Protein 7VZM (pdb70)

Sequence (119 aa):
MSTQYTYQQIAEDFRLWSEYVDTAGEMSKDEFNSLSTEDKVRLQVEAFGEEKSPKFSTKVTTKPDFDGFQFYIEAGRDFDGDAYTEAYGVAVPTNIAARIQAQAAELNAGEWLLVEHEAMSTQYTYQQIAEDFRLWSEYVDTAGEMSKDEFNSLSTEDKVRLQVEAFGEEKSPKFSTKVTTKPDFDGFQFYIEAGRDFDGDAYTEAYGVAVPTNIAARIQAQAAELNAGEWLLVEHEAMSTQYTYQQIAEDFRLWSEYVDTAGEMSKDEFNSLSTEDKVRLQVEAFGEEKSPKFSTKVTTKPDFDGFQFYIEAGRDFDGDAYTEAYGVAVPTNIAARIQAQAAELNAGEWLLVEHEAMSTQYTYQQIAEDFRLWSEYVDTAGEMSKDEFNSLSTEDKVRLQVEAFGEEKSPKFSTKVTTKPDFDGFQFYIEAGRDFDGDAYTEAYGVAVPTNIAARIQAQAAELNAGEWLLVEHEAMSTQYTYQQIAEDFRLWSEYVDTAGEMSKDEFNSLSTEDKVRLQVEAFGEEKSPKFSTKVTTKPDFDGFQFYIEAGRDFDGDAYTEAYGVAVPTNIAARIQAQAAELNAGEWLLVEHEAMSTQYTYQQIAEDFRLWSEYVDTAGEMSKDEFNSLSTEDKVRLQVEAFGEEKSPKFSTKVTTKPDFDGFQFYIEAGRDFDGDAYTEAYGVAVPTNIAARIQAQAAELNAGEWLLVEHEAMSTQYTYQQIAEDFRLWSEYVDTAGEMSKDEFNSLSTEDKVRLQVEAFGEEKSPKFSTKVTTKPDFDGFQFYIEAGRDFDGDAYTEAYGVAVPTNIAARIQAQAAELNAGEWLLVEHEAMSTQYTYQQIAEDFRLWSEYVDTAGEMSKDEFNSLSTEDKVRLQVEAFGEEKSPKFSTKVTTKPDFDGFQFYIEAGRDFDGDAYTEAYGVAVPTNIAARIQAQAAELNAGEWLLVEHEAMSTQYTYQQIAEDFRLWSEYVDTAGEMSKDEFNSLSTEDKVRLQVEAFGEEKSPKFSTKVTTKPDFDGFQFYIEAGRDFDGDAYTEAYGVAVPTNIAARIQAQAAELNAGEWLLVEHEAMSTQYTYQQIAEDFRLWSEYVDTAGEMSKDEFNSLSTEDKVRLQVEAFGEEKSPKFSTKVTTKPDFDGFQFYIEAGRDFDGDAYTEAYGVAVPTNIAARIQAQAAELNAGEWLLVEHEAMSTQYTYQQIAEDFRLWSEYVDTAGEMSKDEFNSLSTEDKVRLQVEAFGEEKSPKFSTKVTTKPDFDGFQFYIEAGRDFDGDAYTEAYGVAVPTNIAARIQAQAAELNAGEWLLVEHEAMSTQYTYQQIAEDFRLWSEYVDTAGEMSKDEFNSLSTEDKVRLQVEAFGEEKSPKFSTKVTTKPDFDGFQFYIEAGRDFDGDAYTEAYGVAVPTNIAARIQAQAAELNAGEWLLVEHEAMSTQYTYQQIAEDFRLWSEYVDTAGEMSKDEFNSLSTEDKVRLQVEAFGEEKSPKFSTKVTTKPDFDGFQFYIEAGRDFDGDAYTEAYGVAVPTNIAARIQAQAAELNAGEWLLVEHEAMSTQYTYQQIAEDFRLWSEYVDTAGEMSKDEFNSLSTEDKVRLQVEAFGEEKSPKFSTKVTTKPDFDGFQFYIEAGRDFDGDAYTEAYGVAVPTNIAARIQAQAAELNAGEWLLVEHEAMSTQYTYQQIAEDFRLWSEYVDTAGEMSKDEFNSLSTEDKVRLQVEAFGEEKSPKFSTKVTTKPDFDGFQFYIEAGRDFDGDAYTEAYGVAVPTNIAARIQAQAAELNAGEWLLVEHEAMSTQYTYQQIAEDFRLWSEYVDTAGEMSKDEFNSLSTEDKVRLQVEAFGEEKSPKFSTKVTTKPDFDGFQFYIEAGRDFDGDAYTEAYGVAVPTNIAARIQAQAAELNAGEWLLVEHEAMSTQYTYQQIAEDFRLWSEYVDTAGEMSKDEFNSLSTEDKVRLQVEAFGEEKSPKFSTKVTTKPDFDGFQFYIEAGRDFDGDAYTEAYGVAVPTNIAARIQAQAAELNAGEWLLVEHEAMSTQYTYQQIAEDFRLWSEYVDTAGEMSKDEFNSLSTEDKVRLQVEAFGEEKSPKFSTKVTTKPDFDGFQFYIEAGRDFDGDAYTEAYGVAVPTNIAARIQAQAAELNAGEWLLVEHEAMSTQYTYQQIAEDFRLWSEYVDTAGEMSKDEFNSLSTEDKVRLQVEAFGEEKSPKFSTKVTTKPDFDGFQFYIEAGRDFDGDAYTEAYGVAVPTNIAARIQAQAAELNAGEWLLVEHEAMSTQYTYQQIAEDFRLWSEYVDTAGEMSKDEFNSLSTEDKVRLQVEAFGEEKSPKFSTKVTTKPDFDGFQFYIEAGRDFDGDAYTEAYGVAVPTNIAARIQAQAAELNAGEWLLVEHEA

Solvent-accessible surface area: 9188 Å² total; per-residue (Å²): 153,37,80,63,31,80,84,100,85,9,21,108,56,104,176,26,16,18,84,71,75,52,145,96,37,158,60,56,157,85,75,8,131,99,84,69,91,141,53,25,64,169,97,19,28,127,81,122,34,114,103,178,80,133,126,38,23,12,43,70,29,112,156,47,118,202,55,43,224,105,67,46,14,92,20,65,112,106,16,75,22,99,38,16,46,144,58,62,64,61,99,29,78,115,126,55,16,58,148,14,84,49,65,10,78,153,34,100,84,60,62,59,12,29,6,79,97,169,147

Foldseek 3Di:
DPVDDDLLVCLVDPVSVDVVVDVPDDDDCVVVVVDDSVVVSCVVCVVVDPDPDDDFDKDKAADDDPDDDFDWDAALDAQDQVVVCVVVVDHDDPVNSVVVRVCSVVPDHRIIMGGDDDD

Nearest PDB structures (foldseek):
  7vzm-assembly1_A  TM=6.011E-01  e=1.792E-18  Pseudomonas citronellolis
  7jzx-assembly1_J  TM=8.297E-01  e=8.614E-07  Pseudomonas aeruginosa
  6m3n-assembly1_A  TM=7.927E-01  e=5.442E-07  Pseudomonas aeruginosa
  7vzm-assembly1_A  TM=6.215E-01  e=8.589E-19  Pseudomonas citronellolis
  7jzx-assembly1_J  TM=8.581E-01  e=1.991E-07  Pseudomonas aeruginosa

Radius of gyration: 16.22 Å; Cα contacts (8 Å, |Δi|>4): 112; chains: 1; bounding box: 40×38×36 Å

Secondary structure (DSSP, 8-state):
-B-S--HHHHHH-HHHHHHHH-SS----HHHHHHS-HHHHHHHHHHHH----S---BEEEE----S-SS--EE-TT----HHHHHHHHSS---HHHHHHHHHHHHHPPTT-EEEE----

Structure (mmCIF, N/CA/C/O backbone):
data_7VZM
#
_entry.id   7VZM
#
loop_
_atom_site.group_PDB
_atom_site.id
_atom_site.type_symbol
_atom_site.label_atom_id
_atom_site.label_alt_id
_atom_site.label_comp_id
_atom_site.label_asym_id
_atom_site.label_entity_id
_atom_site.label_seq_id
_atom_site.pdbx_PDB_ins_code
_atom_site.Cartn_x
_atom_site.Cartn_y
_atom_site.Cartn_z
_atom_site.occupancy
_atom_site.B_iso_or_equiv
_atom_site.auth_seq_id
_atom_site.auth_comp_id
_atom_site.auth_asym_id
_atom_site.auth_atom_id
_atom_site.pdbx_PDB_model_num
ATOM 1 N N . MET A 1 2 ? 28.845 -17.037 -21.806 1.00 0.00 1 MET A N 1
ATOM 2 C CA . MET A 1 2 ? 28.196 -17.720 -20.652 1.00 0.00 1 MET A CA 1
ATOM 3 C C . MET A 1 2 ? 26.900 -16.995 -20.302 1.00 0.00 1 MET A C 1
ATOM 4 O O . MET A 1 2 ? 26.620 -15.919 -20.832 1.00 0.00 1 MET A O 1
ATOM 18 N N . SER A 1 3 ? 26.114 -17.588 -19.409 1.00 0.00 2 SER A N 1
ATOM 19 C CA . SER A 1 3 ? 24.851 -16.986 -18.998 1.00 0.00 2 SER A CA 1
ATOM 20 C C . SER A 1 3 ? 24.646 -17.144 -17.495 1.00 0.00 2 SER A C 1
ATOM 21 O O . SER A 1 3 ? 24.905 -18.207 -16.932 1.00 0.00 2 SER A O 1
ATOM 29 N N . THR A 1 4 ? 24.183 -16.078 -16.852 1.00 0.00 3 THR A N 1
ATOM 30 C CA . THR A 1 4 ? 23.948 -16.107 -15.412 1.00 0.00 3 THR A CA 1
ATOM 31 C C . THR A 1 4 ? 22.450 -16.116 -15.091 1.00 0.00 3 THR A C 1
ATOM 32 O O . THR A 1 4 ? 22.064 -16.118 -13.922 1.00 0.00 3 THR A O 1
ATOM 43 N N . GLN A 1 5 ? 21.611 -16.110 -16.125 1.00 0.00 4 GLN A N 1
ATOM 44 C CA . GLN A 1 5 ? 20.167 -16.106 -15.922 1.00 0.00 4 GLN A CA 1
ATOM 45 C C . GLN A 1 5 ? 19.582 -17.506 -16.090 1.00 0.00 4 GLN A C 1
ATOM 46 O O . GLN A 1 5 ? 20.100 -18.319 -16.857 1.00 0.00 4 GLN A O 1
ATOM 60 N N . TYR A 1 6 ? 18.493 -17.772 -15.375 1.00 0.00 5 TYR A N 1
ATOM 61 C CA . TYR A 1 6 ? 17.826 -19.068 -15.454 1.00 0.00 5 TYR A CA 1
ATOM 62 C C . TYR A 1 6 ? 17.123 -19.213 -16.799 1.00 0.00 5 TYR A C 1
ATOM 63 O O . TYR A 1 6 ? 17.211 -18.329 -17.651 1.00 0.00 5 TYR A O 1
ATOM 81 N N . THR A 1 7 ? 16.429 -20.330 -16.987 1.00 0.00 6 THR A N 1
ATOM 82 C CA . THR A 1 7 ? 15.723 -20.565 -18.240 1.00 0.00 6 THR A CA 1
ATOM 83 C C . THR A 1 7 ? 14.598 -19.549 -18.400 1.00 0.00 6 THR A C 1
ATOM 84 O O . THR A 1 7 ? 14.188 -18.904 -17.435 1.00 0.00 6 THR A O 1
ATOM 95 N N . TYR A 1 8 ? 14.119 -19.394 -19.628 1.00 0.00 7 TYR A N 1
ATOM 96 C CA . TYR A 1 8 ? 13.059 -18.434 -19.908 1.00 0.00 7 TYR A CA 1
ATOM 97 C C . TYR A 1 8 ? 11.766 -18.799 -19.184 1.00 0.00 7 TYR A C 1
ATOM 98 O O . TYR A 1 8 ? 11.065 -17.924 -18.677 1.00 0.00 7 TYR A O 1
ATOM 116 N N . GLN A 1 9 ? 11.448 -20.088 -19.146 1.00 0.00 8 GLN A N 1
ATOM 117 C CA . GLN A 1 9 ? 10.224 -20.536 -18.487 1.00 0.00 8 GLN A CA 1
ATOM 118 C C . GLN A 1 9 ? 10.250 -20.209 -16.995 1.00 0.00 8 GLN A C 1
ATOM 119 O O . GLN A 1 9 ? 9.249 -19.763 -16.434 1.00 0.00 8 GLN A O 1
ATOM 133 N N . GLN A 1 10 ? 11.394 -20.436 -16.357 1.00 0.00 9 GLN A N 1
ATOM 134 C CA . GLN A 1 10 ? 11.525 -20.162 -14.928 1.00 0.00 9 GLN A CA 1
ATOM 135 C C . GLN A 1 10 ? 11.376 -18.670 -14.645 1.00 0.00 9 GLN A C 1
ATOM 136 O O . GLN A 1 10 ? 10.744 -18.275 -13.665 1.00 0.00 9 GLN A O 1
ATOM 150 N N . ILE A 1 11 ? 11.961 -17.847 -15.508 1.00 0.00 10 ILE A N 1
ATOM 151 C CA . ILE A 1 11 ? 11.887 -16.399 -15.342 1.00 0.00 10 ILE A CA 1
ATOM 152 C C . ILE A 1 11 ? 10.438 -15.926 -15.423 1.00 0.00 10 ILE A C 1
ATOM 153 O O . ILE A 1 11 ? 9.997 -15.095 -14.629 1.00 0.00 10 ILE A O 1
ATOM 169 N N . ALA A 1 12 ? 9.710 -16.457 -16.398 1.00 0.00 11 ALA A N 1
ATOM 170 C CA . ALA A 1 12 ? 8.313 -16.088 -16.598 1.00 0.00 11 ALA A CA 1
ATOM 171 C C . ALA A 1 12 ? 7.466 -16.434 -15.377 1.00 0.00 11 ALA A C 1
ATOM 172 O O . ALA A 1 12 ? 6.553 -15.691 -15.015 1.00 0.00 11 ALA A O 1
ATOM 179 N N . GLU A 1 13 ? 7.756 -17.574 -14.756 1.00 0.00 12 GLU A N 1
ATOM 180 C CA . GLU A 1 13 ? 6.991 -18.011 -13.592 1.00 0.00 12 GLU A CA 1
ATOM 181 C C . GLU A 1 13 ? 7.239 -17.102 -12.390 1.00 0.00 12 GLU A C 1
ATOM 182 O O . GLU A 1 13 ? 6.329 -16.855 -11.597 1.00 0.00 12 GLU A O 1
ATOM 194 N N . ASP A 1 14 ? 8.463 -16.604 -12.254 1.00 0.00 13 ASP A N 1
ATOM 195 C CA . ASP A 1 14 ? 8.788 -15.724 -11.135 1.00 0.00 13 ASP A CA 1
ATOM 196 C C . ASP A 1 14 ? 8.785 -14.266 -11.587 1.00 0.00 13 ASP A C 1
ATOM 197 O O . ASP A 1 14 ? 9.628 -13.850 -12.381 1.00 0.00 13 ASP A O 1
ATOM 206 N N . PHE A 1 15 ? 7.820 -13.504 -11.087 1.00 0.00 14 PHE A N 1
ATOM 207 C CA . PHE A 1 15 ? 7.693 -12.096 -11.452 1.00 0.00 14 PHE A CA 1
ATOM 208 C C . PHE A 1 15 ? 8.916 -11.286 -11.017 1.00 0.00 14 PHE A C 1
ATOM 209 O O . PHE A 1 15 ? 9.356 -10.385 -11.731 1.00 0.00 14 PHE A O 1
ATOM 226 N N . ARG A 1 16 ? 9.449 -11.594 -9.838 1.00 0.00 15 ARG A N 1
ATOM 227 C CA . ARG A 1 16 ? 10.606 -10.861 -9.323 1.00 0.00 15 ARG A CA 1
ATOM 228 C C . ARG A 1 16 ? 11.803 -10.979 -10.266 1.00 0.00 15 ARG A C 1
ATOM 229 O O . ARG A 1 16 ? 12.447 -9.980 -10.588 1.00 0.00 15 ARG A O 1
ATOM 250 N N . LEU A 1 17 ? 12.095 -12.196 -10.707 1.00 0.00 16 LEU A N 1
ATOM 251 C CA . LEU A 1 17 ? 13.216 -12.422 -11.615 1.00 0.00 16 LEU A CA 1
ATOM 252 C C . LEU A 1 17 ? 12.985 -11.731 -12.954 1.00 0.00 16 LEU A C 1
ATOM 253 O O . LEU A 1 17 ? 13.916 -11.203 -13.555 1.00 0.00 16 LEU A O 1
ATOM 269 N N . TRP A 1 18 ? 11.744 -11.755 -13.426 1.00 0.00 17 TRP A N 1
ATOM 270 C CA . TRP A 1 18 ? 11.414 -11.142 -14.708 1.00 0.00 17 TRP A CA 1
ATOM 271 C C . TRP A 1 18 ? 11.726 -9.646 -14.707 1.00 0.00 17 TRP A C 1
ATOM 272 O O . TRP A 1 18 ? 12.361 -9.137 -15.629 1.00 0.00 17 TRP A O 1
ATOM 293 N N . SER A 1 19 ? 11.263 -8.945 -13.678 1.00 0.00 18 SER A N 1
ATOM 294 C CA . SER A 1 19 ? 11.486 -7.507 -13.583 1.00 0.00 18 SER A CA 1
ATOM 295 C C . SER A 1 19 ? 12.962 -7.181 -13.409 1.00 0.00 18 SER A C 1
ATOM 296 O O . SER A 1 19 ? 13.496 -6.288 -14.067 1.00 0.00 18 SER A O 1
ATOM 304 N N . GLU A 1 20 ? 13.609 -7.893 -12.497 1.00 0.00 19 GLU A N 1
ATOM 305 C CA . GLU A 1 20 ? 15.017 -7.658 -12.213 1.00 0.00 19 GLU A CA 1
ATOM 306 C C . GLU A 1 20 ? 15.907 -7.960 -13.419 1.00 0.00 19 GLU A C 1
ATOM 307 O O . GLU A 1 20 ? 16.828 -7.202 -13.721 1.00 0.00 19 GLU A O 1
ATOM 319 N N . TYR A 1 21 ? 15.643 -9.074 -14.092 1.00 0.00 20 TYR A N 1
ATOM 320 C CA . TYR A 1 21 ? 16.450 -9.457 -15.247 1.00 0.00 20 TYR A CA 1
ATOM 321 C C . TYR A 1 21 ? 16.185 -8.543 -16.436 1.00 0.00 20 TYR A C 1
ATOM 322 O O . TYR A 1 21 ? 17.114 -8.114 -17.119 1.00 0.00 20 TYR A O 1
ATOM 340 N N . VAL A 1 22 ? 14.913 -8.254 -16.684 1.00 0.00 21 VAL A N 1
ATOM 341 C CA . VAL A 1 22 ? 14.545 -7.396 -17.801 1.00 0.00 21 VAL A CA 1
ATOM 342 C C . VAL A 1 22 ? 15.073 -5.980 -17.601 1.00 0.00 21 VAL A C 1
ATOM 343 O O . VAL A 1 22 ? 15.649 -5.387 -18.512 1.00 0.00 21 VAL A O 1
ATOM 356 N N . ASP A 1 23 ? 14.870 -5.444 -16.403 1.00 0.00 22 ASP A N 1
ATOM 357 C CA . ASP A 1 23 ? 15.327 -4.095 -16.093 1.00 0.00 22 ASP A CA 1
ATOM 358 C C . ASP A 1 23 ? 16.218 -4.101 -14.855 1.00 0.00 22 ASP A C 1
ATOM 359 O O . ASP A 1 23 ? 15.938 -4.801 -13.882 1.00 0.00 22 ASP A O 1
ATOM 368 N N . THR A 1 24 ? 17.289 -3.316 -14.896 1.00 0.00 23 THR A N 1
ATOM 369 C CA . THR A 1 24 ? 18.206 -3.240 -13.767 1.00 0.00 23 THR A CA 1
ATOM 370 C C . THR A 1 24 ? 17.591 -2.429 -12.629 1.00 0.00 23 THR A C 1
ATOM 371 O O . THR A 1 24 ? 17.767 -2.756 -11.455 1.00 0.00 23 THR A O 1
ATOM 382 N N . ALA A 1 25 ? 16.865 -1.371 -12.984 1.00 0.00 24 ALA A N 1
ATOM 383 C CA . ALA A 1 25 ? 16.227 -0.525 -11.984 1.00 0.00 24 ALA A CA 1
ATOM 384 C C . ALA A 1 25 ? 14.729 -0.395 -12.256 1.00 0.00 24 ALA A C 1
ATOM 385 O O . ALA A 1 25 ? 13.951 -0.079 -11.355 1.00 0.00 24 ALA A O 1
ATOM 392 N N . GLY A 1 26 ? 14.331 -0.632 -13.502 1.00 0.00 25 GLY A N 1
ATOM 393 C CA . GLY A 1 26 ? 12.924 -0.531 -13.877 1.00 0.00 25 GLY A CA 1
ATOM 394 C C . GLY A 1 26 ? 12.106 -1.657 -13.256 1.00 0.00 25 GLY A C 1
ATOM 395 O O . GLY A 1 26 ? 12.603 -2.767 -13.061 1.00 0.00 25 GLY A O 1
ATOM 399 N N . GLU A 1 27 ? 10.845 -1.364 -12.950 1.00 0.00 26 GLU A N 1
ATOM 400 C CA . GLU A 1 27 ? 9.960 -2.358 -12.351 1.00 0.00 26 GLU A CA 1
ATOM 401 C C . GLU A 1 27 ? 8.852 -2.752 -13.325 1.00 0.00 26 GLU A C 1
ATOM 402 O O . GLU A 1 27 ? 8.477 -1.975 -14.202 1.00 0.00 26 GLU A O 1
ATOM 414 N N . MET A 1 28 ? 8.328 -3.963 -13.158 1.00 0.00 27 MET A N 1
ATOM 415 C CA . MET A 1 28 ? 7.256 -4.449 -14.020 1.00 0.00 27 MET A CA 1
ATOM 416 C C . MET A 1 28 ? 6.034 -4.811 -13.177 1.00 0.00 27 MET A C 1
ATOM 417 O O . MET A 1 28 ? 6.128 -5.626 -12.259 1.00 0.00 27 MET A O 1
ATOM 431 N N . SER A 1 29 ? 4.893 -4.200 -13.484 1.00 0.00 28 SER A N 1
ATOM 432 C CA . SER A 1 29 ? 3.672 -4.474 -12.730 1.00 0.00 28 SER A CA 1
ATOM 433 C C . SER A 1 29 ? 3.151 -5.875 -13.044 1.00 0.00 28 SER A C 1
ATOM 434 O O . SER A 1 29 ? 3.326 -6.380 -14.153 1.00 0.00 28 SER A O 1
ATOM 442 N N . LYS A 1 30 ? 2.522 -6.502 -12.054 1.00 0.00 29 LYS A N 1
ATOM 443 C CA . LYS A 1 30 ? 1.990 -7.852 -12.225 1.00 0.00 29 LYS A CA 1
ATOM 444 C C . LYS A 1 30 ? 0.817 -7.887 -13.208 1.00 0.00 29 LYS A C 1
ATOM 445 O O . LYS A 1 30 ? 0.584 -8.906 -13.860 1.00 0.00 29 LYS A O 1
ATOM 464 N N . ASP A 1 31 ? 0.074 -6.788 -13.305 1.00 0.00 30 ASP A N 1
ATOM 465 C CA . ASP A 1 31 ? -1.074 -6.743 -14.211 1.00 0.00 30 ASP A CA 1
ATOM 466 C C . ASP A 1 31 ? -0.629 -6.734 -15.673 1.00 0.00 30 ASP A C 1
ATOM 467 O O . ASP A 1 31 ? -1.368 -7.170 -16.556 1.00 0.00 30 ASP A O 1
ATOM 476 N N . GLU A 1 32 ? 0.577 -6.242 -15.920 1.00 0.00 31 GLU A N 1
ATOM 477 C CA . GLU A 1 32 ? 1.111 -6.186 -17.274 1.00 0.00 31 GLU A CA 1
ATOM 478 C C . GLU A 1 32 ? 1.310 -7.593 -17.824 1.00 0.00 31 GLU A C 1
ATOM 479 O O . GLU A 1 32 ? 1.081 -7.850 -19.005 1.00 0.00 31 GLU A O 1
ATOM 491 N N . PHE A 1 33 ? 1.746 -8.497 -16.954 1.00 0.00 32 PHE A N 1
ATOM 492 C CA . PHE A 1 33 ? 1.986 -9.877 -17.351 1.00 0.00 32 PHE A CA 1
ATOM 493 C C . PHE A 1 33 ? 0.702 -10.534 -17.851 1.00 0.00 32 PHE A C 1
ATOM 494 O O . PHE A 1 33 ? 0.712 -11.259 -18.845 1.00 0.00 32 PHE A O 1
ATOM 511 N N . ASN A 1 34 ? -0.400 -10.281 -17.153 1.00 0.00 33 ASN A N 1
ATOM 512 C CA . ASN A 1 34 ? -1.684 -10.861 -17.537 1.00 0.00 33 ASN A CA 1
ATOM 513 C C . ASN A 1 34 ? -2.113 -10.369 -18.917 1.00 0.00 33 ASN A C 1
ATOM 514 O O . ASN A 1 34 ? -2.653 -11.133 -19.719 1.00 0.00 33 ASN A O 1
ATOM 525 N N . SER A 1 35 ? -1.879 -9.089 -19.182 1.00 0.00 34 SER A N 1
ATOM 526 C CA . SER A 1 35 ? -2.253 -8.499 -20.462 1.00 0.00 34 SER A CA 1
ATOM 527 C C . SER A 1 35 ? -1.495 -9.149 -21.617 1.00 0.00 34 SER A C 1
ATOM 528 O O . SER A 1 35 ? -2.058 -9.380 -22.686 1.00 0.00 34 SER A O 1
ATOM 536 N N . LEU A 1 36 ? -0.212 -9.428 -21.401 1.00 0.00 35 LEU A N 1
ATOM 537 C CA . LEU A 1 36 ? 0.610 -10.035 -22.443 1.00 0.00 35 LEU A CA 1
ATOM 538 C C . LEU A 1 36 ? 0.421 -11.549 -22.487 1.00 0.00 35 LEU A C 1
ATOM 539 O O . LEU A 1 36 ? 0.337 -12.208 -21.451 1.00 0.00 35 LEU A O 1
ATOM 555 N N . SER A 1 37 ? 0.368 -12.090 -23.702 1.00 0.00 36 SER A N 1
ATOM 556 C CA . SER A 1 37 ? 0.205 -13.528 -23.892 1.00 0.00 36 SER A CA 1
ATOM 557 C C . SER A 1 37 ? 1.473 -14.263 -23.474 1.00 0.00 36 SER A C 1
ATOM 558 O O . SER A 1 37 ? 2.575 -13.743 -23.627 1.00 0.00 36 SER A O 1
ATOM 566 N N . THR A 1 38 ? 1.315 -15.473 -22.947 1.00 0.00 37 THR A N 1
ATOM 567 C CA . THR A 1 38 ? 2.467 -16.256 -22.510 1.00 0.00 37 THR A CA 1
ATOM 568 C C . THR A 1 38 ? 3.420 -16.499 -23.676 1.00 0.00 37 THR A C 1
ATOM 569 O O . THR A 1 38 ? 4.634 -16.350 -23.537 1.00 0.00 37 THR A O 1
ATOM 580 N N . GLU A 1 39 ? 2.865 -16.864 -24.826 1.00 0.00 38 GLU A N 1
ATOM 581 C CA . GLU A 1 39 ? 3.682 -17.113 -26.008 1.00 0.00 38 GLU A CA 1
ATOM 582 C C . GLU A 1 39 ? 4.426 -15.843 -26.411 1.00 0.00 38 GLU A C 1
ATOM 583 O O . GLU A 1 39 ? 5.597 -15.889 -26.789 1.00 0.00 38 GLU A O 1
ATOM 595 N N . ASP A 1 40 ? 3.734 -14.713 -26.326 1.00 0.00 39 ASP A N 1
ATOM 596 C CA . ASP A 1 40 ? 4.325 -13.426 -26.678 1.00 0.00 39 ASP A CA 1
ATOM 597 C C . ASP A 1 40 ? 5.529 -13.124 -25.787 1.00 0.00 39 ASP A C 1
ATOM 598 O O . ASP A 1 40 ? 6.539 -12.595 -26.250 1.00 0.00 39 ASP A O 1
ATOM 607 N N . LYS A 1 41 ? 5.413 -13.463 -24.507 1.00 0.00 40 LYS A N 1
ATOM 608 C CA . LYS A 1 41 ? 6.496 -13.216 -23.559 1.00 0.00 40 LYS A CA 1
ATOM 609 C C . LYS A 1 41 ? 7.759 -13.957 -23.984 1.00 0.00 40 LYS A C 1
ATOM 610 O O . LYS A 1 41 ? 8.865 -13.423 -23.898 1.00 0.00 40 LYS A O 1
ATOM 629 N N . VAL A 1 42 ? 7.584 -15.188 -24.449 1.00 0.00 41 VAL A N 1
ATOM 630 C CA . VAL A 1 42 ? 8.711 -15.997 -24.895 1.00 0.00 41 VAL A CA 1
ATOM 631 C C . VAL A 1 42 ? 9.384 -15.366 -26.110 1.00 0.00 41 VAL A C 1
ATOM 632 O O . VAL A 1 42 ? 10.609 -15.354 -26.217 1.00 0.00 41 VAL A O 1
ATOM 645 N N . ARG A 1 43 ? 8.570 -14.859 -27.031 1.00 0.00 42 ARG A N 1
ATOM 646 C CA . ARG A 1 43 ? 9.086 -14.244 -28.252 1.00 0.00 42 ARG A CA 1
ATOM 647 C C . ARG A 1 43 ? 10.002 -13.063 -27.937 1.00 0.00 42 ARG A C 1
ATOM 648 O O . ARG A 1 43 ? 11.060 -12.910 -28.546 1.00 0.00 42 ARG A O 1
ATOM 669 N N . LEU A 1 44 ? 9.592 -12.222 -26.996 1.00 0.00 43 LEU A N 1
ATOM 670 C CA . LEU A 1 44 ? 10.398 -11.061 -26.635 1.00 0.00 43 LEU A CA 1
ATOM 671 C C . LEU A 1 44 ? 11.724 -11.487 -26.007 1.00 0.00 43 LEU A C 1
ATOM 672 O O . LEU A 1 44 ? 12.779 -10.949 -26.343 1.00 0.00 43 LEU A O 1
ATOM 688 N N . GLN A 1 45 ? 11.663 -12.445 -25.087 1.00 0.00 44 GLN A N 1
ATOM 689 C CA . GLN A 1 45 ? 12.866 -12.920 -24.409 1.00 0.00 44 GLN A CA 1
ATOM 690 C C . GLN A 1 45 ? 13.836 -13.612 -25.367 1.00 0.00 44 GLN A C 1
ATOM 691 O O . GLN A 1 45 ? 15.047 -13.413 -25.280 1.00 0.00 44 GLN A O 1
ATOM 705 N N . VAL A 1 46 ? 13.305 -14.437 -26.265 1.00 0.00 45 VAL A N 1
ATOM 706 C CA . VAL A 1 46 ? 14.156 -15.158 -27.208 1.00 0.00 45 VAL A CA 1
ATOM 707 C C . VAL A 1 46 ? 14.719 -14.224 -28.273 1.00 0.00 45 VAL A C 1
ATOM 708 O O . VAL A 1 46 ? 15.819 -14.438 -28.773 1.00 0.00 45 VAL A O 1
ATOM 721 N N . GLU A 1 47 ? 13.962 -13.195 -28.624 1.00 0.00 46 GLU A N 1
ATOM 722 C CA . GLU A 1 47 ? 14.411 -12.250 -29.640 1.00 0.00 46 GLU A CA 1
ATOM 723 C C . GLU A 1 47 ? 15.693 -11.545 -29.199 1.00 0.00 46 GLU A C 1
ATOM 724 O O . GLU A 1 47 ? 16.616 -11.359 -29.992 1.00 0.00 46 GLU A O 1
ATOM 736 N N . ALA A 1 48 ? 15.735 -11.145 -27.933 1.00 0.00 47 ALA A N 1
ATOM 737 C CA . ALA A 1 48 ? 16.897 -10.447 -27.391 1.00 0.00 47 ALA A CA 1
ATOM 738 C C . ALA A 1 48 ? 18.156 -11.316 -27.433 1.00 0.00 47 ALA A C 1
ATOM 739 O O . ALA A 1 48 ? 19.247 -10.821 -27.722 1.00 0.00 47 ALA A O 1
ATOM 746 N N . PHE A 1 49 ? 18.010 -12.601 -27.124 1.00 0.00 48 PHE A N 1
ATOM 747 C CA . PHE A 1 49 ? 19.159 -13.506 -27.110 1.00 0.00 48 PHE A CA 1
ATOM 748 C C . PHE A 1 49 ? 19.222 -14.376 -28.367 1.00 0.00 48 PHE A C 1
ATOM 749 O O . PHE A 1 49 ? 20.043 -15.290 -28.450 1.00 0.00 48 PHE A O 1
ATOM 766 N N . GLY A 1 50 ? 18.363 -14.098 -29.340 1.00 0.00 49 GLY A N 1
ATOM 767 C CA . GLY A 1 50 ? 18.351 -14.879 -30.573 1.00 0.00 49 GLY A CA 1
ATOM 768 C C . GLY A 1 50 ? 17.795 -16.279 -30.327 1.00 0.00 49 GLY A C 1
ATOM 769 O O . GLY A 1 50 ? 17.085 -16.512 -29.350 1.00 0.00 49 GLY A O 1
ATOM 773 N N . GLU A 1 51 ? 18.122 -17.209 -31.218 1.00 0.00 50 GLU A N 1
ATOM 774 C CA . GLU A 1 51 ? 17.643 -18.581 -31.081 1.00 0.00 50 GLU A CA 1
ATOM 775 C C . GLU A 1 51 ? 18.799 -19.528 -30.771 1.00 0.00 50 GLU A C 1
ATOM 776 O O . GLU A 1 51 ? 19.880 -19.416 -31.352 1.00 0.00 50 GLU A O 1
ATOM 788 N N . GLU A 1 52 ? 18.562 -20.464 -29.857 1.00 0.00 51 GLU A N 1
ATOM 789 C CA . GLU A 1 52 ? 19.589 -21.429 -29.482 1.00 0.00 51 GLU A CA 1
ATOM 790 C C . GLU A 1 52 ? 19.037 -22.849 -29.559 1.00 0.00 51 GLU A C 1
ATOM 791 O O . GLU A 1 52 ? 17.876 -23.090 -29.226 1.00 0.00 51 GLU A O 1
ATOM 803 N N . LYS A 1 53 ? 19.872 -23.785 -29.998 1.00 0.00 52 LYS A N 1
ATOM 804 C CA . LYS A 1 53 ? 19.447 -25.176 -30.112 1.00 0.00 52 LYS A CA 1
ATOM 805 C C . LYS A 1 53 ? 20.224 -26.065 -29.145 1.00 0.00 52 LYS A C 1
ATOM 806 O O . LYS A 1 53 ? 19.673 -27.009 -28.580 1.00 0.00 52 LYS A O 1
ATOM 825 N N . SER A 1 54 ? 21.506 -25.762 -28.960 1.00 0.00 53 SER A N 1
ATOM 826 C CA . SER A 1 54 ? 22.341 -26.551 -28.059 1.00 0.00 53 SER A CA 1
ATOM 827 C C . SER A 1 54 ? 22.174 -26.079 -26.611 1.00 0.00 53 SER A C 1
ATOM 828 O O . SER A 1 54 ? 21.855 -24.915 -26.368 1.00 0.00 53 SER A O 1
ATOM 836 N N . PRO A 1 55 ? 22.384 -26.949 -25.649 1.00 0.00 54 PRO A N 1
ATOM 837 C CA . PRO A 1 55 ? 22.254 -26.596 -24.202 1.00 0.00 54 PRO A CA 1
ATOM 838 C C . PRO A 1 55 ? 23.418 -25.738 -23.711 1.00 0.00 54 PRO A C 1
ATOM 839 O O . PRO A 1 55 ? 24.536 -25.847 -24.215 1.00 0.00 54 PRO A O 1
ATOM 850 N N . LYS A 1 56 ? 23.152 -24.891 -22.721 1.00 0.00 55 LYS A N 1
ATOM 851 C CA . LYS A 1 56 ? 24.191 -24.028 -22.170 1.00 0.00 55 LYS A CA 1
ATOM 852 C C . LYS A 1 56 ? 24.217 -24.108 -20.647 1.00 0.00 55 LYS A C 1
ATOM 853 O O . LYS A 1 56 ? 23.189 -24.335 -20.008 1.00 0.00 55 LYS A O 1
ATOM 872 N N . PHE A 1 57 ? 25.400 -23.913 -20.073 1.00 0.00 56 PHE A N 1
ATOM 873 C CA . PHE A 1 57 ? 25.560 -23.955 -18.625 1.00 0.00 56 PHE A CA 1
ATOM 874 C C . PHE A 1 57 ? 25.313 -22.569 -18.036 1.00 0.00 56 PHE A C 1
ATOM 875 O O . PHE A 1 57 ? 25.972 -21.601 -18.413 1.00 0.00 56 PHE A O 1
ATOM 892 N N . SER A 1 58 ? 24.352 -22.472 -17.121 1.00 0.00 57 SER A N 1
ATOM 893 C CA . SER A 1 58 ? 24.028 -21.187 -16.511 1.00 0.00 57 SER A CA 1
ATOM 894 C C . SER A 1 58 ? 23.839 -21.316 -15.003 1.00 0.00 57 SER A C 1
ATOM 895 O O . SER A 1 58 ? 23.300 -22.310 -14.515 1.00 0.00 57 SER A O 1
ATOM 903 N N . THR A 1 59 ? 24.281 -20.295 -14.275 1.00 0.00 58 THR A N 1
ATOM 904 C CA . THR A 1 59 ? 24.155 -20.281 -12.820 1.00 0.00 58 THR A CA 1
ATOM 905 C C . THR A 1 59 ? 23.546 -18.959 -12.360 1.00 0.00 58 THR A C 1
ATOM 906 O O . THR A 1 59 ? 23.537 -17.980 -13.104 1.00 0.00 58 THR A O 1
ATOM 917 N N . LYS A 1 60 ? 23.033 -18.939 -11.135 1.00 0.00 59 LYS A N 1
ATOM 918 C CA . LYS A 1 60 ? 22.420 -17.729 -10.596 1.00 0.00 59 LYS A CA 1
ATOM 919 C C . LYS A 1 60 ? 22.850 -17.517 -9.148 1.00 0.00 59 LYS A C 1
ATOM 920 O O . LYS A 1 60 ? 23.015 -18.476 -8.393 1.00 0.00 59 LYS A O 1
ATOM 939 N N . VAL A 1 61 ? 23.037 -16.258 -8.767 1.00 0.00 60 VAL A N 1
ATOM 940 C CA . VAL A 1 61 ? 23.456 -15.935 -7.408 1.00 0.00 60 VAL A CA 1
ATOM 941 C C . VAL A 1 61 ? 22.253 -15.869 -6.474 1.00 0.00 60 VAL A C 1
ATOM 942 O O . VAL A 1 61 ? 21.288 -15.150 -6.733 1.00 0.00 60 VAL A O 1
ATOM 955 N N . THR A 1 62 ? 22.320 -16.629 -5.384 1.00 0.00 61 THR A N 1
ATOM 956 C CA . THR A 1 62 ? 21.234 -16.659 -4.412 1.00 0.00 61 THR A CA 1
ATOM 957 C C . THR A 1 62 ? 21.744 -16.453 -3.007 1.00 0.00 61 THR A C 1
ATOM 958 O O . THR A 1 62 ? 22.924 -16.652 -2.714 1.00 0.00 61 THR A O 1
ATOM 969 N N . THR A 1 63 ? 20.824 -16.091 -2.135 1.00 0.00 62 THR A N 1
ATOM 970 C CA . THR A 1 63 ? 21.147 -15.898 -0.744 1.00 0.00 62 THR A CA 1
ATOM 971 C C . THR A 1 63 ? 20.991 -17.230 -0.037 1.00 0.00 62 THR A C 1
ATOM 972 O O . THR A 1 63 ? 20.240 -18.094 -0.493 1.00 0.00 62 THR A O 1
ATOM 983 N N . LYS A 1 64 ? 21.719 -17.400 1.046 1.00 0.00 63 LYS A N 1
ATOM 984 C CA . LYS A 1 64 ? 21.679 -18.651 1.797 1.00 0.00 63 LYS A CA 1
ATOM 985 C C . LYS A 1 64 ? 20.225 -19.104 2.003 1.00 0.00 63 LYS A C 1
ATOM 986 O O . LYS A 1 64 ? 19.497 -18.504 2.794 1.00 0.00 63 LYS A O 1
ATOM 1005 N N . PRO A 1 65 ? 19.783 -20.137 1.310 1.00 0.00 64 PRO A N 1
ATOM 1006 C CA . PRO A 1 65 ? 18.385 -20.648 1.434 1.00 0.00 64 PRO A CA 1
ATOM 1007 C C . PRO A 1 65 ? 18.159 -21.414 2.734 1.00 0.00 64 PRO A C 1
ATOM 1008 O O . PRO A 1 65 ? 19.109 -21.841 3.389 1.00 0.00 64 PRO A O 1
ATOM 1019 N N . ASP A 1 66 ? 16.892 -21.584 3.100 1.00 0.00 65 ASP A N 1
ATOM 1020 C CA . ASP A 1 66 ? 16.548 -22.301 4.323 1.00 0.00 65 ASP A CA 1
ATOM 1021 C C . ASP A 1 66 ? 16.626 -23.807 4.094 1.00 0.00 65 ASP A C 1
ATOM 1022 O O . ASP A 1 66 ? 16.975 -24.259 3.004 1.00 0.00 65 ASP A O 1
ATOM 1031 N N . PHE A 1 67 ? 16.310 -24.582 5.128 1.00 0.00 66 PHE A N 1
ATOM 1032 C CA . PHE A 1 67 ? 16.364 -26.034 5.013 1.00 0.00 66 PHE A CA 1
ATOM 1033 C C . PHE A 1 67 ? 15.574 -26.497 3.795 1.00 0.00 66 PHE A C 1
ATOM 1034 O O . PHE A 1 67 ? 14.427 -26.097 3.594 1.00 0.00 66 PHE A O 1
ATOM 1051 N N . ASP A 1 68 ? 16.203 -27.338 2.979 1.00 0.00 67 ASP A N 1
ATOM 1052 C CA . ASP A 1 68 ? 15.562 -27.845 1.773 1.00 0.00 67 ASP A CA 1
ATOM 1053 C C . ASP A 1 68 ? 16.146 -29.197 1.376 1.00 0.00 67 ASP A C 1
ATOM 1054 O O . ASP A 1 68 ? 16.983 -29.754 2.087 1.00 0.00 67 ASP A O 1
ATOM 1063 N N . GLY A 1 69 ? 15.700 -29.720 0.239 1.00 0.00 68 GLY A N 1
ATOM 1064 C CA . GLY A 1 69 ? 16.187 -31.008 -0.240 1.00 0.00 68 GLY A CA 1
ATOM 1065 C C . GLY A 1 69 ? 16.150 -31.076 -1.763 1.00 0.00 68 GLY A C 1
ATOM 1066 O O . GLY A 1 69 ? 15.538 -30.233 -2.418 1.00 0.00 68 GLY A O 1
ATOM 1070 N N . PHE A 1 70 ? 16.812 -32.087 -2.317 1.00 0.00 69 PHE A N 1
ATOM 1071 C CA . PHE A 1 70 ? 16.856 -32.267 -3.765 1.00 0.00 69 PHE A CA 1
ATOM 1072 C C . PHE A 1 70 ? 17.467 -31.046 -4.447 1.00 0.00 69 PHE A C 1
ATOM 1073 O O . PHE A 1 70 ? 17.201 -30.780 -5.618 1.00 0.00 69 PHE A O 1
ATOM 1090 N N . GLN A 1 71 ? 18.292 -30.311 -3.708 1.00 0.00 70 GLN A N 1
ATOM 1091 C CA . GLN A 1 71 ? 18.942 -29.126 -4.256 1.00 0.00 70 GLN A CA 1
ATOM 1092 C C . GLN A 1 71 ? 20.420 -29.107 -3.876 1.00 0.00 70 GLN A C 1
ATOM 1093 O O . GLN A 1 71 ? 20.808 -29.642 -2.837 1.00 0.00 70 GLN A O 1
ATOM 1107 N N . PHE A 1 72 ? 21.241 -28.500 -4.728 1.00 0.00 71 PHE A N 1
ATOM 1108 C CA . PHE A 1 72 ? 22.676 -28.432 -4.469 1.00 0.00 71 PHE A CA 1
ATOM 1109 C C . PHE A 1 72 ? 23.174 -26.991 -4.519 1.00 0.00 71 PHE A C 1
ATOM 1110 O O . PHE A 1 72 ? 22.900 -26.258 -5.470 1.00 0.00 71 PHE A O 1
ATOM 1127 N N . TYR A 1 73 ? 23.912 -26.593 -3.486 1.00 0.00 72 TYR A N 1
ATOM 1128 C CA . TYR A 1 73 ? 24.454 -25.240 -3.413 1.00 0.00 72 TYR A CA 1
ATOM 1129 C C . TYR A 1 73 ? 25.958 -25.289 -3.163 1.00 0.00 72 TYR A C 1
ATOM 1130 O O . TYR A 1 73 ? 26.455 -26.207 -2.510 1.00 0.00 72 TYR A O 1
ATOM 1148 N N . ILE A 1 74 ? 26.680 -24.301 -3.682 1.00 0.00 73 ILE A N 1
ATOM 1149 C CA . ILE A 1 74 ? 28.127 -24.251 -3.500 1.00 0.00 73 ILE A CA 1
ATOM 1150 C C . ILE A 1 74 ? 28.518 -23.073 -2.612 1.00 0.00 73 ILE A C 1
ATOM 1151 O O . ILE A 1 74 ? 28.190 -21.925 -2.906 1.00 0.00 73 ILE A O 1
ATOM 1167 N N . GLU A 1 75 ? 29.220 -23.371 -1.522 1.00 0.00 74 GLU A N 1
ATOM 1168 C CA . GLU A 1 75 ? 29.653 -22.334 -0.593 1.00 0.00 74 GLU A CA 1
ATOM 1169 C C . GLU A 1 75 ? 30.671 -21.408 -1.249 1.00 0.00 74 GLU A C 1
ATOM 1170 O O . GLU A 1 75 ? 31.611 -21.865 -1.899 1.00 0.00 74 GLU A O 1
ATOM 1182 N N . ALA A 1 76 ? 30.477 -20.106 -1.072 1.00 0.00 75 ALA A N 1
ATOM 1183 C CA . ALA A 1 76 ? 31.385 -19.120 -1.647 1.00 0.00 75 ALA A CA 1
ATOM 1184 C C . ALA A 1 76 ? 32.768 -19.225 -1.011 1.00 0.00 75 ALA A C 1
ATOM 1185 O O . ALA A 1 76 ? 32.894 -19.504 0.181 1.00 0.00 75 ALA A O 1
ATOM 1192 N N . GLY A 1 77 ? 33.801 -18.997 -1.814 1.00 0.00 76 GLY A N 1
ATOM 1193 C CA . GLY A 1 77 ? 35.173 -19.066 -1.318 1.00 0.00 76 GLY A CA 1
ATOM 1194 C C . GLY A 1 77 ? 35.690 -20.505 -1.280 1.00 0.00 76 GLY A C 1
ATOM 1195 O O . GLY A 1 77 ? 36.813 -20.752 -0.840 1.00 0.00 76 GLY A O 1
ATOM 1199 N N . ARG A 1 78 ? 34.875 -21.453 -1.741 1.00 0.00 77 ARG A N 1
ATOM 1200 C CA . ARG A 1 78 ? 35.282 -22.853 -1.747 1.00 0.00 77 ARG A CA 1
ATOM 1201 C C . ARG A 1 78 ? 35.550 -23.325 -3.172 1.00 0.00 77 ARG A C 1
ATOM 1202 O O . ARG A 1 78 ? 34.706 -23.172 -4.055 1.00 0.00 77 ARG A O 1
ATOM 1223 N N . ASP A 1 79 ? 36.728 -23.899 -3.390 1.00 0.00 78 ASP A N 1
ATOM 1224 C CA . ASP A 1 79 ? 37.092 -24.389 -4.714 1.00 0.00 78 ASP A CA 1
ATOM 1225 C C . ASP A 1 79 ? 36.141 -25.498 -5.151 1.00 0.00 78 ASP A C 1
ATOM 1226 O O . ASP A 1 79 ? 35.735 -26.333 -4.343 1.00 0.00 78 ASP A O 1
ATOM 1235 N N . PHE A 1 80 ? 35.791 -25.501 -6.432 1.00 0.00 79 PHE A N 1
ATOM 1236 C CA . PHE A 1 80 ? 34.887 -26.515 -6.963 1.00 0.00 79 PHE A CA 1
ATOM 1237 C C . PHE A 1 80 ? 35.488 -27.158 -8.209 1.00 0.00 79 PHE A C 1
ATOM 1238 O O . PHE A 1 80 ? 35.670 -26.498 -9.232 1.00 0.00 79 PHE A O 1
ATOM 1255 N N . ASP A 1 81 ? 35.792 -28.450 -8.120 1.00 0.00 80 ASP A N 1
ATOM 1256 C CA . ASP A 1 81 ? 36.372 -29.162 -9.255 1.00 0.00 80 ASP A CA 1
ATOM 1257 C C . ASP A 1 81 ? 35.287 -29.822 -10.101 1.00 0.00 80 ASP A C 1
ATOM 1258 O O . ASP A 1 81 ? 34.127 -29.898 -9.695 1.00 0.00 80 ASP A O 1
ATOM 1267 N N . GLY A 1 82 ? 35.677 -30.305 -11.275 1.00 0.00 81 GLY A N 1
ATOM 1268 C CA . GLY A 1 82 ? 34.738 -30.969 -12.172 1.00 0.00 81 GLY A CA 1
ATOM 1269 C C . GLY A 1 82 ? 34.316 -32.327 -11.618 1.00 0.00 81 GLY A C 1
ATOM 1270 O O . GLY A 1 82 ? 33.231 -32.823 -11.923 1.00 0.00 81 GLY A O 1
ATOM 1274 N N . ASP A 1 83 ? 35.188 -32.927 -10.814 1.00 0.00 82 ASP A N 1
ATOM 1275 C CA . ASP A 1 83 ? 34.907 -34.236 -10.233 1.00 0.00 82 ASP A CA 1
ATOM 1276 C C . ASP A 1 83 ? 33.663 -34.183 -9.349 1.00 0.00 82 ASP A C 1
ATOM 1277 O O . ASP A 1 83 ? 32.811 -35.070 -9.412 1.00 0.00 82 ASP A O 1
ATOM 1286 N N . ALA A 1 84 ? 33.565 -33.147 -8.524 1.00 0.00 83 ALA A N 1
ATOM 1287 C CA . ALA A 1 84 ? 32.417 -33.007 -7.635 1.00 0.00 83 ALA A CA 1
ATOM 1288 C C . ALA A 1 84 ? 31.127 -32.889 -8.438 1.00 0.00 83 ALA A C 1
ATOM 1289 O O . ALA A 1 84 ? 30.106 -33.479 -8.083 1.00 0.00 83 ALA A O 1
ATOM 1296 N N . TYR A 1 85 ? 31.182 -32.127 -9.525 1.00 0.00 84 TYR A N 1
ATOM 1297 C CA . TYR A 1 85 ? 30.012 -31.941 -10.376 1.00 0.00 84 TYR A CA 1
ATOM 1298 C C . TYR A 1 85 ? 29.539 -33.272 -10.949 1.00 0.00 84 TYR A C 1
ATOM 1299 O O . TYR A 1 85 ? 28.348 -33.581 -10.926 1.00 0.00 84 TYR A O 1
ATOM 1317 N N . THR A 1 86 ? 30.478 -34.046 -11.485 1.00 0.00 85 THR A N 1
ATOM 1318 C CA . THR A 1 86 ? 30.141 -35.330 -12.085 1.00 0.00 85 THR A CA 1
ATOM 1319 C C . THR A 1 86 ? 29.581 -36.293 -11.046 1.00 0.00 85 THR A C 1
ATOM 1320 O O . THR A 1 86 ? 28.696 -37.084 -11.347 1.00 0.00 85 THR A O 1
ATOM 1331 N N . GLU A 1 87 ? 30.097 -36.228 -9.828 1.00 0.00 86 GLU A N 1
ATOM 1332 C CA . GLU A 1 87 ? 29.611 -37.110 -8.774 1.00 0.00 86 GLU A CA 1
ATOM 1333 C C . GLU A 1 87 ? 28.197 -36.715 -8.343 1.00 0.00 86 GLU A C 1
ATOM 1334 O O . GLU A 1 87 ? 27.342 -37.571 -8.115 1.00 0.00 86 GLU A O 1
ATOM 1346 N N . ALA A 1 88 ? 27.977 -35.411 -8.205 1.00 0.00 87 ALA A N 1
ATOM 1347 C CA . ALA A 1 88 ? 26.682 -34.886 -7.767 1.00 0.00 87 ALA A CA 1
ATOM 1348 C C . ALA A 1 88 ? 25.547 -35.167 -8.755 1.00 0.00 87 ALA A C 1
ATOM 1349 O O . ALA A 1 88 ? 24.431 -35.483 -8.342 1.00 0.00 87 ALA A O 1
ATOM 1356 N N . TYR A 1 89 ? 25.811 -35.014 -10.051 1.00 0.00 88 TYR A N 1
ATOM 1357 C CA . TYR A 1 89 ? 24.763 -35.221 -11.055 1.00 0.00 88 TYR A CA 1
ATOM 1358 C C . TYR A 1 89 ? 24.952 -36.521 -11.833 1.00 0.00 88 TYR A C 1
ATOM 1359 O O . TYR A 1 89 ? 24.029 -36.989 -12.500 1.00 0.00 88 TYR A O 1
ATOM 1377 N N . GLY A 1 90 ? 26.137 -37.105 -11.745 1.00 0.00 89 GLY A N 1
ATOM 1378 C CA . GLY A 1 90 ? 26.413 -38.354 -12.447 1.00 0.00 89 GLY A CA 1
ATOM 1379 C C . GLY A 1 90 ? 26.592 -38.131 -13.949 1.00 0.00 89 GLY A C 1
ATOM 1380 O O . GLY A 1 90 ? 26.459 -39.067 -14.737 1.00 0.00 89 GLY A O 1
ATOM 1384 N N . VAL A 1 91 ? 26.896 -36.896 -14.343 1.00 0.00 90 VAL A N 1
ATOM 1385 C CA . VAL A 1 91 ? 27.088 -36.589 -15.759 1.00 0.00 90 VAL A CA 1
ATOM 1386 C C . VAL A 1 91 ? 28.405 -35.852 -15.986 1.00 0.00 90 VAL A C 1
ATOM 1387 O O . VAL A 1 91 ? 28.915 -35.177 -15.093 1.00 0.00 90 VAL A O 1
ATOM 1400 N N . ALA A 1 92 ? 28.950 -35.991 -17.192 1.00 0.00 91 ALA A N 1
ATOM 1401 C CA . ALA A 1 92 ? 30.209 -35.339 -17.539 1.00 0.00 91 ALA A CA 1
ATOM 1402 C C . ALA A 1 92 ? 29.999 -33.856 -17.835 1.00 0.00 91 ALA A C 1
ATOM 1403 O O . ALA A 1 92 ? 28.924 -33.446 -18.274 1.00 0.00 91 ALA A O 1
ATOM 1410 N N . VAL A 1 93 ? 31.037 -33.058 -17.599 1.00 0.00 92 VAL A N 1
ATOM 1411 C CA . VAL A 1 93 ? 30.963 -31.623 -17.852 1.00 0.00 92 VAL A CA 1
ATOM 1412 C C . VAL A 1 93 ? 32.184 -31.177 -18.672 1.00 0.00 92 VAL A C 1
ATOM 1413 O O . VAL A 1 93 ? 33.277 -31.706 -18.471 1.00 0.00 92 VAL A O 1
ATOM 1426 N N . PRO A 1 94 ? 32.046 -30.225 -19.575 1.00 0.00 93 PRO A N 1
ATOM 1427 C CA . PRO A 1 94 ? 33.204 -29.743 -20.395 1.00 0.00 93 PRO A CA 1
ATOM 1428 C C . PRO A 1 94 ? 34.350 -29.233 -19.522 1.00 0.00 93 PRO A C 1
ATOM 1429 O O . PRO A 1 94 ? 34.127 -28.578 -18.504 1.00 0.00 93 PRO A O 1
ATOM 1440 N N . THR A 1 95 ? 35.575 -29.551 -19.925 1.00 0.00 94 THR A N 1
ATOM 1441 C CA . THR A 1 95 ? 36.754 -29.135 -19.174 1.00 0.00 94 THR A CA 1
ATOM 1442 C C . THR A 1 95 ? 36.892 -27.613 -19.134 1.00 0.00 94 THR A C 1
ATOM 1443 O O . THR A 1 95 ? 37.185 -27.039 -18.086 1.00 0.00 94 THR A O 1
ATOM 1454 N N . ASN A 1 96 ? 36.701 -26.965 -20.280 1.00 0.00 95 ASN A N 1
ATOM 1455 C CA . ASN A 1 96 ? 36.834 -25.511 -20.350 1.00 0.00 95 ASN A CA 1
ATOM 1456 C C . ASN A 1 96 ? 35.820 -24.815 -19.447 1.00 0.00 95 ASN A C 1
ATOM 1457 O O . ASN A 1 96 ? 36.154 -23.853 -18.756 1.00 0.00 95 ASN A O 1
ATOM 1468 N N . ILE A 1 97 ? 34.585 -25.305 -19.448 1.00 0.00 96 ILE A N 1
ATOM 1469 C CA . ILE A 1 97 ? 33.544 -24.714 -18.613 1.00 0.00 96 ILE A CA 1
ATOM 1470 C C . ILE A 1 97 ? 33.827 -24.955 -17.135 1.00 0.00 96 ILE A C 1
ATOM 1471 O O . ILE A 1 97 ? 33.642 -24.063 -16.308 1.00 0.00 96 ILE A O 1
ATOM 1487 N N . ALA A 1 98 ? 34.278 -26.162 -16.806 1.00 0.00 97 ALA A N 1
ATOM 1488 C CA . ALA A 1 98 ? 34.580 -26.491 -15.418 1.00 0.00 97 ALA A CA 1
ATOM 1489 C C . ALA A 1 98 ? 35.677 -25.578 -14.884 1.00 0.00 97 ALA A C 1
ATOM 1490 O O . ALA A 1 98 ? 35.606 -25.101 -13.753 1.00 0.00 97 ALA A O 1
ATOM 1497 N N . ALA A 1 99 ? 36.689 -25.331 -15.711 1.00 0.00 98 ALA A N 1
ATOM 1498 C CA . ALA A 1 99 ? 37.791 -24.462 -15.313 1.00 0.00 98 ALA A CA 1
ATOM 1499 C C . ALA A 1 99 ? 37.277 -23.052 -15.040 1.00 0.00 98 ALA A C 1
ATOM 1500 O O . ALA A 1 99 ? 37.697 -22.399 -14.086 1.00 0.00 98 ALA A O 1
ATOM 1507 N N . ARG A 1 100 ? 36.359 -22.595 -15.888 1.00 0.00 99 ARG A N 1
ATOM 1508 C CA . ARG A 1 100 ? 35.782 -21.265 -15.736 1.00 0.00 99 ARG A CA 1
ATOM 1509 C C . ARG A 1 100 ? 35.053 -21.152 -14.402 1.00 0.00 99 ARG A C 1
ATOM 1510 O O . ARG A 1 100 ? 35.166 -20.143 -13.704 1.00 0.00 99 ARG A O 1
ATOM 1531 N N . ILE A 1 101 ? 34.302 -22.192 -14.057 1.00 0.00 100 ILE A N 1
ATOM 1532 C CA . ILE A 1 101 ? 33.552 -22.199 -12.807 1.00 0.00 100 ILE A CA 1
ATOM 1533 C C . ILE A 1 101 ? 34.494 -22.078 -11.613 1.00 0.00 100 ILE A C 1
ATOM 1534 O O . ILE A 1 101 ? 34.240 -21.307 -10.687 1.00 0.00 100 ILE A O 1
ATOM 1550 N N . GLN A 1 102 ? 35.583 -22.841 -11.638 1.00 0.00 101 GLN A N 1
ATOM 1551 C CA . GLN A 1 102 ? 36.550 -22.801 -10.548 1.00 0.00 101 GLN A CA 1
ATOM 1552 C C . GLN A 1 102 ? 37.149 -21.405 -10.420 1.00 0.00 101 GLN A C 1
ATOM 1553 O O . GLN A 1 102 ? 37.315 -20.889 -9.314 1.00 0.00 101 GLN A O 1
ATOM 1567 N N . ALA A 1 103 ? 37.465 -20.793 -11.558 1.00 0.00 102 ALA A N 1
ATOM 1568 C CA . ALA A 1 103 ? 38.035 -19.452 -11.560 1.00 0.00 102 ALA A CA 1
ATOM 1569 C C . ALA A 1 103 ? 37.054 -18.464 -10.938 1.00 0.00 102 ALA A C 1
ATOM 1570 O O . ALA A 1 103 ? 37.446 -17.567 -10.192 1.00 0.00 102 ALA A O 1
ATOM 1577 N N . GLN A 1 104 ? 35.776 -18.642 -11.252 1.00 0.00 103 GLN A N 1
ATOM 1578 C CA . GLN A 1 104 ? 34.734 -17.770 -10.723 1.00 0.00 103 GLN A CA 1
ATOM 1579 C C . GLN A 1 104 ? 34.679 -17.859 -9.201 1.00 0.00 103 GLN A C 1
ATOM 1580 O O . GLN A 1 104 ? 34.478 -16.857 -8.519 1.00 0.00 103 GLN A O 1
ATOM 1594 N N . ALA A 1 105 ? 34.848 -19.070 -8.680 1.00 0.00 104 ALA A N 1
ATOM 1595 C CA . ALA A 1 105 ? 34.803 -19.285 -7.238 1.00 0.00 104 ALA A CA 1
ATOM 1596 C C . ALA A 1 105 ? 35.882 -18.469 -6.531 1.00 0.00 104 ALA A C 1
ATOM 1597 O O . ALA A 1 105 ? 35.646 -17.906 -5.462 1.00 0.00 104 ALA A O 1
ATOM 1604 N N . ALA A 1 106 ? 37.066 -18.413 -7.131 1.00 0.00 105 ALA A N 1
ATOM 1605 C CA . ALA A 1 106 ? 38.176 -17.667 -6.547 1.00 0.00 105 ALA A CA 1
ATOM 1606 C C . ALA A 1 106 ? 37.846 -16.179 -6.430 1.00 0.00 105 ALA A C 1
ATOM 1607 O O . ALA A 1 106 ? 38.186 -15.537 -5.436 1.00 0.00 105 ALA A O 1
ATOM 1614 N N . GLU A 1 107 ? 37.193 -15.634 -7.453 1.00 0.00 106 GLU A N 1
ATOM 1615 C CA . GLU A 1 107 ? 36.836 -14.216 -7.453 1.00 0.00 106 GLU A CA 1
ATOM 1616 C C . GLU A 1 107 ? 35.413 -13.990 -6.940 1.00 0.00 106 GLU A C 1
ATOM 1617 O O . GLU A 1 107 ? 34.945 -12.853 -6.882 1.00 0.00 106 GLU A O 1
ATOM 1629 N N . LEU A 1 108 ? 34.722 -15.068 -6.581 1.00 0.00 107 LEU A N 1
ATOM 1630 C CA . LEU A 1 108 ? 33.354 -14.954 -6.092 1.00 0.00 107 LEU A CA 1
ATOM 1631 C C . LEU A 1 108 ? 33.320 -14.205 -4.763 1.00 0.00 107 LEU A C 1
ATOM 1632 O O . LEU A 1 108 ? 34.146 -14.445 -3.882 1.00 0.00 107 LEU A O 1
ATOM 1648 N N . ASN A 1 109 ? 32.358 -13.298 -4.627 1.00 0.00 108 ASN A N 1
ATOM 1649 C CA . ASN A 1 109 ? 32.221 -12.517 -3.403 1.00 0.00 108 ASN A CA 1
ATOM 1650 C C . ASN A 1 109 ? 31.506 -13.332 -2.329 1.00 0.00 108 ASN A C 1
ATOM 1651 O O . ASN A 1 109 ? 30.510 -14.000 -2.602 1.00 0.00 108 ASN A O 1
ATOM 1662 N N . ALA A 1 110 ? 32.025 -13.275 -1.107 1.00 0.00 109 ALA A N 1
ATOM 1663 C CA . ALA A 1 110 ? 31.432 -14.017 -0.001 1.00 0.00 109 ALA A CA 1
ATOM 1664 C C . ALA A 1 110 ? 29.979 -13.602 0.206 1.00 0.00 109 ALA A C 1
ATOM 1665 O O . ALA A 1 110 ? 29.616 -12.446 -0.013 1.00 0.00 109 ALA A O 1
ATOM 1672 N N . GLY A 1 111 ? 29.153 -14.556 0.626 1.00 0.00 110 GLY A N 1
ATOM 1673 C CA . GLY A 1 111 ? 27.738 -14.283 0.854 1.00 0.00 110 GLY A CA 1
ATOM 1674 C C . GLY A 1 111 ? 26.897 -14.598 -0.384 1.00 0.00 110 GLY A C 1
ATOM 1675 O O . GLY A 1 111 ? 25.668 -14.564 -0.327 1.00 0.00 110 GLY A O 1
ATOM 1679 N N . GLU A 1 112 ? 27.557 -14.909 -1.500 1.00 0.00 111 GLU A N 1
ATOM 1680 C CA . GLU A 1 112 ? 26.841 -15.230 -2.730 1.00 0.00 111 GLU A CA 1
ATOM 1681 C C . GLU A 1 112 ? 27.015 -16.706 -3.081 1.00 0.00 111 GLU A C 1
ATOM 1682 O O . GLU A 1 112 ? 28.138 -17.201 -3.175 1.00 0.00 111 GLU A O 1
ATOM 1694 N N . TRP A 1 113 ? 25.898 -17.401 -3.275 1.00 0.00 112 TRP A N 1
ATOM 1695 C CA . TRP A 1 113 ? 25.935 -18.822 -3.614 1.00 0.00 112 TRP A CA 1
ATOM 1696 C C . TRP A 1 113 ? 25.447 -19.049 -5.042 1.00 0.00 112 TRP A C 1
ATOM 1697 O O . TRP A 1 113 ? 24.525 -18.381 -5.506 1.00 0.00 112 TRP A O 1
ATOM 1718 N N . LEU A 1 114 ? 26.070 -19.998 -5.733 1.00 0.00 113 LEU A N 1
ATOM 1719 C CA . LEU A 1 114 ? 25.684 -20.304 -7.107 1.00 0.00 113 LEU A CA 1
ATOM 1720 C C . LEU A 1 114 ? 24.911 -21.618 -7.163 1.00 0.00 113 LEU A C 1
ATOM 1721 O O . LEU A 1 114 ? 25.259 -22.584 -6.485 1.00 0.00 113 LEU A O 1
ATOM 1737 N N . LEU A 1 115 ? 23.861 -21.644 -7.977 1.00 0.00 114 LEU A N 1
ATOM 1738 C CA . LEU A 1 115 ? 23.043 -22.843 -8.118 1.00 0.00 114 LEU A CA 1
ATOM 1739 C C . LEU A 1 115 ? 23.262 -23.474 -9.488 1.00 0.00 114 LEU A C 1
ATOM 1740 O O . LEU A 1 115 ? 23.158 -22.802 -10.515 1.00 0.00 114 LEU A O 1
ATOM 1756 N N . VAL A 1 116 ? 23.571 -24.765 -9.498 1.00 0.00 115 VAL A N 1
ATOM 1757 C CA . VAL A 1 116 ? 23.808 -25.472 -10.750 1.00 0.00 115 VAL A CA 1
ATOM 1758 C C . VAL A 1 116 ? 22.684 -26.463 -11.034 1.00 0.00 115 VAL A C 1
ATOM 1759 O O . VAL A 1 116 ? 22.359 -27.305 -10.198 1.00 0.00 115 VAL A O 1
ATOM 1772 N N . GLU A 1 117 ? 22.093 -26.350 -12.219 1.00 0.00 116 GLU A N 1
ATOM 1773 C CA . GLU A 1 117 ? 21.005 -27.238 -12.609 1.00 0.00 116 GLU A CA 1
ATOM 1774 C C . GLU A 1 117 ? 20.975 -27.407 -14.126 1.00 0.00 116 GLU A C 1
ATOM 1775 O O . GLU A 1 117 ? 21.531 -26.592 -14.860 1.00 0.00 116 GLU A O 1
ATOM 1787 N N . HIS A 1 118 ? 20.324 -28.471 -14.586 1.00 0.00 117 HIS A N 1
ATOM 1788 C CA . HIS A 1 118 ? 20.233 -28.733 -16.018 1.00 0.00 117 HIS A CA 1
ATOM 1789 C C . HIS A 1 118 ? 18.993 -29.566 -16.331 1.00 0.00 117 HIS A C 1
ATOM 1790 O O . HIS A 1 118 ? 18.397 -30.169 -15.439 1.00 0.00 117 HIS A O 1
ATOM 1804 N N . GLU A 1 119 ? 18.611 -29.593 -17.604 1.00 0.00 118 GLU A N 1
ATOM 1805 C CA . GLU A 1 119 ? 17.439 -30.355 -18.023 1.00 0.00 118 GLU A CA 1
ATOM 1806 C C . GLU A 1 119 ? 17.858 -31.577 -18.834 1.00 0.00 118 GLU A C 1
ATOM 1807 O O . GLU A 1 119 ? 18.620 -31.465 -19.795 1.00 0.00 118 GLU A O 1
ATOM 1819 N N . ALA A 1 120 ? 17.354 -32.742 -18.442 1.00 0.00 119 ALA A N 1
ATOM 1820 C CA . ALA A 1 120 ? 17.681 -33.980 -19.141 1.00 0.00 119 ALA A CA 1
ATOM 1821 C C . ALA A 1 120 ? 16.423 -34.616 -19.722 1.00 0.00 119 ALA A C 1
ATOM 1822 O O . ALA A 1 120 ? 15.582 -35.038 -18.945 1.00 0.00 119 ALA A O 1
ATOM 1830 N N . MET A 1 2 ? 14.251 -31.318 -14.100 1.00 0.00 1 MET A N 2
ATOM 1831 C CA . MET A 1 2 ? 13.730 -30.018 -14.613 1.00 0.00 1 MET A CA 2
ATOM 1832 C C . MET A 1 2 ? 13.593 -29.021 -13.461 1.00 0.00 1 MET A C 2
ATOM 1833 O O . MET A 1 2 ? 13.557 -27.812 -13.684 1.00 0.00 1 MET A O 2
ATOM 1847 N N . SER A 1 3 ? 13.516 -29.530 -12.234 1.00 0.00 2 SER A N 2
ATOM 1848 C CA . SER A 1 3 ? 13.384 -28.664 -11.069 1.00 0.00 2 SER A CA 2
ATOM 1849 C C . SER A 1 3 ? 14.590 -27.738 -10.945 1.00 0.00 2 SER A C 2
ATOM 1850 O O . SER A 1 3 ? 14.445 -26.549 -10.661 1.00 0.00 2 SER A O 2
ATOM 1858 N N . THR A 1 4 ? 15.780 -28.292 -11.158 1.00 0.00 3 THR A N 2
ATOM 1859 C CA . THR A 1 4 ? 17.004 -27.504 -11.063 1.00 0.00 3 THR A CA 2
ATOM 1860 C C . THR A 1 4 ? 16.993 -26.372 -12.087 1.00 0.00 3 THR A C 2
ATOM 1861 O O . THR A 1 4 ? 17.318 -25.229 -11.765 1.00 0.00 3 THR A O 2
ATOM 1872 N N . GLN A 1 5 ? 16.616 -26.697 -13.318 1.00 0.00 4 GLN A N 2
ATOM 1873 C CA . GLN A 1 5 ? 16.563 -25.697 -14.379 1.00 0.00 4 GLN A CA 2
ATOM 1874 C C . GLN A 1 5 ? 15.284 -24.875 -14.274 1.00 0.00 4 GLN A C 2
ATOM 1875 O O . GLN A 1 5 ? 14.189 -25.426 -14.164 1.00 0.00 4 GLN A O 2
ATOM 1889 N N . TYR A 1 6 ? 15.427 -23.554 -14.307 1.00 0.00 5 TYR A N 2
ATOM 1890 C CA . TYR A 1 6 ? 14.268 -22.674 -14.213 1.00 0.00 5 TYR A CA 2
ATOM 1891 C C . TYR A 1 6 ? 13.592 -22.538 -15.574 1.00 0.00 5 TYR A C 2
ATOM 1892 O O . TYR A 1 6 ? 14.258 -22.374 -16.596 1.00 0.00 5 TYR A O 2
ATOM 1910 N N . THR A 1 7 ? 12.266 -22.610 -15.577 1.00 0.00 6 THR A N 2
ATOM 1911 C CA . THR A 1 7 ? 11.506 -22.496 -16.817 1.00 0.00 6 THR A CA 2
ATOM 1912 C C . THR A 1 7 ? 11.305 -21.033 -17.196 1.00 0.00 6 THR A C 2
ATOM 1913 O O . THR A 1 7 ? 11.482 -20.136 -16.372 1.00 0.00 6 THR A O 2
ATOM 1924 N N . TYR A 1 8 ? 10.925 -20.801 -18.449 1.00 0.00 7 TYR A N 2
ATOM 1925 C CA . TYR A 1 8 ? 10.691 -19.447 -18.933 1.00 0.00 7 TYR A CA 2
ATOM 1926 C C . TYR A 1 8 ? 9.481 -18.840 -18.228 1.00 0.00 7 TYR A C 2
ATOM 1927 O O . TYR A 1 8 ? 9.445 -17.642 -17.951 1.00 0.00 7 TYR A O 2
ATOM 1945 N N . GLN A 1 9 ? 8.488 -19.680 -17.951 1.00 0.00 8 GLN A N 2
ATOM 1946 C CA . GLN A 1 9 ? 7.272 -19.224 -17.288 1.00 0.00 8 GLN A CA 2
ATOM 1947 C C . GLN A 1 9 ? 7.581 -18.658 -15.904 1.00 0.00 8 GLN A C 2
ATOM 1948 O O . GLN A 1 9 ? 7.007 -17.648 -15.496 1.00 0.00 8 GLN A O 2
ATOM 1962 N N . GLN A 1 10 ? 8.485 -19.312 -15.182 1.00 0.00 9 GLN A N 2
ATOM 1963 C CA . GLN A 1 10 ? 8.849 -18.857 -13.845 1.00 0.00 9 GLN A CA 2
ATOM 1964 C C . GLN A 1 10 ? 9.479 -17.469 -13.903 1.00 0.00 9 GLN A C 2
ATOM 1965 O O . GLN A 1 10 ? 9.201 -16.615 -13.061 1.00 0.00 9 GLN A O 2
ATOM 1979 N N . ILE A 1 11 ? 10.322 -17.247 -14.905 1.00 0.00 10 ILE A N 2
ATOM 1980 C CA . ILE A 1 11 ? 10.981 -15.956 -15.066 1.00 0.00 10 ILE A CA 2
ATOM 1981 C C . ILE A 1 11 ? 9.949 -14.857 -15.303 1.00 0.00 10 ILE A C 2
ATOM 1982 O O . ILE A 1 11 ? 10.031 -13.776 -14.722 1.00 0.00 10 ILE A O 2
ATOM 1998 N N . ALA A 1 12 ? 8.982 -15.144 -16.167 1.00 0.00 11 ALA A N 2
ATOM 1999 C CA . ALA A 1 12 ? 7.935 -14.180 -16.487 1.00 0.00 11 ALA A CA 2
ATOM 2000 C C . ALA A 1 12 ? 7.124 -13.816 -15.247 1.00 0.00 11 ALA A C 2
ATOM 2001 O O . ALA A 1 12 ? 6.726 -12.664 -15.071 1.00 0.00 11 ALA A O 2
ATOM 2008 N N . GLU A 1 13 ? 6.865 -14.805 -14.398 1.00 0.00 12 GLU A N 2
ATOM 2009 C CA . GLU A 1 13 ? 6.080 -14.577 -13.189 1.00 0.00 12 GLU A CA 2
ATOM 2010 C C . GLU A 1 13 ? 6.837 -13.705 -12.189 1.00 0.00 12 GLU A C 2
ATOM 2011 O O . GLU A 1 13 ? 6.232 -12.904 -11.477 1.00 0.00 12 GLU A O 2
ATOM 2023 N N . ASP A 1 14 ? 8.156 -13.858 -12.137 1.00 0.00 13 ASP A N 2
ATOM 2024 C CA . ASP A 1 14 ? 8.962 -13.068 -11.210 1.00 0.00 13 ASP A CA 2
ATOM 2025 C C . ASP A 1 14 ? 9.618 -11.893 -11.930 1.00 0.00 13 ASP A C 2
ATOM 2026 O O . ASP A 1 14 ? 10.343 -12.075 -12.907 1.00 0.00 13 ASP A O 2
ATOM 2035 N N . PHE A 1 15 ? 9.353 -10.688 -11.438 1.00 0.00 14 PHE A N 2
ATOM 2036 C CA . PHE A 1 15 ? 9.914 -9.481 -12.039 1.00 0.00 14 PHE A CA 2
ATOM 2037 C C . PHE A 1 15 ? 11.438 -9.467 -11.934 1.00 0.00 14 PHE A C 2
ATOM 2038 O O . PHE A 1 15 ? 12.128 -9.054 -12.867 1.00 0.00 14 PHE A O 2
ATOM 2055 N N . ARG A 1 16 ? 11.956 -9.901 -10.790 1.00 0.00 15 ARG A N 2
ATOM 2056 C CA . ARG A 1 16 ? 13.400 -9.912 -10.571 1.00 0.00 15 ARG A CA 2
ATOM 2057 C C . ARG A 1 16 ? 14.114 -10.804 -11.585 1.00 0.00 15 ARG A C 2
ATOM 2058 O O . ARG A 1 16 ? 15.127 -10.408 -12.162 1.00 0.00 15 ARG A O 2
ATOM 2079 N N . LEU A 1 17 ? 13.590 -12.006 -11.794 1.00 0.00 16 LEU A N 2
ATOM 2080 C CA . LEU A 1 17 ? 14.201 -12.936 -12.738 1.00 0.00 16 LEU A CA 2
ATOM 2081 C C . LEU A 1 17 ? 14.147 -12.391 -14.163 1.00 0.00 16 LEU A C 2
ATOM 2082 O O . LEU A 1 17 ? 15.103 -12.528 -14.922 1.00 0.00 16 LEU A O 2
ATOM 2098 N N . TRP A 1 18 ? 13.028 -11.776 -14.523 1.00 0.00 17 TRP A N 2
ATOM 2099 C CA . TRP A 1 18 ? 12.882 -11.227 -15.867 1.00 0.00 17 TRP A CA 2
ATOM 2100 C C . TRP A 1 18 ? 13.952 -10.174 -16.134 1.00 0.00 17 TRP A C 2
ATOM 2101 O O . TRP A 1 18 ? 14.611 -10.192 -17.174 1.00 0.00 17 TRP A O 2
ATOM 2122 N N . SER A 1 19 ? 14.116 -9.256 -15.189 1.00 0.00 18 SER A N 2
ATOM 2123 C CA . SER A 1 19 ? 15.105 -8.193 -15.327 1.00 0.00 18 SER A CA 2
ATOM 2124 C C . SER A 1 19 ? 16.524 -8.755 -15.358 1.00 0.00 18 SER A C 2
ATOM 2125 O O . SER A 1 19 ? 17.372 -8.276 -16.110 1.00 0.00 18 SER A O 2
ATOM 2133 N N . GLU A 1 20 ? 16.784 -9.755 -14.521 1.00 0.00 19 GLU A N 2
ATOM 2134 C CA . GLU A 1 20 ? 18.117 -10.351 -14.450 1.00 0.00 19 GLU A CA 2
ATOM 2135 C C . GLU A 1 20 ? 18.524 -10.980 -15.784 1.00 0.00 19 GLU A C 2
ATOM 2136 O O . GLU A 1 20 ? 19.643 -10.776 -16.252 1.00 0.00 19 GLU A O 2
ATOM 2148 N N . TYR A 1 21 ? 17.623 -11.750 -16.386 1.00 0.00 20 TYR A N 2
ATOM 2149 C CA . TYR A 1 21 ? 17.928 -12.401 -17.658 1.00 0.00 20 TYR A CA 2
ATOM 2150 C C . TYR A 1 21 ? 18.018 -11.397 -18.799 1.00 0.00 20 TYR A C 2
ATOM 2151 O O . TYR A 1 21 ? 18.907 -11.489 -19.646 1.00 0.00 20 TYR A O 2
ATOM 2169 N N . VAL A 1 22 ? 17.097 -10.442 -18.828 1.00 0.00 21 VAL A N 2
ATOM 2170 C CA . VAL A 1 22 ? 17.100 -9.441 -19.887 1.00 0.00 21 VAL A CA 2
ATOM 2171 C C . VAL A 1 22 ? 18.360 -8.583 -19.808 1.00 0.00 21 VAL A C 2
ATOM 2172 O O . VAL A 1 22 ? 19.038 -8.363 -20.811 1.00 0.00 21 VAL A O 2
ATOM 2185 N N . ASP A 1 23 ? 18.668 -8.114 -18.606 1.00 0.00 22 ASP A N 2
ATOM 2186 C CA . ASP A 1 23 ? 19.852 -7.291 -18.389 1.00 0.00 22 ASP A CA 2
ATOM 2187 C C . ASP A 1 23 ? 20.020 -7.000 -16.901 1.00 0.00 22 ASP A C 2
ATOM 2188 O O . ASP A 1 23 ? 19.116 -6.463 -16.261 1.00 0.00 22 ASP A O 2
ATOM 2197 N N . THR A 1 24 ? 21.177 -7.354 -16.354 1.00 0.00 23 THR A N 2
ATOM 2198 C CA . THR A 1 24 ? 21.434 -7.118 -14.937 1.00 0.00 23 THR A CA 2
ATOM 2199 C C . THR A 1 24 ? 21.420 -5.624 -14.626 1.00 0.00 23 THR A C 2
ATOM 2200 O O . THR A 1 24 ? 20.795 -5.187 -13.660 1.00 0.00 23 THR A O 2
ATOM 2211 N N . ALA A 1 25 ? 22.118 -4.849 -15.449 1.00 0.00 24 ALA A N 2
ATOM 2212 C CA . ALA A 1 25 ? 22.185 -3.404 -15.254 1.00 0.00 24 ALA A CA 2
ATOM 2213 C C . ALA A 1 25 ? 20.900 -2.721 -15.715 1.00 0.00 24 ALA A C 2
ATOM 2214 O O . ALA A 1 25 ? 20.576 -1.624 -15.261 1.00 0.00 24 ALA A O 2
ATOM 2221 N N . GLY A 1 26 ? 20.181 -3.365 -16.629 1.00 0.00 25 GLY A N 2
ATOM 2222 C CA . GLY A 1 26 ? 18.945 -2.792 -17.151 1.00 0.00 25 GLY A CA 2
ATOM 2223 C C . GLY A 1 26 ? 17.809 -2.887 -16.138 1.00 0.00 25 GLY A C 2
ATOM 2224 O O . GLY A 1 26 ? 17.581 -3.938 -15.539 1.00 0.00 25 GLY A O 2
ATOM 2228 N N . GLU A 1 27 ? 17.092 -1.781 -15.965 1.00 0.00 26 GLU A N 2
ATOM 2229 C CA . GLU A 1 27 ? 15.966 -1.741 -15.037 1.00 0.00 26 GLU A CA 2
ATOM 2230 C C . GLU A 1 27 ? 14.656 -1.591 -15.804 1.00 0.00 26 GLU A C 2
ATOM 2231 O O . GLU A 1 27 ? 14.574 -0.818 -16.758 1.00 0.00 26 GLU A O 2
ATOM 2243 N N . MET A 1 28 ? 13.633 -2.329 -15.387 1.00 0.00 27 MET A N 2
ATOM 2244 C CA . MET A 1 28 ? 12.337 -2.254 -16.055 1.00 0.00 27 MET A CA 2
ATOM 2245 C C . MET A 1 28 ? 11.211 -2.144 -15.030 1.00 0.00 27 MET A C 2
ATOM 2246 O O . MET A 1 28 ? 11.107 -2.966 -14.119 1.00 0.00 27 MET A O 2
ATOM 2260 N N . SER A 1 29 ? 10.372 -1.123 -15.184 1.00 0.00 28 SER A N 2
ATOM 2261 C CA . SER A 1 29 ? 9.258 -0.914 -14.264 1.00 0.00 28 SER A CA 2
ATOM 2262 C C . SER A 1 29 ? 8.163 -1.956 -14.488 1.00 0.00 28 SER A C 2
ATOM 2263 O O . SER A 1 29 ? 7.965 -2.439 -15.602 1.00 0.00 28 SER A O 2
ATOM 2271 N N . LYS A 1 30 ? 7.459 -2.300 -13.415 1.00 0.00 29 LYS A N 2
ATOM 2272 C CA . LYS A 1 30 ? 6.385 -3.286 -13.487 1.00 0.00 29 LYS A CA 2
ATOM 2273 C C . LYS A 1 30 ? 5.235 -2.801 -14.372 1.00 0.00 29 LYS A C 2
ATOM 2274 O O . LYS A 1 30 ? 4.407 -3.598 -14.815 1.00 0.00 29 LYS A O 2
ATOM 2293 N N . ASP A 1 31 ? 5.172 -1.492 -14.610 1.00 0.00 30 ASP A N 2
ATOM 2294 C CA . ASP A 1 31 ? 4.098 -0.923 -15.423 1.00 0.00 30 ASP A CA 2
ATOM 2295 C C . ASP A 1 31 ? 4.103 -1.491 -16.842 1.00 0.00 30 ASP A C 2
ATOM 2296 O O . ASP A 1 31 ? 3.048 -1.788 -17.400 1.00 0.00 30 ASP A O 2
ATOM 2305 N N . GLU A 1 32 ? 5.290 -1.648 -17.419 1.00 0.00 31 GLU A N 2
ATOM 2306 C CA . GLU A 1 32 ? 5.400 -2.191 -18.771 1.00 0.00 31 GLU A CA 2
ATOM 2307 C C . GLU A 1 32 ? 4.914 -3.634 -18.805 1.00 0.00 31 GLU A C 2
ATOM 2308 O O . GLU A 1 32 ? 4.281 -4.066 -19.767 1.00 0.00 31 GLU A O 2
ATOM 2320 N N . PHE A 1 33 ? 5.223 -4.372 -17.748 1.00 0.00 32 PHE A N 2
ATOM 2321 C CA . PHE A 1 33 ? 4.823 -5.770 -17.658 1.00 0.00 32 PHE A CA 2
ATOM 2322 C C . PHE A 1 33 ? 3.303 -5.899 -17.692 1.00 0.00 32 PHE A C 2
ATOM 2323 O O . PHE A 1 33 ? 2.763 -6.814 -18.314 1.00 0.00 32 PHE A O 2
ATOM 2340 N N . ASN A 1 34 ? 2.620 -4.982 -17.018 1.00 0.00 33 ASN A N 2
ATOM 2341 C CA . ASN A 1 34 ? 1.161 -5.007 -16.976 1.00 0.00 33 ASN A CA 2
ATOM 2342 C C . ASN A 1 34 ? 0.575 -4.860 -18.377 1.00 0.00 33 ASN A C 2
ATOM 2343 O O . ASN A 1 34 ? -0.401 -5.524 -18.724 1.00 0.00 33 ASN A O 2
ATOM 2354 N N . SER A 1 35 ? 1.173 -3.981 -19.176 1.00 0.00 34 SER A N 2
ATOM 2355 C CA . SER A 1 35 ? 0.696 -3.751 -20.536 1.00 0.00 34 SER A CA 2
ATOM 2356 C C . SER A 1 35 ? 0.775 -5.029 -21.368 1.00 0.00 34 SER A C 2
ATOM 2357 O O . SER A 1 35 ? -0.157 -5.360 -22.099 1.00 0.00 34 SER A O 2
ATOM 2365 N N . LEU A 1 36 ? 1.892 -5.739 -21.255 1.00 0.00 35 LEU A N 2
ATOM 2366 C CA . LEU A 1 36 ? 2.075 -6.976 -22.007 1.00 0.00 35 LEU A CA 2
ATOM 2367 C C . LEU A 1 36 ? 1.490 -8.161 -21.246 1.00 0.00 35 LEU A C 2
ATOM 2368 O O . LEU A 1 36 ? 1.619 -8.252 -20.025 1.00 0.00 35 LEU A O 2
ATOM 2384 N N . SER A 1 37 ? 0.848 -9.070 -21.974 1.00 0.00 36 SER A N 2
ATOM 2385 C CA . SER A 1 37 ? 0.252 -10.246 -21.353 1.00 0.00 36 SER A CA 2
ATOM 2386 C C . SER A 1 37 ? 1.336 -11.219 -20.903 1.00 0.00 36 SER A C 2
ATOM 2387 O O . SER A 1 37 ? 2.478 -11.145 -21.358 1.00 0.00 36 SER A O 2
ATOM 2395 N N . THR A 1 38 ? 0.973 -12.126 -20.005 1.00 0.00 37 THR A N 2
ATOM 2396 C CA . THR A 1 38 ? 1.924 -13.109 -19.496 1.00 0.00 37 THR A CA 2
ATOM 2397 C C . THR A 1 38 ? 2.440 -14.002 -20.622 1.00 0.00 37 THR A C 2
ATOM 2398 O O . THR A 1 38 ? 3.638 -14.270 -20.715 1.00 0.00 37 THR A O 2
ATOM 2409 N N . GLU A 1 39 ? 1.527 -14.466 -21.469 1.00 0.00 38 GLU A N 2
ATOM 2410 C CA . GLU A 1 39 ? 1.898 -15.336 -22.580 1.00 0.00 38 GLU A CA 2
ATOM 2411 C C . GLU A 1 39 ? 2.828 -14.618 -23.557 1.00 0.00 38 GLU A C 2
ATOM 2412 O O . GLU A 1 39 ? 3.770 -15.214 -24.079 1.00 0.00 38 GLU A O 2
ATOM 2424 N N . ASP A 1 40 ? 2.552 -13.343 -23.808 1.00 0.00 39 ASP A N 2
ATOM 2425 C CA . ASP A 1 40 ? 3.368 -12.563 -24.732 1.00 0.00 39 ASP A CA 2
ATOM 2426 C C . ASP A 1 40 ? 4.812 -12.463 -24.246 1.00 0.00 39 ASP A C 2
ATOM 2427 O O . ASP A 1 40 ? 5.747 -12.528 -25.043 1.00 0.00 39 ASP A O 2
ATOM 2436 N N . LYS A 1 41 ? 4.989 -12.299 -22.940 1.00 0.00 40 LYS A N 2
ATOM 2437 C CA . LYS A 1 41 ? 6.331 -12.185 -22.376 1.00 0.00 40 LYS A CA 2
ATOM 2438 C C . LYS A 1 41 ? 7.139 -13.455 -22.633 1.00 0.00 40 LYS A C 2
ATOM 2439 O O . LYS A 1 41 ? 8.324 -13.390 -22.958 1.00 0.00 40 LYS A O 2
ATOM 2458 N N . VAL A 1 42 ? 6.493 -14.608 -22.494 1.00 0.00 41 VAL A N 2
ATOM 2459 C CA . VAL A 1 42 ? 7.172 -15.879 -22.725 1.00 0.00 41 VAL A CA 2
ATOM 2460 C C . VAL A 1 42 ? 7.636 -15.976 -24.175 1.00 0.00 41 VAL A C 2
ATOM 2461 O O . VAL A 1 42 ? 8.762 -16.388 -24.455 1.00 0.00 41 VAL A O 2
ATOM 2474 N N . ARG A 1 43 ? 6.753 -15.593 -25.091 1.00 0.00 42 ARG A N 2
ATOM 2475 C CA . ARG A 1 43 ? 7.061 -15.635 -26.515 1.00 0.00 42 ARG A CA 2
ATOM 2476 C C . ARG A 1 43 ? 8.213 -14.694 -26.856 1.00 0.00 42 ARG A C 2
ATOM 2477 O O . ARG A 1 43 ? 9.043 -15.001 -27.711 1.00 0.00 42 ARG A O 2
ATOM 2498 N N . LEU A 1 44 ? 8.247 -13.539 -26.198 1.00 0.00 43 LEU A N 2
ATOM 2499 C CA . LEU A 1 44 ? 9.290 -12.552 -26.460 1.00 0.00 43 LEU A CA 2
ATOM 2500 C C . LEU A 1 44 ? 10.679 -13.133 -26.201 1.00 0.00 43 LEU A C 2
ATOM 2501 O O . LEU A 1 44 ? 11.585 -12.971 -27.019 1.00 0.00 43 LEU A O 2
ATOM 2517 N N . GLN A 1 45 ? 10.849 -13.810 -25.070 1.00 0.00 44 GLN A N 2
ATOM 2518 C CA . GLN A 1 45 ? 12.143 -14.402 -24.746 1.00 0.00 44 GLN A CA 2
ATOM 2519 C C . GLN A 1 45 ? 12.517 -15.472 -25.765 1.00 0.00 44 GLN A C 2
ATOM 2520 O O . GLN A 1 45 ? 13.672 -15.566 -26.184 1.00 0.00 44 GLN A O 2
ATOM 2534 N N . VAL A 1 46 ? 11.538 -16.276 -26.161 1.00 0.00 45 VAL A N 2
ATOM 2535 C CA . VAL A 1 46 ? 11.782 -17.335 -27.133 1.00 0.00 45 VAL A CA 2
ATOM 2536 C C . VAL A 1 46 ? 12.227 -16.747 -28.468 1.00 0.00 45 VAL A C 2
ATOM 2537 O O . VAL A 1 46 ? 13.175 -17.228 -29.083 1.00 0.00 45 VAL A O 2
ATOM 2550 N N . GLU A 1 47 ? 11.527 -15.709 -28.911 1.00 0.00 46 GLU A N 2
ATOM 2551 C CA . GLU A 1 47 ? 11.846 -15.058 -30.178 1.00 0.00 46 GLU A CA 2
ATOM 2552 C C . GLU A 1 47 ? 13.212 -14.376 -30.127 1.00 0.00 46 GLU A C 2
ATOM 2553 O O . GLU A 1 47 ? 13.955 -14.382 -31.110 1.00 0.00 46 GLU A O 2
ATOM 2565 N N . ALA A 1 48 ? 13.528 -13.769 -28.988 1.00 0.00 47 ALA A N 2
ATOM 2566 C CA . ALA A 1 48 ? 14.796 -13.059 -28.834 1.00 0.00 47 ALA A CA 2
ATOM 2567 C C . ALA A 1 48 ? 15.990 -13.992 -29.022 1.00 0.00 47 ALA A C 2
ATOM 2568 O O . ALA A 1 48 ? 16.978 -13.623 -29.657 1.00 0.00 47 ALA A O 2
ATOM 2575 N N . PHE A 1 49 ? 15.905 -15.196 -28.467 1.00 0.00 48 PHE A N 2
ATOM 2576 C CA . PHE A 1 49 ? 17.001 -16.154 -28.590 1.00 0.00 48 PHE A CA 2
ATOM 2577 C C . PHE A 1 49 ? 16.700 -17.221 -29.645 1.00 0.00 48 PHE A C 2
ATOM 2578 O O . PHE A 1 49 ? 17.521 -18.104 -29.889 1.00 0.00 48 PHE A O 2
ATOM 2595 N N . GLY A 1 50 ? 15.524 -17.144 -30.264 1.00 0.00 49 GLY A N 2
ATOM 2596 C CA . GLY A 1 50 ? 15.148 -18.118 -31.280 1.00 0.00 49 GLY A CA 2
ATOM 2597 C C . GLY A 1 50 ? 14.911 -19.487 -30.649 1.00 0.00 49 GLY A C 2
ATOM 2598 O O . GLY A 1 50 ? 14.707 -19.595 -29.440 1.00 0.00 49 GLY A O 2
ATOM 2602 N N . GLU A 1 51 ? 14.949 -20.528 -31.472 1.00 0.00 50 GLU A N 2
ATOM 2603 C CA . GLU A 1 51 ? 14.748 -21.885 -30.976 1.00 0.00 50 GLU A CA 2
ATOM 2604 C C . GLU A 1 51 ? 16.069 -22.465 -30.482 1.00 0.00 50 GLU A C 2
ATOM 2605 O O . GLU A 1 51 ? 17.124 -22.199 -31.057 1.00 0.00 50 GLU A O 2
ATOM 2617 N N . GLU A 1 52 ? 16.009 -23.254 -29.416 1.00 0.00 51 GLU A N 2
ATOM 2618 C CA . GLU A 1 52 ? 17.218 -23.856 -28.864 1.00 0.00 51 GLU A CA 2
ATOM 2619 C C . GLU A 1 52 ? 17.390 -25.283 -29.374 1.00 0.00 51 GLU A C 2
ATOM 2620 O O . GLU A 1 52 ? 16.507 -26.124 -29.206 1.00 0.00 51 GLU A O 2
ATOM 2632 N N . LYS A 1 53 ? 18.536 -25.548 -29.992 1.00 0.00 52 LYS A N 2
ATOM 2633 C CA . LYS A 1 53 ? 18.819 -26.879 -30.519 1.00 0.00 52 LYS A CA 2
ATOM 2634 C C . LYS A 1 53 ? 19.884 -27.576 -29.674 1.00 0.00 52 LYS A C 2
ATOM 2635 O O . LYS A 1 53 ? 19.958 -28.804 -29.644 1.00 0.00 52 LYS A O 2
ATOM 2654 N N . SER A 1 54 ? 20.703 -26.783 -28.992 1.00 0.00 53 SER A N 2
ATOM 2655 C CA . SER A 1 54 ? 21.761 -27.331 -28.151 1.00 0.00 53 SER A CA 2
ATOM 2656 C C . SER A 1 54 ? 21.690 -26.719 -26.746 1.00 0.00 53 SER A C 2
ATOM 2657 O O . SER A 1 54 ? 21.367 -25.540 -26.603 1.00 0.00 53 SER A O 2
ATOM 2665 N N . PRO A 1 55 ? 21.976 -27.477 -25.709 1.00 0.00 54 PRO A N 2
ATOM 2666 C CA . PRO A 1 55 ? 21.924 -26.957 -24.309 1.00 0.00 54 PRO A CA 2
ATOM 2667 C C . PRO A 1 55 ? 23.043 -25.958 -24.028 1.00 0.00 54 PRO A C 2
ATOM 2668 O O . PRO A 1 55 ? 24.125 -26.042 -24.608 1.00 0.00 54 PRO A O 2
ATOM 2679 N N . LYS A 1 56 ? 22.771 -25.010 -23.136 1.00 0.00 55 LYS A N 2
ATOM 2680 C CA . LYS A 1 56 ? 23.759 -23.996 -22.786 1.00 0.00 55 LYS A CA 2
ATOM 2681 C C . LYS A 1 56 ? 23.917 -23.902 -21.273 1.00 0.00 55 LYS A C 2
ATOM 2682 O O . LYS A 1 56 ? 22.974 -24.158 -20.524 1.00 0.00 55 LYS A O 2
ATOM 2701 N N . PHE A 1 57 ? 25.114 -23.534 -20.828 1.00 0.00 56 PHE A N 2
ATOM 2702 C CA . PHE A 1 57 ? 25.380 -23.409 -19.399 1.00 0.00 56 PHE A CA 2
ATOM 2703 C C . PHE A 1 57 ? 24.664 -22.186 -18.833 1.00 0.00 56 PHE A C 2
ATOM 2704 O O . PHE A 1 57 ? 24.783 -21.083 -19.366 1.00 0.00 56 PHE A O 2
ATOM 2721 N N . SER A 1 58 ? 23.917 -22.393 -17.754 1.00 0.00 57 SER A N 2
ATOM 2722 C CA . SER A 1 58 ? 23.178 -21.303 -17.127 1.00 0.00 57 SER A CA 2
ATOM 2723 C C . SER A 1 58 ? 23.444 -21.260 -15.625 1.00 0.00 57 SER A C 2
ATOM 2724 O O . SER A 1 58 ? 23.754 -22.280 -15.010 1.00 0.00 57 SER A O 2
ATOM 2732 N N . THR A 1 59 ? 23.315 -20.073 -15.041 1.00 0.00 58 THR A N 2
ATOM 2733 C CA . THR A 1 59 ? 23.536 -19.907 -13.609 1.00 0.00 58 THR A CA 2
ATOM 2734 C C . THR A 1 59 ? 22.337 -19.219 -12.966 1.00 0.00 58 THR A C 2
ATOM 2735 O O . THR A 1 59 ? 21.565 -18.539 -13.642 1.00 0.00 58 THR A O 2
ATOM 2746 N N . LYS A 1 60 ? 22.183 -19.402 -11.659 1.00 0.00 59 LYS A N 2
ATOM 2747 C CA . LYS A 1 60 ? 21.068 -18.796 -10.943 1.00 0.00 59 LYS A CA 2
ATOM 2748 C C . LYS A 1 60 ? 21.443 -18.551 -9.483 1.00 0.00 59 LYS A C 2
ATOM 2749 O O . LYS A 1 60 ? 22.000 -19.427 -8.822 1.00 0.00 59 LYS A O 2
ATOM 2768 N N . VAL A 1 61 ? 21.136 -17.357 -8.987 1.00 0.00 60 VAL A N 2
ATOM 2769 C CA . VAL A 1 61 ? 21.448 -17.013 -7.603 1.00 0.00 60 VAL A CA 2
ATOM 2770 C C . VAL A 1 61 ? 20.295 -17.402 -6.683 1.00 0.00 60 VAL A C 2
ATOM 2771 O O . VAL A 1 61 ? 19.152 -17.005 -6.906 1.00 0.00 60 VAL A O 2
ATOM 2784 N N . THR A 1 62 ? 20.600 -18.185 -5.651 1.00 0.00 61 THR A N 2
ATOM 2785 C CA . THR A 1 62 ? 19.573 -18.625 -4.713 1.00 0.00 61 THR A CA 2
ATOM 2786 C C . THR A 1 62 ? 19.958 -18.356 -3.278 1.00 0.00 61 THR A C 2
ATOM 2787 O O . THR A 1 62 ? 21.135 -18.233 -2.936 1.00 0.00 61 THR A O 2
ATOM 2798 N N . THR A 1 63 ? 18.938 -18.313 -2.442 1.00 0.00 62 THR A N 2
ATOM 2799 C CA . THR A 1 63 ? 19.129 -18.113 -1.028 1.00 0.00 62 THR A CA 2
ATOM 2800 C C . THR A 1 63 ? 19.293 -19.472 -0.375 1.00 0.00 62 THR A C 2
ATOM 2801 O O . THR A 1 63 ? 18.823 -20.480 -0.906 1.00 0.00 62 THR A O 2
ATOM 2812 N N . LYS A 1 64 ? 19.977 -19.496 0.750 1.00 0.00 63 LYS A N 2
ATOM 2813 C CA . LYS A 1 64 ? 20.225 -20.748 1.459 1.00 0.00 63 LYS A CA 2
ATOM 2814 C C . LYS A 1 64 ? 18.927 -21.569 1.556 1.00 0.00 63 LYS A C 2
ATOM 2815 O O . LYS A 1 64 ? 18.021 -21.209 2.307 1.00 0.00 63 LYS A O 2
ATOM 2834 N N . PRO A 1 65 ? 18.811 -22.655 0.812 1.00 0.00 64 PRO A N 2
ATOM 2835 C CA . PRO A 1 65 ? 17.592 -23.516 0.824 1.00 0.00 64 PRO A CA 2
ATOM 2836 C C . PRO A 1 65 ? 17.548 -24.443 2.036 1.00 0.00 64 PRO A C 2
ATOM 2837 O O . PRO A 1 65 ? 18.322 -24.288 2.979 1.00 0.00 64 PRO A O 2
ATOM 2848 N N . ASP A 1 66 ? 16.632 -25.406 2.001 1.00 0.00 65 ASP A N 2
ATOM 2849 C CA . ASP A 1 66 ? 16.489 -26.354 3.099 1.00 0.00 65 ASP A CA 2
ATOM 2850 C C . ASP A 1 66 ? 17.597 -27.401 3.050 1.00 0.00 65 ASP A C 2
ATOM 2851 O O . ASP A 1 66 ? 18.158 -27.679 1.990 1.00 0.00 65 ASP A O 2
ATOM 2860 N N . PHE A 1 67 ? 17.914 -27.968 4.209 1.00 0.00 66 PHE A N 2
ATOM 2861 C CA . PHE A 1 67 ? 18.967 -28.973 4.303 1.00 0.00 66 PHE A CA 2
ATOM 2862 C C . PHE A 1 67 ? 18.564 -30.264 3.596 1.00 0.00 66 PHE A C 2
ATOM 2863 O O . PHE A 1 67 ? 17.381 -30.597 3.510 1.00 0.00 66 PHE A O 2
ATOM 2880 N N . ASP A 1 68 ? 19.562 -30.987 3.095 1.00 0.00 67 ASP A N 2
ATOM 2881 C CA . ASP A 1 68 ? 19.319 -32.245 2.398 1.00 0.00 67 ASP A CA 2
ATOM 2882 C C . ASP A 1 68 ? 18.494 -32.025 1.133 1.00 0.00 67 ASP A C 2
ATOM 2883 O O . ASP A 1 68 ? 17.345 -32.461 1.046 1.00 0.00 67 ASP A O 2
ATOM 2892 N N . GLY A 1 69 ? 19.093 -31.358 0.151 1.00 0.00 68 GLY A N 2
ATOM 2893 C CA . GLY A 1 69 ? 18.411 -31.099 -1.112 1.00 0.00 68 GLY A CA 2
ATOM 2894 C C . GLY A 1 69 ? 19.185 -31.716 -2.274 1.00 0.00 68 GLY A C 2
ATOM 2895 O O . GLY A 1 69 ? 20.412 -31.645 -2.318 1.00 0.00 68 GLY A O 2
ATOM 2899 N N . PHE A 1 70 ? 18.462 -32.322 -3.212 1.00 0.00 69 PHE A N 2
ATOM 2900 C CA . PHE A 1 70 ? 19.100 -32.949 -4.364 1.00 0.00 69 PHE A CA 2
ATOM 2901 C C . PHE A 1 70 ? 19.756 -31.901 -5.262 1.00 0.00 69 PHE A C 2
ATOM 2902 O O . PHE A 1 70 ? 20.659 -32.215 -6.037 1.00 0.00 69 PHE A O 2
ATOM 2919 N N . GLN A 1 71 ? 19.302 -30.656 -5.151 1.00 0.00 70 GLN A N 2
ATOM 2920 C CA . GLN A 1 71 ? 19.859 -29.575 -5.958 1.00 0.00 70 GLN A CA 2
ATOM 2921 C C . GLN A 1 71 ? 21.261 -29.213 -5.472 1.00 0.00 70 GLN A C 2
ATOM 2922 O O . GLN A 1 71 ? 21.573 -29.354 -4.289 1.00 0.00 70 GLN A O 2
ATOM 2936 N N . PHE A 1 72 ? 22.108 -28.763 -6.395 1.00 0.00 71 PHE A N 2
ATOM 2937 C CA . PHE A 1 72 ? 23.481 -28.405 -6.054 1.00 0.00 71 PHE A CA 2
ATOM 2938 C C . PHE A 1 72 ? 23.633 -26.898 -5.852 1.00 0.00 71 PHE A C 2
ATOM 2939 O O . PHE A 1 72 ? 23.231 -26.102 -6.699 1.00 0.00 71 PHE A O 2
ATOM 2956 N N . TYR A 1 73 ? 24.228 -26.521 -4.722 1.00 0.00 72 TYR A N 2
ATOM 2957 C CA . TYR A 1 73 ? 24.445 -25.110 -4.405 1.00 0.00 72 TYR A CA 2
ATOM 2958 C C . TYR A 1 73 ? 25.907 -24.866 -4.037 1.00 0.00 72 TYR A C 2
ATOM 2959 O O . TYR A 1 73 ? 26.583 -25.757 -3.526 1.00 0.00 72 TYR A O 2
ATOM 2977 N N . ILE A 1 74 ? 26.384 -23.652 -4.297 1.00 0.00 73 ILE A N 2
ATOM 2978 C CA . ILE A 1 74 ? 27.767 -23.304 -3.981 1.00 0.00 73 ILE A CA 2
ATOM 2979 C C . ILE A 1 74 ? 27.814 -22.231 -2.896 1.00 0.00 73 ILE A C 2
ATOM 2980 O O . ILE A 1 74 ? 27.214 -21.164 -3.035 1.00 0.00 73 ILE A O 2
ATOM 2996 N N . GLU A 1 75 ? 28.528 -22.526 -1.814 1.00 0.00 74 GLU A N 2
ATOM 2997 C CA . GLU A 1 75 ? 28.651 -21.588 -0.702 1.00 0.00 74 GLU A CA 2
ATOM 2998 C C . GLU A 1 75 ? 29.384 -20.320 -1.133 1.00 0.00 74 GLU A C 2
ATOM 2999 O O . GLU A 1 75 ? 30.388 -20.383 -1.842 1.00 0.00 74 GLU A O 2
ATOM 3011 N N . ALA A 1 76 ? 28.876 -19.172 -0.697 1.00 0.00 75 ALA A N 2
ATOM 3012 C CA . ALA A 1 76 ? 29.491 -17.893 -1.039 1.00 0.00 75 ALA A CA 2
ATOM 3013 C C . ALA A 1 76 ? 30.897 -17.802 -0.452 1.00 0.00 75 ALA A C 2
ATOM 3014 O O . ALA A 1 76 ? 31.153 -18.288 0.651 1.00 0.00 75 ALA A O 2
ATOM 3021 N N . GLY A 1 77 ? 31.804 -17.175 -1.194 1.00 0.00 76 GLY A N 2
ATOM 3022 C CA . GLY A 1 77 ? 33.180 -17.023 -0.734 1.00 0.00 76 GLY A CA 2
ATOM 3023 C C . GLY A 1 77 ? 33.953 -18.335 -0.854 1.00 0.00 76 GLY A C 2
ATOM 3024 O O . GLY A 1 77 ? 35.008 -18.500 -0.240 1.00 0.00 76 GLY A O 2
ATOM 3028 N N . ARG A 1 78 ? 33.427 -19.264 -1.648 1.00 0.00 77 ARG A N 2
ATOM 3029 C CA . ARG A 1 78 ? 34.081 -20.554 -1.838 1.00 0.00 77 ARG A CA 2
ATOM 3030 C C . ARG A 1 78 ? 34.335 -20.803 -3.319 1.00 0.00 77 ARG A C 2
ATOM 3031 O O . ARG A 1 78 ? 33.484 -20.515 -4.160 1.00 0.00 77 ARG A O 2
ATOM 3052 N N . ASP A 1 79 ? 35.511 -21.334 -3.637 1.00 0.00 78 ASP A N 2
ATOM 3053 C CA . ASP A 1 79 ? 35.858 -21.606 -5.024 1.00 0.00 78 ASP A CA 2
ATOM 3054 C C . ASP A 1 79 ? 35.066 -22.797 -5.554 1.00 0.00 78 ASP A C 2
ATOM 3055 O O . ASP A 1 79 ? 34.396 -23.497 -4.795 1.00 0.00 78 ASP A O 2
ATOM 3064 N N . PHE A 1 80 ? 35.138 -23.013 -6.863 1.00 0.00 79 PHE A N 2
ATOM 3065 C CA . PHE A 1 80 ? 34.414 -24.115 -7.484 1.00 0.00 79 PHE A CA 2
ATOM 3066 C C . PHE A 1 80 ? 35.363 -24.955 -8.336 1.00 0.00 79 PHE A C 2
ATOM 3067 O O . PHE A 1 80 ? 36.048 -24.432 -9.215 1.00 0.00 79 PHE A O 2
ATOM 3084 N N . ASP A 1 81 ? 35.406 -26.255 -8.065 1.00 0.00 80 ASP A N 2
ATOM 3085 C CA . ASP A 1 81 ? 36.287 -27.149 -8.812 1.00 0.00 80 ASP A CA 2
ATOM 3086 C C . ASP A 1 81 ? 35.510 -27.938 -9.861 1.00 0.00 80 ASP A C 2
ATOM 3087 O O . ASP A 1 81 ? 34.528 -28.611 -9.549 1.00 0.00 80 ASP A O 2
ATOM 3096 N N . GLY A 1 82 ? 35.965 -27.853 -11.108 1.00 0.00 81 GLY A N 2
ATOM 3097 C CA . GLY A 1 82 ? 35.319 -28.567 -12.204 1.00 0.00 81 GLY A CA 2
ATOM 3098 C C . GLY A 1 82 ? 35.385 -30.076 -11.988 1.00 0.00 81 GLY A C 2
ATOM 3099 O O . GLY A 1 82 ? 34.434 -30.798 -12.290 1.00 0.00 81 GLY A O 2
ATOM 3103 N N . ASP A 1 83 ? 36.519 -30.545 -11.476 1.00 0.00 82 ASP A N 2
ATOM 3104 C CA . ASP A 1 83 ? 36.707 -31.973 -11.236 1.00 0.00 82 ASP A CA 2
ATOM 3105 C C . ASP A 1 83 ? 35.663 -32.502 -10.259 1.00 0.00 82 ASP A C 2
ATOM 3106 O O . ASP A 1 83 ? 35.093 -33.573 -10.469 1.00 0.00 82 ASP A O 2
ATOM 3115 N N . ALA A 1 84 ? 35.408 -31.749 -9.195 1.00 0.00 83 ALA A N 2
ATOM 3116 C CA . ALA A 1 84 ? 34.422 -32.165 -8.205 1.00 0.00 83 ALA A CA 2
ATOM 3117 C C . ALA A 1 84 ? 33.051 -32.291 -8.859 1.00 0.00 83 ALA A C 2
ATOM 3118 O O . ALA A 1 84 ? 32.298 -33.224 -8.577 1.00 0.00 83 ALA A O 2
ATOM 3125 N N . TYR A 1 85 ? 32.744 -31.350 -9.744 1.00 0.00 84 TYR A N 2
ATOM 3126 C CA . TYR A 1 85 ? 31.469 -31.359 -10.451 1.00 0.00 84 TYR A CA 2
ATOM 3127 C C . TYR A 1 85 ? 31.351 -32.620 -11.301 1.00 0.00 84 TYR A C 2
ATOM 3128 O O . TYR A 1 85 ? 30.297 -33.254 -11.352 1.00 0.00 84 TYR A O 2
ATOM 3146 N N . THR A 1 86 ? 32.443 -32.966 -11.975 1.00 0.00 85 THR A N 2
ATOM 3147 C CA . THR A 1 86 ? 32.469 -34.143 -12.837 1.00 0.00 85 THR A CA 2
ATOM 3148 C C . THR A 1 86 ? 32.155 -35.408 -12.047 1.00 0.00 85 THR A C 2
ATOM 3149 O O . THR A 1 86 ? 31.364 -36.238 -12.486 1.00 0.00 85 THR A O 2
ATOM 3160 N N . GLU A 1 87 ? 32.782 -35.556 -10.889 1.00 0.00 86 GLU A N 2
ATOM 3161 C CA . GLU A 1 87 ? 32.558 -36.732 -10.056 1.00 0.00 86 GLU A CA 2
ATOM 3162 C C . GLU A 1 87 ? 31.117 -36.787 -9.544 1.00 0.00 86 GLU A C 2
ATOM 3163 O O . GLU A 1 87 ? 30.524 -37.861 -9.448 1.00 0.00 86 GLU A O 2
ATOM 3175 N N . ALA A 1 88 ? 30.575 -35.626 -9.189 1.00 0.00 87 ALA A N 2
ATOM 3176 C CA . ALA A 1 88 ? 29.217 -35.549 -8.653 1.00 0.00 87 ALA A CA 2
ATOM 3177 C C . ALA A 1 88 ? 28.162 -36.045 -9.645 1.00 0.00 87 ALA A C 2
ATOM 3178 O O . ALA A 1 88 ? 27.219 -36.733 -9.254 1.00 0.00 87 ALA A O 2
ATOM 3185 N N . TYR A 1 89 ? 28.304 -35.686 -10.917 1.00 0.00 88 TYR A N 2
ATOM 3186 C CA . TYR A 1 89 ? 27.324 -36.102 -11.921 1.00 0.00 88 TYR A CA 2
ATOM 3187 C C . TYR A 1 89 ? 27.836 -37.255 -12.785 1.00 0.00 88 TYR A C 2
ATOM 3188 O O . TYR A 1 89 ? 27.069 -37.860 -13.534 1.00 0.00 88 TYR A O 2
ATOM 3206 N N . GLY A 1 90 ? 29.121 -37.564 -12.673 1.00 0.00 89 GLY A N 2
ATOM 3207 C CA . GLY A 1 90 ? 29.701 -38.656 -13.446 1.00 0.00 89 GLY A CA 2
ATOM 3208 C C . GLY A 1 90 ? 29.881 -38.277 -14.916 1.00 0.00 89 GLY A C 2
ATOM 3209 O O . GLY A 1 90 ? 30.068 -39.149 -15.764 1.00 0.00 89 GLY A O 2
ATOM 3213 N N . VAL A 1 91 ? 29.826 -36.980 -15.218 1.00 0.00 90 VAL A N 2
ATOM 3214 C CA . VAL A 1 91 ? 29.991 -36.530 -16.599 1.00 0.00 90 VAL A CA 2
ATOM 3215 C C . VAL A 1 91 ? 31.041 -35.427 -16.690 1.00 0.00 90 VAL A C 2
ATOM 3216 O O . VAL A 1 91 ? 31.187 -34.617 -15.776 1.00 0.00 90 VAL A O 2
ATOM 3229 N N . ALA A 1 92 ? 31.765 -35.402 -17.806 1.00 0.00 91 ALA A N 2
ATOM 3230 C CA . ALA A 1 92 ? 32.804 -34.398 -18.020 1.00 0.00 91 ALA A CA 2
ATOM 3231 C C . ALA A 1 92 ? 32.197 -33.046 -18.384 1.00 0.00 91 ALA A C 2
ATOM 3232 O O . ALA A 1 92 ? 31.168 -32.978 -19.056 1.00 0.00 91 ALA A O 2
ATOM 3239 N N . VAL A 1 93 ? 32.850 -31.975 -17.943 1.00 0.00 92 VAL A N 2
ATOM 3240 C CA . VAL A 1 93 ? 32.374 -30.628 -18.236 1.00 0.00 92 VAL A CA 2
ATOM 3241 C C . VAL A 1 93 ? 33.534 -29.737 -18.687 1.00 0.00 92 VAL A C 2
ATOM 3242 O O . VAL A 1 93 ? 34.687 -29.998 -18.338 1.00 0.00 92 VAL A O 2
ATOM 3255 N N . PRO A 1 94 ? 33.266 -28.695 -19.440 1.00 0.00 93 PRO A N 2
ATOM 3256 C CA . PRO A 1 94 ? 34.332 -27.761 -19.923 1.00 0.00 93 PRO A CA 2
ATOM 3257 C C . PRO A 1 94 ? 35.143 -27.172 -18.770 1.00 0.00 93 PRO A C 2
ATOM 3258 O O . PRO A 1 94 ? 34.590 -26.810 -17.731 1.00 0.00 93 PRO A O 2
ATOM 3269 N N . THR A 1 95 ? 36.455 -27.080 -18.961 1.00 0.00 94 THR A N 2
ATOM 3270 C CA . THR A 1 95 ? 37.334 -26.536 -17.932 1.00 0.00 94 THR A CA 2
ATOM 3271 C C . THR A 1 95 ? 37.140 -25.029 -17.785 1.00 0.00 94 THR A C 2
ATOM 3272 O O . THR A 1 95 ? 37.369 -24.468 -16.713 1.00 0.00 94 THR A O 2
ATOM 3283 N N . ASN A 1 96 ? 36.730 -24.376 -18.868 1.00 0.00 95 ASN A N 2
ATOM 3284 C CA . ASN A 1 96 ? 36.525 -22.930 -18.843 1.00 0.00 95 ASN A CA 2
ATOM 3285 C C . ASN A 1 96 ? 35.436 -22.548 -17.843 1.00 0.00 95 ASN A C 2
ATOM 3286 O O . ASN A 1 96 ? 35.561 -21.554 -17.130 1.00 0.00 95 ASN A O 2
ATOM 3297 N N . ILE A 1 97 ? 34.373 -23.340 -17.798 1.00 0.00 96 ILE A N 2
ATOM 3298 C CA . ILE A 1 97 ? 33.269 -23.072 -16.881 1.00 0.00 96 ILE A CA 2
ATOM 3299 C C . ILE A 1 97 ? 33.722 -23.133 -15.432 1.00 0.00 96 ILE A C 2
ATOM 3300 O O . ILE A 1 97 ? 33.335 -22.293 -14.628 1.00 0.00 96 ILE A O 2
ATOM 3316 N N . ALA A 1 98 ? 34.534 -24.123 -15.093 1.00 0.00 97 ALA A N 2
ATOM 3317 C CA . ALA A 1 98 ? 35.001 -24.239 -13.721 1.00 0.00 97 ALA A CA 2
ATOM 3318 C C . ALA A 1 98 ? 35.779 -22.986 -13.332 1.00 0.00 97 ALA A C 2
ATOM 3319 O O . ALA A 1 98 ? 35.600 -22.446 -12.240 1.00 0.00 97 ALA A O 2
ATOM 3326 N N . ALA A 1 99 ? 36.636 -22.521 -14.237 1.00 0.00 98 ALA A N 2
ATOM 3327 C CA . ALA A 1 99 ? 37.427 -21.323 -13.980 1.00 0.00 98 ALA A CA 2
ATOM 3328 C C . ALA A 1 99 ? 36.538 -20.083 -13.871 1.00 0.00 98 ALA A C 2
ATOM 3329 O O . ALA A 1 99 ? 36.729 -19.249 -12.987 1.00 0.00 98 ALA A O 2
ATOM 3336 N N . ARG A 1 100 ? 35.571 -19.963 -14.783 1.00 0.00 99 ARG A N 2
ATOM 3337 C CA . ARG A 1 100 ? 34.670 -18.811 -14.779 1.00 0.00 99 ARG A CA 2
ATOM 3338 C C . ARG A 1 100 ? 33.802 -18.796 -13.526 1.00 0.00 99 ARG A C 2
ATOM 3339 O O . ARG A 1 100 ? 33.596 -17.747 -12.916 1.00 0.00 99 ARG A O 2
ATOM 3360 N N . ILE A 1 101 ? 33.297 -19.963 -13.147 1.00 0.00 100 ILE A N 2
ATOM 3361 C CA . ILE A 1 101 ? 32.453 -20.066 -11.960 1.00 0.00 100 ILE A CA 2
ATOM 3362 C C . ILE A 1 101 ? 33.223 -19.659 -10.708 1.00 0.00 100 ILE A C 2
ATOM 3363 O O . ILE A 1 101 ? 32.702 -18.938 -9.856 1.00 0.00 100 ILE A O 2
ATOM 3379 N N . GLN A 1 102 ? 34.459 -20.134 -10.594 1.00 0.00 101 GLN A N 2
ATOM 3380 C CA . GLN A 1 102 ? 35.278 -19.816 -9.429 1.00 0.00 101 GLN A CA 2
ATOM 3381 C C . GLN A 1 102 ? 35.505 -18.311 -9.325 1.00 0.00 101 GLN A C 2
ATOM 3382 O O . GLN A 1 102 ? 35.433 -17.740 -8.237 1.00 0.00 101 GLN A O 2
ATOM 3396 N N . ALA A 1 103 ? 35.775 -17.672 -10.458 1.00 0.00 102 ALA A N 2
ATOM 3397 C CA . ALA A 1 103 ? 36.002 -16.231 -10.470 1.00 0.00 102 ALA A CA 2
ATOM 3398 C C . ALA A 1 103 ? 34.751 -15.491 -10.008 1.00 0.00 102 ALA A C 2
ATOM 3399 O O . ALA A 1 103 ? 34.832 -14.526 -9.247 1.00 0.00 102 ALA A O 2
ATOM 3406 N N . GLN A 1 104 ? 33.596 -15.953 -10.475 1.00 0.00 103 GLN A N 2
ATOM 3407 C CA . GLN A 1 104 ? 32.326 -15.336 -10.110 1.00 0.00 103 GLN A CA 2
ATOM 3408 C C . GLN A 1 104 ? 32.063 -15.481 -8.613 1.00 0.00 103 GLN A C 2
ATOM 3409 O O . GLN A 1 104 ? 31.580 -14.553 -7.964 1.00 0.00 103 GLN A O 2
ATOM 3423 N N . ALA A 1 105 ? 32.384 -16.653 -8.075 1.00 0.00 104 ALA A N 2
ATOM 3424 C CA . ALA A 1 105 ? 32.176 -16.924 -6.655 1.00 0.00 104 ALA A CA 2
ATOM 3425 C C . ALA A 1 105 ? 32.985 -15.959 -5.791 1.00 0.00 104 ALA A C 2
ATOM 3426 O O . ALA A 1 105 ? 32.524 -15.515 -4.740 1.00 0.00 104 ALA A O 2
ATOM 3433 N N . ALA A 1 106 ? 34.195 -15.650 -6.239 1.00 0.00 105 ALA A N 2
ATOM 3434 C CA . ALA A 1 106 ? 35.073 -14.749 -5.500 1.00 0.00 105 ALA A CA 2
ATOM 3435 C C . ALA A 1 106 ? 34.430 -13.374 -5.335 1.00 0.00 105 ALA A C 2
ATOM 3436 O O . ALA A 1 106 ? 34.543 -12.752 -4.279 1.00 0.00 105 ALA A O 2
ATOM 3443 N N . GLU A 1 107 ? 33.753 -12.909 -6.378 1.00 0.00 106 GLU A N 2
ATOM 3444 C CA . GLU A 1 107 ? 33.094 -11.609 -6.325 1.00 0.00 106 GLU A CA 2
ATOM 3445 C C . GLU A 1 107 ? 31.761 -11.713 -5.587 1.00 0.00 106 GLU A C 2
ATOM 3446 O O . GLU A 1 107 ? 31.144 -10.701 -5.257 1.00 0.00 106 GLU A O 2
ATOM 3458 N N . LEU A 1 108 ? 31.317 -12.944 -5.338 1.00 0.00 107 LEU A N 2
ATOM 3459 C CA . LEU A 1 108 ? 30.055 -13.166 -4.651 1.00 0.00 107 LEU A CA 2
ATOM 3460 C C . LEU A 1 108 ? 30.202 -12.976 -3.146 1.00 0.00 107 LEU A C 2
ATOM 3461 O O . LEU A 1 108 ? 31.116 -13.520 -2.525 1.00 0.00 107 LEU A O 2
ATOM 3477 N N . ASN A 1 109 ? 29.285 -12.210 -2.565 1.00 0.00 108 ASN A N 2
ATOM 3478 C CA . ASN A 1 109 ? 29.309 -11.965 -1.129 1.00 0.00 108 ASN A CA 2
ATOM 3479 C C . ASN A 1 109 ? 28.590 -13.090 -0.391 1.00 0.00 108 ASN A C 2
ATOM 3480 O O . ASN A 1 109 ? 28.069 -14.016 -1.012 1.00 0.00 108 ASN A O 2
ATOM 3491 N N . ALA A 1 110 ? 28.566 -13.004 0.933 1.00 0.00 109 ALA A N 2
ATOM 3492 C CA . ALA A 1 110 ? 27.908 -14.022 1.744 1.00 0.00 109 ALA A CA 2
ATOM 3493 C C . ALA A 1 110 ? 26.390 -13.928 1.612 1.00 0.00 109 ALA A C 2
ATOM 3494 O O . ALA A 1 110 ? 25.838 -12.844 1.424 1.00 0.00 109 ALA A O 2
ATOM 3501 N N . GLY A 1 111 ? 25.719 -15.072 1.729 1.00 0.00 110 GLY A N 2
ATOM 3502 C CA . GLY A 1 111 ? 24.263 -15.110 1.641 1.00 0.00 110 GLY A CA 2
ATOM 3503 C C . GLY A 1 111 ? 23.770 -15.395 0.222 1.00 0.00 110 GLY A C 2
ATOM 3504 O O . GLY A 1 111 ? 22.574 -15.606 0.015 1.00 0.00 110 GLY A O 2
ATOM 3508 N N . GLU A 1 112 ? 24.678 -15.403 -0.752 1.00 0.00 111 GLU A N 2
ATOM 3509 C CA . GLU A 1 112 ? 24.282 -15.670 -2.135 1.00 0.00 111 GLU A CA 2
ATOM 3510 C C . GLU A 1 112 ? 24.981 -16.918 -2.668 1.00 0.00 111 GLU A C 2
ATOM 3511 O O . GLU A 1 112 ? 26.209 -17.006 -2.655 1.00 0.00 111 GLU A O 2
ATOM 3523 N N . TRP A 1 113 ? 24.188 -17.875 -3.147 1.00 0.00 112 TRP A N 2
ATOM 3524 C CA . TRP A 1 113 ? 24.730 -19.119 -3.689 1.00 0.00 112 TRP A CA 2
ATOM 3525 C C . TRP A 1 113 ? 24.437 -19.226 -5.184 1.00 0.00 112 TRP A C 2
ATOM 3526 O O . TRP A 1 113 ? 23.393 -18.778 -5.654 1.00 0.00 112 TRP A O 2
ATOM 3547 N N . LEU A 1 114 ? 25.367 -19.824 -5.925 1.00 0.00 113 LEU A N 2
ATOM 3548 C CA . LEU A 1 114 ? 25.193 -19.985 -7.367 1.00 0.00 113 LEU A CA 2
ATOM 3549 C C . LEU A 1 114 ? 24.791 -21.418 -7.704 1.00 0.00 113 LEU A C 2
ATOM 3550 O O . LEU A 1 114 ? 25.284 -22.373 -7.103 1.00 0.00 113 LEU A O 2
ATOM 3566 N N . LEU A 1 115 ? 23.893 -21.556 -8.673 1.00 0.00 114 LEU A N 2
ATOM 3567 C CA . LEU A 1 115 ? 23.425 -22.872 -9.095 1.00 0.00 114 LEU A CA 2
ATOM 3568 C C . LEU A 1 115 ? 24.198 -23.334 -10.326 1.00 0.00 114 LEU A C 2
ATOM 3569 O O . LEU A 1 115 ? 24.209 -22.656 -11.353 1.00 0.00 114 LEU A O 2
ATOM 3585 N N . VAL A 1 116 ? 24.829 -24.499 -10.220 1.00 0.00 115 VAL A N 2
ATOM 3586 C CA . VAL A 1 116 ? 25.584 -25.046 -11.338 1.00 0.00 115 VAL A CA 2
ATOM 3587 C C . VAL A 1 116 ? 24.980 -26.375 -11.776 1.00 0.00 115 VAL A C 2
ATOM 3588 O O . VAL A 1 116 ? 24.916 -27.326 -10.997 1.00 0.00 115 VAL A O 2
ATOM 3601 N N . GLU A 1 117 ? 24.539 -26.434 -13.027 1.00 0.00 116 GLU A N 2
ATOM 3602 C CA . GLU A 1 117 ? 23.939 -27.652 -13.560 1.00 0.00 116 GLU A CA 2
ATOM 3603 C C . GLU A 1 117 ? 24.210 -27.774 -15.056 1.00 0.00 116 GLU A C 2
ATOM 3604 O O . GLU A 1 117 ? 24.488 -26.783 -15.730 1.00 0.00 116 GLU A O 2
ATOM 3616 N N . HIS A 1 118 ? 24.125 -28.997 -15.567 1.00 0.00 117 HIS A N 2
ATOM 3617 C CA . HIS A 1 118 ? 24.361 -29.240 -16.987 1.00 0.00 117 HIS A CA 2
ATOM 3618 C C . HIS A 1 118 ? 23.450 -30.351 -17.498 1.00 0.00 117 HIS A C 2
ATOM 3619 O O . HIS A 1 118 ? 23.387 -31.433 -16.914 1.00 0.00 117 HIS A O 2
ATOM 3633 N N . GLU A 1 119 ? 22.745 -30.077 -18.591 1.00 0.00 118 GLU A N 2
ATOM 3634 C CA . GLU A 1 119 ? 21.840 -31.063 -19.172 1.00 0.00 118 GLU A CA 2
ATOM 3635 C C . GLU A 1 119 ? 22.122 -31.236 -20.661 1.00 0.00 118 GLU A C 2
ATOM 3636 O O . GLU A 1 119 ? 22.507 -30.288 -21.345 1.00 0.00 118 GLU A O 2
ATOM 3648 N N . ALA A 1 120 ? 21.927 -32.454 -21.156 1.00 0.00 119 ALA A N 2
ATOM 3649 C CA . ALA A 1 120 ? 22.162 -32.741 -22.566 1.00 0.00 119 ALA A CA 2
ATOM 3650 C C . ALA A 1 120 ? 21.448 -34.025 -22.979 1.00 0.00 119 ALA A C 2
ATOM 3651 O O . ALA A 1 120 ? 22.131 -35.007 -23.217 1.00 0.00 119 ALA A O 2
ATOM 3659 N N . MET A 1 2 ? 9.354 -33.042 -8.433 1.00 0.00 1 MET A N 3
ATOM 3660 C CA . MET A 1 2 ? 9.944 -31.674 -8.424 1.00 0.00 1 MET A CA 3
ATOM 3661 C C . MET A 1 2 ? 11.074 -31.603 -9.446 1.00 0.00 1 MET A C 3
ATOM 3662 O O . MET A 1 2 ? 11.751 -32.598 -9.706 1.00 0.00 1 MET A O 3
ATOM 3676 N N . SER A 1 3 ? 11.271 -30.421 -10.022 1.00 0.00 2 SER A N 3
ATOM 3677 C CA . SER A 1 3 ? 12.323 -30.234 -11.015 1.00 0.00 2 SER A CA 3
ATOM 3678 C C . SER A 1 3 ? 13.241 -29.084 -10.614 1.00 0.00 2 SER A C 3
ATOM 3679 O O . SER A 1 3 ? 12.804 -28.115 -9.992 1.00 0.00 2 SER A O 3
ATOM 3687 N N . THR A 1 4 ? 14.515 -29.199 -10.974 1.00 0.00 3 THR A N 3
ATOM 3688 C CA . THR A 1 4 ? 15.489 -28.163 -10.647 1.00 0.00 3 THR A CA 3
ATOM 3689 C C . THR A 1 4 ? 15.889 -27.373 -11.894 1.00 0.00 3 THR A C 3
ATOM 3690 O O . THR A 1 4 ? 16.471 -26.293 -11.790 1.00 0.00 3 THR A O 3
ATOM 3701 N N . GLN A 1 5 ? 15.576 -27.914 -13.069 1.00 0.00 4 GLN A N 3
ATOM 3702 C CA . GLN A 1 5 ? 15.912 -27.244 -14.321 1.00 0.00 4 GLN A CA 3
ATOM 3703 C C . GLN A 1 5 ? 15.095 -25.967 -14.484 1.00 0.00 4 GLN A C 3
ATOM 3704 O O . GLN A 1 5 ? 13.893 -25.950 -14.218 1.00 0.00 4 GLN A O 3
ATOM 3718 N N . TYR A 1 6 ? 15.755 -24.900 -14.922 1.00 0.00 5 TYR A N 3
ATOM 3719 C CA . TYR A 1 6 ? 15.079 -23.622 -15.117 1.00 0.00 5 TYR A CA 3
ATOM 3720 C C . TYR A 1 6 ? 14.824 -23.377 -16.601 1.00 0.00 5 TYR A C 3
ATOM 3721 O O . TYR A 1 6 ? 15.662 -23.693 -17.445 1.00 0.00 5 TYR A O 3
ATOM 3739 N N . THR A 1 7 ? 13.658 -22.818 -16.911 1.00 0.00 6 THR A N 3
ATOM 3740 C CA . THR A 1 7 ? 13.298 -22.544 -18.299 1.00 0.00 6 THR A CA 3
ATOM 3741 C C . THR A 1 7 ? 12.860 -21.093 -18.468 1.00 0.00 6 THR A C 3
ATOM 3742 O O . THR A 1 7 ? 12.549 -20.409 -17.493 1.00 0.00 6 THR A O 3
ATOM 3753 N N . TYR A 1 8 ? 12.846 -20.630 -19.713 1.00 0.00 7 TYR A N 3
ATOM 3754 C CA . TYR A 1 8 ? 12.452 -19.256 -20.007 1.00 0.00 7 TYR A CA 3
ATOM 3755 C C . TYR A 1 8 ? 10.994 -19.016 -19.621 1.00 0.00 7 TYR A C 3
ATOM 3756 O O . TYR A 1 8 ? 10.642 -17.945 -19.129 1.00 0.00 7 TYR A O 3
ATOM 3774 N N . GLN A 1 9 ? 10.152 -20.017 -19.855 1.00 0.00 8 GLN A N 3
ATOM 3775 C CA . GLN A 1 9 ? 8.731 -19.901 -19.535 1.00 0.00 8 GLN A CA 3
ATOM 3776 C C . GLN A 1 9 ? 8.521 -19.672 -18.041 1.00 0.00 8 GLN A C 3
ATOM 3777 O O . GLN A 1 9 ? 7.667 -18.881 -17.640 1.00 0.00 8 GLN A O 3
ATOM 3791 N N . GLN A 1 10 ? 9.302 -20.366 -17.220 1.00 0.00 9 GLN A N 3
ATOM 3792 C CA . GLN A 1 10 ? 9.187 -20.226 -15.771 1.00 0.00 9 GLN A CA 3
ATOM 3793 C C . GLN A 1 10 ? 9.513 -18.798 -15.343 1.00 0.00 9 GLN A C 3
ATOM 3794 O O . GLN A 1 10 ? 8.870 -18.245 -14.451 1.00 0.00 9 GLN A O 3
ATOM 3808 N N . ILE A 1 11 ? 10.513 -18.207 -15.986 1.00 0.00 10 ILE A N 3
ATOM 3809 C CA . ILE A 1 11 ? 10.917 -16.842 -15.669 1.00 0.00 10 ILE A CA 3
ATOM 3810 C C . ILE A 1 11 ? 9.761 -15.879 -15.930 1.00 0.00 10 ILE A C 3
ATOM 3811 O O . ILE A 1 11 ? 9.498 -14.977 -15.135 1.00 0.00 10 ILE A O 3
ATOM 3827 N N . ALA A 1 12 ? 9.080 -16.077 -17.053 1.00 0.00 11 ALA A N 3
ATOM 3828 C CA . ALA A 1 12 ? 7.956 -15.225 -17.425 1.00 0.00 11 ALA A CA 3
ATOM 3829 C C . ALA A 1 12 ? 6.850 -15.290 -16.374 1.00 0.00 11 ALA A C 3
ATOM 3830 O O . ALA A 1 12 ? 6.209 -14.282 -16.075 1.00 0.00 11 ALA A O 3
ATOM 3837 N N . GLU A 1 13 ? 6.623 -16.479 -15.827 1.00 0.00 12 GLU A N 3
ATOM 3838 C CA . GLU A 1 13 ? 5.578 -16.658 -14.824 1.00 0.00 12 GLU A CA 3
ATOM 3839 C C . GLU A 1 13 ? 5.938 -15.945 -13.521 1.00 0.00 12 GLU A C 3
ATOM 3840 O O . GLU A 1 13 ? 5.060 -15.434 -12.826 1.00 0.00 12 GLU A O 3
ATOM 3852 N N . ASP A 1 14 ? 7.226 -15.914 -13.192 1.00 0.00 13 ASP A N 3
ATOM 3853 C CA . ASP A 1 14 ? 7.667 -15.258 -11.964 1.00 0.00 13 ASP A CA 3
ATOM 3854 C C . ASP A 1 14 ? 8.159 -13.842 -12.253 1.00 0.00 13 ASP A C 3
ATOM 3855 O O . ASP A 1 14 ? 9.146 -13.649 -12.961 1.00 0.00 13 ASP A O 3
ATOM 3864 N N . PHE A 1 15 ? 7.460 -12.857 -11.697 1.00 0.00 14 PHE A N 3
ATOM 3865 C CA . PHE A 1 15 ? 7.827 -11.460 -11.898 1.00 0.00 14 PHE A CA 3
ATOM 3866 C C . PHE A 1 15 ? 9.198 -11.155 -11.293 1.00 0.00 14 PHE A C 3
ATOM 3867 O O . PHE A 1 15 ? 10.003 -10.439 -11.888 1.00 0.00 14 PHE A O 3
ATOM 3884 N N . ARG A 1 16 ? 9.447 -11.691 -10.101 1.00 0.00 15 ARG A N 3
ATOM 3885 C CA . ARG A 1 16 ? 10.716 -11.455 -9.416 1.00 0.00 15 ARG A CA 3
ATOM 3886 C C . ARG A 1 16 ? 11.894 -11.985 -10.229 1.00 0.00 15 ARG A C 3
ATOM 3887 O O . ARG A 1 16 ? 12.900 -11.298 -10.400 1.00 0.00 15 ARG A O 3
ATOM 3908 N N . LEU A 1 17 ? 11.763 -13.211 -10.723 1.00 0.00 16 LEU A N 3
ATOM 3909 C CA . LEU A 1 17 ? 12.826 -13.823 -11.514 1.00 0.00 16 LEU A CA 3
ATOM 3910 C C . LEU A 1 17 ? 13.043 -13.059 -12.817 1.00 0.00 16 LEU A C 3
ATOM 3911 O O . LEU A 1 17 ? 14.173 -12.916 -13.280 1.00 0.00 16 LEU A O 3
ATOM 3927 N N . TRP A 1 18 ? 11.956 -12.580 -13.408 1.00 0.00 17 TRP A N 3
ATOM 3928 C CA . TRP A 1 18 ? 12.047 -11.846 -14.666 1.00 0.00 17 TRP A CA 3
ATOM 3929 C C . TRP A 1 18 ? 12.933 -10.613 -14.514 1.00 0.00 17 TRP A C 3
ATOM 3930 O O . TRP A 1 18 ? 13.809 -10.363 -15.341 1.00 0.00 17 TRP A O 3
ATOM 3951 N N . SER A 1 19 ? 12.697 -9.843 -13.460 1.00 0.00 18 SER A N 3
ATOM 3952 C CA . SER A 1 19 ? 13.477 -8.634 -13.221 1.00 0.00 18 SER A CA 3
ATOM 3953 C C . SER A 1 19 ? 14.955 -8.958 -13.017 1.00 0.00 18 SER A C 3
ATOM 3954 O O . SER A 1 19 ? 15.828 -8.273 -13.549 1.00 0.00 18 SER A O 3
ATOM 3962 N N . GLU A 1 20 ? 15.230 -9.993 -12.231 1.00 0.00 19 GLU A N 3
ATOM 3963 C CA . GLU A 1 20 ? 16.609 -10.381 -11.946 1.00 0.00 19 GLU A CA 3
ATOM 3964 C C . GLU A 1 20 ? 17.355 -10.785 -13.216 1.00 0.00 19 GLU A C 3
ATOM 3965 O O . GLU A 1 20 ? 18.501 -10.385 -13.421 1.00 0.00 19 GLU A O 3
ATOM 3977 N N . TYR A 1 21 ? 16.715 -11.589 -14.060 1.00 0.00 20 TYR A N 3
ATOM 3978 C CA . TYR A 1 21 ? 17.359 -12.041 -15.293 1.00 0.00 20 TYR A CA 3
ATOM 3979 C C . TYR A 1 21 ? 17.532 -10.906 -16.295 1.00 0.00 20 TYR A C 3
ATOM 3980 O O . TYR A 1 21 ? 18.592 -10.769 -16.905 1.00 0.00 20 TYR A O 3
ATOM 3998 N N . VAL A 1 22 ? 16.495 -10.098 -16.472 1.00 0.00 21 VAL A N 3
ATOM 3999 C CA . VAL A 1 22 ? 16.574 -8.991 -17.416 1.00 0.00 21 VAL A CA 3
ATOM 4000 C C . VAL A 1 22 ? 17.616 -7.971 -16.969 1.00 0.00 21 VAL A C 3
ATOM 4001 O O . VAL A 1 22 ? 18.452 -7.536 -17.761 1.00 0.00 21 VAL A O 3
ATOM 4014 N N . ASP A 1 23 ? 17.564 -7.600 -15.695 1.00 0.00 22 ASP A N 3
ATOM 4015 C CA . ASP A 1 23 ? 18.511 -6.637 -15.147 1.00 0.00 22 ASP A CA 3
ATOM 4016 C C . ASP A 1 23 ? 18.312 -6.497 -13.643 1.00 0.00 22 ASP A C 3
ATOM 4017 O O . ASP A 1 23 ? 17.210 -6.202 -13.181 1.00 0.00 22 ASP A O 3
ATOM 4026 N N . THR A 1 24 ? 19.378 -6.709 -12.878 1.00 0.00 23 THR A N 3
ATOM 4027 C CA . THR A 1 24 ? 19.285 -6.600 -11.427 1.00 0.00 23 THR A CA 3
ATOM 4028 C C . THR A 1 24 ? 19.052 -5.149 -11.008 1.00 0.00 23 THR A C 3
ATOM 4029 O O . THR A 1 24 ? 18.209 -4.871 -10.156 1.00 0.00 23 THR A O 3
ATOM 4040 N N . ALA A 1 25 ? 19.798 -4.228 -11.611 1.00 0.00 24 ALA A N 3
ATOM 4041 C CA . ALA A 1 25 ? 19.655 -2.813 -11.292 1.00 0.00 24 ALA A CA 3
ATOM 4042 C C . ALA A 1 25 ? 18.403 -2.231 -11.942 1.00 0.00 24 ALA A C 3
ATOM 4043 O O . ALA A 1 25 ? 17.856 -1.232 -11.474 1.00 0.00 24 ALA A O 3
ATOM 4050 N N . GLY A 1 26 ? 17.958 -2.858 -13.027 1.00 0.00 25 GLY A N 3
ATOM 4051 C CA . GLY A 1 26 ? 16.773 -2.385 -13.738 1.00 0.00 25 GLY A CA 3
ATOM 4052 C C . GLY A 1 26 ? 15.503 -2.659 -12.942 1.00 0.00 25 GLY A C 3
ATOM 4053 O O . GLY A 1 26 ? 15.399 -3.668 -12.243 1.00 0.00 25 GLY A O 3
ATOM 4057 N N . GLU A 1 27 ? 14.534 -1.756 -13.059 1.00 0.00 26 GLU A N 3
ATOM 4058 C CA . GLU A 1 27 ? 13.268 -1.908 -12.353 1.00 0.00 26 GLU A CA 3
ATOM 4059 C C . GLU A 1 27 ? 12.135 -2.186 -13.339 1.00 0.00 26 GLU A C 3
ATOM 4060 O O . GLU A 1 27 ? 12.052 -1.560 -14.395 1.00 0.00 26 GLU A O 3
ATOM 4072 N N . MET A 1 28 ? 11.263 -3.124 -12.983 1.00 0.00 27 MET A N 3
ATOM 4073 C CA . MET A 1 28 ? 10.135 -3.469 -13.842 1.00 0.00 27 MET A CA 3
ATOM 4074 C C . MET A 1 28 ? 8.871 -3.633 -13.002 1.00 0.00 27 MET A C 3
ATOM 4075 O O . MET A 1 28 ? 8.904 -4.246 -11.935 1.00 0.00 27 MET A O 3
ATOM 4089 N N . SER A 1 29 ? 7.763 -3.075 -13.480 1.00 0.00 28 SER A N 3
ATOM 4090 C CA . SER A 1 29 ? 6.505 -3.162 -12.746 1.00 0.00 28 SER A CA 3
ATOM 4091 C C . SER A 1 29 ? 5.536 -4.124 -13.429 1.00 0.00 28 SER A C 3
ATOM 4092 O O . SER A 1 29 ? 5.636 -4.379 -14.629 1.00 0.00 28 SER A O 3
ATOM 4100 N N . LYS A 1 30 ? 4.599 -4.653 -12.647 1.00 0.00 29 LYS A N 3
ATOM 4101 C CA . LYS A 1 30 ? 3.609 -5.587 -13.171 1.00 0.00 29 LYS A CA 3
ATOM 4102 C C . LYS A 1 30 ? 2.718 -4.916 -14.214 1.00 0.00 29 LYS A C 3
ATOM 4103 O O . LYS A 1 30 ? 2.095 -5.590 -15.033 1.00 0.00 29 LYS A O 3
ATOM 4122 N N . ASP A 1 31 ? 2.656 -3.588 -14.179 1.00 0.00 30 ASP A N 3
ATOM 4123 C CA . ASP A 1 31 ? 1.831 -2.851 -15.128 1.00 0.00 30 ASP A CA 3
ATOM 4124 C C . ASP A 1 31 ? 2.296 -3.121 -16.556 1.00 0.00 30 ASP A C 3
ATOM 4125 O O . ASP A 1 31 ? 1.483 -3.283 -17.465 1.00 0.00 30 ASP A O 3
ATOM 4134 N N . GLU A 1 32 ? 3.611 -3.179 -16.740 1.00 0.00 31 GLU A N 3
ATOM 4135 C CA . GLU A 1 32 ? 4.176 -3.442 -18.058 1.00 0.00 31 GLU A CA 3
ATOM 4136 C C . GLU A 1 32 ? 3.776 -4.835 -18.532 1.00 0.00 31 GLU A C 3
ATOM 4137 O O . GLU A 1 32 ? 3.492 -5.045 -19.711 1.00 0.00 31 GLU A O 3
ATOM 4149 N N . PHE A 1 33 ? 3.761 -5.783 -17.602 1.00 0.00 32 PHE A N 3
ATOM 4150 C CA . PHE A 1 33 ? 3.401 -7.159 -17.924 1.00 0.00 32 PHE A CA 3
ATOM 4151 C C . PHE A 1 33 ? 1.990 -7.236 -18.498 1.00 0.00 32 PHE A C 3
ATOM 4152 O O . PHE A 1 33 ? 1.766 -7.872 -19.525 1.00 0.00 32 PHE A O 3
ATOM 4169 N N . ASN A 1 34 ? 1.042 -6.597 -17.825 1.00 0.00 33 ASN A N 3
ATOM 4170 C CA . ASN A 1 34 ? -0.347 -6.612 -18.277 1.00 0.00 33 ASN A CA 3
ATOM 4171 C C . ASN A 1 34 ? -0.483 -5.981 -19.662 1.00 0.00 33 ASN A C 3
ATOM 4172 O O . ASN A 1 34 ? -1.213 -6.485 -20.515 1.00 0.00 33 ASN A O 3
ATOM 4183 N N . SER A 1 35 ? 0.215 -4.870 -19.873 1.00 0.00 34 SER A N 3
ATOM 4184 C CA . SER A 1 35 ? 0.153 -4.169 -21.153 1.00 0.00 34 SER A CA 3
ATOM 4185 C C . SER A 1 35 ? 0.720 -5.023 -22.285 1.00 0.00 34 SER A C 3
ATOM 4186 O O . SER A 1 35 ? 0.413 -4.794 -23.455 1.00 0.00 34 SER A O 3
ATOM 4194 N N . LEU A 1 36 ? 1.554 -5.999 -21.938 1.00 0.00 35 LEU A N 3
ATOM 4195 C CA . LEU A 1 36 ? 2.158 -6.862 -22.950 1.00 0.00 35 LEU A CA 3
ATOM 4196 C C . LEU A 1 36 ? 1.586 -8.277 -22.879 1.00 0.00 35 LEU A C 3
ATOM 4197 O O . LEU A 1 36 ? 1.335 -8.805 -21.797 1.00 0.00 35 LEU A O 3
ATOM 4213 N N . SER A 1 37 ? 1.393 -8.888 -24.042 1.00 0.00 36 SER A N 3
ATOM 4214 C CA . SER A 1 37 ? 0.861 -10.244 -24.105 1.00 0.00 36 SER A CA 3
ATOM 4215 C C . SER A 1 37 ? 1.889 -11.239 -23.574 1.00 0.00 36 SER A C 3
ATOM 4216 O O . SER A 1 37 ? 3.093 -10.996 -23.647 1.00 0.00 36 SER A O 3
ATOM 4224 N N . THR A 1 38 ? 1.410 -12.357 -23.037 1.00 0.00 37 THR A N 3
ATOM 4225 C CA . THR A 1 38 ? 2.305 -13.374 -22.495 1.00 0.00 37 THR A CA 3
ATOM 4226 C C . THR A 1 38 ? 3.230 -13.909 -23.585 1.00 0.00 37 THR A C 3
ATOM 4227 O O . THR A 1 38 ? 4.437 -14.040 -23.379 1.00 0.00 37 THR A O 3
ATOM 4238 N N . GLU A 1 39 ? 2.658 -14.212 -24.745 1.00 0.00 38 GLU A N 3
ATOM 4239 C CA . GLU A 1 39 ? 3.443 -14.726 -25.862 1.00 0.00 38 GLU A CA 3
ATOM 4240 C C . GLU A 1 39 ? 4.474 -13.694 -26.308 1.00 0.00 38 GLU A C 3
ATOM 4241 O O . GLU A 1 39 ? 5.616 -14.027 -26.621 1.00 0.00 38 GLU A O 3
ATOM 4253 N N . ASP A 1 40 ? 4.059 -12.437 -26.341 1.00 0.00 39 ASP A N 3
ATOM 4254 C CA . ASP A 1 40 ? 4.955 -11.363 -26.748 1.00 0.00 39 ASP A CA 3
ATOM 4255 C C . ASP A 1 40 ? 6.092 -11.205 -25.743 1.00 0.00 39 ASP A C 3
ATOM 4256 O O . ASP A 1 40 ? 7.243 -10.992 -26.120 1.00 0.00 39 ASP A O 3
ATOM 4265 N N . LYS A 1 41 ? 5.753 -11.305 -24.460 1.00 0.00 40 LYS A N 3
ATOM 4266 C CA . LYS A 1 41 ? 6.747 -11.165 -23.402 1.00 0.00 40 LYS A CA 3
ATOM 4267 C C . LYS A 1 41 ? 7.813 -12.250 -23.492 1.00 0.00 40 LYS A C 3
ATOM 4268 O O . LYS A 1 41 ? 9.008 -11.964 -23.409 1.00 0.00 40 LYS A O 3
ATOM 4287 N N . VAL A 1 42 ? 7.379 -13.495 -23.658 1.00 0.00 41 VAL A N 3
ATOM 4288 C CA . VAL A 1 42 ? 8.318 -14.605 -23.749 1.00 0.00 41 VAL A CA 3
ATOM 4289 C C . VAL A 1 42 ? 9.103 -14.531 -25.055 1.00 0.00 41 VAL A C 3
ATOM 4290 O O . VAL A 1 42 ? 10.279 -14.891 -25.106 1.00 0.00 41 VAL A O 3
ATOM 4303 N N . ARG A 1 43 ? 8.445 -14.048 -26.104 1.00 0.00 42 ARG A N 3
ATOM 4304 C CA . ARG A 1 43 ? 9.087 -13.915 -27.407 1.00 0.00 42 ARG A CA 3
ATOM 4305 C C . ARG A 1 43 ? 10.259 -12.938 -27.332 1.00 0.00 42 ARG A C 3
ATOM 4306 O O . ARG A 1 43 ? 11.322 -13.181 -27.901 1.00 0.00 42 ARG A O 3
ATOM 4327 N N . LEU A 1 44 ? 10.051 -11.827 -26.636 1.00 0.00 43 LEU A N 3
ATOM 4328 C CA . LEU A 1 44 ? 11.092 -10.812 -26.500 1.00 0.00 43 LEU A CA 3
ATOM 4329 C C . LEU A 1 44 ? 12.313 -11.364 -25.769 1.00 0.00 43 LEU A C 3
ATOM 4330 O O . LEU A 1 44 ? 13.450 -11.061 -26.128 1.00 0.00 43 LEU A O 3
ATOM 4346 N N . GLN A 1 45 ? 12.071 -12.156 -24.730 1.00 0.00 44 GLN A N 3
ATOM 4347 C CA . GLN A 1 45 ? 13.165 -12.719 -23.944 1.00 0.00 44 GLN A CA 3
ATOM 4348 C C . GLN A 1 45 ? 14.012 -13.679 -24.772 1.00 0.00 44 GLN A C 3
ATOM 4349 O O . GLN A 1 45 ? 15.238 -13.686 -24.660 1.00 0.00 44 GLN A O 3
ATOM 4363 N N . VAL A 1 46 ? 13.360 -14.502 -25.590 1.00 0.00 45 VAL A N 3
ATOM 4364 C CA . VAL A 1 46 ? 14.088 -15.467 -26.407 1.00 0.00 45 VAL A CA 3
ATOM 4365 C C . VAL A 1 46 ? 14.794 -14.787 -27.578 1.00 0.00 45 VAL A C 3
ATOM 4366 O O . VAL A 1 46 ? 15.899 -15.178 -27.948 1.00 0.00 45 VAL A O 3
ATOM 4379 N N . GLU A 1 47 ? 14.164 -13.770 -28.160 1.00 0.00 46 GLU A N 3
ATOM 4380 C CA . GLU A 1 47 ? 14.777 -13.064 -29.282 1.00 0.00 46 GLU A CA 3
ATOM 4381 C C . GLU A 1 47 ? 16.034 -12.327 -28.831 1.00 0.00 46 GLU A C 3
ATOM 4382 O O . GLU A 1 47 ? 17.052 -12.334 -29.522 1.00 0.00 46 GLU A O 3
ATOM 4394 N N . ALA A 1 48 ? 15.953 -11.694 -27.664 1.00 0.00 47 ALA A N 3
ATOM 4395 C CA . ALA A 1 48 ? 17.089 -10.956 -27.123 1.00 0.00 47 ALA A CA 3
ATOM 4396 C C . ALA A 1 48 ? 18.251 -11.897 -26.820 1.00 0.00 47 ALA A C 3
ATOM 4397 O O . ALA A 1 48 ? 19.411 -11.570 -27.067 1.00 0.00 47 ALA A O 3
ATOM 4404 N N . PHE A 1 49 ? 17.925 -13.064 -26.276 1.00 0.00 48 PHE A N 3
ATOM 4405 C CA . PHE A 1 49 ? 18.940 -14.052 -25.927 1.00 0.00 48 PHE A CA 3
ATOM 4406 C C . PHE A 1 49 ? 19.306 -14.916 -27.136 1.00 0.00 48 PHE A C 3
ATOM 4407 O O . PHE A 1 49 ? 20.296 -15.645 -27.105 1.00 0.00 48 PHE A O 3
ATOM 4424 N N . GLY A 1 50 ? 18.499 -14.841 -28.193 1.00 0.00 49 GLY A N 3
ATOM 4425 C CA . GLY A 1 50 ? 18.753 -15.631 -29.390 1.00 0.00 49 GLY A CA 3
ATOM 4426 C C . GLY A 1 50 ? 18.210 -17.046 -29.223 1.00 0.00 49 GLY A C 3
ATOM 4427 O O . GLY A 1 50 ? 17.682 -17.394 -28.167 1.00 0.00 49 GLY A O 3
ATOM 4431 N N . GLU A 1 51 ? 18.345 -17.859 -30.266 1.00 0.00 50 GLU A N 3
ATOM 4432 C CA . GLU A 1 51 ? 17.866 -19.236 -30.213 1.00 0.00 50 GLU A CA 3
ATOM 4433 C C . GLU A 1 51 ? 19.011 -20.209 -30.467 1.00 0.00 50 GLU A C 3
ATOM 4434 O O . GLU A 1 51 ? 19.904 -19.935 -31.270 1.00 0.00 50 GLU A O 3
ATOM 4446 N N . GLU A 1 52 ? 18.983 -21.346 -29.780 1.00 0.00 51 GLU A N 3
ATOM 4447 C CA . GLU A 1 52 ? 20.029 -22.349 -29.945 1.00 0.00 51 GLU A CA 3
ATOM 4448 C C . GLU A 1 52 ? 19.444 -23.759 -29.925 1.00 0.00 51 GLU A C 3
ATOM 4449 O O . GLU A 1 52 ? 18.773 -24.154 -28.971 1.00 0.00 51 GLU A O 3
ATOM 4461 N N . LYS A 1 53 ? 19.707 -24.517 -30.985 1.00 0.00 52 LYS A N 3
ATOM 4462 C CA . LYS A 1 53 ? 19.209 -25.885 -31.075 1.00 0.00 52 LYS A CA 3
ATOM 4463 C C . LYS A 1 53 ? 19.815 -26.750 -29.974 1.00 0.00 52 LYS A C 3
ATOM 4464 O O . LYS A 1 53 ? 19.116 -27.521 -29.317 1.00 0.00 52 LYS A O 3
ATOM 4483 N N . SER A 1 54 ? 21.125 -26.615 -29.785 1.00 0.00 53 SER A N 3
ATOM 4484 C CA . SER A 1 54 ? 21.833 -27.386 -28.768 1.00 0.00 53 SER A CA 3
ATOM 4485 C C . SER A 1 54 ? 21.624 -26.766 -27.384 1.00 0.00 53 SER A C 3
ATOM 4486 O O . SER A 1 54 ? 21.328 -25.576 -27.276 1.00 0.00 53 SER A O 3
ATOM 4494 N N . PRO A 1 55 ? 21.784 -27.532 -26.330 1.00 0.00 54 PRO A N 3
ATOM 4495 C CA . PRO A 1 55 ? 21.618 -27.018 -24.937 1.00 0.00 54 PRO A CA 3
ATOM 4496 C C . PRO A 1 55 ? 22.760 -26.087 -24.535 1.00 0.00 54 PRO A C 3
ATOM 4497 O O . PRO A 1 55 ? 23.875 -26.204 -25.044 1.00 0.00 54 PRO A O 3
ATOM 4508 N N . LYS A 1 56 ? 22.475 -25.163 -23.624 1.00 0.00 55 LYS A N 3
ATOM 4509 C CA . LYS A 1 56 ? 23.487 -24.217 -23.168 1.00 0.00 55 LYS A CA 3
ATOM 4510 C C . LYS A 1 56 ? 23.536 -24.166 -21.646 1.00 0.00 55 LYS A C 3
ATOM 4511 O O . LYS A 1 56 ? 22.500 -24.121 -20.983 1.00 0.00 55 LYS A O 3
ATOM 4530 N N . PHE A 1 57 ? 24.747 -24.170 -21.098 1.00 0.00 56 PHE A N 3
ATOM 4531 C CA . PHE A 1 57 ? 24.920 -24.119 -19.652 1.00 0.00 56 PHE A CA 3
ATOM 4532 C C . PHE A 1 57 ? 24.549 -22.736 -19.126 1.00 0.00 56 PHE A C 3
ATOM 4533 O O . PHE A 1 57 ? 25.019 -21.720 -19.638 1.00 0.00 56 PHE A O 3
ATOM 4550 N N . SER A 1 58 ? 23.694 -22.705 -18.109 1.00 0.00 57 SER A N 3
ATOM 4551 C CA . SER A 1 58 ? 23.256 -21.438 -17.531 1.00 0.00 57 SER A CA 3
ATOM 4552 C C . SER A 1 58 ? 23.435 -21.437 -16.016 1.00 0.00 57 SER A C 3
ATOM 4553 O O . SER A 1 58 ? 23.412 -22.488 -15.376 1.00 0.00 57 SER A O 3
ATOM 4561 N N . THR A 1 59 ? 23.607 -20.247 -15.451 1.00 0.00 58 THR A N 3
ATOM 4562 C CA . THR A 1 59 ? 23.781 -20.111 -14.008 1.00 0.00 58 THR A CA 3
ATOM 4563 C C . THR A 1 59 ? 22.787 -19.098 -13.451 1.00 0.00 58 THR A C 3
ATOM 4564 O O . THR A 1 59 ? 22.271 -18.254 -14.184 1.00 0.00 58 THR A O 3
ATOM 4575 N N . LYS A 1 60 ? 22.518 -19.190 -12.155 1.00 0.00 59 LYS A N 3
ATOM 4576 C CA . LYS A 1 60 ? 21.578 -18.277 -11.514 1.00 0.00 59 LYS A CA 3
ATOM 4577 C C . LYS A 1 60 ? 22.081 -17.877 -10.130 1.00 0.00 59 LYS A C 3
ATOM 4578 O O . LYS A 1 60 ? 22.486 -18.727 -9.338 1.00 0.00 59 LYS A O 3
ATOM 4597 N N . VAL A 1 61 ? 22.051 -16.579 -9.843 1.00 0.00 60 VAL A N 3
ATOM 4598 C CA . VAL A 1 61 ? 22.507 -16.084 -8.549 1.00 0.00 60 VAL A CA 3
ATOM 4599 C C . VAL A 1 61 ? 21.380 -16.161 -7.525 1.00 0.00 60 VAL A C 3
ATOM 4600 O O . VAL A 1 61 ? 20.292 -15.628 -7.744 1.00 0.00 60 VAL A O 3
ATOM 4613 N N . THR A 1 62 ? 21.644 -16.833 -6.408 1.00 0.00 61 THR A N 3
ATOM 4614 C CA . THR A 1 62 ? 20.639 -16.976 -5.363 1.00 0.00 61 THR A CA 3
ATOM 4615 C C . THR A 1 62 ? 21.194 -16.637 -4.001 1.00 0.00 61 THR A C 3
ATOM 4616 O O . THR A 1 62 ? 22.402 -16.682 -3.770 1.00 0.00 61 THR A O 3
ATOM 4627 N N . THR A 1 63 ? 20.285 -16.344 -3.090 1.00 0.00 62 THR A N 3
ATOM 4628 C CA . THR A 1 63 ? 20.661 -16.048 -1.730 1.00 0.00 62 THR A CA 3
ATOM 4629 C C . THR A 1 63 ? 20.685 -17.355 -0.960 1.00 0.00 62 THR A C 3
ATOM 4630 O O . THR A 1 63 ? 19.983 -18.298 -1.316 1.00 0.00 62 THR A O 3
ATOM 4641 N N . LYS A 1 64 ? 21.509 -17.406 0.068 1.00 0.00 63 LYS A N 3
ATOM 4642 C CA . LYS A 1 64 ? 21.647 -18.618 0.876 1.00 0.00 63 LYS A CA 3
ATOM 4643 C C . LYS A 1 64 ? 20.267 -19.217 1.201 1.00 0.00 63 LYS A C 3
ATOM 4644 O O . LYS A 1 64 ? 19.543 -18.690 2.044 1.00 0.00 63 LYS A O 3
ATOM 4663 N N . PRO A 1 65 ? 19.878 -20.298 0.545 1.00 0.00 64 PRO A N 3
ATOM 4664 C CA . PRO A 1 65 ? 18.551 -20.943 0.780 1.00 0.00 64 PRO A CA 3
ATOM 4665 C C . PRO A 1 65 ? 18.513 -21.725 2.090 1.00 0.00 64 PRO A C 3
ATOM 4666 O O . PRO A 1 65 ? 19.553 -22.016 2.680 1.00 0.00 64 PRO A O 3
ATOM 4677 N N . ASP A 1 66 ? 17.310 -22.067 2.535 1.00 0.00 65 ASP A N 3
ATOM 4678 C CA . ASP A 1 66 ? 17.151 -22.820 3.774 1.00 0.00 65 ASP A CA 3
ATOM 4679 C C . ASP A 1 66 ? 17.464 -24.293 3.531 1.00 0.00 65 ASP A C 3
ATOM 4680 O O . ASP A 1 66 ? 17.637 -24.716 2.389 1.00 0.00 65 ASP A O 3
ATOM 4689 N N . PHE A 1 67 ? 17.547 -25.067 4.607 1.00 0.00 66 PHE A N 3
ATOM 4690 C CA . PHE A 1 67 ? 17.855 -26.486 4.483 1.00 0.00 66 PHE A CA 3
ATOM 4691 C C . PHE A 1 67 ? 16.664 -27.250 3.913 1.00 0.00 66 PHE A C 3
ATOM 4692 O O . PHE A 1 67 ? 15.812 -27.739 4.654 1.00 0.00 66 PHE A O 3
ATOM 4709 N N . ASP A 1 68 ? 16.621 -27.350 2.588 1.00 0.00 67 ASP A N 3
ATOM 4710 C CA . ASP A 1 68 ? 15.539 -28.060 1.915 1.00 0.00 67 ASP A CA 3
ATOM 4711 C C . ASP A 1 68 ? 15.918 -28.351 0.466 1.00 0.00 67 ASP A C 3
ATOM 4712 O O . ASP A 1 68 ? 16.747 -27.655 -0.119 1.00 0.00 67 ASP A O 3
ATOM 4721 N N . GLY A 1 69 ? 15.304 -29.380 -0.108 1.00 0.00 68 GLY A N 3
ATOM 4722 C CA . GLY A 1 69 ? 15.586 -29.748 -1.492 1.00 0.00 68 GLY A CA 3
ATOM 4723 C C . GLY A 1 69 ? 16.907 -30.502 -1.600 1.00 0.00 68 GLY A C 3
ATOM 4724 O O . GLY A 1 69 ? 17.502 -30.879 -0.591 1.00 0.00 68 GLY A O 3
ATOM 4728 N N . PHE A 1 70 ? 17.358 -30.718 -2.832 1.00 0.00 69 PHE A N 3
ATOM 4729 C CA . PHE A 1 70 ? 18.611 -31.428 -3.064 1.00 0.00 69 PHE A CA 3
ATOM 4730 C C . PHE A 1 70 ? 19.439 -30.730 -4.143 1.00 0.00 69 PHE A C 3
ATOM 4731 O O . PHE A 1 70 ? 20.327 -31.338 -4.742 1.00 0.00 69 PHE A O 3
ATOM 4748 N N . GLN A 1 71 ? 19.143 -29.457 -4.390 1.00 0.00 70 GLN A N 3
ATOM 4749 C CA . GLN A 1 71 ? 19.867 -28.698 -5.403 1.00 0.00 70 GLN A CA 3
ATOM 4750 C C . GLN A 1 71 ? 21.286 -28.384 -4.938 1.00 0.00 70 GLN A C 3
ATOM 4751 O O . GLN A 1 71 ? 21.531 -28.183 -3.748 1.00 0.00 70 GLN A O 3
ATOM 4765 N N . PHE A 1 72 ? 22.215 -28.345 -5.888 1.00 0.00 71 PHE A N 3
ATOM 4766 C CA . PHE A 1 72 ? 23.610 -28.054 -5.576 1.00 0.00 71 PHE A CA 3
ATOM 4767 C C . PHE A 1 72 ? 23.842 -26.548 -5.488 1.00 0.00 71 PHE A C 3
ATOM 4768 O O . PHE A 1 72 ? 23.387 -25.789 -6.344 1.00 0.00 71 PHE A O 3
ATOM 4785 N N . TYR A 1 73 ? 24.554 -26.123 -4.448 1.00 0.00 72 TYR A N 3
ATOM 4786 C CA . TYR A 1 73 ? 24.841 -24.705 -4.256 1.00 0.00 72 TYR A CA 3
ATOM 4787 C C . TYR A 1 73 ? 26.344 -24.490 -4.096 1.00 0.00 72 TYR A C 3
ATOM 4788 O O . TYR A 1 73 ? 27.055 -25.367 -3.607 1.00 0.00 72 TYR A O 3
ATOM 4806 N N . ILE A 1 74 ? 26.822 -23.320 -4.508 1.00 0.00 73 ILE A N 3
ATOM 4807 C CA . ILE A 1 74 ? 28.244 -23.006 -4.400 1.00 0.00 73 ILE A CA 3
ATOM 4808 C C . ILE A 1 74 ? 28.473 -21.890 -3.385 1.00 0.00 73 ILE A C 3
ATOM 4809 O O . ILE A 1 74 ? 27.883 -20.814 -3.482 1.00 0.00 73 ILE A O 3
ATOM 4825 N N . GLU A 1 75 ? 29.333 -22.161 -2.408 1.00 0.00 74 GLU A N 3
ATOM 4826 C CA . GLU A 1 75 ? 29.639 -21.184 -1.368 1.00 0.00 74 GLU A CA 3
ATOM 4827 C C . GLU A 1 75 ? 30.298 -19.941 -1.961 1.00 0.00 74 GLU A C 3
ATOM 4828 O O . GLU A 1 75 ? 31.187 -20.039 -2.805 1.00 0.00 74 GLU A O 3
ATOM 4840 N N . ALA A 1 76 ? 29.852 -18.773 -1.507 1.00 0.00 75 ALA A N 3
ATOM 4841 C CA . ALA A 1 76 ? 30.402 -17.510 -1.991 1.00 0.00 75 ALA A CA 3
ATOM 4842 C C . ALA A 1 76 ? 31.840 -17.332 -1.521 1.00 0.00 75 ALA A C 3
ATOM 4843 O O . ALA A 1 76 ? 32.200 -17.751 -0.420 1.00 0.00 75 ALA A O 3
ATOM 4850 N N . GLY A 1 77 ? 32.662 -16.708 -2.359 1.00 0.00 76 GLY A N 3
ATOM 4851 C CA . GLY A 1 77 ? 34.059 -16.483 -2.010 1.00 0.00 76 GLY A CA 3
ATOM 4852 C C . GLY A 1 77 ? 34.837 -17.794 -2.036 1.00 0.00 76 GLY A C 3
ATOM 4853 O O . GLY A 1 77 ? 35.902 -17.907 -1.429 1.00 0.00 76 GLY A O 3
ATOM 4857 N N . ARG A 1 78 ? 34.291 -18.786 -2.733 1.00 0.00 77 ARG A N 3
ATOM 4858 C CA . ARG A 1 78 ? 34.933 -20.088 -2.822 1.00 0.00 77 ARG A CA 3
ATOM 4859 C C . ARG A 1 78 ? 35.035 -20.528 -4.278 1.00 0.00 77 ARG A C 3
ATOM 4860 O O . ARG A 1 78 ? 34.204 -20.157 -5.107 1.00 0.00 77 ARG A O 3
ATOM 4881 N N . ASP A 1 79 ? 36.058 -21.318 -4.584 1.00 0.00 78 ASP A N 3
ATOM 4882 C CA . ASP A 1 79 ? 36.256 -21.797 -5.947 1.00 0.00 78 ASP A CA 3
ATOM 4883 C C . ASP A 1 79 ? 35.330 -22.971 -6.248 1.00 0.00 78 ASP A C 3
ATOM 4884 O O . ASP A 1 79 ? 34.672 -23.500 -5.351 1.00 0.00 78 ASP A O 3
ATOM 4893 N N . PHE A 1 80 ? 35.280 -23.372 -7.514 1.00 0.00 79 PHE A N 3
ATOM 4894 C CA . PHE A 1 80 ? 34.428 -24.483 -7.919 1.00 0.00 79 PHE A CA 3
ATOM 4895 C C . PHE A 1 80 ? 35.276 -25.629 -8.463 1.00 0.00 79 PHE A C 3
ATOM 4896 O O . PHE A 1 80 ? 36.041 -25.452 -9.411 1.00 0.00 79 PHE A O 3
ATOM 4913 N N . ASP A 1 81 ? 35.139 -26.802 -7.853 1.00 0.00 80 ASP A N 3
ATOM 4914 C CA . ASP A 1 81 ? 35.903 -27.968 -8.282 1.00 0.00 80 ASP A CA 3
ATOM 4915 C C . ASP A 1 81 ? 35.131 -28.755 -9.338 1.00 0.00 80 ASP A C 3
ATOM 4916 O O . ASP A 1 81 ? 34.178 -29.467 -9.023 1.00 0.00 80 ASP A O 3
ATOM 4925 N N . GLY A 1 82 ? 35.554 -28.624 -10.592 1.00 0.00 81 GLY A N 3
ATOM 4926 C CA . GLY A 1 82 ? 34.898 -29.332 -11.685 1.00 0.00 81 GLY A CA 3
ATOM 4927 C C . GLY A 1 82 ? 34.998 -30.841 -11.488 1.00 0.00 81 GLY A C 3
ATOM 4928 O O . GLY A 1 82 ? 34.049 -31.576 -11.760 1.00 0.00 81 GLY A O 3
ATOM 4932 N N . ASP A 1 83 ? 36.155 -31.296 -11.016 1.00 0.00 82 ASP A N 3
ATOM 4933 C CA . ASP A 1 83 ? 36.369 -32.721 -10.790 1.00 0.00 82 ASP A CA 3
ATOM 4934 C C . ASP A 1 83 ? 35.366 -33.259 -9.774 1.00 0.00 82 ASP A C 3
ATOM 4935 O O . ASP A 1 83 ? 34.772 -34.317 -9.977 1.00 0.00 82 ASP A O 3
ATOM 4944 N N . ALA A 1 84 ? 35.174 -32.521 -8.685 1.00 0.00 83 ALA A N 3
ATOM 4945 C CA . ALA A 1 84 ? 34.229 -32.938 -7.656 1.00 0.00 83 ALA A CA 3
ATOM 4946 C C . ALA A 1 84 ? 32.825 -33.017 -8.241 1.00 0.00 83 ALA A C 3
ATOM 4947 O O . ALA A 1 84 ? 32.066 -33.942 -7.948 1.00 0.00 83 ALA A O 3
ATOM 4954 N N . TYR A 1 85 ? 32.494 -32.042 -9.080 1.00 0.00 84 TYR A N 3
ATOM 4955 C CA . TYR A 1 85 ? 31.187 -32.001 -9.722 1.00 0.00 84 TYR A CA 3
ATOM 4956 C C . TYR A 1 85 ? 30.986 -33.248 -10.577 1.00 0.00 84 TYR A C 3
ATOM 4957 O O . TYR A 1 85 ? 29.930 -33.881 -10.539 1.00 0.00 84 TYR A O 3
ATOM 4975 N N . THR A 1 86 ? 32.012 -33.587 -11.352 1.00 0.00 85 THR A N 3
ATOM 4976 C CA . THR A 1 86 ? 31.955 -34.752 -12.228 1.00 0.00 85 THR A CA 3
ATOM 4977 C C . THR A 1 86 ? 31.714 -36.028 -11.430 1.00 0.00 85 THR A C 3
ATOM 4978 O O . THR A 1 86 ? 30.884 -36.851 -11.804 1.00 0.00 85 THR A O 3
ATOM 4989 N N . GLU A 1 87 ? 32.448 -36.192 -10.339 1.00 0.00 86 GLU A N 3
ATOM 4990 C CA . GLU A 1 87 ? 32.302 -37.381 -9.504 1.00 0.00 86 GLU A CA 3
ATOM 4991 C C . GLU A 1 87 ? 30.916 -37.444 -8.859 1.00 0.00 86 GLU A C 3
ATOM 4992 O O . GLU A 1 87 ? 30.318 -38.515 -8.755 1.00 0.00 86 GLU A O 3
ATOM 5004 N N . ALA A 1 88 ? 30.428 -36.296 -8.401 1.00 0.00 87 ALA A N 3
ATOM 5005 C CA . ALA A 1 88 ? 29.129 -36.229 -7.732 1.00 0.00 87 ALA A CA 3
ATOM 5006 C C . ALA A 1 88 ? 27.976 -36.665 -8.638 1.00 0.00 87 ALA A C 3
ATOM 5007 O O . ALA A 1 88 ? 27.062 -37.357 -8.190 1.00 0.00 87 ALA A O 3
ATOM 5014 N N . TYR A 1 89 ? 28.001 -36.248 -9.901 1.00 0.00 88 TYR A N 3
ATOM 5015 C CA . TYR A 1 89 ? 26.920 -36.603 -10.823 1.00 0.00 88 TYR A CA 3
ATOM 5016 C C . TYR A 1 89 ? 27.308 -37.757 -11.746 1.00 0.00 88 TYR A C 3
ATOM 5017 O O . TYR A 1 89 ? 26.452 -38.332 -12.418 1.00 0.00 88 TYR A O 3
ATOM 5035 N N . GLY A 1 90 ? 28.588 -38.102 -11.773 1.00 0.00 89 GLY A N 3
ATOM 5036 C CA . GLY A 1 90 ? 29.054 -39.196 -12.615 1.00 0.00 89 GLY A CA 3
ATOM 5037 C C . GLY A 1 90 ? 29.072 -38.803 -14.091 1.00 0.00 89 GLY A C 3
ATOM 5038 O O . GLY A 1 90 ? 29.119 -39.668 -14.966 1.00 0.00 89 GLY A O 3
ATOM 5042 N N . VAL A 1 91 ? 29.037 -37.500 -14.369 1.00 0.00 90 VAL A N 3
ATOM 5043 C CA . VAL A 1 91 ? 29.053 -37.033 -15.754 1.00 0.00 90 VAL A CA 3
ATOM 5044 C C . VAL A 1 91 ? 30.138 -35.978 -15.958 1.00 0.00 90 VAL A C 3
ATOM 5045 O O . VAL A 1 91 ? 30.446 -35.206 -15.052 1.00 0.00 90 VAL A O 3
ATOM 5058 N N . ALA A 1 92 ? 30.706 -35.954 -17.160 1.00 0.00 91 ALA A N 3
ATOM 5059 C CA . ALA A 1 92 ? 31.759 -34.997 -17.487 1.00 0.00 91 ALA A CA 3
ATOM 5060 C C . ALA A 1 92 ? 31.177 -33.628 -17.825 1.00 0.00 91 ALA A C 3
ATOM 5061 O O . ALA A 1 92 ? 30.043 -33.523 -18.294 1.00 0.00 91 ALA A O 3
ATOM 5068 N N . VAL A 1 93 ? 31.966 -32.584 -17.591 1.00 0.00 92 VAL A N 3
ATOM 5069 C CA . VAL A 1 93 ? 31.526 -31.223 -17.881 1.00 0.00 92 VAL A CA 3
ATOM 5070 C C . VAL A 1 93 ? 32.582 -30.494 -18.717 1.00 0.00 92 VAL A C 3
ATOM 5071 O O . VAL A 1 93 ? 33.766 -30.822 -18.641 1.00 0.00 92 VAL A O 3
ATOM 5084 N N . PRO A 1 94 ? 32.193 -29.516 -19.506 1.00 0.00 93 PRO A N 3
ATOM 5085 C CA . PRO A 1 94 ? 33.158 -28.746 -20.355 1.00 0.00 93 PRO A CA 3
ATOM 5086 C C . PRO A 1 94 ? 34.265 -28.103 -19.523 1.00 0.00 93 PRO A C 3
ATOM 5087 O O . PRO A 1 94 ? 34.011 -27.560 -18.448 1.00 0.00 93 PRO A O 3
ATOM 5098 N N . THR A 1 95 ? 35.493 -28.174 -20.025 1.00 0.00 94 THR A N 3
ATOM 5099 C CA . THR A 1 95 ? 36.633 -27.601 -19.318 1.00 0.00 94 THR A CA 3
ATOM 5100 C C . THR A 1 95 ? 36.619 -26.072 -19.369 1.00 0.00 94 THR A C 3
ATOM 5101 O O . THR A 1 95 ? 36.926 -25.410 -18.377 1.00 0.00 94 THR A O 3
ATOM 5112 N N . ASN A 1 96 ? 36.282 -25.514 -20.529 1.00 0.00 95 ASN A N 3
ATOM 5113 C CA . ASN A 1 96 ? 36.256 -24.061 -20.688 1.00 0.00 95 ASN A CA 3
ATOM 5114 C C . ASN A 1 96 ? 35.254 -23.414 -19.737 1.00 0.00 95 ASN A C 3
ATOM 5115 O O . ASN A 1 96 ? 35.572 -22.437 -19.058 1.00 0.00 95 ASN A O 3
ATOM 5126 N N . ILE A 1 97 ? 34.044 -23.961 -19.690 1.00 0.00 96 ILE A N 3
ATOM 5127 C CA . ILE A 1 97 ? 33.009 -23.422 -18.815 1.00 0.00 96 ILE A CA 3
ATOM 5128 C C . ILE A 1 97 ? 33.400 -23.557 -17.348 1.00 0.00 96 ILE A C 3
ATOM 5129 O O . ILE A 1 97 ? 33.192 -22.638 -16.558 1.00 0.00 96 ILE A O 3
ATOM 5145 N N . ALA A 1 98 ? 33.962 -24.704 -16.984 1.00 0.00 97 ALA A N 3
ATOM 5146 C CA . ALA A 1 98 ? 34.363 -24.926 -15.601 1.00 0.00 97 ALA A CA 3
ATOM 5147 C C . ALA A 1 98 ? 35.390 -23.883 -15.176 1.00 0.00 97 ALA A C 3
ATOM 5148 O O . ALA A 1 98 ? 35.321 -23.346 -14.070 1.00 0.00 97 ALA A O 3
ATOM 5155 N N . ALA A 1 99 ? 36.331 -23.588 -16.066 1.00 0.00 98 ALA A N 3
ATOM 5156 C CA . ALA A 1 99 ? 37.354 -22.592 -15.772 1.00 0.00 98 ALA A CA 3
ATOM 5157 C C . ALA A 1 99 ? 36.712 -21.224 -15.563 1.00 0.00 98 ALA A C 3
ATOM 5158 O O . ALA A 1 99 ? 37.099 -20.473 -14.669 1.00 0.00 98 ALA A O 3
ATOM 5165 N N . ARG A 1 100 ? 35.726 -20.910 -16.399 1.00 0.00 99 ARG A N 3
ATOM 5166 C CA . ARG A 1 100 ? 35.028 -19.632 -16.309 1.00 0.00 99 ARG A CA 3
ATOM 5167 C C . ARG A 1 100 ? 34.325 -19.493 -14.963 1.00 0.00 99 ARG A C 3
ATOM 5168 O O . ARG A 1 100 ? 34.380 -18.439 -14.330 1.00 0.00 99 ARG A O 3
ATOM 5189 N N . ILE A 1 101 ? 33.658 -20.562 -14.535 1.00 0.00 100 ILE A N 3
ATOM 5190 C CA . ILE A 1 101 ? 32.943 -20.544 -13.262 1.00 0.00 100 ILE A CA 3
ATOM 5191 C C . ILE A 1 101 ? 33.908 -20.296 -12.107 1.00 0.00 100 ILE A C 3
ATOM 5192 O O . ILE A 1 101 ? 33.624 -19.510 -11.207 1.00 0.00 100 ILE A O 3
ATOM 5208 N N . GLN A 1 102 ? 35.044 -20.978 -12.130 1.00 0.00 101 GLN A N 3
ATOM 5209 C CA . GLN A 1 102 ? 36.032 -20.816 -11.070 1.00 0.00 101 GLN A CA 3
ATOM 5210 C C . GLN A 1 102 ? 36.568 -19.385 -11.034 1.00 0.00 101 GLN A C 3
ATOM 5211 O O . GLN A 1 102 ? 36.733 -18.804 -9.961 1.00 0.00 101 GLN A O 3
ATOM 5225 N N . ALA A 1 103 ? 36.852 -18.827 -12.209 1.00 0.00 102 ALA A N 3
ATOM 5226 C CA . ALA A 1 103 ? 37.386 -17.469 -12.290 1.00 0.00 102 ALA A CA 3
ATOM 5227 C C . ALA A 1 103 ? 36.402 -16.440 -11.733 1.00 0.00 102 ALA A C 3
ATOM 5228 O O . ALA A 1 103 ? 36.792 -15.543 -10.986 1.00 0.00 102 ALA A O 3
ATOM 5235 N N . GLN A 1 104 ? 35.130 -16.572 -12.098 1.00 0.00 103 GLN A N 3
ATOM 5236 C CA . GLN A 1 104 ? 34.112 -15.638 -11.622 1.00 0.00 103 GLN A CA 3
ATOM 5237 C C . GLN A 1 104 ? 33.788 -15.892 -10.151 1.00 0.00 103 GLN A C 3
ATOM 5238 O O . GLN A 1 104 ? 33.401 -14.981 -9.420 1.00 0.00 103 GLN A O 3
ATOM 5252 N N . ALA A 1 105 ? 33.931 -17.143 -9.731 1.00 0.00 104 ALA A N 3
ATOM 5253 C CA . ALA A 1 105 ? 33.640 -17.521 -8.354 1.00 0.00 104 ALA A CA 3
ATOM 5254 C C . ALA A 1 105 ? 34.548 -16.791 -7.362 1.00 0.00 104 ALA A C 3
ATOM 5255 O O . ALA A 1 105 ? 34.102 -16.384 -6.290 1.00 0.00 104 ALA A O 3
ATOM 5262 N N . ALA A 1 106 ? 35.823 -16.641 -7.714 1.00 0.00 105 ALA A N 3
ATOM 5263 C CA . ALA A 1 106 ? 36.772 -15.972 -6.829 1.00 0.00 105 ALA A CA 3
ATOM 5264 C C . ALA A 1 106 ? 36.377 -14.519 -6.609 1.00 0.00 105 ALA A C 3
ATOM 5265 O O . ALA A 1 106 ? 36.424 -14.011 -5.489 1.00 0.00 105 ALA A O 3
ATOM 5272 N N . GLU A 1 107 ? 35.986 -13.859 -7.689 1.00 0.00 106 GLU A N 3
ATOM 5273 C CA . GLU A 1 107 ? 35.579 -12.464 -7.617 1.00 0.00 106 GLU A CA 3
ATOM 5274 C C . GLU A 1 107 ? 34.140 -12.330 -7.120 1.00 0.00 106 GLU A C 3
ATOM 5275 O O . GLU A 1 107 ? 33.699 -11.235 -6.770 1.00 0.00 106 GLU A O 3
ATOM 5287 N N . LEU A 1 108 ? 33.409 -13.443 -7.096 1.00 0.00 107 LEU A N 3
ATOM 5288 C CA . LEU A 1 108 ? 32.023 -13.425 -6.644 1.00 0.00 107 LEU A CA 3
ATOM 5289 C C . LEU A 1 108 ? 31.918 -12.738 -5.286 1.00 0.00 107 LEU A C 3
ATOM 5290 O O . LEU A 1 108 ? 32.783 -12.905 -4.426 1.00 0.00 107 LEU A O 3
ATOM 5306 N N . ASN A 1 109 ? 30.855 -11.963 -5.100 1.00 0.00 108 ASN A N 3
ATOM 5307 C CA . ASN A 1 109 ? 30.650 -11.252 -3.843 1.00 0.00 108 ASN A CA 3
ATOM 5308 C C . ASN A 1 109 ? 30.052 -12.179 -2.789 1.00 0.00 108 ASN A C 3
ATOM 5309 O O . ASN A 1 109 ? 29.257 -13.065 -3.104 1.00 0.00 108 ASN A O 3
ATOM 5320 N N . ALA A 1 110 ? 30.444 -11.967 -1.538 1.00 0.00 109 ALA A N 3
ATOM 5321 C CA . ALA A 1 110 ? 29.950 -12.786 -0.436 1.00 0.00 109 ALA A CA 3
ATOM 5322 C C . ALA A 1 110 ? 28.452 -12.579 -0.237 1.00 0.00 109 ALA A C 3
ATOM 5323 O O . ALA A 1 110 ? 27.921 -11.504 -0.512 1.00 0.00 109 ALA A O 3
ATOM 5330 N N . GLY A 1 111 ? 27.777 -13.619 0.243 1.00 0.00 110 GLY A N 3
ATOM 5331 C CA . GLY A 1 111 ? 26.339 -13.545 0.479 1.00 0.00 110 GLY A CA 3
ATOM 5332 C C . GLY A 1 111 ? 25.542 -14.036 -0.728 1.00 0.00 110 GLY A C 3
ATOM 5333 O O . GLY A 1 111 ? 24.324 -14.196 -0.648 1.00 0.00 110 GLY A O 3
ATOM 5337 N N . GLU A 1 112 ? 26.227 -14.281 -1.845 1.00 0.00 111 GLU A N 3
ATOM 5338 C CA . GLU A 1 112 ? 25.554 -14.760 -3.048 1.00 0.00 111 GLU A CA 3
ATOM 5339 C C . GLU A 1 112 ? 26.125 -16.106 -3.480 1.00 0.00 111 GLU A C 3
ATOM 5340 O O . GLU A 1 112 ? 27.342 -16.274 -3.571 1.00 0.00 111 GLU A O 3
ATOM 5352 N N . TRP A 1 113 ? 25.239 -17.061 -3.750 1.00 0.00 112 TRP A N 3
ATOM 5353 C CA . TRP A 1 113 ? 25.665 -18.390 -4.174 1.00 0.00 112 TRP A CA 3
ATOM 5354 C C . TRP A 1 113 ? 25.238 -18.652 -5.614 1.00 0.00 112 TRP A C 3
ATOM 5355 O O . TRP A 1 113 ? 24.144 -18.271 -6.028 1.00 0.00 112 TRP A O 3
ATOM 5376 N N . LEU A 1 114 ? 26.116 -19.301 -6.374 1.00 0.00 113 LEU A N 3
ATOM 5377 C CA . LEU A 1 114 ? 25.825 -19.604 -7.770 1.00 0.00 113 LEU A CA 3
ATOM 5378 C C . LEU A 1 114 ? 25.173 -20.978 -7.901 1.00 0.00 113 LEU A C 3
ATOM 5379 O O . LEU A 1 114 ? 25.727 -21.987 -7.464 1.00 0.00 113 LEU A O 3
ATOM 5395 N N . LEU A 1 115 ? 23.992 -21.003 -8.508 1.00 0.00 114 LEU A N 3
ATOM 5396 C CA . LEU A 1 115 ? 23.260 -22.248 -8.700 1.00 0.00 114 LEU A CA 3
ATOM 5397 C C . LEU A 1 115 ? 23.690 -22.921 -10.003 1.00 0.00 114 LEU A C 3
ATOM 5398 O O . LEU A 1 115 ? 23.672 -22.301 -11.066 1.00 0.00 114 LEU A O 3
ATOM 5414 N N . VAL A 1 116 ? 24.090 -24.187 -9.910 1.00 0.00 115 VAL A N 3
ATOM 5415 C CA . VAL A 1 116 ? 24.538 -24.926 -11.089 1.00 0.00 115 VAL A CA 3
ATOM 5416 C C . VAL A 1 116 ? 23.638 -26.128 -11.363 1.00 0.00 115 VAL A C 3
ATOM 5417 O O . VAL A 1 116 ? 23.396 -26.950 -10.479 1.00 0.00 115 VAL A O 3
ATOM 5430 N N . GLU A 1 117 ? 23.153 -26.225 -12.599 1.00 0.00 116 GLU A N 3
ATOM 5431 C CA . GLU A 1 117 ? 22.287 -27.333 -12.988 1.00 0.00 116 GLU A CA 3
ATOM 5432 C C . GLU A 1 117 ? 22.766 -27.955 -14.296 1.00 0.00 116 GLU A C 3
ATOM 5433 O O . GLU A 1 117 ? 23.278 -27.260 -15.174 1.00 0.00 116 GLU A O 3
ATOM 5445 N N . HIS A 1 118 ? 22.593 -29.267 -14.421 1.00 0.00 117 HIS A N 3
ATOM 5446 C CA . HIS A 1 118 ? 23.008 -29.970 -15.629 1.00 0.00 117 HIS A CA 3
ATOM 5447 C C . HIS A 1 118 ? 22.222 -31.267 -15.791 1.00 0.00 117 HIS A C 3
ATOM 5448 O O . HIS A 1 118 ? 21.940 -31.960 -14.812 1.00 0.00 117 HIS A O 3
ATOM 5462 N N . GLU A 1 119 ? 21.870 -31.589 -17.031 1.00 0.00 118 GLU A N 3
ATOM 5463 C CA . GLU A 1 119 ? 21.115 -32.805 -17.308 1.00 0.00 118 GLU A CA 3
ATOM 5464 C C . GLU A 1 119 ? 21.922 -34.039 -16.914 1.00 0.00 118 GLU A C 3
ATOM 5465 O O . GLU A 1 119 ? 23.100 -34.156 -17.250 1.00 0.00 118 GLU A O 3
ATOM 5477 N N . ALA A 1 120 ? 21.279 -34.955 -16.197 1.00 0.00 119 ALA A N 3
ATOM 5478 C CA . ALA A 1 120 ? 21.948 -36.176 -15.760 1.00 0.00 119 ALA A CA 3
ATOM 5479 C C . ALA A 1 120 ? 21.459 -37.373 -16.570 1.00 0.00 119 ALA A C 3
ATOM 5480 O O . ALA A 1 120 ? 21.520 -38.476 -16.054 1.00 0.00 119 ALA A O 3
ATOM 5488 N N . MET A 1 2 ? 17.727 -33.553 -20.795 1.00 0.00 1 MET A N 4
ATOM 5489 C CA . MET A 1 2 ? 18.922 -32.661 -20.824 1.00 0.00 1 MET A CA 4
ATOM 5490 C C . MET A 1 2 ? 18.468 -31.206 -20.833 1.00 0.00 1 MET A C 4
ATOM 5491 O O . MET A 1 2 ? 18.471 -30.554 -21.877 1.00 0.00 1 MET A O 4
ATOM 5505 N N . SER A 1 3 ? 18.084 -30.700 -19.666 1.00 0.00 2 SER A N 4
ATOM 5506 C CA . SER A 1 3 ? 17.634 -29.317 -19.562 1.00 0.00 2 SER A CA 4
ATOM 5507 C C . SER A 1 3 ? 18.376 -28.592 -18.444 1.00 0.00 2 SER A C 4
ATOM 5508 O O . SER A 1 3 ? 17.817 -28.336 -17.377 1.00 0.00 2 SER A O 4
ATOM 5516 N N . THR A 1 4 ? 19.636 -28.255 -18.700 1.00 0.00 3 THR A N 4
ATOM 5517 C CA . THR A 1 4 ? 20.445 -27.548 -17.713 1.00 0.00 3 THR A CA 4
ATOM 5518 C C . THR A 1 4 ? 19.861 -26.168 -17.435 1.00 0.00 3 THR A C 4
ATOM 5519 O O . THR A 1 4 ? 19.775 -25.736 -16.286 1.00 0.00 3 THR A O 4
ATOM 5530 N N . GLN A 1 5 ? 19.467 -25.482 -18.502 1.00 0.00 4 GLN A N 4
ATOM 5531 C CA . GLN A 1 5 ? 18.894 -24.147 -18.380 1.00 0.00 4 GLN A CA 4
ATOM 5532 C C . GLN A 1 5 ? 17.574 -24.187 -17.616 1.00 0.00 4 GLN A C 4
ATOM 5533 O O . GLN A 1 5 ? 16.849 -25.179 -17.662 1.00 0.00 4 GLN A O 4
ATOM 5547 N N . TYR A 1 6 ? 17.269 -23.096 -16.922 1.00 0.00 5 TYR A N 4
ATOM 5548 C CA . TYR A 1 6 ? 16.031 -23.008 -16.158 1.00 0.00 5 TYR A CA 4
ATOM 5549 C C . TYR A 1 6 ? 14.859 -22.747 -17.097 1.00 0.00 5 TYR A C 4
ATOM 5550 O O . TYR A 1 6 ? 15.031 -22.155 -18.163 1.00 0.00 5 TYR A O 4
ATOM 5568 N N . THR A 1 7 ? 13.672 -23.202 -16.711 1.00 0.00 6 THR A N 4
ATOM 5569 C CA . THR A 1 7 ? 12.495 -23.017 -17.552 1.00 0.00 6 THR A CA 4
ATOM 5570 C C . THR A 1 7 ? 12.171 -21.536 -17.710 1.00 0.00 6 THR A C 4
ATOM 5571 O O . THR A 1 7 ? 12.369 -20.740 -16.791 1.00 0.00 6 THR A O 4
ATOM 5582 N N . TYR A 1 8 ? 11.669 -21.178 -18.887 1.00 0.00 7 TYR A N 4
ATOM 5583 C CA . TYR A 1 8 ? 11.314 -19.795 -19.180 1.00 0.00 7 TYR A CA 4
ATOM 5584 C C . TYR A 1 8 ? 10.062 -19.386 -18.408 1.00 0.00 7 TYR A C 4
ATOM 5585 O O . TYR A 1 8 ? 9.908 -18.227 -18.024 1.00 0.00 7 TYR A O 4
ATOM 5603 N N . GLN A 1 9 ? 9.165 -20.344 -18.199 1.00 0.00 8 GLN A N 4
ATOM 5604 C CA . GLN A 1 9 ? 7.919 -20.076 -17.487 1.00 0.00 8 GLN A CA 4
ATOM 5605 C C . GLN A 1 9 ? 8.187 -19.608 -16.059 1.00 0.00 8 GLN A C 4
ATOM 5606 O O . GLN A 1 9 ? 7.517 -18.703 -15.562 1.00 0.00 8 GLN A O 4
ATOM 5620 N N . GLN A 1 10 ? 9.162 -20.226 -15.401 1.00 0.00 9 GLN A N 4
ATOM 5621 C CA . GLN A 1 10 ? 9.488 -19.854 -14.028 1.00 0.00 9 GLN A CA 4
ATOM 5622 C C . GLN A 1 10 ? 9.940 -18.398 -13.959 1.00 0.00 9 GLN A C 4
ATOM 5623 O O . GLN A 1 10 ? 9.548 -17.660 -13.056 1.00 0.00 9 GLN A O 4
ATOM 5637 N N . ILE A 1 11 ? 10.758 -17.991 -14.922 1.00 0.00 10 ILE A N 4
ATOM 5638 C CA . ILE A 1 11 ? 11.251 -16.619 -14.966 1.00 0.00 10 ILE A CA 4
ATOM 5639 C C . ILE A 1 11 ? 10.096 -15.640 -15.149 1.00 0.00 10 ILE A C 4
ATOM 5640 O O . ILE A 1 11 ? 10.037 -14.599 -14.494 1.00 0.00 10 ILE A O 4
ATOM 5656 N N . ALA A 1 12 ? 9.185 -15.980 -16.056 1.00 0.00 11 ALA A N 4
ATOM 5657 C CA . ALA A 1 12 ? 8.034 -15.129 -16.343 1.00 0.00 11 ALA A CA 4
ATOM 5658 C C . ALA A 1 12 ? 7.161 -14.929 -15.104 1.00 0.00 11 ALA A C 4
ATOM 5659 O O . ALA A 1 12 ? 6.636 -13.838 -14.880 1.00 0.00 11 ALA A O 4
ATOM 5666 N N . GLU A 1 13 ? 6.993 -15.984 -14.315 1.00 0.00 12 GLU A N 4
ATOM 5667 C CA . GLU A 1 13 ? 6.161 -15.898 -13.118 1.00 0.00 12 GLU A CA 4
ATOM 5668 C C . GLU A 1 13 ? 6.809 -15.010 -12.057 1.00 0.00 12 GLU A C 4
ATOM 5669 O O . GLU A 1 13 ? 6.117 -14.303 -11.325 1.00 0.00 12 GLU A O 4
ATOM 5681 N N . ASP A 1 14 ? 8.134 -15.048 -11.978 1.00 0.00 13 ASP A N 4
ATOM 5682 C CA . ASP A 1 14 ? 8.850 -14.235 -10.999 1.00 0.00 13 ASP A CA 4
ATOM 5683 C C . ASP A 1 14 ? 9.373 -12.961 -11.657 1.00 0.00 13 ASP A C 4
ATOM 5684 O O . ASP A 1 14 ? 10.284 -13.006 -12.485 1.00 0.00 13 ASP A O 4
ATOM 5693 N N . PHE A 1 15 ? 8.782 -11.829 -11.293 1.00 0.00 14 PHE A N 4
ATOM 5694 C CA . PHE A 1 15 ? 9.180 -10.545 -11.861 1.00 0.00 14 PHE A CA 4
ATOM 5695 C C . PHE A 1 15 ? 10.626 -10.200 -11.513 1.00 0.00 14 PHE A C 4
ATOM 5696 O O . PHE A 1 15 ? 11.357 -9.662 -12.344 1.00 0.00 14 PHE A O 4
ATOM 5713 N N . ARG A 1 16 ? 11.034 -10.494 -10.282 1.00 0.00 15 ARG A N 4
ATOM 5714 C CA . ARG A 1 16 ? 12.396 -10.185 -9.852 1.00 0.00 15 ARG A CA 4
ATOM 5715 C C . ARG A 1 16 ? 13.423 -10.948 -10.685 1.00 0.00 15 ARG A C 4
ATOM 5716 O O . ARG A 1 16 ? 14.442 -10.388 -11.089 1.00 0.00 15 ARG A O 4
ATOM 5737 N N . LEU A 1 17 ? 13.150 -12.222 -10.945 1.00 0.00 16 LEU A N 4
ATOM 5738 C CA . LEU A 1 17 ? 14.062 -13.039 -11.739 1.00 0.00 16 LEU A CA 4
ATOM 5739 C C . LEU A 1 17 ? 14.097 -12.559 -13.185 1.00 0.00 16 LEU A C 4
ATOM 5740 O O . LEU A 1 17 ? 15.140 -12.586 -13.834 1.00 0.00 16 LEU A O 4
ATOM 5756 N N . TRP A 1 18 ? 12.947 -12.125 -13.689 1.00 0.00 17 TRP A N 4
ATOM 5757 C CA . TRP A 1 18 ? 12.862 -11.653 -15.065 1.00 0.00 17 TRP A CA 4
ATOM 5758 C C . TRP A 1 18 ? 13.815 -10.484 -15.288 1.00 0.00 17 TRP A C 4
ATOM 5759 O O . TRP A 1 18 ? 14.556 -10.455 -16.270 1.00 0.00 17 TRP A O 4
ATOM 5780 N N . SER A 1 19 ? 13.792 -9.523 -14.370 1.00 0.00 18 SER A N 4
ATOM 5781 C CA . SER A 1 19 ? 14.660 -8.359 -14.480 1.00 0.00 18 SER A CA 4
ATOM 5782 C C . SER A 1 19 ? 16.125 -8.760 -14.355 1.00 0.00 18 SER A C 4
ATOM 5783 O O . SER A 1 19 ? 16.982 -8.250 -15.076 1.00 0.00 18 SER A O 4
ATOM 5791 N N . GLU A 1 20 ? 16.405 -9.662 -13.423 1.00 0.00 19 GLU A N 4
ATOM 5792 C CA . GLU A 1 20 ? 17.772 -10.111 -13.193 1.00 0.00 19 GLU A CA 4
ATOM 5793 C C . GLU A 1 20 ? 18.349 -10.824 -14.414 1.00 0.00 19 GLU A C 4
ATOM 5794 O O . GLU A 1 20 ? 19.498 -10.593 -14.790 1.00 0.00 19 GLU A O 4
ATOM 5806 N N . TYR A 1 21 ? 17.552 -11.690 -15.032 1.00 0.00 20 TYR A N 4
ATOM 5807 C CA . TYR A 1 21 ? 18.012 -12.421 -16.208 1.00 0.00 20 TYR A CA 4
ATOM 5808 C C . TYR A 1 21 ? 18.155 -11.504 -17.415 1.00 0.00 20 TYR A C 4
ATOM 5809 O O . TYR A 1 21 ? 19.132 -11.592 -18.160 1.00 0.00 20 TYR A O 4
ATOM 5827 N N . VAL A 1 22 ? 17.177 -10.628 -17.612 1.00 0.00 21 VAL A N 4
ATOM 5828 C CA . VAL A 1 22 ? 17.214 -9.710 -18.741 1.00 0.00 21 VAL A CA 4
ATOM 5829 C C . VAL A 1 22 ? 18.389 -8.745 -18.619 1.00 0.00 21 VAL A C 4
ATOM 5830 O O . VAL A 1 22 ? 19.131 -8.529 -19.577 1.00 0.00 21 VAL A O 4
ATOM 5843 N N . ASP A 1 23 ? 18.553 -8.171 -17.432 1.00 0.00 22 ASP A N 4
ATOM 5844 C CA . ASP A 1 23 ? 19.641 -7.232 -17.188 1.00 0.00 22 ASP A CA 4
ATOM 5845 C C . ASP A 1 23 ? 19.781 -6.962 -15.694 1.00 0.00 22 ASP A C 4
ATOM 5846 O O . ASP A 1 23 ? 18.824 -6.551 -15.038 1.00 0.00 22 ASP A O 4
ATOM 5855 N N . THR A 1 24 ? 20.974 -7.190 -15.160 1.00 0.00 23 THR A N 4
ATOM 5856 C CA . THR A 1 24 ? 21.211 -6.962 -13.739 1.00 0.00 23 THR A CA 4
ATOM 5857 C C . THR A 1 24 ? 20.983 -5.495 -13.387 1.00 0.00 23 THR A C 4
ATOM 5858 O O . THR A 1 24 ? 20.325 -5.180 -12.395 1.00 0.00 23 THR A O 4
ATOM 5869 N N . ALA A 1 25 ? 21.529 -4.604 -14.207 1.00 0.00 24 ALA A N 4
ATOM 5870 C CA . ALA A 1 25 ? 21.380 -3.172 -13.974 1.00 0.00 24 ALA A CA 4
ATOM 5871 C C . ALA A 1 25 ? 19.983 -2.696 -14.368 1.00 0.00 24 ALA A C 4
ATOM 5872 O O . ALA A 1 25 ? 19.505 -1.676 -13.870 1.00 0.00 24 ALA A O 4
ATOM 5879 N N . GLY A 1 26 ? 19.338 -3.430 -15.270 1.00 0.00 25 GLY A N 4
ATOM 5880 C CA . GLY A 1 26 ? 18.002 -3.057 -15.725 1.00 0.00 25 GLY A CA 4
ATOM 5881 C C . GLY A 1 26 ? 16.917 -3.699 -14.867 1.00 0.00 25 GLY A C 4
ATOM 5882 O O . GLY A 1 26 ? 16.911 -4.913 -14.660 1.00 0.00 25 GLY A O 4
ATOM 5886 N N . GLU A 1 27 ? 15.995 -2.874 -14.378 1.00 0.00 26 GLU A N 4
ATOM 5887 C CA . GLU A 1 27 ? 14.897 -3.364 -13.552 1.00 0.00 26 GLU A CA 4
ATOM 5888 C C . GLU A 1 27 ? 13.569 -3.229 -14.293 1.00 0.00 26 GLU A C 4
ATOM 5889 O O . GLU A 1 27 ? 13.348 -2.255 -15.012 1.00 0.00 26 GLU A O 4
ATOM 5901 N N . MET A 1 28 ? 12.685 -4.206 -14.113 1.00 0.00 27 MET A N 4
ATOM 5902 C CA . MET A 1 28 ? 11.382 -4.169 -14.771 1.00 0.00 27 MET A CA 4
ATOM 5903 C C . MET A 1 28 ? 10.277 -3.919 -13.750 1.00 0.00 27 MET A C 4
ATOM 5904 O O . MET A 1 28 ? 10.090 -4.704 -12.820 1.00 0.00 27 MET A O 4
ATOM 5918 N N . SER A 1 29 ? 9.549 -2.821 -13.927 1.00 0.00 28 SER A N 4
ATOM 5919 C CA . SER A 1 29 ? 8.467 -2.480 -13.010 1.00 0.00 28 SER A CA 4
ATOM 5920 C C . SER A 1 29 ? 7.263 -3.396 -13.219 1.00 0.00 28 SER A C 4
ATOM 5921 O O . SER A 1 29 ? 7.090 -3.978 -14.290 1.00 0.00 28 SER A O 4
ATOM 5929 N N . LYS A 1 30 ? 6.432 -3.506 -12.189 1.00 0.00 29 LYS A N 4
ATOM 5930 C CA . LYS A 1 30 ? 5.236 -4.340 -12.258 1.00 0.00 29 LYS A CA 4
ATOM 5931 C C . LYS A 1 30 ? 4.182 -3.719 -13.179 1.00 0.00 29 LYS A C 4
ATOM 5932 O O . LYS A 1 30 ? 3.256 -4.398 -13.617 1.00 0.00 29 LYS A O 4
ATOM 5951 N N . ASP A 1 31 ? 4.320 -2.426 -13.456 1.00 0.00 30 ASP A N 4
ATOM 5952 C CA . ASP A 1 31 ? 3.363 -1.730 -14.312 1.00 0.00 30 ASP A CA 4
ATOM 5953 C C . ASP A 1 31 ? 3.325 -2.344 -15.710 1.00 0.00 30 ASP A C 4
ATOM 5954 O O . ASP A 1 31 ? 2.261 -2.457 -16.318 1.00 0.00 30 ASP A O 4
ATOM 5963 N N . GLU A 1 32 ? 4.490 -2.729 -16.216 1.00 0.00 31 GLU A N 4
ATOM 5964 C CA . GLU A 1 32 ? 4.578 -3.320 -17.549 1.00 0.00 31 GLU A CA 4
ATOM 5965 C C . GLU A 1 32 ? 3.809 -4.637 -17.622 1.00 0.00 31 GLU A C 4
ATOM 5966 O O . GLU A 1 32 ? 3.323 -5.018 -18.687 1.00 0.00 31 GLU A O 4
ATOM 5978 N N . PHE A 1 33 ? 3.708 -5.336 -16.495 1.00 0.00 32 PHE A N 4
ATOM 5979 C CA . PHE A 1 33 ? 3.000 -6.613 -16.467 1.00 0.00 32 PHE A CA 4
ATOM 5980 C C . PHE A 1 33 ? 1.558 -6.444 -16.935 1.00 0.00 32 PHE A C 4
ATOM 5981 O O . PHE A 1 33 ? 1.081 -7.197 -17.779 1.00 0.00 32 PHE A O 4
ATOM 5998 N N . ASN A 1 34 ? 0.866 -5.460 -16.384 1.00 0.00 33 ASN A N 4
ATOM 5999 C CA . ASN A 1 34 ? -0.520 -5.217 -16.767 1.00 0.00 33 ASN A CA 4
ATOM 6000 C C . ASN A 1 34 ? -0.619 -4.835 -18.244 1.00 0.00 33 ASN A C 4
ATOM 6001 O O . ASN A 1 34 ? -1.517 -5.288 -18.954 1.00 0.00 33 ASN A O 4
ATOM 6012 N N . SER A 1 35 ? 0.297 -3.979 -18.688 1.00 0.00 34 SER A N 4
ATOM 6013 C CA . SER A 1 35 ? 0.301 -3.510 -20.073 1.00 0.00 34 SER A CA 4
ATOM 6014 C C . SER A 1 35 ? 0.546 -4.637 -21.080 1.00 0.00 34 SER A C 4
ATOM 6015 O O . SER A 1 35 ? -0.081 -4.669 -22.139 1.00 0.00 34 SER A O 4
ATOM 6023 N N . LEU A 1 36 ? 1.472 -5.541 -20.767 1.00 0.00 35 LEU A N 4
ATOM 6024 C CA . LEU A 1 36 ? 1.790 -6.635 -21.690 1.00 0.00 35 LEU A CA 4
ATOM 6025 C C . LEU A 1 36 ? 1.391 -7.991 -21.116 1.00 0.00 35 LEU A C 4
ATOM 6026 O O . LEU A 1 36 ? 1.612 -8.272 -19.941 1.00 0.00 35 LEU A O 4
ATOM 6042 N N . SER A 1 37 ? 0.818 -8.836 -21.966 1.00 0.00 36 SER A N 4
ATOM 6043 C CA . SER A 1 37 ? 0.399 -10.168 -21.544 1.00 0.00 36 SER A CA 4
ATOM 6044 C C . SER A 1 37 ? 1.613 -11.028 -21.204 1.00 0.00 36 SER A C 4
ATOM 6045 O O . SER A 1 37 ? 2.696 -10.839 -21.759 1.00 0.00 36 SER A O 4
ATOM 6053 N N . THR A 1 38 ? 1.424 -11.972 -20.287 1.00 0.00 37 THR A N 4
ATOM 6054 C CA . THR A 1 38 ? 2.510 -12.855 -19.875 1.00 0.00 37 THR A CA 4
ATOM 6055 C C . THR A 1 38 ? 3.020 -13.671 -21.059 1.00 0.00 37 THR A C 4
ATOM 6056 O O . THR A 1 38 ? 4.227 -13.815 -21.251 1.00 0.00 37 THR A O 4
ATOM 6067 N N . GLU A 1 39 ? 2.094 -14.205 -21.846 1.00 0.00 38 GLU A N 4
ATOM 6068 C CA . GLU A 1 39 ? 2.461 -15.008 -23.005 1.00 0.00 38 GLU A CA 4
ATOM 6069 C C . GLU A 1 39 ? 3.252 -14.176 -24.011 1.00 0.00 38 GLU A C 4
ATOM 6070 O O . GLU A 1 39 ? 4.200 -14.661 -24.619 1.00 0.00 38 GLU A O 4
ATOM 6082 N N . ASP A 1 40 ? 2.850 -12.924 -24.186 1.00 0.00 39 ASP A N 4
ATOM 6083 C CA . ASP A 1 40 ? 3.527 -12.039 -25.128 1.00 0.00 39 ASP A CA 4
ATOM 6084 C C . ASP A 1 40 ? 4.985 -11.802 -24.728 1.00 0.00 39 ASP A C 4
ATOM 6085 O O . ASP A 1 40 ? 5.866 -11.719 -25.583 1.00 0.00 39 ASP A O 4
ATOM 6094 N N . LYS A 1 41 ? 5.226 -11.665 -23.427 1.00 0.00 40 LYS A N 4
ATOM 6095 C CA . LYS A 1 41 ? 6.576 -11.403 -22.926 1.00 0.00 40 LYS A CA 4
ATOM 6096 C C . LYS A 1 41 ? 7.557 -12.530 -23.253 1.00 0.00 40 LYS A C 4
ATOM 6097 O O . LYS A 1 41 ? 8.720 -12.268 -23.559 1.00 0.00 40 LYS A O 4
ATOM 6116 N N . VAL A 1 42 ? 7.110 -13.778 -23.164 1.00 0.00 41 VAL A N 4
ATOM 6117 C CA . VAL A 1 42 ? 8.007 -14.901 -23.433 1.00 0.00 41 VAL A CA 4
ATOM 6118 C C . VAL A 1 42 ? 8.552 -14.826 -24.858 1.00 0.00 41 VAL A C 4
ATOM 6119 O O . VAL A 1 42 ? 9.687 -15.226 -25.116 1.00 0.00 41 VAL A O 4
ATOM 6132 N N . ARG A 1 43 ? 7.743 -14.313 -25.782 1.00 0.00 42 ARG A N 4
ATOM 6133 C CA . ARG A 1 43 ? 8.172 -14.197 -27.171 1.00 0.00 42 ARG A CA 4
ATOM 6134 C C . ARG A 1 43 ? 9.361 -13.249 -27.286 1.00 0.00 42 ARG A C 4
ATOM 6135 O O . ARG A 1 43 ? 10.304 -13.508 -28.029 1.00 0.00 42 ARG A O 4
ATOM 6156 N N . LEU A 1 44 ? 9.313 -12.150 -26.543 1.00 0.00 43 LEU A N 4
ATOM 6157 C CA . LEU A 1 44 ? 10.398 -11.175 -26.569 1.00 0.00 43 LEU A CA 4
ATOM 6158 C C . LEU A 1 44 ? 11.665 -11.756 -25.946 1.00 0.00 43 LEU A C 4
ATOM 6159 O O . LEU A 1 44 ? 12.773 -11.509 -26.420 1.00 0.00 43 LEU A O 4
ATOM 6175 N N . GLN A 1 45 ? 11.488 -12.511 -24.867 1.00 0.00 44 GLN A N 4
ATOM 6176 C CA . GLN A 1 45 ? 12.616 -13.110 -24.158 1.00 0.00 44 GLN A CA 4
ATOM 6177 C C . GLN A 1 45 ? 13.389 -14.092 -25.039 1.00 0.00 44 GLN A C 4
ATOM 6178 O O . GLN A 1 45 ? 14.620 -14.113 -25.014 1.00 0.00 44 GLN A O 4
ATOM 6192 N N . VAL A 1 46 ? 12.674 -14.912 -25.805 1.00 0.00 45 VAL A N 4
ATOM 6193 C CA . VAL A 1 46 ? 13.338 -15.889 -26.666 1.00 0.00 45 VAL A CA 4
ATOM 6194 C C . VAL A 1 46 ? 14.055 -15.204 -27.828 1.00 0.00 45 VAL A C 4
ATOM 6195 O O . VAL A 1 46 ? 15.093 -15.678 -28.289 1.00 0.00 45 VAL A O 4
ATOM 6208 N N . GLU A 1 47 ? 13.507 -14.086 -28.292 1.00 0.00 46 GLU A N 4
ATOM 6209 C CA . GLU A 1 47 ? 14.119 -13.348 -29.394 1.00 0.00 46 GLU A CA 4
ATOM 6210 C C . GLU A 1 47 ? 15.482 -12.795 -28.988 1.00 0.00 46 GLU A C 4
ATOM 6211 O O . GLU A 1 47 ? 16.419 -12.780 -29.785 1.00 0.00 46 GLU A O 4
ATOM 6223 N N . ALA A 1 48 ? 15.581 -12.332 -27.746 1.00 0.00 47 ALA A N 4
ATOM 6224 C CA . ALA A 1 48 ? 16.830 -11.768 -27.247 1.00 0.00 47 ALA A CA 4
ATOM 6225 C C . ALA A 1 48 ? 17.952 -12.803 -27.287 1.00 0.00 47 ALA A C 4
ATOM 6226 O O . ALA A 1 48 ? 19.091 -12.479 -27.627 1.00 0.00 47 ALA A O 4
ATOM 6233 N N . PHE A 1 49 ? 17.629 -14.043 -26.938 1.00 0.00 48 PHE A N 4
ATOM 6234 C CA . PHE A 1 49 ? 18.629 -15.106 -26.940 1.00 0.00 48 PHE A CA 4
ATOM 6235 C C . PHE A 1 49 ? 18.561 -15.934 -28.225 1.00 0.00 48 PHE A C 4
ATOM 6236 O O . PHE A 1 49 ? 19.359 -16.851 -28.417 1.00 0.00 48 PHE A O 4
ATOM 6253 N N . GLY A 1 50 ? 17.613 -15.612 -29.104 1.00 0.00 49 GLY A N 4
ATOM 6254 C CA . GLY A 1 50 ? 17.474 -16.343 -30.357 1.00 0.00 49 GLY A CA 4
ATOM 6255 C C . GLY A 1 50 ? 16.814 -17.698 -30.127 1.00 0.00 49 GLY A C 4
ATOM 6256 O O . GLY A 1 50 ? 16.331 -17.987 -29.032 1.00 0.00 49 GLY A O 4
ATOM 6260 N N . GLU A 1 51 ? 16.800 -18.528 -31.165 1.00 0.00 50 GLU A N 4
ATOM 6261 C CA . GLU A 1 51 ? 16.202 -19.854 -31.063 1.00 0.00 50 GLU A CA 4
ATOM 6262 C C . GLU A 1 51 ? 17.142 -20.808 -30.334 1.00 0.00 50 GLU A C 4
ATOM 6263 O O . GLU A 1 51 ? 18.362 -20.713 -30.467 1.00 0.00 50 GLU A O 4
ATOM 6275 N N . GLU A 1 52 ? 16.568 -21.723 -29.561 1.00 0.00 51 GLU A N 4
ATOM 6276 C CA . GLU A 1 52 ? 17.370 -22.686 -28.814 1.00 0.00 51 GLU A CA 4
ATOM 6277 C C . GLU A 1 52 ? 17.370 -24.043 -29.515 1.00 0.00 51 GLU A C 4
ATOM 6278 O O . GLU A 1 52 ? 16.323 -24.666 -29.680 1.00 0.00 51 GLU A O 4
ATOM 6290 N N . LYS A 1 53 ? 18.554 -24.493 -29.923 1.00 0.00 52 LYS A N 4
ATOM 6291 C CA . LYS A 1 53 ? 18.677 -25.778 -30.603 1.00 0.00 52 LYS A CA 4
ATOM 6292 C C . LYS A 1 53 ? 19.505 -26.756 -29.772 1.00 0.00 52 LYS A C 4
ATOM 6293 O O . LYS A 1 53 ? 19.320 -27.969 -29.858 1.00 0.00 52 LYS A O 4
ATOM 6312 N N . SER A 1 54 ? 20.422 -26.219 -28.972 1.00 0.00 53 SER A N 4
ATOM 6313 C CA . SER A 1 54 ? 21.274 -27.057 -28.134 1.00 0.00 53 SER A CA 4
ATOM 6314 C C . SER A 1 54 ? 21.236 -26.573 -26.682 1.00 0.00 53 SER A C 4
ATOM 6315 O O . SER A 1 54 ? 20.973 -25.399 -26.426 1.00 0.00 53 SER A O 4
ATOM 6323 N N . PRO A 1 55 ? 21.492 -27.443 -25.731 1.00 0.00 54 PRO A N 4
ATOM 6324 C CA . PRO A 1 55 ? 21.478 -27.071 -24.285 1.00 0.00 54 PRO A CA 4
ATOM 6325 C C . PRO A 1 55 ? 22.650 -26.167 -23.911 1.00 0.00 54 PRO A C 4
ATOM 6326 O O . PRO A 1 55 ? 23.746 -26.294 -24.457 1.00 0.00 54 PRO A O 4
ATOM 6337 N N . LYS A 1 56 ? 22.407 -25.255 -22.976 1.00 0.00 55 LYS A N 4
ATOM 6338 C CA . LYS A 1 56 ? 23.443 -24.331 -22.529 1.00 0.00 55 LYS A CA 4
ATOM 6339 C C . LYS A 1 56 ? 23.507 -24.294 -21.006 1.00 0.00 55 LYS A C 4
ATOM 6340 O O . LYS A 1 56 ? 22.474 -24.260 -20.336 1.00 0.00 55 LYS A O 4
ATOM 6359 N N . PHE A 1 57 ? 24.720 -24.292 -20.461 1.00 0.00 56 PHE A N 4
ATOM 6360 C CA . PHE A 1 57 ? 24.884 -24.251 -19.013 1.00 0.00 56 PHE A CA 4
ATOM 6361 C C . PHE A 1 57 ? 24.493 -22.872 -18.490 1.00 0.00 56 PHE A C 4
ATOM 6362 O O . PHE A 1 57 ? 24.982 -21.852 -18.975 1.00 0.00 56 PHE A O 4
ATOM 6379 N N . SER A 1 58 ? 23.595 -22.848 -17.511 1.00 0.00 57 SER A N 4
ATOM 6380 C CA . SER A 1 58 ? 23.132 -21.585 -16.948 1.00 0.00 57 SER A CA 4
ATOM 6381 C C . SER A 1 58 ? 23.169 -21.612 -15.424 1.00 0.00 57 SER A C 4
ATOM 6382 O O . SER A 1 58 ? 23.122 -22.676 -14.808 1.00 0.00 57 SER A O 4
ATOM 6390 N N . THR A 1 59 ? 23.241 -20.427 -14.827 1.00 0.00 58 THR A N 4
ATOM 6391 C CA . THR A 1 59 ? 23.269 -20.308 -13.375 1.00 0.00 58 THR A CA 4
ATOM 6392 C C . THR A 1 59 ? 22.153 -19.379 -12.912 1.00 0.00 58 THR A C 4
ATOM 6393 O O . THR A 1 59 ? 21.651 -18.566 -13.688 1.00 0.00 58 THR A O 4
ATOM 6404 N N . LYS A 1 60 ? 21.755 -19.512 -11.652 1.00 0.00 59 LYS A N 4
ATOM 6405 C CA . LYS A 1 60 ? 20.683 -18.682 -11.115 1.00 0.00 59 LYS A CA 4
ATOM 6406 C C . LYS A 1 60 ? 21.017 -18.220 -9.699 1.00 0.00 59 LYS A C 4
ATOM 6407 O O . LYS A 1 60 ? 21.415 -19.019 -8.852 1.00 0.00 59 LYS A O 4
ATOM 6426 N N . VAL A 1 61 ? 20.850 -16.923 -9.448 1.00 0.00 60 VAL A N 4
ATOM 6427 C CA . VAL A 1 61 ? 21.138 -16.365 -8.130 1.00 0.00 60 VAL A CA 4
ATOM 6428 C C . VAL A 1 61 ? 19.931 -16.517 -7.211 1.00 0.00 60 VAL A C 4
ATOM 6429 O O . VAL A 1 61 ? 18.828 -16.080 -7.542 1.00 0.00 60 VAL A O 4
ATOM 6442 N N . THR A 1 62 ? 20.144 -17.147 -6.061 1.00 0.00 61 THR A N 4
ATOM 6443 C CA . THR A 1 62 ? 19.059 -17.359 -5.107 1.00 0.00 61 THR A CA 4
ATOM 6444 C C . THR A 1 62 ? 19.470 -17.011 -3.697 1.00 0.00 61 THR A C 4
ATOM 6445 O O . THR A 1 62 ? 20.654 -16.948 -3.366 1.00 0.00 61 THR A O 4
ATOM 6456 N N . THR A 1 63 ? 18.463 -16.834 -2.861 1.00 0.00 62 THR A N 4
ATOM 6457 C CA . THR A 1 63 ? 18.690 -16.549 -1.467 1.00 0.00 62 THR A CA 4
ATOM 6458 C C . THR A 1 63 ? 18.800 -17.875 -0.742 1.00 0.00 62 THR A C 4
ATOM 6459 O O . THR A 1 63 ? 18.262 -18.878 -1.207 1.00 0.00 62 THR A O 4
ATOM 6470 N N . LYS A 1 64 ? 19.521 -17.880 0.362 1.00 0.00 63 LYS A N 4
ATOM 6471 C CA . LYS A 1 64 ? 19.735 -19.108 1.129 1.00 0.00 63 LYS A CA 4
ATOM 6472 C C . LYS A 1 64 ? 18.421 -19.888 1.284 1.00 0.00 63 LYS A C 4
ATOM 6473 O O . LYS A 1 64 ? 17.563 -19.508 2.081 1.00 0.00 63 LYS A O 4
ATOM 6492 N N . PRO A 1 65 ? 18.242 -20.967 0.541 1.00 0.00 64 PRO A N 4
ATOM 6493 C CA . PRO A 1 65 ? 17.007 -21.798 0.608 1.00 0.00 64 PRO A CA 4
ATOM 6494 C C . PRO A 1 65 ? 17.068 -22.823 1.738 1.00 0.00 64 PRO A C 4
ATOM 6495 O O . PRO A 1 65 ? 18.153 -23.160 2.212 1.00 0.00 64 PRO A O 4
ATOM 6506 N N . ASP A 1 66 ? 15.910 -23.326 2.163 1.00 0.00 65 ASP A N 4
ATOM 6507 C CA . ASP A 1 66 ? 15.882 -24.320 3.234 1.00 0.00 65 ASP A CA 4
ATOM 6508 C C . ASP A 1 66 ? 15.387 -25.671 2.719 1.00 0.00 65 ASP A C 4
ATOM 6509 O O . ASP A 1 66 ? 14.184 -25.912 2.630 1.00 0.00 65 ASP A O 4
ATOM 6518 N N . PHE A 1 67 ? 16.331 -26.556 2.409 1.00 0.00 66 PHE A N 4
ATOM 6519 C CA . PHE A 1 67 ? 16.001 -27.897 1.933 1.00 0.00 66 PHE A CA 4
ATOM 6520 C C . PHE A 1 67 ? 16.960 -28.923 2.525 1.00 0.00 66 PHE A C 4
ATOM 6521 O O . PHE A 1 67 ? 18.115 -28.605 2.815 1.00 0.00 66 PHE A O 4
ATOM 6538 N N . ASP A 1 68 ? 16.488 -30.152 2.700 1.00 0.00 67 ASP A N 4
ATOM 6539 C CA . ASP A 1 68 ? 17.334 -31.201 3.256 1.00 0.00 67 ASP A CA 4
ATOM 6540 C C . ASP A 1 68 ? 18.131 -31.891 2.151 1.00 0.00 67 ASP A C 4
ATOM 6541 O O . ASP A 1 68 ? 17.899 -33.060 1.842 1.00 0.00 67 ASP A O 4
ATOM 6550 N N . GLY A 1 69 ? 19.083 -31.165 1.570 1.00 0.00 68 GLY A N 4
ATOM 6551 C CA . GLY A 1 69 ? 19.924 -31.722 0.514 1.00 0.00 68 GLY A CA 4
ATOM 6552 C C . GLY A 1 69 ? 19.138 -31.935 -0.779 1.00 0.00 68 GLY A C 4
ATOM 6553 O O . GLY A 1 69 ? 19.570 -32.682 -1.657 1.00 0.00 68 GLY A O 4
ATOM 6557 N N . PHE A 1 70 ? 17.981 -31.288 -0.893 1.00 0.00 69 PHE A N 4
ATOM 6558 C CA . PHE A 1 70 ? 17.155 -31.436 -2.087 1.00 0.00 69 PHE A CA 4
ATOM 6559 C C . PHE A 1 70 ? 17.902 -30.931 -3.323 1.00 0.00 69 PHE A C 4
ATOM 6560 O O . PHE A 1 70 ? 17.902 -31.584 -4.367 1.00 0.00 69 PHE A O 4
ATOM 6577 N N . GLN A 1 71 ? 18.543 -29.770 -3.196 1.00 0.00 70 GLN A N 4
ATOM 6578 C CA . GLN A 1 71 ? 19.297 -29.194 -4.309 1.00 0.00 70 GLN A CA 4
ATOM 6579 C C . GLN A 1 71 ? 20.698 -28.781 -3.863 1.00 0.00 70 GLN A C 4
ATOM 6580 O O . GLN A 1 71 ? 20.920 -28.457 -2.697 1.00 0.00 70 GLN A O 4
ATOM 6594 N N . PHE A 1 72 ? 21.639 -28.799 -4.804 1.00 0.00 71 PHE A N 4
ATOM 6595 C CA . PHE A 1 72 ? 23.020 -28.430 -4.507 1.00 0.00 71 PHE A CA 4
ATOM 6596 C C . PHE A 1 72 ? 23.227 -26.926 -4.667 1.00 0.00 71 PHE A C 4
ATOM 6597 O O . PHE A 1 72 ? 22.859 -26.344 -5.687 1.00 0.00 71 PHE A O 4
ATOM 6614 N N . TYR A 1 73 ? 23.822 -26.305 -3.652 1.00 0.00 72 TYR A N 4
ATOM 6615 C CA . TYR A 1 73 ? 24.080 -24.869 -3.688 1.00 0.00 72 TYR A CA 4
ATOM 6616 C C . TYR A 1 73 ? 25.550 -24.588 -3.393 1.00 0.00 72 TYR A C 4
ATOM 6617 O O . TYR A 1 73 ? 26.203 -25.346 -2.676 1.00 0.00 72 TYR A O 4
ATOM 6635 N N . ILE A 1 74 ? 26.067 -23.498 -3.950 1.00 0.00 73 ILE A N 4
ATOM 6636 C CA . ILE A 1 74 ? 27.463 -23.135 -3.736 1.00 0.00 73 ILE A CA 4
ATOM 6637 C C . ILE A 1 74 ? 27.565 -21.916 -2.825 1.00 0.00 73 ILE A C 4
ATOM 6638 O O . ILE A 1 74 ? 27.013 -20.857 -3.122 1.00 0.00 73 ILE A O 4
ATOM 6654 N N . GLU A 1 75 ? 28.276 -22.075 -1.713 1.00 0.00 74 GLU A N 4
ATOM 6655 C CA . GLU A 1 75 ? 28.448 -20.983 -0.761 1.00 0.00 74 GLU A CA 4
ATOM 6656 C C . GLU A 1 75 ? 29.249 -19.846 -1.385 1.00 0.00 74 GLU A C 4
ATOM 6657 O O . GLU A 1 75 ? 30.287 -20.073 -2.006 1.00 0.00 74 GLU A O 4
ATOM 6669 N N . ALA A 1 76 ? 28.761 -18.621 -1.215 1.00 0.00 75 ALA A N 4
ATOM 6670 C CA . ALA A 1 76 ? 29.441 -17.456 -1.765 1.00 0.00 75 ALA A CA 4
ATOM 6671 C C . ALA A 1 76 ? 30.807 -17.275 -1.110 1.00 0.00 75 ALA A C 4
ATOM 6672 O O . ALA A 1 76 ? 30.971 -17.519 0.085 1.00 0.00 75 ALA A O 4
ATOM 6679 N N . GLY A 1 77 ? 31.786 -16.845 -1.901 1.00 0.00 76 GLY A N 4
ATOM 6680 C CA . GLY A 1 77 ? 33.134 -16.635 -1.386 1.00 0.00 76 GLY A CA 4
ATOM 6681 C C . GLY A 1 77 ? 33.872 -17.961 -1.209 1.00 0.00 76 GLY A C 4
ATOM 6682 O O . GLY A 1 77 ? 34.887 -18.026 -0.515 1.00 0.00 76 GLY A O 4
ATOM 6686 N N . ARG A 1 78 ? 33.361 -19.017 -1.839 1.00 0.00 77 ARG A N 4
ATOM 6687 C CA . ARG A 1 78 ? 33.986 -20.331 -1.737 1.00 0.00 77 ARG A CA 4
ATOM 6688 C C . ARG A 1 78 ? 34.352 -20.842 -3.130 1.00 0.00 77 ARG A C 4
ATOM 6689 O O . ARG A 1 78 ? 33.536 -20.793 -4.050 1.00 0.00 77 ARG A O 4
ATOM 6710 N N . ASP A 1 79 ? 35.582 -21.322 -3.280 1.00 0.00 78 ASP A N 4
ATOM 6711 C CA . ASP A 1 79 ? 36.042 -21.828 -4.570 1.00 0.00 78 ASP A CA 4
ATOM 6712 C C . ASP A 1 79 ? 35.184 -23.004 -5.032 1.00 0.00 78 ASP A C 4
ATOM 6713 O O . ASP A 1 79 ? 34.765 -23.835 -4.227 1.00 0.00 78 ASP A O 4
ATOM 6722 N N . PHE A 1 80 ? 34.927 -23.068 -6.334 1.00 0.00 79 PHE A N 4
ATOM 6723 C CA . PHE A 1 80 ? 34.119 -24.145 -6.890 1.00 0.00 79 PHE A CA 4
ATOM 6724 C C . PHE A 1 80 ? 35.006 -25.201 -7.541 1.00 0.00 79 PHE A C 4
ATOM 6725 O O . PHE A 1 80 ? 35.762 -24.907 -8.467 1.00 0.00 79 PHE A O 4
ATOM 6742 N N . ASP A 1 81 ? 34.908 -26.432 -7.049 1.00 0.00 80 ASP A N 4
ATOM 6743 C CA . ASP A 1 81 ? 35.705 -27.527 -7.588 1.00 0.00 80 ASP A CA 4
ATOM 6744 C C . ASP A 1 81 ? 34.945 -28.240 -8.703 1.00 0.00 80 ASP A C 4
ATOM 6745 O O . ASP A 1 81 ? 33.994 -28.978 -8.443 1.00 0.00 80 ASP A O 4
ATOM 6754 N N . GLY A 1 82 ? 35.370 -28.017 -9.942 1.00 0.00 81 GLY A N 4
ATOM 6755 C CA . GLY A 1 82 ? 34.720 -28.649 -11.085 1.00 0.00 81 GLY A CA 4
ATOM 6756 C C . GLY A 1 82 ? 34.814 -30.168 -10.989 1.00 0.00 81 GLY A C 4
ATOM 6757 O O . GLY A 1 82 ? 33.863 -30.879 -11.312 1.00 0.00 81 GLY A O 4
ATOM 6761 N N . ASP A 1 83 ? 35.966 -30.660 -10.545 1.00 0.00 82 ASP A N 4
ATOM 6762 C CA . ASP A 1 83 ? 36.168 -32.098 -10.412 1.00 0.00 82 ASP A CA 4
ATOM 6763 C C . ASP A 1 83 ? 35.170 -32.689 -9.422 1.00 0.00 82 ASP A C 4
ATOM 6764 O O . ASP A 1 83 ? 34.618 -33.766 -9.652 1.00 0.00 82 ASP A O 4
ATOM 6773 N N . ALA A 1 84 ? 34.931 -31.975 -8.326 1.00 0.00 83 ALA A N 4
ATOM 6774 C CA . ALA A 1 84 ? 33.985 -32.441 -7.319 1.00 0.00 83 ALA A CA 4
ATOM 6775 C C . ALA A 1 84 ? 32.592 -32.552 -7.927 1.00 0.00 83 ALA A C 4
ATOM 6776 O O . ALA A 1 84 ? 31.859 -33.504 -7.665 1.00 0.00 83 ALA A O 4
ATOM 6783 N N . TYR A 1 85 ? 32.244 -31.570 -8.751 1.00 0.00 84 TYR A N 4
ATOM 6784 C CA . TYR A 1 85 ? 30.946 -31.552 -9.412 1.00 0.00 84 TYR A CA 4
ATOM 6785 C C . TYR A 1 85 ? 30.786 -32.786 -10.294 1.00 0.00 84 TYR A C 4
ATOM 6786 O O . TYR A 1 85 ? 29.752 -33.454 -10.268 1.00 0.00 84 TYR A O 4
ATOM 6804 N N . THR A 1 86 ? 31.816 -33.074 -11.082 1.00 0.00 85 THR A N 4
ATOM 6805 C CA . THR A 1 86 ? 31.789 -34.220 -11.983 1.00 0.00 85 THR A CA 4
ATOM 6806 C C . THR A 1 86 ? 31.596 -35.522 -11.212 1.00 0.00 85 THR A C 4
ATOM 6807 O O . THR A 1 86 ? 30.780 -36.358 -11.591 1.00 0.00 85 THR A O 4
ATOM 6818 N N . GLU A 1 87 ? 32.352 -35.691 -10.135 1.00 0.00 86 GLU A N 4
ATOM 6819 C CA . GLU A 1 87 ? 32.251 -36.902 -9.327 1.00 0.00 86 GLU A CA 4
ATOM 6820 C C . GLU A 1 87 ? 30.886 -37.000 -8.645 1.00 0.00 86 GLU A C 4
ATOM 6821 O O . GLU A 1 87 ? 30.305 -38.081 -8.550 1.00 0.00 86 GLU A O 4
ATOM 6833 N N . ALA A 1 88 ? 30.395 -35.868 -8.147 1.00 0.00 87 ALA A N 4
ATOM 6834 C CA . ALA A 1 88 ? 29.112 -35.837 -7.445 1.00 0.00 87 ALA A CA 4
ATOM 6835 C C . ALA A 1 88 ? 27.946 -36.259 -8.340 1.00 0.00 87 ALA A C 4
ATOM 6836 O O . ALA A 1 88 ? 27.051 -36.979 -7.898 1.00 0.00 87 ALA A O 4
ATOM 6843 N N . TYR A 1 89 ? 27.944 -35.798 -9.586 1.00 0.00 88 TYR A N 4
ATOM 6844 C CA . TYR A 1 89 ? 26.855 -36.134 -10.504 1.00 0.00 88 TYR A CA 4
ATOM 6845 C C . TYR A 1 89 ? 27.236 -37.266 -11.459 1.00 0.00 88 TYR A C 4
ATOM 6846 O O . TYR A 1 89 ? 26.385 -37.783 -12.183 1.00 0.00 88 TYR A O 4
ATOM 6864 N N . GLY A 1 90 ? 28.505 -37.657 -11.457 1.00 0.00 89 GLY A N 4
ATOM 6865 C CA . GLY A 1 90 ? 28.957 -38.736 -12.327 1.00 0.00 89 GLY A CA 4
ATOM 6866 C C . GLY A 1 90 ? 28.930 -38.313 -13.793 1.00 0.00 89 GLY A C 4
ATOM 6867 O O . GLY A 1 90 ? 28.830 -39.155 -14.685 1.00 0.00 89 GLY A O 4
ATOM 6871 N N . VAL A 1 91 ? 29.016 -37.010 -14.039 1.00 0.00 90 VAL A N 4
ATOM 6872 C CA . VAL A 1 91 ? 28.997 -36.505 -15.409 1.00 0.00 90 VAL A CA 4
ATOM 6873 C C . VAL A 1 91 ? 30.098 -35.470 -15.619 1.00 0.00 90 VAL A C 4
ATOM 6874 O O . VAL A 1 91 ? 30.252 -34.540 -14.828 1.00 0.00 90 VAL A O 4
ATOM 6887 N N . ALA A 1 92 ? 30.860 -35.643 -16.694 1.00 0.00 91 ALA A N 4
ATOM 6888 C CA . ALA A 1 92 ? 31.953 -34.728 -17.013 1.00 0.00 91 ALA A CA 4
ATOM 6889 C C . ALA A 1 92 ? 31.420 -33.364 -17.441 1.00 0.00 91 ALA A C 4
ATOM 6890 O O . ALA A 1 92 ? 30.321 -33.258 -17.985 1.00 0.00 91 ALA A O 4
ATOM 6897 N N . VAL A 1 93 ? 32.213 -32.324 -17.196 1.00 0.00 92 VAL A N 4
ATOM 6898 C CA . VAL A 1 93 ? 31.818 -30.969 -17.565 1.00 0.00 92 VAL A CA 4
ATOM 6899 C C . VAL A 1 93 ? 32.917 -30.306 -18.400 1.00 0.00 92 VAL A C 4
ATOM 6900 O O . VAL A 1 93 ? 34.086 -30.676 -18.291 1.00 0.00 92 VAL A O 4
ATOM 6913 N N . PRO A 1 94 ? 32.577 -29.343 -19.229 1.00 0.00 93 PRO A N 4
ATOM 6914 C CA . PRO A 1 94 ? 33.581 -28.637 -20.088 1.00 0.00 93 PRO A CA 4
ATOM 6915 C C . PRO A 1 94 ? 34.696 -27.997 -19.266 1.00 0.00 93 PRO A C 4
ATOM 6916 O O . PRO A 1 94 ? 34.450 -27.428 -18.205 1.00 0.00 93 PRO A O 4
ATOM 6927 N N . THR A 1 95 ? 35.922 -28.090 -19.763 1.00 0.00 94 THR A N 4
ATOM 6928 C CA . THR A 1 95 ? 37.061 -27.507 -19.066 1.00 0.00 94 THR A CA 4
ATOM 6929 C C . THR A 1 95 ? 36.997 -25.979 -19.106 1.00 0.00 94 THR A C 4
ATOM 6930 O O . THR A 1 95 ? 37.287 -25.309 -18.115 1.00 0.00 94 THR A O 4
ATOM 6941 N N . ASN A 1 96 ? 36.641 -25.441 -20.270 1.00 0.00 95 ASN A N 4
ATOM 6942 C CA . ASN A 1 96 ? 36.567 -23.993 -20.456 1.00 0.00 95 ASN A CA 4
ATOM 6943 C C . ASN A 1 96 ? 35.532 -23.340 -19.538 1.00 0.00 95 ASN A C 4
ATOM 6944 O O . ASN A 1 96 ? 35.800 -22.296 -18.944 1.00 0.00 95 ASN A O 4
ATOM 6955 N N . ILE A 1 97 ? 34.349 -23.938 -19.435 1.00 0.00 96 ILE A N 4
ATOM 6956 C CA . ILE A 1 97 ? 33.298 -23.366 -18.595 1.00 0.00 96 ILE A CA 4
ATOM 6957 C C . ILE A 1 97 ? 33.715 -23.382 -17.127 1.00 0.00 96 ILE A C 4
ATOM 6958 O O . ILE A 1 97 ? 33.316 -22.515 -16.351 1.00 0.00 96 ILE A O 4
ATOM 6974 N N . ALA A 1 98 ? 34.521 -24.371 -16.751 1.00 0.00 97 ALA A N 4
ATOM 6975 C CA . ALA A 1 98 ? 34.982 -24.479 -15.373 1.00 0.00 97 ALA A CA 4
ATOM 6976 C C . ALA A 1 98 ? 35.789 -23.245 -14.982 1.00 0.00 97 ALA A C 4
ATOM 6977 O O . ALA A 1 98 ? 35.655 -22.729 -13.872 1.00 0.00 97 ALA A O 4
ATOM 6984 N N . ALA A 1 99 ? 36.623 -22.774 -15.902 1.00 0.00 98 ALA A N 4
ATOM 6985 C CA . ALA A 1 99 ? 37.443 -21.596 -15.645 1.00 0.00 98 ALA A CA 4
ATOM 6986 C C . ALA A 1 99 ? 36.562 -20.378 -15.388 1.00 0.00 98 ALA A C 4
ATOM 6987 O O . ALA A 1 99 ? 36.852 -19.563 -14.512 1.00 0.00 98 ALA A O 4
ATOM 6994 N N . ARG A 1 100 ? 35.485 -20.261 -16.159 1.00 0.00 99 ARG A N 4
ATOM 6995 C CA . ARG A 1 100 ? 34.565 -19.139 -16.008 1.00 0.00 99 ARG A CA 4
ATOM 6996 C C . ARG A 1 100 ? 33.921 -19.159 -14.626 1.00 0.00 99 ARG A C 4
ATOM 6997 O O . ARG A 1 100 ? 33.731 -18.115 -14.004 1.00 0.00 99 ARG A O 4
ATOM 7018 N N . ILE A 1 101 ? 33.584 -20.354 -14.152 1.00 0.00 100 ILE A N 4
ATOM 7019 C CA . ILE A 1 101 ? 32.959 -20.498 -12.843 1.00 0.00 100 ILE A CA 4
ATOM 7020 C C . ILE A 1 101 ? 33.884 -19.980 -11.747 1.00 0.00 100 ILE A C 4
ATOM 7021 O O . ILE A 1 101 ? 33.449 -19.266 -10.843 1.00 0.00 100 ILE A O 4
ATOM 7037 N N . GLN A 1 102 ? 35.160 -20.341 -11.830 1.00 0.00 101 GLN A N 4
ATOM 7038 C CA . GLN A 1 102 ? 36.131 -19.903 -10.835 1.00 0.00 101 GLN A CA 4
ATOM 7039 C C . GLN A 1 102 ? 36.229 -18.381 -10.817 1.00 0.00 101 GLN A C 4
ATOM 7040 O O . GLN A 1 102 ? 36.272 -17.765 -9.752 1.00 0.00 101 GLN A O 4
ATOM 7054 N N . ALA A 1 103 ? 36.255 -17.779 -12.002 1.00 0.00 102 ALA A N 4
ATOM 7055 C CA . ALA A 1 103 ? 36.341 -16.326 -12.100 1.00 0.00 102 ALA A CA 4
ATOM 7056 C C . ALA A 1 103 ? 35.122 -15.683 -11.449 1.00 0.00 102 ALA A C 4
ATOM 7057 O O . ALA A 1 103 ? 35.236 -14.677 -10.749 1.00 0.00 102 ALA A O 4
ATOM 7064 N N . GLN A 1 104 ? 33.957 -16.280 -11.678 1.00 0.00 103 GLN A N 4
ATOM 7065 C CA . GLN A 1 104 ? 32.718 -15.767 -11.105 1.00 0.00 103 GLN A CA 4
ATOM 7066 C C . GLN A 1 104 ? 32.766 -15.842 -9.583 1.00 0.00 103 GLN A C 4
ATOM 7067 O O . GLN A 1 104 ? 32.314 -14.930 -8.891 1.00 0.00 103 GLN A O 4
ATOM 7081 N N . ALA A 1 105 ? 33.316 -16.939 -9.068 1.00 0.00 104 ALA A N 4
ATOM 7082 C CA . ALA A 1 105 ? 33.418 -17.130 -7.626 1.00 0.00 104 ALA A CA 4
ATOM 7083 C C . ALA A 1 105 ? 34.266 -16.028 -6.997 1.00 0.00 104 ALA A C 4
ATOM 7084 O O . ALA A 1 105 ? 33.949 -15.525 -5.919 1.00 0.00 104 ALA A O 4
ATOM 7091 N N . ALA A 1 106 ? 35.347 -15.664 -7.677 1.00 0.00 105 ALA A N 4
ATOM 7092 C CA . ALA A 1 106 ? 36.244 -14.627 -7.182 1.00 0.00 105 ALA A CA 4
ATOM 7093 C C . ALA A 1 106 ? 35.527 -13.283 -7.059 1.00 0.00 105 ALA A C 4
ATOM 7094 O O . ALA A 1 106 ? 35.749 -12.539 -6.104 1.00 0.00 105 ALA A O 4
ATOM 7101 N N . GLU A 1 107 ? 34.673 -12.974 -8.030 1.00 0.00 106 GLU A N 4
ATOM 7102 C CA . GLU A 1 107 ? 33.939 -11.712 -8.017 1.00 0.00 106 GLU A CA 4
ATOM 7103 C C . GLU A 1 107 ? 32.564 -11.874 -7.372 1.00 0.00 106 GLU A C 4
ATOM 7104 O O . GLU A 1 107 ? 31.803 -10.912 -7.271 1.00 0.00 106 GLU A O 4
ATOM 7116 N N . LEU A 1 108 ? 32.242 -13.092 -6.947 1.00 0.00 107 LEU A N 4
ATOM 7117 C CA . LEU A 1 108 ? 30.951 -13.356 -6.329 1.00 0.00 107 LEU A CA 4
ATOM 7118 C C . LEU A 1 108 ? 30.821 -12.599 -5.010 1.00 0.00 107 LEU A C 4
ATOM 7119 O O . LEU A 1 108 ? 31.737 -12.603 -4.188 1.00 0.00 107 LEU A O 4
ATOM 7135 N N . ASN A 1 109 ? 29.677 -11.950 -4.818 1.00 0.00 108 ASN A N 4
ATOM 7136 C CA . ASN A 1 109 ? 29.437 -11.186 -3.597 1.00 0.00 108 ASN A CA 4
ATOM 7137 C C . ASN A 1 109 ? 28.671 -12.023 -2.576 1.00 0.00 108 ASN A C 4
ATOM 7138 O O . ASN A 1 109 ? 27.807 -12.822 -2.934 1.00 0.00 108 ASN A O 4
ATOM 7149 N N . ALA A 1 110 ? 28.998 -11.829 -1.303 1.00 0.00 109 ALA A N 4
ATOM 7150 C CA . ALA A 1 110 ? 28.343 -12.569 -0.230 1.00 0.00 109 ALA A CA 4
ATOM 7151 C C . ALA A 1 110 ? 26.847 -12.272 -0.199 1.00 0.00 109 ALA A C 4
ATOM 7152 O O . ALA A 1 110 ? 26.410 -11.186 -0.581 1.00 0.00 109 ALA A O 4
ATOM 7159 N N . GLY A 1 111 ? 26.068 -13.247 0.257 1.00 0.00 110 GLY A N 4
ATOM 7160 C CA . GLY A 1 111 ? 24.620 -13.088 0.335 1.00 0.00 110 GLY A CA 4
ATOM 7161 C C . GLY A 1 111 ? 23.922 -13.634 -0.911 1.00 0.00 110 GLY A C 4
ATOM 7162 O O . GLY A 1 111 ? 22.695 -13.730 -0.946 1.00 0.00 110 GLY A O 4
ATOM 7166 N N . GLU A 1 112 ? 24.701 -13.995 -1.931 1.00 0.00 111 GLU A N 4
ATOM 7167 C CA . GLU A 1 112 ? 24.125 -14.533 -3.160 1.00 0.00 111 GLU A CA 4
ATOM 7168 C C . GLU A 1 112 ? 24.674 -15.929 -3.440 1.00 0.00 111 GLU A C 4
ATOM 7169 O O . GLU A 1 112 ? 25.887 -16.136 -3.462 1.00 0.00 111 GLU A O 4
ATOM 7181 N N . TRP A 1 113 ? 23.771 -16.881 -3.658 1.00 0.00 112 TRP A N 4
ATOM 7182 C CA . TRP A 1 113 ? 24.169 -18.258 -3.941 1.00 0.00 112 TRP A CA 4
ATOM 7183 C C . TRP A 1 113 ? 23.819 -18.638 -5.375 1.00 0.00 112 TRP A C 4
ATOM 7184 O O . TRP A 1 113 ? 22.782 -18.233 -5.900 1.00 0.00 112 TRP A O 4
ATOM 7205 N N . LEU A 1 114 ? 24.690 -19.422 -5.999 1.00 0.00 113 LEU A N 4
ATOM 7206 C CA . LEU A 1 114 ? 24.465 -19.859 -7.373 1.00 0.00 113 LEU A CA 4
ATOM 7207 C C . LEU A 1 114 ? 23.986 -21.306 -7.391 1.00 0.00 113 LEU A C 4
ATOM 7208 O O . LEU A 1 114 ? 24.454 -22.137 -6.613 1.00 0.00 113 LEU A O 4
ATOM 7224 N N . LEU A 1 115 ? 23.045 -21.599 -8.282 1.00 0.00 114 LEU A N 4
ATOM 7225 C CA . LEU A 1 115 ? 22.503 -22.947 -8.390 1.00 0.00 114 LEU A CA 4
ATOM 7226 C C . LEU A 1 115 ? 23.078 -23.659 -9.610 1.00 0.00 114 LEU A C 4
ATOM 7227 O O . LEU A 1 115 ? 22.964 -23.176 -10.736 1.00 0.00 114 LEU A O 4
ATOM 7243 N N . VAL A 1 116 ? 23.697 -24.812 -9.374 1.00 0.00 115 VAL A N 4
ATOM 7244 C CA . VAL A 1 116 ? 24.288 -25.587 -10.459 1.00 0.00 115 VAL A CA 4
ATOM 7245 C C . VAL A 1 116 ? 23.641 -26.965 -10.543 1.00 0.00 115 VAL A C 4
ATOM 7246 O O . VAL A 1 116 ? 23.585 -27.696 -9.554 1.00 0.00 115 VAL A O 4
ATOM 7259 N N . GLU A 1 117 ? 23.156 -27.317 -11.730 1.00 0.00 116 GLU A N 4
ATOM 7260 C CA . GLU A 1 117 ? 22.518 -28.613 -11.924 1.00 0.00 116 GLU A CA 4
ATOM 7261 C C . GLU A 1 117 ? 22.683 -29.085 -13.365 1.00 0.00 116 GLU A C 4
ATOM 7262 O O . GLU A 1 117 ? 22.793 -28.277 -14.286 1.00 0.00 116 GLU A O 4
ATOM 7274 N N . HIS A 1 118 ? 22.696 -30.401 -13.550 1.00 0.00 117 HIS A N 4
ATOM 7275 C CA . HIS A 1 118 ? 22.843 -30.979 -14.881 1.00 0.00 117 HIS A CA 4
ATOM 7276 C C . HIS A 1 118 ? 22.334 -32.417 -14.892 1.00 0.00 117 HIS A C 4
ATOM 7277 O O . HIS A 1 118 ? 22.483 -33.144 -13.911 1.00 0.00 117 HIS A O 4
ATOM 7291 N N . GLU A 1 119 ? 21.731 -32.822 -16.006 1.00 0.00 118 GLU A N 4
ATOM 7292 C CA . GLU A 1 119 ? 21.206 -34.177 -16.124 1.00 0.00 118 GLU A CA 4
ATOM 7293 C C . GLU A 1 119 ? 21.270 -34.658 -17.570 1.00 0.00 118 GLU A C 4
ATOM 7294 O O . GLU A 1 119 ? 21.346 -33.854 -18.499 1.00 0.00 118 GLU A O 4
ATOM 7306 N N . ALA A 1 120 ? 21.239 -35.975 -17.751 1.00 0.00 119 ALA A N 4
ATOM 7307 C CA . ALA A 1 120 ? 21.294 -36.554 -19.087 1.00 0.00 119 ALA A CA 4
ATOM 7308 C C . ALA A 1 120 ? 20.246 -37.651 -19.239 1.00 0.00 119 ALA A C 4
ATOM 7309 O O . ALA A 1 120 ? 20.162 -38.218 -20.316 1.00 0.00 119 ALA A O 4
ATOM 7317 N N . MET A 1 2 ? 7.023 -29.076 -6.478 1.00 0.00 1 MET A N 5
ATOM 7318 C CA . MET A 1 2 ? 6.422 -29.984 -7.496 1.00 0.00 1 MET A CA 5
ATOM 7319 C C . MET A 1 2 ? 7.406 -30.178 -8.645 1.00 0.00 1 MET A C 5
ATOM 7320 O O . MET A 1 2 ? 7.702 -31.306 -9.038 1.00 0.00 1 MET A O 5
ATOM 7334 N N . SER A 1 3 ? 7.909 -29.070 -9.181 1.00 0.00 2 SER A N 5
ATOM 7335 C CA . SER A 1 3 ? 8.858 -29.130 -10.287 1.00 0.00 2 SER A CA 5
ATOM 7336 C C . SER A 1 3 ? 10.167 -28.445 -9.904 1.00 0.00 2 SER A C 5
ATOM 7337 O O . SER A 1 3 ? 10.173 -27.289 -9.482 1.00 0.00 2 SER A O 5
ATOM 7345 N N . THR A 1 4 ? 11.275 -29.168 -10.050 1.00 0.00 3 THR A N 5
ATOM 7346 C CA . THR A 1 4 ? 12.583 -28.619 -9.711 1.00 0.00 3 THR A CA 5
ATOM 7347 C C . THR A 1 4 ? 12.994 -27.536 -10.704 1.00 0.00 3 THR A C 5
ATOM 7348 O O . THR A 1 4 ? 13.649 -26.561 -10.334 1.00 0.00 3 THR A O 5
ATOM 7359 N N . GLN A 1 5 ? 12.607 -27.709 -11.964 1.00 0.00 4 GLN A N 5
ATOM 7360 C CA . GLN A 1 5 ? 12.946 -26.734 -12.996 1.00 0.00 4 GLN A CA 5
ATOM 7361 C C . GLN A 1 5 ? 11.925 -25.602 -13.018 1.00 0.00 4 GLN A C 5
ATOM 7362 O O . GLN A 1 5 ? 10.758 -25.798 -12.680 1.00 0.00 4 GLN A O 5
ATOM 7376 N N . TYR A 1 6 ? 12.372 -24.415 -13.415 1.00 0.00 5 TYR A N 5
ATOM 7377 C CA . TYR A 1 6 ? 11.487 -23.258 -13.473 1.00 0.00 5 TYR A CA 5
ATOM 7378 C C . TYR A 1 6 ? 11.210 -22.862 -14.920 1.00 0.00 5 TYR A C 5
ATOM 7379 O O . TYR A 1 6 ? 12.123 -22.801 -15.743 1.00 0.00 5 TYR A O 5
ATOM 7397 N N . THR A 1 7 ? 9.943 -22.595 -15.219 1.00 0.00 6 THR A N 5
ATOM 7398 C CA . THR A 1 7 ? 9.551 -22.205 -16.569 1.00 0.00 6 THR A CA 5
ATOM 7399 C C . THR A 1 7 ? 9.833 -20.724 -16.807 1.00 0.00 6 THR A C 5
ATOM 7400 O O . THR A 1 7 ? 10.080 -19.970 -15.867 1.00 0.00 6 THR A O 5
ATOM 7411 N N . TYR A 1 8 ? 9.790 -20.318 -18.072 1.00 0.00 7 TYR A N 5
ATOM 7412 C CA . TYR A 1 8 ? 10.038 -18.925 -18.427 1.00 0.00 7 TYR A CA 5
ATOM 7413 C C . TYR A 1 8 ? 8.903 -18.036 -17.924 1.00 0.00 7 TYR A C 5
ATOM 7414 O O . TYR A 1 8 ? 9.115 -16.871 -17.589 1.00 0.00 7 TYR A O 5
ATOM 7432 N N . GLN A 1 9 ? 7.696 -18.594 -17.885 1.00 0.00 8 GLN A N 5
ATOM 7433 C CA . GLN A 1 9 ? 6.524 -17.847 -17.436 1.00 0.00 8 GLN A CA 5
ATOM 7434 C C . GLN A 1 9 ? 6.680 -17.385 -15.988 1.00 0.00 8 GLN A C 5
ATOM 7435 O O . GLN A 1 9 ? 6.290 -16.271 -15.642 1.00 0.00 8 GLN A O 5
ATOM 7449 N N . GLN A 1 10 ? 7.241 -18.245 -15.145 1.00 0.00 9 GLN A N 5
ATOM 7450 C CA . GLN A 1 10 ? 7.426 -17.902 -13.737 1.00 0.00 9 GLN A CA 5
ATOM 7451 C C . GLN A 1 10 ? 8.342 -16.690 -13.600 1.00 0.00 9 GLN A C 5
ATOM 7452 O O . GLN A 1 10 ? 8.104 -15.810 -12.772 1.00 0.00 9 GLN A O 5
ATOM 7466 N N . ILE A 1 11 ? 9.382 -16.649 -14.422 1.00 0.00 10 ILE A N 5
ATOM 7467 C CA . ILE A 1 11 ? 10.328 -15.538 -14.395 1.00 0.00 10 ILE A CA 5
ATOM 7468 C C . ILE A 1 11 ? 9.621 -14.234 -14.755 1.00 0.00 10 ILE A C 5
ATOM 7469 O O . ILE A 1 11 ? 9.864 -13.191 -14.147 1.00 0.00 10 ILE A O 5
ATOM 7485 N N . ALA A 1 12 ? 8.751 -14.306 -15.757 1.00 0.00 11 ALA A N 5
ATOM 7486 C CA . ALA A 1 12 ? 8.007 -13.136 -16.215 1.00 0.00 11 ALA A CA 5
ATOM 7487 C C . ALA A 1 12 ? 7.145 -12.553 -15.099 1.00 0.00 11 ALA A C 5
ATOM 7488 O O . ALA A 1 12 ? 6.993 -11.336 -14.996 1.00 0.00 11 ALA A O 5
ATOM 7495 N N . GLU A 1 13 ? 6.569 -13.422 -14.276 1.00 0.00 12 GLU A N 5
ATOM 7496 C CA . GLU A 1 13 ? 5.710 -12.963 -13.187 1.00 0.00 12 GLU A CA 5
ATOM 7497 C C . GLU A 1 13 ? 6.519 -12.211 -12.133 1.00 0.00 12 GLU A C 5
ATOM 7498 O O . GLU A 1 13 ? 6.039 -11.238 -11.551 1.00 0.00 12 GLU A O 5
ATOM 7510 N N . ASP A 1 14 ? 7.749 -12.656 -11.893 1.00 0.00 13 ASP A N 5
ATOM 7511 C CA . ASP A 1 14 ? 8.603 -11.998 -10.910 1.00 0.00 13 ASP A CA 5
ATOM 7512 C C . ASP A 1 14 ? 9.456 -10.930 -11.593 1.00 0.00 13 ASP A C 5
ATOM 7513 O O . ASP A 1 14 ? 10.375 -11.245 -12.349 1.00 0.00 13 ASP A O 5
ATOM 7522 N N . PHE A 1 15 ? 9.127 -9.667 -11.338 1.00 0.00 14 PHE A N 5
ATOM 7523 C CA . PHE A 1 15 ? 9.849 -8.553 -11.946 1.00 0.00 14 PHE A CA 5
ATOM 7524 C C . PHE A 1 15 ? 11.316 -8.535 -11.518 1.00 0.00 14 PHE A C 5
ATOM 7525 O O . PHE A 1 15 ? 12.201 -8.257 -12.326 1.00 0.00 14 PHE A O 5
ATOM 7542 N N . ARG A 1 16 ? 11.566 -8.815 -10.244 1.00 0.00 15 ARG A N 5
ATOM 7543 C CA . ARG A 1 16 ? 12.931 -8.806 -9.726 1.00 0.00 15 ARG A CA 5
ATOM 7544 C C . ARG A 1 16 ? 13.807 -9.830 -10.445 1.00 0.00 15 ARG A C 5
ATOM 7545 O O . ARG A 1 16 ? 14.930 -9.524 -10.847 1.00 0.00 15 ARG A O 5
ATOM 7566 N N . LEU A 1 17 ? 13.296 -11.047 -10.596 1.00 0.00 16 LEU A N 5
ATOM 7567 C CA . LEU A 1 17 ? 14.054 -12.106 -11.259 1.00 0.00 16 LEU A CA 5
ATOM 7568 C C . LEU A 1 17 ? 14.308 -11.772 -12.726 1.00 0.00 16 LEU A C 5
ATOM 7569 O O . LEU A 1 17 ? 15.382 -12.055 -13.253 1.00 0.00 16 LEU A O 5
ATOM 7585 N N . TRP A 1 18 ? 13.318 -11.185 -13.386 1.00 0.00 17 TRP A N 5
ATOM 7586 C CA . TRP A 1 18 ? 13.461 -10.846 -14.798 1.00 0.00 17 TRP A CA 5
ATOM 7587 C C . TRP A 1 18 ? 14.638 -9.900 -15.007 1.00 0.00 17 TRP A C 5
ATOM 7588 O O . TRP A 1 18 ? 15.475 -10.120 -15.882 1.00 0.00 17 TRP A O 5
ATOM 7609 N N . SER A 1 19 ? 14.696 -8.850 -14.200 1.00 0.00 18 SER A N 5
ATOM 7610 C CA . SER A 1 19 ? 15.776 -7.876 -14.306 1.00 0.00 18 SER A CA 5
ATOM 7611 C C . SER A 1 19 ? 17.126 -8.506 -13.974 1.00 0.00 18 SER A C 5
ATOM 7612 O O . SER A 1 19 ? 18.135 -8.202 -14.610 1.00 0.00 18 SER A O 5
ATOM 7620 N N . GLU A 1 20 ? 17.145 -9.361 -12.958 1.00 0.00 19 GLU A N 5
ATOM 7621 C CA . GLU A 1 20 ? 18.388 -10.001 -12.531 1.00 0.00 19 GLU A CA 5
ATOM 7622 C C . GLU A 1 20 ? 18.996 -10.876 -13.630 1.00 0.00 19 GLU A C 5
ATOM 7623 O O . GLU A 1 20 ? 20.193 -10.792 -13.900 1.00 0.00 19 GLU A O 5
ATOM 7635 N N . TYR A 1 21 ? 18.183 -11.728 -14.249 1.00 0.00 20 TYR A N 5
ATOM 7636 C CA . TYR A 1 21 ? 18.694 -12.612 -15.295 1.00 0.00 20 TYR A CA 5
ATOM 7637 C C . TYR A 1 21 ? 19.015 -11.848 -16.577 1.00 0.00 20 TYR A C 5
ATOM 7638 O O . TYR A 1 21 ? 20.044 -12.091 -17.207 1.00 0.00 20 TYR A O 5
ATOM 7656 N N . VAL A 1 22 ? 18.135 -10.932 -16.962 1.00 0.00 21 VAL A N 5
ATOM 7657 C CA . VAL A 1 22 ? 18.353 -10.156 -18.177 1.00 0.00 21 VAL A CA 5
ATOM 7658 C C . VAL A 1 22 ? 19.583 -9.266 -18.031 1.00 0.00 21 VAL A C 5
ATOM 7659 O O . VAL A 1 22 ? 20.429 -9.205 -18.923 1.00 0.00 21 VAL A O 5
ATOM 7672 N N . ASP A 1 23 ? 19.678 -8.582 -16.894 1.00 0.00 22 ASP A N 5
ATOM 7673 C CA . ASP A 1 23 ? 20.811 -7.702 -16.629 1.00 0.00 22 ASP A CA 5
ATOM 7674 C C . ASP A 1 23 ? 21.462 -8.074 -15.302 1.00 0.00 22 ASP A C 5
ATOM 7675 O O . ASP A 1 23 ? 20.772 -8.387 -14.332 1.00 0.00 22 ASP A O 5
ATOM 7684 N N . THR A 1 24 ? 22.789 -8.036 -15.259 1.00 0.00 23 THR A N 5
ATOM 7685 C CA . THR A 1 24 ? 23.503 -8.374 -14.034 1.00 0.00 23 THR A CA 5
ATOM 7686 C C . THR A 1 24 ? 23.225 -7.341 -12.943 1.00 0.00 23 THR A C 5
ATOM 7687 O O . THR A 1 24 ? 23.008 -7.697 -11.784 1.00 0.00 23 THR A O 5
ATOM 7698 N N . ALA A 1 25 ? 23.231 -6.064 -13.315 1.00 0.00 24 ALA A N 5
ATOM 7699 C CA . ALA A 1 25 ? 22.976 -4.997 -12.351 1.00 0.00 24 ALA A CA 5
ATOM 7700 C C . ALA A 1 25 ? 21.864 -4.064 -12.831 1.00 0.00 24 ALA A C 5
ATOM 7701 O O . ALA A 1 25 ? 21.316 -3.290 -12.046 1.00 0.00 24 ALA A O 5
ATOM 7708 N N . GLY A 1 26 ? 21.545 -4.125 -14.122 1.00 0.00 25 GLY A N 5
ATOM 7709 C CA . GLY A 1 26 ? 20.508 -3.262 -14.680 1.00 0.00 25 GLY A CA 5
ATOM 7710 C C . GLY A 1 26 ? 19.122 -3.646 -14.171 1.00 0.00 25 GLY A C 5
ATOM 7711 O O . GLY A 1 26 ? 18.811 -4.824 -14.006 1.00 0.00 25 GLY A O 5
ATOM 7715 N N . GLU A 1 27 ? 18.290 -2.635 -13.933 1.00 0.00 26 GLU A N 5
ATOM 7716 C CA . GLU A 1 27 ? 16.932 -2.864 -13.453 1.00 0.00 26 GLU A CA 5
ATOM 7717 C C . GLU A 1 27 ? 15.916 -2.480 -14.525 1.00 0.00 26 GLU A C 5
ATOM 7718 O O . GLU A 1 27 ? 16.112 -1.506 -15.253 1.00 0.00 26 GLU A O 5
ATOM 7730 N N . MET A 1 28 ? 14.830 -3.242 -14.618 1.00 0.00 27 MET A N 5
ATOM 7731 C CA . MET A 1 28 ? 13.796 -2.952 -15.607 1.00 0.00 27 MET A CA 5
ATOM 7732 C C . MET A 1 28 ? 12.549 -2.398 -14.924 1.00 0.00 27 MET A C 5
ATOM 7733 O O . MET A 1 28 ? 12.000 -3.024 -14.017 1.00 0.00 27 MET A O 5
ATOM 7747 N N . SER A 1 29 ? 12.112 -1.222 -15.362 1.00 0.00 28 SER A N 5
ATOM 7748 C CA . SER A 1 29 ? 10.931 -0.595 -14.780 1.00 0.00 28 SER A CA 5
ATOM 7749 C C . SER A 1 29 ? 9.667 -1.371 -15.144 1.00 0.00 28 SER A C 5
ATOM 7750 O O . SER A 1 29 ? 9.575 -1.956 -16.222 1.00 0.00 28 SER A O 5
ATOM 7758 N N . LYS A 1 30 ? 8.696 -1.362 -14.236 1.00 0.00 29 LYS A N 5
ATOM 7759 C CA . LYS A 1 30 ? 7.436 -2.059 -14.467 1.00 0.00 29 LYS A CA 5
ATOM 7760 C C . LYS A 1 30 ? 6.669 -1.433 -15.632 1.00 0.00 29 LYS A C 5
ATOM 7761 O O . LYS A 1 30 ? 5.792 -2.067 -16.218 1.00 0.00 29 LYS A O 5
ATOM 7780 N N . ASP A 1 31 ? 6.999 -0.186 -15.959 1.00 0.00 30 ASP A N 5
ATOM 7781 C CA . ASP A 1 31 ? 6.327 0.511 -17.052 1.00 0.00 30 ASP A CA 5
ATOM 7782 C C . ASP A 1 31 ? 6.526 -0.245 -18.363 1.00 0.00 30 ASP A C 5
ATOM 7783 O O . ASP A 1 31 ? 5.594 -0.391 -19.153 1.00 0.00 30 ASP A O 5
ATOM 7792 N N . GLU A 1 32 ? 7.743 -0.728 -18.582 1.00 0.00 31 GLU A N 5
ATOM 7793 C CA . GLU A 1 32 ? 8.052 -1.473 -19.797 1.00 0.00 31 GLU A CA 5
ATOM 7794 C C . GLU A 1 32 ? 7.198 -2.733 -19.876 1.00 0.00 31 GLU A C 5
ATOM 7795 O O . GLU A 1 32 ? 6.726 -3.110 -20.949 1.00 0.00 31 GLU A O 5
ATOM 7807 N N . PHE A 1 33 ? 7.011 -3.383 -18.733 1.00 0.00 32 PHE A N 5
ATOM 7808 C CA . PHE A 1 33 ? 6.218 -4.606 -18.677 1.00 0.00 32 PHE A CA 5
ATOM 7809 C C . PHE A 1 33 ? 4.797 -4.358 -19.174 1.00 0.00 32 PHE A C 5
ATOM 7810 O O . PHE A 1 33 ? 4.272 -5.120 -19.979 1.00 0.00 32 PHE A O 5
ATOM 7827 N N . ASN A 1 34 ? 4.178 -3.294 -18.679 1.00 0.00 33 ASN A N 5
ATOM 7828 C CA . ASN A 1 34 ? 2.811 -2.959 -19.069 1.00 0.00 33 ASN A CA 5
ATOM 7829 C C . ASN A 1 34 ? 2.715 -2.670 -20.568 1.00 0.00 33 ASN A C 5
ATOM 7830 O O . ASN A 1 34 ? 1.722 -3.012 -21.211 1.00 0.00 33 ASN A O 5
ATOM 7841 N N . SER A 1 35 ? 3.736 -2.018 -21.112 1.00 0.00 34 SER A N 5
ATOM 7842 C CA . SER A 1 35 ? 3.743 -1.661 -22.530 1.00 0.00 34 SER A CA 5
ATOM 7843 C C . SER A 1 35 ? 3.663 -2.896 -23.432 1.00 0.00 34 SER A C 5
ATOM 7844 O O . SER A 1 35 ? 2.978 -2.877 -24.454 1.00 0.00 34 SER A O 5
ATOM 7852 N N . LEU A 1 36 ? 4.370 -3.959 -23.065 1.00 0.00 35 LEU A N 5
ATOM 7853 C CA . LEU A 1 36 ? 4.367 -5.177 -23.875 1.00 0.00 35 LEU A CA 5
ATOM 7854 C C . LEU A 1 36 ? 3.550 -6.279 -23.203 1.00 0.00 35 LEU A C 5
ATOM 7855 O O . LEU A 1 36 ? 3.485 -6.361 -21.980 1.00 0.00 35 LEU A O 5
ATOM 7871 N N . SER A 1 37 ? 2.924 -7.125 -24.016 1.00 0.00 36 SER A N 5
ATOM 7872 C CA . SER A 1 37 ? 2.110 -8.217 -23.488 1.00 0.00 36 SER A CA 5
ATOM 7873 C C . SER A 1 37 ? 2.988 -9.280 -22.833 1.00 0.00 36 SER A C 5
ATOM 7874 O O . SER A 1 37 ? 4.185 -9.365 -23.102 1.00 0.00 36 SER A O 5
ATOM 7882 N N . THR A 1 38 ? 2.378 -10.086 -21.968 1.00 0.00 37 THR A N 5
ATOM 7883 C CA . THR A 1 38 ? 3.102 -11.144 -21.269 1.00 0.00 37 THR A CA 5
ATOM 7884 C C . THR A 1 38 ? 3.657 -12.167 -22.255 1.00 0.00 37 THR A C 5
ATOM 7885 O O . THR A 1 38 ? 4.797 -12.616 -22.123 1.00 0.00 37 THR A O 5
ATOM 7896 N N . GLU A 1 39 ? 2.844 -12.536 -23.237 1.00 0.00 38 GLU A N 5
ATOM 7897 C CA . GLU A 1 39 ? 3.257 -13.514 -24.238 1.00 0.00 38 GLU A CA 5
ATOM 7898 C C . GLU A 1 39 ? 4.481 -13.020 -25.001 1.00 0.00 38 GLU A C 5
ATOM 7899 O O . GLU A 1 39 ? 5.388 -13.794 -25.306 1.00 0.00 38 GLU A O 5
ATOM 7911 N N . ASP A 1 40 ? 4.497 -11.729 -25.311 1.00 0.00 39 ASP A N 5
ATOM 7912 C CA . ASP A 1 40 ? 5.612 -11.144 -26.047 1.00 0.00 39 ASP A CA 5
ATOM 7913 C C . ASP A 1 40 ? 6.918 -11.317 -25.273 1.00 0.00 39 ASP A C 5
ATOM 7914 O O . ASP A 1 40 ? 7.958 -11.620 -25.857 1.00 0.00 39 ASP A O 5
ATOM 7923 N N . LYS A 1 41 ? 6.862 -11.118 -23.958 1.00 0.00 40 LYS A N 5
ATOM 7924 C CA . LYS A 1 41 ? 8.055 -11.253 -23.128 1.00 0.00 40 LYS A CA 5
ATOM 7925 C C . LYS A 1 41 ? 8.634 -12.659 -23.222 1.00 0.00 40 LYS A C 5
ATOM 7926 O O . LYS A 1 41 ? 9.847 -12.830 -23.328 1.00 0.00 40 LYS A O 5
ATOM 7945 N N . VAL A 1 42 ? 7.768 -13.665 -23.174 1.00 0.00 41 VAL A N 5
ATOM 7946 C CA . VAL A 1 42 ? 8.223 -15.048 -23.248 1.00 0.00 41 VAL A CA 5
ATOM 7947 C C . VAL A 1 42 ? 8.912 -15.324 -24.582 1.00 0.00 41 VAL A C 5
ATOM 7948 O O . VAL A 1 42 ? 9.990 -15.917 -24.621 1.00 0.00 41 VAL A O 5
ATOM 7961 N N . ARG A 1 43 ? 8.282 -14.895 -25.672 1.00 0.00 42 ARG A N 5
ATOM 7962 C CA . ARG A 1 43 ? 8.846 -15.107 -27.001 1.00 0.00 42 ARG A CA 5
ATOM 7963 C C . ARG A 1 43 ? 10.191 -14.401 -27.138 1.00 0.00 42 ARG A C 5
ATOM 7964 O O . ARG A 1 43 ? 11.161 -14.980 -27.629 1.00 0.00 42 ARG A O 5
ATOM 7985 N N . LEU A 1 44 ? 10.241 -13.147 -26.702 1.00 0.00 43 LEU A N 5
ATOM 7986 C CA . LEU A 1 44 ? 11.470 -12.365 -26.780 1.00 0.00 43 LEU A CA 5
ATOM 7987 C C . LEU A 1 44 ? 12.562 -12.995 -25.924 1.00 0.00 43 LEU A C 5
ATOM 7988 O O . LEU A 1 44 ? 13.716 -13.097 -26.342 1.00 0.00 43 LEU A O 5
ATOM 8004 N N . GLN A 1 45 ? 12.188 -13.406 -24.719 1.00 0.00 44 GLN A N 5
ATOM 8005 C CA . GLN A 1 45 ? 13.137 -14.012 -23.796 1.00 0.00 44 GLN A CA 5
ATOM 8006 C C . GLN A 1 45 ? 13.714 -15.293 -24.387 1.00 0.00 44 GLN A C 5
ATOM 8007 O O . GLN A 1 45 ? 14.921 -15.524 -24.335 1.00 0.00 44 GLN A O 5
ATOM 8021 N N . VAL A 1 46 ? 12.845 -16.118 -24.959 1.00 0.00 45 VAL A N 5
ATOM 8022 C CA . VAL A 1 46 ? 13.282 -17.367 -25.568 1.00 0.00 45 VAL A CA 5
ATOM 8023 C C . VAL A 1 46 ? 14.191 -17.084 -26.758 1.00 0.00 45 VAL A C 5
ATOM 8024 O O . VAL A 1 46 ? 15.218 -17.735 -26.941 1.00 0.00 45 VAL A O 5
ATOM 8037 N N . GLU A 1 47 ? 13.798 -16.107 -27.567 1.00 0.00 46 GLU A N 5
ATOM 8038 C CA . GLU A 1 47 ? 14.569 -15.735 -28.748 1.00 0.00 46 GLU A CA 5
ATOM 8039 C C . GLU A 1 47 ? 15.965 -15.253 -28.359 1.00 0.00 46 GLU A C 5
ATOM 8040 O O . GLU A 1 47 ? 16.944 -15.547 -29.045 1.00 0.00 46 GLU A O 5
ATOM 8052 N N . ALA A 1 48 ? 16.050 -14.500 -27.268 1.00 0.00 47 ALA A N 5
ATOM 8053 C CA . ALA A 1 48 ? 17.334 -13.972 -26.817 1.00 0.00 47 ALA A CA 5
ATOM 8054 C C . ALA A 1 48 ? 18.313 -15.104 -26.520 1.00 0.00 47 ALA A C 5
ATOM 8055 O O . ALA A 1 48 ? 19.496 -15.010 -26.847 1.00 0.00 47 ALA A O 5
ATOM 8062 N N . PHE A 1 49 ? 17.819 -16.175 -25.909 1.00 0.00 48 PHE A N 5
ATOM 8063 C CA . PHE A 1 49 ? 18.672 -17.315 -25.588 1.00 0.00 48 PHE A CA 5
ATOM 8064 C C . PHE A 1 49 ? 18.528 -18.427 -26.629 1.00 0.00 48 PHE A C 5
ATOM 8065 O O . PHE A 1 49 ? 19.142 -19.486 -26.497 1.00 0.00 48 PHE A O 5
ATOM 8082 N N . GLY A 1 50 ? 17.720 -18.189 -27.662 1.00 0.00 49 GLY A N 5
ATOM 8083 C CA . GLY A 1 50 ? 17.520 -19.189 -28.704 1.00 0.00 49 GLY A CA 5
ATOM 8084 C C . GLY A 1 50 ? 16.576 -20.292 -28.233 1.00 0.00 49 GLY A C 5
ATOM 8085 O O . GLY A 1 50 ? 15.862 -20.131 -27.243 1.00 0.00 49 GLY A O 5
ATOM 8089 N N . GLU A 1 51 ? 16.580 -21.412 -28.947 1.00 0.00 50 GLU A N 5
ATOM 8090 C CA . GLU A 1 51 ? 15.719 -22.534 -28.590 1.00 0.00 50 GLU A CA 5
ATOM 8091 C C . GLU A 1 51 ? 16.562 -23.766 -28.289 1.00 0.00 50 GLU A C 5
ATOM 8092 O O . GLU A 1 51 ? 17.732 -23.832 -28.664 1.00 0.00 50 GLU A O 5
ATOM 8104 N N . GLU A 1 52 ? 15.970 -24.737 -27.603 1.00 0.00 51 GLU A N 5
ATOM 8105 C CA . GLU A 1 52 ? 16.698 -25.950 -27.255 1.00 0.00 51 GLU A CA 5
ATOM 8106 C C . GLU A 1 52 ? 15.817 -27.187 -27.401 1.00 0.00 51 GLU A C 5
ATOM 8107 O O . GLU A 1 52 ? 14.621 -27.153 -27.110 1.00 0.00 51 GLU A O 5
ATOM 8119 N N . LYS A 1 53 ? 16.428 -28.280 -27.847 1.00 0.00 52 LYS A N 5
ATOM 8120 C CA . LYS A 1 53 ? 15.712 -29.539 -28.022 1.00 0.00 52 LYS A CA 5
ATOM 8121 C C . LYS A 1 53 ? 16.242 -30.592 -27.050 1.00 0.00 52 LYS A C 5
ATOM 8122 O O . LYS A 1 53 ? 15.559 -31.569 -26.744 1.00 0.00 52 LYS A O 5
ATOM 8141 N N . SER A 1 54 ? 17.467 -30.382 -26.570 1.00 0.00 53 SER A N 5
ATOM 8142 C CA . SER A 1 54 ? 18.088 -31.311 -25.635 1.00 0.00 53 SER A CA 5
ATOM 8143 C C . SER A 1 54 ? 18.596 -30.553 -24.410 1.00 0.00 53 SER A C 5
ATOM 8144 O O . SER A 1 54 ? 18.784 -29.337 -24.466 1.00 0.00 53 SER A O 5
ATOM 8152 N N . PRO A 1 55 ? 18.813 -31.230 -23.312 1.00 0.00 54 PRO A N 5
ATOM 8153 C CA . PRO A 1 55 ? 19.302 -30.581 -22.057 1.00 0.00 54 PRO A CA 5
ATOM 8154 C C . PRO A 1 55 ? 20.592 -29.794 -22.281 1.00 0.00 54 PRO A C 5
ATOM 8155 O O . PRO A 1 55 ? 21.495 -30.247 -22.985 1.00 0.00 54 PRO A O 5
ATOM 8166 N N . LYS A 1 56 ? 20.664 -28.614 -21.677 1.00 0.00 55 LYS A N 5
ATOM 8167 C CA . LYS A 1 56 ? 21.839 -27.760 -21.809 1.00 0.00 55 LYS A CA 5
ATOM 8168 C C . LYS A 1 56 ? 22.311 -27.287 -20.438 1.00 0.00 55 LYS A C 5
ATOM 8169 O O . LYS A 1 56 ? 21.533 -27.246 -19.486 1.00 0.00 55 LYS A O 5
ATOM 8188 N N . PHE A 1 57 ? 23.589 -26.933 -20.342 1.00 0.00 56 PHE A N 5
ATOM 8189 C CA . PHE A 1 57 ? 24.141 -26.469 -19.077 1.00 0.00 56 PHE A CA 5
ATOM 8190 C C . PHE A 1 57 ? 23.603 -25.080 -18.746 1.00 0.00 56 PHE A C 5
ATOM 8191 O O . PHE A 1 57 ? 23.803 -24.131 -19.505 1.00 0.00 56 PHE A O 5
ATOM 8208 N N . SER A 1 58 ? 22.913 -24.970 -17.615 1.00 0.00 57 SER A N 5
ATOM 8209 C CA . SER A 1 58 ? 22.344 -23.692 -17.201 1.00 0.00 57 SER A CA 5
ATOM 8210 C C . SER A 1 58 ? 22.536 -23.462 -15.706 1.00 0.00 57 SER A C 5
ATOM 8211 O O . SER A 1 58 ? 22.764 -24.401 -14.944 1.00 0.00 57 SER A O 5
ATOM 8219 N N . THR A 1 59 ? 22.425 -22.203 -15.293 1.00 0.00 58 THR A N 5
ATOM 8220 C CA . THR A 1 59 ? 22.569 -21.848 -13.885 1.00 0.00 58 THR A CA 5
ATOM 8221 C C . THR A 1 59 ? 21.395 -20.982 -13.443 1.00 0.00 58 THR A C 5
ATOM 8222 O O . THR A 1 59 ? 20.734 -20.352 -14.269 1.00 0.00 58 THR A O 5
ATOM 8233 N N . LYS A 1 60 ? 21.135 -20.956 -12.141 1.00 0.00 59 LYS A N 5
ATOM 8234 C CA . LYS A 1 60 ? 20.031 -20.163 -11.610 1.00 0.00 59 LYS A CA 5
ATOM 8235 C C . LYS A 1 60 ? 20.284 -19.816 -10.147 1.00 0.00 59 LYS A C 5
ATOM 8236 O O . LYS A 1 60 ? 20.913 -20.582 -9.418 1.00 0.00 59 LYS A O 5
ATOM 8255 N N . VAL A 1 61 ? 19.793 -18.656 -9.723 1.00 0.00 60 VAL A N 5
ATOM 8256 C CA . VAL A 1 61 ? 19.979 -18.220 -8.344 1.00 0.00 60 VAL A CA 5
ATOM 8257 C C . VAL A 1 61 ? 18.910 -18.834 -7.443 1.00 0.00 60 VAL A C 5
ATOM 8258 O O . VAL A 1 61 ? 17.716 -18.740 -7.728 1.00 0.00 60 VAL A O 5
ATOM 8271 N N . THR A 1 62 ? 19.350 -19.473 -6.362 1.00 0.00 61 THR A N 5
ATOM 8272 C CA . THR A 1 62 ? 18.425 -20.111 -5.430 1.00 0.00 61 THR A CA 5
ATOM 8273 C C . THR A 1 62 ? 18.674 -19.688 -4.004 1.00 0.00 61 THR A C 5
ATOM 8274 O O . THR A 1 62 ? 19.726 -19.153 -3.661 1.00 0.00 61 THR A O 5
ATOM 8285 N N . THR A 1 63 ? 17.687 -19.971 -3.178 1.00 0.00 62 THR A N 5
ATOM 8286 C CA . THR A 1 63 ? 17.762 -19.672 -1.770 1.00 0.00 62 THR A CA 5
ATOM 8287 C C . THR A 1 63 ? 18.127 -20.941 -1.028 1.00 0.00 62 THR A C 5
ATOM 8288 O O . THR A 1 63 ? 17.879 -22.044 -1.514 1.00 0.00 62 THR A O 5
ATOM 8299 N N . LYS A 1 64 ? 18.747 -20.772 0.123 1.00 0.00 63 LYS A N 5
ATOM 8300 C CA . LYS A 1 64 ? 19.190 -21.906 0.929 1.00 0.00 63 LYS A CA 5
ATOM 8301 C C . LYS A 1 64 ? 18.095 -22.982 0.995 1.00 0.00 63 LYS A C 5
ATOM 8302 O O . LYS A 1 64 ? 17.092 -22.807 1.689 1.00 0.00 63 LYS A O 5
ATOM 8321 N N . PRO A 1 65 ? 18.262 -24.087 0.290 1.00 0.00 64 PRO A N 5
ATOM 8322 C CA . PRO A 1 65 ? 17.265 -25.197 0.278 1.00 0.00 64 PRO A CA 5
ATOM 8323 C C . PRO A 1 65 ? 17.358 -26.067 1.529 1.00 0.00 64 PRO A C 5
ATOM 8324 O O . PRO A 1 65 ? 18.102 -25.755 2.459 1.00 0.00 64 PRO A O 5
ATOM 8335 N N . ASP A 1 66 ? 16.600 -27.158 1.542 1.00 0.00 65 ASP A N 5
ATOM 8336 C CA . ASP A 1 66 ? 16.606 -28.065 2.683 1.00 0.00 65 ASP A CA 5
ATOM 8337 C C . ASP A 1 66 ? 17.847 -28.952 2.651 1.00 0.00 65 ASP A C 5
ATOM 8338 O O . ASP A 1 66 ? 18.553 -29.012 1.645 1.00 0.00 65 ASP A O 5
ATOM 8347 N N . PHE A 1 67 ? 18.111 -29.629 3.763 1.00 0.00 66 PHE A N 5
ATOM 8348 C CA . PHE A 1 67 ? 19.278 -30.501 3.860 1.00 0.00 66 PHE A CA 5
ATOM 8349 C C . PHE A 1 67 ? 19.154 -31.686 2.907 1.00 0.00 66 PHE A C 5
ATOM 8350 O O . PHE A 1 67 ? 18.053 -32.157 2.623 1.00 0.00 66 PHE A O 5
ATOM 8367 N N . ASP A 1 68 ? 20.295 -32.160 2.416 1.00 0.00 67 ASP A N 5
ATOM 8368 C CA . ASP A 1 68 ? 20.312 -33.289 1.493 1.00 0.00 67 ASP A CA 5
ATOM 8369 C C . ASP A 1 68 ? 19.533 -32.962 0.223 1.00 0.00 67 ASP A C 5
ATOM 8370 O O . ASP A 1 68 ? 18.473 -33.535 -0.033 1.00 0.00 67 ASP A O 5
ATOM 8379 N N . GLY A 1 69 ? 20.067 -32.038 -0.571 1.00 0.00 68 GLY A N 5
ATOM 8380 C CA . GLY A 1 69 ? 19.416 -31.644 -1.814 1.00 0.00 68 GLY A CA 5
ATOM 8381 C C . GLY A 1 69 ? 20.022 -32.380 -3.004 1.00 0.00 68 GLY A C 5
ATOM 8382 O O . GLY A 1 69 ? 21.240 -32.534 -3.096 1.00 0.00 68 GLY A O 5
ATOM 8386 N N . PHE A 1 70 ? 19.164 -32.836 -3.909 1.00 0.00 69 PHE A N 5
ATOM 8387 C CA . PHE A 1 70 ? 19.619 -33.560 -5.091 1.00 0.00 69 PHE A CA 5
ATOM 8388 C C . PHE A 1 70 ? 20.549 -32.695 -5.938 1.00 0.00 69 PHE A C 5
ATOM 8389 O O . PHE A 1 70 ? 21.617 -33.142 -6.356 1.00 0.00 69 PHE A O 5
ATOM 8406 N N . GLN A 1 71 ? 20.128 -31.462 -6.198 1.00 0.00 70 GLN A N 5
ATOM 8407 C CA . GLN A 1 71 ? 20.923 -30.546 -7.011 1.00 0.00 70 GLN A CA 5
ATOM 8408 C C . GLN A 1 71 ? 22.181 -30.102 -6.269 1.00 0.00 70 GLN A C 5
ATOM 8409 O O . GLN A 1 71 ? 22.189 -29.994 -5.043 1.00 0.00 70 GLN A O 5
ATOM 8423 N N . PHE A 1 72 ? 23.242 -29.843 -7.029 1.00 0.00 71 PHE A N 5
ATOM 8424 C CA . PHE A 1 72 ? 24.507 -29.407 -6.450 1.00 0.00 71 PHE A CA 5
ATOM 8425 C C . PHE A 1 72 ? 24.482 -27.901 -6.204 1.00 0.00 71 PHE A C 5
ATOM 8426 O O . PHE A 1 72 ? 24.084 -27.129 -7.076 1.00 0.00 71 PHE A O 5
ATOM 8443 N N . TYR A 1 73 ? 24.899 -27.490 -5.011 1.00 0.00 72 TYR A N 5
ATOM 8444 C CA . TYR A 1 73 ? 24.909 -26.072 -4.662 1.00 0.00 72 TYR A CA 5
ATOM 8445 C C . TYR A 1 73 ? 26.324 -25.605 -4.333 1.00 0.00 72 TYR A C 5
ATOM 8446 O O . TYR A 1 73 ? 27.143 -26.375 -3.832 1.00 0.00 72 TYR A O 5
ATOM 8464 N N . ILE A 1 74 ? 26.601 -24.338 -4.626 1.00 0.00 73 ILE A N 5
ATOM 8465 C CA . ILE A 1 74 ? 27.919 -23.771 -4.368 1.00 0.00 73 ILE A CA 5
ATOM 8466 C C . ILE A 1 74 ? 27.840 -22.698 -3.284 1.00 0.00 73 ILE A C 5
ATOM 8467 O O . ILE A 1 74 ? 27.059 -21.753 -3.389 1.00 0.00 73 ILE A O 5
ATOM 8483 N N . GLU A 1 75 ? 28.653 -22.854 -2.244 1.00 0.00 74 GLU A N 5
ATOM 8484 C CA . GLU A 1 75 ? 28.666 -21.895 -1.146 1.00 0.00 74 GLU A CA 5
ATOM 8485 C C . GLU A 1 75 ? 29.120 -20.522 -1.635 1.00 0.00 74 GLU A C 5
ATOM 8486 O O . GLU A 1 75 ? 30.125 -20.404 -2.337 1.00 0.00 74 GLU A O 5
ATOM 8498 N N . ALA A 1 76 ? 28.373 -19.490 -1.258 1.00 0.00 75 ALA A N 5
ATOM 8499 C CA . ALA A 1 76 ? 28.704 -18.127 -1.660 1.00 0.00 75 ALA A CA 5
ATOM 8500 C C . ALA A 1 76 ? 30.008 -17.675 -1.007 1.00 0.00 75 ALA A C 5
ATOM 8501 O O . ALA A 1 76 ? 30.308 -18.051 0.126 1.00 0.00 75 ALA A O 5
ATOM 8508 N N . GLY A 1 77 ? 30.775 -16.863 -1.728 1.00 0.00 76 GLY A N 5
ATOM 8509 C CA . GLY A 1 77 ? 32.043 -16.362 -1.206 1.00 0.00 76 GLY A CA 5
ATOM 8510 C C . GLY A 1 77 ? 33.172 -17.377 -1.391 1.00 0.00 76 GLY A C 5
ATOM 8511 O O . GLY A 1 77 ? 34.298 -17.143 -0.954 1.00 0.00 76 GLY A O 5
ATOM 8515 N N . ARG A 1 78 ? 32.870 -18.502 -2.038 1.00 0.00 77 ARG A N 5
ATOM 8516 C CA . ARG A 1 78 ? 33.877 -19.533 -2.266 1.00 0.00 77 ARG A CA 5
ATOM 8517 C C . ARG A 1 78 ? 34.182 -19.664 -3.755 1.00 0.00 77 ARG A C 5
ATOM 8518 O O . ARG A 1 78 ? 33.272 -19.777 -4.576 1.00 0.00 77 ARG A O 5
ATOM 8539 N N . ASP A 1 79 ? 35.467 -19.649 -4.096 1.00 0.00 78 ASP A N 5
ATOM 8540 C CA . ASP A 1 79 ? 35.875 -19.770 -5.491 1.00 0.00 78 ASP A CA 5
ATOM 8541 C C . ASP A 1 79 ? 35.499 -21.145 -6.031 1.00 0.00 78 ASP A C 5
ATOM 8542 O O . ASP A 1 79 ? 35.895 -22.170 -5.476 1.00 0.00 78 ASP A O 5
ATOM 8551 N N . PHE A 1 80 ? 34.727 -21.160 -7.112 1.00 0.00 79 PHE A N 5
ATOM 8552 C CA . PHE A 1 80 ? 34.297 -22.416 -7.713 1.00 0.00 79 PHE A CA 5
ATOM 8553 C C . PHE A 1 80 ? 35.463 -23.111 -8.406 1.00 0.00 79 PHE A C 5
ATOM 8554 O O . PHE A 1 80 ? 36.158 -22.510 -9.226 1.00 0.00 79 PHE A O 5
ATOM 8571 N N . ASP A 1 81 ? 35.669 -24.381 -8.074 1.00 0.00 80 ASP A N 5
ATOM 8572 C CA . ASP A 1 81 ? 36.751 -25.153 -8.673 1.00 0.00 80 ASP A CA 5
ATOM 8573 C C . ASP A 1 81 ? 36.207 -26.058 -9.775 1.00 0.00 80 ASP A C 5
ATOM 8574 O O . ASP A 1 81 ? 35.563 -27.069 -9.497 1.00 0.00 80 ASP A O 5
ATOM 8583 N N . GLY A 1 82 ? 36.473 -25.692 -11.024 1.00 0.00 81 GLY A N 5
ATOM 8584 C CA . GLY A 1 82 ? 36.005 -26.486 -12.154 1.00 0.00 81 GLY A CA 5
ATOM 8585 C C . GLY A 1 82 ? 36.594 -27.890 -12.107 1.00 0.00 81 GLY A C 5
ATOM 8586 O O . GLY A 1 82 ? 35.912 -28.872 -12.404 1.00 0.00 81 GLY A O 5
ATOM 8590 N N . ASP A 1 83 ? 37.865 -27.979 -11.729 1.00 0.00 82 ASP A N 5
ATOM 8591 C CA . ASP A 1 83 ? 38.538 -29.271 -11.645 1.00 0.00 82 ASP A CA 5
ATOM 8592 C C . ASP A 1 83 ? 37.837 -30.167 -10.627 1.00 0.00 82 ASP A C 5
ATOM 8593 O O . ASP A 1 83 ? 37.607 -31.349 -10.883 1.00 0.00 82 ASP A O 5
ATOM 8602 N N . ALA A 1 84 ? 37.496 -29.597 -9.475 1.00 0.00 83 ALA A N 5
ATOM 8603 C CA . ALA A 1 84 ? 36.818 -30.359 -8.432 1.00 0.00 83 ALA A CA 5
ATOM 8604 C C . ALA A 1 84 ? 35.473 -30.866 -8.942 1.00 0.00 83 ALA A C 5
ATOM 8605 O O . ALA A 1 84 ? 35.086 -32.004 -8.682 1.00 0.00 83 ALA A O 5
ATOM 8612 N N . TYR A 1 85 ? 34.771 -30.011 -9.674 1.00 0.00 84 TYR A N 5
ATOM 8613 C CA . TYR A 1 85 ? 33.473 -30.375 -10.229 1.00 0.00 84 TYR A CA 5
ATOM 8614 C C . TYR A 1 85 ? 33.608 -31.558 -11.187 1.00 0.00 84 TYR A C 5
ATOM 8615 O O . TYR A 1 85 ? 32.838 -32.514 -11.124 1.00 0.00 84 TYR A O 5
ATOM 8633 N N . THR A 1 86 ? 34.584 -31.468 -12.087 1.00 0.00 85 THR A N 5
ATOM 8634 C CA . THR A 1 86 ? 34.810 -32.519 -13.078 1.00 0.00 85 THR A CA 5
ATOM 8635 C C . THR A 1 86 ? 35.137 -33.859 -12.425 1.00 0.00 85 THR A C 5
ATOM 8636 O O . THR A 1 86 ? 34.578 -34.888 -12.803 1.00 0.00 85 THR A O 5
ATOM 8647 N N . GLU A 1 87 ? 36.046 -33.852 -11.459 1.00 0.00 86 GLU A N 5
ATOM 8648 C CA . GLU A 1 87 ? 36.435 -35.088 -10.784 1.00 0.00 86 GLU A CA 5
ATOM 8649 C C . GLU A 1 87 ? 35.318 -35.602 -9.876 1.00 0.00 86 GLU A C 5
ATOM 8650 O O . GLU A 1 87 ? 35.142 -36.811 -9.720 1.00 0.00 86 GLU A O 5
ATOM 8662 N N . ALA A 1 88 ? 34.582 -34.681 -9.262 1.00 0.00 87 ALA A N 5
ATOM 8663 C CA . ALA A 1 88 ? 33.503 -35.057 -8.352 1.00 0.00 87 ALA A CA 5
ATOM 8664 C C . ALA A 1 88 ? 32.424 -35.874 -9.061 1.00 0.00 87 ALA A C 5
ATOM 8665 O O . ALA A 1 88 ? 31.909 -36.845 -8.506 1.00 0.00 87 ALA A O 5
ATOM 8672 N N . TYR A 1 89 ? 32.075 -35.479 -10.282 1.00 0.00 88 TYR A N 5
ATOM 8673 C CA . TYR A 1 89 ? 31.045 -36.194 -11.032 1.00 0.00 88 TYR A CA 5
ATOM 8674 C C . TYR A 1 89 ? 31.652 -37.061 -12.135 1.00 0.00 88 TYR A C 5
ATOM 8675 O O . TYR A 1 89 ? 30.949 -37.857 -12.759 1.00 0.00 88 TYR A O 5
ATOM 8693 N N . GLY A 1 90 ? 32.950 -36.910 -12.375 1.00 0.00 89 GLY A N 5
ATOM 8694 C CA . GLY A 1 90 ? 33.619 -37.694 -13.406 1.00 0.00 89 GLY A CA 5
ATOM 8695 C C . GLY A 1 90 ? 33.223 -37.224 -14.804 1.00 0.00 89 GLY A C 5
ATOM 8696 O O . GLY A 1 90 ? 33.388 -37.956 -15.780 1.00 0.00 89 GLY A O 5
ATOM 8700 N N . VAL A 1 91 ? 32.699 -36.003 -14.897 1.00 0.00 90 VAL A N 5
ATOM 8701 C CA . VAL A 1 91 ? 32.283 -35.461 -16.187 1.00 0.00 90 VAL A CA 5
ATOM 8702 C C . VAL A 1 91 ? 33.063 -34.192 -16.519 1.00 0.00 90 VAL A C 5
ATOM 8703 O O . VAL A 1 91 ? 33.076 -33.237 -15.743 1.00 0.00 90 VAL A O 5
ATOM 8716 N N . ALA A 1 92 ? 33.708 -34.194 -17.682 1.00 0.00 91 ALA A N 5
ATOM 8717 C CA . ALA A 1 92 ? 34.490 -33.042 -18.120 1.00 0.00 91 ALA A CA 5
ATOM 8718 C C . ALA A 1 92 ? 33.580 -31.857 -18.428 1.00 0.00 91 ALA A C 5
ATOM 8719 O O . ALA A 1 92 ? 32.443 -32.032 -18.865 1.00 0.00 91 ALA A O 5
ATOM 8726 N N . VAL A 1 93 ? 34.091 -30.650 -18.200 1.00 0.00 92 VAL A N 5
ATOM 8727 C CA . VAL A 1 93 ? 33.315 -29.443 -18.462 1.00 0.00 92 VAL A CA 5
ATOM 8728 C C . VAL A 1 93 ? 34.120 -28.472 -19.334 1.00 0.00 92 VAL A C 5
ATOM 8729 O O . VAL A 1 93 ? 35.350 -28.477 -19.289 1.00 0.00 92 VAL A O 5
ATOM 8742 N N . PRO A 1 94 ? 33.467 -27.642 -20.121 1.00 0.00 93 PRO A N 5
ATOM 8743 C CA . PRO A 1 94 ? 34.173 -26.659 -21.003 1.00 0.00 93 PRO A CA 5
ATOM 8744 C C . PRO A 1 94 ? 35.067 -25.711 -20.207 1.00 0.00 93 PRO A C 5
ATOM 8745 O O . PRO A 1 94 ? 34.707 -25.268 -19.117 1.00 0.00 93 PRO A O 5
ATOM 8756 N N . THR A 1 95 ? 36.232 -25.400 -20.757 1.00 0.00 94 THR A N 5
ATOM 8757 C CA . THR A 1 95 ? 37.157 -24.497 -20.086 1.00 0.00 94 THR A CA 5
ATOM 8758 C C . THR A 1 95 ? 36.617 -23.066 -20.076 1.00 0.00 94 THR A C 5
ATOM 8759 O O . THR A 1 95 ? 36.713 -22.362 -19.070 1.00 0.00 94 THR A O 5
ATOM 8770 N N . ASN A 1 96 ? 36.072 -22.638 -21.213 1.00 0.00 95 ASN A N 5
ATOM 8771 C CA . ASN A 1 96 ? 35.545 -21.280 -21.343 1.00 0.00 95 ASN A CA 5
ATOM 8772 C C . ASN A 1 96 ? 34.361 -21.014 -20.412 1.00 0.00 95 ASN A C 5
ATOM 8773 O O . ASN A 1 96 ? 34.266 -19.939 -19.820 1.00 0.00 95 ASN A O 5
ATOM 8784 N N . ILE A 1 97 ? 33.452 -21.978 -20.290 1.00 0.00 96 ILE A N 5
ATOM 8785 C CA . ILE A 1 97 ? 32.283 -21.789 -19.431 1.00 0.00 96 ILE A CA 5
ATOM 8786 C C . ILE A 1 97 ? 32.682 -21.808 -17.960 1.00 0.00 96 ILE A C 5
ATOM 8787 O O . ILE A 1 97 ? 32.057 -21.144 -17.132 1.00 0.00 96 ILE A O 5
ATOM 8803 N N . ALA A 1 98 ? 33.724 -22.567 -17.638 1.00 0.00 97 ALA A N 5
ATOM 8804 C CA . ALA A 1 98 ? 34.189 -22.657 -16.260 1.00 0.00 97 ALA A CA 5
ATOM 8805 C C . ALA A 1 98 ? 34.626 -21.286 -15.756 1.00 0.00 97 ALA A C 5
ATOM 8806 O O . ALA A 1 98 ? 34.345 -20.914 -14.617 1.00 0.00 97 ALA A O 5
ATOM 8813 N N . ALA A 1 99 ? 35.310 -20.535 -16.614 1.00 0.00 98 ALA A N 5
ATOM 8814 C CA . ALA A 1 99 ? 35.774 -19.203 -16.245 1.00 0.00 98 ALA A CA 5
ATOM 8815 C C . ALA A 1 99 ? 34.590 -18.294 -15.931 1.00 0.00 98 ALA A C 5
ATOM 8816 O O . ALA A 1 99 ? 34.632 -17.505 -14.987 1.00 0.00 98 ALA A O 5
ATOM 8823 N N . ARG A 1 100 ? 33.534 -18.412 -16.730 1.00 0.00 99 ARG A N 5
ATOM 8824 C CA . ARG A 1 100 ? 32.340 -17.599 -16.531 1.00 0.00 99 ARG A CA 5
ATOM 8825 C C . ARG A 1 100 ? 31.701 -17.912 -15.182 1.00 0.00 99 ARG A C 5
ATOM 8826 O O . ARG A 1 100 ? 31.225 -17.014 -14.486 1.00 0.00 99 ARG A O 5
ATOM 8847 N N . ILE A 1 101 ? 31.692 -19.190 -14.820 1.00 0.00 100 ILE A N 5
ATOM 8848 C CA . ILE A 1 101 ? 31.109 -19.611 -13.553 1.00 0.00 100 ILE A CA 5
ATOM 8849 C C . ILE A 1 101 ? 31.843 -18.963 -12.384 1.00 0.00 100 ILE A C 5
ATOM 8850 O O . ILE A 1 101 ? 31.219 -18.462 -11.448 1.00 0.00 100 ILE A O 5
ATOM 8866 N N . GLN A 1 102 ? 33.170 -18.976 -12.443 1.00 0.00 101 GLN A N 5
ATOM 8867 C CA . GLN A 1 102 ? 33.978 -18.387 -11.382 1.00 0.00 101 GLN A CA 5
ATOM 8868 C C . GLN A 1 102 ? 33.705 -16.890 -11.273 1.00 0.00 101 GLN A C 5
ATOM 8869 O O . GLN A 1 102 ? 33.622 -16.344 -10.172 1.00 0.00 101 GLN A O 5
ATOM 8883 N N . ALA A 1 103 ? 33.566 -16.231 -12.420 1.00 0.00 102 ALA A N 5
ATOM 8884 C CA . ALA A 1 103 ? 33.300 -14.798 -12.436 1.00 0.00 102 ALA A CA 5
ATOM 8885 C C . ALA A 1 103 ? 31.986 -14.496 -11.726 1.00 0.00 102 ALA A C 5
ATOM 8886 O O . ALA A 1 103 ? 31.878 -13.516 -10.987 1.00 0.00 102 ALA A O 5
ATOM 8893 N N . GLN A 1 104 ? 30.992 -15.349 -11.948 1.00 0.00 103 GLN A N 5
ATOM 8894 C CA . GLN A 1 104 ? 29.691 -15.171 -11.318 1.00 0.00 103 GLN A CA 5
ATOM 8895 C C . GLN A 1 104 ? 29.824 -15.268 -9.803 1.00 0.00 103 GLN A C 5
ATOM 8896 O O . GLN A 1 104 ? 29.158 -14.544 -9.062 1.00 0.00 103 GLN A O 5
ATOM 8910 N N . ALA A 1 105 ? 30.688 -16.171 -9.350 1.00 0.00 104 ALA A N 5
ATOM 8911 C CA . ALA A 1 105 ? 30.904 -16.365 -7.921 1.00 0.00 104 ALA A CA 5
ATOM 8912 C C . ALA A 1 105 ? 31.396 -15.072 -7.276 1.00 0.00 104 ALA A C 5
ATOM 8913 O O . ALA A 1 105 ? 30.998 -14.731 -6.163 1.00 0.00 104 ALA A O 5
ATOM 8920 N N . ALA A 1 106 ? 32.265 -14.355 -7.979 1.00 0.00 105 ALA A N 5
ATOM 8921 C CA . ALA A 1 106 ? 32.798 -13.101 -7.460 1.00 0.00 105 ALA A CA 5
ATOM 8922 C C . ALA A 1 106 ? 31.675 -12.089 -7.241 1.00 0.00 105 ALA A C 5
ATOM 8923 O O . ALA A 1 106 ? 31.672 -11.355 -6.253 1.00 0.00 105 ALA A O 5
ATOM 8930 N N . GLU A 1 107 ? 30.727 -12.054 -8.175 1.00 0.00 106 GLU A N 5
ATOM 8931 C CA . GLU A 1 107 ? 29.603 -11.125 -8.079 1.00 0.00 106 GLU A CA 5
ATOM 8932 C C . GLU A 1 107 ? 28.393 -11.774 -7.400 1.00 0.00 106 GLU A C 5
ATOM 8933 O O . GLU A 1 107 ? 27.341 -11.148 -7.270 1.00 0.00 106 GLU A O 5
ATOM 8945 N N . LEU A 1 108 ? 28.540 -13.028 -6.976 1.00 0.00 107 LEU A N 5
ATOM 8946 C CA . LEU A 1 108 ? 27.442 -13.737 -6.325 1.00 0.00 107 LEU A CA 5
ATOM 8947 C C . LEU A 1 108 ? 26.854 -12.893 -5.199 1.00 0.00 107 LEU A C 5
ATOM 8948 O O . LEU A 1 108 ? 27.587 -12.319 -4.393 1.00 0.00 107 LEU A O 5
ATOM 8964 N N . ASN A 1 109 ? 25.528 -12.817 -5.152 1.00 0.00 108 ASN A N 5
ATOM 8965 C CA . ASN A 1 109 ? 24.852 -12.036 -4.123 1.00 0.00 108 ASN A CA 5
ATOM 8966 C C . ASN A 1 109 ? 24.754 -12.829 -2.823 1.00 0.00 108 ASN A C 5
ATOM 8967 O O . ASN A 1 109 ? 24.506 -14.035 -2.836 1.00 0.00 108 ASN A O 5
ATOM 8978 N N . ALA A 1 110 ? 24.953 -12.142 -1.703 1.00 0.00 109 ALA A N 5
ATOM 8979 C CA . ALA A 1 110 ? 24.887 -12.786 -0.396 1.00 0.00 109 ALA A CA 5
ATOM 8980 C C . ALA A 1 110 ? 23.467 -13.258 -0.096 1.00 0.00 109 ALA A C 5
ATOM 8981 O O . ALA A 1 110 ? 22.493 -12.637 -0.521 1.00 0.00 109 ALA A O 5
ATOM 8988 N N . GLY A 1 111 ? 23.360 -14.360 0.641 1.00 0.00 110 GLY A N 5
ATOM 8989 C CA . GLY A 1 111 ? 22.056 -14.908 0.998 1.00 0.00 110 GLY A CA 5
ATOM 8990 C C . GLY A 1 111 ? 21.487 -15.789 -0.116 1.00 0.00 110 GLY A C 5
ATOM 8991 O O . GLY A 1 111 ? 20.384 -16.321 0.013 1.00 0.00 110 GLY A O 5
ATOM 8995 N N . GLU A 1 112 ? 22.238 -15.947 -1.204 1.00 0.00 111 GLU A N 5
ATOM 8996 C CA . GLU A 1 112 ? 21.781 -16.772 -2.316 1.00 0.00 111 GLU A CA 5
ATOM 8997 C C . GLU A 1 112 ? 22.871 -17.751 -2.741 1.00 0.00 111 GLU A C 5
ATOM 8998 O O . GLU A 1 112 ? 24.056 -17.422 -2.712 1.00 0.00 111 GLU A O 5
ATOM 9010 N N . TRP A 1 113 ? 22.459 -18.954 -3.132 1.00 0.00 112 TRP A N 5
ATOM 9011 C CA . TRP A 1 113 ? 23.403 -19.982 -3.557 1.00 0.00 112 TRP A CA 5
ATOM 9012 C C . TRP A 1 113 ? 23.199 -20.343 -5.027 1.00 0.00 112 TRP A C 5
ATOM 9013 O O . TRP A 1 113 ? 22.069 -20.405 -5.514 1.00 0.00 112 TRP A O 5
ATOM 9034 N N . LEU A 1 114 ? 24.305 -20.597 -5.720 1.00 0.00 113 LEU A N 5
ATOM 9035 C CA . LEU A 1 114 ? 24.256 -20.971 -7.129 1.00 0.00 113 LEU A CA 5
ATOM 9036 C C . LEU A 1 114 ? 24.212 -22.491 -7.260 1.00 0.00 113 LEU A C 5
ATOM 9037 O O . LEU A 1 114 ? 24.712 -23.209 -6.394 1.00 0.00 113 LEU A O 5
ATOM 9053 N N . LEU A 1 115 ? 23.602 -22.977 -8.338 1.00 0.00 114 LEU A N 5
ATOM 9054 C CA . LEU A 1 115 ? 23.491 -24.417 -8.554 1.00 0.00 114 LEU A CA 5
ATOM 9055 C C . LEU A 1 115 ? 24.103 -24.822 -9.890 1.00 0.00 114 LEU A C 5
ATOM 9056 O O . LEU A 1 115 ? 24.065 -24.064 -10.860 1.00 0.00 114 LEU A O 5
ATOM 9072 N N . VAL A 1 116 ? 24.668 -26.025 -9.927 1.00 0.00 115 VAL A N 5
ATOM 9073 C CA . VAL A 1 116 ? 25.291 -26.536 -11.142 1.00 0.00 115 VAL A CA 5
ATOM 9074 C C . VAL A 1 116 ? 24.593 -27.816 -11.600 1.00 0.00 115 VAL A C 5
ATOM 9075 O O . VAL A 1 116 ? 24.418 -28.750 -10.818 1.00 0.00 115 VAL A O 5
ATOM 9088 N N . GLU A 1 117 ? 24.193 -27.848 -12.867 1.00 0.00 116 GLU A N 5
ATOM 9089 C CA . GLU A 1 117 ? 23.511 -29.018 -13.414 1.00 0.00 116 GLU A CA 5
ATOM 9090 C C . GLU A 1 117 ? 24.225 -29.521 -14.664 1.00 0.00 116 GLU A C 5
ATOM 9091 O O . GLU A 1 117 ? 24.874 -28.753 -15.370 1.00 0.00 116 GLU A O 5
ATOM 9103 N N . HIS A 1 118 ? 24.100 -30.817 -14.930 1.00 0.00 117 HIS A N 5
ATOM 9104 C CA . HIS A 1 118 ? 24.740 -31.410 -16.099 1.00 0.00 117 HIS A CA 5
ATOM 9105 C C . HIS A 1 118 ? 23.945 -32.615 -16.594 1.00 0.00 117 HIS A C 5
ATOM 9106 O O . HIS A 1 118 ? 23.115 -33.162 -15.869 1.00 0.00 117 HIS A O 5
ATOM 9120 N N . GLU A 1 119 ? 24.203 -33.019 -17.833 1.00 0.00 118 GLU A N 5
ATOM 9121 C CA . GLU A 1 119 ? 23.505 -34.158 -18.417 1.00 0.00 118 GLU A CA 5
ATOM 9122 C C . GLU A 1 119 ? 23.906 -35.453 -17.717 1.00 0.00 118 GLU A C 5
ATOM 9123 O O . GLU A 1 119 ? 25.011 -35.568 -17.188 1.00 0.00 118 GLU A O 5
ATOM 9135 N N . ALA A 1 120 ? 23.001 -36.426 -17.721 1.00 0.00 119 ALA A N 5
ATOM 9136 C CA . ALA A 1 120 ? 23.269 -37.710 -17.084 1.00 0.00 119 ALA A CA 5
ATOM 9137 C C . ALA A 1 120 ? 24.424 -38.423 -17.781 1.00 0.00 119 ALA A C 5
ATOM 9138 O O . ALA A 1 120 ? 24.686 -38.102 -18.928 1.00 0.00 119 ALA A O 5
ATOM 9146 N N . MET A 1 2 ? 10.171 -30.189 -11.914 1.00 0.00 1 MET A N 6
ATOM 9147 C CA . MET A 1 2 ? 11.230 -29.411 -12.616 1.00 0.00 1 MET A CA 6
ATOM 9148 C C . MET A 1 2 ? 11.355 -28.032 -11.978 1.00 0.00 1 MET A C 6
ATOM 9149 O O . MET A 1 2 ? 11.745 -27.066 -12.635 1.00 0.00 1 MET A O 6
ATOM 9163 N N . SER A 1 3 ? 11.020 -27.946 -10.694 1.00 0.00 2 SER A N 6
ATOM 9164 C CA . SER A 1 3 ? 11.099 -26.678 -9.978 1.00 0.00 2 SER A CA 6
ATOM 9165 C C . SER A 1 3 ? 12.538 -26.173 -9.935 1.00 0.00 2 SER A C 6
ATOM 9166 O O . SER A 1 3 ? 12.783 -24.967 -9.960 1.00 0.00 2 SER A O 6
ATOM 9174 N N . THR A 1 4 ? 13.485 -27.103 -9.868 1.00 0.00 3 THR A N 6
ATOM 9175 C CA . THR A 1 4 ? 14.896 -26.739 -9.820 1.00 0.00 3 THR A CA 6
ATOM 9176 C C . THR A 1 4 ? 15.342 -26.140 -11.150 1.00 0.00 3 THR A C 6
ATOM 9177 O O . THR A 1 4 ? 16.247 -25.304 -11.194 1.00 0.00 3 THR A O 6
ATOM 9188 N N . GLN A 1 5 ? 14.702 -26.569 -12.231 1.00 0.00 4 GLN A N 6
ATOM 9189 C CA . GLN A 1 5 ? 15.040 -26.066 -13.557 1.00 0.00 4 GLN A CA 6
ATOM 9190 C C . GLN A 1 5 ? 14.379 -24.714 -13.800 1.00 0.00 4 GLN A C 6
ATOM 9191 O O . GLN A 1 5 ? 13.277 -24.455 -13.314 1.00 0.00 4 GLN A O 6
ATOM 9205 N N . TYR A 1 6 ? 15.056 -23.855 -14.555 1.00 0.00 5 TYR A N 6
ATOM 9206 C CA . TYR A 1 6 ? 14.518 -22.533 -14.855 1.00 0.00 5 TYR A CA 6
ATOM 9207 C C . TYR A 1 6 ? 14.140 -22.432 -16.330 1.00 0.00 5 TYR A C 6
ATOM 9208 O O . TYR A 1 6 ? 14.896 -22.852 -17.206 1.00 0.00 5 TYR A O 6
ATOM 9226 N N . THR A 1 7 ? 12.960 -21.881 -16.592 1.00 0.00 6 THR A N 6
ATOM 9227 C CA . THR A 1 7 ? 12.476 -21.738 -17.962 1.00 0.00 6 THR A CA 6
ATOM 9228 C C . THR A 1 7 ? 11.941 -20.330 -18.201 1.00 0.00 6 THR A C 6
ATOM 9229 O O . THR A 1 7 ? 11.794 -19.544 -17.264 1.00 0.00 6 THR A O 6
ATOM 9240 N N . TYR A 1 8 ? 11.649 -20.017 -19.460 1.00 0.00 7 TYR A N 6
ATOM 9241 C CA . TYR A 1 8 ? 11.131 -18.700 -19.809 1.00 0.00 7 TYR A CA 6
ATOM 9242 C C . TYR A 1 8 ? 9.801 -18.447 -19.105 1.00 0.00 7 TYR A C 6
ATOM 9243 O O . TYR A 1 8 ? 9.529 -17.335 -18.653 1.00 0.00 7 TYR A O 6
ATOM 9261 N N . GLN A 1 9 ? 8.976 -19.485 -19.020 1.00 0.00 8 GLN A N 6
ATOM 9262 C CA . GLN A 1 9 ? 7.675 -19.363 -18.373 1.00 0.00 8 GLN A CA 6
ATOM 9263 C C . GLN A 1 9 ? 7.834 -18.973 -16.906 1.00 0.00 8 GLN A C 6
ATOM 9264 O O . GLN A 1 9 ? 7.092 -18.134 -16.396 1.00 0.00 8 GLN A O 6
ATOM 9278 N N . GLN A 1 10 ? 8.805 -19.583 -16.234 1.00 0.00 9 GLN A N 6
ATOM 9279 C CA . GLN A 1 10 ? 9.045 -19.283 -14.827 1.00 0.00 9 GLN A CA 6
ATOM 9280 C C . GLN A 1 10 ? 9.440 -17.819 -14.660 1.00 0.00 9 GLN A C 6
ATOM 9281 O O . GLN A 1 10 ? 8.996 -17.146 -13.731 1.00 0.00 9 GLN A O 6
ATOM 9295 N N . ILE A 1 11 ? 10.271 -17.332 -15.576 1.00 0.00 10 ILE A N 6
ATOM 9296 C CA . ILE A 1 11 ? 10.716 -15.944 -15.535 1.00 0.00 10 ILE A CA 6
ATOM 9297 C C . ILE A 1 11 ? 9.527 -15.002 -15.695 1.00 0.00 10 ILE A C 6
ATOM 9298 O O . ILE A 1 11 ? 9.419 -13.993 -14.998 1.00 0.00 10 ILE A O 6
ATOM 9314 N N . ALA A 1 12 ? 8.641 -15.342 -16.624 1.00 0.00 11 ALA A N 6
ATOM 9315 C CA . ALA A 1 12 ? 7.459 -14.531 -16.889 1.00 0.00 11 ALA A CA 6
ATOM 9316 C C . ALA A 1 12 ? 6.583 -14.422 -15.643 1.00 0.00 11 ALA A C 6
ATOM 9317 O O . ALA A 1 12 ? 5.992 -13.374 -15.382 1.00 0.00 11 ALA A O 6
ATOM 9324 N N . GLU A 1 13 ? 6.493 -15.509 -14.886 1.00 0.00 12 GLU A N 6
ATOM 9325 C CA . GLU A 1 13 ? 5.671 -15.517 -13.680 1.00 0.00 12 GLU A CA 6
ATOM 9326 C C . GLU A 1 13 ? 6.266 -14.596 -12.618 1.00 0.00 12 GLU A C 6
ATOM 9327 O O . GLU A 1 13 ? 5.533 -13.936 -11.881 1.00 0.00 12 GLU A O 6
ATOM 9339 N N . ASP A 1 14 ? 7.593 -14.544 -12.547 1.00 0.00 13 ASP A N 6
ATOM 9340 C CA . ASP A 1 14 ? 8.254 -13.684 -11.572 1.00 0.00 13 ASP A CA 6
ATOM 9341 C C . ASP A 1 14 ? 8.721 -12.393 -12.236 1.00 0.00 13 ASP A C 6
ATOM 9342 O O . ASP A 1 14 ? 9.704 -12.384 -12.977 1.00 0.00 13 ASP A O 6
ATOM 9351 N N . PHE A 1 15 ? 8.005 -11.305 -11.970 1.00 0.00 14 PHE A N 6
ATOM 9352 C CA . PHE A 1 15 ? 8.348 -10.012 -12.552 1.00 0.00 14 PHE A CA 6
ATOM 9353 C C . PHE A 1 15 ? 9.712 -9.532 -12.066 1.00 0.00 14 PHE A C 6
ATOM 9354 O O . PHE A 1 15 ? 10.490 -8.972 -12.837 1.00 0.00 14 PHE A O 6
ATOM 9371 N N . ARG A 1 16 ? 9.996 -9.744 -10.784 1.00 0.00 15 ARG A N 6
ATOM 9372 C CA . ARG A 1 16 ? 11.271 -9.314 -10.222 1.00 0.00 15 ARG A CA 6
ATOM 9373 C C . ARG A 1 16 ? 12.430 -9.993 -10.941 1.00 0.00 15 ARG A C 6
ATOM 9374 O O . ARG A 1 16 ? 13.393 -9.341 -11.342 1.00 0.00 15 ARG A O 6
ATOM 9395 N N . LEU A 1 17 ? 12.326 -11.306 -11.113 1.00 0.00 16 LEU A N 6
ATOM 9396 C CA . LEU A 1 17 ? 13.367 -12.059 -11.801 1.00 0.00 16 LEU A CA 6
ATOM 9397 C C . LEU A 1 17 ? 13.447 -11.633 -13.262 1.00 0.00 16 LEU A C 6
ATOM 9398 O O . LEU A 1 17 ? 14.532 -11.524 -13.831 1.00 0.00 16 LEU A O 6
ATOM 9414 N N . TRP A 1 18 ? 12.285 -11.397 -13.863 1.00 0.00 17 TRP A N 6
ATOM 9415 C CA . TRP A 1 18 ? 12.222 -10.989 -15.261 1.00 0.00 17 TRP A CA 6
ATOM 9416 C C . TRP A 1 18 ? 12.985 -9.686 -15.475 1.00 0.00 17 TRP A C 6
ATOM 9417 O O . TRP A 1 18 ? 13.771 -9.564 -16.415 1.00 0.00 17 TRP A O 6
ATOM 9438 N N . SER A 1 19 ? 12.755 -8.717 -14.601 1.00 0.00 18 SER A N 6
ATOM 9439 C CA . SER A 1 19 ? 13.432 -7.431 -14.709 1.00 0.00 18 SER A CA 6
ATOM 9440 C C . SER A 1 19 ? 14.944 -7.605 -14.586 1.00 0.00 18 SER A C 6
ATOM 9441 O O . SER A 1 19 ? 15.712 -6.990 -15.326 1.00 0.00 18 SER A O 6
ATOM 9449 N N . GLU A 1 20 ? 15.362 -8.435 -13.636 1.00 0.00 19 GLU A N 6
ATOM 9450 C CA . GLU A 1 20 ? 16.785 -8.672 -13.408 1.00 0.00 19 GLU A CA 6
ATOM 9451 C C . GLU A 1 20 ? 17.460 -9.288 -14.633 1.00 0.00 19 GLU A C 6
ATOM 9452 O O . GLU A 1 20 ? 18.561 -8.883 -15.007 1.00 0.00 19 GLU A O 6
ATOM 9464 N N . TYR A 1 21 ? 16.811 -10.273 -15.248 1.00 0.00 20 TYR A N 6
ATOM 9465 C CA . TYR A 1 21 ? 17.390 -10.929 -16.419 1.00 0.00 20 TYR A CA 6
ATOM 9466 C C . TYR A 1 21 ? 17.411 -9.998 -17.624 1.00 0.00 20 TYR A C 6
ATOM 9467 O O . TYR A 1 21 ? 18.376 -9.984 -18.388 1.00 0.00 20 TYR A O 6
ATOM 9485 N N . VAL A 1 22 ? 16.346 -9.227 -17.795 1.00 0.00 21 VAL A N 6
ATOM 9486 C CA . VAL A 1 22 ? 16.266 -8.308 -18.921 1.00 0.00 21 VAL A CA 6
ATOM 9487 C C . VAL A 1 22 ? 17.347 -7.238 -18.823 1.00 0.00 21 VAL A C 6
ATOM 9488 O O . VAL A 1 22 ? 18.041 -6.951 -19.798 1.00 0.00 21 VAL A O 6
ATOM 9501 N N . ASP A 1 23 ? 17.487 -6.656 -17.637 1.00 0.00 22 ASP A N 6
ATOM 9502 C CA . ASP A 1 23 ? 18.491 -5.621 -17.417 1.00 0.00 22 ASP A CA 6
ATOM 9503 C C . ASP A 1 23 ? 18.576 -5.275 -15.934 1.00 0.00 22 ASP A C 6
ATOM 9504 O O . ASP A 1 23 ? 17.571 -4.927 -15.313 1.00 0.00 22 ASP A O 6
ATOM 9513 N N . THR A 1 24 ? 19.774 -5.372 -15.368 1.00 0.00 23 THR A N 6
ATOM 9514 C CA . THR A 1 24 ? 19.959 -5.065 -13.955 1.00 0.00 23 THR A CA 6
ATOM 9515 C C . THR A 1 24 ? 19.761 -3.573 -13.699 1.00 0.00 23 THR A C 6
ATOM 9516 O O . THR A 1 24 ? 19.218 -3.177 -12.669 1.00 0.00 23 THR A O 6
ATOM 9527 N N . ALA A 1 25 ? 20.202 -2.751 -14.647 1.00 0.00 24 ALA A N 6
ATOM 9528 C CA . ALA A 1 25 ? 20.063 -1.305 -14.515 1.00 0.00 24 ALA A CA 6
ATOM 9529 C C . ALA A 1 25 ? 18.713 -0.834 -15.054 1.00 0.00 24 ALA A C 6
ATOM 9530 O O . ALA A 1 25 ? 18.250 0.257 -14.720 1.00 0.00 24 ALA A O 6
ATOM 9537 N N . GLY A 1 26 ? 18.090 -1.656 -15.894 1.00 0.00 25 GLY A N 6
ATOM 9538 C CA . GLY A 1 26 ? 16.800 -1.304 -16.476 1.00 0.00 25 GLY A CA 6
ATOM 9539 C C . GLY A 1 26 ? 15.683 -1.399 -15.443 1.00 0.00 25 GLY A C 6
ATOM 9540 O O . GLY A 1 26 ? 15.774 -2.165 -14.482 1.00 0.00 25 GLY A O 6
ATOM 9544 N N . GLU A 1 27 ? 14.627 -0.620 -15.652 1.00 0.00 26 GLU A N 6
ATOM 9545 C CA . GLU A 1 27 ? 13.491 -0.626 -14.737 1.00 0.00 26 GLU A CA 6
ATOM 9546 C C . GLU A 1 27 ? 12.269 -1.245 -15.408 1.00 0.00 26 GLU A C 6
ATOM 9547 O O . GLU A 1 27 ? 12.001 -0.994 -16.583 1.00 0.00 26 GLU A O 6
ATOM 9559 N N . MET A 1 28 ? 11.529 -2.052 -14.654 1.00 0.00 27 MET A N 6
ATOM 9560 C CA . MET A 1 28 ? 10.335 -2.697 -15.187 1.00 0.00 27 MET A CA 6
ATOM 9561 C C . MET A 1 28 ? 9.169 -2.540 -14.216 1.00 0.00 27 MET A C 6
ATOM 9562 O O . MET A 1 28 ? 9.333 -2.698 -13.006 1.00 0.00 27 MET A O 6
ATOM 9576 N N . SER A 1 29 ? 7.996 -2.217 -14.751 1.00 0.00 28 SER A N 6
ATOM 9577 C CA . SER A 1 29 ? 6.812 -2.028 -13.917 1.00 0.00 28 SER A CA 6
ATOM 9578 C C . SER A 1 29 ? 5.692 -2.978 -14.331 1.00 0.00 28 SER A C 6
ATOM 9579 O O . SER A 1 29 ? 5.596 -3.376 -15.493 1.00 0.00 28 SER A O 6
ATOM 9587 N N . LYS A 1 30 ? 4.848 -3.335 -13.368 1.00 0.00 29 LYS A N 6
ATOM 9588 C CA . LYS A 1 30 ? 3.731 -4.238 -13.628 1.00 0.00 29 LYS A CA 6
ATOM 9589 C C . LYS A 1 30 ? 2.776 -3.648 -14.666 1.00 0.00 29 LYS A C 6
ATOM 9590 O O . LYS A 1 30 ? 1.986 -4.370 -15.272 1.00 0.00 29 LYS A O 6
ATOM 9609 N N . ASP A 1 31 ? 2.851 -2.335 -14.867 1.00 0.00 30 ASP A N 6
ATOM 9610 C CA . ASP A 1 31 ? 1.982 -1.676 -15.836 1.00 0.00 30 ASP A CA 6
ATOM 9611 C C . ASP A 1 31 ? 2.214 -2.260 -17.226 1.00 0.00 30 ASP A C 6
ATOM 9612 O O . ASP A 1 31 ? 1.270 -2.480 -17.984 1.00 0.00 30 ASP A O 6
ATOM 9621 N N . GLU A 1 32 ? 3.477 -2.514 -17.548 1.00 0.00 31 GLU A N 6
ATOM 9622 C CA . GLU A 1 32 ? 3.831 -3.081 -18.844 1.00 0.00 31 GLU A CA 6
ATOM 9623 C C . GLU A 1 32 ? 3.184 -4.452 -19.021 1.00 0.00 31 GLU A C 6
ATOM 9624 O O . GLU A 1 32 ? 2.724 -4.796 -20.110 1.00 0.00 31 GLU A O 6
ATOM 9636 N N . PHE A 1 33 ? 3.160 -5.232 -17.944 1.00 0.00 32 PHE A N 6
ATOM 9637 C CA . PHE A 1 33 ? 2.576 -6.568 -17.990 1.00 0.00 32 PHE A CA 6
ATOM 9638 C C . PHE A 1 33 ? 1.114 -6.520 -18.419 1.00 0.00 32 PHE A C 6
ATOM 9639 O O . PHE A 1 33 ? 0.695 -7.279 -19.285 1.00 0.00 32 PHE A O 6
ATOM 9656 N N . ASN A 1 34 ? 0.337 -5.640 -17.806 1.00 0.00 33 ASN A N 6
ATOM 9657 C CA . ASN A 1 34 ? -1.078 -5.528 -18.146 1.00 0.00 33 ASN A CA 6
ATOM 9658 C C . ASN A 1 34 ? -1.256 -5.126 -19.609 1.00 0.00 33 ASN A C 6
ATOM 9659 O O . ASN A 1 34 ? -2.159 -5.610 -20.291 1.00 0.00 33 ASN A O 6
ATOM 9670 N N . SER A 1 35 ? -0.399 -4.225 -20.077 1.00 0.00 34 SER A N 6
ATOM 9671 C CA . SER A 1 35 ? -0.472 -3.742 -21.454 1.00 0.00 34 SER A CA 6
ATOM 9672 C C . SER A 1 35 ? -0.261 -4.864 -22.473 1.00 0.00 34 SER A C 6
ATOM 9673 O O . SER A 1 35 ? -0.957 -4.926 -23.486 1.00 0.00 34 SER A O 6
ATOM 9681 N N . LEU A 1 36 ? 0.718 -5.729 -22.222 1.00 0.00 35 LEU A N 6
ATOM 9682 C CA . LEU A 1 36 ? 1.018 -6.817 -23.155 1.00 0.00 35 LEU A CA 6
ATOM 9683 C C . LEU A 1 36 ? 0.480 -8.157 -22.656 1.00 0.00 35 LEU A C 6
ATOM 9684 O O . LEU A 1 36 ? 0.403 -8.402 -21.457 1.00 0.00 35 LEU A O 6
ATOM 9700 N N . SER A 1 37 ? 0.116 -9.023 -23.594 1.00 0.00 36 SER A N 6
ATOM 9701 C CA . SER A 1 37 ? -0.407 -10.341 -23.248 1.00 0.00 36 SER A CA 6
ATOM 9702 C C . SER A 1 37 ? 0.666 -11.175 -22.553 1.00 0.00 36 SER A C 6
ATOM 9703 O O . SER A 1 37 ? 1.860 -10.954 -22.750 1.00 0.00 36 SER A O 6
ATOM 9711 N N . THR A 1 38 ? 0.236 -12.127 -21.733 1.00 0.00 37 THR A N 6
ATOM 9712 C CA . THR A 1 38 ? 1.176 -12.979 -21.012 1.00 0.00 37 THR A CA 6
ATOM 9713 C C . THR A 1 38 ? 2.051 -13.766 -21.986 1.00 0.00 37 THR A C 6
ATOM 9714 O O . THR A 1 38 ? 3.264 -13.863 -21.804 1.00 0.00 37 THR A O 6
ATOM 9725 N N . GLU A 1 39 ? 1.428 -14.328 -23.016 1.00 0.00 38 GLU A N 6
ATOM 9726 C CA . GLU A 1 39 ? 2.160 -15.106 -24.011 1.00 0.00 38 GLU A CA 6
ATOM 9727 C C . GLU A 1 39 ? 3.169 -14.230 -24.749 1.00 0.00 38 GLU A C 6
ATOM 9728 O O . GLU A 1 39 ? 4.175 -14.722 -25.260 1.00 0.00 38 GLU A O 6
ATOM 9740 N N . ASP A 1 40 ? 2.891 -12.931 -24.805 1.00 0.00 39 ASP A N 6
ATOM 9741 C CA . ASP A 1 40 ? 3.779 -11.995 -25.487 1.00 0.00 39 ASP A CA 6
ATOM 9742 C C . ASP A 1 40 ? 5.158 -11.986 -24.834 1.00 0.00 39 ASP A C 6
ATOM 9743 O O . ASP A 1 40 ? 6.178 -11.888 -25.517 1.00 0.00 39 ASP A O 6
ATOM 9752 N N . LYS A 1 41 ? 5.186 -12.076 -23.507 1.00 0.00 40 LYS A N 6
ATOM 9753 C CA . LYS A 1 41 ? 6.452 -12.060 -22.781 1.00 0.00 40 LYS A CA 6
ATOM 9754 C C . LYS A 1 41 ? 7.335 -13.227 -23.210 1.00 0.00 40 LYS A C 6
ATOM 9755 O O . LYS A 1 41 ? 8.545 -13.072 -23.370 1.00 0.00 40 LYS A O 6
ATOM 9774 N N . VAL A 1 42 ? 6.729 -14.393 -23.396 1.00 0.00 41 VAL A N 6
ATOM 9775 C CA . VAL A 1 42 ? 7.483 -15.570 -23.808 1.00 0.00 41 VAL A CA 6
ATOM 9776 C C . VAL A 1 42 ? 8.130 -15.339 -25.168 1.00 0.00 41 VAL A C 6
ATOM 9777 O O . VAL A 1 42 ? 9.306 -15.640 -25.367 1.00 0.00 41 VAL A O 6
ATOM 9790 N N . ARG A 1 43 ? 7.353 -14.801 -26.102 1.00 0.00 42 ARG A N 6
ATOM 9791 C CA . ARG A 1 43 ? 7.861 -14.533 -27.441 1.00 0.00 42 ARG A CA 6
ATOM 9792 C C . ARG A 1 43 ? 9.015 -13.536 -27.392 1.00 0.00 42 ARG A C 6
ATOM 9793 O O . ARG A 1 43 ? 10.036 -13.720 -28.054 1.00 0.00 42 ARG A O 6
ATOM 9814 N N . LEU A 1 44 ? 8.844 -12.474 -26.609 1.00 0.00 43 LEU A N 6
ATOM 9815 C CA . LEU A 1 44 ? 9.876 -11.451 -26.491 1.00 0.00 43 LEU A CA 6
ATOM 9816 C C . LEU A 1 44 ? 11.153 -12.031 -25.890 1.00 0.00 43 LEU A C 6
ATOM 9817 O O . LEU A 1 44 ? 12.256 -11.723 -26.342 1.00 0.00 43 LEU A O 6
ATOM 9833 N N . GLN A 1 45 ? 11.000 -12.871 -24.871 1.00 0.00 44 GLN A N 6
ATOM 9834 C CA . GLN A 1 45 ? 12.158 -13.481 -24.228 1.00 0.00 44 GLN A CA 6
ATOM 9835 C C . GLN A 1 45 ? 12.888 -14.406 -25.195 1.00 0.00 44 GLN A C 6
ATOM 9836 O O . GLN A 1 45 ? 14.118 -14.423 -25.244 1.00 0.00 44 GLN A O 6
ATOM 9850 N N . VAL A 1 46 ? 12.123 -15.170 -25.970 1.00 0.00 45 VAL A N 6
ATOM 9851 C CA . VAL A 1 46 ? 12.712 -16.088 -26.936 1.00 0.00 45 VAL A CA 6
ATOM 9852 C C . VAL A 1 46 ? 13.496 -15.321 -27.995 1.00 0.00 45 VAL A C 6
ATOM 9853 O O . VAL A 1 46 ? 14.611 -15.697 -28.349 1.00 0.00 45 VAL A O 6
ATOM 9866 N N . GLU A 1 47 ? 12.899 -14.246 -28.498 1.00 0.00 46 GLU A N 6
ATOM 9867 C CA . GLU A 1 47 ? 13.539 -13.427 -29.521 1.00 0.00 46 GLU A CA 6
ATOM 9868 C C . GLU A 1 47 ? 14.806 -12.766 -28.982 1.00 0.00 46 GLU A C 6
ATOM 9869 O O . GLU A 1 47 ? 15.807 -12.654 -29.690 1.00 0.00 46 GLU A O 6
ATOM 9881 N N . ALA A 1 48 ? 14.748 -12.310 -27.735 1.00 0.00 47 ALA A N 6
ATOM 9882 C CA . ALA A 1 48 ? 15.891 -11.639 -27.120 1.00 0.00 47 ALA A CA 6
ATOM 9883 C C . ALA A 1 48 ? 17.112 -12.554 -27.059 1.00 0.00 47 ALA A C 6
ATOM 9884 O O . ALA A 1 48 ? 18.234 -12.116 -27.313 1.00 0.00 47 ALA A O 6
ATOM 9891 N N . PHE A 1 49 ? 16.896 -13.821 -26.723 1.00 0.00 48 PHE A N 6
ATOM 9892 C CA . PHE A 1 49 ? 18.001 -14.770 -26.637 1.00 0.00 48 PHE A CA 6
ATOM 9893 C C . PHE A 1 49 ? 18.051 -15.685 -27.863 1.00 0.00 48 PHE A C 6
ATOM 9894 O O . PHE A 1 49 ? 18.866 -16.607 -27.921 1.00 0.00 48 PHE A O 6
ATOM 9911 N N . GLY A 1 50 ? 17.182 -15.434 -28.839 1.00 0.00 49 GLY A N 6
ATOM 9912 C CA . GLY A 1 50 ? 17.150 -16.250 -30.047 1.00 0.00 49 GLY A CA 6
ATOM 9913 C C . GLY A 1 50 ? 16.388 -17.549 -29.802 1.00 0.00 49 GLY A C 6
ATOM 9914 O O . GLY A 1 50 ? 15.941 -17.815 -28.686 1.00 0.00 49 GLY A O 6
ATOM 9918 N N . GLU A 1 51 ? 16.249 -18.356 -30.848 1.00 0.00 50 GLU A N 6
ATOM 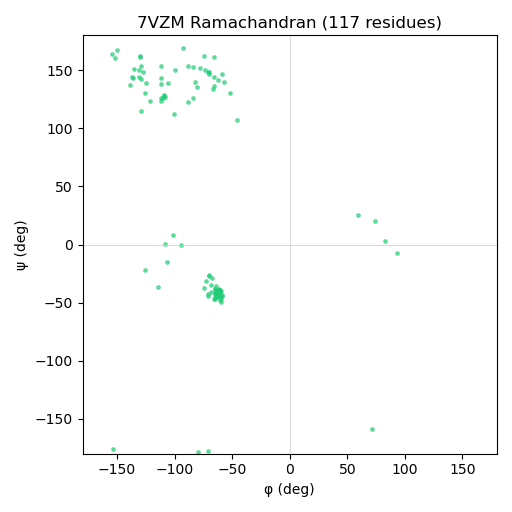9919 C CA . GLU A 1 51 ? 15.546 -19.628 -30.730 1.00 0.00 50 GLU A CA 6
ATOM 9920 C C . GLU A 1 51 ? 16.474 -20.698 -30.167 1.00 0.00 50 GLU A C 6
ATOM 9921 O O . GLU A 1 51 ? 17.696 -20.594 -30.280 1.00 0.00 50 GLU A O 6
ATOM 9933 N N . GLU A 1 52 ? 15.891 -21.726 -29.559 1.00 0.00 51 GLU A N 6
ATOM 9934 C CA . GLU A 1 52 ? 16.685 -22.805 -28.984 1.00 0.00 51 GLU A CA 6
ATOM 9935 C C . GLU A 1 52 ? 17.274 -23.686 -30.082 1.00 0.00 51 GLU A C 6
ATOM 9936 O O . GLU A 1 52 ? 16.578 -24.076 -31.019 1.00 0.00 51 GLU A O 6
ATOM 9948 N N . LYS A 1 53 ? 18.560 -23.998 -29.951 1.00 0.00 52 LYS A N 6
ATOM 9949 C CA . LYS A 1 53 ? 19.245 -24.839 -30.929 1.00 0.00 52 LYS A CA 6
ATOM 9950 C C . LYS A 1 53 ? 20.674 -25.114 -30.473 1.00 0.00 52 LYS A C 6
ATOM 9951 O O . LYS A 1 53 ? 21.232 -26.178 -30.742 1.00 0.00 52 LYS A O 6
ATOM 9970 N N . SER A 1 54 ? 21.258 -24.142 -29.779 1.00 0.00 53 SER A N 6
ATOM 9971 C CA . SER A 1 54 ? 22.621 -24.273 -29.279 1.00 0.00 53 SER A CA 6
ATOM 9972 C C . SER A 1 54 ? 22.664 -23.948 -27.785 1.00 0.00 53 SER A C 6
ATOM 9973 O O . SER A 1 54 ? 22.957 -22.814 -27.404 1.00 0.00 53 SER A O 6
ATOM 9981 N N . PRO A 1 55 ? 22.370 -24.902 -26.935 1.00 0.00 54 PRO A N 6
ATOM 9982 C CA . PRO A 1 55 ? 22.371 -24.680 -25.458 1.00 0.00 54 PRO A CA 6
ATOM 9983 C C . PRO A 1 55 ? 23.772 -24.434 -24.905 1.00 0.00 54 PRO A C 6
ATOM 9984 O O . PRO A 1 55 ? 24.756 -24.976 -25.406 1.00 0.00 54 PRO A O 6
ATOM 9995 N N . LYS A 1 56 ? 23.844 -23.606 -23.868 1.00 0.00 55 LYS A N 6
ATOM 9996 C CA . LYS A 1 56 ? 25.119 -23.279 -23.241 1.00 0.00 55 LYS A CA 6
ATOM 9997 C C . LYS A 1 56 ? 25.019 -23.452 -21.730 1.00 0.00 55 LYS A C 6
ATOM 9998 O O . LYS A 1 56 ? 23.929 -23.386 -21.162 1.00 0.00 55 LYS A O 6
ATOM 10017 N N . PHE A 1 57 ? 26.157 -23.675 -21.082 1.00 0.00 56 PHE A N 6
ATOM 10018 C CA . PHE A 1 57 ? 26.170 -23.855 -19.636 1.00 0.00 56 PHE A CA 6
ATOM 10019 C C . PHE A 1 57 ? 25.872 -22.530 -18.941 1.00 0.00 56 PHE A C 6
ATOM 10020 O O . PHE A 1 57 ? 26.503 -21.512 -19.226 1.00 0.00 56 PHE A O 6
ATOM 10037 N N . SER A 1 58 ? 24.897 -22.547 -18.038 1.00 0.00 57 SER A N 6
ATOM 10038 C CA . SER A 1 58 ? 24.512 -21.338 -17.318 1.00 0.00 57 SER A CA 6
ATOM 10039 C C . SER A 1 58 ? 24.295 -21.632 -15.836 1.00 0.00 57 SER A C 6
ATOM 10040 O O . SER A 1 58 ? 23.892 -22.735 -15.464 1.00 0.00 57 SER A O 6
ATOM 10048 N N . THR A 1 59 ? 24.564 -20.637 -14.997 1.00 0.00 58 THR A N 6
ATOM 10049 C CA . THR A 1 59 ? 24.393 -20.795 -13.558 1.00 0.00 58 THR A CA 6
ATOM 10050 C C . THR A 1 59 ? 23.519 -19.678 -12.998 1.00 0.00 58 THR A C 6
ATOM 10051 O O . THR A 1 59 ? 23.350 -18.635 -13.629 1.00 0.00 58 THR A O 6
ATOM 10062 N N . LYS A 1 60 ? 22.964 -19.905 -11.813 1.00 0.00 59 LYS A N 6
ATOM 10063 C CA . LYS A 1 60 ? 22.105 -18.912 -11.178 1.00 0.00 59 LYS A CA 6
ATOM 10064 C C . LYS A 1 60 ? 22.424 -18.806 -9.689 1.00 0.00 59 LYS A C 6
ATOM 10065 O O . LYS A 1 60 ? 22.760 -19.800 -9.044 1.00 0.00 59 LYS A O 6
ATOM 10084 N N . VAL A 1 61 ? 22.328 -17.593 -9.154 1.00 0.00 60 VAL A N 6
ATOM 10085 C CA . VAL A 1 61 ? 22.620 -17.362 -7.743 1.00 0.00 60 VAL A CA 6
ATOM 10086 C C . VAL A 1 61 ? 21.402 -17.670 -6.877 1.00 0.00 60 VAL A C 6
ATOM 10087 O O . VAL A 1 61 ? 20.297 -17.206 -7.157 1.00 0.00 60 VAL A O 6
ATOM 10100 N N . THR A 1 62 ? 21.614 -18.460 -5.829 1.00 0.00 61 THR A N 6
ATOM 10101 C CA . THR A 1 62 ? 20.526 -18.831 -4.930 1.00 0.00 61 THR A CA 6
ATOM 10102 C C . THR A 1 62 ? 20.859 -18.519 -3.491 1.00 0.00 61 THR A C 6
ATOM 10103 O O . THR A 1 62 ? 22.023 -18.389 -3.110 1.00 0.00 61 THR A O 6
ATOM 10114 N N . THR A 1 63 ? 19.812 -18.439 -2.694 1.00 0.00 62 THR A N 6
ATOM 10115 C CA . THR A 1 63 ? 19.957 -18.188 -1.283 1.00 0.00 62 THR A CA 6
ATOM 10116 C C . THR A 1 63 ? 20.107 -19.520 -0.575 1.00 0.00 62 THR A C 6
ATOM 10117 O O . THR A 1 63 ? 19.665 -20.552 -1.081 1.00 0.00 62 THR A O 6
ATOM 10128 N N . LYS A 1 64 ? 20.753 -19.490 0.572 1.00 0.00 63 LYS A N 6
ATOM 10129 C CA . LYS A 1 64 ? 20.992 -20.707 1.342 1.00 0.00 63 LYS A CA 6
ATOM 10130 C C . LYS A 1 64 ? 19.707 -21.548 1.421 1.00 0.00 63 LYS A C 6
ATOM 10131 O O . LYS A 1 64 ? 18.773 -21.184 2.134 1.00 0.00 63 LYS A O 6
ATOM 10150 N N . PRO A 1 65 ? 19.636 -22.657 0.709 1.00 0.00 64 PRO A N 6
ATOM 10151 C CA . PRO A 1 65 ? 18.432 -23.542 0.717 1.00 0.00 64 PRO A CA 6
ATOM 10152 C C . PRO A 1 65 ? 18.327 -24.354 2.005 1.00 0.00 64 PRO A C 6
ATOM 10153 O O . PRO A 1 65 ? 19.288 -24.446 2.770 1.00 0.00 64 PRO A O 6
ATOM 10164 N N . ASP A 1 66 ? 17.157 -24.935 2.244 1.00 0.00 65 ASP A N 6
ATOM 10165 C CA . ASP A 1 66 ? 16.946 -25.727 3.449 1.00 0.00 65 ASP A CA 6
ATOM 10166 C C . ASP A 1 66 ? 17.545 -27.123 3.296 1.00 0.00 65 ASP A C 6
ATOM 10167 O O . ASP A 1 66 ? 18.128 -27.449 2.262 1.00 0.00 65 ASP A O 6
ATOM 10176 N N . PHE A 1 67 ? 17.408 -27.937 4.337 1.00 0.00 66 PHE A N 6
ATOM 10177 C CA . PHE A 1 67 ? 17.949 -29.292 4.316 1.00 0.00 66 PHE A CA 6
ATOM 10178 C C . PHE A 1 67 ? 17.261 -30.137 3.249 1.00 0.00 66 PHE A C 6
ATOM 10179 O O . PHE A 1 67 ? 16.198 -29.776 2.743 1.00 0.00 66 PHE A O 6
ATOM 10196 N N . ASP A 1 68 ? 17.880 -31.265 2.913 1.00 0.00 67 ASP A N 6
ATOM 10197 C CA . ASP A 1 68 ? 17.326 -32.164 1.908 1.00 0.00 67 ASP A CA 6
ATOM 10198 C C . ASP A 1 68 ? 17.069 -31.421 0.600 1.00 0.00 67 ASP A C 6
ATOM 10199 O O . ASP A 1 68 ? 15.921 -31.245 0.192 1.00 0.00 67 ASP A O 6
ATOM 10208 N N . GLY A 1 69 ? 18.143 -30.993 -0.055 1.00 0.00 68 GLY A N 6
ATOM 10209 C CA . GLY A 1 69 ? 18.016 -30.276 -1.319 1.00 0.00 68 GLY A CA 6
ATOM 10210 C C . GLY A 1 69 ? 18.527 -31.125 -2.478 1.00 0.00 68 GLY A C 6
ATOM 10211 O O . GLY A 1 69 ? 19.643 -31.644 -2.437 1.00 0.00 68 GLY A O 6
ATOM 10215 N N . PHE A 1 70 ? 17.703 -31.263 -3.511 1.00 0.00 69 PHE A N 6
ATOM 10216 C CA . PHE A 1 70 ? 18.080 -32.052 -4.679 1.00 0.00 69 PHE A CA 6
ATOM 10217 C C . PHE A 1 70 ? 19.231 -31.393 -5.431 1.00 0.00 69 PHE A C 6
ATOM 10218 O O . PHE A 1 70 ? 20.123 -32.071 -5.940 1.00 0.00 69 PHE A O 6
ATOM 10235 N N . GLN A 1 71 ? 19.200 -30.065 -5.505 1.00 0.00 70 GLN A N 6
ATOM 10236 C CA . GLN A 1 71 ? 20.240 -29.322 -6.207 1.00 0.00 70 GLN A CA 6
ATOM 10237 C C . GLN A 1 71 ? 21.473 -29.140 -5.329 1.00 0.00 70 GLN A C 6
ATOM 10238 O O . GLN A 1 71 ? 21.372 -29.045 -4.106 1.00 0.00 70 GLN A O 6
ATOM 10252 N N . PHE A 1 72 ? 22.638 -29.087 -5.969 1.00 0.00 71 PHE A N 6
ATOM 10253 C CA . PHE A 1 72 ? 23.894 -28.910 -5.248 1.00 0.00 71 PHE A CA 6
ATOM 10254 C C . PHE A 1 72 ? 24.375 -27.469 -5.394 1.00 0.00 71 PHE A C 6
ATOM 10255 O O . PHE A 1 72 ? 24.448 -26.941 -6.505 1.00 0.00 71 PHE A O 6
ATOM 10272 N N . TYR A 1 73 ? 24.679 -26.828 -4.269 1.00 0.00 72 TYR A N 6
ATOM 10273 C CA . TYR A 1 73 ? 25.125 -25.438 -4.289 1.00 0.00 72 TYR A CA 6
ATOM 10274 C C . TYR A 1 73 ? 26.538 -25.298 -3.734 1.00 0.00 72 TYR A C 6
ATOM 10275 O O . TYR A 1 73 ? 26.980 -26.104 -2.915 1.00 0.00 72 TYR A O 6
ATOM 10293 N N . ILE A 1 74 ? 27.241 -24.266 -4.192 1.00 0.00 73 ILE A N 6
ATOM 10294 C CA . ILE A 1 74 ? 28.607 -24.014 -3.745 1.00 0.00 73 ILE A CA 6
ATOM 10295 C C . ILE A 1 74 ? 28.634 -22.861 -2.748 1.00 0.00 73 ILE A C 6
ATOM 10296 O O . ILE A 1 74 ? 28.143 -21.768 -3.034 1.00 0.00 73 ILE A O 6
ATOM 10312 N N . GLU A 1 75 ? 29.209 -23.110 -1.576 1.00 0.00 74 GLU A N 6
ATOM 10313 C CA . GLU A 1 75 ? 29.294 -22.085 -0.542 1.00 0.00 74 GLU A CA 6
ATOM 10314 C C . GLU A 1 75 ? 30.095 -20.886 -1.041 1.00 0.00 74 GLU A C 6
ATOM 10315 O O . GLU A 1 75 ? 31.146 -21.044 -1.661 1.00 0.00 74 GLU A O 6
ATOM 10327 N N . ALA A 1 76 ? 29.591 -19.687 -0.767 1.00 0.00 75 ALA A N 6
ATOM 10328 C CA . ALA A 1 76 ? 30.266 -18.468 -1.195 1.00 0.00 75 ALA A CA 6
ATOM 10329 C C . ALA A 1 76 ? 31.648 -18.370 -0.557 1.00 0.00 75 ALA A C 6
ATOM 10330 O O . ALA A 1 76 ? 31.837 -18.754 0.598 1.00 0.00 75 ALA A O 6
ATOM 10337 N N . GLY A 1 77 ? 32.612 -17.858 -1.316 1.00 0.00 76 GLY A N 6
ATOM 10338 C CA . GLY A 1 77 ? 33.974 -17.720 -0.812 1.00 0.00 76 GLY A CA 6
ATOM 10339 C C . GLY A 1 77 ? 34.754 -19.030 -0.933 1.00 0.00 76 GLY A C 6
ATOM 10340 O O . GLY A 1 77 ? 35.905 -19.113 -0.506 1.00 0.00 76 GLY A O 6
ATOM 10344 N N . ARG A 1 78 ? 34.127 -20.051 -1.515 1.00 0.00 77 ARG A N 6
ATOM 10345 C CA . ARG A 1 78 ? 34.782 -21.344 -1.682 1.00 0.00 77 ARG A CA 6
ATOM 10346 C C . ARG A 1 78 ? 35.109 -21.587 -3.151 1.00 0.00 77 ARG A C 6
ATOM 10347 O O . ARG A 1 78 ? 34.285 -21.332 -4.029 1.00 0.00 77 ARG A O 6
ATOM 10368 N N . ASP A 1 79 ? 36.317 -22.076 -3.414 1.00 0.00 78 ASP A N 6
ATOM 10369 C CA . ASP A 1 79 ? 36.734 -22.339 -4.785 1.00 0.00 78 ASP A CA 6
ATOM 10370 C C . ASP A 1 79 ? 35.986 -23.542 -5.353 1.00 0.00 78 ASP A C 6
ATOM 10371 O O . ASP A 1 79 ? 35.293 -24.253 -4.624 1.00 0.00 78 ASP A O 6
ATOM 10380 N N . PHE A 1 80 ? 36.121 -23.757 -6.656 1.00 0.00 79 PHE A N 6
ATOM 10381 C CA . PHE A 1 80 ? 35.442 -24.868 -7.310 1.00 0.00 79 PHE A CA 6
ATOM 10382 C C . PHE A 1 80 ? 36.413 -25.672 -8.169 1.00 0.00 79 PHE A C 6
ATOM 10383 O O . PHE A 1 80 ? 37.082 -25.123 -9.044 1.00 0.00 79 PHE A O 6
ATOM 10400 N N . ASP A 1 81 ? 36.478 -26.976 -7.919 1.00 0.00 80 ASP A N 6
ATOM 10401 C CA . ASP A 1 81 ? 37.361 -27.847 -8.684 1.00 0.00 80 ASP A CA 6
ATOM 10402 C C . ASP A 1 81 ? 36.544 -28.757 -9.595 1.00 0.00 80 ASP A C 6
ATOM 10403 O O . ASP A 1 81 ? 35.681 -29.502 -9.130 1.00 0.00 80 ASP A O 6
ATOM 10412 N N . GLY A 1 82 ? 36.816 -28.690 -10.893 1.00 0.00 81 GLY A N 6
ATOM 10413 C CA . GLY A 1 82 ? 36.093 -29.512 -11.855 1.00 0.00 81 GLY A CA 6
ATOM 10414 C C . GLY A 1 82 ? 36.316 -30.997 -11.589 1.00 0.00 81 GLY A C 6
ATOM 10415 O O . GLY A 1 82 ? 35.387 -31.798 -11.685 1.00 0.00 81 GLY A O 6
ATOM 10419 N N . ASP A 1 83 ? 37.553 -31.362 -11.264 1.00 0.00 82 ASP A N 6
ATOM 10420 C CA . ASP A 1 83 ? 37.876 -32.760 -10.998 1.00 0.00 82 ASP A CA 6
ATOM 10421 C C . ASP A 1 83 ? 37.095 -33.285 -9.795 1.00 0.00 82 ASP A C 6
ATOM 10422 O O . ASP A 1 83 ? 36.481 -34.350 -9.863 1.00 0.00 82 ASP A O 6
ATOM 10431 N N . ALA A 1 84 ? 37.118 -32.534 -8.698 1.00 0.00 83 ALA A N 6
ATOM 10432 C CA . ALA A 1 84 ? 36.401 -32.943 -7.494 1.00 0.00 83 ALA A CA 6
ATOM 10433 C C . ALA A 1 84 ? 34.902 -33.003 -7.759 1.00 0.00 83 ALA A C 6
ATOM 10434 O O . ALA A 1 84 ? 34.217 -33.930 -7.325 1.00 0.00 83 ALA A O 6
ATOM 10441 N N . TYR A 1 85 ? 34.404 -32.006 -8.479 1.00 0.00 84 TYR A N 6
ATOM 10442 C CA . TYR A 1 85 ? 32.986 -31.938 -8.812 1.00 0.00 84 TYR A CA 6
ATOM 10443 C C . TYR A 1 85 ? 32.563 -33.149 -9.634 1.00 0.00 84 TYR A C 6
ATOM 10444 O O . TYR A 1 85 ? 31.532 -33.763 -9.369 1.00 0.00 84 TYR A O 6
ATOM 10462 N N . THR A 1 86 ? 33.358 -33.468 -10.648 1.00 0.00 85 THR A N 6
ATOM 10463 C CA . THR A 1 86 ? 33.053 -34.590 -11.527 1.00 0.00 85 THR A CA 6
ATOM 10464 C C . THR A 1 86 ? 32.985 -35.907 -10.761 1.00 0.00 85 THR A C 6
ATOM 10465 O O . THR A 1 86 ? 32.062 -36.693 -10.956 1.00 0.00 85 THR A O 6
ATOM 10476 N N . GLU A 1 87 ? 33.970 -36.158 -9.906 1.00 0.00 86 GLU A N 6
ATOM 10477 C CA . GLU A 1 87 ? 33.991 -37.404 -9.146 1.00 0.00 86 GLU A CA 6
ATOM 10478 C C . GLU A 1 87 ? 32.810 -37.495 -8.179 1.00 0.00 86 GLU A C 6
ATOM 10479 O O . GLU A 1 87 ? 32.165 -38.539 -8.075 1.00 0.00 86 GLU A O 6
ATOM 10491 N N . ALA A 1 88 ? 32.537 -36.405 -7.466 1.00 0.00 87 ALA A N 6
ATOM 10492 C CA . ALA A 1 88 ? 31.436 -36.393 -6.502 1.00 0.00 87 ALA A CA 6
ATOM 10493 C C . ALA A 1 88 ? 30.077 -36.522 -7.188 1.00 0.00 87 ALA A C 6
ATOM 10494 O O . ALA A 1 88 ? 29.216 -37.280 -6.743 1.00 0.00 87 ALA A O 6
ATOM 10501 N N . TYR A 1 89 ? 29.891 -35.762 -8.260 1.00 0.00 88 TYR A N 6
ATOM 10502 C CA . TYR A 1 89 ? 28.629 -35.778 -8.993 1.00 0.00 88 TYR A CA 6
ATOM 10503 C C . TYR A 1 89 ? 28.473 -37.071 -9.787 1.00 0.00 88 TYR A C 6
ATOM 10504 O O . TYR A 1 89 ? 27.378 -37.620 -9.896 1.00 0.00 88 TYR A O 6
ATOM 10522 N N . GLY A 1 90 ? 29.580 -37.542 -10.350 1.00 0.00 89 GLY A N 6
ATOM 10523 C CA . GLY A 1 90 ? 29.572 -38.763 -11.149 1.00 0.00 89 GLY A CA 6
ATOM 10524 C C . GLY A 1 90 ? 29.340 -38.469 -12.633 1.00 0.00 89 GLY A C 6
ATOM 10525 O O . GLY A 1 90 ? 29.170 -39.392 -13.431 1.00 0.00 89 GLY A O 6
ATOM 10529 N N . VAL A 1 91 ? 29.342 -37.188 -13.007 1.00 0.00 90 VAL A N 6
ATOM 10530 C CA . VAL A 1 91 ? 29.144 -36.810 -14.406 1.00 0.00 90 VAL A CA 6
ATOM 10531 C C . VAL A 1 91 ? 30.292 -35.932 -14.894 1.00 0.00 90 VAL A C 6
ATOM 10532 O O . VAL A 1 91 ? 30.637 -34.934 -14.263 1.00 0.00 90 VAL A O 6
ATOM 10545 N N . ALA A 1 92 ? 30.881 -36.312 -16.024 1.00 0.00 91 ALA A N 6
ATOM 10546 C CA . ALA A 1 92 ? 31.992 -35.556 -16.593 1.00 0.00 91 ALA A CA 6
ATOM 10547 C C . ALA A 1 92 ? 31.530 -34.180 -17.066 1.00 0.00 91 ALA A C 6
ATOM 10548 O O . ALA A 1 92 ? 30.428 -34.031 -17.594 1.00 0.00 91 ALA A O 6
ATOM 10555 N N . VAL A 1 93 ? 32.386 -33.178 -16.879 1.00 0.00 92 VAL A N 6
ATOM 10556 C CA . VAL A 1 93 ? 32.060 -31.817 -17.296 1.00 0.00 92 VAL A CA 6
ATOM 10557 C C . VAL A 1 93 ? 33.229 -31.214 -18.080 1.00 0.00 92 VAL A C 6
ATOM 10558 O O . VAL A 1 93 ? 34.373 -31.636 -17.912 1.00 0.00 92 VAL A O 6
ATOM 10571 N N . PRO A 1 94 ? 32.977 -30.242 -18.927 1.00 0.00 93 PRO A N 6
ATOM 10572 C CA . PRO A 1 94 ? 34.055 -29.590 -19.736 1.00 0.00 93 PRO A CA 6
ATOM 10573 C C . PRO A 1 94 ? 35.156 -29.006 -18.855 1.00 0.00 93 PRO A C 6
ATOM 10574 O O . PRO A 1 94 ? 34.883 -28.425 -17.809 1.00 0.00 93 PRO A O 6
ATOM 10585 N N . THR A 1 95 ? 36.400 -29.166 -19.282 1.00 0.00 94 THR A N 6
ATOM 10586 C CA . THR A 1 95 ? 37.531 -28.645 -18.520 1.00 0.00 94 THR A CA 6
ATOM 10587 C C . THR A 1 95 ? 37.536 -27.116 -18.525 1.00 0.00 94 THR A C 6
ATOM 10588 O O . THR A 1 95 ? 37.809 -26.482 -17.505 1.00 0.00 94 THR A O 6
ATOM 10599 N N . ASN A 1 96 ? 37.256 -26.536 -19.688 1.00 0.00 95 ASN A N 6
ATOM 10600 C CA . ASN A 1 96 ? 37.255 -25.082 -19.842 1.00 0.00 95 ASN A CA 6
ATOM 10601 C C . ASN A 1 96 ? 36.197 -24.401 -18.971 1.00 0.00 95 ASN A C 6
ATOM 10602 O O . ASN A 1 96 ? 36.446 -23.332 -18.413 1.00 0.00 95 ASN A O 6
ATOM 10613 N N . ILE A 1 97 ? 35.015 -25.001 -18.871 1.00 0.00 96 ILE A N 6
ATOM 10614 C CA . ILE A 1 97 ? 33.942 -24.402 -18.079 1.00 0.00 96 ILE A CA 6
ATOM 10615 C C . ILE A 1 97 ? 34.345 -24.298 -16.610 1.00 0.00 96 ILE A C 6
ATOM 10616 O O . ILE A 1 97 ? 33.901 -23.395 -15.902 1.00 0.00 96 ILE A O 6
ATOM 10632 N N . ALA A 1 98 ? 35.180 -25.227 -16.155 1.00 0.00 97 ALA A N 6
ATOM 10633 C CA . ALA A 1 98 ? 35.623 -25.221 -14.765 1.00 0.00 97 ALA A CA 6
ATOM 10634 C C . ALA A 1 98 ? 36.372 -23.932 -14.443 1.00 0.00 97 ALA A C 6
ATOM 10635 O O . ALA A 1 98 ? 36.198 -23.355 -13.369 1.00 0.00 97 ALA A O 6
ATOM 10642 N N . ALA A 1 99 ? 37.199 -23.482 -15.379 1.00 0.00 98 ALA A N 6
ATOM 10643 C CA . ALA A 1 99 ? 37.965 -22.256 -15.182 1.00 0.00 98 ALA A CA 6
ATOM 10644 C C . ALA A 1 99 ? 37.029 -21.064 -15.006 1.00 0.00 98 ALA A C 6
ATOM 10645 O O . ALA A 1 99 ? 37.276 -20.183 -14.182 1.00 0.00 98 ALA A O 6
ATOM 10652 N N . ARG A 1 100 ? 35.955 -21.043 -15.789 1.00 0.00 99 ARG A N 6
ATOM 10653 C CA . ARG A 1 100 ? 34.985 -19.956 -15.717 1.00 0.00 99 ARG A CA 6
ATOM 10654 C C . ARG A 1 100 ? 34.324 -19.911 -14.342 1.00 0.00 99 ARG A C 6
ATOM 10655 O O . ARG A 1 100 ? 34.074 -18.835 -13.799 1.00 0.00 99 ARG A O 6
ATOM 10676 N N . ILE A 1 101 ? 34.037 -21.084 -13.787 1.00 0.00 100 ILE A N 6
ATOM 10677 C CA . ILE A 1 101 ? 33.397 -21.162 -12.479 1.00 0.00 100 ILE A CA 6
ATOM 10678 C C . ILE A 1 101 ? 34.281 -20.524 -11.411 1.00 0.00 100 ILE A C 6
ATOM 10679 O O . ILE A 1 101 ? 33.799 -19.767 -10.568 1.00 0.00 100 ILE A O 6
ATOM 10695 N N . GLN A 1 102 ? 35.573 -20.838 -11.443 1.00 0.00 101 GLN A N 6
ATOM 10696 C CA . GLN A 1 102 ? 36.498 -20.285 -10.460 1.00 0.00 101 GLN A CA 6
ATOM 10697 C C . GLN A 1 102 ? 36.531 -18.764 -10.555 1.00 0.00 101 GLN A C 6
ATOM 10698 O O . GLN A 1 102 ? 36.501 -18.070 -9.538 1.00 0.00 101 GLN A O 6
ATOM 10712 N N . ALA A 1 103 ? 36.578 -18.250 -11.779 1.00 0.00 102 ALA A N 6
ATOM 10713 C CA . ALA A 1 103 ? 36.599 -16.807 -11.988 1.00 0.00 102 ALA A CA 6
ATOM 10714 C C . ALA A 1 103 ? 35.311 -16.182 -11.463 1.00 0.00 102 ALA A C 6
ATOM 10715 O O . ALA A 1 103 ? 35.326 -15.114 -10.851 1.00 0.00 102 ALA A O 6
ATOM 10722 N N . GLN A 1 104 ? 34.196 -16.862 -11.713 1.00 0.00 103 GLN A N 6
ATOM 10723 C CA . GLN A 1 104 ? 32.893 -16.382 -11.271 1.00 0.00 103 GLN A CA 6
ATOM 10724 C C . GLN A 1 104 ? 32.824 -16.316 -9.748 1.00 0.00 103 GLN A C 6
ATOM 10725 O O . GLN A 1 104 ? 32.254 -15.385 -9.185 1.00 0.00 103 GLN A O 6
ATOM 10739 N N . ALA A 1 105 ? 33.401 -17.315 -9.089 1.00 0.00 104 ALA A N 6
ATOM 10740 C CA . ALA A 1 105 ? 33.384 -17.364 -7.631 1.00 0.00 104 ALA A CA 6
ATOM 10741 C C . ALA A 1 105 ? 34.053 -16.127 -7.041 1.00 0.00 104 ALA A C 6
ATOM 10742 O O . ALA A 1 105 ? 33.595 -15.581 -6.038 1.00 0.00 104 ALA A O 6
ATOM 10749 N N . ALA A 1 106 ? 35.136 -15.689 -7.669 1.00 0.00 105 ALA A N 6
ATOM 10750 C CA . ALA A 1 106 ? 35.856 -14.513 -7.194 1.00 0.00 105 ALA A CA 6
ATOM 10751 C C . ALA A 1 106 ? 34.952 -13.284 -7.222 1.00 0.00 105 ALA A C 6
ATOM 10752 O O . ALA A 1 106 ? 34.967 -12.471 -6.298 1.00 0.00 105 ALA A O 6
ATOM 10759 N N . GLU A 1 107 ? 34.155 -13.162 -8.280 1.00 0.00 106 GLU A N 6
ATOM 10760 C CA . GLU A 1 107 ? 33.238 -12.034 -8.407 1.00 0.00 106 GLU A CA 6
ATOM 10761 C C . GLU A 1 107 ? 32.102 -12.179 -7.406 1.00 0.00 106 GLU A C 6
ATOM 10762 O O . GLU A 1 107 ? 31.570 -11.194 -6.895 1.00 0.00 106 GLU A O 6
ATOM 10774 N N . LEU A 1 108 ? 31.742 -13.427 -7.140 1.00 0.00 107 LEU A N 6
ATOM 10775 C CA . LEU A 1 108 ? 30.668 -13.737 -6.206 1.00 0.00 107 LEU A CA 6
ATOM 10776 C C . LEU A 1 108 ? 31.043 -13.325 -4.786 1.00 0.00 107 LEU A C 6
ATOM 10777 O O . LEU A 1 108 ? 32.149 -13.594 -4.319 1.00 0.00 107 LEU A O 6
ATOM 10793 N N . ASN A 1 109 ? 30.104 -12.676 -4.105 1.00 0.00 108 ASN A N 6
ATOM 10794 C CA . ASN A 1 109 ? 30.330 -12.234 -2.736 1.00 0.00 108 ASN A CA 6
ATOM 10795 C C . ASN A 1 109 ? 29.674 -13.196 -1.751 1.00 0.00 108 ASN A C 6
ATOM 10796 O O . ASN A 1 109 ? 28.927 -14.091 -2.148 1.00 0.00 108 ASN A O 6
ATOM 10807 N N . ALA A 1 110 ? 29.957 -13.008 -0.468 1.00 0.00 109 ALA A N 6
ATOM 10808 C CA . ALA A 1 110 ? 29.389 -13.866 0.566 1.00 0.00 109 ALA A CA 6
ATOM 10809 C C . ALA A 1 110 ? 27.870 -13.730 0.603 1.00 0.00 109 ALA A C 6
ATOM 10810 O O . ALA A 1 110 ? 27.325 -12.661 0.331 1.00 0.00 109 ALA A O 6
ATOM 10817 N N . GLY A 1 111 ? 27.191 -14.822 0.945 1.00 0.00 110 GLY A N 6
ATOM 10818 C CA . GLY A 1 111 ? 25.735 -14.816 1.019 1.00 0.00 110 GLY A CA 6
ATOM 10819 C C . GLY A 1 111 ? 25.096 -15.270 -0.294 1.00 0.00 110 GLY A C 6
ATOM 10820 O O . GLY A 1 111 ? 23.885 -15.476 -0.359 1.00 0.00 110 GLY A O 6
ATOM 10824 N N . GLU A 1 112 ? 25.909 -15.432 -1.338 1.00 0.00 111 GLU A N 6
ATOM 10825 C CA . GLU A 1 112 ? 25.391 -15.869 -2.632 1.00 0.00 111 GLU A CA 6
ATOM 10826 C C . GLU A 1 112 ? 26.010 -17.205 -3.030 1.00 0.00 111 GLU A C 6
ATOM 10827 O O . GLU A 1 112 ? 27.232 -17.360 -3.026 1.00 0.00 111 GLU A O 6
ATOM 10839 N N . TRP A 1 113 ? 25.158 -18.168 -3.372 1.00 0.00 112 TRP A N 6
ATOM 10840 C CA . TRP A 1 113 ? 25.626 -19.493 -3.771 1.00 0.00 112 TRP A CA 6
ATOM 10841 C C . TRP A 1 113 ? 25.349 -19.741 -5.252 1.00 0.00 112 TRP A C 6
ATOM 10842 O O . TRP A 1 113 ? 24.317 -19.328 -5.776 1.00 0.00 112 TRP A O 6
ATOM 10863 N N . LEU A 1 114 ? 26.279 -20.418 -5.918 1.00 0.00 113 LEU A N 6
ATOM 10864 C CA . LEU A 1 114 ? 26.123 -20.715 -7.338 1.00 0.00 113 LEU A CA 6
ATOM 10865 C C . LEU A 1 114 ? 25.488 -22.089 -7.533 1.00 0.00 113 LEU A C 6
ATOM 10866 O O . LEU A 1 114 ? 25.761 -23.024 -6.780 1.00 0.00 113 LEU A O 6
ATOM 10882 N N . LEU A 1 115 ? 24.639 -22.201 -8.551 1.00 0.00 114 LEU A N 6
ATOM 10883 C CA . LEU A 1 115 ? 23.966 -23.461 -8.843 1.00 0.00 114 LEU A CA 6
ATOM 10884 C C . LEU A 1 115 ? 24.527 -24.083 -10.117 1.00 0.00 114 LEU A C 6
ATOM 10885 O O . LEU A 1 115 ? 24.599 -23.429 -11.158 1.00 0.00 114 LEU A O 6
ATOM 10901 N N . VAL A 1 116 ? 24.927 -25.348 -10.028 1.00 0.00 115 VAL A N 6
ATOM 10902 C CA . VAL A 1 116 ? 25.485 -26.044 -11.183 1.00 0.00 115 VAL A CA 6
ATOM 10903 C C . VAL A 1 116 ? 24.560 -27.175 -11.627 1.00 0.00 115 VAL A C 6
ATOM 10904 O O . VAL A 1 116 ? 24.210 -28.051 -10.836 1.00 0.00 115 VAL A O 6
ATOM 10917 N N . GLU A 1 117 ? 24.173 -27.147 -12.899 1.00 0.00 116 GLU A N 6
ATOM 10918 C CA . GLU A 1 117 ? 23.289 -28.171 -13.444 1.00 0.00 116 GLU A CA 6
ATOM 10919 C C . GLU A 1 117 ? 23.506 -28.318 -14.946 1.00 0.00 116 GLU A C 6
ATOM 10920 O O . GLU A 1 117 ? 24.083 -27.441 -15.588 1.00 0.00 116 GLU A O 6
ATOM 10932 N N . HIS A 1 118 ? 23.040 -29.432 -15.504 1.00 0.00 117 HIS A N 6
ATOM 10933 C CA . HIS A 1 118 ? 23.191 -29.678 -16.933 1.00 0.00 117 HIS A CA 6
ATOM 10934 C C . HIS A 1 118 ? 22.071 -30.582 -17.441 1.00 0.00 117 HIS A C 6
ATOM 10935 O O . HIS A 1 118 ? 21.392 -31.245 -16.656 1.00 0.00 117 HIS A O 6
ATOM 10949 N N . GLU A 1 119 ? 21.888 -30.606 -18.756 1.00 0.00 118 GLU A N 6
ATOM 10950 C CA . GLU A 1 119 ? 20.850 -31.435 -19.358 1.00 0.00 118 GLU A CA 6
ATOM 10951 C C . GLU A 1 119 ? 21.251 -32.907 -19.315 1.00 0.00 118 GLU A C 6
ATOM 10952 O O . GLU A 1 119 ? 22.426 -33.245 -19.460 1.00 0.00 118 GLU A O 6
ATOM 10964 N N . ALA A 1 120 ? 20.267 -33.778 -19.118 1.00 0.00 119 ALA A N 6
ATOM 10965 C CA . ALA A 1 120 ? 20.529 -35.211 -19.058 1.00 0.00 119 ALA A CA 6
ATOM 10966 C C . ALA A 1 120 ? 21.615 -35.516 -18.031 1.00 0.00 119 ALA A C 6
ATOM 10967 O O . ALA A 1 120 ? 21.969 -34.615 -17.288 1.00 0.00 119 ALA A O 6
ATOM 10975 N N . MET A 1 2 ? 9.687 -25.978 -5.076 1.00 0.00 1 MET A N 7
ATOM 10976 C CA . MET A 1 2 ? 8.811 -26.926 -5.821 1.00 0.00 1 MET A CA 7
ATOM 10977 C C . MET A 1 2 ? 9.614 -27.589 -6.935 1.00 0.00 1 MET A C 7
ATOM 10978 O O . MET A 1 2 ? 9.635 -28.815 -7.053 1.00 0.00 1 MET A O 7
ATOM 10992 N N . SER A 1 3 ? 10.275 -26.773 -7.749 1.00 0.00 2 SER A N 7
ATOM 10993 C CA . SER A 1 3 ? 11.078 -27.293 -8.850 1.00 0.00 2 SER A CA 7
ATOM 10994 C C . SER A 1 3 ? 12.505 -26.762 -8.772 1.00 0.00 2 SER A C 7
ATOM 10995 O O . SER A 1 3 ? 12.735 -25.635 -8.332 1.00 0.00 2 SER A O 7
ATOM 11003 N N . THR A 1 4 ? 13.460 -27.580 -9.203 1.00 0.00 3 THR A N 7
ATOM 11004 C CA . THR A 1 4 ? 14.863 -27.180 -9.179 1.00 0.00 3 THR A CA 7
ATOM 11005 C C . THR A 1 4 ? 15.306 -26.631 -10.536 1.00 0.00 3 THR A C 7
ATOM 11006 O O . THR A 1 4 ? 16.443 -26.183 -10.686 1.00 0.00 3 THR A O 7
ATOM 11017 N N . GLN A 1 5 ? 14.412 -26.667 -11.523 1.00 0.00 4 GLN A N 7
ATOM 11018 C CA . GLN A 1 5 ? 14.739 -26.170 -12.854 1.00 0.00 4 GLN A CA 7
ATOM 11019 C C . GLN A 1 5 ? 13.972 -24.885 -13.151 1.00 0.00 4 GLN A C 7
ATOM 11020 O O . GLN A 1 5 ? 12.762 -24.811 -12.934 1.00 0.00 4 GLN A O 7
ATOM 11034 N N . TYR A 1 6 ? 14.682 -23.878 -13.648 1.00 0.00 5 TYR A N 7
ATOM 11035 C CA . TYR A 1 6 ? 14.053 -22.602 -13.971 1.00 0.00 5 TYR A CA 7
ATOM 11036 C C . TYR A 1 6 ? 13.849 -22.477 -15.478 1.00 0.00 5 TYR A C 7
ATOM 11037 O O . TYR A 1 6 ? 14.722 -22.842 -16.265 1.00 0.00 5 TYR A O 7
ATOM 11055 N N . THR A 1 7 ? 12.685 -21.969 -15.871 1.00 0.00 6 THR A N 7
ATOM 11056 C CA . THR A 1 7 ? 12.365 -21.810 -17.285 1.00 0.00 6 THR A CA 7
ATOM 11057 C C . THR A 1 7 ? 11.867 -20.397 -17.571 1.00 0.00 6 THR A C 7
ATOM 11058 O O . THR A 1 7 ? 11.550 -19.642 -16.652 1.00 0.00 6 THR A O 7
ATOM 11069 N N . TYR A 1 8 ? 11.806 -20.043 -18.852 1.00 0.00 7 TYR A N 7
ATOM 11070 C CA . TYR A 1 8 ? 11.351 -18.715 -19.247 1.00 0.00 7 TYR A CA 7
ATOM 11071 C C . TYR A 1 8 ? 9.908 -18.488 -18.808 1.00 0.00 7 TYR A C 7
ATOM 11072 O O . TYR A 1 8 ? 9.545 -17.390 -18.387 1.00 0.00 7 TYR A O 7
ATOM 11090 N N . GLN A 1 9 ? 9.086 -19.527 -18.919 1.00 0.00 8 GLN A N 7
ATOM 11091 C CA . GLN A 1 9 ? 7.681 -19.417 -18.541 1.00 0.00 8 GLN A CA 7
ATOM 11092 C C . GLN A 1 9 ? 7.538 -19.059 -17.065 1.00 0.00 8 GLN A C 7
ATOM 11093 O O . GLN A 1 9 ? 6.727 -18.206 -16.703 1.00 0.00 8 GLN A O 7
ATOM 11107 N N . GLN A 1 10 ? 8.328 -19.709 -16.215 1.00 0.00 9 GLN A N 7
ATOM 11108 C CA . GLN A 1 10 ? 8.268 -19.434 -14.784 1.00 0.00 9 GLN A CA 7
ATOM 11109 C C . GLN A 1 10 ? 8.691 -17.997 -14.501 1.00 0.00 9 GLN A C 7
ATOM 11110 O O . GLN A 1 10 ? 8.084 -17.309 -13.680 1.00 0.00 9 GLN A O 7
ATOM 11124 N N . ILE A 1 11 ? 9.730 -17.547 -15.197 1.00 0.00 10 ILE A N 7
ATOM 11125 C CA . ILE A 1 11 ? 10.225 -16.186 -15.025 1.00 0.00 10 ILE A CA 7
ATOM 11126 C C . ILE A 1 11 ? 9.161 -15.176 -15.440 1.00 0.00 10 ILE A C 7
ATOM 11127 O O . ILE A 1 11 ? 8.945 -14.170 -14.766 1.00 0.00 10 ILE A O 7
ATOM 11143 N N . ALA A 1 12 ? 8.504 -15.453 -16.561 1.00 0.00 11 ALA A N 7
ATOM 11144 C CA . ALA A 1 12 ? 7.466 -14.565 -17.072 1.00 0.00 11 ALA A CA 7
ATOM 11145 C C . ALA A 1 12 ? 6.324 -14.427 -16.069 1.00 0.00 11 ALA A C 7
ATOM 11146 O O . ALA A 1 12 ? 5.762 -13.344 -15.904 1.00 0.00 11 ALA A O 7
ATOM 11153 N N . GLU A 1 13 ? 5.978 -15.528 -15.410 1.00 0.00 12 GLU A N 7
ATOM 11154 C CA . GLU A 1 13 ? 4.890 -15.507 -14.438 1.00 0.00 12 GLU A CA 7
ATOM 11155 C C . GLU A 1 13 ? 5.274 -14.690 -13.208 1.00 0.00 12 GLU A C 7
ATOM 11156 O O . GLU A 1 13 ? 4.433 -14.014 -12.618 1.00 0.00 12 GLU A O 7
ATOM 11168 N N . ASP A 1 14 ? 6.546 -14.749 -12.828 1.00 0.00 13 ASP A N 7
ATOM 11169 C CA . ASP A 1 14 ? 7.014 -13.998 -11.667 1.00 0.00 13 ASP A CA 7
ATOM 11170 C C . ASP A 1 14 ? 7.750 -12.739 -12.119 1.00 0.00 13 ASP A C 7
ATOM 11171 O O . ASP A 1 14 ? 8.851 -12.811 -12.662 1.00 0.00 13 ASP A O 7
ATOM 11180 N N . PHE A 1 15 ? 7.127 -11.589 -11.895 1.00 0.00 14 PHE A N 7
ATOM 11181 C CA . PHE A 1 15 ? 7.720 -10.315 -12.288 1.00 0.00 14 PHE A CA 7
ATOM 11182 C C . PHE A 1 15 ? 9.025 -10.062 -11.539 1.00 0.00 14 PHE A C 7
ATOM 11183 O O . PHE A 1 15 ? 9.960 -9.480 -12.089 1.00 0.00 14 PHE A O 7
ATOM 11200 N N . ARG A 1 16 ? 9.082 -10.490 -10.283 1.00 0.00 15 ARG A N 7
ATOM 11201 C CA . ARG A 1 16 ? 10.280 -10.288 -9.474 1.00 0.00 15 ARG A CA 7
ATOM 11202 C C . ARG A 1 16 ? 11.494 -10.948 -10.125 1.00 0.00 15 ARG A C 7
ATOM 11203 O O . ARG A 1 16 ? 12.565 -10.350 -10.200 1.00 0.00 15 ARG A O 7
ATOM 11224 N N . LEU A 1 17 ? 11.322 -12.180 -10.595 1.00 0.00 16 LEU A N 7
ATOM 11225 C CA . LEU A 1 17 ? 12.420 -12.896 -11.240 1.00 0.00 16 LEU A CA 7
ATOM 11226 C C . LEU A 1 17 ? 12.844 -12.199 -12.530 1.00 0.00 16 LEU A C 7
ATOM 11227 O O . LEU A 1 17 ? 14.026 -12.168 -12.869 1.00 0.00 16 LEU A O 7
ATOM 11243 N N . TRP A 1 18 ? 11.870 -11.659 -13.254 1.00 0.00 17 TRP A N 7
ATOM 11244 C CA . TRP A 1 18 ? 12.154 -10.987 -14.517 1.00 0.00 17 TRP A CA 7
ATOM 11245 C C . TRP A 1 18 ? 13.102 -9.808 -14.311 1.00 0.00 17 TRP A C 7
ATOM 11246 O O . TRP A 1 18 ? 14.095 -9.668 -15.024 1.00 0.00 17 TRP A O 7
ATOM 11267 N N . SER A 1 19 ? 12.790 -8.960 -13.336 1.00 0.00 18 SER A N 7
ATOM 11268 C CA . SER A 1 19 ? 13.624 -7.795 -13.058 1.00 0.00 18 SER A CA 7
ATOM 11269 C C . SER A 1 19 ? 14.853 -8.174 -12.231 1.00 0.00 18 SER A C 7
ATOM 11270 O O . SER A 1 19 ? 15.786 -7.383 -12.099 1.00 0.00 18 SER A O 7
ATOM 11278 N N . GLU A 1 20 ? 14.848 -9.379 -11.669 1.00 0.00 19 GLU A N 7
ATOM 11279 C CA . GLU A 1 20 ? 15.968 -9.831 -10.853 1.00 0.00 19 GLU A CA 7
ATOM 11280 C C . GLU A 1 20 ? 17.253 -9.912 -11.673 1.00 0.00 19 GLU A C 7
ATOM 11281 O O . GLU A 1 20 ? 18.322 -9.525 -11.202 1.00 0.00 19 GLU A O 7
ATOM 11293 N N . TYR A 1 21 ? 17.149 -10.433 -12.891 1.00 0.00 20 TYR A N 7
ATOM 11294 C CA . TYR A 1 21 ? 18.323 -10.573 -13.748 1.00 0.00 20 TYR A CA 7
ATOM 11295 C C . TYR A 1 21 ? 18.382 -9.473 -14.805 1.00 0.00 20 TYR A C 7
ATOM 11296 O O . TYR A 1 21 ? 19.466 -9.049 -15.205 1.00 0.00 20 TYR A O 7
ATOM 11314 N N . VAL A 1 22 ? 17.219 -9.022 -15.265 1.00 0.00 21 VAL A N 7
ATOM 11315 C CA . VAL A 1 22 ? 17.178 -7.981 -16.286 1.00 0.00 21 VAL A CA 7
ATOM 11316 C C . VAL A 1 22 ? 17.779 -6.680 -15.764 1.00 0.00 21 VAL A C 7
ATOM 11317 O O . VAL A 1 22 ? 18.608 -6.059 -16.430 1.00 0.00 21 VAL A O 7
ATOM 11330 N N . ASP A 1 23 ? 17.369 -6.276 -14.567 1.00 0.00 22 ASP A N 7
ATOM 11331 C CA . ASP A 1 23 ? 17.887 -5.050 -13.969 1.00 0.00 22 ASP A CA 7
ATOM 11332 C C . ASP A 1 23 ? 17.395 -4.910 -12.532 1.00 0.00 22 ASP A C 7
ATOM 11333 O O . ASP A 1 23 ? 16.191 -4.910 -12.275 1.00 0.00 22 ASP A O 7
ATOM 11342 N N . THR A 1 24 ? 18.331 -4.783 -11.598 1.00 0.00 23 THR A N 7
ATOM 11343 C CA . THR A 1 24 ? 17.974 -4.638 -10.192 1.00 0.00 23 THR A CA 7
ATOM 11344 C C . THR A 1 24 ? 17.190 -3.349 -9.960 1.00 0.00 23 THR A C 7
ATOM 11345 O O . THR A 1 24 ? 16.176 -3.344 -9.262 1.00 0.00 23 THR A O 7
ATOM 11356 N N . ALA A 1 25 ? 17.673 -2.256 -10.544 1.00 0.00 24 ALA A N 7
ATOM 11357 C CA . ALA A 1 25 ? 17.017 -0.961 -10.388 1.00 0.00 24 ALA A CA 7
ATOM 11358 C C . ALA A 1 25 ? 15.882 -0.779 -11.397 1.00 0.00 24 ALA A C 7
ATOM 11359 O O . ALA A 1 25 ? 15.067 0.133 -11.259 1.00 0.00 24 ALA A O 7
ATOM 11366 N N . GLY A 1 26 ? 15.832 -1.639 -12.410 1.00 0.00 25 GLY A N 7
ATOM 11367 C CA . GLY A 1 26 ? 14.787 -1.537 -13.425 1.00 0.00 25 GLY A CA 7
ATOM 11368 C C . GLY A 1 26 ? 13.411 -1.812 -12.829 1.00 0.00 25 GLY A C 7
ATOM 11369 O O . GLY A 1 26 ? 13.256 -2.688 -11.979 1.00 0.00 25 GLY A O 7
ATOM 11373 N N . GLU A 1 27 ? 12.416 -1.058 -13.286 1.00 0.00 26 GLU A N 7
ATOM 11374 C CA . GLU A 1 27 ? 11.053 -1.228 -12.796 1.00 0.00 26 GLU A CA 7
ATOM 11375 C C . GLU A 1 27 ? 10.155 -1.801 -13.889 1.00 0.00 26 GLU A C 7
ATOM 11376 O O . GLU A 1 27 ? 10.210 -1.368 -15.041 1.00 0.00 26 GLU A O 7
ATOM 11388 N N . MET A 1 28 ? 9.324 -2.770 -13.520 1.00 0.00 27 MET A N 7
ATOM 11389 C CA . MET A 1 28 ? 8.413 -3.389 -14.476 1.00 0.00 27 MET A CA 7
ATOM 11390 C C . MET A 1 28 ? 7.035 -3.580 -13.849 1.00 0.00 27 MET A C 7
ATOM 11391 O O . MET A 1 28 ? 6.923 -3.959 -12.683 1.00 0.00 27 MET A O 7
ATOM 11405 N N . SER A 1 29 ? 5.991 -3.310 -14.627 1.00 0.00 28 SER A N 7
ATOM 11406 C CA . SER A 1 29 ? 4.627 -3.452 -14.130 1.00 0.00 28 SER A CA 7
ATOM 11407 C C . SER A 1 29 ? 3.866 -4.499 -14.937 1.00 0.00 28 SER A C 7
ATOM 11408 O O . SER A 1 29 ? 4.129 -4.699 -16.123 1.00 0.00 28 SER A O 7
ATOM 11416 N N . LYS A 1 30 ? 2.921 -5.164 -14.281 1.00 0.00 29 LYS A N 7
ATOM 11417 C CA . LYS A 1 30 ? 2.121 -6.192 -14.937 1.00 0.00 29 LYS A CA 7
ATOM 11418 C C . LYS A 1 30 ? 1.299 -5.605 -16.081 1.00 0.00 29 LYS A C 7
ATOM 11419 O O . LYS A 1 30 ? 0.877 -6.326 -16.985 1.00 0.00 29 LYS A O 7
ATOM 11438 N N . ASP A 1 31 ? 1.072 -4.296 -16.040 1.00 0.00 30 ASP A N 7
ATOM 11439 C CA . ASP A 1 31 ? 0.296 -3.638 -17.085 1.00 0.00 30 ASP A CA 7
ATOM 11440 C C . ASP A 1 31 ? 0.977 -3.804 -18.440 1.00 0.00 30 ASP A C 7
ATOM 11441 O O . ASP A 1 31 ? 0.317 -4.039 -19.453 1.00 0.00 30 ASP A O 7
ATOM 11450 N N . GLU A 1 32 ? 2.301 -3.690 -18.449 1.00 0.00 31 GLU A N 7
ATOM 11451 C CA . GLU A 1 32 ? 3.062 -3.837 -19.684 1.00 0.00 31 GLU A CA 7
ATOM 11452 C C . GLU A 1 32 ? 2.894 -5.247 -20.244 1.00 0.00 31 GLU A C 7
ATOM 11453 O O . GLU A 1 32 ? 2.739 -5.434 -21.451 1.00 0.00 31 GLU A O 7
ATOM 11465 N N . PHE A 1 33 ? 2.932 -6.233 -19.354 1.00 0.00 32 PHE A N 7
ATOM 11466 C CA . PHE A 1 33 ? 2.787 -7.627 -19.759 1.00 0.00 32 PHE A CA 7
ATOM 11467 C C . PHE A 1 33 ? 1.447 -7.856 -20.452 1.00 0.00 32 PHE A C 7
ATOM 11468 O O . PHE A 1 33 ? 1.385 -8.472 -21.513 1.00 0.00 32 PHE A O 7
ATOM 11485 N N . ASN A 1 34 ? 0.376 -7.365 -19.838 1.00 0.00 33 ASN A N 7
ATOM 11486 C CA . ASN A 1 34 ? -0.961 -7.531 -20.401 1.00 0.00 33 ASN A CA 7
ATOM 11487 C C . ASN A 1 34 ? -1.065 -6.858 -21.767 1.00 0.00 33 ASN A C 7
ATOM 11488 O O . ASN A 1 34 ? -1.702 -7.382 -22.680 1.00 0.00 33 ASN A O 7
ATOM 11499 N N . SER A 1 35 ? -0.443 -5.691 -21.899 1.00 0.00 34 SER A N 7
ATOM 11500 C CA . SER A 1 35 ? -0.482 -4.951 -23.156 1.00 0.00 34 SER A CA 7
ATOM 11501 C C . SER A 1 35 ? 0.155 -5.757 -24.285 1.00 0.00 34 SER A C 7
ATOM 11502 O O . SER A 1 35 ? -0.336 -5.756 -25.413 1.00 0.00 34 SER A O 7
ATOM 11510 N N . LEU A 1 36 ? 1.253 -6.440 -23.977 1.00 0.00 35 LEU A N 7
ATOM 11511 C CA . LEU A 1 36 ? 1.951 -7.240 -24.980 1.00 0.00 35 LEU A CA 7
ATOM 11512 C C . LEU A 1 36 ? 1.470 -8.688 -24.943 1.00 0.00 35 LEU A C 7
ATOM 11513 O O . LEU A 1 36 ? 1.101 -9.204 -23.889 1.00 0.00 35 LEU A O 7
ATOM 11529 N N . SER A 1 37 ? 1.479 -9.341 -26.101 1.00 0.00 36 SER A N 7
ATOM 11530 C CA . SER A 1 37 ? 1.044 -10.731 -26.183 1.00 0.00 36 SER A CA 7
ATOM 11531 C C . SER A 1 37 ? 1.961 -11.620 -25.349 1.00 0.00 36 SER A C 7
ATOM 11532 O O . SER A 1 37 ? 3.155 -11.349 -25.222 1.00 0.00 36 SER A O 7
ATOM 11540 N N . THR A 1 38 ? 1.395 -12.675 -24.774 1.00 0.00 37 THR A N 7
ATOM 11541 C CA . THR A 1 38 ? 2.176 -13.587 -23.945 1.00 0.00 37 THR A CA 7
ATOM 11542 C C . THR A 1 38 ? 3.297 -14.230 -24.754 1.00 0.00 37 THR A C 7
ATOM 11543 O O . THR A 1 38 ? 4.443 -14.285 -24.306 1.00 0.00 37 THR A O 7
ATOM 11554 N N . GLU A 1 39 ? 2.965 -14.715 -25.946 1.00 0.00 38 GLU A N 7
ATOM 11555 C CA . GLU A 1 39 ? 3.964 -15.348 -26.800 1.00 0.00 38 GLU A CA 7
ATOM 11556 C C . GLU A 1 39 ? 5.037 -14.341 -27.207 1.00 0.00 38 GLU A C 7
ATOM 11557 O O . GLU A 1 39 ? 6.225 -14.660 -27.232 1.00 0.00 38 GLU A O 7
ATOM 11569 N N . ASP A 1 40 ? 4.605 -13.124 -27.521 1.00 0.00 39 ASP A N 7
ATOM 11570 C CA . ASP A 1 40 ? 5.532 -12.072 -27.922 1.00 0.00 39 ASP A CA 7
ATOM 11571 C C . ASP A 1 40 ? 6.489 -11.732 -26.785 1.00 0.00 39 ASP A C 7
ATOM 11572 O O . ASP A 1 40 ? 7.673 -11.481 -27.011 1.00 0.00 39 ASP A O 7
ATOM 11581 N N . LYS A 1 41 ? 5.965 -11.715 -25.565 1.00 0.00 40 LYS A N 7
ATOM 11582 C CA . LYS A 1 41 ? 6.778 -11.390 -24.398 1.00 0.00 40 LYS A CA 7
ATOM 11583 C C . LYS A 1 41 ? 7.921 -12.394 -24.258 1.00 0.00 40 LYS A C 7
ATOM 11584 O O . LYS A 1 41 ? 9.073 -12.016 -24.051 1.00 0.00 40 LYS A O 7
ATOM 11603 N N . VAL A 1 42 ? 7.588 -13.675 -24.386 1.00 0.00 41 VAL A N 7
ATOM 11604 C CA . VAL A 1 42 ? 8.587 -14.738 -24.290 1.00 0.00 41 VAL A CA 7
ATOM 11605 C C . VAL A 1 42 ? 9.578 -14.660 -25.448 1.00 0.00 41 VAL A C 7
ATOM 11606 O O . VAL A 1 42 ? 10.775 -14.877 -25.266 1.00 0.00 41 VAL A O 7
ATOM 11619 N N . ARG A 1 43 ? 9.066 -14.368 -26.640 1.00 0.00 42 ARG A N 7
ATOM 11620 C CA . ARG A 1 43 ? 9.913 -14.283 -27.828 1.00 0.00 42 ARG A CA 7
ATOM 11621 C C . ARG A 1 43 ? 11.002 -13.232 -27.643 1.00 0.00 42 ARG A C 7
ATOM 11622 O O . ARG A 1 43 ? 12.160 -13.461 -27.990 1.00 0.00 42 ARG A O 7
ATOM 11643 N N . LEU A 1 44 ? 10.629 -12.084 -27.090 1.00 0.00 43 LEU A N 7
ATOM 11644 C CA . LEU A 1 44 ? 11.594 -11.016 -26.859 1.00 0.00 43 LEU A CA 7
ATOM 11645 C C . LEU A 1 44 ? 12.696 -11.508 -25.928 1.00 0.00 43 LEU A C 7
ATOM 11646 O O . LEU A 1 44 ? 13.880 -11.265 -26.161 1.00 0.00 43 LEU A O 7
ATOM 11662 N N . GLN A 1 45 ? 12.292 -12.198 -24.872 1.00 0.00 44 GLN A N 7
ATOM 11663 C CA . GLN A 1 45 ? 13.239 -12.728 -23.901 1.00 0.00 44 GLN A CA 7
ATOM 11664 C C . GLN A 1 45 ? 14.156 -13.767 -24.543 1.00 0.00 44 GLN A C 7
ATOM 11665 O O . GLN A 1 45 ? 15.362 -13.785 -24.290 1.00 0.00 44 GLN A O 7
ATOM 11679 N N . VAL A 1 46 ? 13.573 -14.638 -25.362 1.00 0.00 45 VAL A N 7
ATOM 11680 C CA . VAL A 1 46 ? 14.341 -15.690 -26.024 1.00 0.00 45 VAL A CA 7
ATOM 11681 C C . VAL A 1 46 ? 15.389 -15.112 -26.971 1.00 0.00 45 VAL A C 7
ATOM 11682 O O . VAL A 1 46 ? 16.548 -15.525 -26.948 1.00 0.00 45 VAL A O 7
ATOM 11695 N N . GLU A 1 47 ? 14.981 -14.160 -27.805 1.00 0.00 46 GLU A N 7
ATOM 11696 C CA . GLU A 1 47 ? 15.911 -13.552 -28.751 1.00 0.00 46 GLU A CA 7
ATOM 11697 C C . GLU A 1 47 ? 16.934 -12.684 -28.026 1.00 0.00 46 GLU A C 7
ATOM 11698 O O . GLU A 1 47 ? 18.011 -12.411 -28.555 1.00 0.00 46 GLU A O 7
ATOM 11710 N N . ALA A 1 48 ? 16.599 -12.258 -26.811 1.00 0.00 47 ALA A N 7
ATOM 11711 C CA . ALA A 1 48 ? 17.511 -11.431 -26.030 1.00 0.00 47 ALA A CA 7
ATOM 11712 C C . ALA A 1 48 ? 18.803 -12.193 -25.751 1.00 0.00 47 ALA A C 7
ATOM 11713 O O . ALA A 1 48 ? 19.896 -11.631 -25.820 1.00 0.00 47 ALA A O 7
ATOM 11720 N N . PHE A 1 49 ? 18.666 -13.479 -25.444 1.00 0.00 48 PHE A N 7
ATOM 11721 C CA . PHE A 1 49 ? 19.825 -14.319 -25.162 1.00 0.00 48 PHE A CA 7
ATOM 11722 C C . PHE A 1 49 ? 20.129 -15.251 -26.337 1.00 0.00 48 PHE A C 7
ATOM 11723 O O . PHE A 1 49 ? 20.981 -16.134 -26.229 1.00 0.00 48 PHE A O 7
ATOM 11740 N N . GLY A 1 50 ? 19.432 -15.057 -27.456 1.00 0.00 49 GLY A N 7
ATOM 11741 C CA . GLY A 1 50 ? 19.648 -15.893 -28.631 1.00 0.00 49 GLY A CA 7
ATOM 11742 C C . GLY A 1 50 ? 18.797 -17.157 -28.568 1.00 0.00 49 GLY A C 7
ATOM 11743 O O . GLY A 1 50 ? 18.097 -17.400 -27.585 1.00 0.00 49 GLY A O 7
ATOM 11747 N N . GLU A 1 51 ? 18.865 -17.960 -29.625 1.00 0.00 50 GLU A N 7
ATOM 11748 C CA . GLU A 1 51 ? 18.098 -19.200 -29.687 1.00 0.00 50 GLU A CA 7
ATOM 11749 C C . GLU A 1 51 ? 19.030 -20.406 -29.630 1.00 0.00 50 GLU A C 7
ATOM 11750 O O . GLU A 1 51 ? 20.065 -20.433 -30.294 1.00 0.00 50 GLU A O 7
ATOM 11762 N N . GLU A 1 52 ? 18.660 -21.399 -28.827 1.00 0.00 51 GLU A N 7
ATOM 11763 C CA . GLU A 1 52 ? 19.479 -22.598 -28.691 1.00 0.00 51 GLU A CA 7
ATOM 11764 C C . GLU A 1 52 ? 18.606 -23.847 -28.630 1.00 0.00 51 GLU A C 7
ATOM 11765 O O . GLU A 1 52 ? 17.490 -23.811 -28.111 1.00 0.00 51 GLU A O 7
ATOM 11777 N N . LYS A 1 53 ? 19.126 -24.952 -29.158 1.00 0.00 52 LYS A N 7
ATOM 11778 C CA . LYS A 1 53 ? 18.387 -26.209 -29.153 1.00 0.00 52 LYS A CA 7
ATOM 11779 C C . LYS A 1 53 ? 18.964 -27.164 -28.112 1.00 0.00 52 LYS A C 7
ATOM 11780 O O . LYS A 1 53 ? 18.252 -27.634 -27.225 1.00 0.00 52 LYS A O 7
ATOM 11799 N N . SER A 1 54 ? 20.259 -27.444 -28.227 1.00 0.00 53 SER A N 7
ATOM 11800 C CA . SER A 1 54 ? 20.924 -28.341 -27.290 1.00 0.00 53 SER A CA 7
ATOM 11801 C C . SER A 1 54 ? 21.133 -27.643 -25.944 1.00 0.00 53 SER A C 7
ATOM 11802 O O . SER A 1 54 ? 21.218 -26.417 -25.888 1.00 0.00 53 SER A O 7
ATOM 11810 N N . PRO A 1 55 ? 21.215 -28.387 -24.867 1.00 0.00 54 PRO A N 7
ATOM 11811 C CA . PRO A 1 55 ? 21.415 -27.801 -23.508 1.00 0.00 54 PRO A CA 7
ATOM 11812 C C . PRO A 1 55 ? 22.824 -27.244 -23.318 1.00 0.00 54 PRO A C 7
ATOM 11813 O O . PRO A 1 55 ? 23.796 -27.794 -23.835 1.00 0.00 54 PRO A O 7
ATOM 11824 N N . LYS A 1 56 ? 22.923 -26.153 -22.566 1.00 0.00 55 LYS A N 7
ATOM 11825 C CA . LYS A 1 56 ? 24.213 -25.528 -22.300 1.00 0.00 55 LYS A CA 7
ATOM 11826 C C . LYS A 1 56 ? 24.375 -25.260 -20.809 1.00 0.00 55 LYS A C 7
ATOM 11827 O O . LYS A 1 56 ? 23.389 -25.138 -20.082 1.00 0.00 55 LYS A O 7
ATOM 11846 N N . PHE A 1 57 ? 25.621 -25.170 -20.355 1.00 0.00 56 PHE A N 7
ATOM 11847 C CA . PHE A 1 57 ? 25.886 -24.916 -18.944 1.00 0.00 56 PHE A CA 7
ATOM 11848 C C . PHE A 1 57 ? 25.506 -23.484 -18.586 1.00 0.00 56 PHE A C 7
ATOM 11849 O O . PHE A 1 57 ? 25.913 -22.535 -19.256 1.00 0.00 56 PHE A O 7
ATOM 11866 N N . SER A 1 58 ? 24.715 -23.337 -17.528 1.00 0.00 57 SER A N 7
ATOM 11867 C CA . SER A 1 58 ? 24.274 -22.017 -17.090 1.00 0.00 57 SER A CA 7
ATOM 11868 C C . SER A 1 58 ? 24.360 -21.898 -15.572 1.00 0.00 57 SER A C 7
ATOM 11869 O O . SER A 1 58 ? 24.455 -22.901 -14.864 1.00 0.00 57 SER A O 7
ATOM 11877 N N . THR A 1 59 ? 24.324 -20.664 -15.079 1.00 0.00 58 THR A N 7
ATOM 11878 C CA . THR A 1 59 ? 24.397 -20.425 -13.642 1.00 0.00 58 THR A CA 7
ATOM 11879 C C . THR A 1 59 ? 23.249 -19.529 -13.191 1.00 0.00 58 THR A C 7
ATOM 11880 O O . THR A 1 59 ? 22.646 -18.820 -13.997 1.00 0.00 58 THR A O 7
ATOM 11891 N N . LYS A 1 60 ? 22.950 -19.570 -11.898 1.00 0.00 59 LYS A N 7
ATOM 11892 C CA . LYS A 1 60 ? 21.870 -18.763 -11.344 1.00 0.00 59 LYS A CA 7
ATOM 11893 C C . LYS A 1 60 ? 22.279 -18.178 -9.996 1.00 0.00 59 LYS A C 7
ATOM 11894 O O . LYS A 1 60 ? 22.958 -18.834 -9.205 1.00 0.00 59 LYS A O 7
ATOM 11913 N N . VAL A 1 61 ? 21.873 -16.938 -9.743 1.00 0.00 60 VAL A N 7
ATOM 11914 C CA . VAL A 1 61 ? 22.214 -16.274 -8.490 1.00 0.00 60 VAL A CA 7
ATOM 11915 C C . VAL A 1 61 ? 21.229 -16.662 -7.393 1.00 0.00 60 VAL A C 7
ATOM 11916 O O . VAL A 1 61 ? 20.018 -16.498 -7.543 1.00 0.00 60 VAL A O 7
ATOM 11929 N N . THR A 1 62 ? 21.759 -17.185 -6.289 1.00 0.00 61 THR A N 7
ATOM 11930 C CA . THR A 1 62 ? 20.917 -17.601 -5.173 1.00 0.00 61 THR A CA 7
ATOM 11931 C C . THR A 1 62 ? 21.432 -17.094 -3.849 1.00 0.00 61 THR A C 7
ATOM 11932 O O . THR A 1 62 ? 22.601 -16.740 -3.698 1.00 0.00 61 THR A O 7
ATOM 11943 N N . THR A 1 63 ? 20.535 -17.114 -2.882 1.00 0.00 62 THR A N 7
ATOM 11944 C CA . THR A 1 63 ? 20.857 -16.715 -1.535 1.00 0.00 62 THR A CA 7
ATOM 11945 C C . THR A 1 63 ? 20.998 -17.975 -0.706 1.00 0.00 62 THR A C 7
ATOM 11946 O O . THR A 1 63 ? 20.419 -19.008 -1.042 1.00 0.00 62 THR A O 7
ATOM 11957 N N . LYS A 1 64 ? 21.790 -17.897 0.346 1.00 0.00 63 LYS A N 7
ATOM 11958 C CA . LYS A 1 64 ? 22.028 -19.059 1.198 1.00 0.00 63 LYS A CA 7
ATOM 11959 C C . LYS A 1 64 ? 20.701 -19.768 1.517 1.00 0.00 63 LYS A C 7
ATOM 11960 O O . LYS A 1 64 ? 19.895 -19.253 2.292 1.00 0.00 63 LYS A O 7
ATOM 11979 N N . PRO A 1 65 ? 20.452 -20.928 0.934 1.00 0.00 64 PRO A N 7
ATOM 11980 C CA . PRO A 1 65 ? 19.191 -21.693 1.169 1.00 0.00 64 PRO A CA 7
ATOM 11981 C C . PRO A 1 65 ? 19.192 -22.406 2.519 1.00 0.00 64 PRO A C 7
ATOM 11982 O O . PRO A 1 65 ? 20.129 -22.269 3.303 1.00 0.00 64 PRO A O 7
ATOM 11993 N N . ASP A 1 66 ? 18.132 -23.162 2.782 1.00 0.00 65 ASP A N 7
ATOM 11994 C CA . ASP A 1 66 ? 18.018 -23.888 4.042 1.00 0.00 65 ASP A CA 7
ATOM 11995 C C . ASP A 1 66 ? 18.906 -25.128 4.028 1.00 0.00 65 ASP A C 7
ATOM 11996 O O . ASP A 1 66 ? 19.205 -25.679 2.968 1.00 0.00 65 ASP A O 7
ATOM 12005 N N . PHE A 1 67 ? 19.331 -25.554 5.212 1.00 0.00 66 PHE A N 7
ATOM 12006 C CA . PHE A 1 67 ? 20.196 -26.722 5.335 1.00 0.00 66 PHE A CA 7
ATOM 12007 C C . PHE A 1 67 ? 19.459 -27.991 4.921 1.00 0.00 66 PHE A C 7
ATOM 12008 O O . PHE A 1 67 ? 18.240 -28.088 5.058 1.00 0.00 66 PHE A O 7
ATOM 12025 N N . ASP A 1 68 ? 20.211 -28.960 4.407 1.00 0.00 67 ASP A N 7
ATOM 12026 C CA . ASP A 1 68 ? 19.628 -30.221 3.966 1.00 0.00 67 ASP A CA 7
ATOM 12027 C C . ASP A 1 68 ? 18.620 -29.987 2.846 1.00 0.00 67 ASP A C 7
ATOM 12028 O O . ASP A 1 68 ? 17.418 -30.182 3.025 1.00 0.00 67 ASP A O 7
ATOM 12037 N N . GLY A 1 69 ? 19.123 -29.567 1.689 1.00 0.00 68 GLY A N 7
ATOM 12038 C CA . GLY A 1 69 ? 18.265 -29.310 0.540 1.00 0.00 68 GLY A CA 7
ATOM 12039 C C . GLY A 1 69 ? 18.627 -30.225 -0.625 1.00 0.00 68 GLY A C 7
ATOM 12040 O O . GLY A 1 69 ? 19.786 -30.608 -0.788 1.00 0.00 68 GLY A O 7
ATOM 12044 N N . PHE A 1 70 ? 17.629 -30.574 -1.430 1.00 0.00 69 PHE A N 7
ATOM 12045 C CA . PHE A 1 70 ? 17.853 -31.448 -2.576 1.00 0.00 69 PHE A CA 7
ATOM 12046 C C . PHE A 1 70 ? 18.785 -30.788 -3.588 1.00 0.00 69 PHE A C 7
ATOM 12047 O O . PHE A 1 70 ? 19.633 -31.448 -4.188 1.00 0.00 69 PHE A O 7
ATOM 12064 N N . GLN A 1 71 ? 18.619 -29.483 -3.775 1.00 0.00 70 GLN A N 7
ATOM 12065 C CA . GLN A 1 71 ? 19.448 -28.746 -4.722 1.00 0.00 70 GLN A CA 7
ATOM 12066 C C . GLN A 1 71 ? 20.873 -28.603 -4.197 1.00 0.00 70 GLN A C 7
ATOM 12067 O O . GLN A 1 71 ? 21.095 -28.507 -2.990 1.00 0.00 70 GLN A O 7
ATOM 12081 N N . PHE A 1 72 ? 21.836 -28.594 -5.114 1.00 0.00 71 PHE A N 7
ATOM 12082 C CA . PHE A 1 72 ? 23.241 -28.468 -4.739 1.00 0.00 71 PHE A CA 7
ATOM 12083 C C . PHE A 1 72 ? 23.731 -27.044 -4.995 1.00 0.00 71 PHE A C 7
ATOM 12084 O O . PHE A 1 72 ? 23.552 -26.502 -6.086 1.00 0.00 71 PHE A O 7
ATOM 12101 N N . TYR A 1 73 ? 24.339 -26.441 -3.977 1.00 0.00 72 TYR A N 7
ATOM 12102 C CA . TYR A 1 73 ? 24.835 -25.072 -4.095 1.00 0.00 72 TYR A CA 7
ATOM 12103 C C . TYR A 1 73 ? 26.335 -25.010 -3.817 1.00 0.00 72 TYR A C 7
ATOM 12104 O O . TYR A 1 73 ? 26.876 -25.833 -3.077 1.00 0.00 72 TYR A O 7
ATOM 12122 N N . ILE A 1 74 ? 26.999 -24.025 -4.415 1.00 0.00 73 ILE A N 7
ATOM 12123 C CA . ILE A 1 74 ? 28.437 -23.857 -4.228 1.00 0.00 73 ILE A CA 7
ATOM 12124 C C . ILE A 1 74 ? 28.711 -22.789 -3.175 1.00 0.00 73 ILE A C 7
ATOM 12125 O O . ILE A 1 74 ? 28.280 -21.644 -3.309 1.00 0.00 73 ILE A O 7
ATOM 12141 N N . GLU A 1 75 ? 29.434 -23.172 -2.126 1.00 0.00 74 GLU A N 7
ATOM 12142 C CA . GLU A 1 75 ? 29.762 -22.237 -1.056 1.00 0.00 74 GLU A CA 7
ATOM 12143 C C . GLU A 1 75 ? 30.647 -21.110 -1.580 1.00 0.00 74 GLU A C 7
ATOM 12144 O O . GLU A 1 75 ? 31.621 -21.353 -2.291 1.00 0.00 74 GLU A O 7
ATOM 12156 N N . ALA A 1 76 ? 30.301 -19.877 -1.224 1.00 0.00 75 ALA A N 7
ATOM 12157 C CA . ALA A 1 76 ? 31.073 -18.721 -1.666 1.00 0.00 75 ALA A CA 7
ATOM 12158 C C . ALA A 1 76 ? 32.489 -18.780 -1.104 1.00 0.00 75 ALA A C 7
ATOM 12159 O O . ALA A 1 76 ? 32.697 -19.191 0.037 1.00 0.00 75 ALA A O 7
ATOM 12166 N N . GLY A 1 77 ? 33.459 -18.368 -1.914 1.00 0.00 76 GLY A N 7
ATOM 12167 C CA . GLY A 1 77 ? 34.854 -18.381 -1.485 1.00 0.00 76 GLY A CA 7
ATOM 12168 C C . GLY A 1 77 ? 35.476 -19.770 -1.642 1.00 0.00 76 GLY A C 7
ATOM 12169 O O . GLY A 1 77 ? 36.635 -19.978 -1.280 1.00 0.00 76 GLY A O 7
ATOM 12173 N N . ARG A 1 78 ? 34.709 -20.717 -2.180 1.00 0.00 77 ARG A N 7
ATOM 12174 C CA . ARG A 1 78 ? 35.210 -22.074 -2.370 1.00 0.00 77 ARG A CA 7
ATOM 12175 C C . ARG A 1 78 ? 35.587 -22.304 -3.830 1.00 0.00 77 ARG A C 7
ATOM 12176 O O . ARG A 1 78 ? 34.797 -22.035 -4.735 1.00 0.00 77 ARG A O 7
ATOM 12197 N N . ASP A 1 79 ? 36.800 -22.801 -4.051 1.00 0.00 78 ASP A N 7
ATOM 12198 C CA . ASP A 1 79 ? 37.271 -23.062 -5.407 1.00 0.00 78 ASP A CA 7
ATOM 12199 C C . ASP A 1 79 ? 36.383 -24.096 -6.091 1.00 0.00 78 ASP A C 7
ATOM 12200 O O . ASP A 1 79 ? 35.906 -25.038 -5.458 1.00 0.00 78 ASP A O 7
ATOM 12209 N N . PHE A 1 80 ? 36.162 -23.911 -7.389 1.00 0.00 79 PHE A N 7
ATOM 12210 C CA . PHE A 1 80 ? 35.327 -24.830 -8.153 1.00 0.00 79 PHE A CA 7
ATOM 12211 C C . PHE A 1 80 ? 36.193 -25.805 -8.943 1.00 0.00 79 PHE A C 7
ATOM 12212 O O . PHE A 1 80 ? 37.002 -25.396 -9.776 1.00 0.00 79 PHE A O 7
ATOM 12229 N N . ASP A 1 81 ? 36.019 -27.096 -8.678 1.00 0.00 80 ASP A N 7
ATOM 12230 C CA . ASP A 1 81 ? 36.793 -28.118 -9.373 1.00 0.00 80 ASP A CA 7
ATOM 12231 C C . ASP A 1 81 ? 35.939 -28.823 -10.422 1.00 0.00 80 ASP A C 7
ATOM 12232 O O . ASP A 1 81 ? 34.828 -29.270 -10.135 1.00 0.00 80 ASP A O 7
ATOM 12241 N N . GLY A 1 82 ? 36.469 -28.921 -11.637 1.00 0.00 81 GLY A N 7
ATOM 12242 C CA . GLY A 1 82 ? 35.752 -29.576 -12.724 1.00 0.00 81 GLY A CA 7
ATOM 12243 C C . GLY A 1 82 ? 35.491 -31.044 -12.403 1.00 0.00 81 GLY A C 7
ATOM 12244 O O . GLY A 1 82 ? 34.425 -31.577 -12.710 1.00 0.00 81 GLY A O 7
ATOM 12248 N N . ASP A 1 83 ? 36.476 -31.694 -11.791 1.00 0.00 82 ASP A N 7
ATOM 12249 C CA . ASP A 1 83 ? 36.344 -33.106 -11.443 1.00 0.00 82 ASP A CA 7
ATOM 12250 C C . ASP A 1 83 ? 35.179 -33.320 -10.481 1.00 0.00 82 ASP A C 7
ATOM 12251 O O . ASP A 1 83 ? 34.427 -34.284 -10.613 1.00 0.00 82 ASP A O 7
ATOM 12260 N N . ALA A 1 84 ? 35.031 -32.415 -9.518 1.00 0.00 83 ALA A N 7
ATOM 12261 C CA . ALA A 1 84 ? 33.943 -32.526 -8.552 1.00 0.00 83 ALA A CA 7
ATOM 12262 C C . ALA A 1 84 ? 32.598 -32.447 -9.265 1.00 0.00 83 ALA A C 7
ATOM 12263 O O . ALA A 1 84 ? 31.668 -33.189 -8.950 1.00 0.00 83 ALA A O 7
ATOM 12270 N N . TYR A 1 85 ? 32.509 -31.543 -10.235 1.00 0.00 84 TYR A N 7
ATOM 12271 C CA . TYR A 1 85 ? 31.284 -31.368 -11.005 1.00 0.00 84 TYR A CA 7
ATOM 12272 C C . TYR A 1 85 ? 30.949 -32.657 -11.750 1.00 0.00 84 TYR A C 7
ATOM 12273 O O . TYR A 1 85 ? 29.811 -33.128 -11.729 1.00 0.00 84 TYR A O 7
ATOM 12291 N N . THR A 1 86 ? 31.954 -33.219 -12.412 1.00 0.00 85 THR A N 7
ATOM 12292 C CA . THR A 1 86 ? 31.768 -34.450 -13.171 1.00 0.00 85 THR A CA 7
ATOM 12293 C C . THR A 1 86 ? 31.354 -35.605 -12.266 1.00 0.00 85 THR A C 7
ATOM 12294 O O . THR A 1 86 ? 30.449 -36.364 -12.596 1.00 0.00 85 THR A O 7
ATOM 12305 N N . GLU A 1 87 ? 32.033 -35.741 -11.135 1.00 0.00 86 GLU A N 7
ATOM 12306 C CA . GLU A 1 87 ? 31.736 -36.819 -10.196 1.00 0.00 86 GLU A CA 7
ATOM 12307 C C . GLU A 1 87 ? 30.338 -36.676 -9.591 1.00 0.00 86 GLU A C 7
ATOM 12308 O O . GLU A 1 87 ? 29.648 -37.669 -9.362 1.00 0.00 86 GLU A O 7
ATOM 12320 N N . ALA A 1 88 ? 29.943 -35.441 -9.302 1.00 0.00 87 ALA A N 7
ATOM 12321 C CA . ALA A 1 88 ? 28.644 -35.182 -8.684 1.00 0.00 87 ALA A CA 7
ATOM 12322 C C . ALA A 1 88 ? 27.473 -35.654 -9.549 1.00 0.00 87 ALA A C 7
ATOM 12323 O O . ALA A 1 88 ? 26.502 -36.205 -9.029 1.00 0.00 87 ALA A O 7
ATOM 12330 N N . TYR A 1 89 ? 27.547 -35.423 -10.857 1.00 0.00 88 TYR A N 7
ATOM 12331 C CA . TYR A 1 89 ? 26.454 -35.824 -11.746 1.00 0.00 88 TYR A CA 7
ATOM 12332 C C . TYR A 1 89 ? 26.819 -37.038 -12.600 1.00 0.00 88 TYR A C 7
ATOM 12333 O O . TYR A 1 89 ? 25.966 -37.589 -13.296 1.00 0.00 88 TYR A O 7
ATOM 12351 N N . GLY A 1 90 ? 28.079 -37.453 -12.553 1.00 0.00 89 GLY A N 7
ATOM 12352 C CA . GLY A 1 90 ? 28.520 -38.602 -13.335 1.00 0.00 89 GLY A CA 7
ATOM 12353 C C . GLY A 1 90 ? 28.610 -38.256 -14.821 1.00 0.00 89 GLY A C 7
ATOM 12354 O O . GLY A 1 90 ? 28.636 -39.146 -15.671 1.00 0.00 89 GLY A O 7
ATOM 12358 N N . VAL A 1 91 ? 28.650 -36.961 -15.132 1.00 0.00 90 VAL A N 7
ATOM 12359 C CA . VAL A 1 91 ? 28.732 -36.520 -16.522 1.00 0.00 90 VAL A CA 7
ATOM 12360 C C . VAL A 1 91 ? 29.965 -35.650 -16.740 1.00 0.00 90 VAL A C 7
ATOM 12361 O O . VAL A 1 91 ? 30.193 -34.687 -16.009 1.00 0.00 90 VAL A O 7
ATOM 12374 N N . ALA A 1 92 ? 30.756 -35.992 -17.750 1.00 0.00 91 ALA A N 7
ATOM 12375 C CA . ALA A 1 92 ? 31.966 -35.232 -18.052 1.00 0.00 91 ALA A CA 7
ATOM 12376 C C . ALA A 1 92 ? 31.621 -33.790 -18.415 1.00 0.00 91 ALA A C 7
ATOM 12377 O O . ALA A 1 92 ? 30.575 -33.522 -19.007 1.00 0.00 91 ALA A O 7
ATOM 12384 N N . VAL A 1 93 ? 32.506 -32.867 -18.053 1.00 0.00 92 VAL A N 7
ATOM 12385 C CA . VAL A 1 93 ? 32.285 -31.453 -18.342 1.00 0.00 92 VAL A CA 7
ATOM 12386 C C . VAL A 1 93 ? 33.488 -30.880 -19.107 1.00 0.00 92 VAL A C 7
ATOM 12387 O O . VAL A 1 93 ? 34.624 -31.276 -18.844 1.00 0.00 92 VAL A O 7
ATOM 12400 N N . PRO A 1 94 ? 33.287 -29.960 -20.033 1.00 0.00 93 PRO A N 7
ATOM 12401 C CA . PRO A 1 94 ? 34.419 -29.355 -20.805 1.00 0.00 93 PRO A CA 7
ATOM 12402 C C . PRO A 1 94 ? 35.446 -28.684 -19.895 1.00 0.00 93 PRO A C 7
ATOM 12403 O O . PRO A 1 94 ? 35.094 -28.074 -18.887 1.00 0.00 93 PRO A O 7
ATOM 12414 N N . THR A 1 95 ? 36.715 -28.805 -20.255 1.00 0.00 94 THR A N 7
ATOM 12415 C CA . THR A 1 95 ? 37.781 -28.203 -19.464 1.00 0.00 94 THR A CA 7
ATOM 12416 C C . THR A 1 95 ? 37.733 -26.677 -19.548 1.00 0.00 94 THR A C 7
ATOM 12417 O O . THR A 1 95 ? 37.930 -25.983 -18.550 1.00 0.00 94 THR A O 7
ATOM 12428 N N . ASN A 1 96 ? 37.502 -26.161 -20.754 1.00 0.00 95 ASN A N 7
ATOM 12429 C CA . ASN A 1 96 ? 37.466 -24.715 -20.971 1.00 0.00 95 ASN A CA 7
ATOM 12430 C C . ASN A 1 96 ? 36.344 -24.030 -20.189 1.00 0.00 95 ASN A C 7
ATOM 12431 O O . ASN A 1 96 ? 36.552 -22.960 -19.618 1.00 0.00 95 ASN A O 7
ATOM 12442 N N . ILE A 1 97 ? 35.157 -24.631 -20.168 1.00 0.00 96 ILE A N 7
ATOM 12443 C CA . ILE A 1 97 ? 34.036 -24.026 -19.450 1.00 0.00 96 ILE A CA 7
ATOM 12444 C C . ILE A 1 97 ? 34.237 -24.141 -17.942 1.00 0.00 96 ILE A C 7
ATOM 12445 O O . ILE A 1 97 ? 33.817 -23.268 -17.182 1.00 0.00 96 ILE A O 7
ATOM 12461 N N . ALA A 1 98 ? 34.886 -25.219 -17.515 1.00 0.00 97 ALA A N 7
ATOM 12462 C CA . ALA A 1 98 ? 35.139 -25.433 -16.094 1.00 0.00 97 ALA A CA 7
ATOM 12463 C C . ALA A 1 98 ? 36.011 -24.316 -15.529 1.00 0.00 97 ALA A C 7
ATOM 12464 O O . ALA A 1 98 ? 35.786 -23.840 -14.417 1.00 0.00 97 ALA A O 7
ATOM 12471 N N . ALA A 1 99 ? 37.009 -23.903 -16.304 1.00 0.00 98 ALA A N 7
ATOM 12472 C CA . ALA A 1 99 ? 37.914 -22.843 -15.873 1.00 0.00 98 ALA A CA 7
ATOM 12473 C C . ALA A 1 99 ? 37.153 -21.540 -15.651 1.00 0.00 98 ALA A C 7
ATOM 12474 O O . ALA A 1 99 ? 37.423 -20.807 -14.698 1.00 0.00 98 ALA A O 7
ATOM 12481 N N . ARG A 1 100 ? 36.204 -21.255 -16.536 1.00 0.00 99 ARG A N 7
ATOM 12482 C CA . ARG A 1 100 ? 35.411 -20.035 -16.429 1.00 0.00 99 ARG A CA 7
ATOM 12483 C C . ARG A 1 100 ? 34.602 -20.029 -15.135 1.00 0.00 99 ARG A C 7
ATOM 12484 O O . ARG A 1 100 ? 34.458 -18.991 -14.488 1.00 0.00 99 ARG A O 7
ATOM 12505 N N . ILE A 1 101 ? 34.073 -21.190 -14.763 1.00 0.00 100 ILE A N 7
ATOM 12506 C CA . ILE A 1 101 ? 33.280 -21.298 -13.545 1.00 0.00 100 ILE A CA 7
ATOM 12507 C C . ILE A 1 101 ? 34.120 -20.921 -12.329 1.00 0.00 100 ILE A C 7
ATOM 12508 O O . ILE A 1 101 ? 33.673 -20.170 -11.463 1.00 0.00 100 ILE A O 7
ATOM 12524 N N . GLN A 1 102 ? 35.341 -21.443 -12.275 1.00 0.00 101 GLN A N 7
ATOM 12525 C CA . GLN A 1 102 ? 36.238 -21.149 -11.162 1.00 0.00 101 GLN A CA 7
ATOM 12526 C C . GLN A 1 102 ? 36.551 -19.657 -11.114 1.00 0.00 101 GLN A C 7
ATOM 12527 O O . GLN A 1 102 ? 36.608 -19.057 -10.041 1.00 0.00 101 GLN A O 7
ATOM 12541 N N . ALA A 1 103 ? 36.752 -19.066 -12.287 1.00 0.00 102 ALA A N 7
ATOM 12542 C CA . ALA A 1 103 ? 37.058 -17.643 -12.379 1.00 0.00 102 ALA A CA 7
ATOM 12543 C C . ALA A 1 103 ? 35.918 -16.812 -11.801 1.00 0.00 102 ALA A C 7
ATOM 12544 O O . ALA A 1 103 ? 36.148 -15.800 -11.138 1.00 0.00 102 ALA A O 7
ATOM 12551 N N . GLN A 1 104 ? 34.688 -17.242 -12.060 1.00 0.00 103 GLN A N 7
ATOM 12552 C CA . GLN A 1 104 ? 33.517 -16.527 -11.566 1.00 0.00 103 GLN A CA 7
ATOM 12553 C C . GLN A 1 104 ? 33.523 -16.479 -10.040 1.00 0.00 103 GLN A C 7
ATOM 12554 O O . GLN A 1 104 ? 33.181 -15.460 -9.444 1.00 0.00 103 GLN A O 7
ATOM 12568 N N . ALA A 1 105 ? 33.914 -17.584 -9.416 1.00 0.00 104 ALA A N 7
ATOM 12569 C CA . ALA A 1 105 ? 33.962 -17.652 -7.959 1.00 0.00 104 ALA A CA 7
ATOM 12570 C C . ALA A 1 105 ? 34.944 -16.622 -7.406 1.00 0.00 104 ALA A C 7
ATOM 12571 O O . ALA A 1 105 ? 34.694 -15.995 -6.377 1.00 0.00 104 ALA A O 7
ATOM 12578 N N . ALA A 1 106 ? 36.066 -16.462 -8.097 1.00 0.00 105 ALA A N 7
ATOM 12579 C CA . ALA A 1 106 ? 37.096 -15.515 -7.680 1.00 0.00 105 ALA A CA 7
ATOM 12580 C C . ALA A 1 106 ? 36.559 -14.085 -7.659 1.00 0.00 105 ALA A C 7
ATOM 12581 O O . ALA A 1 106 ? 36.907 -13.295 -6.782 1.00 0.00 105 ALA A O 7
ATOM 12588 N N . GLU A 1 107 ? 35.708 -13.760 -8.627 1.00 0.00 106 GLU A N 7
ATOM 12589 C CA . GLU A 1 107 ? 35.127 -12.424 -8.707 1.00 0.00 106 GLU A CA 7
ATOM 12590 C C . GLU A 1 107 ? 33.792 -12.383 -7.977 1.00 0.00 106 GLU A C 7
ATOM 12591 O O . GLU A 1 107 ? 33.229 -11.314 -7.744 1.00 0.00 106 GLU A O 7
ATOM 12603 N N . LEU A 1 108 ? 33.296 -13.560 -7.617 1.00 0.00 107 LEU A N 7
ATOM 12604 C CA . LEU A 1 108 ? 32.037 -13.669 -6.915 1.00 0.00 107 LEU A CA 7
ATOM 12605 C C . LEU A 1 108 ? 32.177 -13.136 -5.491 1.00 0.00 107 LEU A C 7
ATOM 12606 O O . LEU A 1 108 ? 33.093 -13.517 -4.761 1.00 0.00 107 LEU A O 7
ATOM 12622 N N . ASN A 1 109 ? 31.267 -12.247 -5.108 1.00 0.00 108 ASN A N 7
ATOM 12623 C CA . ASN A 1 109 ? 31.299 -11.656 -3.774 1.00 0.00 108 ASN A CA 7
ATOM 12624 C C . ASN A 1 109 ? 30.668 -12.591 -2.748 1.00 0.00 108 ASN A C 7
ATOM 12625 O O . ASN A 1 109 ? 29.814 -13.413 -3.081 1.00 0.00 108 ASN A O 7
ATOM 12636 N N . ALA A 1 110 ? 31.099 -12.458 -1.498 1.00 0.00 109 ALA A N 7
ATOM 12637 C CA . ALA A 1 110 ? 30.578 -13.291 -0.420 1.00 0.00 109 ALA A CA 7
ATOM 12638 C C . ALA A 1 110 ? 29.093 -13.020 -0.200 1.00 0.00 109 ALA A C 7
ATOM 12639 O O . ALA A 1 110 ? 28.608 -11.916 -0.448 1.00 0.00 109 ALA A O 7
ATOM 12646 N N . GLY A 1 111 ? 28.375 -14.039 0.263 1.00 0.00 110 GLY A N 7
ATOM 12647 C CA . GLY A 1 111 ? 26.944 -13.905 0.511 1.00 0.00 110 GLY A CA 7
ATOM 12648 C C . GLY A 1 111 ? 26.121 -14.342 -0.701 1.00 0.00 110 GLY A C 7
ATOM 12649 O O . GLY A 1 111 ? 24.899 -14.460 -0.615 1.00 0.00 110 GLY A O 7
ATOM 12653 N N . GLU A 1 112 ? 26.790 -14.587 -1.826 1.00 0.00 111 GLU A N 7
ATOM 12654 C CA . GLU A 1 112 ? 26.098 -15.017 -3.035 1.00 0.00 111 GLU A CA 7
ATOM 12655 C C . GLU A 1 112 ? 26.570 -16.406 -3.450 1.00 0.00 111 GLU A C 7
ATOM 12656 O O . GLU A 1 112 ? 27.766 -16.635 -3.632 1.00 0.00 111 GLU A O 7
ATOM 12668 N N . TRP A 1 113 ? 25.624 -17.328 -3.600 1.00 0.00 112 TRP A N 7
ATOM 12669 C CA . TRP A 1 113 ? 25.955 -18.694 -3.995 1.00 0.00 112 TRP A CA 7
ATOM 12670 C C . TRP A 1 113 ? 25.438 -18.980 -5.401 1.00 0.00 112 TRP A C 7
ATOM 12671 O O . TRP A 1 113 ? 24.346 -18.550 -5.771 1.00 0.00 112 TRP A O 7
ATOM 12692 N N . LEU A 1 114 ? 26.234 -19.706 -6.181 1.00 0.00 113 LEU A N 7
ATOM 12693 C CA . LEU A 1 114 ? 25.851 -20.040 -7.548 1.00 0.00 113 LEU A CA 7
ATOM 12694 C C . LEU A 1 114 ? 25.223 -21.430 -7.604 1.00 0.00 113 LEU A C 7
ATOM 12695 O O . LEU A 1 114 ? 25.620 -22.332 -6.866 1.00 0.00 113 LEU A O 7
ATOM 12711 N N . LEU A 1 115 ? 24.240 -21.592 -8.484 1.00 0.00 114 LEU A N 7
ATOM 12712 C CA . LEU A 1 115 ? 23.560 -22.873 -8.630 1.00 0.00 114 LEU A CA 7
ATOM 12713 C C . LEU A 1 115 ? 24.041 -23.594 -9.885 1.00 0.00 114 LEU A C 7
ATOM 12714 O O . LEU A 1 115 ? 23.995 -23.044 -10.986 1.00 0.00 114 LEU A O 7
ATOM 12730 N N . VAL A 1 116 ? 24.502 -24.828 -9.711 1.00 0.00 115 VAL A N 7
ATOM 12731 C CA . VAL A 1 116 ? 24.988 -25.618 -10.835 1.00 0.00 115 VAL A CA 7
ATOM 12732 C C . VAL A 1 116 ? 23.834 -26.354 -11.509 1.00 0.00 115 VAL A C 7
ATOM 12733 O O . VAL A 1 116 ? 23.082 -27.076 -10.855 1.00 0.00 115 VAL A O 7
ATOM 12746 N N . GLU A 1 117 ? 23.700 -26.163 -12.817 1.00 0.00 116 GLU A N 7
ATOM 12747 C CA . GLU A 1 117 ? 22.631 -26.811 -13.568 1.00 0.00 116 GLU A CA 7
ATOM 12748 C C . GLU A 1 117 ? 23.208 -27.712 -14.654 1.00 0.00 116 GLU A C 7
ATOM 12749 O O . GLU A 1 117 ? 24.203 -27.372 -15.293 1.00 0.00 116 GLU A O 7
ATOM 12761 N N . HIS A 1 118 ? 22.575 -28.863 -14.858 1.00 0.00 117 HIS A N 7
ATOM 12762 C CA . HIS A 1 118 ? 23.032 -29.808 -15.870 1.00 0.00 117 HIS A CA 7
ATOM 12763 C C . HIS A 1 118 ? 21.850 -30.562 -16.472 1.00 0.00 117 HIS A C 7
ATOM 12764 O O . HIS A 1 118 ? 20.993 -31.069 -15.749 1.00 0.00 117 HIS A O 7
ATOM 12778 N N . GLU A 1 119 ? 21.812 -30.631 -17.799 1.00 0.00 118 GLU A N 7
ATOM 12779 C CA . GLU A 1 119 ? 20.730 -31.327 -18.486 1.00 0.00 118 GLU A CA 7
ATOM 12780 C C . GLU A 1 119 ? 21.291 -32.335 -19.484 1.00 0.00 118 GLU A C 7
ATOM 12781 O O . GLU A 1 119 ? 22.344 -32.111 -20.081 1.00 0.00 118 GLU A O 7
ATOM 12793 N N . ALA A 1 120 ? 20.581 -33.445 -19.660 1.00 0.00 119 ALA A N 7
ATOM 12794 C CA . ALA A 1 120 ? 21.018 -34.480 -20.589 1.00 0.00 119 ALA A CA 7
ATOM 12795 C C . ALA A 1 120 ? 19.837 -35.338 -21.030 1.00 0.00 119 ALA A C 7
ATOM 12796 O O . ALA A 1 120 ? 20.075 -36.400 -21.580 1.00 0.00 119 ALA A O 7
ATOM 12804 N N . MET A 1 2 ? 5.914 -25.487 -11.920 1.00 0.00 1 MET A N 8
ATOM 12805 C CA . MET A 1 2 ? 6.051 -25.505 -10.436 1.00 0.00 1 MET A CA 8
ATOM 12806 C C . MET A 1 2 ? 7.036 -26.597 -10.033 1.00 0.00 1 MET A C 8
ATOM 12807 O O . MET A 1 2 ? 6.640 -27.727 -9.745 1.00 0.00 1 MET A O 8
ATOM 12821 N N . SER A 1 3 ? 8.319 -26.253 -10.015 1.00 0.00 2 SER A N 8
ATOM 12822 C CA . SER A 1 3 ? 9.352 -27.213 -9.646 1.00 0.00 2 SER A CA 8
ATOM 12823 C C . SER A 1 3 ? 10.579 -26.493 -9.093 1.00 0.00 2 SER A C 8
ATOM 12824 O O . SER A 1 3 ? 10.739 -25.287 -9.277 1.00 0.00 2 SER A O 8
ATOM 12832 N N . THR A 1 4 ? 11.443 -27.242 -8.414 1.00 0.00 3 THR A N 8
ATOM 12833 C CA . THR A 1 4 ? 12.650 -26.663 -7.838 1.00 0.00 3 THR A CA 8
ATOM 12834 C C . THR A 1 4 ? 13.534 -26.075 -8.934 1.00 0.00 3 THR A C 8
ATOM 12835 O O . THR A 1 4 ? 14.053 -24.968 -8.800 1.00 0.00 3 THR A O 8
ATOM 12846 N N . GLN A 1 5 ? 13.699 -26.825 -10.020 1.00 0.00 4 GLN A N 8
ATOM 12847 C CA . GLN A 1 5 ? 14.521 -26.366 -11.134 1.00 0.00 4 GLN A CA 8
ATOM 12848 C C . GLN A 1 5 ? 13.934 -25.094 -11.739 1.00 0.00 4 GLN A C 8
ATOM 12849 O O . GLN A 1 5 ? 12.724 -24.876 -11.696 1.00 0.00 4 GLN A O 8
ATOM 12863 N N . TYR A 1 6 ? 14.801 -24.256 -12.297 1.00 0.00 5 TYR A N 8
ATOM 12864 C CA . TYR A 1 6 ? 14.355 -23.007 -12.901 1.00 0.00 5 TYR A CA 8
ATOM 12865 C C . TYR A 1 6 ? 14.493 -23.061 -14.419 1.00 0.00 5 TYR A C 8
ATOM 12866 O O . TYR A 1 6 ? 15.482 -23.571 -14.946 1.00 0.00 5 TYR A O 8
ATOM 12884 N N . THR A 1 7 ? 13.492 -22.532 -15.115 1.00 0.00 6 THR A N 8
ATOM 12885 C CA . THR A 1 7 ? 13.503 -22.523 -16.573 1.00 0.00 6 THR A CA 8
ATOM 12886 C C . THR A 1 7 ? 13.203 -21.122 -17.097 1.00 0.00 6 THR A C 8
ATOM 12887 O O . THR A 1 7 ? 12.711 -20.269 -16.359 1.00 0.00 6 THR A O 8
ATOM 12898 N N . TYR A 1 8 ? 13.502 -20.891 -18.371 1.00 0.00 7 TYR A N 8
ATOM 12899 C CA . TYR A 1 8 ? 13.257 -19.584 -18.970 1.00 0.00 7 TYR A CA 8
ATOM 12900 C C . TYR A 1 8 ? 11.769 -19.253 -18.920 1.00 0.00 7 TYR A C 8
ATOM 12901 O O . TYR A 1 8 ? 11.384 -18.119 -18.640 1.00 0.00 7 TYR A O 8
ATOM 12919 N N . GLN A 1 9 ? 10.937 -20.254 -19.192 1.00 0.00 8 GLN A N 8
ATOM 12920 C CA . GLN A 1 9 ? 9.493 -20.059 -19.172 1.00 0.00 8 GLN A CA 8
ATOM 12921 C C . GLN A 1 9 ? 9.018 -19.684 -17.771 1.00 0.00 8 GLN A C 8
ATOM 12922 O O . GLN A 1 9 ? 8.173 -18.805 -17.609 1.00 0.00 8 GLN A O 8
ATOM 12936 N N . GLN A 1 10 ? 9.565 -20.357 -16.762 1.00 0.00 9 GLN A N 8
ATOM 12937 C CA . GLN A 1 10 ? 9.182 -20.085 -15.381 1.00 0.00 9 GLN A CA 8
ATOM 12938 C C . GLN A 1 10 ? 9.531 -18.650 -14.999 1.00 0.00 9 GLN A C 8
ATOM 12939 O O . GLN A 1 10 ? 8.749 -17.966 -14.339 1.00 0.00 9 GLN A O 8
ATOM 12953 N N . ILE A 1 11 ? 10.705 -18.200 -15.424 1.00 0.00 10 ILE A N 8
ATOM 12954 C CA . ILE A 1 11 ? 11.144 -16.842 -15.128 1.00 0.00 10 ILE A CA 8
ATOM 12955 C C . ILE A 1 11 ? 10.191 -15.831 -15.752 1.00 0.00 10 ILE A C 8
ATOM 12956 O O . ILE A 1 11 ? 9.808 -14.845 -15.120 1.00 0.00 10 ILE A O 8
ATOM 12972 N N . ALA A 1 12 ? 9.816 -16.085 -17.000 1.00 0.00 11 ALA A N 8
ATOM 12973 C CA . ALA A 1 12 ? 8.910 -15.198 -17.719 1.00 0.00 11 ALA A CA 8
ATOM 12974 C C . ALA A 1 12 ? 7.559 -15.105 -17.012 1.00 0.00 11 ALA A C 8
ATOM 12975 O O . ALA A 1 12 ? 6.955 -14.034 -16.949 1.00 0.00 11 ALA A O 8
ATOM 12982 N N . GLU A 1 13 ? 7.088 -16.231 -16.486 1.00 0.00 12 GLU A N 8
ATOM 12983 C CA . GLU A 1 13 ? 5.804 -16.257 -15.793 1.00 0.00 12 GLU A CA 8
ATOM 12984 C C . GLU A 1 13 ? 5.885 -15.476 -14.485 1.00 0.00 12 GLU A C 8
ATOM 12985 O O . GLU A 1 13 ? 4.915 -14.839 -14.073 1.00 0.00 12 GLU A O 8
ATOM 12997 N N . ASP A 1 14 ? 7.043 -15.522 -13.837 1.00 0.00 13 ASP A N 8
ATOM 12998 C CA . ASP A 1 14 ? 7.227 -14.803 -12.581 1.00 0.00 13 ASP A CA 8
ATOM 12999 C C . ASP A 1 14 ? 7.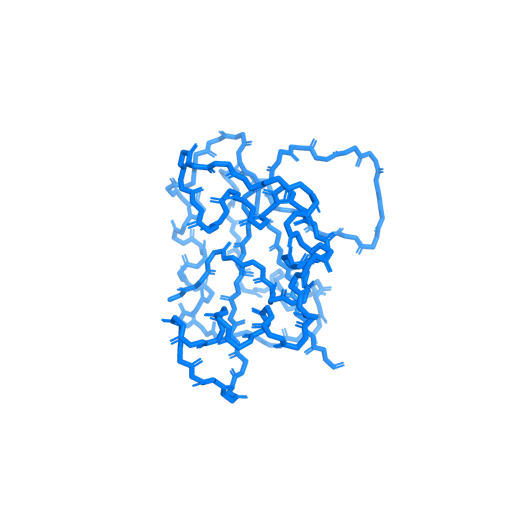782 -13.409 -12.849 1.00 0.00 13 ASP A C 8
ATOM 13000 O O . ASP A 1 14 ? 8.884 -13.258 -13.378 1.00 0.00 13 ASP A O 8
ATOM 13009 N N . PHE A 1 15 ? 7.004 -12.395 -12.491 1.00 0.00 14 PHE A N 8
ATOM 13010 C CA . PHE A 1 15 ? 7.411 -11.010 -12.704 1.00 0.00 14 PHE A CA 8
ATOM 13011 C C . PHE A 1 15 ? 8.656 -10.666 -11.890 1.00 0.00 14 PHE A C 8
ATOM 13012 O O . PHE A 1 15 ? 9.544 -9.960 -12.369 1.00 0.00 14 PHE A O 8
ATOM 13029 N N . ARG A 1 16 ? 8.711 -11.148 -10.652 1.00 0.00 15 ARG A N 8
ATOM 13030 C CA . ARG A 1 16 ? 9.849 -10.857 -9.784 1.00 0.00 15 ARG A CA 8
ATOM 13031 C C . ARG A 1 16 ? 11.145 -11.426 -10.355 1.00 0.00 15 ARG A C 8
ATOM 13032 O O . ARG A 1 16 ? 12.182 -10.762 -10.339 1.00 0.00 15 ARG A O 8
ATOM 13053 N N . LEU A 1 17 ? 11.086 -12.654 -10.861 1.00 0.00 16 LEU A N 8
ATOM 13054 C CA . LEU A 1 17 ? 12.272 -13.284 -11.432 1.00 0.00 16 LEU A CA 8
ATOM 13055 C C . LEU A 1 17 ? 12.711 -12.569 -12.706 1.00 0.00 16 LEU A C 8
ATOM 13056 O O . LEU A 1 17 ? 13.904 -12.405 -12.955 1.00 0.00 16 LEU A O 8
ATOM 13072 N N . TRP A 1 18 ? 11.741 -12.150 -13.513 1.00 0.00 17 TRP A N 8
ATOM 13073 C CA . TRP A 1 18 ? 12.049 -11.462 -14.763 1.00 0.00 17 TRP A CA 8
ATOM 13074 C C . TRP A 1 18 ? 12.852 -10.193 -14.501 1.00 0.00 17 TRP A C 8
ATOM 13075 O O . TRP A 1 18 ? 13.871 -9.949 -15.148 1.00 0.00 17 TRP A O 8
ATOM 13096 N N . SER A 1 19 ? 12.388 -9.390 -13.553 1.00 0.00 18 SER A N 8
ATOM 13097 C CA . SER A 1 19 ? 13.074 -8.147 -13.219 1.00 0.00 18 SER A CA 8
ATOM 13098 C C . SER A 1 19 ? 14.445 -8.425 -12.608 1.00 0.00 18 SER A C 8
ATOM 13099 O O . SER A 1 19 ? 15.403 -7.690 -12.852 1.00 0.00 18 SER A O 8
ATOM 13107 N N . GLU A 1 20 ? 14.530 -9.478 -11.801 1.00 0.00 19 GLU A N 8
ATOM 13108 C CA . GLU A 1 20 ? 15.787 -9.827 -11.147 1.00 0.00 19 GLU A CA 8
ATOM 13109 C C . GLU A 1 20 ? 16.876 -10.175 -12.162 1.00 0.00 19 GLU A C 8
ATOM 13110 O O . GLU A 1 20 ? 18.007 -9.703 -12.049 1.00 0.00 19 GLU A O 8
ATOM 13122 N N . TYR A 1 21 ? 16.538 -11.006 -13.144 1.00 0.00 20 TYR A N 8
ATOM 13123 C CA . TYR A 1 21 ? 17.517 -11.403 -14.153 1.00 0.00 20 TYR A CA 8
ATOM 13124 C C . TYR A 1 21 ? 17.856 -10.246 -15.083 1.00 0.00 20 TYR A C 8
ATOM 13125 O O . TYR A 1 21 ? 19.014 -10.056 -15.456 1.00 0.00 20 TYR A O 8
ATOM 13143 N N . VAL A 1 22 ? 16.841 -9.478 -15.465 1.00 0.00 21 VAL A N 8
ATOM 13144 C CA . VAL A 1 22 ? 17.055 -8.351 -16.362 1.00 0.00 21 VAL A CA 8
ATOM 13145 C C . VAL A 1 22 ? 17.938 -7.295 -15.705 1.00 0.00 21 VAL A C 8
ATOM 13146 O O . VAL A 1 22 ? 18.896 -6.811 -16.306 1.00 0.00 21 VAL A O 8
ATOM 13159 N N . ASP A 1 23 ? 17.611 -6.948 -14.464 1.00 0.00 22 ASP A N 8
ATOM 13160 C CA . ASP A 1 23 ? 18.383 -5.955 -13.727 1.00 0.00 22 ASP A CA 8
ATOM 13161 C C . ASP A 1 23 ? 17.874 -5.847 -12.293 1.00 0.00 22 ASP A C 8
ATOM 13162 O O . ASP A 1 23 ? 16.691 -5.593 -12.065 1.00 0.00 22 ASP A O 8
ATOM 13171 N N . THR A 1 24 ? 18.767 -6.037 -11.330 1.00 0.00 23 THR A N 8
ATOM 13172 C CA . THR A 1 24 ? 18.382 -5.953 -9.926 1.00 0.00 23 THR A CA 8
ATOM 13173 C C . THR A 1 24 ? 17.887 -4.549 -9.590 1.00 0.00 23 THR A C 8
ATOM 13174 O O . THR A 1 24 ? 16.849 -4.382 -8.950 1.00 0.00 23 THR A O 8
ATOM 13185 N N . ALA A 1 25 ? 18.640 -3.543 -10.027 1.00 0.00 24 ALA A N 8
ATOM 13186 C CA . ALA A 1 25 ? 18.273 -2.154 -9.770 1.00 0.00 24 ALA A CA 8
ATOM 13187 C C . ALA A 1 25 ? 17.142 -1.703 -10.692 1.00 0.00 24 ALA A C 8
ATOM 13188 O O . ALA A 1 25 ? 16.426 -0.750 -10.388 1.00 0.00 24 ALA A O 8
ATOM 13195 N N . GLY A 1 26 ? 16.994 -2.384 -11.824 1.00 0.00 25 GLY A N 8
ATOM 13196 C CA . GLY A 1 26 ? 15.954 -2.032 -12.785 1.00 0.00 25 GLY A CA 8
ATOM 13197 C C . GLY A 1 26 ? 14.564 -2.346 -12.244 1.00 0.00 25 GLY A C 8
ATOM 13198 O O . GLY A 1 26 ? 14.388 -3.264 -11.443 1.00 0.00 25 GLY A O 8
ATOM 13202 N N . GLU A 1 27 ? 13.578 -1.576 -12.695 1.00 0.00 26 GLU A N 8
ATOM 13203 C CA . GLU A 1 27 ? 12.200 -1.775 -12.262 1.00 0.00 26 GLU A CA 8
ATOM 13204 C C . GLU A 1 27 ? 11.356 -2.309 -13.415 1.00 0.00 26 GLU A C 8
ATOM 13205 O O . GLU A 1 27 ? 11.563 -1.938 -14.570 1.00 0.00 26 GLU A O 8
ATOM 13217 N N . MET A 1 28 ? 10.409 -3.185 -13.098 1.00 0.00 27 MET A N 8
ATOM 13218 C CA . MET A 1 28 ? 9.547 -3.762 -14.123 1.00 0.00 27 MET A CA 8
ATOM 13219 C C . MET A 1 28 ? 8.094 -3.791 -13.656 1.00 0.00 27 MET A C 8
ATOM 13220 O O . MET A 1 28 ? 7.812 -4.070 -12.490 1.00 0.00 27 MET A O 8
ATOM 13234 N N . SER A 1 29 ? 7.178 -3.499 -14.573 1.00 0.00 28 SER A N 8
ATOM 13235 C CA . SER A 1 29 ? 5.756 -3.490 -14.249 1.00 0.00 28 SER A CA 8
ATOM 13236 C C . SER A 1 29 ? 5.009 -4.525 -15.085 1.00 0.00 28 SER A C 8
ATOM 13237 O O . SER A 1 29 ? 5.420 -4.854 -16.196 1.00 0.00 28 SER A O 8
ATOM 13245 N N . LYS A 1 30 ? 3.910 -5.038 -14.538 1.00 0.00 29 LYS A N 8
ATOM 13246 C CA . LYS A 1 30 ? 3.113 -6.040 -15.236 1.00 0.00 29 LYS A CA 8
ATOM 13247 C C . LYS A 1 30 ? 2.597 -5.496 -16.567 1.00 0.00 29 LYS A C 8
ATOM 13248 O O . LYS A 1 30 ? 2.295 -6.260 -17.484 1.00 0.00 29 LYS A O 8
ATOM 13267 N N . ASP A 1 31 ? 2.499 -4.175 -16.664 1.00 0.00 30 ASP A N 8
ATOM 13268 C CA . ASP A 1 31 ? 2.019 -3.541 -17.887 1.00 0.00 30 ASP A CA 8
ATOM 13269 C C . ASP A 1 31 ? 2.944 -3.861 -19.057 1.00 0.00 30 ASP A C 8
ATOM 13270 O O . ASP A 1 31 ? 2.489 -4.085 -20.179 1.00 0.00 30 ASP A O 8
ATOM 13279 N N . GLU A 1 32 ? 4.245 -3.881 -18.786 1.00 0.00 31 GLU A N 8
ATOM 13280 C CA . GLU A 1 32 ? 5.230 -4.173 -19.820 1.00 0.00 31 GLU A CA 8
ATOM 13281 C C . GLU A 1 32 ? 5.033 -5.583 -20.360 1.00 0.00 31 GLU A C 8
ATOM 13282 O O . GLU A 1 32 ? 5.136 -5.819 -21.564 1.00 0.00 31 GLU A O 8
ATOM 13294 N N . PHE A 1 33 ? 4.754 -6.516 -19.459 1.00 0.00 32 PHE A N 8
ATOM 13295 C CA . PHE A 1 33 ? 4.547 -7.903 -19.849 1.00 0.00 32 PHE A CA 8
ATOM 13296 C C . PHE A 1 33 ? 3.349 -8.033 -20.784 1.00 0.00 32 PHE A C 8
ATOM 13297 O O . PHE A 1 33 ? 3.390 -8.783 -21.758 1.00 0.00 32 PHE A O 8
ATOM 13314 N N . ASN A 1 34 ? 2.283 -7.300 -20.481 1.00 0.00 33 ASN A N 8
ATOM 13315 C CA . ASN A 1 34 ? 1.081 -7.348 -21.307 1.00 0.00 33 ASN A CA 8
ATOM 13316 C C . ASN A 1 34 ? 1.384 -6.864 -22.722 1.00 0.00 33 ASN A C 8
ATOM 13317 O O . ASN A 1 34 ? 0.920 -7.447 -23.702 1.00 0.00 33 ASN A O 8
ATOM 13328 N N . SER A 1 35 ? 2.165 -5.793 -22.819 1.00 0.00 34 SER A N 8
ATOM 13329 C CA . SER A 1 35 ? 2.524 -5.234 -24.117 1.00 0.00 34 SER A CA 8
ATOM 13330 C C . SER A 1 35 ? 3.314 -6.243 -24.946 1.00 0.00 34 SER A C 8
ATOM 13331 O O . SER A 1 35 ? 3.071 -6.402 -26.142 1.00 0.00 34 SER A O 8
ATOM 13339 N N . LEU A 1 36 ? 4.266 -6.915 -24.306 1.00 0.00 35 LEU A N 8
ATOM 13340 C CA . LEU A 1 36 ? 5.092 -7.898 -25.000 1.00 0.00 35 LEU A CA 8
ATOM 13341 C C . LEU A 1 36 ? 4.359 -9.229 -25.137 1.00 0.00 35 LEU A C 8
ATOM 13342 O O . LEU A 1 36 ? 3.650 -9.659 -24.227 1.00 0.00 35 LEU A O 8
ATOM 13358 N N . SER A 1 37 ? 4.546 -9.878 -26.283 1.00 0.00 36 SER A N 8
ATOM 13359 C CA . SER A 1 37 ? 3.911 -11.165 -26.542 1.00 0.00 36 SER A CA 8
ATOM 13360 C C . SER A 1 37 ? 4.613 -12.273 -25.762 1.00 0.00 36 SER A C 8
ATOM 13361 O O . SER A 1 37 ? 5.764 -12.120 -25.349 1.00 0.00 36 SER A O 8
ATOM 13369 N N . THR A 1 38 ? 3.918 -13.388 -25.564 1.00 0.00 37 THR A N 8
ATOM 13370 C CA . THR A 1 38 ? 4.489 -14.511 -24.830 1.00 0.00 37 THR A CA 8
ATOM 13371 C C . THR A 1 38 ? 5.743 -15.025 -25.535 1.00 0.00 37 THR A C 8
ATOM 13372 O O . THR A 1 38 ? 6.759 -15.296 -24.900 1.00 0.00 37 THR A O 8
ATOM 13383 N N . GLU A 1 39 ? 5.662 -15.166 -26.848 1.00 0.00 38 GLU A N 8
ATOM 13384 C CA . GLU A 1 39 ? 6.801 -15.643 -27.622 1.00 0.00 38 GLU A CA 8
ATOM 13385 C C . GLU A 1 39 ? 7.910 -14.588 -27.679 1.00 0.00 38 GLU A C 8
ATOM 13386 O O . GLU A 1 39 ? 9.096 -14.917 -27.648 1.00 0.00 38 GLU A O 8
ATOM 13398 N N . ASP A 1 40 ? 7.510 -13.324 -27.805 1.00 0.00 39 ASP A N 8
ATOM 13399 C CA . ASP A 1 40 ? 8.466 -12.221 -27.918 1.00 0.00 39 ASP A CA 8
ATOM 13400 C C . ASP A 1 40 ? 9.361 -12.054 -26.685 1.00 0.00 39 ASP A C 8
ATOM 13401 O O . ASP A 1 40 ? 10.559 -11.806 -26.825 1.00 0.00 39 ASP A O 8
ATOM 13410 N N . LYS A 1 41 ? 8.797 -12.167 -25.484 1.00 0.00 40 LYS A N 8
ATOM 13411 C CA . LYS A 1 41 ? 9.608 -11.991 -24.277 1.00 0.00 40 LYS A CA 8
ATOM 13412 C C . LYS A 1 41 ? 10.686 -13.067 -24.177 1.00 0.00 40 LYS A C 8
ATOM 13413 O O . LYS A 1 41 ? 11.745 -12.839 -23.593 1.00 0.00 40 LYS A O 8
ATOM 13432 N N . VAL A 1 42 ? 10.427 -14.229 -24.766 1.00 0.00 41 VAL A N 8
ATOM 13433 C CA . VAL A 1 42 ? 11.407 -15.311 -24.745 1.00 0.00 41 VAL A CA 8
ATOM 13434 C C . VAL A 1 42 ? 12.668 -14.882 -25.488 1.00 0.00 41 VAL A C 8
ATOM 13435 O O . VAL A 1 42 ? 13.786 -15.146 -25.046 1.00 0.00 41 VAL A O 8
ATOM 13448 N N . ARG A 1 43 ? 12.469 -14.217 -26.621 1.00 0.00 42 ARG A N 8
ATOM 13449 C CA . ARG A 1 43 ? 13.582 -13.745 -27.435 1.00 0.00 42 ARG A CA 8
ATOM 13450 C C . ARG A 1 43 ? 14.446 -12.750 -26.671 1.00 0.00 42 ARG A C 8
ATOM 13451 O O . ARG A 1 43 ? 15.660 -12.727 -26.833 1.00 0.00 42 ARG A O 8
ATOM 13472 N N . LEU A 1 44 ? 13.817 -11.908 -25.861 1.00 0.00 43 LEU A N 8
ATOM 13473 C CA . LEU A 1 44 ? 14.560 -10.902 -25.106 1.00 0.00 43 LEU A CA 8
ATOM 13474 C C . LEU A 1 44 ? 15.575 -11.539 -24.154 1.00 0.00 43 LEU A C 8
ATOM 13475 O O . LEU A 1 44 ? 16.723 -11.099 -24.083 1.00 0.00 43 LEU A O 8
ATOM 13491 N N . GLN A 1 45 ? 15.153 -12.561 -23.412 1.00 0.00 44 GLN A N 8
ATOM 13492 C CA . GLN A 1 45 ? 16.052 -13.218 -22.460 1.00 0.00 44 GLN A CA 8
ATOM 13493 C C . GLN A 1 45 ? 17.226 -13.911 -23.153 1.00 0.00 44 GLN A C 8
ATOM 13494 O O . GLN A 1 45 ? 18.362 -13.830 -22.686 1.00 0.00 44 GLN A O 8
ATOM 13508 N N . VAL A 1 46 ? 16.950 -14.604 -24.251 1.00 0.00 45 VAL A N 8
ATOM 13509 C CA . VAL A 1 46 ? 18.004 -15.319 -24.973 1.00 0.00 45 VAL A CA 8
ATOM 13510 C C . VAL A 1 46 ? 18.882 -14.361 -25.770 1.00 0.00 45 VAL A C 8
ATOM 13511 O O . VAL A 1 46 ? 20.085 -14.570 -25.904 1.00 0.00 45 VAL A O 8
ATOM 13524 N N . GLU A 1 47 ? 18.263 -13.324 -26.312 1.00 0.00 46 GLU A N 8
ATOM 13525 C CA . GLU A 1 47 ? 18.976 -12.337 -27.116 1.00 0.00 46 GLU A CA 8
ATOM 13526 C C . GLU A 1 47 ? 19.976 -11.547 -26.273 1.00 0.00 46 GLU A C 8
ATOM 13527 O O . GLU A 1 47 ? 21.079 -11.242 -26.726 1.00 0.00 46 GLU A O 8
ATOM 13539 N N . ALA A 1 48 ? 19.571 -11.194 -25.057 1.00 0.00 47 ALA A N 8
ATOM 13540 C CA . ALA A 1 48 ? 20.427 -10.411 -24.168 1.00 0.00 47 ALA A CA 8
ATOM 13541 C C . ALA A 1 48 ? 21.730 -11.138 -23.842 1.00 0.00 47 ALA A C 8
ATOM 13542 O O . ALA A 1 48 ? 22.794 -10.522 -23.801 1.00 0.00 47 ALA A O 8
ATOM 13549 N N . PHE A 1 49 ? 21.647 -12.443 -23.599 1.00 0.00 48 PHE A N 8
ATOM 13550 C CA . PHE A 1 49 ? 22.842 -13.214 -23.268 1.00 0.00 48 PHE A CA 8
ATOM 13551 C C . PHE A 1 49 ? 23.382 -13.969 -24.483 1.00 0.00 48 PHE A C 8
ATOM 13552 O O . PHE A 1 49 ? 24.473 -14.537 -24.429 1.00 0.00 48 PHE A O 8
ATOM 13569 N N . GLY A 1 50 ? 22.623 -13.978 -25.574 1.00 0.00 49 GLY A N 8
ATOM 13570 C CA . GLY A 1 50 ? 23.054 -14.673 -26.780 1.00 0.00 49 GLY A CA 8
ATOM 13571 C C . GLY A 1 50 ? 23.030 -16.185 -26.574 1.00 0.00 49 GLY A C 8
ATOM 13572 O O . GLY A 1 50 ? 23.735 -16.924 -27.259 1.00 0.00 49 GLY A O 8
ATOM 13576 N N . GLU A 1 51 ? 22.222 -16.637 -25.618 1.00 0.00 50 GLU A N 8
ATOM 13577 C CA . GLU A 1 51 ? 22.128 -18.064 -25.326 1.00 0.00 50 GLU A CA 8
ATOM 13578 C C . GLU A 1 51 ? 20.867 -18.661 -25.944 1.00 0.00 50 GLU A C 8
ATOM 13579 O O . GLU A 1 51 ? 19.751 -18.319 -25.552 1.00 0.00 50 GLU A O 8
ATOM 13591 N N . GLU A 1 52 ? 21.054 -19.561 -26.907 1.00 0.00 51 GLU A N 8
ATOM 13592 C CA . GLU A 1 52 ? 19.923 -20.205 -27.568 1.00 0.00 51 GLU A CA 8
ATOM 13593 C C . GLU A 1 52 ? 20.185 -21.698 -27.748 1.00 0.00 51 GLU A C 8
ATOM 13594 O O . GLU A 1 52 ? 21.297 -22.104 -28.085 1.00 0.00 51 GLU A O 8
ATOM 13606 N N . LYS A 1 53 ? 19.156 -22.508 -27.526 1.00 0.00 52 LYS A N 8
ATOM 13607 C CA . LYS A 1 53 ? 19.286 -23.954 -27.672 1.00 0.00 52 LYS A CA 8
ATOM 13608 C C . LYS A 1 53 ? 20.512 -24.458 -26.918 1.00 0.00 52 LYS A C 8
ATOM 13609 O O . LYS A 1 53 ? 21.200 -25.373 -27.370 1.00 0.00 52 LYS A O 8
ATOM 13628 N N . SER A 1 54 ? 20.779 -23.851 -25.768 1.00 0.00 53 SER A N 8
ATOM 13629 C CA . SER A 1 54 ? 21.924 -24.237 -24.954 1.00 0.00 53 SER A CA 8
ATOM 13630 C C . SER A 1 54 ? 21.611 -25.495 -24.144 1.00 0.00 53 SER A C 8
ATOM 13631 O O . SER A 1 54 ? 20.445 -25.847 -23.964 1.00 0.00 53 SER A O 8
ATOM 13639 N N . PRO A 1 55 ? 22.618 -26.166 -23.642 1.00 0.00 54 PRO A N 8
ATOM 13640 C CA . PRO A 1 55 ? 22.430 -27.401 -22.820 1.00 0.00 54 PRO A CA 8
ATOM 13641 C C . PRO A 1 55 ? 21.574 -27.125 -21.588 1.00 0.00 54 PRO A C 8
ATOM 13642 O O . PRO A 1 55 ? 21.587 -26.017 -21.054 1.00 0.00 54 PRO A O 8
ATOM 13653 N N . LYS A 1 56 ? 20.819 -28.127 -21.151 1.00 0.00 55 LYS A N 8
ATOM 13654 C CA . LYS A 1 56 ? 19.951 -27.955 -19.990 1.00 0.00 55 LYS A CA 8
ATOM 13655 C C . LYS A 1 56 ? 20.762 -27.552 -18.757 1.00 0.00 55 LYS A C 8
ATOM 13656 O O . LYS A 1 56 ? 21.292 -28.394 -18.033 1.00 0.00 55 LYS A O 8
ATOM 13675 N N . PHE A 1 57 ? 20.846 -26.246 -18.527 1.00 0.00 56 PHE A N 8
ATOM 13676 C CA . PHE A 1 57 ? 21.583 -25.718 -17.385 1.00 0.00 56 PHE A CA 8
ATOM 13677 C C . PHE A 1 57 ? 20.905 -24.452 -16.869 1.00 0.00 56 PHE A C 8
ATOM 13678 O O . PHE A 1 57 ? 20.684 -23.507 -17.627 1.00 0.00 56 PHE A O 8
ATOM 13695 N N . SER A 1 58 ? 20.567 -24.438 -15.583 1.00 0.00 57 SER A N 8
ATOM 13696 C CA . SER A 1 58 ? 19.902 -23.279 -14.997 1.00 0.00 57 SER A CA 8
ATOM 13697 C C . SER A 1 58 ? 20.596 -22.833 -13.714 1.00 0.00 57 SER A C 8
ATOM 13698 O O . SER A 1 58 ? 21.166 -23.648 -12.988 1.00 0.00 57 SER A O 8
ATOM 13706 N N . THR A 1 59 ? 20.534 -21.534 -13.437 1.00 0.00 58 THR A N 8
ATOM 13707 C CA . THR A 1 59 ? 21.148 -20.984 -12.233 1.00 0.00 58 THR A CA 8
ATOM 13708 C C . THR A 1 59 ? 20.152 -20.104 -11.485 1.00 0.00 58 THR A C 8
ATOM 13709 O O . THR A 1 59 ? 19.187 -19.609 -12.068 1.00 0.00 58 THR A O 8
ATOM 13720 N N . LYS A 1 60 ? 20.393 -19.910 -10.193 1.00 0.00 59 LYS A N 8
ATOM 13721 C CA . LYS A 1 60 ? 19.509 -19.085 -9.378 1.00 0.00 59 LYS A CA 8
ATOM 13722 C C . LYS A 1 60 ? 20.251 -18.564 -8.150 1.00 0.00 59 LYS A C 8
ATOM 13723 O O . LYS A 1 60 ? 20.985 -19.307 -7.500 1.00 0.00 59 LYS A O 8
ATOM 13742 N N . VAL A 1 61 ? 20.058 -17.285 -7.838 1.00 0.00 60 VAL A N 8
ATOM 13743 C CA . VAL A 1 61 ? 20.722 -16.686 -6.685 1.00 0.00 60 VAL A CA 8
ATOM 13744 C C . VAL A 1 61 ? 19.899 -16.901 -5.419 1.00 0.00 60 VAL A C 8
ATOM 13745 O O . VAL A 1 61 ? 18.743 -16.485 -5.339 1.00 0.00 60 VAL A O 8
ATOM 13758 N N . THR A 1 62 ? 20.504 -17.555 -4.432 1.00 0.00 61 THR A N 8
ATOM 13759 C CA . THR A 1 62 ? 19.817 -17.826 -3.175 1.00 0.00 61 THR A CA 8
ATOM 13760 C C . THR A 1 62 ? 20.667 -17.463 -1.980 1.00 0.00 61 THR A C 8
ATOM 13761 O O . THR A 1 62 ? 21.887 -17.330 -2.070 1.00 0.00 61 THR A O 8
ATOM 13772 N N . THR A 1 63 ? 19.995 -17.346 -0.849 1.00 0.00 62 THR A N 8
ATOM 13773 C CA . THR A 1 63 ? 20.659 -17.046 0.395 1.00 0.00 62 THR A CA 8
ATOM 13774 C C . THR A 1 63 ? 21.075 -18.355 1.035 1.00 0.00 62 THR A C 8
ATOM 13775 O O . THR A 1 63 ? 20.442 -19.387 0.810 1.00 0.00 62 THR A O 8
ATOM 13786 N N . LYS A 1 64 ? 22.154 -18.311 1.793 1.00 0.00 63 LYS A N 8
ATOM 13787 C CA . LYS A 1 64 ? 22.683 -19.512 2.436 1.00 0.00 63 LYS A CA 8
ATOM 13788 C C . LYS A 1 64 ? 21.546 -20.332 3.066 1.00 0.00 63 LYS A C 8
ATOM 13789 O O . LYS A 1 64 ? 21.002 -19.948 4.101 1.00 0.00 63 LYS A O 8
ATOM 13808 N N . PRO A 1 65 ? 21.176 -21.448 2.464 1.00 0.00 64 PRO A N 8
ATOM 13809 C CA . PRO A 1 65 ? 20.084 -22.322 2.979 1.00 0.00 64 PRO A CA 8
ATOM 13810 C C . PRO A 1 65 ? 20.557 -23.236 4.105 1.00 0.00 64 PRO A C 8
ATOM 13811 O O . PRO A 1 65 ? 21.721 -23.195 4.504 1.00 0.00 64 PRO A O 8
ATOM 13822 N N . ASP A 1 66 ? 19.650 -24.069 4.602 1.00 0.00 65 ASP A N 8
ATOM 13823 C CA . ASP A 1 66 ? 19.988 -25.003 5.668 1.00 0.00 65 ASP A CA 8
ATOM 13824 C C . ASP A 1 66 ? 20.718 -26.209 5.085 1.00 0.00 65 ASP A C 8
ATOM 13825 O O . ASP A 1 66 ? 20.970 -26.261 3.882 1.00 0.00 65 ASP A O 8
ATOM 13834 N N . PHE A 1 67 ? 21.069 -27.169 5.934 1.00 0.00 66 PHE A N 8
ATOM 13835 C CA . PHE A 1 67 ? 21.781 -28.350 5.461 1.00 0.00 66 PHE A CA 8
ATOM 13836 C C . PHE A 1 67 ? 21.047 -28.967 4.274 1.00 0.00 66 PHE A C 8
ATOM 13837 O O . PHE A 1 67 ? 19.867 -29.304 4.367 1.00 0.00 66 PHE A O 8
ATOM 13854 N N . ASP A 1 68 ? 21.753 -29.095 3.156 1.00 0.00 67 ASP A N 8
ATOM 13855 C CA . ASP A 1 68 ? 21.163 -29.656 1.945 1.00 0.00 67 ASP A CA 8
ATOM 13856 C C . ASP A 1 68 ? 21.351 -31.168 1.883 1.00 0.00 67 ASP A C 8
ATOM 13857 O O . ASP A 1 68 ? 21.915 -31.776 2.792 1.00 0.00 67 ASP A O 8
ATOM 13866 N N . GLY A 1 69 ? 20.876 -31.764 0.794 1.00 0.00 68 GLY A N 8
ATOM 13867 C CA . GLY A 1 69 ? 20.995 -33.204 0.601 1.00 0.00 68 GLY A CA 8
ATOM 13868 C C . GLY A 1 69 ? 21.566 -33.513 -0.779 1.00 0.00 68 GLY A C 8
ATOM 13869 O O . GLY A 1 69 ? 22.758 -33.332 -1.024 1.00 0.00 68 GLY A O 8
ATOM 13873 N N . PHE A 1 70 ? 20.705 -33.978 -1.677 1.00 0.00 69 PHE A N 8
ATOM 13874 C CA . PHE A 1 70 ? 21.129 -34.308 -3.034 1.00 0.00 69 PHE A CA 8
ATOM 13875 C C . PHE A 1 70 ? 21.608 -33.057 -3.767 1.00 0.00 69 PHE A C 8
ATOM 13876 O O . PHE A 1 70 ? 22.570 -33.105 -4.534 1.00 0.00 69 PHE A O 8
ATOM 13893 N N . GLN A 1 71 ? 20.927 -31.940 -3.529 1.00 0.00 70 GLN A N 8
ATOM 13894 C CA . GLN A 1 71 ? 21.287 -30.681 -4.176 1.00 0.00 70 GLN A CA 8
ATOM 13895 C C . GLN A 1 71 ? 22.613 -30.155 -3.635 1.00 0.00 70 GLN A C 8
ATOM 13896 O O . GLN A 1 71 ? 22.951 -30.371 -2.472 1.00 0.00 70 GLN A O 8
ATOM 13910 N N . PHE A 1 72 ? 23.362 -29.466 -4.492 1.00 0.00 71 PHE A N 8
ATOM 13911 C CA . PHE A 1 72 ? 24.653 -28.916 -4.096 1.00 0.00 71 PHE A CA 8
ATOM 13912 C C . PHE A 1 72 ? 24.718 -27.423 -4.412 1.00 0.00 71 PHE A C 8
ATOM 13913 O O . PHE A 1 72 ? 24.409 -27.001 -5.527 1.00 0.00 71 PHE A O 8
ATOM 13930 N N . TYR A 1 73 ? 25.115 -26.629 -3.422 1.00 0.00 72 TYR A N 8
ATOM 13931 C CA . TYR A 1 73 ? 25.210 -25.183 -3.600 1.00 0.00 72 TYR A CA 8
ATOM 13932 C C . TYR A 1 73 ? 26.655 -24.766 -3.857 1.00 0.00 72 TYR A C 8
ATOM 13933 O O . TYR A 1 73 ? 27.590 -25.372 -3.333 1.00 0.00 72 TYR A O 8
ATOM 13951 N N . ILE A 1 74 ? 26.831 -23.727 -4.669 1.00 0.00 73 ILE A N 8
ATOM 13952 C CA . ILE A 1 74 ? 28.168 -23.238 -4.991 1.00 0.00 73 ILE A CA 8
ATOM 13953 C C . ILE A 1 74 ? 28.545 -22.080 -4.072 1.00 0.00 73 ILE A C 8
ATOM 13954 O O . ILE A 1 74 ? 27.858 -21.060 -4.029 1.00 0.00 73 ILE A O 8
ATOM 13970 N N . GLU A 1 75 ? 29.642 -22.246 -3.340 1.00 0.00 74 GLU A N 8
ATOM 13971 C CA . GLU A 1 75 ? 30.104 -21.209 -2.424 1.00 0.00 74 GLU A CA 8
ATOM 13972 C C . GLU A 1 75 ? 30.537 -19.965 -3.192 1.00 0.00 74 GLU A C 8
ATOM 13973 O O . GLU A 1 75 ? 31.290 -20.053 -4.163 1.00 0.00 74 GLU A O 8
ATOM 13985 N N . ALA A 1 76 ? 30.057 -18.806 -2.752 1.00 0.00 75 ALA A N 8
ATOM 13986 C CA . ALA A 1 76 ? 30.403 -17.548 -3.404 1.00 0.00 75 ALA A CA 8
ATOM 13987 C C . ALA A 1 76 ? 31.883 -17.230 -3.207 1.00 0.00 75 ALA A C 8
ATOM 13988 O O . ALA A 1 76 ? 32.445 -17.487 -2.143 1.00 0.00 75 ALA A O 8
ATOM 13995 N N . GLY A 1 77 ? 32.504 -16.666 -4.237 1.00 0.00 76 GLY A N 8
ATOM 13996 C CA . GLY A 1 77 ? 33.918 -16.313 -4.162 1.00 0.00 76 GLY A CA 8
ATOM 13997 C C . GLY A 1 77 ? 34.818 -17.520 -4.430 1.00 0.00 76 GLY A C 8
ATOM 13998 O O . GLY A 1 77 ? 36.042 -17.414 -4.355 1.00 0.00 76 GLY A O 8
ATOM 14002 N N . ARG A 1 78 ? 34.213 -18.666 -4.743 1.00 0.00 77 ARG A N 8
ATOM 14003 C CA . ARG A 1 78 ? 34.984 -19.874 -5.015 1.00 0.00 77 ARG A CA 8
ATOM 14004 C C . ARG A 1 78 ? 34.840 -20.281 -6.479 1.00 0.00 77 ARG A C 8
ATOM 14005 O O . ARG A 1 78 ? 33.729 -20.379 -6.999 1.00 0.00 77 ARG A O 8
ATOM 14026 N N . ASP A 1 79 ? 35.971 -20.516 -7.136 1.00 0.00 78 ASP A N 8
ATOM 14027 C CA . ASP A 1 79 ? 35.959 -20.913 -8.538 1.00 0.00 78 ASP A CA 8
ATOM 14028 C C . ASP A 1 79 ? 35.237 -22.245 -8.709 1.00 0.00 78 ASP A C 8
ATOM 14029 O O . ASP A 1 79 ? 35.320 -23.121 -7.848 1.00 0.00 78 ASP A O 8
ATOM 14038 N N . PHE A 1 80 ? 34.527 -22.390 -9.823 1.00 0.00 79 PHE A N 8
ATOM 14039 C CA . PHE A 1 80 ? 33.791 -23.619 -10.093 1.00 0.00 79 PHE A CA 8
ATOM 14040 C C . PHE A 1 80 ? 34.655 -24.600 -10.878 1.00 0.00 79 PHE A C 8
ATOM 14041 O O . PHE A 1 80 ? 35.082 -24.310 -11.996 1.00 0.00 79 PHE A O 8
ATOM 14058 N N . ASP A 1 81 ? 34.906 -25.763 -10.286 1.00 0.00 80 ASP A N 8
ATOM 14059 C CA . ASP A 1 81 ? 35.719 -26.782 -10.938 1.00 0.00 80 ASP A CA 8
ATOM 14060 C C . ASP A 1 81 ? 34.830 -27.753 -11.712 1.00 0.00 80 ASP A C 8
ATOM 14061 O O . ASP A 1 81 ? 34.147 -28.588 -11.119 1.00 0.00 80 ASP A O 8
ATOM 14070 N N . GLY A 1 82 ? 34.845 -27.639 -13.035 1.00 0.00 81 GLY A N 8
ATOM 14071 C CA . GLY A 1 82 ? 34.037 -28.516 -13.874 1.00 0.00 81 GLY A CA 8
ATOM 14072 C C . GLY A 1 82 ? 34.440 -29.974 -13.679 1.00 0.00 81 GLY A C 8
ATOM 14073 O O . GLY A 1 82 ? 33.589 -30.862 -13.637 1.00 0.00 81 GLY A O 8
ATOM 14077 N N . ASP A 1 83 ? 35.742 -30.213 -13.561 1.00 0.00 82 ASP A N 8
ATOM 14078 C CA . ASP A 1 83 ? 36.242 -31.570 -13.371 1.00 0.00 82 ASP A CA 8
ATOM 14079 C C . ASP A 1 83 ? 35.685 -32.161 -12.080 1.00 0.00 82 ASP A C 8
ATOM 14080 O O . ASP A 1 83 ? 35.217 -33.300 -12.059 1.00 0.00 82 ASP A O 8
ATOM 14089 N N . ALA A 1 84 ? 35.729 -31.379 -11.004 1.00 0.00 83 ALA A N 8
ATOM 14090 C CA . ALA A 1 84 ? 35.215 -31.839 -9.720 1.00 0.00 83 ALA A CA 8
ATOM 14091 C C . ALA A 1 84 ? 33.722 -32.128 -9.829 1.00 0.00 83 ALA A C 8
ATOM 14092 O O . ALA A 1 84 ? 33.226 -33.115 -9.286 1.00 0.00 83 ALA A O 8
ATOM 14099 N N . TYR A 1 85 ? 33.017 -31.259 -10.543 1.00 0.00 84 TYR A N 8
ATOM 14100 C CA . TYR A 1 85 ? 31.582 -31.419 -10.736 1.00 0.00 84 TYR A CA 8
ATOM 14101 C C . TYR A 1 85 ? 31.289 -32.738 -11.444 1.00 0.00 84 TYR A C 8
ATOM 14102 O O . TYR A 1 85 ? 30.407 -33.494 -11.036 1.00 0.00 84 TYR A O 8
ATOM 14120 N N . THR A 1 86 ? 32.037 -32.999 -12.511 1.00 0.00 85 THR A N 8
ATOM 14121 C CA . THR A 1 86 ? 31.857 -34.223 -13.284 1.00 0.00 85 THR A CA 8
ATOM 14122 C C . THR A 1 86 ? 32.084 -35.458 -12.420 1.00 0.00 85 THR A C 8
ATOM 14123 O O . THR A 1 86 ? 31.300 -36.402 -12.459 1.00 0.00 85 THR A O 8
ATOM 14134 N N . GLU A 1 87 ? 33.164 -35.452 -11.651 1.00 0.00 86 GLU A N 8
ATOM 14135 C CA . GLU A 1 87 ? 33.482 -36.586 -10.788 1.00 0.00 86 GLU A CA 8
ATOM 14136 C C . GLU A 1 87 ? 32.425 -36.767 -9.698 1.00 0.00 86 GLU A C 8
ATOM 14137 O O . GLU A 1 87 ? 32.039 -37.891 -9.376 1.00 0.00 86 GLU A O 8
ATOM 14149 N N . ALA A 1 88 ? 31.983 -35.657 -9.115 1.00 0.00 87 ALA A N 8
ATOM 14150 C CA . ALA A 1 88 ? 30.996 -35.701 -8.038 1.00 0.00 87 ALA A CA 8
ATOM 14151 C C . ALA A 1 88 ? 29.668 -36.310 -8.489 1.00 0.00 87 ALA A C 8
ATOM 14152 O O . ALA A 1 88 ? 29.056 -37.084 -7.753 1.00 0.00 87 ALA A O 8
ATOM 14159 N N . TYR A 1 89 ? 29.212 -35.950 -9.685 1.00 0.00 88 TYR A N 8
ATOM 14160 C CA . TYR A 1 89 ? 27.940 -36.468 -10.186 1.00 0.00 88 TYR A CA 8
ATOM 14161 C C . TYR A 1 89 ? 28.132 -37.656 -11.129 1.00 0.00 88 TYR A C 8
ATOM 14162 O O . TYR A 1 89 ? 27.166 -38.327 -11.490 1.00 0.00 88 TYR A O 8
ATOM 14180 N N . GLY A 1 90 ? 29.372 -37.918 -11.524 1.00 0.00 89 GLY A N 8
ATOM 14181 C CA . GLY A 1 90 ? 29.653 -39.035 -12.417 1.00 0.00 89 GLY A CA 8
ATOM 14182 C C . GLY A 1 90 ? 29.124 -38.765 -13.822 1.00 0.00 89 GLY A C 8
ATOM 14183 O O . GLY A 1 90 ? 28.881 -39.695 -14.590 1.00 0.00 89 GLY A O 8
ATOM 14187 N N . VAL A 1 91 ? 28.946 -37.489 -14.155 1.00 0.00 90 VAL A N 8
ATOM 14188 C CA . VAL A 1 91 ? 28.441 -37.122 -15.474 1.00 0.00 90 VAL A CA 8
ATOM 14189 C C . VAL A 1 91 ? 29.284 -36.004 -16.080 1.00 0.00 90 VAL A C 8
ATOM 14190 O O . VAL A 1 91 ? 29.537 -34.985 -15.437 1.00 0.00 90 VAL A O 8
ATOM 14203 N N . ALA A 1 92 ? 29.717 -36.207 -17.320 1.00 0.00 91 ALA A N 8
ATOM 14204 C CA . ALA A 1 92 ? 30.538 -35.217 -18.012 1.00 0.00 91 ALA A CA 8
ATOM 14205 C C . ALA A 1 92 ? 29.719 -33.986 -18.387 1.00 0.00 91 ALA A C 8
ATOM 14206 O O . ALA A 1 92 ? 28.530 -34.087 -18.690 1.00 0.00 91 ALA A O 8
ATOM 14213 N N . VAL A 1 93 ? 30.367 -32.825 -18.371 1.00 0.00 92 VAL A N 8
ATOM 14214 C CA . VAL A 1 93 ? 29.696 -31.578 -18.721 1.00 0.00 92 VAL A CA 8
ATOM 14215 C C . VAL A 1 93 ? 30.526 -30.805 -19.750 1.00 0.00 92 VAL A C 8
ATOM 14216 O O . VAL A 1 93 ? 31.746 -30.962 -19.804 1.00 0.00 92 VAL A O 8
ATOM 14229 N N . PRO A 1 94 ? 29.907 -29.977 -20.563 1.00 0.00 93 PRO A N 8
ATOM 14230 C CA . PRO A 1 94 ? 30.641 -29.179 -21.596 1.00 0.00 93 PRO A CA 8
ATOM 14231 C C . PRO A 1 94 ? 31.726 -28.303 -20.977 1.00 0.00 93 PRO A C 8
ATOM 14232 O O . PRO A 1 94 ? 31.523 -27.699 -19.928 1.00 0.00 93 PRO A O 8
ATOM 14243 N N . THR A 1 95 ? 32.879 -28.239 -21.628 1.00 0.00 94 THR A N 8
ATOM 14244 C CA . THR A 1 95 ? 33.981 -27.426 -21.125 1.00 0.00 94 THR A CA 8
ATOM 14245 C C . THR A 1 95 ? 33.686 -25.936 -21.300 1.00 0.00 94 THR A C 8
ATOM 14246 O O . THR A 1 95 ? 34.140 -25.107 -20.511 1.00 0.00 94 THR A O 8
ATOM 14257 N N . ASN A 1 96 ? 32.950 -25.605 -22.357 1.00 0.00 95 ASN A N 8
ATOM 14258 C CA . ASN A 1 96 ? 32.624 -24.211 -22.655 1.00 0.00 95 ASN A CA 8
ATOM 14259 C C . ASN A 1 96 ? 31.780 -23.558 -21.559 1.00 0.00 95 ASN A C 8
ATOM 14260 O O . ASN A 1 96 ? 31.999 -22.396 -21.217 1.00 0.00 95 ASN A O 8
ATOM 14271 N N . ILE A 1 97 ? 30.808 -24.289 -21.022 1.00 0.00 96 ILE A N 8
ATOM 14272 C CA . ILE A 1 97 ? 29.945 -23.728 -19.984 1.00 0.00 96 ILE A CA 8
ATOM 14273 C C . ILE A 1 97 ? 30.724 -23.512 -18.691 1.00 0.00 96 ILE A C 8
ATOM 14274 O O . ILE A 1 97 ? 30.424 -22.600 -17.920 1.00 0.00 96 ILE A O 8
ATOM 14290 N N . ALA A 1 98 ? 31.724 -24.357 -18.454 1.00 0.00 97 ALA A N 8
ATOM 14291 C CA . ALA A 1 98 ? 32.531 -24.245 -17.246 1.00 0.00 97 ALA A CA 8
ATOM 14292 C C . ALA A 1 98 ? 33.244 -22.897 -17.196 1.00 0.00 97 ALA A C 8
ATOM 14293 O O . ALA A 1 98 ? 33.322 -22.266 -16.142 1.00 0.00 97 ALA A O 8
ATOM 14300 N N . ALA A 1 99 ? 33.761 -22.460 -18.341 1.00 0.00 98 ALA A N 8
ATOM 14301 C CA . ALA A 1 99 ? 34.462 -21.182 -18.407 1.00 0.00 98 ALA A CA 8
ATOM 14302 C C . ALA A 1 99 ? 33.521 -20.038 -18.045 1.00 0.00 98 ALA A C 8
ATOM 14303 O O . ALA A 1 99 ? 33.901 -19.112 -17.326 1.00 0.00 98 ALA A O 8
ATOM 14310 N N . ARG A 1 100 ? 32.292 -20.109 -18.545 1.00 0.00 99 ARG A N 8
ATOM 14311 C CA . ARG A 1 100 ? 31.301 -19.076 -18.267 1.00 0.00 99 ARG A CA 8
ATOM 14312 C C . ARG A 1 100 ? 31.007 -19.003 -16.771 1.00 0.00 99 ARG A C 8
ATOM 14313 O O . ARG A 1 100 ? 30.918 -17.918 -16.198 1.00 0.00 99 ARG A O 8
ATOM 14334 N N . ILE A 1 101 ? 30.856 -20.167 -16.150 1.00 0.00 100 ILE A N 8
ATOM 14335 C CA . ILE A 1 101 ? 30.567 -20.230 -14.722 1.00 0.00 100 ILE A CA 8
ATOM 14336 C C . ILE A 1 101 ? 31.699 -19.602 -13.914 1.00 0.00 100 ILE A C 8
ATOM 14337 O O . ILE A 1 101 ? 31.456 -18.837 -12.982 1.00 0.00 100 ILE A O 8
ATOM 14353 N N . GLN A 1 102 ? 32.936 -19.933 -14.273 1.00 0.00 101 GLN A N 8
ATOM 14354 C CA . GLN A 1 102 ? 34.091 -19.394 -13.566 1.00 0.00 101 GLN A CA 8
ATOM 14355 C C . GLN A 1 102 ? 34.123 -17.873 -13.675 1.00 0.00 101 GLN A C 8
ATOM 14356 O O . GLN A 1 102 ? 34.390 -17.177 -12.695 1.00 0.00 101 GLN A O 8
ATOM 14370 N N . ALA A 1 103 ? 33.840 -17.362 -14.869 1.00 0.00 102 ALA A N 8
ATOM 14371 C CA . ALA A 1 103 ? 33.833 -15.919 -15.084 1.00 0.00 102 ALA A CA 8
ATOM 14372 C C . ALA A 1 103 ? 32.773 -15.265 -14.204 1.00 0.00 102 ALA A C 8
ATOM 14373 O O . ALA A 1 103 ? 32.996 -14.197 -13.633 1.00 0.00 102 ALA A O 8
ATOM 14380 N N . GLN A 1 104 ? 31.623 -15.920 -14.097 1.00 0.00 103 GLN A N 8
ATOM 14381 C CA . GLN A 1 104 ? 30.529 -15.408 -13.282 1.00 0.00 103 GLN A CA 8
ATOM 14382 C C . GLN A 1 104 ? 30.944 -15.338 -11.815 1.00 0.00 103 GLN A C 8
ATOM 14383 O O . GLN A 1 104 ? 30.591 -14.397 -11.105 1.00 0.00 103 GLN A O 8
ATOM 14397 N N . ALA A 1 105 ? 31.690 -16.343 -11.370 1.00 0.00 104 ALA A N 8
ATOM 14398 C CA . ALA A 1 105 ? 32.143 -16.396 -9.984 1.00 0.00 104 ALA A CA 8
ATOM 14399 C C . ALA A 1 105 ? 33.002 -15.180 -9.648 1.00 0.00 104 ALA A C 8
ATOM 14400 O O . ALA A 1 105 ? 32.900 -14.619 -8.557 1.00 0.00 104 ALA A O 8
ATOM 14407 N N . ALA A 1 106 ? 33.850 -14.780 -10.590 1.00 0.00 105 ALA A N 8
ATOM 14408 C CA . ALA A 1 106 ? 34.725 -13.632 -10.382 1.00 0.00 105 ALA A CA 8
ATOM 14409 C C . ALA A 1 106 ? 33.916 -12.356 -10.152 1.00 0.00 105 ALA A C 8
ATOM 14410 O O . ALA A 1 106 ? 34.275 -11.527 -9.316 1.00 0.00 105 ALA A O 8
ATOM 14417 N N . GLU A 1 107 ? 32.830 -12.199 -10.903 1.00 0.00 106 GLU A N 8
ATOM 14418 C CA . GLU A 1 107 ? 31.988 -11.014 -10.774 1.00 0.00 106 GLU A CA 8
ATOM 14419 C C . GLU A 1 107 ? 30.842 -11.246 -9.789 1.00 0.00 106 GLU A C 8
ATOM 14420 O O . GLU A 1 107 ? 30.049 -10.342 -9.530 1.00 0.00 106 GLU A O 8
ATOM 14432 N N . LEU A 1 108 ? 30.750 -12.457 -9.248 1.00 0.00 107 LEU A N 8
ATOM 14433 C CA . LEU A 1 108 ? 29.687 -12.781 -8.306 1.00 0.00 107 LEU A CA 8
ATOM 14434 C C . LEU A 1 108 ? 29.881 -12.023 -6.996 1.00 0.00 107 LEU A C 8
ATOM 14435 O O . LEU A 1 108 ? 30.984 -11.980 -6.450 1.00 0.00 107 LEU A O 8
ATOM 14451 N N . ASN A 1 109 ? 28.803 -11.429 -6.498 1.00 0.00 108 ASN A N 8
ATOM 14452 C CA . ASN A 1 109 ? 28.860 -10.675 -5.250 1.00 0.00 108 ASN A CA 8
ATOM 14453 C C . ASN A 1 109 ? 28.798 -11.618 -4.053 1.00 0.00 108 ASN A C 8
ATOM 14454 O O . ASN A 1 109 ? 27.968 -12.525 -4.005 1.00 0.00 108 ASN A O 8
ATOM 14465 N N . ALA A 1 110 ? 29.685 -11.399 -3.088 1.00 0.00 109 ALA A N 8
ATOM 14466 C CA . ALA A 1 110 ? 29.727 -12.239 -1.898 1.00 0.00 109 ALA A CA 8
ATOM 14467 C C . ALA A 1 110 ? 28.371 -12.252 -1.202 1.00 0.00 109 ALA A C 8
ATOM 14468 O O . ALA A 1 110 ? 27.641 -11.261 -1.223 1.00 0.00 109 ALA A O 8
ATOM 14475 N N . GLY A 1 111 ? 28.037 -13.385 -0.592 1.00 0.00 110 GLY A N 8
ATOM 14476 C CA . GLY A 1 111 ? 26.763 -13.524 0.101 1.00 0.00 110 GLY A CA 8
ATOM 14477 C C . GLY A 1 111 ? 25.693 -14.132 -0.808 1.00 0.00 110 GLY A C 8
ATOM 14478 O O . GLY A 1 111 ? 24.596 -14.454 -0.352 1.00 0.00 110 GLY A O 8
ATOM 14482 N N . GLU A 1 112 ? 26.012 -14.293 -2.093 1.00 0.00 111 GLU A N 8
ATOM 14483 C CA . GLU A 1 112 ? 25.060 -14.869 -3.037 1.00 0.00 111 GLU A CA 8
ATOM 14484 C C . GLU A 1 112 ? 25.540 -16.238 -3.513 1.00 0.00 111 GLU A C 8
ATOM 14485 O O . GLU A 1 112 ? 26.675 -16.386 -3.965 1.00 0.00 111 GLU A O 8
ATOM 14497 N N . TRP A 1 113 ? 24.666 -17.236 -3.405 1.00 0.00 112 TRP A N 8
ATOM 14498 C CA . TRP A 1 113 ? 25.005 -18.596 -3.823 1.00 0.00 112 TRP A CA 8
ATOM 14499 C C . TRP A 1 113 ? 24.192 -19.009 -5.048 1.00 0.00 112 TRP A C 8
ATOM 14500 O O . TRP A 1 113 ? 23.025 -18.645 -5.182 1.00 0.00 112 TRP A O 8
ATOM 14521 N N . LEU A 1 114 ? 24.820 -19.775 -5.934 1.00 0.00 113 LEU A N 8
ATOM 14522 C CA . LEU A 1 114 ? 24.149 -20.241 -7.142 1.00 0.00 113 LEU A CA 8
ATOM 14523 C C . LEU A 1 114 ? 23.762 -21.710 -7.002 1.00 0.00 113 LEU A C 8
ATOM 14524 O O . LEU A 1 114 ? 24.496 -22.501 -6.411 1.00 0.00 113 LEU A O 8
ATOM 14540 N N . LEU A 1 115 ? 22.603 -22.065 -7.546 1.00 0.00 114 LEU A N 8
ATOM 14541 C CA . LEU A 1 115 ? 22.122 -23.440 -7.474 1.00 0.00 114 LEU A CA 8
ATOM 14542 C C . LEU A 1 115 ? 22.347 -24.153 -8.804 1.00 0.00 114 LEU A C 8
ATOM 14543 O O . LEU A 1 115 ? 21.938 -23.666 -9.858 1.00 0.00 114 LEU A O 8
ATOM 14559 N N . VAL A 1 116 ? 23.006 -25.307 -8.748 1.00 0.00 115 VAL A N 8
ATOM 14560 C CA . VAL A 1 116 ? 23.285 -26.076 -9.955 1.00 0.00 115 VAL A CA 8
ATOM 14561 C C . VAL A 1 116 ? 22.535 -27.405 -9.932 1.00 0.00 115 VAL A C 8
ATOM 14562 O O . VAL A 1 116 ? 22.644 -28.175 -8.977 1.00 0.00 115 VAL A O 8
ATOM 14575 N N . GLU A 1 117 ? 21.776 -27.667 -10.990 1.00 0.00 116 GLU A N 8
ATOM 14576 C CA . GLU A 1 117 ? 21.012 -28.905 -11.084 1.00 0.00 116 GLU A CA 8
ATOM 14577 C C . GLU A 1 117 ? 21.294 -29.611 -12.407 1.00 0.00 116 GLU A C 8
ATOM 14578 O O . GLU A 1 117 ? 21.560 -28.965 -13.421 1.00 0.00 116 GLU A O 8
ATOM 14590 N N . HIS A 1 118 ? 21.235 -30.937 -12.389 1.00 0.00 117 HIS A N 8
ATOM 14591 C CA . HIS A 1 118 ? 21.486 -31.720 -13.594 1.00 0.00 117 HIS A CA 8
ATOM 14592 C C . HIS A 1 118 ? 20.754 -33.056 -13.529 1.00 0.00 117 HIS A C 8
ATOM 14593 O O . HIS A 1 118 ? 20.661 -33.673 -12.468 1.00 0.00 117 HIS A O 8
ATOM 14607 N N . GLU A 1 119 ? 20.234 -33.496 -14.671 1.00 0.00 118 GLU A N 8
ATOM 14608 C CA . GLU A 1 119 ? 19.510 -34.761 -14.732 1.00 0.00 118 GLU A CA 8
ATOM 14609 C C . GLU A 1 119 ? 20.079 -35.649 -15.833 1.00 0.00 118 GLU A C 8
ATOM 14610 O O . GLU A 1 119 ? 20.534 -35.159 -16.867 1.00 0.00 118 GLU A O 8
ATOM 14622 N N . ALA A 1 120 ? 20.049 -36.959 -15.606 1.00 0.00 119 ALA A N 8
ATOM 14623 C CA . ALA A 1 120 ? 20.565 -37.907 -16.587 1.00 0.00 119 ALA A CA 8
ATOM 14624 C C . ALA A 1 120 ? 19.713 -39.172 -16.607 1.00 0.00 119 ALA A C 8
ATOM 14625 O O . ALA A 1 120 ? 19.150 -39.500 -15.576 1.00 0.00 119 ALA A O 8
ATOM 14633 N N . MET A 1 2 ? 12.191 -30.815 -8.326 1.00 0.00 1 MET A N 9
ATOM 14634 C CA . MET A 1 2 ? 11.955 -30.831 -9.797 1.00 0.00 1 MET A CA 9
ATOM 14635 C C . MET A 1 2 ? 12.043 -29.410 -10.340 1.00 0.00 1 MET A C 9
ATOM 14636 O O . MET A 1 2 ? 11.786 -28.443 -9.621 1.00 0.00 1 MET A O 9
ATOM 14650 N N . SER A 1 3 ? 12.409 -29.288 -11.612 1.00 0.00 2 SER A N 9
ATOM 14651 C CA . SER A 1 3 ? 12.527 -27.978 -12.242 1.00 0.00 2 SER A CA 9
ATOM 14652 C C . SER A 1 3 ? 13.468 -27.080 -11.445 1.00 0.00 2 SER A C 9
ATOM 14653 O O . SER A 1 3 ? 13.206 -25.890 -11.271 1.00 0.00 2 SER A O 9
ATOM 14661 N N . THR A 1 4 ? 14.565 -27.657 -10.964 1.00 0.00 3 THR A N 9
ATOM 14662 C CA . THR A 1 4 ? 15.538 -26.896 -10.188 1.00 0.00 3 THR A CA 9
ATOM 14663 C C . THR A 1 4 ? 16.127 -25.771 -11.033 1.00 0.00 3 THR A C 9
ATOM 14664 O O . THR A 1 4 ? 16.251 -24.635 -10.575 1.00 0.00 3 THR A O 9
ATOM 14675 N N . GLN A 1 5 ? 16.485 -26.096 -12.271 1.00 0.00 4 GLN A N 9
ATOM 14676 C CA . GLN A 1 5 ? 17.057 -25.107 -13.178 1.00 0.00 4 GLN A CA 9
ATOM 14677 C C . GLN A 1 5 ? 16.008 -24.069 -13.564 1.00 0.00 4 GLN A C 9
ATOM 14678 O O . GLN A 1 5 ? 14.860 -24.411 -13.847 1.00 0.00 4 GLN A O 9
ATOM 14692 N N . TYR A 1 6 ? 16.407 -22.801 -13.570 1.00 0.00 5 TYR A N 9
ATOM 14693 C CA . TYR A 1 6 ? 15.484 -21.728 -13.920 1.00 0.00 5 TYR A CA 9
ATOM 14694 C C . TYR A 1 6 ? 15.171 -21.757 -15.413 1.00 0.00 5 TYR A C 9
ATOM 14695 O O . TYR A 1 6 ? 16.041 -22.044 -16.236 1.00 0.00 5 TYR A O 9
ATOM 14713 N N . THR A 1 7 ? 13.920 -21.464 -15.752 1.00 0.00 6 THR A N 9
ATOM 14714 C CA . THR A 1 7 ? 13.491 -21.465 -17.146 1.00 0.00 6 THR A CA 9
ATOM 14715 C C . THR A 1 7 ? 12.724 -20.188 -17.473 1.00 0.00 6 THR A C 9
ATOM 14716 O O . THR A 1 7 ? 12.320 -19.447 -16.577 1.00 0.00 6 THR A O 9
ATOM 14727 N N . TYR A 1 8 ? 12.528 -19.934 -18.764 1.00 0.00 7 TYR A N 9
ATOM 14728 C CA . TYR A 1 8 ? 11.809 -18.742 -19.196 1.00 0.00 7 TYR A CA 9
ATOM 14729 C C . TYR A 1 8 ? 10.378 -18.755 -18.668 1.00 0.00 7 TYR A C 9
ATOM 14730 O O . TYR A 1 8 ? 9.845 -17.720 -18.268 1.00 0.00 7 TYR A O 9
ATOM 14748 N N . GLN A 1 9 ? 9.757 -19.929 -18.674 1.00 0.00 8 GLN A N 9
ATOM 14749 C CA . GLN A 1 9 ? 8.385 -20.053 -18.198 1.00 0.00 8 GLN A CA 9
ATOM 14750 C C . GLN A 1 9 ? 8.287 -19.659 -16.727 1.00 0.00 8 GLN A C 9
ATOM 14751 O O . GLN A 1 9 ? 7.359 -18.958 -16.326 1.00 0.00 8 GLN A O 9
ATOM 14765 N N . GLN A 1 10 ? 9.249 -20.110 -15.927 1.00 0.00 9 GLN A N 9
ATOM 14766 C CA . GLN A 1 10 ? 9.249 -19.788 -14.504 1.00 0.00 9 GLN A CA 9
ATOM 14767 C C . GLN A 1 10 ? 9.414 -18.285 -14.298 1.00 0.00 9 GLN A C 9
ATOM 14768 O O . GLN A 1 10 ? 8.749 -17.687 -13.453 1.00 0.00 9 GLN A O 9
ATOM 14782 N N . ILE A 1 11 ? 10.302 -17.681 -15.082 1.00 0.00 10 ILE A N 9
ATOM 14783 C CA . ILE A 1 11 ? 10.541 -16.245 -14.984 1.00 0.00 10 ILE A CA 9
ATOM 14784 C C . ILE A 1 11 ? 9.275 -15.480 -15.354 1.00 0.00 10 ILE A C 9
ATOM 14785 O O . ILE A 1 11 ? 8.889 -14.528 -14.675 1.00 0.00 10 ILE A O 9
ATOM 14801 N N . ALA A 1 12 ? 8.634 -15.910 -16.435 1.00 0.00 11 ALA A N 9
ATOM 14802 C CA . ALA A 1 12 ? 7.407 -15.273 -16.899 1.00 0.00 11 ALA A CA 9
ATOM 14803 C C . ALA A 1 12 ? 6.312 -15.373 -15.840 1.00 0.00 11 ALA A C 9
ATOM 14804 O O . ALA A 1 12 ? 5.531 -14.441 -15.653 1.00 0.00 11 ALA A O 9
ATOM 14811 N N . GLU A 1 13 ? 6.253 -16.515 -15.161 1.00 0.00 12 GLU A N 9
ATOM 14812 C CA . GLU A 1 13 ? 5.238 -16.729 -14.134 1.00 0.00 12 GLU A CA 9
ATOM 14813 C C . GLU A 1 13 ? 5.485 -15.824 -12.930 1.00 0.00 12 GLU A C 9
ATOM 14814 O O . GLU A 1 13 ? 4.541 -15.334 -12.311 1.00 0.00 12 GLU A O 9
ATOM 14826 N N . ASP A 1 14 ? 6.754 -15.597 -12.604 1.00 0.00 13 ASP A N 9
ATOM 14827 C CA . ASP A 1 14 ? 7.092 -14.739 -11.474 1.00 0.00 13 ASP A CA 9
ATOM 14828 C C . ASP A 1 14 ? 7.399 -13.326 -11.957 1.00 0.00 13 ASP A C 9
ATOM 14829 O O . ASP A 1 14 ? 8.412 -13.091 -12.616 1.00 0.00 13 ASP A O 9
ATOM 14838 N N . PHE A 1 15 ? 6.515 -12.389 -11.630 1.00 0.00 14 PHE A N 9
ATOM 14839 C CA . PHE A 1 15 ? 6.696 -11.002 -12.043 1.00 0.00 14 PHE A CA 9
ATOM 14840 C C . PHE A 1 15 ? 7.949 -10.400 -11.415 1.00 0.00 14 PHE A C 9
ATOM 14841 O O . PHE A 1 15 ? 8.699 -9.681 -12.076 1.00 0.00 14 PHE A O 9
ATOM 14858 N N . ARG A 1 16 ? 8.168 -10.688 -10.136 1.00 0.00 15 ARG A N 9
ATOM 14859 C CA . ARG A 1 16 ? 9.333 -10.155 -9.436 1.00 0.00 15 ARG A CA 9
ATOM 14860 C C . ARG A 1 16 ? 10.625 -10.688 -10.046 1.00 0.00 15 ARG A C 9
ATOM 14861 O O . ARG A 1 16 ? 11.594 -9.948 -10.215 1.00 0.00 15 ARG A O 9
ATOM 14882 N N . LEU A 1 17 ? 10.632 -11.974 -10.379 1.00 0.00 16 LEU A N 9
ATOM 14883 C CA . LEU A 1 17 ? 11.812 -12.592 -10.972 1.00 0.00 16 LEU A CA 9
ATOM 14884 C C . LEU A 1 17 ? 12.087 -11.990 -12.348 1.00 0.00 16 LEU A C 9
ATOM 14885 O O . LEU A 1 17 ? 13.234 -11.736 -12.712 1.00 0.00 16 LEU A O 9
ATOM 14901 N N . TRP A 1 18 ? 11.017 -11.766 -13.106 1.00 0.00 17 TRP A N 9
ATOM 14902 C CA . TRP A 1 18 ? 11.131 -11.194 -14.446 1.00 0.00 17 TRP A CA 9
ATOM 14903 C C . TRP A 1 18 ? 11.773 -9.807 -14.400 1.00 0.00 17 TRP A C 9
ATOM 14904 O O . TRP A 1 18 ? 12.683 -9.508 -15.173 1.00 0.00 17 TRP A O 9
ATOM 14925 N N . SER A 1 19 ? 11.278 -8.961 -13.501 1.00 0.00 18 SER A N 9
ATOM 14926 C CA . SER A 1 19 ? 11.793 -7.601 -13.375 1.00 0.00 18 SER A CA 9
ATOM 14927 C C . SER A 1 19 ? 13.251 -7.599 -12.939 1.00 0.00 18 SER A C 9
ATOM 14928 O O . SER A 1 19 ? 14.069 -6.847 -13.470 1.00 0.00 18 SER A O 9
ATOM 14936 N N . GLU A 1 20 ? 13.563 -8.430 -11.955 1.00 0.00 19 GLU A N 9
ATOM 14937 C CA . GLU A 1 20 ? 14.918 -8.505 -11.433 1.00 0.00 19 GLU A CA 9
ATOM 14938 C C . GLU A 1 20 ? 15.910 -8.973 -12.496 1.00 0.00 19 GLU A C 9
ATOM 14939 O O . GLU A 1 20 ? 17.015 -8.441 -12.597 1.00 0.00 19 GLU A O 9
ATOM 14951 N N . TYR A 1 21 ? 15.519 -9.972 -13.280 1.00 0.00 20 TYR A N 9
ATOM 14952 C CA . TYR A 1 21 ? 16.402 -10.495 -14.319 1.00 0.00 20 TYR A CA 9
ATOM 14953 C C . TYR A 1 21 ? 16.570 -9.500 -15.461 1.00 0.00 20 TYR A C 9
ATOM 14954 O O . TYR A 1 21 ? 17.680 -9.287 -15.949 1.00 0.00 20 TYR A O 9
ATOM 14972 N N . VAL A 1 22 ? 15.468 -8.896 -15.889 1.00 0.00 21 VAL A N 9
ATOM 14973 C CA . VAL A 1 22 ? 15.525 -7.934 -16.980 1.00 0.00 21 VAL A CA 9
ATOM 14974 C C . VAL A 1 22 ? 16.340 -6.709 -16.580 1.00 0.00 21 VAL A C 9
ATOM 14975 O O . VAL A 1 22 ? 17.218 -6.266 -17.320 1.00 0.00 21 VAL A O 9
ATOM 14988 N N . ASP A 1 23 ? 16.045 -6.172 -15.400 1.00 0.00 22 ASP A N 9
ATOM 14989 C CA . ASP A 1 23 ? 16.757 -5.001 -14.900 1.00 0.00 22 ASP A CA 9
ATOM 14990 C C . ASP A 1 23 ? 16.296 -4.669 -13.484 1.00 0.00 22 ASP A C 9
ATOM 14991 O O . ASP A 1 23 ? 15.104 -4.481 -13.244 1.00 0.00 22 ASP A O 9
ATOM 15000 N N . THR A 1 24 ? 17.239 -4.595 -12.552 1.00 0.00 23 THR A N 9
ATOM 15001 C CA . THR A 1 24 ? 16.891 -4.279 -11.172 1.00 0.00 23 THR A CA 9
ATOM 15002 C C . THR A 1 24 ? 16.439 -2.826 -11.060 1.00 0.00 23 THR A C 9
ATOM 15003 O O . THR A 1 24 ? 15.509 -2.510 -10.319 1.00 0.00 23 THR A O 9
ATOM 15014 N N . ALA A 1 25 ? 17.102 -1.949 -11.807 1.00 0.00 24 ALA A N 9
ATOM 15015 C CA . ALA A 1 25 ? 16.760 -0.531 -11.794 1.00 0.00 24 ALA A CA 9
ATOM 15016 C C . ALA A 1 25 ? 15.501 -0.265 -12.614 1.00 0.00 24 ALA A C 9
ATOM 15017 O O . ALA A 1 25 ? 14.805 0.726 -12.395 1.00 0.00 24 ALA A O 9
ATOM 15024 N N . GLY A 1 26 ? 15.221 -1.150 -13.567 1.00 0.00 25 GLY A N 9
ATOM 15025 C CA . GLY A 1 26 ? 14.049 -0.991 -14.422 1.00 0.00 25 GLY A CA 9
ATOM 15026 C C . GLY A 1 26 ? 12.756 -1.229 -13.650 1.00 0.00 25 GLY A C 9
ATOM 15027 O O . GLY A 1 26 ? 12.703 -2.065 -12.747 1.00 0.00 25 GLY A O 9
ATOM 15031 N N . GLU A 1 27 ? 11.714 -0.491 -14.019 1.00 0.00 26 GLU A N 9
ATOM 15032 C CA . GLU A 1 27 ? 10.417 -0.627 -13.366 1.00 0.00 26 GLU A CA 9
ATOM 15033 C C . GLU A 1 27 ? 9.402 -1.251 -14.319 1.00 0.00 26 GLU A C 9
ATOM 15034 O O . GLU A 1 27 ? 9.226 -0.783 -15.444 1.00 0.00 26 GLU A O 9
ATOM 15046 N N . MET A 1 28 ? 8.734 -2.305 -13.862 1.00 0.00 27 MET A N 9
ATOM 15047 C CA . MET A 1 28 ? 7.737 -2.980 -14.687 1.00 0.00 27 MET A CA 9
ATOM 15048 C C . MET A 1 28 ? 6.504 -3.313 -13.852 1.00 0.00 27 MET A C 9
ATOM 15049 O O . MET A 1 28 ? 6.621 -3.708 -12.692 1.00 0.00 27 MET A O 9
ATOM 15063 N N . SER A 1 29 ? 5.324 -3.139 -14.441 1.00 0.00 28 SER A N 9
ATOM 15064 C CA . SER A 1 29 ? 4.079 -3.413 -13.729 1.00 0.00 28 SER A CA 9
ATOM 15065 C C . SER A 1 29 ? 3.265 -4.491 -14.438 1.00 0.00 28 SER A C 9
ATOM 15066 O O . SER A 1 29 ? 3.461 -4.758 -15.623 1.00 0.00 28 SER A O 9
ATOM 15074 N N . LYS A 1 30 ? 2.349 -5.106 -13.695 1.00 0.00 29 LYS A N 9
ATOM 15075 C CA . LYS A 1 30 ? 1.502 -6.160 -14.243 1.00 0.00 29 LYS A CA 9
ATOM 15076 C C . LYS A 1 30 ? 0.635 -5.633 -15.385 1.00 0.00 29 LYS A C 9
ATOM 15077 O O . LYS A 1 30 ? 0.132 -6.410 -16.197 1.00 0.00 29 LYS A O 9
ATOM 15096 N N . ASP A 1 31 ? 0.460 -4.317 -15.445 1.00 0.00 30 ASP A N 9
ATOM 15097 C CA . ASP A 1 31 ? -0.354 -3.719 -16.497 1.00 0.00 30 ASP A CA 9
ATOM 15098 C C . ASP A 1 31 ? 0.221 -4.058 -17.869 1.00 0.00 30 ASP A C 9
ATOM 15099 O O . ASP A 1 31 ? -0.513 -4.407 -18.792 1.00 0.00 30 ASP A O 9
ATOM 15108 N N . GLU A 1 32 ? 1.541 -3.961 -17.989 1.00 0.00 31 GLU A N 9
ATOM 15109 C CA . GLU A 1 32 ? 2.208 -4.269 -19.249 1.00 0.00 31 GLU A CA 9
ATOM 15110 C C . GLU A 1 32 ? 1.999 -5.737 -19.610 1.00 0.00 31 GLU A C 9
ATOM 15111 O O . GLU A 1 32 ? 1.813 -6.081 -20.778 1.00 0.00 31 GLU A O 9
ATOM 15123 N N . PHE A 1 33 ? 2.036 -6.598 -18.598 1.00 0.00 32 PHE A N 9
ATOM 15124 C CA . PHE A 1 33 ? 1.856 -8.030 -18.811 1.00 0.00 32 PHE A CA 9
ATOM 15125 C C . PHE A 1 33 ? 0.503 -8.319 -19.454 1.00 0.00 32 PHE A C 9
ATOM 15126 O O . PHE A 1 33 ? 0.420 -9.061 -20.430 1.00 0.00 32 PHE A O 9
ATOM 15143 N N . ASN A 1 34 ? -0.552 -7.737 -18.899 1.00 0.00 33 ASN A N 9
ATOM 15144 C CA . ASN A 1 34 ? -1.896 -7.946 -19.428 1.00 0.00 33 ASN A CA 9
ATOM 15145 C C . ASN A 1 34 ? -2.007 -7.431 -20.861 1.00 0.00 33 ASN A C 9
ATOM 15146 O O . ASN A 1 34 ? -2.666 -8.044 -21.701 1.00 0.00 33 ASN A O 9
ATOM 15157 N N . SER A 1 35 ? -1.371 -6.295 -21.128 1.00 0.00 34 SER A N 9
ATOM 15158 C CA . SER A 1 35 ? -1.415 -5.695 -22.458 1.00 0.00 34 SER A CA 9
ATOM 15159 C C . SER A 1 35 ? -0.816 -6.624 -23.512 1.00 0.00 34 SER A C 9
ATOM 15160 O O . SER A 1 35 ? -1.363 -6.765 -24.606 1.00 0.00 34 SER A O 9
ATOM 15168 N N . LEU A 1 36 ? 0.313 -7.245 -23.185 1.00 0.00 35 LEU A N 9
ATOM 15169 C CA . LEU A 1 36 ? 0.977 -8.144 -24.127 1.00 0.00 35 LEU A CA 9
ATOM 15170 C C . LEU A 1 36 ? 0.571 -9.595 -23.881 1.00 0.00 35 LEU A C 9
ATOM 15171 O O . LEU A 1 36 ? 0.332 -10.000 -22.744 1.00 0.00 35 LEU A O 9
ATOM 15187 N N . SER A 1 37 ? 0.499 -10.373 -24.957 1.00 0.00 36 SER A N 9
ATOM 15188 C CA . SER A 1 37 ? 0.127 -11.779 -24.848 1.00 0.00 36 SER A CA 9
ATOM 15189 C C . SER A 1 37 ? 1.183 -12.545 -24.057 1.00 0.00 36 SER A C 9
ATOM 15190 O O . SER A 1 37 ? 2.364 -12.201 -24.090 1.00 0.00 36 SER A O 9
ATOM 15198 N N . THR A 1 38 ? 0.751 -13.579 -23.342 1.00 0.00 37 THR A N 9
ATOM 15199 C CA . THR A 1 38 ? 1.675 -14.376 -22.542 1.00 0.00 37 THR A CA 9
ATOM 15200 C C . THR A 1 38 ? 2.734 -15.026 -23.427 1.00 0.00 37 THR A C 9
ATOM 15201 O O . THR A 1 38 ? 3.926 -14.980 -23.117 1.00 0.00 37 THR A O 9
ATOM 15212 N N . GLU A 1 39 ? 2.300 -15.627 -24.530 1.00 0.00 38 GLU A N 9
ATOM 15213 C CA . GLU A 1 39 ? 3.231 -16.274 -25.447 1.00 0.00 38 GLU A CA 9
ATOM 15214 C C . GLU A 1 39 ? 4.172 -15.244 -26.065 1.00 0.00 38 GLU A C 9
ATOM 15215 O O . GLU A 1 39 ? 5.368 -15.491 -26.216 1.00 0.00 38 GLU A O 9
ATOM 15227 N N . ASP A 1 40 ? 3.619 -14.089 -26.417 1.00 0.00 39 ASP A N 9
ATOM 15228 C CA . ASP A 1 40 ? 4.412 -13.019 -27.014 1.00 0.00 39 ASP A CA 9
ATOM 15229 C C . ASP A 1 40 ? 5.471 -12.524 -26.036 1.00 0.00 39 ASP A C 9
ATOM 15230 O O . ASP A 1 40 ? 6.609 -12.255 -26.417 1.00 0.00 39 ASP A O 9
ATOM 15239 N N . LYS A 1 41 ? 5.079 -12.396 -24.772 1.00 0.00 40 LYS A N 9
ATOM 15240 C CA . LYS A 1 41 ? 5.991 -11.920 -23.739 1.00 0.00 40 LYS A CA 9
ATOM 15241 C C . LYS A 1 41 ? 7.202 -12.842 -23.615 1.00 0.00 40 LYS A C 9
ATOM 15242 O O . LYS A 1 41 ? 8.342 -12.379 -23.564 1.00 0.00 40 LYS A O 9
ATOM 15261 N N . VAL A 1 42 ? 6.951 -14.145 -23.575 1.00 0.00 41 VAL A N 9
ATOM 15262 C CA . VAL A 1 42 ? 8.034 -15.118 -23.469 1.00 0.00 41 VAL A CA 9
ATOM 15263 C C . VAL A 1 42 ? 8.933 -15.056 -24.700 1.00 0.00 41 VAL A C 9
ATOM 15264 O O . VAL A 1 42 ? 10.158 -15.103 -24.591 1.00 0.00 41 VAL A O 9
ATOM 15277 N N . ARG A 1 43 ? 8.311 -14.959 -25.869 1.00 0.00 42 ARG A N 9
ATOM 15278 C CA . ARG A 1 43 ? 9.052 -14.904 -27.125 1.00 0.00 42 ARG A CA 9
ATOM 15279 C C . ARG A 1 43 ? 9.979 -13.692 -27.168 1.00 0.00 42 ARG A C 9
ATOM 15280 O O . ARG A 1 43 ? 11.112 -13.788 -27.639 1.00 0.00 42 ARG A O 9
ATOM 15301 N N . LEU A 1 44 ? 9.492 -12.552 -26.692 1.00 0.00 43 LEU A N 9
ATOM 15302 C CA . LEU A 1 44 ? 10.291 -11.327 -26.701 1.00 0.00 43 LEU A CA 9
ATOM 15303 C C . LEU A 1 44 ? 11.577 -11.507 -25.898 1.00 0.00 43 LEU A C 9
ATOM 15304 O O . LEU A 1 44 ? 12.661 -11.146 -26.354 1.00 0.00 43 LEU A O 9
ATOM 15320 N N . GLN A 1 45 ? 11.454 -12.058 -24.699 1.00 0.00 44 GLN A N 9
ATOM 15321 C CA . GLN A 1 45 ? 12.621 -12.274 -23.851 1.00 0.00 44 GLN A CA 9
ATOM 15322 C C . GLN A 1 45 ? 13.547 -13.331 -24.452 1.00 0.00 44 GLN A C 9
ATOM 15323 O O . GLN A 1 45 ? 14.770 -13.192 -24.414 1.00 0.00 44 GLN A O 9
ATOM 15337 N N . VAL A 1 46 ? 12.956 -14.394 -24.993 1.00 0.00 45 VAL A N 9
ATOM 15338 C CA . VAL A 1 46 ? 13.736 -15.478 -25.585 1.00 0.00 45 VAL A CA 9
ATOM 15339 C C . VAL A 1 46 ? 14.560 -15.000 -26.781 1.00 0.00 45 VAL A C 9
ATOM 15340 O O . VAL A 1 46 ? 15.746 -15.314 -26.887 1.00 0.00 45 VAL A O 9
ATOM 15353 N N . GLU A 1 47 ? 13.932 -14.250 -27.682 1.00 0.00 46 GLU A N 9
ATOM 15354 C CA . GLU A 1 47 ? 14.639 -13.758 -28.863 1.00 0.00 46 GLU A CA 9
ATOM 15355 C C . GLU A 1 47 ? 15.681 -12.709 -28.481 1.00 0.00 46 GLU A C 9
ATOM 15356 O O . GLU A 1 47 ? 16.604 -12.436 -29.248 1.00 0.00 46 GLU A O 9
ATOM 15368 N N . ALA A 1 48 ? 15.535 -12.126 -27.294 1.00 0.00 47 ALA A N 9
ATOM 15369 C CA . ALA A 1 48 ? 16.481 -11.115 -26.838 1.00 0.00 47 ALA A CA 9
ATOM 15370 C C . ALA A 1 48 ? 17.880 -11.713 -26.738 1.00 0.00 47 ALA A C 9
ATOM 15371 O O . ALA A 1 48 ? 18.867 -11.078 -27.109 1.00 0.00 47 ALA A O 9
ATOM 15378 N N . PHE A 1 49 ? 17.954 -12.945 -26.243 1.00 0.00 48 PHE A N 9
ATOM 15379 C CA . PHE A 1 49 ? 19.235 -13.629 -26.107 1.00 0.00 48 PHE A CA 9
ATOM 15380 C C . PHE A 1 49 ? 19.404 -14.696 -27.192 1.00 0.00 48 PHE A C 9
ATOM 15381 O O . PHE A 1 49 ? 20.351 -15.481 -27.154 1.00 0.00 48 PHE A O 9
ATOM 15398 N N . GLY A 1 50 ? 18.484 -14.724 -28.156 1.00 0.00 49 GLY A N 9
ATOM 15399 C CA . GLY A 1 50 ? 18.550 -15.702 -29.236 1.00 0.00 49 GLY A CA 9
ATOM 15400 C C . GLY A 1 50 ? 17.746 -16.950 -28.888 1.00 0.00 49 GLY A C 9
ATOM 15401 O O . GLY A 1 50 ? 17.453 -17.206 -27.719 1.00 0.00 49 GLY A O 9
ATOM 15405 N N . GLU A 1 51 ? 17.390 -17.724 -29.908 1.00 0.00 50 GLU A N 9
ATOM 15406 C CA . GLU A 1 51 ? 16.619 -18.944 -29.697 1.00 0.00 50 GLU A CA 9
ATOM 15407 C C . GLU A 1 51 ? 17.505 -20.049 -29.133 1.00 0.00 50 GLU A C 9
ATOM 15408 O O . GLU A 1 51 ? 18.715 -20.061 -29.356 1.00 0.00 50 GLU A O 9
ATOM 15420 N N . GLU A 1 52 ? 16.893 -20.974 -28.400 1.00 0.00 51 GLU A N 9
ATOM 15421 C CA . GLU A 1 52 ? 17.639 -22.078 -27.808 1.00 0.00 51 GLU A CA 9
ATOM 15422 C C . GLU A 1 52 ? 18.081 -23.068 -28.883 1.00 0.00 51 GLU A C 9
ATOM 15423 O O . GLU A 1 52 ? 17.272 -23.526 -29.689 1.00 0.00 51 GLU A O 9
ATOM 15435 N N . LYS A 1 53 ? 19.367 -23.398 -28.877 1.00 0.00 52 LYS A N 9
ATOM 15436 C CA . LYS A 1 53 ? 19.913 -24.342 -29.847 1.00 0.00 52 LYS A CA 9
ATOM 15437 C C . LYS A 1 53 ? 21.224 -24.923 -29.325 1.00 0.00 52 LYS A C 9
ATOM 15438 O O . LYS A 1 53 ? 21.257 -26.039 -28.809 1.00 0.00 52 LYS A O 9
ATOM 15457 N N . SER A 1 54 ? 22.297 -24.149 -29.449 1.00 0.00 53 SER A N 9
ATOM 15458 C CA . SER A 1 54 ? 23.602 -24.587 -28.972 1.00 0.00 53 SER A CA 9
ATOM 15459 C C . SER A 1 54 ? 23.665 -24.453 -27.444 1.00 0.00 53 SER A C 9
ATOM 15460 O O . SER A 1 54 ? 23.379 -23.378 -26.916 1.00 0.00 53 SER A O 9
ATOM 15468 N N . PRO A 1 55 ? 24.013 -25.491 -26.712 1.00 0.00 54 PRO A N 9
ATOM 15469 C CA . PRO A 1 55 ? 24.075 -25.407 -25.221 1.00 0.00 54 PRO A CA 9
ATOM 15470 C C . PRO A 1 55 ? 25.183 -24.470 -24.749 1.00 0.00 54 PRO A C 9
ATOM 15471 O O . PRO A 1 55 ? 26.289 -24.476 -25.290 1.00 0.00 54 PRO A O 9
ATOM 15482 N N . LYS A 1 56 ? 24.873 -23.666 -23.738 1.00 0.00 55 LYS A N 9
ATOM 15483 C CA . LYS A 1 56 ? 25.842 -22.722 -23.197 1.00 0.00 55 LYS A CA 9
ATOM 15484 C C . LYS A 1 56 ? 25.890 -22.815 -21.676 1.00 0.00 55 LYS A C 9
ATOM 15485 O O . LYS A 1 56 ? 24.853 -22.849 -21.016 1.00 0.00 55 LYS A O 9
ATOM 15504 N N . PHE A 1 57 ? 27.098 -22.845 -21.123 1.00 0.00 56 PHE A N 9
ATOM 15505 C CA . PHE A 1 57 ? 27.255 -22.924 -19.676 1.00 0.00 56 PHE A CA 9
ATOM 15506 C C . PHE A 1 57 ? 26.856 -21.594 -19.045 1.00 0.00 56 PHE A C 9
ATOM 15507 O O . PHE A 1 57 ? 27.337 -20.536 -19.452 1.00 0.00 56 PHE A O 9
ATOM 15524 N N . SER A 1 58 ? 25.962 -21.648 -18.062 1.00 0.00 57 SER A N 9
ATOM 15525 C CA . SER A 1 58 ? 25.498 -20.431 -17.404 1.00 0.00 57 SER A CA 9
ATOM 15526 C C . SER A 1 58 ? 25.433 -20.610 -15.891 1.00 0.00 57 SER A C 9
ATOM 15527 O O . SER A 1 58 ? 25.123 -21.692 -15.393 1.00 0.00 57 SER A O 9
ATOM 15535 N N . THR A 1 59 ? 25.721 -19.532 -15.168 1.00 0.00 58 THR A N 9
ATOM 15536 C CA . THR A 1 59 ? 25.688 -19.563 -13.711 1.00 0.00 58 THR A CA 9
ATOM 15537 C C . THR A 1 59 ? 24.841 -18.409 -13.184 1.00 0.00 58 THR A C 9
ATOM 15538 O O . THR A 1 59 ? 24.606 -17.430 -13.891 1.00 0.00 58 THR A O 9
ATOM 15549 N N . LYS A 1 60 ? 24.379 -18.531 -11.944 1.00 0.00 59 LYS A N 9
ATOM 15550 C CA . LYS A 1 60 ? 23.553 -17.489 -11.348 1.00 0.00 59 LYS A CA 9
ATOM 15551 C C . LYS A 1 60 ? 23.972 -17.226 -9.904 1.00 0.00 59 LYS A C 9
ATOM 15552 O O . LYS A 1 60 ? 24.134 -18.157 -9.116 1.00 0.00 59 LYS A O 9
ATOM 15571 N N . VAL A 1 61 ? 24.141 -15.951 -9.563 1.00 0.00 60 VAL A N 9
ATOM 15572 C CA . VAL A 1 61 ? 24.534 -15.579 -8.208 1.00 0.00 60 VAL A CA 9
ATOM 15573 C C . VAL A 1 61 ? 23.297 -15.424 -7.331 1.00 0.00 60 VAL A C 9
ATOM 15574 O O . VAL A 1 61 ? 22.389 -14.660 -7.655 1.00 0.00 60 VAL A O 9
ATOM 15587 N N . THR A 1 62 ? 23.260 -16.164 -6.229 1.00 0.00 61 THR A N 9
ATOM 15588 C CA . THR A 1 62 ? 22.115 -16.107 -5.328 1.00 0.00 61 THR A CA 9
ATOM 15589 C C . THR A 1 62 ? 22.534 -15.993 -3.882 1.00 0.00 61 THR A C 9
ATOM 15590 O O . THR A 1 62 ? 23.675 -16.274 -3.516 1.00 0.00 61 THR A O 9
ATOM 15601 N N . THR A 1 63 ? 21.569 -15.618 -3.061 1.00 0.00 62 THR A N 9
ATOM 15602 C CA . THR A 1 63 ? 21.793 -15.509 -1.642 1.00 0.00 62 THR A CA 9
ATOM 15603 C C . THR A 1 63 ? 21.521 -16.866 -1.027 1.00 0.00 62 THR A C 9
ATOM 15604 O O . THR A 1 63 ? 20.772 -17.664 -1.588 1.00 0.00 62 THR A O 9
ATOM 15615 N N . LYS A 1 64 ? 22.156 -17.129 0.098 1.00 0.00 63 LYS A N 9
ATOM 15616 C CA . LYS A 1 64 ? 22.014 -18.419 0.774 1.00 0.00 63 LYS A CA 9
ATOM 15617 C C . LYS A 1 64 ? 20.539 -18.849 0.819 1.00 0.00 63 LYS A C 9
ATOM 15618 O O . LYS A 1 64 ? 19.761 -18.312 1.608 1.00 0.00 63 LYS A O 9
ATOM 15637 N N . PRO A 1 65 ? 20.135 -19.798 -0.009 1.00 0.00 64 PRO A N 9
ATOM 15638 C CA . PRO A 1 65 ? 18.725 -20.284 -0.050 1.00 0.00 64 PRO A CA 9
ATOM 15639 C C . PRO A 1 65 ? 18.433 -21.299 1.053 1.00 0.00 64 PRO A C 9
ATOM 15640 O O . PRO A 1 65 ? 19.353 -21.913 1.595 1.00 0.00 64 PRO A O 9
ATOM 15651 N N . ASP A 1 66 ? 17.155 -21.479 1.379 1.00 0.00 65 ASP A N 9
ATOM 15652 C CA . ASP A 1 66 ? 16.779 -22.434 2.417 1.00 0.00 65 ASP A CA 9
ATOM 15653 C C . ASP A 1 66 ? 15.924 -23.561 1.835 1.00 0.00 65 ASP A C 9
ATOM 15654 O O . ASP A 1 66 ? 14.713 -23.414 1.668 1.00 0.00 65 ASP A O 9
ATOM 15663 N N . PHE A 1 67 ? 16.564 -24.692 1.552 1.00 0.00 66 PHE A N 9
ATOM 15664 C CA . PHE A 1 67 ? 15.865 -25.855 1.013 1.00 0.00 66 PHE A CA 9
ATOM 15665 C C . PHE A 1 67 ? 16.401 -27.137 1.641 1.00 0.00 66 PHE A C 9
ATOM 15666 O O . PHE A 1 67 ? 17.562 -27.202 2.043 1.00 0.00 66 PHE A O 9
ATOM 15683 N N . ASP A 1 68 ? 15.551 -28.155 1.721 1.00 0.00 67 ASP A N 9
ATOM 15684 C CA . ASP A 1 68 ? 15.963 -29.428 2.302 1.00 0.00 67 ASP A CA 9
ATOM 15685 C C . ASP A 1 68 ? 16.714 -30.268 1.272 1.00 0.00 67 ASP A C 9
ATOM 15686 O O . ASP A 1 68 ? 16.217 -31.296 0.813 1.00 0.00 67 ASP A O 9
ATOM 15695 N N . GLY A 1 69 ? 17.919 -29.826 0.921 1.00 0.00 68 GLY A N 9
ATOM 15696 C CA . GLY A 1 69 ? 18.737 -30.546 -0.048 1.00 0.00 68 GLY A CA 9
ATOM 15697 C C . GLY A 1 69 ? 18.138 -30.467 -1.449 1.00 0.00 68 GLY A C 9
ATOM 15698 O O . GLY A 1 69 ? 17.383 -29.546 -1.760 1.00 0.00 68 GLY A O 9
ATOM 15702 N N . PHE A 1 70 ? 18.484 -31.444 -2.284 1.00 0.00 69 PHE A N 9
ATOM 15703 C CA . PHE A 1 70 ? 17.982 -31.496 -3.656 1.00 0.00 69 PHE A CA 9
ATOM 15704 C C . PHE A 1 70 ? 18.550 -30.357 -4.509 1.00 0.00 69 PHE A C 9
ATOM 15705 O O . PHE A 1 70 ? 18.159 -30.189 -5.663 1.00 0.00 69 PHE A O 9
ATOM 15722 N N . GLN A 1 71 ? 19.475 -29.580 -3.947 1.00 0.00 70 GLN A N 9
ATOM 15723 C CA . GLN A 1 71 ? 20.073 -28.476 -4.690 1.00 0.00 70 GLN A CA 9
ATOM 15724 C C . GLN A 1 71 ? 21.586 -28.447 -4.489 1.00 0.00 70 GLN A C 9
ATOM 15725 O O . GLN A 1 71 ? 22.092 -28.867 -3.448 1.00 0.00 70 GLN A O 9
ATOM 15739 N N . PHE A 1 72 ? 22.302 -27.950 -5.493 1.00 0.00 71 PHE A N 9
ATOM 15740 C CA . PHE A 1 72 ? 23.758 -27.874 -5.417 1.00 0.00 71 PHE A CA 9
ATOM 15741 C C . PHE A 1 72 ? 24.224 -26.420 -5.433 1.00 0.00 71 PHE A C 9
ATOM 15742 O O . PHE A 1 72 ? 23.875 -25.656 -6.332 1.00 0.00 71 PHE A O 9
ATOM 15759 N N . TYR A 1 73 ? 25.014 -26.047 -4.431 1.00 0.00 72 TYR A N 9
ATOM 15760 C CA . TYR A 1 73 ? 25.525 -24.684 -4.337 1.00 0.00 72 TYR A CA 9
ATOM 15761 C C . TYR A 1 73 ? 27.035 -24.693 -4.116 1.00 0.00 72 TYR A C 9
ATOM 15762 O O . TYR A 1 73 ? 27.578 -25.622 -3.520 1.00 0.00 72 TYR A O 9
ATOM 15780 N N . ILE A 1 74 ? 27.706 -23.651 -4.596 1.00 0.00 73 ILE A N 9
ATOM 15781 C CA . ILE A 1 74 ? 29.153 -23.552 -4.440 1.00 0.00 73 ILE A CA 9
ATOM 15782 C C . ILE A 1 74 ? 29.511 -22.394 -3.513 1.00 0.00 73 ILE A C 9
ATOM 15783 O O . ILE A 1 74 ? 29.130 -21.250 -3.756 1.00 0.00 73 ILE A O 9
ATOM 15799 N N . GLU A 1 75 ? 30.243 -22.703 -2.447 1.00 0.00 74 GLU A N 9
ATOM 15800 C CA . GLU A 1 75 ? 30.646 -21.684 -1.484 1.00 0.00 74 GLU A CA 9
ATOM 15801 C C . GLU A 1 75 ? 31.686 -20.748 -2.095 1.00 0.00 74 GLU A C 9
ATOM 15802 O O . GLU A 1 75 ? 32.655 -21.196 -2.708 1.00 0.00 74 GLU A O 9
ATOM 15814 N N . ALA A 1 76 ? 31.479 -19.446 -1.919 1.00 0.00 75 ALA A N 9
ATOM 15815 C CA . ALA A 1 76 ? 32.407 -18.457 -2.453 1.00 0.00 75 ALA A CA 9
ATOM 15816 C C . ALA A 1 76 ? 33.769 -18.581 -1.775 1.00 0.00 75 ALA A C 9
ATOM 15817 O O . ALA A 1 76 ? 33.852 -18.853 -0.578 1.00 0.00 75 ALA A O 9
ATOM 15824 N N . GLY A 1 77 ? 34.830 -18.384 -2.549 1.00 0.00 76 GLY A N 9
ATOM 15825 C CA . GLY A 1 77 ? 36.183 -18.480 -2.009 1.00 0.00 76 GLY A CA 9
ATOM 15826 C C . GLY A 1 77 ? 36.655 -19.933 -1.934 1.00 0.00 76 GLY A C 9
ATOM 15827 O O . GLY A 1 77 ? 37.756 -20.208 -1.456 1.00 0.00 76 GLY A O 9
ATOM 15831 N N . ARG A 1 78 ? 35.824 -20.862 -2.404 1.00 0.00 77 ARG A N 9
ATOM 15832 C CA . ARG A 1 78 ? 36.180 -22.275 -2.378 1.00 0.00 77 ARG A CA 9
ATOM 15833 C C . ARG A 1 78 ? 36.472 -22.777 -3.788 1.00 0.00 77 ARG A C 9
ATOM 15834 O O . ARG A 1 78 ? 35.694 -22.546 -4.713 1.00 0.00 77 ARG A O 9
ATOM 15855 N N . ASP A 1 79 ? 37.600 -23.464 -3.946 1.00 0.00 78 ASP A N 9
ATOM 15856 C CA . ASP A 1 79 ? 37.981 -23.989 -5.251 1.00 0.00 78 ASP A CA 9
ATOM 15857 C C . ASP A 1 79 ? 36.926 -24.963 -5.763 1.00 0.00 78 ASP A C 9
ATOM 15858 O O . ASP A 1 79 ? 36.353 -25.735 -4.992 1.00 0.00 78 ASP A O 9
ATOM 15867 N N . PHE A 1 80 ? 36.669 -24.919 -7.066 1.00 0.00 79 PHE A N 9
ATOM 15868 C CA . PHE A 1 80 ? 35.676 -25.799 -7.669 1.00 0.00 79 PHE A CA 9
ATOM 15869 C C . PHE A 1 80 ? 36.353 -26.869 -8.517 1.00 0.00 79 PHE A C 9
ATOM 15870 O O . PHE A 1 80 ? 37.054 -26.561 -9.481 1.00 0.00 79 PHE A O 9
ATOM 15887 N N . ASP A 1 81 ? 36.138 -28.131 -8.155 1.00 0.00 80 ASP A N 9
ATOM 15888 C CA . ASP A 1 81 ? 36.733 -29.237 -8.894 1.00 0.00 80 ASP A CA 9
ATOM 15889 C C . ASP A 1 81 ? 35.693 -29.904 -9.790 1.00 0.00 80 ASP A C 9
ATOM 15890 O O . ASP A 1 81 ? 34.631 -30.316 -9.323 1.00 0.00 80 ASP A O 9
ATOM 15899 N N . GLY A 1 82 ? 36.007 -30.007 -11.076 1.00 0.00 81 GLY A N 9
ATOM 15900 C CA . GLY A 1 82 ? 35.093 -30.626 -12.029 1.00 0.00 81 GLY A CA 9
ATOM 15901 C C . GLY A 1 82 ? 34.843 -32.089 -11.679 1.00 0.00 81 GLY A C 9
ATOM 15902 O O . GLY A 1 82 ? 33.721 -32.581 -11.797 1.00 0.00 81 GLY A O 9
ATOM 15906 N N . ASP A 1 83 ? 35.897 -32.785 -11.260 1.00 0.00 82 ASP A N 9
ATOM 15907 C CA . ASP A 1 83 ? 35.774 -34.196 -10.911 1.00 0.00 82 ASP A CA 9
ATOM 15908 C C . ASP A 1 83 ? 34.798 -34.391 -9.754 1.00 0.00 82 ASP A C 9
ATOM 15909 O O . ASP A 1 83 ? 33.979 -35.309 -9.773 1.00 0.00 82 ASP A O 9
ATOM 15918 N N . ALA A 1 84 ? 34.880 -33.521 -8.751 1.00 0.00 83 ALA A N 9
ATOM 15919 C CA . ALA A 1 84 ? 33.985 -33.619 -7.605 1.00 0.00 83 ALA A CA 9
ATOM 15920 C C . ALA A 1 84 ? 32.541 -33.429 -8.053 1.00 0.00 83 ALA A C 9
ATOM 15921 O O . ALA A 1 84 ? 31.641 -34.149 -7.621 1.00 0.00 83 ALA A O 9
ATOM 15928 N N . TYR A 1 85 ? 32.336 -32.456 -8.933 1.00 0.00 84 TYR A N 9
ATOM 15929 C CA . TYR A 1 85 ? 31.009 -32.167 -9.459 1.00 0.00 84 TYR A CA 9
ATOM 15930 C C . TYR A 1 85 ? 30.459 -33.372 -10.212 1.00 0.00 84 TYR A C 9
ATOM 15931 O O . TYR A 1 85 ? 29.301 -33.750 -10.043 1.00 0.00 84 TYR A O 9
ATOM 15949 N N . THR A 1 86 ? 31.298 -33.956 -11.060 1.00 0.00 85 THR A N 9
ATOM 15950 C CA . THR A 1 86 ? 30.895 -35.105 -11.860 1.00 0.00 85 THR A CA 9
ATOM 15951 C C . THR A 1 86 ? 30.457 -36.271 -10.981 1.00 0.00 85 THR A C 9
ATOM 15952 O O . THR A 1 86 ? 29.425 -36.888 -11.233 1.00 0.00 85 THR A O 9
ATOM 15963 N N . GLU A 1 87 ? 31.247 -36.584 -9.962 1.00 0.00 86 GLU A N 9
ATOM 15964 C CA . GLU A 1 87 ? 30.913 -37.694 -9.078 1.00 0.00 86 GLU A CA 9
ATOM 15965 C C . GLU A 1 87 ? 29.632 -37.419 -8.289 1.00 0.00 86 GLU A C 9
ATOM 15966 O O . GLU A 1 87 ? 28.784 -38.300 -8.147 1.00 0.00 86 GLU A O 9
ATOM 15978 N N . ALA A 1 88 ? 29.501 -36.203 -7.764 1.00 0.00 87 ALA A N 9
ATOM 15979 C CA . ALA A 1 88 ? 28.321 -35.845 -6.979 1.00 0.00 87 ALA A CA 9
ATOM 15980 C C . ALA A 1 88 ? 27.047 -35.858 -7.822 1.00 0.00 87 ALA A C 9
ATOM 15981 O O . ALA A 1 88 ? 26.029 -36.420 -7.417 1.00 0.00 87 ALA A O 9
ATOM 15988 N N . TYR A 1 89 ? 27.106 -35.227 -8.991 1.00 0.00 88 TYR A N 9
ATOM 15989 C CA . TYR A 1 89 ? 25.947 -35.164 -9.877 1.00 0.00 88 TYR A CA 9
ATOM 15990 C C . TYR A 1 89 ? 25.699 -36.510 -10.544 1.00 0.00 88 TYR A C 9
ATOM 15991 O O . TYR A 1 89 ? 24.555 -36.903 -10.770 1.00 0.00 88 TYR A O 9
ATOM 16009 N N . GLY A 1 90 ? 26.782 -37.198 -10.877 1.00 0.00 89 GLY A N 9
ATOM 16010 C CA . GLY A 1 90 ? 26.679 -38.487 -11.546 1.00 0.00 89 GLY A CA 9
ATOM 16011 C C . GLY A 1 90 ? 26.688 -38.316 -13.065 1.00 0.00 89 GLY A C 9
ATOM 16012 O O . GLY A 1 90 ? 26.391 -39.256 -13.803 1.00 0.00 89 GLY A O 9
ATOM 16016 N N . VAL A 1 91 ? 27.027 -37.111 -13.531 1.00 0.00 90 VAL A N 9
ATOM 16017 C CA . VAL A 1 91 ? 27.064 -36.842 -14.963 1.00 0.00 90 VAL A CA 9
ATOM 16018 C C . VAL A 1 91 ? 28.412 -36.237 -15.356 1.00 0.00 90 VAL A C 9
ATOM 16019 O O . VAL A 1 91 ? 28.935 -35.358 -14.670 1.00 0.00 90 VAL A O 9
ATOM 16032 N N . ALA A 1 92 ? 28.973 -36.718 -16.461 1.00 0.00 91 ALA A N 9
ATOM 16033 C CA . ALA A 1 92 ? 30.263 -36.222 -16.932 1.00 0.00 91 ALA A CA 9
ATOM 16034 C C . ALA A 1 92 ? 30.135 -34.799 -17.473 1.00 0.00 91 ALA A C 9
ATOM 16035 O O . ALA A 1 92 ? 29.146 -34.458 -18.122 1.00 0.00 91 ALA A O 9
ATOM 16042 N N . VAL A 1 93 ? 31.148 -33.978 -17.209 1.00 0.00 92 VAL A N 9
ATOM 16043 C CA . VAL A 1 93 ? 31.143 -32.598 -17.684 1.00 0.00 92 VAL A CA 9
ATOM 16044 C C . VAL A 1 93 ? 32.501 -32.245 -18.297 1.00 0.00 92 VAL A C 9
ATOM 16045 O O . VAL A 1 93 ? 33.516 -32.840 -17.934 1.00 0.00 92 VAL A O 9
ATOM 16058 N N . PRO A 1 94 ? 32.555 -31.295 -19.204 1.00 0.00 93 PRO A N 9
ATOM 16059 C CA . PRO A 1 94 ? 33.840 -30.881 -19.849 1.00 0.00 93 PRO A CA 9
ATOM 16060 C C . PRO A 1 94 ? 34.865 -30.412 -18.819 1.00 0.00 93 PRO A C 9
ATOM 16061 O O . PRO A 1 94 ? 34.521 -29.725 -17.861 1.00 0.00 93 PRO A O 9
ATOM 16072 N N . THR A 1 95 ? 36.122 -30.783 -19.021 1.00 0.00 94 THR A N 9
ATOM 16073 C CA . THR A 1 95 ? 37.177 -30.381 -18.097 1.00 0.00 94 THR A CA 9
ATOM 16074 C C . THR A 1 95 ? 37.473 -28.888 -18.230 1.00 0.00 94 THR A C 9
ATOM 16075 O O . THR A 1 95 ? 37.820 -28.223 -17.254 1.00 0.00 94 THR A O 9
ATOM 16086 N N . ASN A 1 96 ? 37.348 -28.375 -19.450 1.00 0.00 95 ASN A N 9
ATOM 16087 C CA . ASN A 1 96 ? 37.620 -26.964 -19.718 1.00 0.00 95 ASN A CA 9
ATOM 16088 C C . ASN A 1 96 ? 36.670 -26.042 -18.953 1.00 0.00 95 ASN A C 9
ATOM 16089 O O . ASN A 1 96 ? 37.095 -25.029 -18.398 1.00 0.00 95 ASN A O 9
ATOM 16100 N N . ILE A 1 97 ? 35.384 -26.380 -18.945 1.00 0.00 96 ILE A N 9
ATOM 16101 C CA . ILE A 1 97 ? 34.394 -25.548 -18.263 1.00 0.00 96 ILE A CA 9
ATOM 16102 C C . ILE A 1 97 ? 34.636 -25.533 -16.756 1.00 0.00 96 ILE A C 9
ATOM 16103 O O . ILE A 1 97 ? 34.327 -24.550 -16.082 1.00 0.00 96 ILE A O 9
ATOM 16119 N N . ALA A 1 98 ? 35.182 -26.625 -16.228 1.00 0.00 97 ALA A N 9
ATOM 16120 C CA . ALA A 1 98 ? 35.445 -26.710 -14.796 1.00 0.00 97 ALA A CA 9
ATOM 16121 C C . ALA A 1 98 ? 36.415 -25.615 -14.364 1.00 0.00 97 ALA A C 9
ATOM 16122 O O . ALA A 1 98 ? 36.240 -24.998 -13.314 1.00 0.00 97 ALA A O 9
ATOM 16129 N N . ALA A 1 99 ? 37.433 -25.372 -15.184 1.00 0.00 98 ALA A N 9
ATOM 16130 C CA . ALA A 1 99 ? 38.415 -24.340 -14.873 1.00 0.00 98 ALA A CA 9
ATOM 16131 C C . ALA A 1 99 ? 37.744 -22.971 -14.810 1.00 0.00 98 ALA A C 9
ATOM 16132 O O . ALA A 1 99 ? 38.054 -22.154 -13.943 1.00 0.00 98 ALA A O 9
ATOM 16139 N N . ARG A 1 100 ? 36.821 -22.733 -15.737 1.00 0.00 99 ARG A N 9
ATOM 16140 C CA . ARG A 1 100 ? 36.103 -21.465 -15.786 1.00 0.00 99 ARG A CA 9
ATOM 16141 C C . ARG A 1 100 ? 35.300 -21.247 -14.508 1.00 0.00 99 ARG A C 9
ATOM 16142 O O . ARG A 1 100 ? 35.262 -20.143 -13.966 1.00 0.00 99 ARG A O 9
ATOM 16163 N N . ILE A 1 101 ? 34.652 -22.307 -14.036 1.00 0.00 100 ILE A N 9
ATOM 16164 C CA . ILE A 1 101 ? 33.842 -22.220 -12.825 1.00 0.00 100 ILE A CA 9
ATOM 16165 C C . ILE A 1 101 ? 34.699 -21.815 -11.630 1.00 0.00 100 ILE A C 9
ATOM 16166 O O . ILE A 1 101 ? 34.308 -20.955 -10.840 1.00 0.00 100 ILE A O 9
ATOM 16182 N N . GLN A 1 102 ? 35.866 -22.437 -11.500 1.00 0.00 101 GLN A N 9
ATOM 16183 C CA . GLN A 1 102 ? 36.760 -22.125 -10.391 1.00 0.00 101 GLN A CA 9
ATOM 16184 C C . GLN A 1 102 ? 37.186 -20.663 -10.456 1.00 0.00 101 GLN A C 9
ATOM 16185 O O . GLN A 1 102 ? 37.246 -19.976 -9.436 1.00 0.00 101 GLN A O 9
ATOM 16199 N N . ALA A 1 103 ? 37.472 -20.189 -11.665 1.00 0.00 102 ALA A N 9
ATOM 16200 C CA . ALA A 1 103 ? 37.882 -18.803 -11.855 1.00 0.00 102 ALA A CA 9
ATOM 16201 C C . ALA A 1 103 ? 36.767 -17.857 -11.420 1.00 0.00 102 ALA A C 9
ATOM 16202 O O . ALA A 1 103 ? 37.020 -16.815 -10.816 1.00 0.00 102 ALA A O 9
ATOM 16209 N N . GLN A 1 104 ? 35.531 -18.230 -11.739 1.00 0.00 103 GLN A N 9
ATOM 16210 C CA . GLN A 1 104 ? 34.375 -17.414 -11.386 1.00 0.00 103 GLN A CA 9
ATOM 16211 C C . GLN A 1 104 ? 34.255 -17.276 -9.871 1.00 0.00 103 GLN A C 9
ATOM 16212 O O . GLN A 1 104 ? 33.936 -16.208 -9.360 1.00 0.00 103 GLN A O 9
ATOM 16226 N N . ALA A 1 105 ? 34.513 -18.361 -9.159 1.00 0.00 104 ALA A N 9
ATOM 16227 C CA . ALA A 1 105 ? 34.426 -18.347 -7.703 1.00 0.00 104 ALA A CA 9
ATOM 16228 C C . ALA A 1 105 ? 35.404 -17.336 -7.108 1.00 0.00 104 ALA A C 9
ATOM 16229 O O . ALA A 1 105 ? 35.100 -16.673 -6.115 1.00 0.00 104 ALA A O 9
ATOM 16236 N N . ALA A 1 106 ? 36.580 -17.235 -7.713 1.00 0.00 105 ALA A N 9
ATOM 16237 C CA . ALA A 1 106 ? 37.608 -16.319 -7.234 1.00 0.00 105 ALA A CA 9
ATOM 16238 C C . ALA A 1 106 ? 37.135 -14.872 -7.299 1.00 0.00 105 ALA A C 9
ATOM 16239 O O . ALA A 1 106 ? 37.421 -14.077 -6.405 1.00 0.00 105 ALA A O 9
ATOM 16246 N N . GLU A 1 107 ? 36.419 -14.531 -8.366 1.00 0.00 106 GLU A N 9
ATOM 16247 C CA . GLU A 1 107 ? 35.930 -13.170 -8.529 1.00 0.00 106 GLU A CA 9
ATOM 16248 C C . GLU A 1 107 ? 34.671 -12.945 -7.693 1.00 0.00 106 GLU A C 9
ATOM 16249 O O . GLU A 1 107 ? 34.283 -11.807 -7.428 1.00 0.00 106 GLU A O 9
ATOM 16261 N N . LEU A 1 108 ? 34.040 -14.041 -7.281 1.00 0.00 107 LEU A N 9
ATOM 16262 C CA . LEU A 1 108 ? 32.830 -13.967 -6.475 1.00 0.00 107 LEU A CA 9
ATOM 16263 C C . LEU A 1 108 ? 33.151 -13.504 -5.059 1.00 0.00 107 LEU A C 9
ATOM 16264 O O . LEU A 1 108 ? 34.070 -14.016 -4.419 1.00 0.00 107 LEU A O 9
ATOM 16280 N N . ASN A 1 109 ? 32.384 -12.532 -4.579 1.00 0.00 108 ASN A N 9
ATOM 16281 C CA . ASN A 1 109 ? 32.583 -11.999 -3.237 1.00 0.00 108 ASN A CA 9
ATOM 16282 C C . ASN A 1 109 ? 31.927 -12.903 -2.199 1.00 0.00 108 ASN A C 9
ATOM 16283 O O . ASN A 1 109 ? 30.949 -13.590 -2.491 1.00 0.00 108 ASN A O 9
ATOM 16294 N N . ALA A 1 110 ? 32.473 -12.898 -0.989 1.00 0.00 109 ALA A N 9
ATOM 16295 C CA . ALA A 1 110 ? 31.933 -13.724 0.084 1.00 0.00 109 ALA A CA 9
ATOM 16296 C C . ALA A 1 110 ? 30.477 -13.356 0.356 1.00 0.00 109 ALA A C 9
ATOM 16297 O O . ALA A 1 110 ? 30.079 -12.202 0.202 1.00 0.00 109 ALA A O 9
ATOM 16304 N N . GLY A 1 111 ? 29.687 -14.349 0.754 1.00 0.00 110 GLY A N 9
ATOM 16305 C CA . GLY A 1 111 ? 28.275 -14.122 1.037 1.00 0.00 110 GLY A CA 9
ATOM 16306 C C . GLY A 1 111 ? 27.404 -14.405 -0.189 1.00 0.00 110 GLY A C 9
ATOM 16307 O O . GLY A 1 111 ? 26.177 -14.413 -0.093 1.00 0.00 110 GLY A O 9
ATOM 16311 N N . GLU A 1 112 ? 28.038 -14.642 -1.338 1.00 0.00 111 GLU A N 9
ATOM 16312 C CA . GLU A 1 112 ? 27.295 -14.930 -2.560 1.00 0.00 111 GLU A CA 9
ATOM 16313 C C . GLU A 1 112 ? 27.599 -16.345 -3.041 1.00 0.00 111 GLU A C 9
ATOM 16314 O O . GLU A 1 112 ? 28.752 -16.776 -3.038 1.00 0.00 111 GLU A O 9
ATOM 16326 N N . TRP A 1 113 ? 26.558 -17.062 -3.452 1.00 0.00 112 TRP A N 9
ATOM 16327 C CA . TRP A 1 113 ? 26.725 -18.431 -3.929 1.00 0.00 112 TRP A CA 9
ATOM 16328 C C . TRP A 1 113 ? 26.449 -18.523 -5.425 1.00 0.00 112 TRP A C 9
ATOM 16329 O O . TRP A 1 113 ? 25.538 -17.879 -5.943 1.00 0.00 112 TRP A O 9
ATOM 16350 N N . LEU A 1 114 ? 27.249 -19.334 -6.111 1.00 0.00 113 LEU A N 9
ATOM 16351 C CA . LEU A 1 114 ? 27.096 -19.515 -7.548 1.00 0.00 113 LEU A CA 9
ATOM 16352 C C . LEU A 1 114 ? 26.386 -20.832 -7.847 1.00 0.00 113 LEU A C 9
ATOM 16353 O O . LEU A 1 114 ? 26.802 -21.892 -7.378 1.00 0.00 113 LEU A O 9
ATOM 16369 N N . LEU A 1 115 ? 25.311 -20.758 -8.624 1.00 0.00 114 LEU A N 9
ATOM 16370 C CA . LEU A 1 115 ? 24.547 -21.950 -8.972 1.00 0.00 114 LEU A CA 9
ATOM 16371 C C . LEU A 1 115 ? 24.941 -22.455 -10.356 1.00 0.00 114 LEU A C 9
ATOM 16372 O O . LEU A 1 115 ? 24.912 -21.707 -11.334 1.00 0.00 114 LEU A O 9
ATOM 16388 N N . VAL A 1 116 ? 25.311 -23.730 -10.429 1.00 0.00 115 VAL A N 9
ATOM 16389 C CA . VAL A 1 116 ? 25.711 -24.331 -11.696 1.00 0.00 115 VAL A CA 9
ATOM 16390 C C . VAL A 1 116 ? 24.522 -25.015 -12.362 1.00 0.00 115 VAL A C 9
ATOM 16391 O O . VAL A 1 116 ? 23.862 -25.860 -11.758 1.00 0.00 115 VAL A O 9
ATOM 16404 N N . GLU A 1 117 ? 24.250 -24.639 -13.607 1.00 0.00 116 GLU A N 9
ATOM 16405 C CA . GLU A 1 117 ? 23.132 -25.219 -14.344 1.00 0.00 116 GLU A CA 9
ATOM 16406 C C . GLU A 1 117 ? 23.589 -25.728 -15.708 1.00 0.00 116 GLU A C 9
ATOM 16407 O O . GLU A 1 117 ? 24.509 -25.177 -16.311 1.00 0.00 116 GLU A O 9
ATOM 16419 N N . HIS A 1 118 ? 22.937 -26.782 -16.186 1.00 0.00 117 HIS A N 9
ATOM 16420 C CA . HIS A 1 118 ? 23.279 -27.359 -17.483 1.00 0.00 117 HIS A CA 9
ATOM 16421 C C . HIS A 1 118 ? 22.072 -28.074 -18.082 1.00 0.00 117 HIS A C 9
ATOM 16422 O O . HIS A 1 118 ? 21.111 -28.384 -17.378 1.00 0.00 117 HIS A O 9
ATOM 16436 N N . GLU A 1 119 ? 22.130 -28.334 -19.384 1.00 0.00 118 GLU A N 9
ATOM 16437 C CA . GLU A 1 119 ? 21.033 -29.014 -20.064 1.00 0.00 118 GLU A CA 9
ATOM 16438 C C . GLU A 1 119 ? 21.542 -29.756 -21.295 1.00 0.00 118 GLU A C 9
ATOM 16439 O O . GLU A 1 119 ? 22.614 -29.452 -21.817 1.00 0.00 118 GLU A O 9
ATOM 16451 N N . ALA A 1 120 ? 20.763 -30.731 -21.755 1.00 0.00 119 ALA A N 9
ATOM 16452 C CA . ALA A 1 120 ? 21.144 -31.512 -22.926 1.00 0.00 119 ALA A CA 9
ATOM 16453 C C . ALA A 1 120 ? 20.061 -31.432 -23.997 1.00 0.00 119 ALA A C 9
ATOM 16454 O O . ALA A 1 120 ? 20.215 -30.639 -24.911 1.00 0.00 119 ALA A O 9
ATOM 16462 N N . MET A 1 2 ? 8.837 -25.070 -10.208 1.00 0.00 1 MET A N 10
ATOM 16463 C CA . MET A 1 2 ? 8.676 -26.265 -9.332 1.00 0.00 1 MET A CA 10
ATOM 16464 C C . MET A 1 2 ? 9.798 -27.257 -9.619 1.00 0.00 1 MET A C 10
ATOM 16465 O O . MET A 1 2 ? 10.435 -27.771 -8.700 1.00 0.00 1 MET A O 10
ATOM 16479 N N . SER A 1 3 ? 10.035 -27.519 -10.900 1.00 0.00 2 SER A N 10
ATOM 16480 C CA . SER A 1 3 ? 11.084 -28.451 -11.299 1.00 0.00 2 SER A CA 10
ATOM 16481 C C . SER A 1 3 ? 12.462 -27.847 -11.048 1.00 0.00 2 SER A C 10
ATOM 16482 O O . SER A 1 3 ? 12.599 -26.633 -10.891 1.00 0.00 2 SER A O 10
ATOM 16490 N N . THR A 1 4 ? 13.479 -28.701 -11.011 1.00 0.00 3 THR A N 10
ATOM 16491 C CA . THR A 1 4 ? 14.842 -28.239 -10.778 1.00 0.00 3 THR A CA 10
ATOM 16492 C C . THR A 1 4 ? 15.281 -27.288 -11.887 1.00 0.00 3 THR A C 10
ATOM 16493 O O . THR A 1 4 ? 15.872 -26.242 -11.621 1.00 0.00 3 THR A O 10
ATOM 16504 N N . GLN A 1 5 ? 14.987 -27.658 -13.127 1.00 0.00 4 GLN A N 10
ATOM 16505 C CA . GLN A 1 5 ? 15.355 -26.830 -14.270 1.00 0.00 4 GLN A CA 10
ATOM 16506 C C . GLN A 1 5 ? 14.428 -25.624 -14.381 1.00 0.00 4 GLN A C 10
ATOM 16507 O O . GLN A 1 5 ? 13.256 -25.694 -14.010 1.00 0.00 4 GLN A O 10
ATOM 16521 N N . TYR A 1 6 ? 14.958 -24.521 -14.900 1.00 0.00 5 TYR A N 10
ATOM 16522 C CA . TYR A 1 6 ? 14.168 -23.306 -15.061 1.00 0.00 5 TYR A CA 10
ATOM 16523 C C . TYR A 1 6 ? 14.178 -22.855 -16.518 1.00 0.00 5 TYR A C 10
ATOM 16524 O O . TYR A 1 6 ? 15.185 -22.998 -17.214 1.00 0.00 5 TYR A O 10
ATOM 16542 N N . THR A 1 7 ? 13.053 -22.316 -16.976 1.00 0.00 6 THR A N 10
ATOM 16543 C CA . THR A 1 7 ? 12.949 -21.854 -18.356 1.00 0.00 6 THR A CA 10
ATOM 16544 C C . THR A 1 7 ? 12.413 -20.427 -18.412 1.00 0.00 6 THR A C 10
ATOM 16545 O O . THR A 1 7 ? 11.795 -19.946 -17.460 1.00 0.00 6 THR A O 10
ATOM 16556 N N . TYR A 1 8 ? 12.656 -19.757 -19.533 1.00 0.00 7 TYR A N 10
ATOM 16557 C CA . TYR A 1 8 ? 12.201 -18.383 -19.711 1.00 0.00 7 TYR A CA 10
ATOM 16558 C C . TYR A 1 8 ? 10.677 -18.313 -19.767 1.00 0.00 7 TYR A C 10
ATOM 16559 O O . TYR A 1 8 ? 10.073 -17.367 -19.263 1.00 0.00 7 TYR A O 10
ATOM 16577 N N . GLN A 1 9 ? 10.062 -19.310 -20.395 1.00 0.00 8 GLN A N 10
ATOM 16578 C CA . GLN A 1 9 ? 8.609 -19.336 -20.522 1.00 0.00 8 GLN A CA 10
ATOM 16579 C C . GLN A 1 9 ? 7.939 -19.375 -19.152 1.00 0.00 8 GLN A C 10
ATOM 16580 O O . GLN A 1 9 ? 6.934 -18.703 -18.927 1.00 0.00 8 GLN A O 10
ATOM 16594 N N . GLN A 1 10 ? 8.498 -20.163 -18.238 1.00 0.00 9 GLN A N 10
ATOM 16595 C CA . GLN A 1 10 ? 7.930 -20.268 -16.898 1.00 0.00 9 GLN A CA 10
ATOM 16596 C C . GLN A 1 10 ? 7.978 -18.914 -16.196 1.00 0.00 9 GLN A C 10
ATOM 16597 O O . GLN A 1 10 ? 7.023 -18.514 -15.530 1.00 0.00 9 GLN A O 10
ATOM 16611 N N . ILE A 1 11 ? 9.090 -18.208 -16.364 1.00 0.00 10 ILE A N 10
ATOM 16612 C CA . ILE A 1 11 ? 9.250 -16.893 -15.755 1.00 0.00 10 ILE A CA 10
ATOM 16613 C C . ILE A 1 11 ? 8.219 -15.923 -16.324 1.00 0.00 10 ILE A C 10
ATOM 16614 O O . ILE A 1 11 ? 7.601 -15.153 -15.590 1.00 0.00 10 ILE A O 10
ATOM 16630 N N . ALA A 1 12 ? 8.041 -15.976 -17.639 1.00 0.00 11 ALA A N 10
ATOM 16631 C CA . ALA A 1 12 ? 7.085 -15.107 -18.317 1.00 0.00 11 ALA A CA 10
ATOM 16632 C C . ALA A 1 12 ? 5.667 -15.364 -17.813 1.00 0.00 11 ALA A C 10
ATOM 16633 O O . ALA A 1 12 ? 4.873 -14.435 -17.672 1.00 0.00 11 ALA A O 10
ATOM 16640 N N . GLU A 1 13 ? 5.352 -16.630 -17.559 1.00 0.00 12 GLU A N 10
ATOM 16641 C CA . GLU A 1 13 ? 4.020 -16.995 -17.090 1.00 0.00 12 GLU A CA 10
ATOM 16642 C C . GLU A 1 13 ? 3.775 -16.468 -15.677 1.00 0.00 12 GLU A C 10
ATOM 16643 O O . GLU A 1 13 ? 2.662 -16.066 -15.344 1.00 0.00 12 GLU A O 10
ATOM 16655 N N . ASP A 1 14 ? 4.818 -16.467 -14.852 1.00 0.00 13 ASP A N 10
ATOM 16656 C CA . ASP A 1 14 ? 4.684 -15.978 -13.484 1.00 0.00 13 ASP A CA 10
ATOM 16657 C C . ASP A 1 14 ? 5.103 -14.513 -13.403 1.00 0.00 13 ASP A C 10
ATOM 16658 O O . ASP A 1 14 ? 6.276 -14.182 -13.581 1.00 0.00 13 ASP A O 10
ATOM 16667 N N . PHE A 1 15 ? 4.135 -13.640 -13.140 1.00 0.00 14 PHE A N 10
ATOM 16668 C CA . PHE A 1 15 ? 4.413 -12.212 -13.044 1.00 0.00 14 PHE A CA 10
ATOM 16669 C C . PHE A 1 15 ? 5.356 -11.914 -11.883 1.00 0.00 14 PHE A C 10
ATOM 16670 O O . PHE A 1 15 ? 6.282 -11.114 -12.011 1.00 0.00 14 PHE A O 10
ATOM 16687 N N . ARG A 1 16 ? 5.107 -12.557 -10.746 1.00 0.00 15 ARG A N 10
ATOM 16688 C CA . ARG A 1 16 ? 5.935 -12.347 -9.564 1.00 0.00 15 ARG A CA 10
ATOM 16689 C C . ARG A 1 16 ? 7.378 -12.771 -9.822 1.00 0.00 15 ARG A C 10
ATOM 16690 O O . ARG A 1 16 ? 8.317 -12.056 -9.472 1.00 0.00 15 ARG A O 10
ATOM 16711 N N . LEU A 1 17 ? 7.545 -13.941 -10.426 1.00 0.00 16 LEU A N 10
ATOM 16712 C CA . LEU A 1 17 ? 8.878 -14.456 -10.716 1.00 0.00 16 LEU A CA 10
ATOM 16713 C C . LEU A 1 17 ? 9.599 -13.549 -11.714 1.00 0.00 16 LEU A C 10
ATOM 16714 O O . LEU A 1 17 ? 10.792 -13.279 -11.572 1.00 0.00 16 LEU A O 10
ATOM 16730 N N . TRP A 1 18 ? 8.864 -13.078 -12.719 1.00 0.00 17 TRP A N 10
ATOM 16731 C CA . TRP A 1 18 ? 9.438 -12.196 -13.734 1.00 0.00 17 TRP A CA 10
ATOM 16732 C C . TRP A 1 18 ? 9.979 -10.922 -13.091 1.00 0.00 17 TRP A C 10
ATOM 16733 O O . TRP A 1 18 ? 11.085 -10.476 -13.400 1.00 0.00 17 TRP A O 10
ATOM 16754 N N . SER A 1 19 ? 9.181 -10.336 -12.208 1.00 0.00 18 SER A N 10
ATOM 16755 C CA . SER A 1 19 ? 9.565 -9.102 -11.532 1.00 0.00 18 SER A CA 10
ATOM 16756 C C . SER A 1 19 ? 10.824 -9.294 -10.692 1.00 0.00 18 SER A C 10
ATOM 16757 O O . SER A 1 19 ? 11.671 -8.404 -10.619 1.00 0.00 18 SER A O 10
ATOM 16765 N N . GLU A 1 20 ? 10.931 -10.445 -10.040 1.00 0.00 19 GLU A N 10
ATOM 16766 C CA . GLU A 1 20 ? 12.082 -10.720 -9.187 1.00 0.00 19 GLU A CA 10
ATOM 16767 C C . GLU A 1 20 ? 13.391 -10.703 -9.976 1.00 0.00 19 GLU A C 10
ATOM 16768 O O . GLU A 1 20 ? 14.381 -10.125 -9.525 1.00 0.00 19 GLU A O 10
ATOM 16780 N N . TYR A 1 21 ? 13.406 -11.341 -11.143 1.00 0.00 20 TYR A N 10
ATOM 16781 C CA . TYR A 1 21 ? 14.625 -11.381 -11.949 1.00 0.00 20 TYR A CA 10
ATOM 16782 C C . TYR A 1 21 ? 14.946 -10.016 -12.546 1.00 0.00 20 TYR A C 10
ATOM 16783 O O . TYR A 1 21 ? 16.105 -9.601 -12.577 1.00 0.00 20 TYR A O 10
ATOM 16801 N N . VAL A 1 22 ? 13.921 -9.326 -13.031 1.00 0.00 21 VAL A N 10
ATOM 16802 C CA . VAL A 1 22 ? 14.126 -8.016 -13.637 1.00 0.00 21 VAL A CA 10
ATOM 16803 C C . VAL A 1 22 ? 14.637 -7.014 -12.606 1.00 0.00 21 VAL A C 10
ATOM 16804 O O . VAL A 1 22 ? 15.605 -6.295 -12.853 1.00 0.00 21 VAL A O 10
ATOM 16817 N N . ASP A 1 23 ? 13.981 -6.979 -11.452 1.00 0.00 22 ASP A N 10
ATOM 16818 C CA . ASP A 1 23 ? 14.372 -6.066 -10.384 1.00 0.00 22 ASP A CA 10
ATOM 16819 C C . ASP A 1 23 ? 13.527 -6.320 -9.140 1.00 0.00 22 ASP A C 10
ATOM 16820 O O . ASP A 1 23 ? 12.299 -6.284 -9.200 1.00 0.00 22 ASP A O 10
ATOM 16829 N N . THR A 1 24 ? 14.186 -6.572 -8.015 1.00 0.00 23 THR A N 10
ATOM 16830 C CA . THR A 1 24 ? 13.467 -6.826 -6.772 1.00 0.00 23 THR A CA 10
ATOM 16831 C C . THR A 1 24 ? 12.771 -5.557 -6.288 1.00 0.00 23 THR A C 10
ATOM 16832 O O . THR A 1 24 ? 11.680 -5.613 -5.722 1.00 0.00 23 THR A O 10
ATOM 16843 N N . ALA A 1 25 ? 13.409 -4.413 -6.519 1.00 0.00 24 ALA A N 10
ATOM 16844 C CA . ALA A 1 25 ? 12.840 -3.134 -6.104 1.00 0.00 24 ALA A CA 10
ATOM 16845 C C . ALA A 1 25 ? 11.998 -2.510 -7.218 1.00 0.00 24 ALA A C 10
ATOM 16846 O O . ALA A 1 25 ? 11.261 -1.552 -6.983 1.00 0.00 24 ALA A O 10
ATOM 16853 N N . GLY A 1 26 ? 12.113 -3.046 -8.432 1.00 0.00 25 GLY A N 10
ATOM 16854 C CA . GLY A 1 26 ? 11.358 -2.515 -9.563 1.00 0.00 25 GLY A CA 10
ATOM 16855 C C . GLY A 1 26 ? 9.875 -2.852 -9.447 1.00 0.00 25 GLY A C 10
ATOM 16856 O O . GLY A 1 26 ? 9.496 -3.823 -8.792 1.00 0.00 25 GLY A O 10
ATOM 16860 N N . GLU A 1 27 ? 9.041 -2.040 -10.090 1.00 0.00 26 GLU A N 10
ATOM 16861 C CA . GLU A 1 27 ? 7.599 -2.257 -10.060 1.00 0.00 26 GLU A CA 10
ATOM 16862 C C . GLU A 1 27 ? 7.093 -2.706 -11.427 1.00 0.00 26 GLU A C 10
ATOM 16863 O O . GLU A 1 27 ? 7.373 -2.071 -12.444 1.00 0.00 26 GLU A O 10
ATOM 16875 N N . MET A 1 28 ? 6.344 -3.803 -11.443 1.00 0.00 27 MET A N 10
ATOM 16876 C CA . MET A 1 28 ? 5.797 -4.330 -12.690 1.00 0.00 27 MET A CA 10
ATOM 16877 C C . MET A 1 28 ? 4.309 -4.626 -12.529 1.00 0.00 27 MET A C 10
ATOM 16878 O O . MET A 1 28 ? 3.886 -5.190 -11.520 1.00 0.00 27 MET A O 10
ATOM 16892 N N . SER A 1 29 ? 3.517 -4.239 -13.524 1.00 0.00 28 SER A N 10
ATOM 16893 C CA . SER A 1 29 ? 2.077 -4.470 -13.473 1.00 0.00 28 SER A CA 10
ATOM 16894 C C . SER A 1 29 ? 1.627 -5.335 -14.646 1.00 0.00 28 SER A C 10
ATOM 16895 O O . SER A 1 29 ? 2.221 -5.295 -15.724 1.00 0.00 28 SER A O 10
ATOM 16903 N N . LYS A 1 30 ? 0.576 -6.117 -14.424 1.00 0.00 29 LYS A N 10
ATOM 16904 C CA . LYS A 1 30 ? 0.051 -6.993 -15.466 1.00 0.00 29 LYS A CA 10
ATOM 16905 C C . LYS A 1 30 ? -0.471 -6.183 -16.649 1.00 0.00 29 LYS A C 10
ATOM 16906 O O . LYS A 1 30 ? -0.552 -6.689 -17.769 1.00 0.00 29 LYS A O 10
ATOM 16925 N N . ASP A 1 31 ? -0.825 -4.927 -16.398 1.00 0.00 30 ASP A N 10
ATOM 16926 C CA . ASP A 1 31 ? -1.340 -4.067 -17.459 1.00 0.00 30 ASP A CA 10
ATOM 16927 C C . ASP A 1 31 ? -0.298 -3.897 -18.559 1.00 0.00 30 ASP A C 10
ATOM 16928 O O . ASP A 1 31 ? -0.609 -4.015 -19.745 1.00 0.00 30 ASP A O 10
ATOM 16937 N N . GLU A 1 32 ? 0.940 -3.628 -18.159 1.00 0.00 31 GLU A N 10
ATOM 16938 C CA . GLU A 1 32 ? 2.021 -3.455 -19.121 1.00 0.00 31 GLU A CA 10
ATOM 16939 C C . GLU A 1 32 ? 2.252 -4.749 -19.894 1.00 0.00 31 GLU A C 10
ATOM 16940 O O . GLU A 1 32 ? 2.457 -4.733 -21.108 1.00 0.00 31 GLU A O 10
ATOM 16952 N N . PHE A 1 33 ? 2.218 -5.867 -19.178 1.00 0.00 32 PHE A N 10
ATOM 16953 C CA . PHE A 1 33 ? 2.427 -7.171 -19.794 1.00 0.00 32 PHE A CA 10
ATOM 16954 C C . PHE A 1 33 ? 1.376 -7.443 -20.867 1.00 0.00 32 PHE A C 10
ATOM 16955 O O . PHE A 1 33 ? 1.704 -7.864 -21.970 1.00 0.00 32 PHE A O 10
ATOM 16972 N N . ASN A 1 34 ? 0.115 -7.210 -20.530 1.00 0.00 33 ASN A N 10
ATOM 16973 C CA . ASN A 1 34 ? -0.975 -7.444 -21.473 1.00 0.00 33 ASN A CA 10
ATOM 16974 C C . ASN A 1 34 ? -0.827 -6.567 -22.717 1.00 0.00 33 ASN A C 10
ATOM 16975 O O . ASN A 1 34 ? -1.092 -7.009 -23.834 1.00 0.00 33 ASN A O 10
ATOM 16986 N N . SER A 1 35 ? -0.421 -5.319 -22.511 1.00 0.00 34 SER A N 10
ATOM 16987 C CA . SER A 1 35 ? -0.263 -4.378 -23.619 1.00 0.00 34 SER A CA 10
ATOM 16988 C C . SER A 1 35 ? 0.771 -4.863 -24.637 1.00 0.00 34 SER A C 10
ATOM 16989 O O . SER A 1 35 ? 0.552 -4.761 -25.844 1.00 0.00 34 SER A O 10
ATOM 16997 N N . LEU A 1 36 ? 1.900 -5.371 -24.153 1.00 0.00 35 LEU A N 10
ATOM 16998 C CA . LEU A 1 36 ? 2.955 -5.842 -25.048 1.00 0.00 35 LEU A CA 10
ATOM 16999 C C . LEU A 1 36 ? 2.906 -7.360 -25.206 1.00 0.00 35 LEU A C 10
ATOM 17000 O O . LEU A 1 36 ? 2.583 -8.082 -24.267 1.00 0.00 35 LEU A O 10
ATOM 17016 N N . SER A 1 37 ? 3.232 -7.840 -26.401 1.00 0.00 36 SER A N 10
ATOM 17017 C CA . SER A 1 37 ? 3.222 -9.275 -26.658 1.00 0.00 36 SER A CA 10
ATOM 17018 C C . SER A 1 37 ? 4.222 -9.982 -25.747 1.00 0.00 36 SER A C 10
ATOM 17019 O O . SER A 1 37 ? 5.325 -9.485 -25.519 1.00 0.00 36 SER A O 10
ATOM 17027 N N . THR A 1 38 ? 3.829 -11.138 -25.223 1.00 0.00 37 THR A N 10
ATOM 17028 C CA . THR A 1 38 ? 4.701 -11.895 -24.334 1.00 0.00 37 THR A CA 10
ATOM 17029 C C . THR A 1 38 ? 5.982 -12.303 -25.056 1.00 0.00 37 THR A C 10
ATOM 17030 O O . THR A 1 38 ? 7.041 -12.421 -24.440 1.00 0.00 37 THR A O 10
ATOM 17041 N N . GLU A 1 39 ? 5.878 -12.517 -26.363 1.00 0.00 38 GLU A N 10
ATOM 17042 C CA . GLU A 1 39 ? 7.038 -12.910 -27.155 1.00 0.00 38 GLU A CA 10
ATOM 17043 C C . GLU A 1 39 ? 8.107 -11.823 -27.109 1.00 0.00 38 GLU A C 10
ATOM 17044 O O . GLU A 1 39 ? 9.294 -12.113 -26.951 1.00 0.00 38 GLU A O 10
ATOM 17056 N N . ASP A 1 40 ? 7.680 -10.572 -27.249 1.00 0.00 39 ASP A N 10
ATOM 17057 C CA . ASP A 1 40 ? 8.613 -9.451 -27.222 1.00 0.00 39 ASP A CA 10
ATOM 17058 C C . ASP A 1 40 ? 9.320 -9.368 -25.874 1.00 0.00 39 ASP A C 10
ATOM 17059 O O . ASP A 1 40 ? 10.520 -9.103 -25.806 1.00 0.00 39 ASP A O 10
ATOM 17068 N N . LYS A 1 41 ? 8.570 -9.602 -24.801 1.00 0.00 40 LYS A N 10
ATOM 17069 C CA . LYS A 1 41 ? 9.140 -9.552 -23.459 1.00 0.00 40 LYS A CA 10
ATOM 17070 C C . LYS A 1 41 ? 10.202 -10.632 -23.292 1.00 0.00 40 LYS A C 10
ATOM 17071 O O . LYS A 1 41 ? 11.245 -10.401 -22.679 1.00 0.00 40 LYS A O 10
ATOM 17090 N N . VAL A 1 42 ? 9.933 -11.810 -23.844 1.00 0.00 41 VAL A N 10
ATOM 17091 C CA . VAL A 1 42 ? 10.876 -12.917 -23.752 1.00 0.00 41 VAL A CA 10
ATOM 17092 C C . VAL A 1 42 ? 12.194 -12.558 -24.425 1.00 0.00 41 VAL A C 10
ATOM 17093 O O . VAL A 1 42 ? 13.264 -12.831 -23.892 1.00 0.00 41 VAL A O 10
ATOM 17106 N N . ARG A 1 43 ? 12.109 -11.946 -25.600 1.00 0.00 42 ARG A N 10
ATOM 17107 C CA . ARG A 1 43 ? 13.310 -11.560 -26.330 1.00 0.00 42 ARG A CA 10
ATOM 17108 C C . ARG A 1 43 ? 14.151 -10.585 -25.512 1.00 0.00 42 ARG A C 10
ATOM 17109 O O . ARG A 1 43 ? 15.374 -10.712 -25.447 1.00 0.00 42 ARG A O 10
ATOM 17130 N N . LEU A 1 44 ? 13.491 -9.609 -24.895 1.00 0.00 43 LEU A N 10
ATOM 17131 C CA . LEU A 1 44 ? 14.195 -8.614 -24.091 1.00 0.00 43 LEU A CA 10
ATOM 17132 C C . LEU A 1 44 ? 14.930 -9.271 -22.924 1.00 0.00 43 LEU A C 10
ATOM 17133 O O . LEU A 1 44 ? 16.110 -9.000 -22.693 1.00 0.00 43 LEU A O 10
ATOM 17149 N N . GLN A 1 45 ? 14.231 -10.129 -22.190 1.00 0.00 44 GLN A N 10
ATOM 17150 C CA . GLN A 1 45 ? 14.832 -10.810 -21.047 1.00 0.00 44 GLN A CA 10
ATOM 17151 C C . GLN A 1 45 ? 15.949 -11.749 -21.498 1.00 0.00 44 GLN A C 10
ATOM 17152 O O . GLN A 1 45 ? 17.004 -11.824 -20.869 1.00 0.00 44 GLN A O 10
ATOM 17166 N N . VAL A 1 46 ? 15.706 -12.459 -22.594 1.00 0.00 45 VAL A N 10
ATOM 17167 C CA . VAL A 1 46 ? 16.690 -13.393 -23.136 1.00 0.00 45 VAL A CA 10
ATOM 17168 C C . VAL A 1 46 ? 17.949 -12.657 -23.583 1.00 0.00 45 VAL A C 10
ATOM 17169 O O . VAL A 1 46 ? 19.062 -13.139 -23.385 1.00 0.00 45 VAL A O 10
ATOM 17182 N N . GLU A 1 47 ? 17.764 -11.493 -24.195 1.00 0.00 46 GLU A N 10
ATOM 17183 C CA . GLU A 1 47 ? 18.896 -10.709 -24.677 1.00 0.00 46 GLU A CA 10
ATOM 17184 C C . GLU A 1 47 ? 19.848 -10.392 -23.530 1.00 0.00 46 GLU A C 10
ATOM 17185 O O . GLU A 1 47 ? 21.066 -10.425 -23.696 1.00 0.00 46 GLU A O 10
ATOM 17197 N N . ALA A 1 48 ? 19.285 -10.095 -22.367 1.00 0.00 47 ALA A N 10
ATOM 17198 C CA . ALA A 1 48 ? 20.097 -9.784 -21.198 1.00 0.00 47 ALA A CA 10
ATOM 17199 C C . ALA A 1 48 ? 20.997 -10.967 -20.849 1.00 0.00 47 ALA A C 10
ATOM 17200 O O . ALA A 1 48 ? 22.151 -10.788 -20.459 1.00 0.00 47 ALA A O 10
ATOM 17207 N N . PHE A 1 49 ? 20.462 -12.178 -20.989 1.00 0.00 48 PHE A N 10
ATOM 17208 C CA . PHE A 1 49 ? 21.230 -13.382 -20.683 1.00 0.00 48 PHE A CA 10
ATOM 17209 C C . PHE A 1 49 ? 21.835 -14.002 -21.946 1.00 0.00 48 PHE A C 10
ATOM 17210 O O . PHE A 1 49 ? 22.432 -15.076 -21.888 1.00 0.00 48 PHE A O 10
ATOM 17227 N N . GLY A 1 50 ? 21.691 -13.322 -23.084 1.00 0.00 49 GLY A N 10
ATOM 17228 C CA . GLY A 1 50 ? 22.244 -13.826 -24.340 1.00 0.00 49 GLY A CA 10
ATOM 17229 C C . GLY A 1 50 ? 21.279 -14.783 -25.036 1.00 0.00 49 GLY A C 10
ATOM 17230 O O . GLY A 1 50 ? 20.187 -15.055 -24.537 1.00 0.00 49 GLY A O 10
ATOM 17234 N N . GLU A 1 51 ? 21.694 -15.288 -26.195 1.00 0.00 50 GLU A N 10
ATOM 17235 C CA . GLU A 1 51 ? 20.863 -16.211 -26.962 1.00 0.00 50 GLU A CA 10
ATOM 17236 C C . GLU A 1 51 ? 21.495 -17.599 -26.998 1.00 0.00 50 GLU A C 10
ATOM 17237 O O . GLU A 1 51 ? 22.716 -17.734 -27.075 1.00 0.00 50 GLU A O 10
ATOM 17249 N N . GLU A 1 52 ? 20.656 -18.631 -26.945 1.00 0.00 51 GLU A N 10
ATOM 17250 C CA . GLU A 1 52 ? 21.150 -20.003 -26.977 1.00 0.00 51 GLU A CA 10
ATOM 17251 C C . GLU A 1 52 ? 20.456 -20.798 -28.080 1.00 0.00 51 GLU A C 10
ATOM 17252 O O . GLU A 1 52 ? 19.242 -20.702 -28.258 1.00 0.00 51 GLU A O 10
ATOM 17264 N N . LYS A 1 53 ? 21.233 -21.589 -28.814 1.00 0.00 52 LYS A N 10
ATOM 17265 C CA . LYS A 1 53 ? 20.678 -22.402 -29.892 1.00 0.00 52 LYS A CA 10
ATOM 17266 C C . LYS A 1 53 ? 20.710 -23.881 -29.517 1.00 0.00 52 LYS A C 10
ATOM 17267 O O . LYS A 1 53 ? 19.844 -24.655 -29.924 1.00 0.00 52 LYS A O 10
ATOM 17286 N N . SER A 1 54 ? 21.713 -24.261 -28.734 1.00 0.00 53 SER A N 10
ATOM 17287 C CA . SER A 1 54 ? 21.857 -25.646 -28.300 1.00 0.00 53 SER A CA 10
ATOM 17288 C C . SER A 1 54 ? 22.034 -25.699 -26.782 1.00 0.00 53 SER A C 10
ATOM 17289 O O . SER A 1 54 ? 22.491 -24.728 -26.179 1.00 0.00 53 SER A O 10
ATOM 17297 N N . PRO A 1 55 ? 21.686 -26.794 -26.149 1.00 0.00 54 PRO A N 10
ATOM 17298 C CA . PRO A 1 55 ? 21.823 -26.923 -24.670 1.00 0.00 54 PRO A CA 10
ATOM 17299 C C . PRO A 1 55 ? 23.285 -26.967 -24.233 1.00 0.00 54 PRO A C 10
ATOM 17300 O O . PRO A 1 55 ? 24.073 -27.771 -24.733 1.00 0.00 54 PRO A O 10
ATOM 17311 N N . LYS A 1 56 ? 23.635 -26.095 -23.295 1.00 0.00 55 LYS A N 10
ATOM 17312 C CA . LYS A 1 56 ? 24.998 -26.030 -22.784 1.00 0.00 55 LYS A CA 10
ATOM 17313 C C . LYS A 1 56 ? 24.995 -25.995 -21.260 1.00 0.00 55 LYS A C 10
ATOM 17314 O O . LYS A 1 56 ? 23.995 -25.622 -20.646 1.00 0.00 55 LYS A O 10
ATOM 17333 N N . PHE A 1 57 ? 26.116 -26.366 -20.652 1.00 0.00 56 PHE A N 10
ATOM 17334 C CA . PHE A 1 57 ? 26.210 -26.347 -19.198 1.00 0.00 56 PHE A CA 10
ATOM 17335 C C . PHE A 1 57 ? 26.253 -24.902 -18.717 1.00 0.00 56 PHE A C 10
ATOM 17336 O O . PHE A 1 57 ? 27.142 -24.138 -19.095 1.00 0.00 56 PHE A O 10
ATOM 17353 N N . SER A 1 58 ? 25.274 -24.523 -17.901 1.00 0.00 57 SER A N 10
ATOM 17354 C CA . SER A 1 58 ? 25.204 -23.156 -17.402 1.00 0.00 57 SER A CA 10
ATOM 17355 C C . SER A 1 58 ? 24.842 -23.118 -15.922 1.00 0.00 57 SER A C 10
ATOM 17356 O O . SER A 1 58 ? 24.352 -24.098 -15.363 1.00 0.00 57 SER A O 10
ATOM 17364 N N . THR A 1 59 ? 25.077 -21.966 -15.305 1.00 0.00 58 THR A N 10
ATOM 17365 C CA . THR A 1 59 ? 24.766 -21.780 -13.894 1.00 0.00 58 THR A CA 10
ATOM 17366 C C . THR A 1 59 ? 23.880 -20.551 -13.725 1.00 0.00 58 THR A C 10
ATOM 17367 O O . THR A 1 59 ? 23.840 -19.682 -14.596 1.00 0.00 58 THR A O 10
ATOM 17378 N N . LYS A 1 60 ? 23.164 -20.485 -12.609 1.00 0.00 59 LYS A N 10
ATOM 17379 C CA . LYS A 1 60 ? 22.275 -19.358 -12.352 1.00 0.00 59 LYS A CA 10
ATOM 17380 C C . LYS A 1 60 ? 22.695 -18.623 -11.083 1.00 0.00 59 LYS A C 10
ATOM 17381 O O . LYS A 1 60 ? 23.043 -19.245 -10.080 1.00 0.00 59 LYS A O 10
ATOM 17400 N N . VAL A 1 61 ? 22.669 -17.295 -11.139 1.00 0.00 60 VAL A N 10
ATOM 17401 C CA . VAL A 1 61 ? 23.059 -16.485 -9.990 1.00 0.00 60 VAL A CA 10
ATOM 17402 C C . VAL A 1 61 ? 21.894 -16.323 -9.022 1.00 0.00 60 VAL A C 10
ATOM 17403 O O . VAL A 1 61 ? 20.808 -15.888 -9.404 1.00 0.00 60 VAL A O 10
ATOM 17416 N N . THR A 1 62 ? 22.132 -16.681 -7.764 1.00 0.00 61 THR A N 10
ATOM 17417 C CA . THR A 1 62 ? 21.101 -16.580 -6.740 1.00 0.00 61 THR A CA 10
ATOM 17418 C C . THR A 1 62 ? 21.626 -15.921 -5.487 1.00 0.00 61 THR A C 10
ATOM 17419 O O . THR A 1 62 ? 22.833 -15.838 -5.258 1.00 0.00 61 THR A O 10
ATOM 17430 N N . THR A 1 63 ? 20.692 -15.489 -4.661 1.00 0.00 62 THR A N 10
ATOM 17431 C CA . THR A 1 63 ? 21.030 -14.876 -3.400 1.00 0.00 62 THR A CA 10
ATOM 17432 C C . THR A 1 63 ? 21.142 -15.976 -2.363 1.00 0.00 62 THR A C 10
ATOM 17433 O O . THR A 1 63 ? 20.499 -17.017 -2.490 1.00 0.00 62 THR A O 10
ATOM 17444 N N . LYS A 1 64 ? 21.985 -15.753 -1.373 1.00 0.00 63 LYS A N 10
ATOM 17445 C CA . LYS A 1 64 ? 22.220 -16.751 -0.330 1.00 0.00 63 LYS A CA 10
ATOM 17446 C C . LYS A 1 64 ? 20.891 -17.359 0.144 1.00 0.00 63 LYS A C 10
ATOM 17447 O O . LYS A 1 64 ? 20.135 -16.711 0.867 1.00 0.00 63 LYS A O 10
ATOM 17466 N N . PRO A 1 65 ? 20.586 -18.584 -0.250 1.00 0.00 64 PRO A N 10
ATOM 17467 C CA . PRO A 1 65 ? 19.319 -19.268 0.143 1.00 0.00 64 PRO A CA 10
ATOM 17468 C C . PRO A 1 65 ? 19.376 -19.824 1.562 1.00 0.00 64 PRO A C 10
ATOM 17469 O O . PRO A 1 65 ? 20.449 -19.917 2.158 1.00 0.00 64 PRO A O 10
ATOM 17480 N N . ASP A 1 66 ? 18.220 -20.207 2.091 1.00 0.00 65 ASP A N 10
ATOM 17481 C CA . ASP A 1 66 ? 18.161 -20.769 3.435 1.00 0.00 65 ASP A CA 10
ATOM 17482 C C . ASP A 1 66 ? 18.578 -22.234 3.396 1.00 0.00 65 ASP A C 10
ATOM 17483 O O . ASP A 1 66 ? 18.917 -22.760 2.336 1.00 0.00 65 ASP A O 10
ATOM 17492 N N . PHE A 1 67 ? 18.563 -22.892 4.550 1.00 0.00 66 PHE A N 10
ATOM 17493 C CA . PHE A 1 67 ? 18.955 -24.295 4.610 1.00 0.00 66 PHE A CA 10
ATOM 17494 C C . PHE A 1 67 ? 17.765 -25.204 4.321 1.00 0.00 66 PHE A C 10
ATOM 17495 O O . PHE A 1 67 ? 17.044 -25.610 5.231 1.00 0.00 66 PHE A O 10
ATOM 17512 N N . ASP A 1 68 ? 17.573 -25.524 3.044 1.00 0.00 67 ASP A N 10
ATOM 17513 C CA . ASP A 1 68 ? 16.475 -26.394 2.640 1.00 0.00 67 ASP A CA 10
ATOM 17514 C C . ASP A 1 68 ? 16.627 -26.804 1.177 1.00 0.00 67 ASP A C 10
ATOM 17515 O O . ASP A 1 68 ? 17.155 -26.048 0.363 1.00 0.00 67 ASP A O 10
ATOM 17524 N N . GLY A 1 69 ? 16.151 -28.001 0.848 1.00 0.00 68 GLY A N 10
ATOM 17525 C CA . GLY A 1 69 ? 16.232 -28.496 -0.522 1.00 0.00 68 GLY A CA 10
ATOM 17526 C C . GLY A 1 69 ? 17.546 -29.234 -0.783 1.00 0.00 68 GLY A C 10
ATOM 17527 O O . GLY A 1 69 ? 17.716 -29.854 -1.833 1.00 0.00 68 GLY A O 10
ATOM 17531 N N . PHE A 1 70 ? 18.473 -29.168 0.170 1.00 0.00 69 PHE A N 10
ATOM 17532 C CA . PHE A 1 70 ? 19.759 -29.838 0.015 1.00 0.00 69 PHE A CA 10
ATOM 17533 C C . PHE A 1 70 ? 20.435 -29.407 -1.285 1.00 0.00 69 PHE A C 10
ATOM 17534 O O . PHE A 1 70 ? 21.215 -30.159 -1.870 1.00 0.00 69 PHE A O 10
ATOM 17551 N N . GLN A 1 71 ? 20.129 -28.193 -1.731 1.00 0.00 70 GLN A N 10
ATOM 17552 C CA . GLN A 1 71 ? 20.711 -27.671 -2.963 1.00 0.00 70 GLN A CA 10
ATOM 17553 C C . GLN A 1 71 ? 22.188 -27.338 -2.759 1.00 0.00 70 GLN A C 10
ATOM 17554 O O . GLN A 1 71 ? 22.575 -26.800 -1.722 1.00 0.00 70 GLN A O 10
ATOM 17568 N N . PHE A 1 72 ? 23.008 -27.673 -3.752 1.00 0.00 71 PHE A N 10
ATOM 17569 C CA . PHE A 1 72 ? 24.442 -27.419 -3.668 1.00 0.00 71 PHE A CA 10
ATOM 17570 C C . PHE A 1 72 ? 24.818 -26.146 -4.428 1.00 0.00 71 PHE A C 10
ATOM 17571 O O . PHE A 1 72 ? 24.470 -25.984 -5.598 1.00 0.00 71 PHE A O 10
ATOM 17588 N N . TYR A 1 73 ? 25.529 -25.248 -3.749 1.00 0.00 72 TYR A N 10
ATOM 17589 C CA . TYR A 1 73 ? 25.950 -23.988 -4.361 1.00 0.00 72 TYR A CA 10
ATOM 17590 C C . TYR A 1 73 ? 27.467 -23.836 -4.305 1.00 0.00 72 TYR A C 10
ATOM 17591 O O . TYR A 1 73 ? 28.126 -24.397 -3.427 1.00 0.00 72 TYR A O 10
ATOM 17609 N N . ILE A 1 74 ? 28.013 -23.072 -5.246 1.00 0.00 73 ILE A N 10
ATOM 17610 C CA . ILE A 1 74 ? 29.452 -22.845 -5.297 1.00 0.00 73 ILE A CA 10
ATOM 17611 C C . ILE A 1 74 ? 29.800 -21.516 -4.632 1.00 0.00 73 ILE A C 10
ATOM 17612 O O . ILE A 1 74 ? 29.289 -20.465 -5.021 1.00 0.00 73 ILE A O 10
ATOM 17628 N N . GLU A 1 75 ? 30.667 -21.569 -3.628 1.00 0.00 74 GLU A N 10
ATOM 17629 C CA . GLU A 1 75 ? 31.071 -20.362 -2.915 1.00 0.00 74 GLU A CA 10
ATOM 17630 C C . GLU A 1 75 ? 31.777 -19.393 -3.858 1.00 0.00 74 GLU A C 10
ATOM 17631 O O . GLU A 1 75 ? 32.675 -19.781 -4.606 1.00 0.00 74 GLU A O 10
ATOM 17643 N N . ALA A 1 76 ? 31.366 -18.129 -3.815 1.00 0.00 75 ALA A N 10
ATOM 17644 C CA . ALA A 1 76 ? 31.967 -17.112 -4.669 1.00 0.00 75 ALA A CA 10
ATOM 17645 C C . ALA A 1 76 ? 33.431 -16.898 -4.300 1.00 0.00 75 ALA A C 10
ATOM 17646 O O . ALA A 1 76 ? 33.796 -16.937 -3.124 1.00 0.00 75 ALA A O 10
ATOM 17653 N N . GLY A 1 77 ? 34.265 -16.673 -5.309 1.00 0.00 76 GLY A N 10
ATOM 17654 C CA . GLY A 1 77 ? 35.688 -16.454 -5.077 1.00 0.00 76 GLY A CA 10
ATOM 17655 C C . GLY A 1 77 ? 36.440 -17.775 -4.907 1.00 0.00 76 GLY A C 10
ATOM 17656 O O . GLY A 1 77 ? 37.645 -17.779 -4.653 1.00 0.00 76 GLY A O 10
ATOM 17660 N N . ARG A 1 78 ? 35.731 -18.895 -5.047 1.00 0.00 77 ARG A N 10
ATOM 17661 C CA . ARG A 1 78 ? 36.357 -20.204 -4.903 1.00 0.00 77 ARG A CA 10
ATOM 17662 C C . ARG A 1 78 ? 36.348 -20.950 -6.233 1.00 0.00 77 ARG A C 10
ATOM 17663 O O . ARG A 1 78 ? 35.314 -21.049 -6.893 1.00 0.00 77 ARG A O 10
ATOM 17684 N N . ASP A 1 79 ? 37.507 -21.473 -6.622 1.00 0.00 78 ASP A N 10
ATOM 17685 C CA . ASP A 1 79 ? 37.619 -22.206 -7.876 1.00 0.00 78 ASP A CA 10
ATOM 17686 C C . ASP A 1 79 ? 36.719 -23.437 -7.858 1.00 0.00 78 ASP A C 10
ATOM 17687 O O . ASP A 1 79 ? 36.548 -24.077 -6.821 1.00 0.00 78 ASP A O 10
ATOM 17696 N N . PHE A 1 80 ? 36.142 -23.759 -9.010 1.00 0.00 79 PHE A N 10
ATOM 17697 C CA . PHE A 1 80 ? 35.258 -24.914 -9.114 1.00 0.00 79 PHE A CA 10
ATOM 17698 C C . PHE A 1 80 ? 36.058 -26.178 -9.409 1.00 0.00 79 PHE A C 10
ATOM 17699 O O . PHE A 1 80 ? 36.778 -26.250 -10.406 1.00 0.00 79 PHE A O 10
ATOM 17716 N N . ASP A 1 81 ? 35.929 -27.170 -8.535 1.00 0.00 80 ASP A N 10
ATOM 17717 C CA . ASP A 1 81 ? 36.646 -28.427 -8.708 1.00 0.00 80 ASP A CA 10
ATOM 17718 C C . ASP A 1 81 ? 35.801 -29.414 -9.510 1.00 0.00 80 ASP A C 10
ATOM 17719 O O . ASP A 1 81 ? 34.831 -29.974 -8.998 1.00 0.00 80 ASP A O 10
ATOM 17728 N N . GLY A 1 82 ? 36.177 -29.624 -10.767 1.00 0.00 81 GLY A N 10
ATOM 17729 C CA . GLY A 1 82 ? 35.447 -30.548 -11.627 1.00 0.00 81 GLY A CA 10
ATOM 17730 C C . GLY A 1 82 ? 35.478 -31.961 -11.055 1.00 0.00 81 GLY A C 10
ATOM 17731 O O . GLY A 1 82 ? 34.483 -32.683 -11.106 1.00 0.00 81 GLY A O 10
ATOM 17735 N N . ASP A 1 83 ? 36.628 -32.350 -10.511 1.00 0.00 82 ASP A N 10
ATOM 17736 C CA . ASP A 1 83 ? 36.773 -33.681 -9.934 1.00 0.00 82 ASP A CA 10
ATOM 17737 C C . ASP A 1 83 ? 35.797 -33.873 -8.778 1.00 0.00 82 ASP A C 10
ATOM 17738 O O . ASP A 1 83 ? 35.196 -34.938 -8.632 1.00 0.00 82 ASP A O 10
ATOM 17747 N N . ALA A 1 84 ? 35.635 -32.835 -7.963 1.00 0.00 83 ALA A N 10
ATOM 17748 C CA . ALA A 1 84 ? 34.718 -32.906 -6.831 1.00 0.00 83 ALA A CA 10
ATOM 17749 C C . ALA A 1 84 ? 33.296 -33.143 -7.328 1.00 0.00 83 ALA A C 10
ATOM 17750 O O . ALA A 1 84 ? 32.542 -33.924 -6.747 1.00 0.00 83 ALA A O 10
ATOM 17757 N N . TYR A 1 85 ? 32.946 -32.465 -8.415 1.00 0.00 84 TYR A N 10
ATOM 17758 C CA . TYR A 1 85 ? 31.620 -32.604 -9.006 1.00 0.00 84 TYR A CA 10
ATOM 17759 C C . TYR A 1 85 ? 31.376 -34.048 -9.429 1.00 0.00 84 TYR A C 10
ATOM 17760 O O . TYR A 1 85 ? 30.315 -34.615 -9.165 1.00 0.00 84 TYR A O 10
ATOM 17778 N N . THR A 1 86 ? 32.364 -34.630 -10.101 1.00 0.00 85 THR A N 10
ATOM 17779 C CA . THR A 1 86 ? 32.251 -36.003 -10.579 1.00 0.00 85 THR A CA 10
ATOM 17780 C C . THR A 1 86 ? 32.019 -36.970 -9.425 1.00 0.00 85 THR A C 10
ATOM 17781 O O . THR A 1 86 ? 31.153 -37.835 -9.502 1.00 0.00 85 THR A O 10
ATOM 17792 N N . GLU A 1 87 ? 32.796 -36.828 -8.362 1.00 0.00 86 GLU A N 10
ATOM 17793 C CA . GLU A 1 87 ? 32.651 -37.708 -7.206 1.00 0.00 86 GLU A CA 10
ATOM 17794 C C . GLU A 1 87 ? 31.304 -37.493 -6.512 1.00 0.00 86 GLU A C 10
ATOM 17795 O O . GLU A 1 87 ? 30.658 -38.447 -6.080 1.00 0.00 86 GLU A O 10
ATOM 17807 N N . ALA A 1 88 ? 30.908 -36.230 -6.385 1.00 0.00 87 ALA A N 10
ATOM 17808 C CA . ALA A 1 88 ? 29.656 -35.882 -5.711 1.00 0.00 87 ALA A CA 10
ATOM 17809 C C . ALA A 1 88 ? 28.420 -36.451 -6.413 1.00 0.00 87 ALA A C 10
ATOM 17810 O O . ALA A 1 88 ? 27.490 -36.913 -5.753 1.00 0.00 87 ALA A O 10
ATOM 17817 N N . TYR A 1 89 ? 28.391 -36.393 -7.742 1.00 0.00 88 TYR A N 10
ATOM 17818 C CA . TYR A 1 89 ? 27.228 -36.886 -8.483 1.00 0.00 88 TYR A CA 10
ATOM 17819 C C . TYR A 1 89 ? 27.476 -38.258 -9.109 1.00 0.00 88 TYR A C 10
ATOM 17820 O O . TYR A 1 89 ? 26.541 -38.909 -9.576 1.00 0.00 88 TYR A O 10
ATOM 17838 N N . GLY A 1 90 ? 28.725 -38.702 -9.109 1.00 0.00 89 GLY A N 10
ATOM 17839 C CA . GLY A 1 90 ? 29.059 -40.006 -9.672 1.00 0.00 89 GLY A CA 10
ATOM 17840 C C . GLY A 1 90 ? 28.958 -40.008 -11.197 1.00 0.00 89 GLY A C 10
ATOM 17841 O O . GLY A 1 90 ? 28.791 -41.064 -11.807 1.00 0.00 89 GLY A O 10
ATOM 17845 N N . VAL A 1 91 ? 29.064 -38.832 -11.813 1.00 0.00 90 VAL A N 10
ATOM 17846 C CA . VAL A 1 91 ? 28.984 -38.743 -13.270 1.00 0.00 90 VAL A CA 10
ATOM 17847 C C . VAL A 1 91 ? 30.176 -37.973 -13.831 1.00 0.00 90 VAL A C 10
ATOM 17848 O O . VAL A 1 91 ? 30.701 -37.066 -13.188 1.00 0.00 90 VAL A O 10
ATOM 17861 N N . ALA A 1 92 ? 30.599 -38.345 -15.035 1.00 0.00 91 ALA A N 10
ATOM 17862 C CA . ALA A 1 92 ? 31.737 -37.692 -15.677 1.00 0.00 91 ALA A CA 10
ATOM 17863 C C . ALA A 1 92 ? 31.317 -36.409 -16.388 1.00 0.00 91 ALA A C 10
ATOM 17864 O O . ALA A 1 92 ? 30.201 -36.305 -16.899 1.00 0.00 91 ALA A O 10
ATOM 17871 N N . VAL A 1 93 ? 32.228 -35.441 -16.429 1.00 0.00 92 VAL A N 10
ATOM 17872 C CA . VAL A 1 93 ? 31.959 -34.169 -17.092 1.00 0.00 92 VAL A CA 10
ATOM 17873 C C . VAL A 1 93 ? 33.130 -33.803 -18.008 1.00 0.00 92 VAL A C 10
ATOM 17874 O O . VAL A 1 93 ? 34.259 -34.230 -17.768 1.00 0.00 92 VAL A O 10
ATOM 17887 N N . PRO A 1 94 ? 32.900 -33.028 -19.043 1.00 0.00 93 PRO A N 10
ATOM 17888 C CA . PRO A 1 94 ? 33.987 -32.617 -19.987 1.00 0.00 93 PRO A CA 10
ATOM 17889 C C . PRO A 1 94 ? 35.122 -31.888 -19.270 1.00 0.00 93 PRO A C 10
ATOM 17890 O O . PRO A 1 94 ? 34.884 -31.085 -18.370 1.00 0.00 93 PRO A O 10
ATOM 17901 N N . THR A 1 95 ? 36.354 -32.174 -19.668 1.00 0.00 94 THR A N 10
ATOM 17902 C CA . THR A 1 95 ? 37.507 -31.532 -19.050 1.00 0.00 94 THR A CA 10
ATOM 17903 C C . THR A 1 95 ? 37.632 -30.071 -19.495 1.00 0.00 94 THR A C 10
ATOM 17904 O O . THR A 1 95 ? 37.935 -29.191 -18.689 1.00 0.00 94 THR A O 10
ATOM 17915 N N . ASN A 1 96 ? 37.421 -29.826 -20.788 1.00 0.00 95 ASN A N 10
ATOM 17916 C CA . ASN A 1 96 ? 37.539 -28.477 -21.340 1.00 0.00 95 ASN A CA 10
ATOM 17917 C C . ASN A 1 96 ? 36.507 -27.512 -20.755 1.00 0.00 95 ASN A C 10
ATOM 17918 O O . ASN A 1 96 ? 36.824 -26.355 -20.481 1.00 0.00 95 ASN A O 10
ATOM 17929 N N . ILE A 1 97 ? 35.273 -27.976 -20.582 1.00 0.00 96 ILE A N 10
ATOM 17930 C CA . ILE A 1 97 ? 34.222 -27.112 -20.047 1.00 0.00 96 ILE A CA 10
ATOM 17931 C C . ILE A 1 97 ? 34.493 -26.771 -18.585 1.00 0.00 96 ILE A C 10
ATOM 17932 O O . ILE A 1 97 ? 34.118 -25.699 -18.110 1.00 0.00 96 ILE A O 10
ATOM 17948 N N . ALA A 1 98 ? 35.144 -27.687 -17.874 1.00 0.00 97 ALA A N 10
ATOM 17949 C CA . ALA A 1 98 ? 35.453 -27.465 -16.466 1.00 0.00 97 ALA A CA 10
ATOM 17950 C C . ALA A 1 98 ? 36.339 -26.234 -16.303 1.00 0.00 97 ALA A C 10
ATOM 17951 O O . ALA A 1 98 ? 36.156 -25.444 -15.376 1.00 0.00 97 ALA A O 10
ATOM 17958 N N . ALA A 1 99 ? 37.298 -26.075 -17.209 1.00 0.00 98 ALA A N 10
ATOM 17959 C CA . ALA A 1 99 ? 38.202 -24.932 -17.158 1.00 0.00 98 ALA A CA 10
ATOM 17960 C C . ALA A 1 99 ? 37.418 -23.632 -17.297 1.00 0.00 98 ALA A C 10
ATOM 17961 O O . ALA A 1 99 ? 37.712 -22.642 -16.626 1.00 0.00 98 ALA A O 10
ATOM 17968 N N . ARG A 1 100 ? 36.420 -23.644 -18.174 1.00 0.00 99 ARG A N 10
ATOM 17969 C CA . ARG A 1 100 ? 35.594 -22.463 -18.400 1.00 0.00 99 ARG A CA 10
ATOM 17970 C C . ARG A 1 100 ? 34.878 -22.055 -17.117 1.00 0.00 99 ARG A C 10
ATOM 17971 O O . ARG A 1 100 ? 34.783 -20.869 -16.798 1.00 0.00 99 ARG A O 10
ATOM 17992 N N . ILE A 1 101 ? 34.373 -23.043 -16.387 1.00 0.00 100 ILE A N 10
ATOM 17993 C CA . ILE A 1 101 ? 33.662 -22.774 -15.141 1.00 0.00 100 ILE A CA 10
ATOM 17994 C C . ILE A 1 101 ? 34.577 -22.074 -14.142 1.00 0.00 100 ILE A C 10
ATOM 17995 O O . ILE A 1 101 ? 34.179 -21.103 -13.498 1.00 0.00 100 ILE A O 10
ATOM 18011 N N . GLN A 1 102 ? 35.804 -22.568 -14.017 1.00 0.00 101 GLN A N 10
ATOM 18012 C CA . GLN A 1 102 ? 36.763 -21.975 -13.092 1.00 0.00 101 GLN A CA 10
ATOM 18013 C C . GLN A 1 102 ? 37.043 -20.526 -13.477 1.00 0.00 101 GLN A C 10
ATOM 18014 O O . GLN A 1 102 ? 37.124 -19.648 -12.618 1.00 0.00 101 GLN A O 10
ATOM 18028 N N . ALA A 1 103 ? 37.182 -20.282 -14.776 1.00 0.00 102 ALA A N 10
ATOM 18029 C CA . ALA A 1 103 ? 37.444 -18.936 -15.270 1.00 0.00 102 ALA A CA 10
ATOM 18030 C C . ALA A 1 103 ? 36.292 -18.004 -14.907 1.00 0.00 102 ALA A C 10
ATOM 18031 O O . ALA A 1 103 ? 36.505 -16.844 -14.553 1.00 0.00 102 ALA A O 10
ATOM 18038 N N . GLN A 1 104 ? 35.072 -18.520 -15.003 1.00 0.00 103 GLN A N 10
ATOM 18039 C CA . GLN A 1 104 ? 33.886 -17.732 -14.689 1.00 0.00 103 GLN A CA 10
ATOM 18040 C C . GLN A 1 104 ? 33.913 -17.280 -13.230 1.00 0.00 103 GLN A C 10
ATOM 18041 O O . GLN A 1 104 ? 33.533 -16.153 -12.914 1.00 0.00 103 GLN A O 10
ATOM 18055 N N . ALA A 1 105 ? 34.365 -18.165 -12.348 1.00 0.00 104 ALA A N 10
ATOM 18056 C CA . ALA A 1 105 ? 34.436 -17.843 -10.926 1.00 0.00 104 ALA A CA 10
ATOM 18057 C C . ALA A 1 105 ? 35.360 -16.651 -10.697 1.00 0.00 104 ALA A C 10
ATOM 18058 O O . ALA A 1 105 ? 35.080 -15.783 -9.872 1.00 0.00 104 ALA A O 10
ATOM 18065 N N . ALA A 1 106 ? 36.460 -16.615 -11.440 1.00 0.00 105 ALA A N 10
ATOM 18066 C CA . ALA A 1 106 ? 37.420 -15.525 -11.319 1.00 0.00 105 ALA A CA 10
ATOM 18067 C C . ALA A 1 106 ? 36.775 -14.194 -11.700 1.00 0.00 105 ALA A C 10
ATOM 18068 O O . ALA A 1 106 ? 37.227 -13.131 -11.276 1.00 0.00 105 ALA A O 10
ATOM 18075 N N . GLU A 1 107 ? 35.710 -14.262 -12.496 1.00 0.00 106 GLU A N 10
ATOM 18076 C CA . GLU A 1 107 ? 35.001 -13.061 -12.919 1.00 0.00 106 GLU A CA 10
ATOM 18077 C C . GLU A 1 107 ? 33.725 -12.888 -12.105 1.00 0.00 106 GLU A C 10
ATOM 18078 O O . GLU A 1 107 ? 33.088 -11.835 -12.142 1.00 0.00 106 GLU A O 10
ATOM 18090 N N . LEU A 1 108 ? 33.360 -13.933 -11.366 1.00 0.00 107 LEU A N 10
ATOM 18091 C CA . LEU A 1 108 ? 32.168 -13.899 -10.543 1.00 0.00 107 LEU A CA 10
ATOM 18092 C C . LEU A 1 108 ? 32.319 -12.871 -9.425 1.00 0.00 107 LEU A C 10
ATOM 18093 O O . LEU A 1 108 ? 33.319 -12.858 -8.708 1.00 0.00 107 LEU A O 10
ATOM 18109 N N . ASN A 1 109 ? 31.315 -12.009 -9.290 1.00 0.00 108 ASN A N 10
ATOM 18110 C CA . ASN A 1 109 ? 31.335 -10.973 -8.263 1.00 0.00 108 ASN A CA 10
ATOM 18111 C C . ASN A 1 109 ? 30.906 -11.540 -6.914 1.00 0.00 108 ASN A C 10
ATOM 18112 O O . ASN A 1 109 ? 29.970 -12.335 -6.832 1.00 0.00 108 ASN A O 10
ATOM 18123 N N . ALA A 1 110 ? 31.600 -11.127 -5.858 1.00 0.00 109 ALA A N 10
ATOM 18124 C CA . ALA A 1 110 ? 31.288 -11.599 -4.515 1.00 0.00 109 ALA A CA 10
ATOM 18125 C C . ALA A 1 110 ? 29.849 -11.250 -4.146 1.00 0.00 109 ALA A C 10
ATOM 18126 O O . ALA A 1 110 ? 29.303 -10.251 -4.614 1.00 0.00 109 ALA A O 10
ATOM 18133 N N . GLY A 1 111 ? 29.239 -12.088 -3.313 1.00 0.00 110 GLY A N 10
ATOM 18134 C CA . GLY A 1 111 ? 27.858 -11.867 -2.896 1.00 0.00 110 GLY A CA 10
ATOM 18135 C C . GLY A 1 111 ? 26.877 -12.620 -3.797 1.00 0.00 110 GLY A C 10
ATOM 18136 O O . GLY A 1 111 ? 25.683 -12.679 -3.508 1.00 0.00 110 GLY A O 10
ATOM 18140 N N . GLU A 1 112 ? 27.385 -13.200 -4.884 1.00 0.00 111 GLU A N 10
ATOM 18141 C CA . GLU A 1 112 ? 26.539 -13.949 -5.805 1.00 0.00 111 GLU A CA 10
ATOM 18142 C C . GLU A 1 112 ? 26.915 -15.427 -5.781 1.00 0.00 111 GLU A C 10
ATOM 18143 O O . GLU A 1 112 ? 28.092 -15.778 -5.856 1.00 0.00 111 GLU A O 10
ATOM 18155 N N . TRP A 1 113 ? 25.909 -16.288 -5.667 1.00 0.00 112 TRP A N 10
ATOM 18156 C CA . TRP A 1 113 ? 26.149 -17.728 -5.623 1.00 0.00 112 TRP A CA 10
ATOM 18157 C C . TRP A 1 113 ? 25.659 -18.408 -6.898 1.00 0.00 112 TRP A C 10
ATOM 18158 O O . TRP A 1 113 ? 24.607 -18.064 -7.436 1.00 0.00 112 TRP A O 10
ATOM 18179 N N . LEU A 1 114 ? 26.433 -19.381 -7.366 1.00 0.00 113 LEU A N 10
ATOM 18180 C CA . LEU A 1 114 ? 26.082 -20.122 -8.573 1.00 0.00 113 LEU A CA 10
ATOM 18181 C C . LEU A 1 114 ? 25.691 -21.552 -8.211 1.00 0.00 113 LEU A C 10
ATOM 18182 O O . LEU A 1 114 ? 26.209 -22.119 -7.250 1.00 0.00 113 LEU A O 10
ATOM 18198 N N . LEU A 1 115 ? 24.777 -22.129 -8.983 1.00 0.00 114 LEU A N 10
ATOM 18199 C CA . LEU A 1 115 ? 24.328 -23.495 -8.727 1.00 0.00 114 LEU A CA 10
ATOM 18200 C C . LEU A 1 115 ? 24.658 -24.397 -9.909 1.00 0.00 114 LEU A C 10
ATOM 18201 O O . LEU A 1 115 ? 24.663 -23.957 -11.058 1.00 0.00 114 LEU A O 10
ATOM 18217 N N . VAL A 1 116 ? 24.938 -25.663 -9.616 1.00 0.00 115 VAL A N 10
ATOM 18218 C CA . VAL A 1 116 ? 25.275 -26.622 -10.659 1.00 0.00 115 VAL A CA 10
ATOM 18219 C C . VAL A 1 116 ? 24.123 -27.594 -10.888 1.00 0.00 115 VAL A C 10
ATOM 18220 O O . VAL A 1 116 ? 23.641 -28.234 -9.953 1.00 0.00 115 VAL A O 10
ATOM 18233 N N . GLU A 1 117 ? 23.684 -27.695 -12.138 1.00 0.00 116 GLU A N 10
ATOM 18234 C CA . GLU A 1 117 ? 22.585 -28.588 -12.483 1.00 0.00 116 GLU A CA 10
ATOM 18235 C C . GLU A 1 117 ? 22.743 -29.111 -13.907 1.00 0.00 116 GLU A C 10
ATOM 18236 O O . GLU A 1 117 ? 23.424 -28.500 -14.731 1.00 0.00 116 GLU A O 10
ATOM 18248 N N . HIS A 1 118 ? 22.110 -30.246 -14.188 1.00 0.00 117 HIS A N 10
ATOM 18249 C CA . HIS A 1 118 ? 22.186 -30.844 -15.515 1.00 0.00 117 HIS A CA 10
ATOM 18250 C C . HIS A 1 118 ? 20.907 -31.612 -15.831 1.00 0.00 117 HIS A C 10
ATOM 18251 O O . HIS A 1 118 ? 20.386 -32.342 -14.987 1.00 0.00 117 HIS A O 10
ATOM 18265 N N . GLU A 1 119 ? 20.405 -31.443 -17.049 1.00 0.00 118 GLU A N 10
ATOM 18266 C CA . GLU A 1 119 ? 19.184 -32.126 -17.463 1.00 0.00 118 GLU A CA 10
ATOM 18267 C C . GLU A 1 119 ? 19.517 -33.423 -18.193 1.00 0.00 118 GLU A C 10
ATOM 18268 O O . GLU A 1 119 ? 20.296 -33.429 -19.147 1.00 0.00 118 GLU A O 10
ATOM 18280 N N . ALA A 1 120 ? 18.923 -34.522 -17.738 1.00 0.00 119 ALA A N 10
ATOM 18281 C CA . ALA A 1 120 ? 19.162 -35.820 -18.354 1.00 0.00 119 ALA A CA 10
ATOM 18282 C C . ALA A 1 120 ? 18.233 -36.875 -17.761 1.00 0.00 119 ALA A C 10
ATOM 18283 O O . ALA A 1 120 ? 18.095 -36.899 -16.549 1.00 0.00 119 ALA A O 10
ATOM 18291 N N . MET A 1 2 ? 6.281 -26.575 -11.743 1.00 0.00 1 MET A N 11
ATOM 18292 C CA . MET A 1 2 ? 6.957 -26.654 -10.417 1.00 0.00 1 MET A CA 11
ATOM 18293 C C . MET A 1 2 ? 8.097 -27.664 -10.490 1.00 0.00 1 MET A C 11
ATOM 18294 O O . MET A 1 2 ? 7.881 -28.867 -10.349 1.00 0.00 1 MET A O 11
ATOM 18308 N N . SER A 1 3 ? 9.309 -27.166 -10.710 1.00 0.00 2 SER A N 11
ATOM 18309 C CA . SER A 1 3 ? 10.476 -28.036 -10.799 1.00 0.00 2 SER A CA 11
ATOM 18310 C C . SER A 1 3 ? 11.743 -27.273 -10.425 1.00 0.00 2 SER A C 11
ATOM 18311 O O . SER A 1 3 ? 11.760 -26.042 -10.422 1.00 0.00 2 SER A O 11
ATOM 18319 N N . THR A 1 4 ? 12.802 -28.011 -10.113 1.00 0.00 3 THR A N 11
ATOM 18320 C CA . THR A 1 4 ? 14.069 -27.394 -9.739 1.00 0.00 3 THR A CA 11
ATOM 18321 C C . THR A 1 4 ? 14.615 -26.557 -10.890 1.00 0.00 3 THR A C 11
ATOM 18322 O O . THR A 1 4 ? 15.073 -25.431 -10.690 1.00 0.00 3 THR A O 11
ATOM 18333 N N . GLN A 1 5 ? 14.565 -27.114 -12.096 1.00 0.00 4 GLN A N 11
ATOM 18334 C CA . GLN A 1 5 ? 15.059 -26.410 -13.274 1.00 0.00 4 GLN A CA 11
ATOM 18335 C C . GLN A 1 5 ? 14.189 -25.194 -13.575 1.00 0.00 4 GLN A C 11
ATOM 18336 O O . GLN A 1 5 ? 12.961 -25.279 -13.566 1.00 0.00 4 GLN A O 11
ATOM 18350 N N . TYR A 1 6 ? 14.834 -24.061 -13.838 1.00 0.00 5 TYR A N 11
ATOM 18351 C CA . TYR A 1 6 ? 14.109 -22.833 -14.139 1.00 0.00 5 TYR A CA 11
ATOM 18352 C C . TYR A 1 6 ? 13.526 -22.883 -15.549 1.00 0.00 5 TYR A C 11
ATOM 18353 O O . TYR A 1 6 ? 14.123 -23.458 -16.458 1.00 0.00 5 TYR A O 11
ATOM 18371 N N . THR A 1 7 ? 12.355 -22.278 -15.719 1.00 0.00 6 THR A N 11
ATOM 18372 C CA . THR A 1 7 ? 11.695 -22.260 -17.020 1.00 0.00 6 THR A CA 11
ATOM 18373 C C . THR A 1 7 ? 11.292 -20.838 -17.395 1.00 0.00 6 THR A C 11
ATOM 18374 O O . THR A 1 7 ? 11.227 -19.955 -16.539 1.00 0.00 6 THR A O 11
ATOM 18385 N N . TYR A 1 8 ? 11.024 -20.620 -18.679 1.00 0.00 7 TYR A N 11
ATOM 18386 C CA . TYR A 1 8 ? 10.631 -19.298 -19.152 1.00 0.00 7 TYR A CA 11
ATOM 18387 C C . TYR A 1 8 ? 9.321 -18.855 -18.512 1.00 0.00 7 TYR A C 11
ATOM 18388 O O . TYR A 1 8 ? 9.165 -17.688 -18.153 1.00 0.00 7 TYR A O 11
ATOM 18406 N N . GLN A 1 9 ? 8.378 -19.780 -18.372 1.00 0.00 8 GLN A N 11
ATOM 18407 C CA . GLN A 1 9 ? 7.093 -19.447 -17.773 1.00 0.00 8 GLN A CA 11
ATOM 18408 C C . GLN A 1 9 ? 7.277 -18.996 -16.327 1.00 0.00 8 GLN A C 11
ATOM 18409 O O . GLN A 1 9 ? 6.662 -18.023 -15.889 1.00 0.00 8 GLN A O 11
ATOM 18423 N N . GLN A 1 10 ? 8.135 -19.699 -15.591 1.00 0.00 9 GLN A N 11
ATOM 18424 C CA . GLN A 1 10 ? 8.393 -19.344 -14.201 1.00 0.00 9 GLN A CA 11
ATOM 18425 C C . GLN A 1 10 ? 8.993 -17.945 -14.127 1.00 0.00 9 GLN A C 11
ATOM 18426 O O . GLN A 1 10 ? 8.607 -17.132 -13.287 1.00 0.00 9 GLN A O 11
ATOM 18440 N N . ILE A 1 11 ? 9.929 -17.672 -15.030 1.00 0.00 10 ILE A N 11
ATOM 18441 C CA . ILE A 1 11 ? 10.574 -16.369 -15.087 1.00 0.00 10 ILE A CA 11
ATOM 18442 C C . ILE A 1 11 ? 9.543 -15.294 -15.412 1.00 0.00 10 ILE A C 11
ATOM 18443 O O . ILE A 1 11 ? 9.554 -14.205 -14.838 1.00 0.00 10 ILE A O 11
ATOM 18459 N N . ALA A 1 12 ? 8.660 -15.619 -16.348 1.00 0.00 11 ALA A N 11
ATOM 18460 C CA . ALA A 1 12 ? 7.617 -14.697 -16.776 1.00 0.00 11 ALA A CA 11
ATOM 18461 C C . ALA A 1 12 ? 6.707 -14.318 -15.612 1.00 0.00 11 ALA A C 11
ATOM 18462 O O . ALA A 1 12 ? 6.269 -13.172 -15.504 1.00 0.00 11 ALA A O 11
ATOM 18469 N N . GLU A 1 13 ? 6.413 -15.285 -14.750 1.00 0.00 12 GLU A N 11
ATOM 18470 C CA . GLU A 1 13 ? 5.540 -15.034 -13.610 1.00 0.00 12 GLU A CA 11
ATOM 18471 C C . GLU A 1 13 ? 6.212 -14.103 -12.604 1.00 0.00 12 GLU A C 11
ATOM 18472 O O . GLU A 1 13 ? 5.550 -13.285 -11.968 1.00 0.00 12 GLU A O 11
ATOM 18484 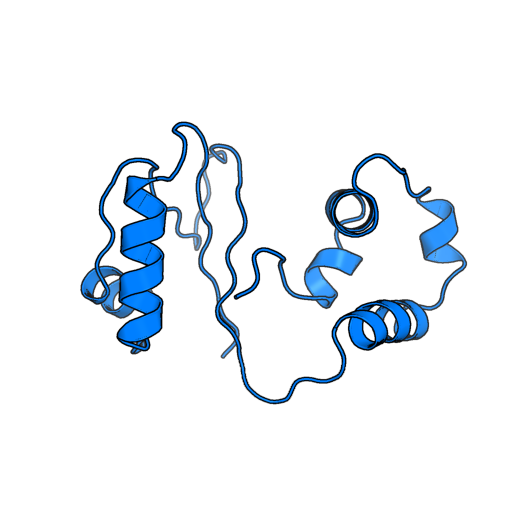N N . ASP A 1 14 ? 7.529 -14.225 -12.467 1.00 0.00 13 ASP A N 11
ATOM 18485 C CA . ASP A 1 14 ? 8.264 -13.377 -11.536 1.00 0.00 13 ASP A CA 11
ATOM 18486 C C . ASP A 1 14 ? 8.989 -12.262 -12.283 1.00 0.00 13 ASP A C 11
ATOM 18487 O O . ASP A 1 14 ? 9.986 -12.503 -12.964 1.00 0.00 13 ASP A O 11
ATOM 18496 N N . PHE A 1 15 ? 8.481 -11.041 -12.150 1.00 0.00 14 PHE A N 11
ATOM 18497 C CA . PHE A 1 15 ? 9.086 -9.892 -12.815 1.00 0.00 14 PHE A CA 11
ATOM 18498 C C . PHE A 1 15 ? 10.494 -9.631 -12.286 1.00 0.00 14 PHE A C 11
ATOM 18499 O O . PHE A 1 15 ? 11.397 -9.289 -13.048 1.00 0.00 14 PHE A O 11
ATOM 18516 N N . ARG A 1 16 ? 10.673 -9.786 -10.977 1.00 0.00 15 ARG A N 11
ATOM 18517 C CA . ARG A 1 16 ? 11.978 -9.553 -10.368 1.00 0.00 15 ARG A CA 11
ATOM 18518 C C . ARG A 1 16 ? 13.018 -10.491 -10.970 1.00 0.00 15 ARG A C 11
ATOM 18519 O O . ARG A 1 16 ? 14.109 -10.064 -11.348 1.00 0.00 15 ARG A O 11
ATOM 18540 N N . LEU A 1 17 ? 12.670 -11.769 -11.069 1.00 0.00 16 LEU A N 11
ATOM 18541 C CA . LEU A 1 17 ? 13.579 -12.753 -11.641 1.00 0.00 16 LEU A CA 11
ATOM 18542 C C . LEU A 1 17 ? 13.822 -12.452 -13.117 1.00 0.00 16 LEU A C 11
ATOM 18543 O O . LEU A 1 17 ? 14.935 -12.611 -13.618 1.00 0.00 16 LEU A O 11
ATOM 18559 N N . TRP A 1 18 ? 12.772 -12.017 -13.806 1.00 0.00 17 TRP A N 11
ATOM 18560 C CA . TRP A 1 18 ? 12.878 -11.702 -15.227 1.00 0.00 17 TRP A CA 11
ATOM 18561 C C . TRP A 1 18 ? 13.927 -10.620 -15.460 1.00 0.00 17 TRP A C 11
ATOM 18562 O O . TRP A 1 18 ? 14.764 -10.738 -16.354 1.00 0.00 17 TRP A O 11
ATOM 18583 N N . SER A 1 19 ? 13.878 -9.570 -14.652 1.00 0.00 18 SER A N 11
ATOM 18584 C CA . SER A 1 19 ? 14.833 -8.479 -14.783 1.00 0.00 18 SER A CA 11
ATOM 18585 C C . SER A 1 19 ? 16.254 -8.982 -14.541 1.00 0.00 18 SER A C 11
ATOM 18586 O O . SER A 1 19 ? 17.194 -8.569 -15.220 1.00 0.00 18 SER A O 11
ATOM 18594 N N . GLU A 1 20 ? 16.401 -9.868 -13.561 1.00 0.00 19 GLU A N 11
ATOM 18595 C CA . GLU A 1 20 ? 17.711 -10.413 -13.224 1.00 0.00 19 GLU A CA 11
ATOM 18596 C C . GLU A 1 20 ? 18.315 -11.188 -14.394 1.00 0.00 19 GLU A C 11
ATOM 18597 O O . GLU A 1 20 ? 19.502 -11.047 -14.690 1.00 0.00 19 GLU A O 11
ATOM 18609 N N . TYR A 1 21 ? 17.505 -12.016 -15.052 1.00 0.00 20 TYR A N 11
ATOM 18610 C CA . TYR A 1 21 ? 18.003 -12.806 -16.176 1.00 0.00 20 TYR A CA 11
ATOM 18611 C C . TYR A 1 21 ? 18.311 -11.924 -17.380 1.00 0.00 20 TYR A C 11
ATOM 18612 O O . TYR A 1 21 ? 19.321 -12.117 -18.057 1.00 0.00 20 TYR A O 11
ATOM 18630 N N . VAL A 1 22 ? 17.438 -10.961 -17.648 1.00 0.00 21 VAL A N 11
ATOM 18631 C CA . VAL A 1 22 ? 17.640 -10.069 -18.782 1.00 0.00 21 VAL A CA 11
ATOM 18632 C C . VAL A 1 22 ? 18.895 -9.225 -18.587 1.00 0.00 21 VAL A C 11
ATOM 18633 O O . VAL A 1 22 ? 19.733 -9.130 -19.483 1.00 0.00 21 VAL A O 11
ATOM 18646 N N . ASP A 1 23 ? 19.015 -8.633 -17.401 1.00 0.00 22 ASP A N 11
ATOM 18647 C CA . ASP A 1 23 ? 20.168 -7.799 -17.060 1.00 0.00 22 ASP A CA 11
ATOM 18648 C C . ASP A 1 23 ? 19.973 -7.159 -15.688 1.00 0.00 22 ASP A C 11
ATOM 18649 O O . ASP A 1 23 ? 18.881 -6.702 -15.351 1.00 0.00 22 ASP A O 11
ATOM 18658 N N . THR A 1 24 ? 21.040 -7.136 -14.896 1.00 0.00 23 THR A N 11
ATOM 18659 C CA . THR A 1 24 ? 20.980 -6.556 -13.558 1.00 0.00 23 THR A CA 11
ATOM 18660 C C . THR A 1 24 ? 20.746 -5.046 -13.608 1.00 0.00 23 THR A C 11
ATOM 18661 O O . THR A 1 24 ? 19.972 -4.503 -12.820 1.00 0.00 23 THR A O 11
ATOM 18672 N N . ALA A 1 25 ? 21.439 -4.372 -14.520 1.00 0.00 24 ALA A N 11
ATOM 18673 C CA . ALA A 1 25 ? 21.322 -2.920 -14.644 1.00 0.00 24 ALA A CA 11
ATOM 18674 C C . ALA A 1 25 ? 20.014 -2.506 -15.317 1.00 0.00 24 ALA A C 11
ATOM 18675 O O . ALA A 1 25 ? 19.563 -1.372 -15.154 1.00 0.00 24 ALA A O 11
ATOM 18682 N N . GLY A 1 26 ? 19.413 -3.413 -16.077 1.00 0.00 25 GLY A N 11
ATOM 18683 C CA . GLY A 1 26 ? 18.166 -3.097 -16.768 1.00 0.00 25 GLY A CA 11
ATOM 18684 C C . GLY A 1 26 ? 17.027 -2.861 -15.781 1.00 0.00 25 GLY A C 11
ATOM 18685 O O . GLY A 1 26 ? 16.939 -3.523 -14.747 1.00 0.00 25 GLY A O 11
ATOM 18689 N N . GLU A 1 27 ? 16.154 -1.916 -16.116 1.00 0.00 26 GLU A N 11
ATOM 18690 C CA . GLU A 1 27 ? 15.015 -1.597 -15.263 1.00 0.00 26 GLU A CA 11
ATOM 18691 C C . GLU A 1 27 ? 13.712 -2.031 -15.928 1.00 0.00 26 GLU A C 11
ATOM 18692 O O . GLU A 1 27 ? 13.459 -1.705 -17.088 1.00 0.00 26 GLU A O 11
ATOM 18704 N N . MET A 1 28 ? 12.888 -2.765 -15.188 1.00 0.00 27 MET A N 11
ATOM 18705 C CA . MET A 1 28 ? 11.612 -3.233 -15.722 1.00 0.00 27 MET A CA 11
ATOM 18706 C C . MET A 1 28 ? 10.474 -2.870 -14.773 1.00 0.00 27 MET A C 11
ATOM 18707 O O . MET A 1 28 ? 10.590 -3.038 -13.559 1.00 0.00 27 MET A O 11
ATOM 18721 N N . SER A 1 29 ? 9.377 -2.368 -15.333 1.00 0.00 28 SER A N 11
ATOM 18722 C CA . SER A 1 29 ? 8.228 -1.980 -14.524 1.00 0.00 28 SER A CA 11
ATOM 18723 C C . SER A 1 29 ? 6.986 -2.767 -14.932 1.00 0.00 28 SER A C 11
ATOM 18724 O O . SER A 1 29 ? 6.842 -3.163 -16.090 1.00 0.00 28 SER A O 11
ATOM 18732 N N . LYS A 1 30 ? 6.096 -2.992 -13.971 1.00 0.00 29 LYS A N 11
ATOM 18733 C CA . LYS A 1 30 ? 4.868 -3.734 -14.234 1.00 0.00 29 LYS A CA 11
ATOM 18734 C C . LYS A 1 30 ? 4.009 -3.023 -15.278 1.00 0.00 29 LYS A C 11
ATOM 18735 O O . LYS A 1 30 ? 3.162 -3.643 -15.920 1.00 0.00 29 LYS A O 11
ATOM 18754 N N . ASP A 1 31 ? 4.232 -1.722 -15.448 1.00 0.00 30 ASP A N 11
ATOM 18755 C CA . ASP A 1 31 ? 3.468 -0.953 -16.422 1.00 0.00 30 ASP A CA 11
ATOM 18756 C C . ASP A 1 31 ? 3.687 -1.521 -17.821 1.00 0.00 30 ASP A C 11
ATOM 18757 O O . ASP A 1 31 ? 2.744 -1.669 -18.599 1.00 0.00 30 ASP A O 11
ATOM 18766 N N . GLU A 1 32 ? 4.938 -1.847 -18.126 1.00 0.00 31 GLU A N 11
ATOM 18767 C CA . GLU A 1 32 ? 5.281 -2.410 -19.427 1.00 0.00 31 GLU A CA 11
ATOM 18768 C C . GLU A 1 32 ? 4.574 -3.747 -19.627 1.00 0.00 31 GLU A C 11
ATOM 18769 O O . GLU A 1 32 ? 4.112 -4.061 -20.725 1.00 0.00 31 GLU A O 11
ATOM 18781 N N . PHE A 1 33 ? 4.506 -4.534 -18.559 1.00 0.00 32 PHE A N 11
ATOM 18782 C CA . PHE A 1 33 ? 3.867 -5.843 -18.617 1.00 0.00 32 PHE A CA 11
ATOM 18783 C C . PHE A 1 33 ? 2.412 -5.732 -19.057 1.00 0.00 32 PHE A C 11
ATOM 18784 O O . PHE A 1 33 ? 1.968 -6.468 -19.933 1.00 0.00 32 PHE A O 11
ATOM 18801 N N . ASN A 1 34 ? 1.669 -4.823 -18.442 1.00 0.00 33 ASN A N 11
ATOM 18802 C CA . ASN A 1 34 ? 0.262 -4.651 -18.790 1.00 0.00 33 ASN A CA 11
ATOM 18803 C C . ASN A 1 34 ? 0.111 -4.263 -20.260 1.00 0.00 33 ASN A C 11
ATOM 18804 O O . ASN A 1 34 ? -0.766 -4.772 -20.959 1.00 0.00 33 ASN A O 11
ATOM 18815 N N . SER A 1 35 ? 0.963 -3.353 -20.717 1.00 0.00 34 SER A N 11
ATOM 18816 C CA . SER A 1 35 ? 0.913 -2.891 -22.101 1.00 0.00 34 SER A CA 11
ATOM 18817 C C . SER A 1 35 ? 1.178 -4.027 -23.089 1.00 0.00 34 SER A C 11
ATOM 18818 O O . SER A 1 35 ? 0.501 -4.139 -24.112 1.00 0.00 34 SER A O 11
ATOM 18826 N N . LEU A 1 36 ? 2.177 -4.854 -22.794 1.00 0.00 35 LEU A N 11
ATOM 18827 C CA . LEU A 1 36 ? 2.532 -5.959 -23.684 1.00 0.00 35 LEU A CA 11
ATOM 18828 C C . LEU A 1 36 ? 1.788 -7.239 -23.310 1.00 0.00 35 LEU A C 11
ATOM 18829 O O . LEU A 1 36 ? 1.502 -7.489 -22.143 1.00 0.00 35 LEU A O 11
ATOM 18845 N N . SER A 1 37 ? 1.486 -8.052 -24.318 1.00 0.00 36 SER A N 11
ATOM 18846 C CA . SER A 1 37 ? 0.784 -9.310 -24.091 1.00 0.00 36 SER A CA 11
ATOM 18847 C C . SER A 1 37 ? 1.696 -10.307 -23.378 1.00 0.00 36 SER A C 11
ATOM 18848 O O . SER A 1 37 ? 2.918 -10.244 -23.508 1.00 0.00 36 SER A O 11
ATOM 18856 N N . THR A 1 38 ? 1.094 -11.224 -22.625 1.00 0.00 37 THR A N 11
ATOM 18857 C CA . THR A 1 38 ? 1.868 -12.225 -21.897 1.00 0.00 37 THR A CA 11
ATOM 18858 C C . THR A 1 38 ? 2.680 -13.082 -22.862 1.00 0.00 37 THR A C 11
ATOM 18859 O O . THR A 1 38 ? 3.862 -13.341 -22.632 1.00 0.00 37 THR A O 11
ATOM 18870 N N . GLU A 1 39 ? 2.042 -13.517 -23.942 1.00 0.00 38 GLU A N 11
ATOM 18871 C CA . GLU A 1 39 ? 2.718 -14.342 -24.937 1.00 0.00 38 GLU A CA 11
ATOM 18872 C C . GLU A 1 39 ? 3.882 -13.581 -25.563 1.00 0.00 38 GLU A C 11
ATOM 18873 O O . GLU A 1 39 ? 4.959 -14.139 -25.777 1.00 0.00 38 GLU A O 11
ATOM 18885 N N . ASP A 1 40 ? 3.657 -12.305 -25.858 1.00 0.00 39 ASP A N 11
ATOM 18886 C CA . ASP A 1 40 ? 4.691 -11.473 -26.464 1.00 0.00 39 ASP A CA 11
ATOM 18887 C C . ASP A 1 40 ? 5.904 -11.369 -25.542 1.00 0.00 39 ASP A C 11
ATOM 18888 O O . ASP A 1 40 ? 7.046 -11.442 -25.994 1.00 0.00 39 ASP A O 11
ATOM 18897 N N . LYS A 1 41 ? 5.648 -11.194 -24.249 1.00 0.00 40 LYS A N 11
ATOM 18898 C CA . LYS A 1 41 ? 6.730 -11.076 -23.278 1.00 0.00 40 LYS A CA 11
ATOM 18899 C C . LYS A 1 41 ? 7.592 -12.336 -23.279 1.00 0.00 40 LYS A C 11
ATOM 18900 O O . LYS A 1 41 ? 8.820 -12.257 -23.287 1.00 0.00 40 LYS A O 11
ATOM 18919 N N . VAL A 1 42 ? 6.942 -13.494 -23.282 1.00 0.00 41 VAL A N 11
ATOM 18920 C CA . VAL A 1 42 ? 7.662 -14.765 -23.297 1.00 0.00 41 VAL A CA 11
ATOM 18921 C C . VAL A 1 42 ? 8.483 -14.896 -24.575 1.00 0.00 41 VAL A C 11
ATOM 18922 O O . VAL A 1 42 ? 9.628 -15.347 -24.547 1.00 0.00 41 VAL A O 11
ATOM 18935 N N . ARG A 1 43 ? 7.886 -14.499 -25.694 1.00 0.00 42 ARG A N 11
ATOM 18936 C CA . ARG A 1 43 ? 8.562 -14.576 -26.983 1.00 0.00 42 ARG A CA 11
ATOM 18937 C C . ARG A 1 43 ? 9.839 -13.742 -26.968 1.00 0.00 42 ARG A C 11
ATOM 18938 O O . ARG A 1 43 ? 10.862 -14.149 -27.512 1.00 0.00 42 ARG A O 11
ATOM 18959 N N . LEU A 1 44 ? 9.774 -12.573 -26.348 1.00 0.00 43 LEU A N 11
ATOM 18960 C CA . LEU A 1 44 ? 10.936 -11.696 -26.278 1.00 0.00 43 LEU A CA 11
ATOM 18961 C C . LEU A 1 44 ? 12.081 -12.375 -25.531 1.00 0.00 43 LEU A C 11
ATOM 18962 O O . LEU A 1 44 ? 13.245 -12.228 -25.902 1.00 0.00 43 LEU A O 11
ATOM 18978 N N . GLN A 1 45 ? 11.749 -13.108 -24.472 1.00 0.00 44 GLN A N 11
ATOM 18979 C CA . GLN A 1 45 ? 12.770 -13.787 -23.680 1.00 0.00 44 GLN A CA 11
ATOM 18980 C C . GLN A 1 45 ? 13.527 -14.823 -24.510 1.00 0.00 44 GLN A C 11
ATOM 18981 O O . GLN A 1 45 ? 14.748 -14.934 -24.405 1.00 0.00 44 GLN A O 11
ATOM 18995 N N . VAL A 1 46 ? 12.806 -15.588 -25.327 1.00 0.00 45 VAL A N 11
ATOM 18996 C CA . VAL A 1 46 ? 13.453 -16.609 -26.148 1.00 0.00 45 VAL A CA 11
ATOM 18997 C C . VAL A 1 46 ? 14.194 -15.985 -27.329 1.00 0.00 45 VAL A C 11
ATOM 18998 O O . VAL A 1 46 ? 15.251 -16.465 -27.727 1.00 0.00 45 VAL A O 11
ATOM 19011 N N . GLU A 1 47 ? 13.643 -14.909 -27.882 1.00 0.00 46 GLU A N 11
ATOM 19012 C CA . GLU A 1 47 ? 14.279 -14.236 -29.010 1.00 0.00 46 GLU A CA 11
ATOM 19013 C C . GLU A 1 47 ? 15.619 -13.634 -28.598 1.00 0.00 46 GLU A C 11
ATOM 19014 O O . GLU A 1 47 ? 16.583 -13.656 -29.364 1.00 0.00 46 GLU A O 11
ATOM 19026 N N . ALA A 1 48 ? 15.669 -13.085 -27.390 1.00 0.00 47 ALA A N 11
ATOM 19027 C CA . ALA A 1 48 ? 16.892 -12.465 -26.889 1.00 0.00 47 ALA A CA 11
ATOM 19028 C C . ALA A 1 48 ? 18.033 -13.477 -26.810 1.00 0.00 47 ALA A C 11
ATOM 19029 O O . ALA A 1 48 ? 19.175 -13.158 -27.140 1.00 0.00 47 ALA A O 11
ATOM 19036 N N . PHE A 1 49 ? 17.725 -14.692 -26.369 1.00 0.00 48 PHE A N 11
ATOM 19037 C CA . PHE A 1 49 ? 18.746 -15.730 -26.254 1.00 0.00 48 PHE A CA 11
ATOM 19038 C C . PHE A 1 49 ? 18.681 -16.721 -27.419 1.00 0.00 48 PHE A C 11
ATOM 19039 O O . PHE A 1 49 ? 19.413 -17.711 -27.436 1.00 0.00 48 PHE A O 11
ATOM 19056 N N . GLY A 1 50 ? 17.810 -16.456 -28.390 1.00 0.00 49 GLY A N 11
ATOM 19057 C CA . GLY A 1 50 ? 17.678 -17.342 -29.541 1.00 0.00 49 GLY A CA 11
ATOM 19058 C C . GLY A 1 50 ? 16.940 -18.623 -29.166 1.00 0.00 49 GLY A C 11
ATOM 19059 O O . GLY A 1 50 ? 16.309 -18.702 -28.112 1.00 0.00 49 GLY A O 11
ATOM 19063 N N . GLU A 1 51 ? 17.025 -19.624 -30.034 1.00 0.00 50 GLU A N 11
ATOM 19064 C CA . GLU A 1 51 ? 16.360 -20.898 -29.783 1.00 0.00 50 GLU A CA 11
ATOM 19065 C C . GLU A 1 51 ? 17.381 -22.029 -29.716 1.00 0.00 50 GLU A C 11
ATOM 19066 O O . GLU A 1 51 ? 18.388 -22.010 -30.423 1.00 0.00 50 GLU A O 11
ATOM 19078 N N . GLU A 1 52 ? 17.117 -23.009 -28.858 1.00 0.00 51 GLU A N 11
ATOM 19079 C CA . GLU A 1 52 ? 18.025 -24.140 -28.706 1.00 0.00 51 GLU A CA 11
ATOM 19080 C C . GLU A 1 52 ? 17.247 -25.440 -28.536 1.00 0.00 51 GLU A C 11
ATOM 19081 O O . GLU A 1 52 ? 16.108 -25.438 -28.069 1.00 0.00 51 GLU A O 11
ATOM 19093 N N . LYS A 1 53 ? 17.872 -26.549 -28.918 1.00 0.00 52 LYS A N 11
ATOM 19094 C CA . LYS A 1 53 ? 17.235 -27.855 -28.802 1.00 0.00 52 LYS A CA 11
ATOM 19095 C C . LYS A 1 53 ? 18.110 -28.826 -28.006 1.00 0.00 52 LYS A C 11
ATOM 19096 O O . LYS A 1 53 ? 17.836 -30.025 -27.964 1.00 0.00 52 LYS A O 11
ATOM 19115 N N . SER A 1 54 ? 19.164 -28.306 -27.377 1.00 0.00 53 SER A N 11
ATOM 19116 C CA . SER A 1 54 ? 20.063 -29.145 -26.593 1.00 0.00 53 SER A CA 11
ATOM 19117 C C . SER A 1 54 ? 20.250 -28.557 -25.193 1.00 0.00 53 SER A C 11
ATOM 19118 O O . SER A 1 54 ? 20.018 -27.367 -24.983 1.00 0.00 53 SER A O 11
ATOM 19126 N N . PRO A 1 55 ? 20.659 -29.358 -24.239 1.00 0.00 54 PRO A N 11
ATOM 19127 C CA . PRO A 1 55 ? 20.871 -28.885 -22.835 1.00 0.00 54 PRO A CA 11
ATOM 19128 C C . PRO A 1 55 ? 21.837 -27.704 -22.769 1.00 0.00 54 PRO A C 11
ATOM 19129 O O . PRO A 1 55 ? 22.839 -27.668 -23.483 1.00 0.00 54 PRO A O 11
ATOM 19140 N N . LYS A 1 56 ? 21.526 -26.742 -21.906 1.00 0.00 55 LYS A N 11
ATOM 19141 C CA . LYS A 1 56 ? 22.370 -25.563 -21.753 1.00 0.00 55 LYS A CA 11
ATOM 19142 C C . LYS A 1 56 ? 22.677 -25.319 -20.280 1.00 0.00 55 LYS A C 11
ATOM 19143 O O . LYS A 1 56 ? 21.777 -25.327 -19.440 1.00 0.00 55 LYS A O 11
ATOM 19162 N N . PHE A 1 57 ? 23.952 -25.105 -19.970 1.00 0.00 56 PHE A N 11
ATOM 19163 C CA . PHE A 1 57 ? 24.358 -24.861 -18.592 1.00 0.00 56 PHE A CA 11
ATOM 19164 C C . PHE A 1 57 ? 23.898 -23.478 -18.142 1.00 0.00 56 PHE A C 11
ATOM 19165 O O . PHE A 1 57 ? 24.166 -22.477 -18.806 1.00 0.00 56 PHE A O 11
ATOM 19182 N N . SER A 1 58 ? 23.197 -23.431 -17.013 1.00 0.00 57 SER A N 11
ATOM 19183 C CA . SER A 1 58 ? 22.695 -22.165 -16.488 1.00 0.00 57 SER A CA 11
ATOM 19184 C C . SER A 1 58 ? 22.904 -22.083 -14.979 1.00 0.00 57 SER A C 11
ATOM 19185 O O . SER A 1 58 ? 22.850 -23.095 -14.279 1.00 0.00 57 SER A O 11
ATOM 19193 N N . THR A 1 59 ? 23.136 -20.871 -14.483 1.00 0.00 58 THR A N 11
ATOM 19194 C CA . THR A 1 59 ? 23.344 -20.669 -13.053 1.00 0.00 58 THR A CA 11
ATOM 19195 C C . THR A 1 59 ? 22.397 -19.596 -12.527 1.00 0.00 58 THR A C 11
ATOM 19196 O O . THR A 1 59 ? 21.912 -18.758 -13.285 1.00 0.00 58 THR A O 11
ATOM 19207 N N . LYS A 1 60 ? 22.134 -19.632 -11.224 1.00 0.00 59 LYS A N 11
ATOM 19208 C CA . LYS A 1 60 ? 21.238 -18.659 -10.610 1.00 0.00 59 LYS A CA 11
ATOM 19209 C C . LYS A 1 60 ? 21.604 -18.441 -9.145 1.00 0.00 59 LYS A C 11
ATOM 19210 O O . LYS A 1 60 ? 21.969 -19.382 -8.440 1.00 0.00 59 LYS A O 11
ATOM 19229 N N . VAL A 1 61 ? 21.504 -17.195 -8.693 1.00 0.00 60 VAL A N 11
ATOM 19230 C CA . VAL A 1 61 ? 21.827 -16.867 -7.308 1.00 0.00 60 VAL A CA 11
ATOM 19231 C C . VAL A 1 61 ? 20.624 -17.122 -6.406 1.00 0.00 60 VAL A C 11
ATOM 19232 O O . VAL A 1 61 ? 19.524 -16.633 -6.669 1.00 0.00 60 VAL A O 11
ATOM 19245 N N . THR A 1 62 ? 20.837 -17.899 -5.350 1.00 0.00 61 THR A N 11
ATOM 19246 C CA . THR A 1 62 ? 19.761 -18.224 -4.423 1.00 0.00 61 THR A CA 11
ATOM 19247 C C . THR A 1 62 ? 20.170 -18.015 -2.985 1.00 0.00 61 THR A C 11
ATOM 19248 O O . THR A 1 62 ? 21.354 -17.965 -2.650 1.00 0.00 61 THR A O 11
ATOM 19259 N N . THR A 1 63 ? 19.161 -17.934 -2.137 1.00 0.00 62 THR A N 11
ATOM 19260 C CA . THR A 1 63 ? 19.380 -17.777 -0.721 1.00 0.00 62 THR A CA 11
ATOM 19261 C C . THR A 1 63 ? 19.502 -19.156 -0.104 1.00 0.00 62 THR A C 11
ATOM 19262 O O . THR A 1 63 ? 18.994 -20.134 -0.653 1.00 0.00 62 THR A O 11
ATOM 19273 N N . LYS A 1 64 ? 20.199 -19.227 1.012 1.00 0.00 63 LYS A N 11
ATOM 19274 C CA . LYS A 1 64 ? 20.420 -20.499 1.693 1.00 0.00 63 LYS A CA 11
ATOM 19275 C C . LYS A 1 64 ? 19.112 -21.302 1.773 1.00 0.00 63 LYS A C 11
ATOM 19276 O O . LYS A 1 64 ? 18.222 -20.962 2.552 1.00 0.00 63 LYS A O 11
ATOM 19295 N N . PRO A 1 65 ? 18.972 -22.353 0.985 1.00 0.00 64 PRO A N 11
ATOM 19296 C CA . PRO A 1 65 ? 17.742 -23.198 0.978 1.00 0.00 64 PRO A CA 11
ATOM 19297 C C . PRO A 1 65 ? 17.692 -24.163 2.160 1.00 0.00 64 PRO A C 11
ATOM 19298 O O . PRO A 1 65 ? 18.694 -24.375 2.843 1.00 0.00 64 PRO A O 11
ATOM 19309 N N . ASP A 1 66 ? 16.525 -24.755 2.384 1.00 0.00 65 ASP A N 11
ATOM 19310 C CA . ASP A 1 66 ? 16.361 -25.708 3.475 1.00 0.00 65 ASP A CA 11
ATOM 19311 C C . ASP A 1 66 ? 16.921 -27.065 3.064 1.00 0.00 65 ASP A C 11
ATOM 19312 O O . ASP A 1 66 ? 17.443 -27.216 1.959 1.00 0.00 65 ASP A O 11
ATOM 19321 N N . PHE A 1 67 ? 16.826 -28.049 3.951 1.00 0.00 66 PHE A N 11
ATOM 19322 C CA . PHE A 1 67 ? 17.346 -29.375 3.640 1.00 0.00 66 PHE A CA 11
ATOM 19323 C C . PHE A 1 67 ? 16.742 -29.886 2.337 1.00 0.00 66 PHE A C 11
ATOM 19324 O O . PHE A 1 67 ? 15.523 -29.936 2.182 1.00 0.00 66 PHE A O 11
ATOM 19341 N N . ASP A 1 68 ? 17.610 -30.261 1.401 1.00 0.00 67 ASP A N 11
ATOM 19342 C CA . ASP A 1 68 ? 17.160 -30.763 0.109 1.00 0.00 67 ASP A CA 11
ATOM 19343 C C . ASP A 1 68 ? 17.869 -32.069 -0.238 1.00 0.00 67 ASP A C 11
ATOM 19344 O O . ASP A 1 68 ? 18.996 -32.308 0.198 1.00 0.00 67 ASP A O 11
ATOM 19353 N N . GLY A 1 69 ? 17.207 -32.906 -1.028 1.00 0.00 68 GLY A N 11
ATOM 19354 C CA . GLY A 1 69 ? 17.788 -34.180 -1.430 1.00 0.00 68 GLY A CA 11
ATOM 19355 C C . GLY A 1 69 ? 18.213 -34.147 -2.894 1.00 0.00 68 GLY A C 11
ATOM 19356 O O . GLY A 1 69 ? 17.513 -33.590 -3.739 1.00 0.00 68 GLY A O 11
ATOM 19360 N N . PHE A 1 70 ? 19.363 -34.751 -3.184 1.00 0.00 69 PHE A N 11
ATOM 19361 C CA . PHE A 1 70 ? 19.883 -34.795 -4.549 1.00 0.00 69 PHE A CA 11
ATOM 19362 C C . PHE A 1 70 ? 20.146 -33.388 -5.087 1.00 0.00 69 PHE A C 11
ATOM 19363 O O . PHE A 1 70 ? 19.920 -33.114 -6.266 1.00 0.00 69 PHE A O 11
ATOM 19380 N N . GLN A 1 71 ? 20.637 -32.504 -4.222 1.00 0.00 70 GLN A N 11
ATOM 19381 C CA . GLN A 1 71 ? 20.939 -31.134 -4.630 1.00 0.00 70 GLN A CA 11
ATOM 19382 C C . GLN A 1 71 ? 22.372 -30.766 -4.255 1.00 0.00 70 GLN A C 11
ATOM 19383 O O . GLN A 1 71 ? 22.906 -31.247 -3.256 1.00 0.00 70 GLN A O 11
ATOM 19397 N N . PHE A 1 72 ? 22.988 -29.912 -5.067 1.00 0.00 71 PHE A N 11
ATOM 19398 C CA . PHE A 1 72 ? 24.360 -29.485 -4.815 1.00 0.00 71 PHE A CA 11
ATOM 19399 C C . PHE A 1 72 ? 24.470 -27.969 -4.947 1.00 0.00 71 PHE A C 11
ATOM 19400 O O . PHE A 1 72 ? 23.992 -27.386 -5.920 1.00 0.00 71 PHE A O 11
ATOM 19417 N N . TYR A 1 73 ? 25.089 -27.333 -3.955 1.00 0.00 72 TYR A N 11
ATOM 19418 C CA . TYR A 1 73 ? 25.237 -25.880 -3.965 1.00 0.00 72 TYR A CA 11
ATOM 19419 C C . TYR A 1 73 ? 26.707 -25.481 -3.872 1.00 0.00 72 TYR A C 11
ATOM 19420 O O . TYR A 1 73 ? 27.526 -26.212 -3.315 1.00 0.00 72 TYR A O 11
ATOM 19438 N N . ILE A 1 74 ? 27.032 -24.312 -4.420 1.00 0.00 73 ILE A N 11
ATOM 19439 C CA . ILE A 1 74 ? 28.406 -23.821 -4.394 1.00 0.00 73 ILE A CA 11
ATOM 19440 C C . ILE A 1 74 ? 28.573 -22.773 -3.298 1.00 0.00 73 ILE A C 11
ATOM 19441 O O . ILE A 1 74 ? 27.891 -21.748 -3.297 1.00 0.00 73 ILE A O 11
ATOM 19457 N N . GLU A 1 75 ? 29.483 -23.038 -2.366 1.00 0.00 74 GLU A N 11
ATOM 19458 C CA . GLU A 1 75 ? 29.729 -22.109 -1.269 1.00 0.00 74 GLU A CA 11
ATOM 19459 C C . GLU A 1 75 ? 30.457 -20.865 -1.773 1.00 0.00 74 GLU A C 11
ATOM 19460 O O . GLU A 1 75 ? 31.452 -20.965 -2.490 1.00 0.00 74 GLU A O 11
ATOM 19472 N N . ALA A 1 76 ? 29.953 -19.696 -1.392 1.00 0.00 75 ALA A N 11
ATOM 19473 C CA . ALA A 1 76 ? 30.563 -18.440 -1.811 1.00 0.00 75 ALA A CA 11
ATOM 19474 C C . ALA A 1 76 ? 31.954 -18.287 -1.200 1.00 0.00 75 ALA A C 11
ATOM 19475 O O . ALA A 1 76 ? 32.188 -18.687 -0.059 1.00 0.00 75 ALA A O 11
ATOM 19482 N N . GLY A 1 77 ? 32.871 -17.703 -1.966 1.00 0.00 76 GLY A N 11
ATOM 19483 C CA . GLY A 1 77 ? 34.234 -17.499 -1.487 1.00 0.00 76 GLY A CA 11
ATOM 19484 C C . GLY A 1 77 ? 35.087 -18.758 -1.651 1.00 0.00 76 GLY A C 11
ATOM 19485 O O . GLY A 1 77 ? 36.250 -18.781 -1.249 1.00 0.00 76 GLY A O 11
ATOM 19489 N N . ARG A 1 78 ? 34.511 -19.805 -2.242 1.00 0.00 77 ARG A N 11
ATOM 19490 C CA . ARG A 1 78 ? 35.246 -21.049 -2.444 1.00 0.00 77 ARG A CA 11
ATOM 19491 C C . ARG A 1 78 ? 35.546 -21.261 -3.924 1.00 0.00 77 ARG A C 11
ATOM 19492 O O . ARG A 1 78 ? 34.655 -21.162 -4.769 1.00 0.00 77 ARG A O 11
ATOM 19513 N N . ASP A 1 79 ? 36.807 -21.552 -4.232 1.00 0.00 78 ASP A N 11
ATOM 19514 C CA . ASP A 1 79 ? 37.213 -21.775 -5.614 1.00 0.00 78 ASP A CA 11
ATOM 19515 C C . ASP A 1 79 ? 36.460 -22.961 -6.208 1.00 0.00 78 ASP A C 11
ATOM 19516 O O . ASP A 1 79 ? 36.233 -23.966 -5.536 1.00 0.00 78 ASP A O 11
ATOM 19525 N N . PHE A 1 80 ? 36.077 -22.832 -7.474 1.00 0.00 79 PHE A N 11
ATOM 19526 C CA . PHE A 1 80 ? 35.349 -23.896 -8.156 1.00 0.00 79 PHE A CA 11
ATOM 19527 C C . PHE A 1 80 ? 36.244 -24.576 -9.186 1.00 0.00 79 PHE A C 11
ATOM 19528 O O . PHE A 1 80 ? 36.743 -23.933 -10.109 1.00 0.00 79 PHE A O 11
ATOM 19545 N N . ASP A 1 81 ? 36.446 -25.880 -9.021 1.00 0.00 80 ASP A N 11
ATOM 19546 C CA . ASP A 1 81 ? 37.286 -26.631 -9.945 1.00 0.00 80 ASP A CA 11
ATOM 19547 C C . ASP A 1 81 ? 36.434 -27.490 -10.874 1.00 0.00 80 ASP A C 11
ATOM 19548 O O . ASP A 1 81 ? 35.564 -28.236 -10.423 1.00 0.00 80 ASP A O 11
ATOM 19557 N N . GLY A 1 82 ? 36.697 -27.383 -12.172 1.00 0.00 81 GLY A N 11
ATOM 19558 C CA . GLY A 1 82 ? 35.954 -28.158 -13.159 1.00 0.00 81 GLY A CA 11
ATOM 19559 C C . GLY A 1 82 ? 36.157 -29.653 -12.942 1.00 0.00 81 GLY A C 11
ATOM 19560 O O . GLY A 1 82 ? 35.224 -30.443 -13.092 1.00 0.00 81 GLY A O 11
ATOM 19564 N N . ASP A 1 83 ? 37.383 -30.036 -12.596 1.00 0.00 82 ASP A N 11
ATOM 19565 C CA . ASP A 1 83 ? 37.697 -31.443 -12.373 1.00 0.00 82 ASP A CA 11
ATOM 19566 C C . ASP A 1 83 ? 36.855 -32.012 -11.234 1.00 0.00 82 ASP A C 11
ATOM 19567 O O . ASP A 1 83 ? 36.360 -33.135 -11.323 1.00 0.00 82 ASP A O 11
ATOM 19576 N N . ALA A 1 84 ? 36.685 -31.232 -10.170 1.00 0.00 83 ALA A N 11
ATOM 19577 C CA . ALA A 1 84 ? 35.887 -31.686 -9.037 1.00 0.00 83 ALA A CA 11
ATOM 19578 C C . ALA A 1 84 ? 34.451 -31.936 -9.483 1.00 0.00 83 ALA A C 11
ATOM 19579 O O . ALA A 1 84 ? 33.833 -32.933 -9.107 1.00 0.00 83 ALA A O 11
ATOM 19586 N N . TYR A 1 85 ? 33.938 -31.026 -10.303 1.00 0.00 84 TYR A N 11
ATOM 19587 C CA . TYR A 1 85 ? 32.583 -31.148 -10.824 1.00 0.00 84 TYR A CA 11
ATOM 19588 C C . TYR A 1 85 ? 32.448 -32.423 -11.649 1.00 0.00 84 TYR A C 11
ATOM 19589 O O . TYR A 1 85 ? 31.483 -33.173 -11.506 1.00 0.00 84 TYR A O 11
ATOM 19607 N N . THR A 1 86 ? 33.423 -32.648 -12.524 1.00 0.00 85 THR A N 11
ATOM 19608 C CA . THR A 1 86 ? 33.416 -33.819 -13.391 1.00 0.00 85 THR A CA 11
ATOM 19609 C C . THR A 1 86 ? 33.407 -35.112 -12.582 1.00 0.00 85 THR A C 11
ATOM 19610 O O . THR A 1 86 ? 32.643 -36.024 -12.876 1.00 0.00 85 THR A O 11
ATOM 19621 N N . GLU A 1 87 ? 34.261 -35.191 -11.573 1.00 0.00 86 GLU A N 11
ATOM 19622 C CA . GLU A 1 87 ? 34.331 -36.389 -10.745 1.00 0.00 86 GLU A CA 11
ATOM 19623 C C . GLU A 1 87 ? 33.029 -36.606 -9.973 1.00 0.00 86 GLU A C 11
ATOM 19624 O O . GLU A 1 87 ? 32.557 -37.734 -9.834 1.00 0.00 86 GLU A O 11
ATOM 19636 N N . ALA A 1 88 ? 32.474 -35.518 -9.447 1.00 0.00 87 ALA A N 11
ATOM 19637 C CA . ALA A 1 88 ? 31.246 -35.591 -8.657 1.00 0.00 87 ALA A CA 11
ATOM 19638 C C . ALA A 1 88 ? 30.049 -36.114 -9.455 1.00 0.00 87 ALA A C 11
ATOM 19639 O O . ALA A 1 88 ? 29.249 -36.889 -8.933 1.00 0.00 87 ALA A O 11
ATOM 19646 N N . TYR A 1 89 ? 29.903 -35.674 -10.703 1.00 0.00 88 TYR A N 11
ATOM 19647 C CA . TYR A 1 89 ? 28.762 -36.105 -11.514 1.00 0.00 88 TYR A CA 11
ATOM 19648 C C . TYR A 1 89 ? 29.147 -37.156 -12.556 1.00 0.00 88 TYR A C 11
ATOM 19649 O O . TYR A 1 89 ? 28.276 -37.736 -13.204 1.00 0.00 88 TYR A O 11
ATOM 19667 N N . GLY A 1 90 ? 30.439 -37.410 -12.710 1.00 0.00 89 GLY A N 11
ATOM 19668 C CA . GLY A 1 90 ? 30.898 -38.407 -13.674 1.00 0.00 89 GLY A CA 11
ATOM 19669 C C . GLY A 1 90 ? 30.675 -37.949 -15.115 1.00 0.00 89 GLY A C 11
ATOM 19670 O O . GLY A 1 90 ? 30.520 -38.775 -16.014 1.00 0.00 89 GLY A O 11
ATOM 19674 N N . VAL A 1 91 ? 30.663 -36.636 -15.336 1.00 0.00 90 VAL A N 11
ATOM 19675 C CA . VAL A 1 91 ? 30.460 -36.104 -16.683 1.00 0.00 90 VAL A CA 11
ATOM 19676 C C . VAL A 1 91 ? 31.552 -35.096 -17.030 1.00 0.00 90 VAL A C 11
ATOM 19677 O O . VAL A 1 91 ? 32.156 -34.497 -16.145 1.00 0.00 90 VAL A O 11
ATOM 19690 N N . ALA A 1 92 ? 31.802 -34.916 -18.322 1.00 0.00 91 ALA A N 11
ATOM 19691 C CA . ALA A 1 92 ? 32.832 -33.980 -18.765 1.00 0.00 91 ALA A CA 11
ATOM 19692 C C . ALA A 1 92 ? 32.225 -32.627 -19.126 1.00 0.00 91 ALA A C 11
ATOM 19693 O O . ALA A 1 92 ? 31.169 -32.557 -19.754 1.00 0.00 91 ALA A O 11
ATOM 19700 N N . VAL A 1 93 ? 32.906 -31.555 -18.730 1.00 0.00 92 VAL A N 11
ATOM 19701 C CA . VAL A 1 93 ? 32.430 -30.207 -19.021 1.00 0.00 92 VAL A CA 11
ATOM 19702 C C . VAL A 1 93 ? 33.562 -29.360 -19.615 1.00 0.00 92 VAL A C 11
ATOM 19703 O O . VAL A 1 93 ? 34.732 -29.598 -19.313 1.00 0.00 92 VAL A O 11
ATOM 19716 N N . PRO A 1 94 ? 33.255 -28.380 -20.438 1.00 0.00 93 PRO A N 11
ATOM 19717 C CA . PRO A 1 94 ? 34.298 -27.500 -21.051 1.00 0.00 93 PRO A CA 11
ATOM 19718 C C . PRO A 1 94 ? 35.103 -26.747 -19.995 1.00 0.00 93 PRO A C 11
ATOM 19719 O O . PRO A 1 94 ? 34.577 -26.382 -18.943 1.00 0.00 93 PRO A O 11
ATOM 19730 N N . THR A 1 95 ? 36.378 -26.521 -20.284 1.00 0.00 94 THR A N 11
ATOM 19731 C CA . THR A 1 95 ? 37.253 -25.813 -19.355 1.00 0.00 94 THR A CA 11
ATOM 19732 C C . THR A 1 95 ? 36.889 -24.331 -19.269 1.00 0.00 94 THR A C 11
ATOM 19733 O O . THR A 1 95 ? 37.161 -23.677 -18.263 1.00 0.00 94 THR A O 11
ATOM 19744 N N . ASN A 1 96 ? 36.294 -23.801 -20.335 1.00 0.00 95 ASN A N 11
ATOM 19745 C CA . ASN A 1 96 ? 35.926 -22.386 -20.364 1.00 0.00 95 ASN A CA 11
ATOM 19746 C C . ASN A 1 96 ? 34.929 -22.043 -19.258 1.00 0.00 95 ASN A C 11
ATOM 19747 O O . ASN A 1 96 ? 35.050 -21.003 -18.611 1.00 0.00 95 ASN A O 11
ATOM 19758 N N . ILE A 1 97 ? 33.952 -22.917 -19.038 1.00 0.00 96 ILE A N 11
ATOM 19759 C CA . ILE A 1 97 ? 32.957 -22.677 -17.995 1.00 0.00 96 ILE A CA 11
ATOM 19760 C C . ILE A 1 97 ? 33.606 -22.635 -16.617 1.00 0.00 96 ILE A C 11
ATOM 19761 O O . ILE A 1 97 ? 33.275 -21.788 -15.792 1.00 0.00 96 ILE A O 11
ATOM 19777 N N . ALA A 1 98 ? 34.525 -23.552 -16.363 1.00 0.00 97 ALA A N 11
ATOM 19778 C CA . ALA A 1 98 ? 35.192 -23.590 -15.069 1.00 0.00 97 ALA A CA 11
ATOM 19779 C C . ALA A 1 98 ? 35.950 -22.289 -14.815 1.00 0.00 97 ALA A C 11
ATOM 19780 O O . ALA A 1 98 ? 35.962 -21.777 -13.695 1.00 0.00 97 ALA A O 11
ATOM 19787 N N . ALA A 1 99 ? 36.595 -21.768 -15.854 1.00 0.00 98 ALA A N 11
ATOM 19788 C CA . ALA A 1 99 ? 37.370 -20.536 -15.725 1.00 0.00 98 ALA A CA 11
ATOM 19789 C C . ALA A 1 99 ? 36.500 -19.337 -15.340 1.00 0.00 98 ALA A C 11
ATOM 19790 O O . ALA A 1 99 ? 36.884 -18.543 -14.480 1.00 0.00 98 ALA A O 11
ATOM 19797 N N . ARG A 1 100 ? 35.341 -19.189 -15.982 1.00 0.00 99 ARG A N 11
ATOM 19798 C CA . ARG A 1 100 ? 34.466 -18.056 -15.680 1.00 0.00 99 ARG A CA 11
ATOM 19799 C C . ARG A 1 100 ? 33.772 -18.219 -14.328 1.00 0.00 99 ARG A C 11
ATOM 19800 O O . ARG A 1 100 ? 33.517 -17.234 -13.635 1.00 0.00 99 ARG A O 11
ATOM 19821 N N . ILE A 1 101 ? 33.473 -19.458 -13.950 1.00 0.00 100 ILE A N 11
ATOM 19822 C CA . ILE A 1 101 ? 32.816 -19.710 -12.669 1.00 0.00 100 ILE A CA 11
ATOM 19823 C C . ILE A 1 101 ? 33.689 -19.252 -11.507 1.00 0.00 100 ILE A C 11
ATOM 19824 O O . ILE A 1 101 ? 33.198 -18.642 -10.557 1.00 0.00 100 ILE A O 11
ATOM 19840 N N . GLN A 1 102 ? 34.982 -19.551 -11.578 1.00 0.00 101 GLN A N 11
ATOM 19841 C CA . GLN A 1 102 ? 35.896 -19.160 -10.511 1.00 0.00 101 GLN A CA 11
ATOM 19842 C C . GLN A 1 102 ? 35.940 -17.642 -10.377 1.00 0.00 101 GLN A C 11
ATOM 19843 O O . GLN A 1 102 ? 35.968 -17.111 -9.267 1.00 0.00 101 GLN A O 11
ATOM 19857 N N . ALA A 1 103 ? 35.933 -16.948 -11.510 1.00 0.00 102 ALA A N 11
ATOM 19858 C CA . ALA A 1 103 ? 35.960 -15.491 -11.493 1.00 0.00 102 ALA A CA 11
ATOM 19859 C C . ALA A 1 103 ? 34.725 -14.960 -10.777 1.00 0.00 102 ALA A C 11
ATOM 19860 O O . ALA A 1 103 ? 34.803 -14.008 -10.001 1.00 0.00 102 ALA A O 11
ATOM 19867 N N . GLN A 1 104 ? 33.587 -15.593 -11.039 1.00 0.00 103 GLN A N 11
ATOM 19868 C CA . GLN A 1 104 ? 32.334 -15.194 -10.411 1.00 0.00 103 GLN A CA 11
ATOM 19869 C C . GLN A 1 104 ? 32.413 -15.385 -8.900 1.00 0.00 103 GLN A C 11
ATOM 19870 O O . GLN A 1 104 ? 31.914 -14.564 -8.132 1.00 0.00 103 GLN A O 11
ATOM 19884 N N . ALA A 1 105 ? 33.042 -16.482 -8.484 1.00 0.00 104 ALA A N 11
ATOM 19885 C CA . ALA A 1 105 ? 33.180 -16.780 -7.063 1.00 0.00 104 ALA A CA 11
ATOM 19886 C C . ALA A 1 105 ? 33.956 -15.675 -6.353 1.00 0.00 104 ALA A C 11
ATOM 19887 O O . ALA A 1 105 ? 33.617 -15.283 -5.236 1.00 0.00 104 ALA A O 11
ATOM 19894 N N . ALA A 1 106 ? 35.002 -15.181 -7.006 1.00 0.00 105 ALA A N 11
ATOM 19895 C CA . ALA A 1 106 ? 35.827 -14.124 -6.430 1.00 0.00 105 ALA A CA 11
ATOM 19896 C C . ALA A 1 106 ? 35.015 -12.849 -6.200 1.00 0.00 105 ALA A C 11
ATOM 19897 O O . ALA A 1 106 ? 35.183 -12.173 -5.185 1.00 0.00 105 ALA A O 11
ATOM 19904 N N . GLU A 1 107 ? 34.143 -12.523 -7.149 1.00 0.00 106 GLU A N 11
ATOM 19905 C CA . GLU A 1 107 ? 33.321 -11.321 -7.040 1.00 0.00 106 GLU A CA 11
ATOM 19906 C C . GLU A 1 107 ? 31.959 -11.627 -6.416 1.00 0.00 106 GLU A C 11
ATOM 19907 O O . GLU A 1 107 ? 31.133 -10.730 -6.250 1.00 0.00 106 GLU A O 11
ATOM 19919 N N . LEU A 1 108 ? 31.720 -12.893 -6.083 1.00 0.00 107 LEU A N 11
ATOM 19920 C CA . LEU A 1 108 ? 30.448 -13.288 -5.493 1.00 0.00 107 LEU A CA 11
ATOM 19921 C C . LEU A 1 108 ? 30.265 -12.631 -4.127 1.00 0.00 107 LEU A C 11
ATOM 19922 O O . LEU A 1 108 ? 31.179 -12.623 -3.303 1.00 0.00 107 LEU A O 11
ATOM 19938 N N . ASN A 1 109 ? 29.077 -12.078 -3.899 1.00 0.00 108 ASN A N 11
ATOM 19939 C CA . ASN A 1 109 ? 28.778 -11.417 -2.634 1.00 0.00 108 ASN A CA 11
ATOM 19940 C C . ASN A 1 109 ? 28.420 -12.450 -1.566 1.00 0.00 108 ASN A C 11
ATOM 19941 O O . ASN A 1 109 ? 27.624 -13.356 -1.810 1.00 0.00 108 ASN A O 11
ATOM 19952 N N . ALA A 1 110 ? 29.013 -12.307 -0.386 1.00 0.00 109 ALA A N 11
ATOM 19953 C CA . ALA A 1 110 ? 28.751 -13.238 0.706 1.00 0.00 109 ALA A CA 11
ATOM 19954 C C . ALA A 1 110 ? 27.257 -13.308 1.001 1.00 0.00 109 ALA A C 11
ATOM 19955 O O . ALA A 1 110 ? 26.540 -12.314 0.872 1.00 0.00 109 ALA A O 11
ATOM 19962 N N . GLY A 1 111 ? 26.792 -14.492 1.385 1.00 0.00 110 GLY A N 11
ATOM 19963 C CA . GLY A 1 111 ? 25.378 -14.689 1.683 1.00 0.00 110 GLY A CA 11
ATOM 19964 C C . GLY A 1 111 ? 24.611 -15.173 0.451 1.00 0.00 110 GLY A C 11
ATOM 19965 O O . GLY A 1 111 ? 23.435 -15.526 0.546 1.00 0.00 110 GLY A O 11
ATOM 19969 N N . GLU A 1 112 ? 25.278 -15.192 -0.703 1.00 0.00 111 GLU A N 11
ATOM 19970 C CA . GLU A 1 112 ? 24.639 -15.642 -1.935 1.00 0.00 111 GLU A CA 11
ATOM 19971 C C . GLU A 1 112 ? 25.246 -16.963 -2.395 1.00 0.00 111 GLU A C 11
ATOM 19972 O O . GLU A 1 112 ? 26.467 -17.106 -2.464 1.00 0.00 111 GLU A O 11
ATOM 19984 N N . TRP A 1 113 ? 24.386 -17.930 -2.706 1.00 0.00 112 TRP A N 11
ATOM 19985 C CA . TRP A 1 113 ? 24.846 -19.241 -3.156 1.00 0.00 112 TRP A CA 11
ATOM 19986 C C . TRP A 1 113 ? 24.486 -19.472 -4.620 1.00 0.00 112 TRP A C 11
ATOM 19987 O O . TRP A 1 113 ? 23.407 -19.092 -5.071 1.00 0.00 112 TRP A O 11
ATOM 20008 N N . LEU A 1 114 ? 25.395 -20.105 -5.353 1.00 0.00 113 LEU A N 11
ATOM 20009 C CA . LEU A 1 114 ? 25.160 -20.390 -6.763 1.00 0.00 113 LEU A CA 11
ATOM 20010 C C . LEU A 1 114 ? 24.649 -21.817 -6.933 1.00 0.00 113 LEU A C 11
ATOM 20011 O O . LEU A 1 114 ? 25.314 -22.776 -6.539 1.00 0.00 113 LEU A O 11
ATOM 20027 N N . LEU A 1 115 ? 23.461 -21.951 -7.516 1.00 0.00 114 LEU A N 11
ATOM 20028 C CA . LEU A 1 115 ? 22.868 -23.268 -7.726 1.00 0.00 114 LEU A CA 11
ATOM 20029 C C . LEU A 1 115 ? 23.338 -23.864 -9.048 1.00 0.00 114 LEU A C 11
ATOM 20030 O O . LEU A 1 115 ? 23.212 -23.238 -10.102 1.00 0.00 114 LEU A O 11
ATOM 20046 N N . VAL A 1 116 ? 23.879 -25.076 -8.988 1.00 0.00 115 VAL A N 11
ATOM 20047 C CA . VAL A 1 116 ? 24.362 -25.748 -10.188 1.00 0.00 115 VAL A CA 11
ATOM 20048 C C . VAL A 1 116 ? 23.574 -27.030 -10.438 1.00 0.00 115 VAL A C 11
ATOM 20049 O O . VAL A 1 116 ? 23.485 -27.895 -9.567 1.00 0.00 115 VAL A O 11
ATOM 20062 N N . GLU A 1 117 ? 23.004 -27.145 -11.633 1.00 0.00 116 GLU A N 11
ATOM 20063 C CA . GLU A 1 117 ? 22.226 -28.326 -11.989 1.00 0.00 116 GLU A CA 11
ATOM 20064 C C . GLU A 1 117 ? 22.237 -28.541 -13.500 1.00 0.00 116 GLU A C 11
ATOM 20065 O O . GLU A 1 117 ? 22.526 -27.622 -14.265 1.00 0.00 116 GLU A O 11
ATOM 20077 N N . HIS A 1 118 ? 21.917 -29.760 -13.921 1.00 0.00 117 HIS A N 11
ATOM 20078 C CA . HIS A 1 118 ? 21.892 -30.085 -15.343 1.00 0.00 117 HIS A CA 11
ATOM 20079 C C . HIS A 1 118 ? 20.954 -31.258 -15.606 1.00 0.00 117 HIS A C 11
ATOM 20080 O O . HIS A 1 118 ? 20.579 -31.984 -14.686 1.00 0.00 117 HIS A O 11
ATOM 20094 N N . GLU A 1 119 ? 20.579 -31.438 -16.869 1.00 0.00 118 GLU A N 11
ATOM 20095 C CA . GLU A 1 119 ? 19.683 -32.528 -17.241 1.00 0.00 118 GLU A CA 11
ATOM 20096 C C . GLU A 1 119 ? 20.408 -33.868 -17.155 1.00 0.00 118 GLU A C 11
ATOM 20097 O O . GLU A 1 119 ? 21.596 -33.962 -17.458 1.00 0.00 118 GLU A O 11
ATOM 20109 N N . ALA A 1 120 ? 19.682 -34.901 -16.740 1.00 0.00 119 ALA A N 11
ATOM 20110 C CA . ALA A 1 120 ? 20.265 -36.232 -16.619 1.00 0.00 119 ALA A CA 11
ATOM 20111 C C . ALA A 1 120 ? 19.561 -37.213 -17.550 1.00 0.00 119 ALA A C 11
ATOM 20112 O O . ALA A 1 120 ? 19.954 -37.291 -18.703 1.00 0.00 119 ALA A O 11
ATOM 20120 N N . MET A 1 2 ? 15.510 -27.627 -4.825 1.00 0.00 1 MET A N 12
ATOM 20121 C CA . MET A 1 2 ? 14.724 -27.066 -3.689 1.00 0.00 1 MET A CA 12
ATOM 20122 C C . MET A 1 2 ? 13.845 -25.927 -4.198 1.00 0.00 1 MET A C 12
ATOM 20123 O O . MET A 1 2 ? 12.621 -26.048 -4.240 1.00 0.00 1 MET A O 12
ATOM 20137 N N . SER A 1 3 ? 14.476 -24.823 -4.584 1.00 0.00 2 SER A N 12
ATOM 20138 C CA . SER A 1 3 ? 13.739 -23.671 -5.089 1.00 0.00 2 SER A CA 12
ATOM 20139 C C . SER A 1 3 ? 14.678 -22.709 -5.809 1.00 0.00 2 SER A C 12
ATOM 20140 O O . SER A 1 3 ? 14.450 -21.500 -5.825 1.00 0.00 2 SER A O 12
ATOM 20148 N N . THR A 1 4 ? 15.736 -23.254 -6.401 1.00 0.00 3 THR A N 12
ATOM 20149 C CA . THR A 1 4 ? 16.704 -22.433 -7.120 1.00 0.00 3 THR A CA 12
ATOM 20150 C C . THR A 1 4 ? 16.548 -22.585 -8.635 1.00 0.00 3 THR A C 12
ATOM 20151 O O . THR A 1 4 ? 17.284 -21.963 -9.401 1.00 0.00 3 THR A O 12
ATOM 20162 N N . GLN A 1 5 ? 15.592 -23.407 -9.066 1.00 0.00 4 GLN A N 12
ATOM 20163 C CA . GLN A 1 5 ? 15.368 -23.610 -10.493 1.00 0.00 4 GLN A CA 12
ATOM 20164 C C . GLN A 1 5 ? 14.488 -22.497 -11.054 1.00 0.00 4 GLN A C 12
ATOM 20165 O O . GLN A 1 5 ? 13.426 -22.201 -10.508 1.00 0.00 4 GLN A O 12
ATOM 20179 N N . TYR A 1 6 ? 14.938 -21.881 -12.143 1.00 0.00 5 TYR A N 12
ATOM 20180 C CA . TYR A 1 6 ? 14.178 -20.799 -12.760 1.00 0.00 5 TYR A CA 12
ATOM 20181 C C . TYR A 1 6 ? 13.952 -21.070 -14.244 1.00 0.00 5 TYR A C 12
ATOM 20182 O O . TYR A 1 6 ? 14.810 -21.634 -14.924 1.00 0.00 5 TYR A O 12
ATOM 20200 N N . THR A 1 7 ? 12.786 -20.665 -14.734 1.00 0.00 6 THR A N 12
ATOM 20201 C CA . THR A 1 7 ? 12.436 -20.863 -16.136 1.00 0.00 6 THR A CA 12
ATOM 20202 C C . THR A 1 7 ? 11.887 -19.569 -16.730 1.00 0.00 6 THR A C 12
ATOM 20203 O O . THR A 1 7 ? 11.601 -18.617 -16.003 1.00 0.00 6 THR A O 12
ATOM 20214 N N . TYR A 1 8 ? 11.741 -19.537 -18.050 1.00 0.00 7 TYR A N 12
ATOM 20215 C CA . TYR A 1 8 ? 11.223 -18.348 -18.715 1.00 0.00 7 TYR A CA 12
ATOM 20216 C C . TYR A 1 8 ? 9.814 -18.046 -18.216 1.00 0.00 7 TYR A C 12
ATOM 20217 O O . TYR A 1 8 ? 9.451 -16.887 -18.018 1.00 0.00 7 TYR A O 12
ATOM 20235 N N . GLN A 1 9 ? 9.025 -19.095 -18.013 1.00 0.00 8 GLN A N 12
ATOM 20236 C CA . GLN A 1 9 ? 7.660 -18.929 -17.533 1.00 0.00 8 GLN A CA 12
ATOM 20237 C C . GLN A 1 9 ? 7.654 -18.263 -16.161 1.00 0.00 8 GLN A C 12
ATOM 20238 O O . GLN A 1 9 ? 6.838 -17.383 -15.892 1.00 0.00 8 GLN A O 12
ATOM 20252 N N . GLN A 1 10 ? 8.571 -18.688 -15.296 1.00 0.00 9 GLN A N 12
ATOM 20253 C CA . GLN A 1 10 ? 8.662 -18.123 -13.953 1.00 0.00 9 GLN A CA 12
ATOM 20254 C C . GLN A 1 10 ? 8.979 -16.633 -14.023 1.00 0.00 9 GLN A C 12
ATOM 20255 O O . GLN A 1 10 ? 8.391 -15.826 -13.302 1.00 0.00 9 GLN A O 12
ATOM 20269 N N . ILE A 1 11 ? 9.911 -16.275 -14.897 1.00 0.00 10 ILE A N 12
ATOM 20270 C CA . ILE A 1 11 ? 10.294 -14.879 -15.058 1.00 0.00 10 ILE A CA 12
ATOM 20271 C C . ILE A 1 11 ? 9.136 -14.056 -15.619 1.00 0.00 10 ILE A C 12
ATOM 20272 O O . ILE A 1 11 ? 8.868 -12.950 -15.156 1.00 0.00 10 ILE A O 12
ATOM 20288 N N . ALA A 1 12 ? 8.471 -14.598 -16.634 1.00 0.00 11 ALA A N 12
ATOM 20289 C CA . ALA A 1 12 ? 7.359 -13.899 -17.274 1.00 0.00 11 ALA A CA 12
ATOM 20290 C C . ALA A 1 12 ? 6.203 -13.643 -16.305 1.00 0.00 11 ALA A C 12
ATOM 20291 O O . ALA A 1 12 ? 5.625 -12.557 -16.299 1.00 0.00 11 ALA A O 12
ATOM 20298 N N . GLU A 1 13 ? 5.854 -14.644 -15.501 1.00 0.00 12 GLU A N 12
ATOM 20299 C CA . GLU A 1 13 ? 4.749 -14.487 -14.558 1.00 0.00 12 GLU A CA 12
ATOM 20300 C C . GLU A 1 13 ? 5.126 -13.557 -13.406 1.00 0.00 12 GLU A C 12
ATOM 20301 O O . GLU A 1 13 ? 4.250 -12.988 -12.752 1.00 0.00 12 GLU A O 12
ATOM 20313 N N . ASP A 1 14 ? 6.423 -13.395 -13.163 1.00 0.00 13 ASP A N 12
ATOM 20314 C CA . ASP A 1 14 ? 6.876 -12.516 -12.088 1.00 0.00 13 ASP A CA 12
ATOM 20315 C C . ASP A 1 14 ? 7.483 -11.237 -12.657 1.00 0.00 13 ASP A C 12
ATOM 20316 O O . ASP A 1 14 ? 8.509 -11.273 -13.334 1.00 0.00 13 ASP A O 12
ATOM 20325 N N . PHE A 1 15 ? 6.843 -10.110 -12.374 1.00 0.00 14 PHE A N 12
ATOM 20326 C CA . PHE A 1 15 ? 7.328 -8.824 -12.860 1.00 0.00 14 PHE A CA 12
ATOM 20327 C C . PHE A 1 15 ? 8.697 -8.502 -12.268 1.00 0.00 14 PHE A C 12
ATOM 20328 O O . PHE A 1 15 ? 9.565 -7.958 -12.948 1.00 0.00 14 PHE A O 12
ATOM 20345 N N . ARG A 1 16 ? 8.879 -8.837 -10.995 1.00 0.00 15 ARG A N 12
ATOM 20346 C CA . ARG A 1 16 ? 10.145 -8.574 -10.321 1.00 0.00 15 ARG A CA 12
ATOM 20347 C C . ARG A 1 16 ? 11.291 -9.309 -11.010 1.00 0.00 15 ARG A C 12
ATOM 20348 O O . ARG A 1 16 ? 12.358 -8.739 -11.233 1.00 0.00 15 ARG A O 12
ATOM 20369 N N . LEU A 1 17 ? 11.067 -10.577 -11.342 1.00 0.00 16 LEU A N 12
ATOM 20370 C CA . LEU A 1 17 ? 12.094 -11.379 -12.001 1.00 0.00 16 LEU A CA 12
ATOM 20371 C C . LEU A 1 17 ? 12.424 -10.825 -13.384 1.00 0.00 16 LEU A C 12
ATOM 20372 O O . LEU A 1 17 ? 13.584 -10.821 -13.798 1.00 0.00 16 LEU A O 12
ATOM 20388 N N . TRP A 1 18 ? 11.400 -10.375 -14.104 1.00 0.00 17 TRP A N 12
ATOM 20389 C CA . TRP A 1 18 ? 11.603 -9.843 -15.448 1.00 0.00 17 TRP A CA 12
ATOM 20390 C C . TRP A 1 18 ? 12.536 -8.635 -15.427 1.00 0.00 17 TRP A C 12
ATOM 20391 O O . TRP A 1 18 ? 13.496 -8.570 -16.194 1.00 0.00 17 TRP A O 12
ATOM 20412 N N . SER A 1 19 ? 12.247 -7.682 -14.547 1.00 0.00 18 SER A N 12
ATOM 20413 C CA . SER A 1 19 ? 13.068 -6.480 -14.438 1.00 0.00 18 SER A CA 12
ATOM 20414 C C . SER A 1 19 ? 14.391 -6.771 -13.730 1.00 0.00 18 SER A C 12
ATOM 20415 O O . SER A 1 19 ? 15.347 -6.008 -13.847 1.00 0.00 18 SER A O 12
ATOM 20423 N N . GLU A 1 20 ? 14.430 -7.867 -12.981 1.00 0.00 19 GLU A N 12
ATOM 20424 C CA . GLU A 1 20 ? 15.633 -8.233 -12.242 1.00 0.00 19 GLU A CA 12
ATOM 20425 C C . GLU A 1 20 ? 16.812 -8.495 -13.176 1.00 0.00 19 GLU A C 12
ATOM 20426 O O . GLU A 1 20 ? 17.937 -8.085 -12.891 1.00 0.00 19 GLU A O 12
ATOM 20438 N N . TYR A 1 21 ? 16.562 -9.199 -14.275 1.00 0.00 20 TYR A N 12
ATOM 20439 C CA . TYR A 1 21 ? 17.634 -9.521 -15.211 1.00 0.00 20 TYR A CA 12
ATOM 20440 C C . TYR A 1 21 ? 17.615 -8.608 -16.433 1.00 0.00 20 TYR A C 12
ATOM 20441 O O . TYR A 1 21 ? 18.666 -8.261 -16.971 1.00 0.00 20 TYR A O 12
ATOM 20459 N N . VAL A 1 22 ? 16.422 -8.229 -16.882 1.00 0.00 21 VAL A N 12
ATOM 20460 C CA . VAL A 1 22 ? 16.310 -7.368 -18.055 1.00 0.00 21 VAL A CA 12
ATOM 20461 C C . VAL A 1 22 ? 16.939 -6.004 -17.794 1.00 0.00 21 VAL A C 12
ATOM 20462 O O . VAL A 1 22 ? 17.728 -5.513 -18.602 1.00 0.00 21 VAL A O 12
ATOM 20475 N N . ASP A 1 23 ? 16.601 -5.400 -16.658 1.00 0.00 22 ASP A N 12
ATOM 20476 C CA . ASP A 1 23 ? 17.156 -4.098 -16.309 1.00 0.00 22 ASP A CA 12
ATOM 20477 C C . ASP A 1 23 ? 16.724 -3.689 -14.903 1.00 0.00 22 ASP A C 12
ATOM 20478 O O . ASP A 1 23 ? 15.531 -3.620 -14.608 1.00 0.00 22 ASP A O 12
ATOM 20487 N N . THR A 1 24 ? 17.699 -3.410 -14.046 1.00 0.00 23 THR A N 12
ATOM 20488 C CA . THR A 1 24 ? 17.405 -3.001 -12.678 1.00 0.00 23 THR A CA 12
ATOM 20489 C C . THR A 1 24 ? 16.669 -1.664 -12.662 1.00 0.00 23 THR A C 12
ATOM 20490 O O . THR A 1 24 ? 15.700 -1.484 -11.925 1.00 0.00 23 THR A O 12
ATOM 20501 N N . ALA A 1 25 ? 17.145 -0.727 -13.476 1.00 0.00 24 ALA A N 12
ATOM 20502 C CA . ALA A 1 25 ? 16.539 0.598 -13.548 1.00 0.00 24 ALA A CA 12
ATOM 20503 C C . ALA A 1 25 ? 15.231 0.569 -14.337 1.00 0.00 24 ALA A C 12
ATOM 20504 O O . ALA A 1 25 ? 14.402 1.469 -14.206 1.00 0.00 24 ALA A O 12
ATOM 20511 N N . GLY A 1 26 ? 15.052 -0.459 -15.160 1.00 0.00 25 GLY A N 12
ATOM 20512 C CA . GLY A 1 26 ? 13.839 -0.567 -15.965 1.00 0.00 25 GLY A CA 12
ATOM 20513 C C . GLY A 1 26 ? 12.725 -1.271 -15.196 1.00 0.00 25 GLY A C 12
ATOM 20514 O O . GLY A 1 26 ? 12.883 -2.410 -14.755 1.00 0.00 25 GLY A O 12
ATOM 20518 N N . GLU A 1 27 ? 11.597 -0.583 -15.048 1.00 0.00 26 GLU A N 12
ATOM 20519 C CA . GLU A 1 27 ? 10.452 -1.143 -14.338 1.00 0.00 26 GLU A CA 12
ATOM 20520 C C . GLU A 1 27 ? 9.305 -1.418 -15.308 1.00 0.00 26 GLU A C 12
ATOM 20521 O O . GLU A 1 27 ? 8.920 -0.547 -16.086 1.00 0.00 26 GLU A O 12
ATOM 20533 N N . MET A 1 28 ? 8.760 -2.629 -15.254 1.00 0.00 27 MET A N 12
ATOM 20534 C CA . MET A 1 28 ? 7.654 -2.993 -16.133 1.00 0.00 27 MET A CA 12
ATOM 20535 C C . MET A 1 28 ? 6.348 -3.060 -15.345 1.00 0.00 27 MET A C 12
ATOM 20536 O O . MET A 1 28 ? 6.211 -3.863 -14.423 1.00 0.00 27 MET A O 12
ATOM 20550 N N . SER A 1 29 ? 5.394 -2.209 -15.711 1.00 0.00 28 SER A N 12
ATOM 20551 C CA . SER A 1 29 ? 4.107 -2.183 -15.026 1.00 0.00 28 SER A CA 12
ATOM 20552 C C . SER A 1 29 ? 3.269 -3.404 -15.395 1.00 0.00 28 SER A C 12
ATOM 20553 O O . SER A 1 29 ? 3.465 -4.011 -16.448 1.00 0.00 28 SER A O 12
ATOM 20561 N N . LYS A 1 30 ? 2.328 -3.751 -14.521 1.00 0.00 29 LYS A N 12
ATOM 20562 C CA . LYS A 1 30 ? 1.453 -4.892 -14.760 1.00 0.00 29 LYS A CA 12
ATOM 20563 C C . LYS A 1 30 ? 0.451 -4.596 -15.874 1.00 0.00 29 LYS A C 12
ATOM 20564 O O . LYS A 1 30 ? -0.102 -5.513 -16.482 1.00 0.00 29 LYS A O 12
ATOM 20583 N N . ASP A 1 31 ? 0.210 -3.313 -16.130 1.00 0.00 30 ASP A N 12
ATOM 20584 C CA . ASP A 1 31 ? -0.739 -2.915 -17.166 1.00 0.00 30 ASP A CA 12
ATOM 20585 C C . ASP A 1 31 ? -0.299 -3.419 -18.538 1.00 0.00 30 ASP A C 12
ATOM 20586 O O . ASP A 1 31 ? -1.124 -3.859 -19.340 1.00 0.00 30 ASP A O 12
ATOM 20595 N N . GLU A 1 32 ? 1.000 -3.351 -18.802 1.00 0.00 31 GLU A N 12
ATOM 20596 C CA . GLU A 1 32 ? 1.531 -3.804 -20.085 1.00 0.00 31 GLU A CA 12
ATOM 20597 C C . GLU A 1 32 ? 1.285 -5.298 -20.273 1.00 0.00 31 GLU A C 12
ATOM 20598 O O . GLU A 1 32 ? 0.972 -5.751 -21.375 1.00 0.00 31 GLU A O 12
ATOM 20610 N N . PHE A 1 33 ? 1.430 -6.056 -19.193 1.00 0.00 32 PHE A N 12
ATOM 20611 C CA . PHE A 1 33 ? 1.225 -7.499 -19.249 1.00 0.00 32 PHE A CA 12
ATOM 20612 C C . PHE A 1 33 ? -0.191 -7.838 -19.703 1.00 0.00 32 PHE A C 12
ATOM 20613 O O . PHE A 1 33 ? -0.383 -8.677 -20.577 1.00 0.00 32 PHE A O 12
ATOM 20630 N N . ASN A 1 34 ? -1.179 -7.191 -19.097 1.00 0.00 33 ASN A N 12
ATOM 20631 C CA . ASN A 1 34 ? -2.572 -7.448 -19.449 1.00 0.00 33 ASN A CA 12
ATOM 20632 C C . ASN A 1 34 ? -2.835 -7.121 -20.920 1.00 0.00 33 ASN A C 12
ATOM 20633 O O . ASN A 1 34 ? -3.549 -7.849 -21.608 1.00 0.00 33 ASN A O 12
ATOM 20644 N N . SER A 1 35 ? -2.268 -6.014 -21.387 1.00 0.00 34 SER A N 12
ATOM 20645 C CA . SER A 1 35 ? -2.459 -5.589 -22.771 1.00 0.00 34 SER A CA 12
ATOM 20646 C C . SER A 1 35 ? -1.911 -6.617 -23.760 1.00 0.00 34 SER A C 12
ATOM 20647 O O . SER A 1 35 ? -2.516 -6.866 -24.803 1.00 0.00 34 SER A O 12
ATOM 20655 N N . LEU A 1 36 ? -0.761 -7.200 -23.440 1.00 0.00 35 LEU A N 12
ATOM 20656 C CA . LEU A 1 36 ? -0.141 -8.185 -24.327 1.00 0.00 35 LEU A CA 12
ATOM 20657 C C . LEU A 1 36 ? -0.490 -9.608 -23.900 1.00 0.00 35 LEU A C 12
ATOM 20658 O O . LEU A 1 36 ? -0.687 -9.884 -22.719 1.00 0.00 35 LEU A O 12
ATOM 20674 N N . SER A 1 37 ? -0.560 -10.512 -24.872 1.00 0.00 36 SER A N 12
ATOM 20675 C CA . SER A 1 37 ? -0.880 -11.905 -24.580 1.00 0.00 36 SER A CA 12
ATOM 20676 C C . SER A 1 37 ? 0.224 -12.533 -23.735 1.00 0.00 36 SER A C 12
ATOM 20677 O O . SER A 1 37 ? 1.390 -12.153 -23.840 1.00 0.00 36 SER A O 12
ATOM 20685 N N . THR A 1 38 ? -0.151 -13.487 -22.890 1.00 0.00 37 THR A N 12
ATOM 20686 C CA . THR A 1 38 ? 0.818 -14.151 -22.025 1.00 0.00 37 THR A CA 12
ATOM 20687 C C . THR A 1 38 ? 1.883 -14.870 -22.850 1.00 0.00 37 THR A C 12
ATOM 20688 O O . THR A 1 38 ? 3.075 -14.772 -22.561 1.00 0.00 37 THR A O 12
ATOM 20699 N N . GLU A 1 39 ? 1.446 -15.595 -23.874 1.00 0.00 38 GLU A N 12
ATOM 20700 C CA . GLU A 1 39 ? 2.376 -16.328 -24.728 1.00 0.00 38 GLU A CA 12
ATOM 20701 C C . GLU A 1 39 ? 3.280 -15.370 -25.498 1.00 0.00 38 GLU A C 12
ATOM 20702 O O . GLU A 1 39 ? 4.399 -15.722 -25.870 1.00 0.00 38 GLU A O 12
ATOM 20714 N N . ASP A 1 40 ? 2.788 -14.158 -25.736 1.00 0.00 39 ASP A N 12
ATOM 20715 C CA . ASP A 1 40 ? 3.561 -13.158 -26.466 1.00 0.00 39 ASP A CA 12
ATOM 20716 C C . ASP A 1 40 ? 4.836 -12.803 -25.705 1.00 0.00 39 ASP A C 12
ATOM 20717 O O . ASP A 1 40 ? 5.903 -12.649 -26.302 1.00 0.00 39 ASP A O 12
ATOM 20726 N N . LYS A 1 41 ? 4.717 -12.664 -24.389 1.00 0.00 40 LYS A N 12
ATOM 20727 C CA . LYS A 1 41 ? 5.868 -12.313 -23.563 1.00 0.00 40 LYS A CA 12
ATOM 20728 C C . LYS A 1 41 ? 6.966 -13.365 -23.683 1.00 0.00 40 LYS A C 12
ATOM 20729 O O . LYS A 1 41 ? 8.140 -13.028 -23.822 1.00 0.00 40 LYS A O 12
ATOM 20748 N N . VAL A 1 42 ? 6.584 -14.637 -23.624 1.00 0.00 41 VAL A N 12
ATOM 20749 C CA . VAL A 1 42 ? 7.562 -15.715 -23.726 1.00 0.00 41 VAL A CA 12
ATOM 20750 C C . VAL A 1 42 ? 8.274 -15.675 -25.076 1.00 0.00 41 VAL A C 12
ATOM 20751 O O . VAL A 1 42 ? 9.497 -15.781 -25.144 1.00 0.00 41 VAL A O 12
ATOM 20764 N N . ARG A 1 43 ? 7.501 -15.519 -26.147 1.00 0.00 42 ARG A N 12
ATOM 20765 C CA . ARG A 1 43 ? 8.077 -15.466 -27.487 1.00 0.00 42 ARG A CA 12
ATOM 20766 C C . ARG A 1 43 ? 9.032 -14.283 -27.610 1.00 0.00 42 ARG A C 12
ATOM 20767 O O . ARG A 1 43 ? 10.137 -14.414 -28.137 1.00 0.00 42 ARG A O 12
ATOM 20788 N N . LEU A 1 44 ? 8.596 -13.129 -27.117 1.00 0.00 43 LEU A N 12
ATOM 20789 C CA . LEU A 1 44 ? 9.415 -11.923 -27.170 1.00 0.00 43 LEU A CA 12
ATOM 20790 C C . LEU A 1 44 ? 10.694 -12.110 -26.359 1.00 0.00 43 LEU A C 12
ATOM 20791 O O . LEU A 1 44 ? 11.776 -11.704 -26.783 1.00 0.00 43 LEU A O 12
ATOM 20807 N N . GLN A 1 45 ? 10.556 -12.716 -25.185 1.00 0.00 44 GLN A N 12
ATOM 20808 C CA . GLN A 1 45 ? 11.702 -12.942 -24.312 1.00 0.00 44 GLN A CA 12
ATOM 20809 C C . GLN A 1 45 ? 12.729 -13.834 -25.004 1.00 0.00 44 GLN A C 12
ATOM 20810 O O . GLN A 1 45 ? 13.933 -13.588 -24.924 1.00 0.00 44 GLN A O 12
ATOM 20824 N N . VAL A 1 46 ? 12.243 -14.865 -25.687 1.00 0.00 45 VAL A N 12
ATOM 20825 C CA . VAL A 1 46 ? 13.125 -15.785 -26.396 1.00 0.00 45 VAL A CA 12
ATOM 20826 C C . VAL A 1 46 ? 13.887 -15.053 -27.495 1.00 0.00 45 VAL A C 12
ATOM 20827 O O . VAL A 1 46 ? 15.084 -15.263 -27.681 1.00 0.00 45 VAL A O 12
ATOM 20840 N N . GLU A 1 47 ? 13.182 -14.196 -28.225 1.00 0.00 46 GLU A N 12
ATOM 20841 C CA . GLU A 1 47 ? 13.795 -13.440 -29.311 1.00 0.00 46 GLU A CA 12
ATOM 20842 C C . GLU A 1 47 ? 14.908 -12.539 -28.784 1.00 0.00 46 GLU A C 12
ATOM 20843 O O . GLU A 1 47 ? 15.941 -12.372 -29.433 1.00 0.00 46 GLU A O 12
ATOM 20855 N N . ALA A 1 48 ? 14.689 -11.957 -27.611 1.00 0.00 47 ALA A N 12
ATOM 20856 C CA . ALA A 1 48 ? 15.680 -11.068 -27.015 1.00 0.00 47 ALA A CA 12
ATOM 20857 C C . ALA A 1 48 ? 16.994 -11.804 -26.769 1.00 0.00 47 ALA A C 12
ATOM 20858 O O . ALA A 1 48 ? 18.072 -11.250 -26.985 1.00 0.00 47 ALA A O 12
ATOM 20865 N N . PHE A 1 49 ? 16.902 -13.052 -26.320 1.00 0.00 48 PHE A N 12
ATOM 20866 C CA . PHE A 1 49 ? 18.100 -13.844 -26.053 1.00 0.00 48 PHE A CA 12
ATOM 20867 C C . PHE A 1 49 ? 18.393 -14.819 -27.197 1.00 0.00 48 PHE A C 12
ATOM 20868 O O . PHE A 1 49 ? 19.317 -15.626 -27.104 1.00 0.00 48 PHE A O 12
ATOM 20885 N N . GLY A 1 50 ? 17.610 -14.743 -28.272 1.00 0.00 49 GLY A N 12
ATOM 20886 C CA . GLY A 1 50 ? 17.815 -15.628 -29.413 1.00 0.00 49 GLY A CA 12
ATOM 20887 C C . GLY A 1 50 ? 17.281 -17.028 -29.124 1.00 0.00 49 GLY A C 12
ATOM 20888 O O . GLY A 1 50 ? 16.555 -17.239 -28.154 1.00 0.00 49 GLY A O 12
ATOM 20892 N N . GLU A 1 51 ? 17.652 -17.983 -29.972 1.00 0.00 50 GLU A N 12
ATOM 20893 C CA . GLU A 1 51 ? 17.207 -19.360 -29.796 1.00 0.00 50 GLU A CA 12
ATOM 20894 C C . GLU A 1 51 ? 18.392 -20.263 -29.475 1.00 0.00 50 GLU A C 12
ATOM 20895 O O . GLU A 1 51 ? 19.479 -20.095 -30.029 1.00 0.00 50 GLU A O 12
ATOM 20907 N N . GLU A 1 52 ? 18.180 -21.215 -28.574 1.00 0.00 51 GLU A N 12
ATOM 20908 C CA . GLU A 1 52 ? 19.247 -22.131 -28.187 1.00 0.00 51 GLU A CA 12
ATOM 20909 C C . GLU A 1 52 ? 19.091 -23.476 -28.892 1.00 0.00 51 GLU A C 12
ATOM 20910 O O . GLU A 1 52 ? 18.278 -24.307 -28.489 1.00 0.00 51 GLU A O 12
ATOM 20922 N N . LYS A 1 53 ? 19.883 -23.686 -29.938 1.00 0.00 52 LYS A N 12
ATOM 20923 C CA . LYS A 1 53 ? 19.832 -24.938 -30.682 1.00 0.00 52 LYS A CA 12
ATOM 20924 C C . LYS A 1 53 ? 20.211 -26.105 -29.776 1.00 0.00 52 LYS A C 12
ATOM 20925 O O . LYS A 1 53 ? 19.572 -27.158 -29.797 1.00 0.00 52 LYS A O 12
ATOM 20944 N N . SER A 1 54 ? 21.256 -25.904 -28.981 1.00 0.00 53 SER A N 12
ATOM 20945 C CA . SER A 1 54 ? 21.725 -26.934 -28.063 1.00 0.00 53 SER A CA 12
ATOM 20946 C C . SER A 1 54 ? 21.860 -26.352 -26.655 1.00 0.00 53 SER A C 12
ATOM 20947 O O . SER A 1 54 ? 22.012 -25.140 -26.499 1.00 0.00 53 SER A O 12
ATOM 20955 N N . PRO A 1 55 ? 21.808 -27.172 -25.633 1.00 0.00 54 PRO A N 12
ATOM 20956 C CA . PRO A 1 55 ? 21.931 -26.690 -24.224 1.00 0.00 54 PRO A CA 12
ATOM 20957 C C . PRO A 1 55 ? 23.335 -26.179 -23.915 1.00 0.00 54 PRO A C 12
ATOM 20958 O O . PRO A 1 55 ? 24.323 -26.679 -24.453 1.00 0.00 54 PRO A O 12
ATOM 20969 N N . LYS A 1 56 ? 23.413 -25.175 -23.047 1.00 0.00 55 LYS A N 12
ATOM 20970 C CA . LYS A 1 56 ? 24.699 -24.595 -22.676 1.00 0.00 55 LYS A CA 12
ATOM 20971 C C . LYS A 1 56 ? 24.828 -24.497 -21.160 1.00 0.00 55 LYS A C 12
ATOM 20972 O O . LYS A 1 56 ? 23.832 -24.381 -20.447 1.00 0.00 55 LYS A O 12
ATOM 20991 N N . PHE A 1 57 ? 26.065 -24.541 -20.674 1.00 0.00 56 PHE A N 12
ATOM 20992 C CA . PHE A 1 57 ? 26.313 -24.453 -19.240 1.00 0.00 56 PHE A CA 12
ATOM 20993 C C . PHE A 1 57 ? 26.037 -23.033 -18.753 1.00 0.00 56 PHE A C 12
ATOM 20994 O O . PHE A 1 57 ? 26.565 -22.067 -19.302 1.00 0.00 56 PHE A O 12
ATOM 21011 N N . SER A 1 58 ? 25.196 -22.911 -17.730 1.00 0.00 57 SER A N 12
ATOM 21012 C CA . SER A 1 58 ? 24.848 -21.596 -17.197 1.00 0.00 57 SER A CA 12
ATOM 21013 C C . SER A 1 58 ? 24.846 -21.600 -15.670 1.00 0.00 57 SER A C 12
ATOM 21014 O O . SER A 1 58 ? 24.485 -22.595 -15.042 1.00 0.00 57 SER A O 12
ATOM 21022 N N . THR A 1 59 ? 25.247 -20.477 -15.083 1.00 0.00 58 THR A N 12
ATOM 21023 C CA . THR A 1 59 ? 25.280 -20.352 -13.630 1.00 0.00 58 THR A CA 12
ATOM 21024 C C . THR A 1 59 ? 24.584 -19.068 -13.190 1.00 0.00 58 THR A C 12
ATOM 21025 O O . THR A 1 59 ? 24.427 -18.135 -13.978 1.00 0.00 58 THR A O 12
ATOM 21036 N N . LYS A 1 60 ? 24.169 -19.025 -11.928 1.00 0.00 59 LYS A N 12
ATOM 21037 C CA . LYS A 1 60 ? 23.493 -17.847 -11.396 1.00 0.00 59 LYS A CA 12
ATOM 21038 C C . LYS A 1 60 ? 23.718 -17.745 -9.890 1.00 0.00 59 LYS A C 12
ATOM 21039 O O . LYS A 1 60 ? 23.861 -18.758 -9.207 1.00 0.00 59 LYS A O 12
ATOM 21058 N N . VAL A 1 61 ? 23.765 -16.518 -9.381 1.00 0.00 60 VAL A N 12
ATOM 21059 C CA . VAL A 1 61 ? 23.991 -16.303 -7.956 1.00 0.00 60 VAL A CA 12
ATOM 21060 C C . VAL A 1 61 ? 22.687 -16.416 -7.174 1.00 0.00 60 VAL A C 12
ATOM 21061 O O . VAL A 1 61 ? 21.691 -15.774 -7.507 1.00 0.00 60 VAL A O 12
ATOM 21074 N N . THR A 1 62 ? 22.705 -17.243 -6.133 1.00 0.00 61 THR A N 12
ATOM 21075 C CA . THR A 1 62 ? 21.524 -17.450 -5.303 1.00 0.00 61 THR A CA 12
ATOM 21076 C C . THR A 1 62 ? 21.841 -17.282 -3.837 1.00 0.00 61 THR A C 12
ATOM 21077 O O . THR A 1 62 ? 22.997 -17.329 -3.417 1.00 0.00 61 THR A O 12
ATOM 21088 N N . THR A 1 63 ? 20.784 -17.123 -3.062 1.00 0.00 62 THR A N 12
ATOM 21089 C CA . THR A 1 63 ? 20.919 -16.990 -1.634 1.00 0.00 62 THR A CA 12
ATOM 21090 C C . THR A 1 63 ? 20.902 -18.377 -1.024 1.00 0.00 62 THR A C 12
ATOM 21091 O O . THR A 1 63 ? 20.363 -19.314 -1.612 1.00 0.00 62 THR A O 12
ATOM 21102 N N . LYS A 1 64 ? 21.523 -18.502 0.130 1.00 0.00 63 LYS A N 12
ATOM 21103 C CA . LYS A 1 64 ? 21.612 -19.790 0.810 1.00 0.00 63 LYS A CA 12
ATOM 21104 C C . LYS A 1 64 ? 20.248 -20.497 0.810 1.00 0.00 63 LYS A C 12
ATOM 21105 O O . LYS A 1 64 ? 19.341 -20.096 1.540 1.00 0.00 63 LYS A O 12
ATOM 21124 N N . PRO A 1 65 ? 20.080 -21.538 0.014 1.00 0.00 64 PRO A N 12
ATOM 21125 C CA . PRO A 1 65 ? 18.798 -22.298 -0.062 1.00 0.00 64 PRO A CA 12
ATOM 21126 C C . PRO A 1 65 ? 18.616 -23.236 1.127 1.00 0.00 64 PRO A C 12
ATOM 21127 O O . PRO A 1 65 ? 19.554 -23.474 1.889 1.00 0.00 64 PRO A O 12
ATOM 21138 N N . ASP A 1 66 ? 17.410 -23.771 1.280 1.00 0.00 65 ASP A N 12
ATOM 21139 C CA . ASP A 1 66 ? 17.130 -24.684 2.380 1.00 0.00 65 ASP A CA 12
ATOM 21140 C C . ASP A 1 66 ? 17.659 -26.079 2.059 1.00 0.00 65 ASP A C 12
ATOM 21141 O O . ASP A 1 66 ? 18.241 -26.299 0.997 1.00 0.00 65 ASP A O 12
ATOM 21150 N N . PHE A 1 67 ? 17.462 -27.016 2.981 1.00 0.00 66 PHE A N 12
ATOM 21151 C CA . PHE A 1 67 ? 17.941 -28.381 2.769 1.00 0.00 66 PHE A CA 12
ATOM 21152 C C . PHE A 1 67 ? 16.791 -29.329 2.441 1.00 0.00 66 PHE A C 12
ATOM 21153 O O . PHE A 1 67 ? 16.152 -29.888 3.331 1.00 0.00 66 PHE A O 12
ATOM 21170 N N . ASP A 1 68 ? 16.543 -29.515 1.149 1.00 0.00 67 ASP A N 12
ATOM 21171 C CA . ASP A 1 68 ? 15.479 -30.408 0.707 1.00 0.00 67 ASP A CA 12
ATOM 21172 C C . ASP A 1 68 ? 15.543 -30.612 -0.806 1.00 0.00 67 ASP A C 12
ATOM 21173 O O . ASP A 1 68 ? 14.662 -30.169 -1.543 1.00 0.00 67 ASP A O 12
ATOM 21182 N N . GLY A 1 69 ? 16.590 -31.292 -1.265 1.00 0.00 68 GLY A N 12
ATOM 21183 C CA . GLY A 1 69 ? 16.752 -31.551 -2.693 1.00 0.00 68 GLY A CA 12
ATOM 21184 C C . GLY A 1 69 ? 18.102 -32.201 -2.981 1.00 0.00 68 GLY A C 12
ATOM 21185 O O . GLY A 1 69 ? 18.894 -32.439 -2.070 1.00 0.00 68 GLY A O 12
ATOM 21189 N N . PHE A 1 70 ? 18.354 -32.486 -4.255 1.00 0.00 69 PHE A N 12
ATOM 21190 C CA . PHE A 1 70 ? 19.611 -33.110 -4.658 1.00 0.00 69 PHE A CA 12
ATOM 21191 C C . PHE A 1 70 ? 20.504 -32.121 -5.411 1.00 0.00 69 PHE A C 12
ATOM 21192 O O . PHE A 1 70 ? 21.499 -32.515 -6.019 1.00 0.00 69 PHE A O 12
ATOM 21209 N N . GLN A 1 71 ? 20.145 -30.839 -5.375 1.00 0.00 70 GLN A N 12
ATOM 21210 C CA . GLN A 1 71 ? 20.928 -29.820 -6.067 1.00 0.00 70 GLN A CA 12
ATOM 21211 C C . GLN A 1 71 ? 22.255 -29.574 -5.352 1.00 0.00 70 GLN A C 12
ATOM 21212 O O . GLN A 1 71 ? 22.352 -29.716 -4.133 1.00 0.00 70 GLN A O 12
ATOM 21226 N N . PHE A 1 72 ? 23.275 -29.213 -6.126 1.00 0.00 71 PHE A N 12
ATOM 21227 C CA . PHE A 1 72 ? 24.600 -28.958 -5.569 1.00 0.00 71 PHE A CA 12
ATOM 21228 C C . PHE A 1 72 ? 24.930 -27.467 -5.608 1.00 0.00 71 PHE A C 12
ATOM 21229 O O . PHE A 1 72 ? 24.724 -26.802 -6.623 1.00 0.00 71 PHE A O 12
ATOM 21246 N N . TYR A 1 73 ? 25.442 -26.952 -4.495 1.00 0.00 72 TYR A N 12
ATOM 21247 C CA . TYR A 1 73 ? 25.799 -25.540 -4.402 1.00 0.00 72 TYR A CA 12
ATOM 21248 C C . TYR A 1 73 ? 27.266 -25.387 -4.013 1.00 0.00 72 TYR A C 12
ATOM 21249 O O . TYR A 1 73 ? 27.832 -26.252 -3.343 1.00 0.00 72 TYR A O 12
ATOM 21267 N N . ILE A 1 74 ? 27.879 -24.288 -4.440 1.00 0.00 73 ILE A N 12
ATOM 21268 C CA . ILE A 1 74 ? 29.283 -24.043 -4.132 1.00 0.00 73 ILE A CA 12
ATOM 21269 C C . ILE A 1 74 ? 29.423 -22.945 -3.080 1.00 0.00 73 ILE A C 12
ATOM 21270 O O . ILE A 1 74 ? 28.950 -21.824 -3.269 1.00 0.00 73 ILE A O 12
ATOM 21286 N N . GLU A 1 75 ? 30.078 -23.280 -1.974 1.00 0.00 74 GLU A N 12
ATOM 21287 C CA . GLU A 1 75 ? 30.285 -22.323 -0.894 1.00 0.00 74 GLU A CA 12
ATOM 21288 C C . GLU A 1 75 ? 31.319 -21.276 -1.295 1.00 0.00 74 GLU A C 12
ATOM 21289 O O . GLU A 1 75 ? 32.357 -21.607 -1.869 1.00 0.00 74 GLU A O 12
ATOM 21301 N N . ALA A 1 76 ? 31.032 -20.015 -0.990 1.00 0.00 75 ALA A N 12
ATOM 21302 C CA . ALA A 1 76 ? 31.951 -18.934 -1.325 1.00 0.00 75 ALA A CA 12
ATOM 21303 C C . ALA A 1 76 ? 33.287 -19.134 -0.618 1.00 0.00 75 ALA A C 12
ATOM 21304 O O . ALA A 1 76 ? 33.332 -19.583 0.527 1.00 0.00 75 ALA A O 12
ATOM 21311 N N . GLY A 1 77 ? 34.374 -18.804 -1.308 1.00 0.00 76 GLY A N 12
ATOM 21312 C CA . GLY A 1 77 ? 35.706 -18.957 -0.733 1.00 0.00 76 GLY A CA 12
ATOM 21313 C C . GLY A 1 77 ? 36.213 -20.395 -0.869 1.00 0.00 76 GLY A C 12
ATOM 21314 O O . GLY A 1 77 ? 37.291 -20.727 -0.377 1.00 0.00 76 GLY A O 12
ATOM 21318 N N . ARG A 1 78 ? 35.434 -21.246 -1.538 1.00 0.00 77 ARG A N 12
ATOM 21319 C CA . ARG A 1 78 ? 35.824 -22.639 -1.724 1.00 0.00 77 ARG A CA 12
ATOM 21320 C C . ARG A 1 78 ? 35.990 -22.948 -3.209 1.00 0.00 77 ARG A C 12
ATOM 21321 O O . ARG A 1 78 ? 35.187 -22.514 -4.035 1.00 0.00 77 ARG A O 12
ATOM 21342 N N . ASP A 1 79 ? 37.038 -23.693 -3.543 1.00 0.00 78 ASP A N 12
ATOM 21343 C CA . ASP A 1 79 ? 37.295 -24.044 -4.935 1.00 0.00 78 ASP A CA 12
ATOM 21344 C C . ASP A 1 79 ? 36.264 -25.052 -5.430 1.00 0.00 78 ASP A C 12
ATOM 21345 O O . ASP A 1 79 ? 35.479 -25.586 -4.647 1.00 0.00 78 ASP A O 12
ATOM 21354 N N . PHE A 1 80 ? 36.264 -25.298 -6.735 1.00 0.00 79 PHE A N 12
ATOM 21355 C CA . PHE A 1 80 ? 35.316 -26.235 -7.326 1.00 0.00 79 PHE A CA 12
ATOM 21356 C C . PHE A 1 80 ? 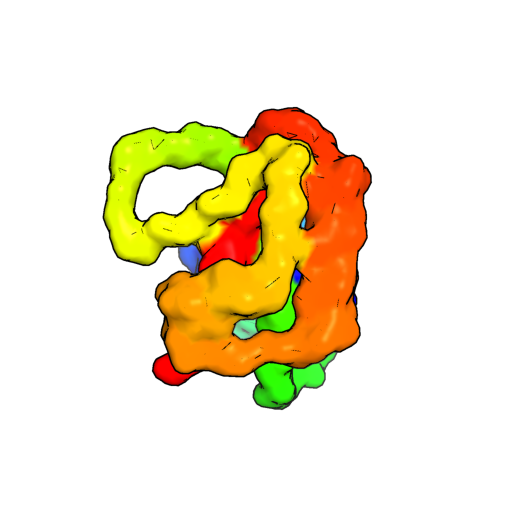36.045 -27.412 -7.967 1.00 0.00 79 PHE A C 12
ATOM 21357 O O . PHE A 1 80 ? 36.894 -27.230 -8.839 1.00 0.00 79 PHE A O 12
ATOM 21374 N N . ASP A 1 81 ? 35.706 -28.621 -7.526 1.00 0.00 80 ASP A N 12
ATOM 21375 C CA . ASP A 1 81 ? 36.332 -29.824 -8.063 1.00 0.00 80 ASP A CA 12
ATOM 21376 C C . ASP A 1 81 ? 35.535 -30.350 -9.253 1.00 0.00 80 ASP A C 12
ATOM 21377 O O . ASP A 1 81 ? 34.455 -30.918 -9.088 1.00 0.00 80 ASP A O 12
ATOM 21386 N N . GLY A 1 82 ? 36.073 -30.153 -10.452 1.00 0.00 81 GLY A N 12
ATOM 21387 C CA . GLY A 1 82 ? 35.404 -30.608 -11.665 1.00 0.00 81 GLY A CA 12
ATOM 21388 C C . GLY A 1 82 ? 35.229 -32.124 -11.662 1.00 0.00 81 GLY A C 12
ATOM 21389 O O . GLY A 1 82 ? 34.192 -32.637 -12.080 1.00 0.00 81 GLY A O 12
ATOM 21393 N N . ASP A 1 83 ? 36.249 -32.835 -11.192 1.00 0.00 82 ASP A N 12
ATOM 21394 C CA . ASP A 1 83 ? 36.192 -34.292 -11.147 1.00 0.00 82 ASP A CA 12
ATOM 21395 C C . ASP A 1 83 ? 35.049 -34.760 -10.253 1.00 0.00 82 ASP A C 12
ATOM 21396 O O . ASP A 1 83 ? 34.345 -35.715 -10.580 1.00 0.00 82 ASP A O 12
ATOM 21405 N N . ALA A 1 84 ? 34.864 -34.080 -9.126 1.00 0.00 83 ALA A N 12
ATOM 21406 C CA . ALA A 1 84 ? 33.794 -34.437 -8.200 1.00 0.00 83 ALA A CA 12
ATOM 21407 C C . ALA A 1 84 ? 32.438 -34.282 -8.879 1.00 0.00 83 ALA A C 12
ATOM 21408 O O . ALA A 1 84 ? 31.540 -35.104 -8.698 1.00 0.00 83 ALA A O 12
ATOM 21415 N N . TYR A 1 85 ? 32.305 -33.220 -9.666 1.00 0.00 84 TYR A N 12
ATOM 21416 C CA . TYR A 1 85 ? 31.063 -32.950 -10.379 1.00 0.00 84 TYR A CA 12
ATOM 21417 C C . TYR A 1 85 ? 30.728 -34.098 -11.325 1.00 0.00 84 TYR A C 12
ATOM 21418 O O . TYR A 1 85 ? 29.589 -34.565 -11.374 1.00 0.00 84 TYR A O 12
ATOM 21436 N N . THR A 1 86 ? 31.724 -34.537 -12.087 1.00 0.00 85 THR A N 12
ATOM 21437 C CA . THR A 1 86 ? 31.524 -35.619 -13.043 1.00 0.00 85 THR A CA 12
ATOM 21438 C C . THR A 1 86 ? 31.059 -36.891 -12.345 1.00 0.00 85 THR A C 12
ATOM 21439 O O . THR A 1 86 ? 30.119 -37.540 -12.794 1.00 0.00 85 THR A O 12
ATOM 21450 N N . GLU A 1 87 ? 31.721 -37.245 -11.253 1.00 0.00 86 GLU A N 12
ATOM 21451 C CA . GLU A 1 87 ? 31.356 -38.448 -10.511 1.00 0.00 86 GLU A CA 12
ATOM 21452 C C . GLU A 1 87 ? 29.965 -38.317 -9.892 1.00 0.00 86 GLU A C 12
ATOM 21453 O O . GLU A 1 87 ? 29.184 -39.269 -9.890 1.00 0.00 86 GLU A O 12
ATOM 21465 N N . ALA A 1 88 ? 29.674 -37.142 -9.342 1.00 0.00 87 ALA A N 12
ATOM 21466 C CA . ALA A 1 88 ? 28.388 -36.898 -8.690 1.00 0.00 87 ALA A CA 12
ATOM 21467 C C . ALA A 1 88 ? 27.206 -37.027 -9.653 1.00 0.00 87 ALA A C 12
ATOM 21468 O O . ALA A 1 88 ? 26.166 -37.575 -9.289 1.00 0.00 87 ALA A O 12
ATOM 21475 N N . TYR A 1 89 ? 27.351 -36.504 -10.867 1.00 0.00 88 TYR A N 12
ATOM 21476 C CA . TYR A 1 89 ? 26.259 -36.561 -11.838 1.00 0.00 88 TYR A CA 12
ATOM 21477 C C . TYR A 1 89 ? 26.455 -37.673 -12.869 1.00 0.00 88 TYR A C 12
ATOM 21478 O O . TYR A 1 89 ? 25.556 -37.952 -13.662 1.00 0.00 88 TYR A O 12
ATOM 21496 N N . GLY A 1 90 ? 27.618 -38.313 -12.854 1.00 0.00 89 GLY A N 12
ATOM 21497 C CA . GLY A 1 90 ? 27.890 -39.394 -13.793 1.00 0.00 89 GLY A CA 12
ATOM 21498 C C . GLY A 1 90 ? 28.005 -38.873 -15.223 1.00 0.00 89 GLY A C 12
ATOM 21499 O O . GLY A 1 90 ? 27.752 -39.607 -16.179 1.00 0.00 89 GLY A O 12
ATOM 21503 N N . VAL A 1 91 ? 28.382 -37.606 -15.370 1.00 0.00 90 VAL A N 12
ATOM 21504 C CA . VAL A 1 91 ? 28.518 -37.014 -16.699 1.00 0.00 90 VAL A CA 12
ATOM 21505 C C . VAL A 1 91 ? 29.837 -36.256 -16.820 1.00 0.00 90 VAL A C 12
ATOM 21506 O O . VAL A 1 91 ? 30.169 -35.427 -15.974 1.00 0.00 90 VAL A O 12
ATOM 21519 N N . ALA A 1 92 ? 30.583 -36.551 -17.880 1.00 0.00 91 ALA A N 12
ATOM 21520 C CA . ALA A 1 92 ? 31.870 -35.900 -18.109 1.00 0.00 91 ALA A CA 12
ATOM 21521 C C . ALA A 1 92 ? 31.691 -34.426 -18.462 1.00 0.00 91 ALA A C 12
ATOM 21522 O O . ALA A 1 92 ? 30.735 -34.048 -19.137 1.00 0.00 91 ALA A O 12
ATOM 21529 N N . VAL A 1 93 ? 32.631 -33.602 -18.006 1.00 0.00 92 VAL A N 12
ATOM 21530 C CA . VAL A 1 93 ? 32.588 -32.170 -18.282 1.00 0.00 92 VAL A CA 12
ATOM 21531 C C . VAL A 1 93 ? 33.956 -31.695 -18.780 1.00 0.00 92 VAL A C 12
ATOM 21532 O O . VAL A 1 93 ? 34.975 -32.310 -18.471 1.00 0.00 92 VAL A O 12
ATOM 21545 N N . PRO A 1 94 ? 34.005 -30.626 -19.539 1.00 0.00 93 PRO A N 12
ATOM 21546 C CA . PRO A 1 94 ? 35.293 -30.090 -20.075 1.00 0.00 93 PRO A CA 12
ATOM 21547 C C . PRO A 1 94 ? 36.185 -29.516 -18.976 1.00 0.00 93 PRO A C 12
ATOM 21548 O O . PRO A 1 94 ? 35.701 -28.984 -17.982 1.00 0.00 93 PRO A O 12
ATOM 21559 N N . THR A 1 95 ? 37.492 -29.637 -19.165 1.00 0.00 94 THR A N 12
ATOM 21560 C CA . THR A 1 95 ? 38.457 -29.134 -18.191 1.00 0.00 94 THR A CA 12
ATOM 21561 C C . THR A 1 95 ? 38.474 -27.605 -18.149 1.00 0.00 94 THR A C 12
ATOM 21562 O O . THR A 1 95 ? 38.616 -27.006 -17.084 1.00 0.00 94 THR A O 12
ATOM 21573 N N . ASN A 1 96 ? 38.373 -26.985 -19.321 1.00 0.00 95 ASN A N 12
ATOM 21574 C CA . ASN A 1 96 ? 38.426 -25.527 -19.423 1.00 0.00 95 ASN A CA 12
ATOM 21575 C C . ASN A 1 96 ? 37.304 -24.835 -18.646 1.00 0.00 95 ASN A C 12
ATOM 21576 O O . ASN A 1 96 ? 37.535 -23.801 -18.019 1.00 0.00 95 ASN A O 12
ATOM 21587 N N . ILE A 1 97 ? 36.094 -25.381 -18.692 1.00 0.00 96 ILE A N 12
ATOM 21588 C CA . ILE A 1 97 ? 34.978 -24.755 -17.985 1.00 0.00 96 ILE A CA 12
ATOM 21589 C C . ILE A 1 97 ? 35.216 -24.780 -16.477 1.00 0.00 96 ILE A C 12
ATOM 21590 O O . ILE A 1 97 ? 34.774 -23.886 -15.755 1.00 0.00 96 ILE A O 12
ATOM 21606 N N . ALA A 1 98 ? 35.918 -25.808 -16.006 1.00 0.00 97 ALA A N 12
ATOM 21607 C CA . ALA A 1 98 ? 36.207 -25.934 -14.580 1.00 0.00 97 ALA A CA 12
ATOM 21608 C C . ALA A 1 98 ? 37.037 -24.751 -14.094 1.00 0.00 97 ALA A C 12
ATOM 21609 O O . ALA A 1 98 ? 36.810 -24.228 -13.002 1.00 0.00 97 ALA A O 12
ATOM 21616 N N . ALA A 1 99 ? 37.999 -24.332 -14.910 1.00 0.00 98 ALA A N 12
ATOM 21617 C CA . ALA A 1 99 ? 38.857 -23.208 -14.552 1.00 0.00 98 ALA A CA 12
ATOM 21618 C C . ALA A 1 99 ? 38.030 -21.938 -14.375 1.00 0.00 98 ALA A C 12
ATOM 21619 O O . ALA A 1 99 ? 38.277 -21.145 -13.467 1.00 0.00 98 ALA A O 12
ATOM 21626 N N . ARG A 1 100 ? 37.046 -21.756 -15.250 1.00 0.00 99 ARG A N 12
ATOM 21627 C CA . ARG A 1 100 ? 36.185 -20.582 -15.186 1.00 0.00 99 ARG A CA 12
ATOM 21628 C C . ARG A 1 100 ? 35.442 -20.534 -13.855 1.00 0.00 99 ARG A C 12
ATOM 21629 O O . ARG A 1 100 ? 35.324 -19.476 -13.236 1.00 0.00 99 ARG A O 12
ATOM 21650 N N . ILE A 1 101 ? 34.937 -21.684 -13.422 1.00 0.00 100 ILE A N 12
ATOM 21651 C CA . ILE A 1 101 ? 34.199 -21.760 -12.166 1.00 0.00 100 ILE A CA 12
ATOM 21652 C C . ILE A 1 101 ? 35.094 -21.350 -10.999 1.00 0.00 100 ILE A C 12
ATOM 21653 O O . ILE A 1 101 ? 34.682 -20.580 -10.131 1.00 0.00 100 ILE A O 12
ATOM 21669 N N . GLN A 1 102 ? 36.317 -21.869 -10.984 1.00 0.00 101 GLN A N 12
ATOM 21670 C CA . GLN A 1 102 ? 37.256 -21.547 -9.916 1.00 0.00 101 GLN A CA 12
ATOM 21671 C C . GLN A 1 102 ? 37.563 -20.053 -9.905 1.00 0.00 101 GLN A C 12
ATOM 21672 O O . GLN A 1 102 ? 37.647 -19.435 -8.844 1.00 0.00 101 GLN A O 12
ATOM 21686 N N . ALA A 1 103 ? 37.728 -19.479 -11.093 1.00 0.00 102 ALA A N 12
ATOM 21687 C CA . ALA A 1 103 ? 38.025 -18.055 -11.209 1.00 0.00 102 ALA A CA 12
ATOM 21688 C C . ALA A 1 103 ? 36.894 -17.221 -10.619 1.00 0.00 102 ALA A C 12
ATOM 21689 O O . ALA A 1 103 ? 37.134 -16.211 -9.957 1.00 0.00 102 ALA A O 12
ATOM 21696 N N . GLN A 1 104 ? 35.659 -17.647 -10.863 1.00 0.00 103 GLN A N 12
ATOM 21697 C CA . GLN A 1 104 ? 34.497 -16.929 -10.352 1.00 0.00 103 GLN A CA 12
ATOM 21698 C C . GLN A 1 104 ? 34.484 -16.919 -8.828 1.00 0.00 103 GLN A C 12
ATOM 21699 O O . GLN A 1 104 ? 34.131 -15.916 -8.213 1.00 0.00 103 GLN A O 12
ATOM 21713 N N . ALA A 1 105 ? 34.863 -18.038 -8.223 1.00 0.00 104 ALA A N 12
ATOM 21714 C CA . ALA A 1 105 ? 34.872 -18.136 -6.767 1.00 0.00 104 ALA A CA 12
ATOM 21715 C C . ALA A 1 105 ? 35.792 -17.079 -6.166 1.00 0.00 104 ALA A C 12
ATOM 21716 O O . ALA A 1 105 ? 35.475 -16.474 -5.141 1.00 0.00 104 ALA A O 12
ATOM 21723 N N . ALA A 1 106 ? 36.929 -16.861 -6.812 1.00 0.00 105 ALA A N 12
ATOM 21724 C CA . ALA A 1 106 ? 37.892 -15.873 -6.340 1.00 0.00 105 ALA A CA 12
ATOM 21725 C C . ALA A 1 106 ? 37.294 -14.467 -6.349 1.00 0.00 105 ALA A C 12
ATOM 21726 O O . ALA A 1 106 ? 37.542 -13.674 -5.440 1.00 0.00 105 ALA A O 12
ATOM 21733 N N . GLU A 1 107 ? 36.518 -14.157 -7.385 1.00 0.00 106 GLU A N 12
ATOM 21734 C CA . GLU A 1 107 ? 35.907 -12.834 -7.501 1.00 0.00 106 GLU A CA 12
ATOM 21735 C C . GLU A 1 107 ? 34.518 -12.796 -6.864 1.00 0.00 106 GLU A C 12
ATOM 21736 O O . GLU A 1 107 ? 33.908 -11.732 -6.757 1.00 0.00 106 GLU A O 12
ATOM 21748 N N . LEU A 1 108 ? 34.019 -13.954 -6.447 1.00 0.00 107 LEU A N 12
ATOM 21749 C CA . LEU A 1 108 ? 32.702 -14.029 -5.831 1.00 0.00 107 LEU A CA 12
ATOM 21750 C C . LEU A 1 108 ? 32.747 -13.507 -4.399 1.00 0.00 107 LEU A C 12
ATOM 21751 O O . LEU A 1 108 ? 33.612 -13.893 -3.612 1.00 0.00 107 LEU A O 12
ATOM 21767 N N . ASN A 1 109 ? 31.807 -12.627 -4.069 1.00 0.00 108 ASN A N 12
ATOM 21768 C CA . ASN A 1 109 ? 31.743 -12.055 -2.730 1.00 0.00 108 ASN A CA 12
ATOM 21769 C C . ASN A 1 109 ? 31.044 -13.012 -1.772 1.00 0.00 108 ASN A C 12
ATOM 21770 O O . ASN A 1 109 ? 30.224 -13.832 -2.186 1.00 0.00 108 ASN A O 12
ATOM 21781 N N . ALA A 1 110 ? 31.372 -12.902 -0.490 1.00 0.00 109 ALA A N 12
ATOM 21782 C CA . ALA A 1 110 ? 30.768 -13.763 0.519 1.00 0.00 109 ALA A CA 12
ATOM 21783 C C . ALA A 1 110 ? 29.257 -13.552 0.566 1.00 0.00 109 ALA A C 12
ATOM 21784 O O . ALA A 1 110 ? 28.768 -12.444 0.351 1.00 0.00 109 ALA A O 12
ATOM 21791 N N . GLY A 1 111 ? 28.526 -14.626 0.846 1.00 0.00 110 GLY A N 12
ATOM 21792 C CA . GLY A 1 111 ? 27.070 -14.550 0.917 1.00 0.00 110 GLY A CA 12
ATOM 21793 C C . GLY A 1 111 ? 26.422 -14.891 -0.426 1.00 0.00 110 GLY A C 12
ATOM 21794 O O . GLY A 1 111 ? 25.202 -15.037 -0.510 1.00 0.00 110 GLY A O 12
ATOM 21798 N N . GLU A 1 112 ? 27.235 -15.027 -1.473 1.00 0.00 111 GLU A N 12
ATOM 21799 C CA . GLU A 1 112 ? 26.709 -15.359 -2.792 1.00 0.00 111 GLU A CA 12
ATOM 21800 C C . GLU A 1 112 ? 27.125 -16.772 -3.186 1.00 0.00 111 GLU A C 12
ATOM 21801 O O . GLU A 1 112 ? 28.309 -17.108 -3.170 1.00 0.00 111 GLU A O 12
ATOM 21813 N N . TRP A 1 113 ? 26.144 -17.598 -3.536 1.00 0.00 112 TRP A N 12
ATOM 21814 C CA . TRP A 1 113 ? 26.415 -18.977 -3.930 1.00 0.00 112 TRP A CA 12
ATOM 21815 C C . TRP A 1 113 ? 26.136 -19.183 -5.415 1.00 0.00 112 TRP A C 12
ATOM 21816 O O . TRP A 1 113 ? 25.194 -18.616 -5.965 1.00 0.00 112 TRP A O 12
ATOM 21837 N N . LEU A 1 114 ? 26.963 -20.003 -6.056 1.00 0.00 113 LEU A N 12
ATOM 21838 C CA . LEU A 1 114 ? 26.800 -20.281 -7.477 1.00 0.00 113 LEU A CA 12
ATOM 21839 C C . LEU A 1 114 ? 26.196 -21.668 -7.679 1.00 0.00 113 LEU A C 12
ATOM 21840 O O . LEU A 1 114 ? 26.514 -22.607 -6.949 1.00 0.00 113 LEU A O 12
ATOM 21856 N N . LEU A 1 115 ? 25.321 -21.786 -8.671 1.00 0.00 114 LEU A N 12
ATOM 21857 C CA . LEU A 1 115 ? 24.671 -23.059 -8.959 1.00 0.00 114 LEU A CA 12
ATOM 21858 C C . LEU A 1 115 ? 25.244 -23.676 -10.231 1.00 0.00 114 LEU A C 12
ATOM 21859 O O . LEU A 1 115 ? 25.282 -23.034 -11.281 1.00 0.00 114 LEU A O 12
ATOM 21875 N N . VAL A 1 116 ? 25.683 -24.925 -10.130 1.00 0.00 115 VAL A N 12
ATOM 21876 C CA . VAL A 1 116 ? 26.245 -25.619 -11.282 1.00 0.00 115 VAL A CA 12
ATOM 21877 C C . VAL A 1 116 ? 25.172 -26.466 -11.957 1.00 0.00 115 VAL A C 12
ATOM 21878 O O . VAL A 1 116 ? 24.583 -27.349 -11.335 1.00 0.00 115 VAL A O 12
ATOM 21891 N N . GLU A 1 117 ? 24.921 -26.186 -13.231 1.00 0.00 116 GLU A N 12
ATOM 21892 C CA . GLU A 1 117 ? 23.911 -26.925 -13.979 1.00 0.00 116 GLU A CA 12
ATOM 21893 C C . GLU A 1 117 ? 24.413 -27.254 -15.381 1.00 0.00 116 GLU A C 12
ATOM 21894 O O . GLU A 1 117 ? 24.931 -26.387 -16.084 1.00 0.00 116 GLU A O 12
ATOM 21906 N N . HIS A 1 118 ? 24.254 -28.511 -15.781 1.00 0.00 117 HIS A N 12
ATOM 21907 C CA . HIS A 1 118 ? 24.694 -28.943 -17.103 1.00 0.00 117 HIS A CA 12
ATOM 21908 C C . HIS A 1 118 ? 23.866 -30.133 -17.578 1.00 0.00 117 HIS A C 12
ATOM 21909 O O . HIS A 1 118 ? 23.566 -31.041 -16.803 1.00 0.00 117 HIS A O 12
ATOM 21923 N N . GLU A 1 119 ? 23.498 -30.122 -18.855 1.00 0.00 118 GLU A N 12
ATOM 21924 C CA . GLU A 1 119 ? 22.704 -31.207 -19.420 1.00 0.00 118 GLU A CA 12
ATOM 21925 C C . GLU A 1 119 ? 23.350 -31.736 -20.697 1.00 0.00 118 GLU A C 12
ATOM 21926 O O . GLU A 1 119 ? 23.961 -30.981 -21.453 1.00 0.00 118 GLU A O 12
ATOM 21938 N N . ALA A 1 120 ? 23.211 -33.037 -20.928 1.00 0.00 119 ALA A N 12
ATOM 21939 C CA . ALA A 1 120 ? 23.786 -33.656 -22.117 1.00 0.00 119 ALA A CA 12
ATOM 21940 C C . ALA A 1 120 ? 25.298 -33.455 -22.149 1.00 0.00 119 ALA A C 12
ATOM 21941 O O . ALA A 1 120 ? 25.811 -32.825 -21.237 1.00 0.00 119 ALA A O 12
ATOM 21949 N N . MET A 1 2 ? 12.392 -29.908 -19.002 1.00 0.00 1 MET A N 13
ATOM 21950 C CA . MET A 1 2 ? 13.514 -29.012 -18.598 1.00 0.00 1 MET A CA 13
ATOM 21951 C C . MET A 1 2 ? 13.212 -28.399 -17.233 1.00 0.00 1 MET A C 13
ATOM 21952 O O . MET A 1 2 ? 13.703 -27.321 -16.907 1.00 0.00 1 MET A O 13
ATOM 21966 N N . SER A 1 3 ? 12.401 -29.091 -16.441 1.00 0.00 2 SER A N 13
ATOM 21967 C CA . SER A 1 3 ? 12.040 -28.606 -15.112 1.00 0.00 2 SER A CA 13
ATOM 21968 C C . SER A 1 3 ? 13.270 -28.510 -14.212 1.00 0.00 2 SER A C 13
ATOM 21969 O O . SER A 1 3 ? 13.400 -27.579 -13.419 1.00 0.00 2 SER A O 13
ATOM 21977 N N . THR A 1 4 ? 14.160 -29.491 -14.330 1.00 0.00 3 THR A N 13
ATOM 21978 C CA . THR A 1 4 ? 15.369 -29.524 -13.511 1.00 0.00 3 THR A CA 13
ATOM 21979 C C . THR A 1 4 ? 16.318 -28.382 -13.869 1.00 0.00 3 THR A C 13
ATOM 21980 O O . THR A 1 4 ? 17.162 -27.993 -13.062 1.00 0.00 3 THR A O 13
ATOM 21991 N N . GLN A 1 5 ? 16.184 -27.853 -15.080 1.00 0.00 4 GLN A N 13
ATOM 21992 C CA . GLN A 1 5 ? 17.047 -26.761 -15.523 1.00 0.00 4 GLN A CA 13
ATOM 21993 C C . GLN A 1 5 ? 16.257 -25.462 -15.642 1.00 0.00 4 GLN A C 13
ATOM 21994 O O . GLN A 1 5 ? 15.056 -25.476 -15.904 1.00 0.00 4 GLN A O 13
ATOM 22008 N N . TYR A 1 6 ? 16.938 -24.338 -15.446 1.00 0.00 5 TYR A N 13
ATOM 22009 C CA . TYR A 1 6 ? 16.283 -23.039 -15.533 1.00 0.00 5 TYR A CA 13
ATOM 22010 C C . TYR A 1 6 ? 16.533 -22.406 -16.898 1.00 0.00 5 TYR A C 13
ATOM 22011 O O . TYR A 1 6 ? 17.647 -22.444 -17.420 1.00 0.00 5 TYR A O 13
ATOM 22029 N N . THR A 1 7 ? 15.482 -21.830 -17.473 1.00 0.00 6 THR A N 13
ATOM 22030 C CA . THR A 1 7 ? 15.586 -21.195 -18.781 1.00 0.00 6 THR A CA 13
ATOM 22031 C C . THR A 1 7 ? 14.962 -19.805 -18.750 1.00 0.00 6 THR A C 13
ATOM 22032 O O . THR A 1 7 ? 14.253 -19.453 -17.807 1.00 0.00 6 THR A O 13
ATOM 22043 N N . TYR A 1 8 ? 15.228 -19.017 -19.787 1.00 0.00 7 TYR A N 13
ATOM 22044 C CA . TYR A 1 8 ? 14.685 -17.667 -19.865 1.00 0.00 7 TYR A CA 13
ATOM 22045 C C . TYR A 1 8 ? 13.160 -17.710 -19.890 1.00 0.00 7 TYR A C 13
ATOM 22046 O O . TYR A 1 8 ? 12.496 -16.870 -19.283 1.00 0.00 7 TYR A O 13
ATOM 22064 N N . GLN A 1 9 ? 12.611 -18.695 -20.593 1.00 0.00 8 GLN A N 13
ATOM 22065 C CA . GLN A 1 9 ? 11.164 -18.837 -20.683 1.00 0.00 8 GLN A CA 13
ATOM 22066 C C . GLN A 1 9 ? 10.567 -19.062 -19.298 1.00 0.00 8 GLN A C 13
ATOM 22067 O O . GLN A 1 9 ? 9.519 -18.507 -18.966 1.00 0.00 8 GLN A O 13
ATOM 22081 N N . GLN A 1 10 ? 11.242 -19.875 -18.490 1.00 0.00 9 GLN A N 13
ATOM 22082 C CA . GLN A 1 10 ? 10.766 -20.160 -17.141 1.00 0.00 9 GLN A CA 13
ATOM 22083 C C . GLN A 1 10 ? 10.712 -18.876 -16.318 1.00 0.00 9 GLN A C 13
ATOM 22084 O O . GLN A 1 10 ? 9.754 -18.640 -15.581 1.00 0.00 9 GLN A O 13
ATOM 22098 N N . ILE A 1 11 ? 11.741 -18.047 -16.459 1.00 0.00 10 ILE A N 13
ATOM 22099 C CA . ILE A 1 11 ? 11.795 -16.783 -15.734 1.00 0.00 10 ILE A CA 13
ATOM 22100 C C . ILE A 1 11 ? 10.624 -15.899 -16.152 1.00 0.00 10 ILE A C 13
ATOM 22101 O O . ILE A 1 11 ? 9.964 -15.280 -15.317 1.00 0.00 10 ILE A O 13
ATOM 22117 N N . ALA A 1 12 ? 10.375 -15.856 -17.456 1.00 0.00 11 ALA A N 13
ATOM 22118 C CA . ALA A 1 12 ? 9.284 -15.059 -18.004 1.00 0.00 11 ALA A CA 13
ATOM 22119 C C . ALA A 1 12 ? 7.941 -15.524 -17.448 1.00 0.00 11 ALA A C 13
ATOM 22120 O O . ALA A 1 12 ? 7.050 -14.713 -17.197 1.00 0.00 11 ALA A O 13
ATOM 22127 N N . GLU A 1 13 ? 7.797 -16.832 -17.267 1.00 0.00 12 GLU A N 13
ATOM 22128 C CA . GLU A 1 13 ? 6.549 -17.384 -16.753 1.00 0.00 12 GLU A CA 13
ATOM 22129 C C . GLU A 1 13 ? 6.335 -16.964 -15.302 1.00 0.00 12 GLU A C 13
ATOM 22130 O O . GLU A 1 13 ? 5.205 -16.704 -14.886 1.00 0.00 12 GLU A O 13
ATOM 22142 N N . ASP A 1 14 ? 7.420 -16.880 -14.539 1.00 0.00 13 ASP A N 13
ATOM 22143 C CA . ASP A 1 14 ? 7.320 -16.469 -13.144 1.00 0.00 13 ASP A CA 13
ATOM 22144 C C . ASP A 1 14 ? 7.480 -14.955 -13.051 1.00 0.00 13 ASP A C 13
ATOM 22145 O O . ASP A 1 14 ? 8.575 -14.421 -13.231 1.00 0.00 13 ASP A O 13
ATOM 22154 N N . PHE A 1 15 ? 6.373 -14.269 -12.791 1.00 0.00 14 PHE A N 13
ATOM 22155 C CA . PHE A 1 15 ? 6.382 -12.813 -12.701 1.00 0.00 14 PHE A CA 13
ATOM 22156 C C . PHE A 1 15 ? 7.263 -12.322 -11.555 1.00 0.00 14 PHE A C 13
ATOM 22157 O O . PHE A 1 15 ? 7.963 -11.318 -11.689 1.00 0.00 14 PHE A O 13
ATOM 22174 N N . ARG A 1 16 ? 7.208 -13.012 -10.421 1.00 0.00 15 ARG A N 13
ATOM 22175 C CA . ARG A 1 16 ? 7.992 -12.606 -9.259 1.00 0.00 15 ARG A CA 13
ATOM 22176 C C . ARG A 1 16 ? 9.493 -12.668 -9.539 1.00 0.00 15 ARG A C 13
ATOM 22177 O O . ARG A 1 16 ? 10.237 -11.768 -9.152 1.00 0.00 15 ARG A O 13
ATOM 22198 N N . LEU A 1 17 ? 9.938 -13.730 -10.204 1.00 0.00 16 LEU A N 13
ATOM 22199 C CA . LEU A 1 17 ? 11.359 -13.876 -10.510 1.00 0.00 16 LEU A CA 13
ATOM 22200 C C . LEU A 1 17 ? 11.829 -12.817 -11.502 1.00 0.00 16 LEU A C 13
ATOM 22201 O O . LEU A 1 17 ? 12.926 -12.275 -11.366 1.00 0.00 16 LEU A O 13
ATOM 22217 N N . TRP A 1 18 ? 11.006 -12.533 -12.507 1.00 0.00 17 TRP A N 13
ATOM 22218 C CA . TRP A 1 18 ? 11.374 -11.545 -13.516 1.00 0.00 17 TRP A CA 13
ATOM 22219 C C . TRP A 1 18 ? 11.564 -10.168 -12.885 1.00 0.00 17 TRP A C 13
ATOM 22220 O O . TRP A 1 18 ? 12.574 -9.503 -13.112 1.00 0.00 17 TRP A O 13
ATOM 22241 N N . SER A 1 19 ? 10.581 -9.745 -12.098 1.00 0.00 18 SER A N 13
ATOM 22242 C CA . SER A 1 19 ? 10.641 -8.442 -11.443 1.00 0.00 18 SER A CA 13
ATOM 22243 C C . SER A 1 19 ? 11.783 -8.373 -10.434 1.00 0.00 18 SER A C 13
ATOM 22244 O O . SER A 1 19 ? 12.522 -7.391 -10.386 1.00 0.00 18 SER A O 13
ATOM 22252 N N . GLU A 1 20 ? 11.906 -9.412 -9.615 1.00 0.00 19 GLU A N 13
ATOM 22253 C CA . GLU A 1 20 ? 12.945 -9.450 -8.592 1.00 0.00 19 GLU A CA 13
ATOM 22254 C C . GLU A 1 20 ? 14.344 -9.430 -9.201 1.00 0.00 19 GLU A C 13
ATOM 22255 O O . GLU A 1 20 ? 15.225 -8.715 -8.725 1.00 0.00 19 GLU A O 13
ATOM 22267 N N . TYR A 1 21 ? 14.553 -10.229 -10.242 1.00 0.00 20 TYR A N 13
ATOM 22268 C CA . TYR A 1 21 ? 15.863 -10.296 -10.881 1.00 0.00 20 TYR A CA 13
ATOM 22269 C C . TYR A 1 21 ? 16.182 -9.009 -11.631 1.00 0.00 20 TYR A C 13
ATOM 22270 O O . TYR A 1 21 ? 17.301 -8.500 -11.558 1.00 0.00 20 TYR A O 13
ATOM 22288 N N . VAL A 1 22 ? 15.199 -8.484 -12.352 1.00 0.00 21 VAL A N 13
ATOM 22289 C CA . VAL A 1 22 ? 15.404 -7.254 -13.106 1.00 0.00 21 VAL A CA 13
ATOM 22290 C C . VAL A 1 22 ? 15.677 -6.084 -12.168 1.00 0.00 21 VAL A C 13
ATOM 22291 O O . VAL A 1 22 ? 16.609 -5.309 -12.381 1.00 0.00 21 VAL A O 13
ATOM 22304 N N . ASP A 1 23 ? 14.859 -5.963 -11.128 1.00 0.00 22 ASP A N 13
ATOM 22305 C CA . ASP A 1 23 ? 15.021 -4.886 -10.159 1.00 0.00 22 ASP A CA 13
ATOM 22306 C C . ASP A 1 23 ? 14.118 -5.118 -8.951 1.00 0.00 22 ASP A C 13
ATOM 22307 O O . ASP A 1 23 ? 12.904 -5.263 -9.093 1.00 0.00 22 ASP A O 13
ATOM 22316 N N . THR A 1 24 ? 14.715 -5.149 -7.765 1.00 0.00 23 THR A N 13
ATOM 22317 C CA . THR A 1 24 ? 13.945 -5.361 -6.545 1.00 0.00 23 THR A CA 13
ATOM 22318 C C . THR A 1 24 ? 12.947 -4.225 -6.335 1.00 0.00 23 THR A C 13
ATOM 22319 O O . THR A 1 24 ? 11.781 -4.459 -6.018 1.00 0.00 23 THR A O 13
ATOM 22330 N N . ALA A 1 25 ? 13.418 -2.994 -6.510 1.00 0.00 24 ALA A N 13
ATOM 22331 C CA . ALA A 1 25 ? 12.563 -1.822 -6.335 1.00 0.00 24 ALA A CA 13
ATOM 22332 C C . ALA A 1 25 ? 11.625 -1.642 -7.526 1.00 0.00 24 ALA A C 13
ATOM 22333 O O . ALA A 1 25 ? 10.584 -0.996 -7.411 1.00 0.00 24 ALA A O 13
ATOM 22340 N N . GLY A 1 26 ? 12.003 -2.203 -8.670 1.00 0.00 25 GLY A N 13
ATOM 22341 C CA . GLY A 1 26 ? 11.185 -2.081 -9.872 1.00 0.00 25 GLY A CA 13
ATOM 22342 C C . GLY A 1 26 ? 9.851 -2.800 -9.709 1.00 0.00 25 GLY A C 13
ATOM 22343 O O . GLY A 1 26 ? 9.776 -3.859 -9.083 1.00 0.00 25 GLY A O 13
ATOM 22347 N N . GLU A 1 27 ? 8.799 -2.219 -10.281 1.00 0.00 26 GLU A N 13
ATOM 22348 C CA . GLU A 1 27 ? 7.470 -2.814 -10.199 1.00 0.00 26 GLU A CA 13
ATOM 22349 C C . GLU A 1 27 ? 7.027 -3.326 -11.567 1.00 0.00 26 GLU A C 13
ATOM 22350 O O . GLU A 1 27 ? 7.188 -2.642 -12.577 1.00 0.00 26 GLU A O 13
ATOM 22362 N N . MET A 1 28 ? 6.468 -4.531 -11.590 1.00 0.00 27 MET A N 13
ATOM 22363 C CA . MET A 1 28 ? 6.004 -5.124 -12.840 1.00 0.00 27 MET A CA 13
ATOM 22364 C C . MET A 1 28 ? 4.652 -5.801 -12.644 1.00 0.00 27 MET A C 13
ATOM 22365 O O . MET A 1 28 ? 4.412 -6.440 -11.618 1.00 0.00 27 MET A O 13
ATOM 22379 N N . SER A 1 29 ? 3.771 -5.660 -13.631 1.00 0.00 28 SER A N 13
ATOM 22380 C CA . SER A 1 29 ? 2.447 -6.267 -13.549 1.00 0.00 28 SER A CA 13
ATOM 22381 C C . SER A 1 29 ? 2.225 -7.231 -14.711 1.00 0.00 28 SER A C 13
ATOM 22382 O O . SER A 1 29 ? 2.809 -7.074 -15.783 1.00 0.00 28 SER A O 13
ATOM 22390 N N . LYS A 1 30 ? 1.380 -8.231 -14.483 1.00 0.00 29 LYS A N 13
ATOM 22391 C CA . LYS A 1 30 ? 1.085 -9.225 -15.510 1.00 0.00 29 LYS A CA 13
ATOM 22392 C C . LYS A 1 30 ? 0.375 -8.594 -16.705 1.00 0.00 29 LYS A C 13
ATOM 22393 O O . LYS A 1 30 ? 0.396 -9.141 -17.808 1.00 0.00 29 LYS A O 13
ATOM 22412 N N . ASP A 1 31 ? -0.262 -7.449 -16.481 1.00 0.00 30 ASP A N 13
ATOM 22413 C CA . ASP A 1 31 ? -0.984 -6.771 -17.554 1.00 0.00 30 ASP A CA 13
ATOM 22414 C C . ASP A 1 31 ? -0.033 -6.399 -18.689 1.00 0.00 30 ASP A C 13
ATOM 22415 O O . ASP A 1 31 ? -0.328 -6.638 -19.860 1.00 0.00 30 ASP A O 13
ATOM 22424 N N . GLU A 1 32 ? 1.108 -5.815 -18.338 1.00 0.00 31 GLU A N 13
ATOM 22425 C CA . GLU A 1 32 ? 2.090 -5.420 -19.342 1.00 0.00 31 GLU A CA 13
ATOM 22426 C C . GLU A 1 32 ? 2.624 -6.645 -20.078 1.00 0.00 31 GLU A C 13
ATOM 22427 O O . GLU A 1 32 ? 2.779 -6.632 -21.299 1.00 0.00 31 GLU A O 13
ATOM 22439 N N . PHE A 1 33 ? 2.906 -7.699 -19.323 1.00 0.00 32 PHE A N 13
ATOM 22440 C CA . PHE A 1 33 ? 3.428 -8.932 -19.901 1.00 0.00 32 PHE A CA 13
ATOM 22441 C C . PHE A 1 33 ? 2.445 -9.520 -20.911 1.00 0.00 32 PHE A C 13
ATOM 22442 O O . PHE A 1 33 ? 2.829 -9.897 -22.017 1.00 0.00 32 PHE A O 13
ATOM 22459 N N . ASN A 1 34 ? 1.179 -9.608 -20.516 1.00 0.00 33 ASN A N 13
ATOM 22460 C CA . ASN A 1 34 ? 0.150 -10.167 -21.387 1.00 0.00 33 ASN A CA 13
ATOM 22461 C C . ASN A 1 34 ? 0.016 -9.363 -22.678 1.00 0.00 33 ASN A C 13
ATOM 22462 O O . ASN A 1 34 ? -0.131 -9.934 -23.760 1.00 0.00 33 ASN A O 13
ATOM 22473 N N . SER A 1 35 ? 0.061 -8.041 -22.564 1.00 0.00 34 SER A N 13
ATOM 22474 C CA . SER A 1 35 ? -0.063 -7.180 -23.733 1.00 0.00 34 SER A CA 13
ATOM 22475 C C . SER A 1 35 ? 1.104 -7.393 -24.692 1.00 0.00 34 SER A C 13
ATOM 22476 O O . SER A 1 35 ? 1.004 -7.092 -25.881 1.00 0.00 34 SER A O 13
ATOM 22484 N N . LEU A 1 36 ? 2.213 -7.912 -24.170 1.00 0.00 35 LEU A N 13
ATOM 22485 C CA . LEU A 1 36 ? 3.389 -8.156 -24.997 1.00 0.00 35 LEU A CA 13
ATOM 22486 C C . LEU A 1 36 ? 3.558 -9.648 -25.269 1.00 0.00 35 LEU A C 13
ATOM 22487 O O . LEU A 1 36 ? 3.264 -10.484 -24.416 1.00 0.00 35 LEU A O 13
ATOM 22503 N N . SER A 1 37 ? 4.042 -9.974 -26.464 1.00 0.00 36 SER A N 13
ATOM 22504 C CA . SER A 1 37 ? 4.255 -11.369 -26.836 1.00 0.00 36 SER A CA 13
ATOM 22505 C C . SER A 1 37 ? 5.271 -12.012 -25.900 1.00 0.00 36 SER A C 13
ATOM 22506 O O . SER A 1 37 ? 6.238 -11.371 -25.487 1.00 0.00 36 SER A O 13
ATOM 22514 N N . THR A 1 38 ? 5.046 -13.277 -25.557 1.00 0.00 37 THR A N 13
ATOM 22515 C CA . THR A 1 38 ? 5.953 -13.978 -24.656 1.00 0.00 37 THR A CA 13
ATOM 22516 C C . THR A 1 38 ? 7.334 -14.117 -25.288 1.00 0.00 37 THR A C 13
ATOM 22517 O O . THR A 1 38 ? 8.351 -13.993 -24.605 1.00 0.00 37 THR A O 13
ATOM 22528 N N . GLU A 1 39 ? 7.367 -14.361 -26.593 1.00 0.00 38 GLU A N 13
ATOM 22529 C CA . GLU A 1 39 ? 8.639 -14.497 -27.292 1.00 0.00 38 GLU A CA 13
ATOM 22530 C C . GLU A 1 39 ? 9.397 -13.175 -27.265 1.00 0.00 38 GLU A C 13
ATOM 22531 O O . GLU A 1 39 ? 10.610 -13.145 -27.063 1.00 0.00 38 GLU A O 13
ATOM 22543 N N . ASP A 1 40 ? 8.667 -12.082 -27.466 1.00 0.00 39 ASP A N 13
ATOM 22544 C CA . ASP A 1 40 ? 9.270 -10.754 -27.459 1.00 0.00 39 ASP A CA 13
ATOM 22545 C C . ASP A 1 40 ? 9.845 -10.430 -26.084 1.00 0.00 39 ASP A C 13
ATOM 22546 O O . ASP A 1 40 ? 10.913 -9.831 -25.971 1.00 0.00 39 ASP A O 13
ATOM 22555 N N . LYS A 1 41 ? 9.120 -10.824 -25.041 1.00 0.00 40 LYS A N 13
ATOM 22556 C CA . LYS A 1 41 ? 9.558 -10.565 -23.675 1.00 0.00 40 LYS A CA 13
ATOM 22557 C C . LYS A 1 41 ? 10.895 -11.256 -23.417 1.00 0.00 40 LYS A C 13
ATOM 22558 O O . LYS A 1 41 ? 11.806 -10.675 -22.829 1.00 0.00 40 LYS A O 13
ATOM 22577 N N . VAL A 1 42 ? 11.001 -12.499 -23.878 1.00 0.00 41 VAL A N 13
ATOM 22578 C CA . VAL A 1 42 ? 12.227 -13.274 -23.713 1.00 0.00 41 VAL A CA 13
ATOM 22579 C C . VAL A 1 42 ? 13.378 -12.629 -24.479 1.00 0.00 41 VAL A C 13
ATOM 22580 O O . VAL A 1 42 ? 14.510 -12.585 -23.999 1.00 0.00 41 VAL A O 13
ATOM 22593 N N . ARG A 1 43 ? 13.080 -12.147 -25.681 1.00 0.00 42 ARG A N 13
ATOM 22594 C CA . ARG A 1 43 ? 14.093 -11.520 -26.524 1.00 0.00 42 ARG A CA 13
ATOM 22595 C C . ARG A 1 43 ? 14.707 -10.298 -25.855 1.00 0.00 42 ARG A C 13
ATOM 22596 O O . ARG A 1 43 ? 15.899 -10.048 -25.996 1.00 0.00 42 ARG A O 13
ATOM 22617 N N . LEU A 1 44 ? 13.899 -9.523 -25.146 1.00 0.00 43 LEU A N 13
ATOM 22618 C CA . LEU A 1 44 ? 14.417 -8.326 -24.494 1.00 0.00 43 LEU A CA 13
ATOM 22619 C C . LEU A 1 44 ? 15.507 -8.684 -23.480 1.00 0.00 43 LEU A C 13
ATOM 22620 O O . LEU A 1 44 ? 16.585 -8.090 -23.484 1.00 0.00 43 LEU A O 13
ATOM 22636 N N . GLN A 1 45 ? 15.222 -9.652 -22.610 1.00 0.00 44 GLN A N 13
ATOM 22637 C CA . GLN A 1 45 ? 16.192 -10.064 -21.596 1.00 0.00 44 GLN A CA 13
ATOM 22638 C C . GLN A 1 45 ? 17.374 -10.814 -22.213 1.00 0.00 44 GLN A C 13
ATOM 22639 O O . GLN A 1 45 ? 18.527 -10.583 -21.847 1.00 0.00 44 GLN A O 13
ATOM 22653 N N . VAL A 1 46 ? 17.078 -11.721 -23.139 1.00 0.00 45 VAL A N 13
ATOM 22654 C CA . VAL A 1 46 ? 18.118 -12.516 -23.791 1.00 0.00 45 VAL A CA 13
ATOM 22655 C C . VAL A 1 46 ? 19.055 -11.638 -24.613 1.00 0.00 45 VAL A C 13
ATOM 22656 O O . VAL A 1 46 ? 20.272 -11.821 -24.599 1.00 0.00 45 VAL A O 13
ATOM 22669 N N . GLU A 1 47 ? 18.474 -10.696 -25.338 1.00 0.00 46 GLU A N 13
ATOM 22670 C CA . GLU A 1 47 ? 19.243 -9.796 -26.186 1.00 0.00 46 GLU A CA 13
ATOM 22671 C C . GLU A 1 47 ? 20.245 -9.000 -25.357 1.00 0.00 46 GLU A C 13
ATOM 22672 O O . GLU A 1 47 ? 21.373 -8.766 -25.790 1.00 0.00 46 GLU A O 13
ATOM 22684 N N . ALA A 1 48 ? 19.829 -8.587 -24.166 1.00 0.00 47 ALA A N 13
ATOM 22685 C CA . ALA A 1 48 ? 20.704 -7.817 -23.291 1.00 0.00 47 ALA A CA 13
ATOM 22686 C C . ALA A 1 48 ? 21.960 -8.619 -22.958 1.00 0.00 47 ALA A C 13
ATOM 22687 O O . ALA A 1 48 ? 23.059 -8.068 -22.901 1.00 0.00 47 ALA A O 13
ATOM 22694 N N . PHE A 1 49 ? 21.793 -9.921 -22.742 1.00 0.00 48 PHE A N 13
ATOM 22695 C CA . PHE A 1 49 ? 22.928 -10.781 -22.419 1.00 0.00 48 PHE A CA 13
ATOM 22696 C C . PHE A 1 49 ? 23.433 -11.529 -23.658 1.00 0.00 48 PHE A C 13
ATOM 22697 O O . PHE A 1 49 ? 24.344 -12.351 -23.561 1.00 0.00 48 PHE A O 13
ATOM 22714 N N . GLY A 1 50 ? 22.850 -11.238 -24.821 1.00 0.00 49 GLY A N 13
ATOM 22715 C CA . GLY A 1 50 ? 23.270 -11.891 -26.059 1.00 0.00 49 GLY A CA 13
ATOM 22716 C C . GLY A 1 50 ? 22.468 -13.163 -26.319 1.00 0.00 49 GLY A C 13
ATOM 22717 O O . GLY A 1 50 ? 21.757 -13.654 -25.441 1.00 0.00 49 GLY A O 13
ATOM 22721 N N . GLU A 1 51 ? 22.592 -13.693 -27.533 1.00 0.00 50 GLU A N 13
ATOM 22722 C CA . GLU A 1 51 ? 21.877 -14.910 -27.906 1.00 0.00 50 GLU A CA 13
ATOM 22723 C C . GLU A 1 51 ? 22.849 -16.075 -28.058 1.00 0.00 50 GLU A C 13
ATOM 22724 O O . GLU A 1 51 ? 23.962 -15.905 -28.556 1.00 0.00 50 GLU A O 13
ATOM 22736 N N . GLU A 1 52 ? 22.425 -17.258 -27.626 1.00 0.00 51 GLU A N 13
ATOM 22737 C CA . GLU A 1 52 ? 23.272 -18.441 -27.721 1.00 0.00 51 GLU A CA 13
ATOM 22738 C C . GLU A 1 52 ? 22.544 -19.573 -28.441 1.00 0.00 51 GLU A C 13
ATOM 22739 O O . GLU A 1 52 ? 21.364 -19.821 -28.192 1.00 0.00 51 GLU A O 13
ATOM 22751 N N . LYS A 1 53 ? 23.257 -20.264 -29.326 1.00 0.00 52 LYS A N 13
ATOM 22752 C CA . LYS A 1 53 ? 22.667 -21.375 -30.064 1.00 0.00 52 LYS A CA 13
ATOM 22753 C C . LYS A 1 53 ? 23.066 -22.701 -29.424 1.00 0.00 52 LYS A C 13
ATOM 22754 O O . LYS A 1 53 ? 22.287 -23.653 -29.400 1.00 0.00 52 LYS A O 13
ATOM 22773 N N . SER A 1 54 ? 24.286 -22.746 -28.897 1.00 0.00 53 SER A N 13
ATOM 22774 C CA . SER A 1 54 ? 24.789 -23.948 -28.243 1.00 0.00 53 SER A CA 13
ATOM 22775 C C . SER A 1 54 ? 24.145 -24.096 -26.865 1.00 0.00 53 SER A C 13
ATOM 22776 O O . SER A 1 54 ? 23.680 -23.111 -26.292 1.00 0.00 53 SER A O 13
ATOM 22784 N N . PRO A 1 55 ? 24.111 -25.286 -26.314 1.00 0.00 54 PRO A N 13
ATOM 22785 C CA . PRO A 1 55 ? 23.510 -25.511 -24.966 1.00 0.00 54 PRO A CA 13
ATOM 22786 C C . PRO A 1 55 ? 24.316 -24.819 -23.871 1.00 0.00 54 PRO A C 13
ATOM 22787 O O . PRO A 1 55 ? 25.545 -24.776 -23.926 1.00 0.00 54 PRO A O 13
ATOM 22798 N N . LYS A 1 56 ? 23.616 -24.269 -22.886 1.00 0.00 55 LYS A N 13
ATOM 22799 C CA . LYS A 1 56 ? 24.278 -23.568 -21.793 1.00 0.00 55 LYS A CA 13
ATOM 22800 C C . LYS A 1 56 ? 23.751 -24.033 -20.441 1.00 0.00 55 LYS A C 13
ATOM 22801 O O . LYS A 1 56 ? 22.551 -24.254 -20.273 1.00 0.00 55 LYS A O 13
ATOM 22820 N N . PHE A 1 57 ? 24.654 -24.164 -19.476 1.00 0.00 56 PHE A N 13
ATOM 22821 C CA . PHE A 1 57 ? 24.269 -24.586 -18.135 1.00 0.00 56 PHE A CA 13
ATOM 22822 C C . PHE A 1 57 ? 23.484 -23.465 -17.460 1.00 0.00 56 PHE A C 13
ATOM 22823 O O . PHE A 1 57 ? 23.848 -22.294 -17.571 1.00 0.00 56 PHE A O 13
ATOM 22840 N N . SER A 1 58 ? 22.396 -23.817 -16.785 1.00 0.00 57 SER A N 13
ATOM 22841 C CA . SER A 1 58 ? 21.570 -22.806 -16.133 1.00 0.00 57 SER A CA 13
ATOM 22842 C C . SER A 1 58 ? 21.960 -22.623 -14.671 1.00 0.00 57 SER A C 13
ATOM 22843 O O . SER A 1 58 ? 22.330 -23.575 -13.985 1.00 0.00 57 SER A O 13
ATOM 22851 N N . THR A 1 59 ? 21.860 -21.382 -14.205 1.00 0.00 58 THR A N 13
ATOM 22852 C CA . THR A 1 59 ? 22.187 -21.050 -12.824 1.00 0.00 58 THR A CA 13
ATOM 22853 C C . THR A 1 59 ? 21.144 -20.094 -12.256 1.00 0.00 58 THR A C 13
ATOM 22854 O O . THR A 1 59 ? 20.404 -19.456 -13.004 1.00 0.00 58 THR A O 13
ATOM 22865 N N . LYS A 1 60 ? 21.089 -19.996 -10.933 1.00 0.00 59 LYS A N 13
ATOM 22866 C CA . LYS A 1 60 ? 20.129 -19.107 -10.290 1.00 0.00 59 LYS A CA 13
ATOM 22867 C C . LYS A 1 60 ? 20.821 -18.269 -9.219 1.00 0.00 59 LYS A C 13
ATOM 22868 O O . LYS A 1 60 ? 21.578 -18.794 -8.404 1.00 0.00 59 LYS A O 13
ATOM 22887 N N . VAL A 1 61 ? 20.560 -16.965 -9.226 1.00 0.00 60 VAL A N 13
ATOM 22888 C CA . VAL A 1 61 ? 21.172 -16.073 -8.246 1.00 0.00 60 VAL A CA 13
ATOM 22889 C C . VAL A 1 61 ? 20.365 -16.070 -6.954 1.00 0.00 60 VAL A C 13
ATOM 22890 O O . VAL A 1 61 ? 19.170 -15.774 -6.957 1.00 0.00 60 VAL A O 13
ATOM 22903 N N . THR A 1 62 ? 21.024 -16.410 -5.850 1.00 0.00 61 THR A N 13
ATOM 22904 C CA . THR A 1 62 ? 20.354 -16.453 -4.557 1.00 0.00 61 THR A CA 13
ATOM 22905 C C . THR A 1 62 ? 21.162 -15.776 -3.476 1.00 0.00 61 THR A C 13
ATOM 22906 O O . THR A 1 62 ? 22.374 -15.593 -3.592 1.00 0.00 61 THR A O 13
ATOM 22917 N N . THR A 1 63 ? 20.466 -15.449 -2.402 1.00 0.00 62 THR A N 13
ATOM 22918 C CA . THR A 1 63 ? 21.087 -14.837 -1.255 1.00 0.00 62 THR A CA 13
ATOM 22919 C C . THR A 1 63 ?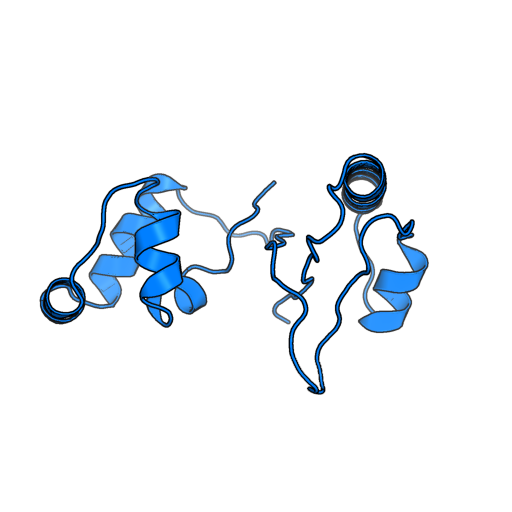 21.559 -15.941 -0.329 1.00 0.00 62 THR A C 13
ATOM 22920 O O . THR A 1 63 ? 20.991 -17.033 -0.325 1.00 0.00 62 THR A O 13
ATOM 22931 N N . LYS A 1 64 ? 22.614 -15.664 0.413 1.00 0.00 63 LYS A N 13
ATOM 22932 C CA . LYS A 1 64 ? 23.190 -16.656 1.317 1.00 0.00 63 LYS A CA 13
ATOM 22933 C C . LYS A 1 64 ? 22.080 -17.374 2.102 1.00 0.00 63 LYS A C 13
ATOM 22934 O O . LYS A 1 64 ? 21.482 -16.792 3.008 1.00 0.00 63 LYS A O 13
ATOM 22953 N N . PRO A 1 65 ? 21.782 -18.618 1.768 1.00 0.00 64 PRO A N 13
ATOM 22954 C CA . PRO A 1 65 ? 20.715 -19.404 2.453 1.00 0.00 64 PRO A CA 13
ATOM 22955 C C . PRO A 1 65 ? 21.180 -19.979 3.789 1.00 0.00 64 PRO A C 13
ATOM 22956 O O . PRO A 1 65 ? 22.234 -19.611 4.306 1.00 0.00 64 PRO A O 13
ATOM 22967 N N . ASP A 1 66 ? 20.383 -20.892 4.334 1.00 0.00 65 ASP A N 13
ATOM 22968 C CA . ASP A 1 66 ? 20.708 -21.530 5.603 1.00 0.00 65 ASP A CA 13
ATOM 22969 C C . ASP A 1 66 ? 21.746 -22.626 5.389 1.00 0.00 65 ASP A C 13
ATOM 22970 O O . ASP A 1 66 ? 22.237 -22.809 4.273 1.00 0.00 65 ASP A O 13
ATOM 22979 N N . PHE A 1 67 ? 22.093 -23.337 6.460 1.00 0.00 66 PHE A N 13
ATOM 22980 C CA . PHE A 1 67 ? 23.092 -24.399 6.373 1.00 0.00 66 PHE A CA 13
ATOM 22981 C C . PHE A 1 67 ? 22.817 -25.297 5.171 1.00 0.00 66 PHE A C 13
ATOM 22982 O O . PHE A 1 67 ? 21.665 -25.529 4.804 1.00 0.00 66 PHE A O 13
ATOM 22999 N N . ASP A 1 68 ? 23.890 -25.777 4.548 1.00 0.00 67 ASP A N 13
ATOM 23000 C CA . ASP A 1 68 ? 23.765 -26.624 3.367 1.00 0.00 67 ASP A CA 13
ATOM 23001 C C . ASP A 1 68 ? 22.963 -27.885 3.669 1.00 0.00 67 ASP A C 13
ATOM 23002 O O . ASP A 1 68 ? 23.101 -28.488 4.734 1.00 0.00 67 ASP A O 13
ATOM 23011 N N . GLY A 1 69 ? 22.129 -28.273 2.711 1.00 0.00 68 GLY A N 13
ATOM 23012 C CA . GLY A 1 69 ? 21.300 -29.463 2.853 1.00 0.00 68 GLY A CA 13
ATOM 23013 C C . GLY A 1 69 ? 21.176 -30.182 1.514 1.00 0.00 68 GLY A C 13
ATOM 23014 O O . GLY A 1 69 ? 22.179 -30.492 0.872 1.00 0.00 68 GLY A O 13
ATOM 23018 N N . PHE A 1 70 ? 19.942 -30.438 1.095 1.00 0.00 69 PHE A N 13
ATOM 23019 C CA . PHE A 1 70 ? 19.706 -31.113 -0.175 1.00 0.00 69 PHE A CA 13
ATOM 23020 C C . PHE A 1 70 ? 20.220 -30.260 -1.333 1.00 0.00 69 PHE A C 13
ATOM 23021 O O . PHE A 1 70 ? 20.787 -30.777 -2.295 1.00 0.00 69 PHE A O 13
ATOM 23038 N N . GLN A 1 71 ? 20.017 -28.950 -1.230 1.00 0.00 70 GLN A N 13
ATOM 23039 C CA . GLN A 1 71 ? 20.464 -28.029 -2.270 1.00 0.00 70 GLN A CA 13
ATOM 23040 C C . GLN A 1 71 ? 21.952 -27.729 -2.119 1.00 0.00 70 GLN A C 13
ATOM 23041 O O . GLN A 1 71 ? 22.493 -27.756 -1.013 1.00 0.00 70 GLN A O 13
ATOM 23055 N N . PHE A 1 72 ? 22.610 -27.444 -3.239 1.00 0.00 71 PHE A N 13
ATOM 23056 C CA . PHE A 1 72 ? 24.037 -27.143 -3.221 1.00 0.00 71 PHE A CA 13
ATOM 23057 C C . PHE A 1 72 ? 24.300 -25.784 -3.869 1.00 0.00 71 PHE A C 13
ATOM 23058 O O . PHE A 1 72 ? 23.827 -25.512 -4.972 1.00 0.00 71 PHE A O 13
ATOM 23075 N N . TYR A 1 73 ? 25.046 -24.931 -3.170 1.00 0.00 72 TYR A N 13
ATOM 23076 C CA . TYR A 1 73 ? 25.351 -23.598 -3.681 1.00 0.00 72 TYR A CA 13
ATOM 23077 C C . TYR A 1 73 ? 26.857 -23.401 -3.830 1.00 0.00 72 TYR A C 13
ATOM 23078 O O . TYR A 1 73 ? 27.649 -24.030 -3.127 1.00 0.00 72 TYR A O 13
ATOM 23096 N N . ILE A 1 74 ? 27.244 -22.523 -4.752 1.00 0.00 73 ILE A N 13
ATOM 23097 C CA . ILE A 1 74 ? 28.657 -22.247 -4.989 1.00 0.00 73 ILE A CA 13
ATOM 23098 C C . ILE A 1 74 ? 29.058 -20.930 -4.331 1.00 0.00 73 ILE A C 13
ATOM 23099 O O . ILE A 1 74 ? 28.494 -19.878 -4.629 1.00 0.00 73 ILE A O 13
ATOM 23115 N N . GLU A 1 75 ? 30.038 -20.999 -3.436 1.00 0.00 74 GLU A N 13
ATOM 23116 C CA . GLU A 1 75 ? 30.512 -19.808 -2.739 1.00 0.00 74 GLU A CA 13
ATOM 23117 C C . GLU A 1 75 ? 31.234 -18.872 -3.703 1.00 0.00 74 GLU A C 13
ATOM 23118 O O . GLU A 1 75 ? 32.050 -19.310 -4.513 1.00 0.00 74 GLU A O 13
ATOM 23130 N N . ALA A 1 76 ? 30.931 -17.582 -3.609 1.00 0.00 75 ALA A N 13
ATOM 23131 C CA . ALA A 1 76 ? 31.560 -16.594 -4.478 1.00 0.00 75 ALA A CA 13
ATOM 23132 C C . ALA A 1 76 ? 33.065 -16.546 -4.228 1.00 0.00 75 ALA A C 13
ATOM 23133 O O . ALA A 1 76 ? 33.518 -16.678 -3.090 1.00 0.00 75 ALA A O 13
ATOM 23140 N N . GLY A 1 77 ? 33.834 -16.358 -5.296 1.00 0.00 76 GLY A N 13
ATOM 23141 C CA . GLY A 1 77 ? 35.287 -16.298 -5.177 1.00 0.00 76 GLY A CA 13
ATOM 23142 C C . GLY A 1 77 ? 35.906 -17.698 -5.135 1.00 0.00 76 GLY A C 13
ATOM 23143 O O . GLY A 1 77 ? 37.118 -17.839 -4.974 1.00 0.00 76 GLY A O 13
ATOM 23147 N N . ARG A 1 78 ? 35.074 -18.727 -5.281 1.00 0.00 77 ARG A N 13
ATOM 23148 C CA . ARG A 1 78 ? 35.562 -20.102 -5.257 1.00 0.00 77 ARG A CA 13
ATOM 23149 C C . ARG A 1 78 ? 35.362 -20.755 -6.621 1.00 0.00 77 ARG A C 13
ATOM 23150 O O . ARG A 1 78 ? 34.307 -20.610 -7.239 1.00 0.00 77 ARG A O 13
ATOM 23171 N N . ASP A 1 79 ? 36.383 -21.465 -7.092 1.00 0.00 78 ASP A N 13
ATOM 23172 C CA . ASP A 1 79 ? 36.304 -22.123 -8.391 1.00 0.00 78 ASP A CA 13
ATOM 23173 C C . ASP A 1 79 ? 35.344 -23.308 -8.340 1.00 0.00 78 ASP A C 13
ATOM 23174 O O . ASP A 1 79 ? 34.896 -23.710 -7.267 1.00 0.00 78 ASP A O 13
ATOM 23183 N N . PHE A 1 80 ? 35.026 -23.858 -9.508 1.00 0.00 79 PHE A N 13
ATOM 23184 C CA . PHE A 1 80 ? 34.111 -24.991 -9.582 1.00 0.00 79 PHE A CA 13
ATOM 23185 C C . PHE A 1 80 ? 34.802 -26.207 -10.190 1.00 0.00 79 PHE A C 13
ATOM 23186 O O . PHE A 1 80 ? 35.260 -26.168 -11.331 1.00 0.00 79 PHE A O 13
ATOM 23203 N N . ASP A 1 81 ? 34.869 -27.286 -9.417 1.00 0.00 80 ASP A N 13
ATOM 23204 C CA . ASP A 1 81 ? 35.501 -28.514 -9.885 1.00 0.00 80 ASP A CA 13
ATOM 23205 C C . ASP A 1 81 ? 34.456 -29.450 -10.484 1.00 0.00 80 ASP A C 13
ATOM 23206 O O . ASP A 1 81 ? 33.643 -30.030 -9.763 1.00 0.00 80 ASP A O 13
ATOM 23215 N N . GLY A 1 82 ? 34.476 -29.594 -11.805 1.00 0.00 81 GLY A N 13
ATOM 23216 C CA . GLY A 1 82 ? 33.519 -30.462 -12.480 1.00 0.00 81 GLY A CA 13
ATOM 23217 C C . GLY A 1 82 ? 33.661 -31.902 -11.999 1.00 0.00 81 GLY A C 13
ATOM 23218 O O . GLY A 1 82 ? 32.666 -32.596 -11.790 1.00 0.00 81 GLY A O 13
ATOM 23222 N N . ASP A 1 83 ? 34.902 -32.345 -11.818 1.00 0.00 82 ASP A N 13
ATOM 23223 C CA . ASP A 1 83 ? 35.150 -33.706 -11.354 1.00 0.00 82 ASP A CA 13
ATOM 23224 C C . ASP A 1 83 ? 34.542 -33.910 -9.970 1.00 0.00 82 ASP A C 13
ATOM 23225 O O . ASP A 1 83 ? 33.949 -34.951 -9.688 1.00 0.00 82 ASP A O 13
ATOM 23234 N N . ALA A 1 84 ? 34.687 -32.903 -9.114 1.00 0.00 83 ALA A N 13
ATOM 23235 C CA . ALA A 1 84 ? 34.137 -32.975 -7.764 1.00 0.00 83 ALA A CA 13
ATOM 23236 C C . ALA A 1 84 ? 32.620 -33.095 -7.822 1.00 0.00 83 ALA A C 13
ATOM 23237 O O . ALA A 1 84 ? 32.012 -33.836 -7.049 1.00 0.00 83 ALA A O 13
ATOM 23244 N N . TYR A 1 85 ? 32.018 -32.357 -8.748 1.00 0.00 84 TYR A N 13
ATOM 23245 C CA . TYR A 1 85 ? 30.570 -32.374 -8.915 1.00 0.00 84 TYR A CA 13
ATOM 23246 C C . TYR A 1 85 ? 30.083 -33.780 -9.244 1.00 0.00 84 TYR A C 13
ATOM 23247 O O . TYR A 1 85 ? 29.116 -34.265 -8.655 1.00 0.00 84 TYR A O 13
ATOM 23265 N N . THR A 1 86 ? 30.751 -34.428 -10.193 1.00 0.00 85 THR A N 13
ATOM 23266 C CA . THR A 1 86 ? 30.365 -35.775 -10.595 1.00 0.00 85 THR A CA 13
ATOM 23267 C C . THR A 1 86 ? 30.520 -36.751 -9.438 1.00 0.00 85 THR A C 13
ATOM 23268 O O . THR A 1 86 ? 29.759 -37.701 -9.323 1.00 0.00 85 THR A O 13
ATOM 23279 N N . GLU A 1 87 ? 31.509 -36.519 -8.588 1.00 0.00 86 GLU A N 13
ATOM 23280 C CA . GLU A 1 87 ? 31.728 -37.399 -7.448 1.00 0.00 86 GLU A CA 13
ATOM 23281 C C . GLU A 1 87 ? 30.584 -37.278 -6.438 1.00 0.00 86 GLU A C 13
ATOM 23282 O O . GLU A 1 87 ? 30.126 -38.274 -5.879 1.00 0.00 86 GLU A O 13
ATOM 23294 N N . ALA A 1 88 ? 30.153 -36.042 -6.194 1.00 0.00 87 ALA A N 13
ATOM 23295 C CA . ALA A 1 88 ? 29.084 -35.775 -5.229 1.00 0.00 87 ALA A CA 13
ATOM 23296 C C . ALA A 1 88 ? 27.744 -36.398 -5.632 1.00 0.00 87 ALA A C 13
ATOM 23297 O O . ALA A 1 88 ? 27.027 -36.929 -4.785 1.00 0.00 87 ALA A O 13
ATOM 23304 N N . TYR A 1 89 ? 27.393 -36.309 -6.913 1.00 0.00 88 TYR A N 13
ATOM 23305 C CA . TYR A 1 89 ? 26.112 -36.850 -7.375 1.00 0.00 88 TYR A CA 13
ATOM 23306 C C . TYR A 1 89 ? 26.279 -38.189 -8.093 1.00 0.00 88 TYR A C 13
ATOM 23307 O O . TYR A 1 89 ? 25.297 -38.884 -8.354 1.00 0.00 88 TYR A O 13
ATOM 23325 N N . GLY A 1 90 ? 27.515 -38.550 -8.404 1.00 0.00 89 GLY A N 13
ATOM 23326 C CA . GLY A 1 90 ? 27.783 -39.811 -9.086 1.00 0.00 89 GLY A CA 13
ATOM 23327 C C . GLY A 1 90 ? 27.264 -39.792 -10.520 1.00 0.00 89 GLY A C 13
ATOM 23328 O O . GLY A 1 90 ? 26.911 -40.836 -11.071 1.00 0.00 89 GLY A O 13
ATOM 23332 N N . VAL A 1 91 ? 27.216 -38.609 -11.121 1.00 0.00 90 VAL A N 13
ATOM 23333 C CA . VAL A 1 91 ? 26.731 -38.486 -12.492 1.00 0.00 90 VAL A CA 13
ATOM 23334 C C . VAL A 1 91 ? 27.728 -37.709 -13.344 1.00 0.00 90 VAL A C 13
ATOM 23335 O O . VAL A 1 91 ? 28.207 -36.649 -12.943 1.00 0.00 90 VAL A O 13
ATOM 23348 N N . ALA A 1 92 ? 28.039 -38.247 -14.520 1.00 0.00 91 ALA A N 13
ATOM 23349 C CA . ALA A 1 92 ? 28.983 -37.602 -15.426 1.00 0.00 91 ALA A CA 13
ATOM 23350 C C . ALA A 1 92 ? 28.381 -36.338 -16.033 1.00 0.00 91 ALA A C 13
ATOM 23351 O O . ALA A 1 92 ? 27.174 -36.259 -16.258 1.00 0.00 91 ALA A O 13
ATOM 23358 N N . VAL A 1 93 ? 29.235 -35.355 -16.304 1.00 0.00 92 VAL A N 13
ATOM 23359 C CA . VAL A 1 93 ? 28.780 -34.100 -16.895 1.00 0.00 92 VAL A CA 13
ATOM 23360 C C . VAL A 1 93 ? 29.629 -33.760 -18.124 1.00 0.00 92 VAL A C 13
ATOM 23361 O O . VAL A 1 93 ? 30.784 -34.180 -18.213 1.00 0.00 92 VAL A O 13
ATOM 23374 N N . PRO A 1 94 ? 29.098 -33.016 -19.068 1.00 0.00 93 PRO A N 13
ATOM 23375 C CA . PRO A 1 94 ? 29.855 -32.634 -20.302 1.00 0.00 93 PRO A CA 13
ATOM 23376 C C . PRO A 1 94 ? 31.138 -31.874 -19.976 1.00 0.00 93 PRO A C 13
ATOM 23377 O O . PRO A 1 94 ? 31.172 -31.059 -19.056 1.00 0.00 93 PRO A O 13
ATOM 23388 N N . THR A 1 95 ? 32.195 -32.150 -20.728 1.00 0.00 94 THR A N 13
ATOM 23389 C CA . THR A 1 95 ? 33.468 -31.477 -20.503 1.00 0.00 94 THR A CA 13
ATOM 23390 C C . THR A 1 95 ? 33.418 -30.023 -20.981 1.00 0.00 94 THR A C 13
ATOM 23391 O O . THR A 1 95 ? 33.939 -29.126 -20.319 1.00 0.00 94 THR A O 13
ATOM 23402 N N . ASN A 1 96 ? 32.811 -29.805 -22.146 1.00 0.00 95 ASN A N 13
ATOM 23403 C CA . ASN A 1 96 ? 32.722 -28.462 -22.722 1.00 0.00 95 ASN A CA 13
ATOM 23404 C C . ASN A 1 96 ? 31.905 -27.506 -21.853 1.00 0.00 95 ASN A C 13
ATOM 23405 O O . ASN A 1 96 ? 32.271 -26.341 -21.695 1.00 0.00 95 ASN A O 13
ATOM 23416 N N . ILE A 1 97 ? 30.793 -27.986 -21.303 1.00 0.00 96 ILE A N 13
ATOM 23417 C CA . ILE A 1 97 ? 29.944 -27.134 -20.474 1.00 0.00 96 ILE A CA 13
ATOM 23418 C C . ILE A 1 97 ? 30.639 -26.799 -19.158 1.00 0.00 96 ILE A C 13
ATOM 23419 O O . ILE A 1 97 ? 30.420 -25.731 -18.585 1.00 0.00 96 ILE A O 13
ATOM 23435 N N . ALA A 1 98 ? 31.476 -27.716 -18.684 1.00 0.00 97 ALA A N 13
ATOM 23436 C CA . ALA A 1 98 ? 32.195 -27.505 -17.433 1.00 0.00 97 ALA A CA 13
ATOM 23437 C C . ALA A 1 98 ? 33.088 -26.272 -17.531 1.00 0.00 97 ALA A C 13
ATOM 23438 O O . ALA A 1 98 ? 33.198 -25.496 -16.583 1.00 0.00 97 ALA A O 13
ATOM 23445 N N . ALA A 1 99 ? 33.723 -26.097 -18.686 1.00 0.00 98 ALA A N 13
ATOM 23446 C CA . ALA A 1 99 ? 34.602 -24.952 -18.896 1.00 0.00 98 ALA A CA 13
ATOM 23447 C C . ALA A 1 99 ? 33.822 -23.648 -18.767 1.00 0.00 98 ALA A C 13
ATOM 23448 O O . ALA A 1 99 ? 34.313 -22.672 -18.200 1.00 0.00 98 ALA A O 13
ATOM 23455 N N . ARG A 1 100 ? 32.603 -23.637 -19.298 1.00 0.00 99 ARG A N 13
ATOM 23456 C CA . ARG A 1 100 ? 31.761 -22.448 -19.237 1.00 0.00 99 ARG A CA 13
ATOM 23457 C C . ARG A 1 100 ? 31.443 -22.089 -17.788 1.00 0.00 99 ARG A C 13
ATOM 23458 O O . ARG A 1 100 ? 31.421 -20.914 -17.419 1.00 0.00 99 ARG A O 13
ATOM 23479 N N . ILE A 1 101 ? 31.199 -23.108 -16.972 1.00 0.00 100 ILE A N 13
ATOM 23480 C CA . ILE A 1 101 ? 30.883 -22.892 -15.564 1.00 0.00 100 ILE A CA 13
ATOM 23481 C C . ILE A 1 101 ? 32.043 -22.202 -14.854 1.00 0.00 100 ILE A C 13
ATOM 23482 O O . ILE A 1 101 ? 31.841 -21.274 -14.071 1.00 0.00 100 ILE A O 13
ATOM 23498 N N . GLN A 1 102 ? 33.259 -22.663 -15.130 1.00 0.00 101 GLN A N 13
ATOM 23499 C CA . GLN A 1 102 ? 34.444 -22.083 -14.507 1.00 0.00 101 GLN A CA 13
ATOM 23500 C C . GLN A 1 102 ? 34.577 -20.608 -14.873 1.00 0.00 101 GLN A C 13
ATOM 23501 O O . GLN A 1 102 ? 34.934 -19.782 -14.033 1.00 0.00 101 GLN A O 13
ATOM 23515 N N . ALA A 1 103 ? 34.289 -20.283 -16.129 1.00 0.00 102 ALA A N 13
ATOM 23516 C CA . ALA A 1 103 ? 34.382 -18.902 -16.586 1.00 0.00 102 ALA A CA 13
ATOM 23517 C C . ALA A 1 103 ? 33.424 -18.016 -15.795 1.00 0.00 102 ALA A C 13
ATOM 23518 O O . ALA A 1 103 ? 33.761 -16.889 -15.432 1.00 0.00 102 ALA A O 13
ATOM 23525 N N . GLN A 1 104 ? 32.229 -18.535 -15.532 1.00 0.00 103 GLN A N 13
ATOM 23526 C CA . GLN A 1 104 ? 31.229 -17.787 -14.779 1.00 0.00 103 GLN A CA 13
ATOM 23527 C C . GLN A 1 104 ? 31.726 -17.488 -13.369 1.00 0.00 103 GLN A C 13
ATOM 23528 O O . GLN A 1 104 ? 31.495 -16.402 -12.837 1.00 0.00 103 GLN A O 13
ATOM 23542 N N . ALA A 1 105 ? 32.398 -18.461 -12.763 1.00 0.00 104 ALA A N 13
ATOM 23543 C CA . ALA A 1 105 ? 32.910 -18.293 -11.409 1.00 0.00 104 ALA A CA 13
ATOM 23544 C C . ALA A 1 105 ? 33.889 -17.124 -11.344 1.00 0.00 104 ALA A C 13
ATOM 23545 O O . ALA A 1 105 ? 33.878 -16.344 -10.392 1.00 0.00 104 ALA A O 13
ATOM 23552 N N . ALA A 1 106 ? 34.732 -17.008 -12.364 1.00 0.00 105 ALA A N 13
ATOM 23553 C CA . ALA A 1 106 ? 35.713 -15.930 -12.415 1.00 0.00 105 ALA A CA 13
ATOM 23554 C C . ALA A 1 106 ? 35.026 -14.566 -12.460 1.00 0.00 105 ALA A C 13
ATOM 23555 O O . ALA A 1 106 ? 35.479 -13.613 -11.828 1.00 0.00 105 ALA A O 13
ATOM 23562 N N . GLU A 1 107 ? 33.936 -14.481 -13.219 1.00 0.00 106 GLU A N 13
ATOM 23563 C CA . GLU A 1 107 ? 33.201 -13.226 -13.349 1.00 0.00 106 GLU A CA 13
ATOM 23564 C C . GLU A 1 107 ? 32.077 -13.123 -12.316 1.00 0.00 106 GLU A C 13
ATOM 23565 O O . GLU A 1 107 ? 31.352 -12.128 -12.283 1.00 0.00 106 GLU A O 13
ATOM 23577 N N . LEU A 1 108 ? 31.927 -14.147 -11.480 1.00 0.00 107 LEU A N 13
ATOM 23578 C CA . LEU A 1 108 ? 30.876 -14.141 -10.470 1.00 0.00 107 LEU A CA 13
ATOM 23579 C C . LEU A 1 108 ? 31.038 -12.941 -9.541 1.00 0.00 107 LEU A C 13
ATOM 23580 O O . LEU A 1 108 ? 32.118 -12.705 -8.999 1.00 0.00 107 LEU A O 13
ATOM 23596 N N . ASN A 1 109 ? 29.959 -12.184 -9.364 1.00 0.00 108 ASN A N 13
ATOM 23597 C CA . ASN A 1 109 ? 29.996 -11.008 -8.500 1.00 0.00 108 ASN A CA 13
ATOM 23598 C C . ASN A 1 109 ? 29.832 -11.406 -7.036 1.00 0.00 108 ASN A C 13
ATOM 23599 O O . ASN A 1 109 ? 29.040 -12.288 -6.705 1.00 0.00 108 ASN A O 13
ATOM 23610 N N . ALA A 1 110 ? 30.588 -10.747 -6.164 1.00 0.00 109 ALA A N 13
ATOM 23611 C CA . ALA A 1 110 ? 30.525 -11.035 -4.736 1.00 0.00 109 ALA A CA 13
ATOM 23612 C C . ALA A 1 110 ? 29.167 -10.641 -4.163 1.00 0.00 109 ALA A C 13
ATOM 23613 O O . ALA A 1 110 ? 28.533 -9.698 -4.636 1.00 0.00 109 ALA A O 13
ATOM 23620 N N . GLY A 1 111 ? 28.729 -11.370 -3.141 1.00 0.00 110 GLY A N 13
ATOM 23621 C CA . GLY A 1 111 ? 27.445 -11.090 -2.507 1.00 0.00 110 GLY A CA 13
ATOM 23622 C C . GLY A 1 111 ? 26.314 -11.908 -3.132 1.00 0.00 110 GLY A C 13
ATOM 23623 O O . GLY A 1 111 ? 25.195 -11.918 -2.620 1.00 0.00 110 GLY A O 13
ATOM 23627 N N . GLU A 1 112 ? 26.606 -12.598 -4.234 1.00 0.00 111 GLU A N 13
ATOM 23628 C CA . GLU A 1 112 ? 25.595 -13.412 -4.899 1.00 0.00 111 GLU A CA 13
ATOM 23629 C C . GLU A 1 112 ? 26.083 -14.849 -5.050 1.00 0.00 111 GLU A C 13
ATOM 23630 O O . GLU A 1 112 ? 27.222 -15.090 -5.452 1.00 0.00 111 GLU A O 13
ATOM 23642 N N . TRP A 1 113 ? 25.214 -15.800 -4.724 1.00 0.00 112 TRP A N 13
ATOM 23643 C CA . TRP A 1 113 ? 25.562 -17.214 -4.825 1.00 0.00 112 TRP A CA 13
ATOM 23644 C C . TRP A 1 113 ? 24.768 -17.881 -5.943 1.00 0.00 112 TRP A C 13
ATOM 23645 O O . TRP A 1 113 ? 23.591 -17.588 -6.143 1.00 0.00 112 TRP A O 13
ATOM 23666 N N . LEU A 1 114 ? 25.424 -18.780 -6.669 1.00 0.00 113 LEU A N 13
ATOM 23667 C CA . LEU A 1 114 ? 24.772 -19.484 -7.766 1.00 0.00 113 LEU A CA 13
ATOM 23668 C C . LEU A 1 114 ? 24.493 -20.933 -7.381 1.00 0.00 113 LEU A C 13
ATOM 23669 O O . LEU A 1 114 ? 25.289 -21.564 -6.685 1.00 0.00 113 LEU A O 13
ATOM 23685 N N . LEU A 1 115 ? 23.359 -21.451 -7.838 1.00 0.00 114 LEU A N 13
ATOM 23686 C CA . LEU A 1 115 ? 22.982 -22.827 -7.535 1.00 0.00 114 LEU A CA 13
ATOM 23687 C C . LEU A 1 115 ? 23.307 -23.733 -8.717 1.00 0.00 114 LEU A C 13
ATOM 23688 O O . LEU A 1 115 ? 22.895 -23.468 -9.846 1.00 0.00 114 LEU A O 13
ATOM 23704 N N . VAL A 1 116 ? 24.062 -24.794 -8.453 1.00 0.00 115 VAL A N 13
ATOM 23705 C CA . VAL A 1 116 ? 24.450 -25.722 -9.509 1.00 0.00 115 VAL A CA 13
ATOM 23706 C C . VAL A 1 116 ? 23.755 -27.070 -9.337 1.00 0.00 115 VAL A C 13
ATOM 23707 O O . VAL A 1 116 ? 23.922 -27.740 -8.318 1.00 0.00 115 VAL A O 13
ATOM 23720 N N . GLU A 1 117 ? 22.987 -27.467 -10.349 1.00 0.00 116 GLU A N 13
ATOM 23721 C CA . GLU A 1 117 ? 22.285 -28.745 -10.309 1.00 0.00 116 GLU A CA 13
ATOM 23722 C C . GLU A 1 117 ? 22.044 -29.263 -11.724 1.00 0.00 116 GLU A C 13
ATOM 23723 O O . GLU A 1 117 ? 21.799 -28.485 -12.647 1.00 0.00 116 GLU A O 13
ATOM 23735 N N . HIS A 1 118 ? 22.105 -30.580 -11.884 1.00 0.00 117 HIS A N 13
ATOM 23736 C CA . HIS A 1 118 ? 21.882 -31.191 -13.190 1.00 0.00 117 HIS A CA 13
ATOM 23737 C C . HIS A 1 118 ? 21.530 -32.668 -13.035 1.00 0.00 117 HIS A C 13
ATOM 23738 O O . HIS A 1 118 ? 22.195 -33.398 -12.301 1.00 0.00 117 HIS A O 13
ATOM 23752 N N . GLU A 1 119 ? 20.486 -33.101 -13.733 1.00 0.00 118 GLU A N 13
ATOM 23753 C CA . GLU A 1 119 ? 20.062 -34.495 -13.664 1.00 0.00 118 GLU A CA 13
ATOM 23754 C C . GLU A 1 119 ? 19.243 -34.869 -14.895 1.00 0.00 118 GLU A C 13
ATOM 23755 O O . GLU A 1 119 ? 18.707 -34.000 -15.583 1.00 0.00 118 GLU A O 13
ATOM 23767 N N . ALA A 1 120 ? 19.150 -36.166 -15.166 1.00 0.00 119 ALA A N 13
ATOM 23768 C CA . ALA A 1 120 ? 18.392 -36.644 -16.318 1.00 0.00 119 ALA A CA 13
ATOM 23769 C C . ALA A 1 120 ? 16.968 -37.005 -15.909 1.00 0.00 119 ALA A C 13
ATOM 23770 O O . ALA A 1 120 ? 16.135 -36.114 -15.885 1.00 0.00 119 ALA A O 13
ATOM 23778 N N . MET A 1 2 ? 6.873 -26.989 -11.299 1.00 0.00 1 MET A N 14
ATOM 23779 C CA . MET A 1 2 ? 7.557 -26.386 -10.121 1.00 0.00 1 MET A CA 14
ATOM 23780 C C . MET A 1 2 ? 8.971 -26.948 -10.014 1.00 0.00 1 MET A C 14
ATOM 23781 O O . MET A 1 2 ? 9.493 -27.137 -8.915 1.00 0.00 1 MET A O 14
ATOM 23795 N N . SER A 1 3 ? 9.585 -27.213 -11.162 1.00 0.00 2 SER A N 14
ATOM 23796 C CA . SER A 1 3 ? 10.939 -27.753 -11.186 1.00 0.00 2 SER A CA 14
ATOM 23797 C C . SER A 1 3 ? 11.935 -26.726 -10.659 1.00 0.00 2 SER A C 14
ATOM 23798 O O . SER A 1 3 ? 11.755 -25.522 -10.839 1.00 0.00 2 SER A O 14
ATOM 23806 N N . THR A 1 4 ? 12.987 -27.211 -10.006 1.00 0.00 3 THR A N 14
ATOM 23807 C CA . THR A 1 4 ? 14.007 -26.324 -9.456 1.00 0.00 3 THR A CA 14
ATOM 23808 C C . THR A 1 4 ? 14.659 -25.503 -10.564 1.00 0.00 3 THR A C 14
ATOM 23809 O O . THR A 1 4 ? 15.105 -24.379 -10.335 1.00 0.00 3 THR A O 14
ATOM 23820 N N . GLN A 1 5 ? 14.708 -26.071 -11.764 1.00 0.00 4 GLN A N 14
ATOM 23821 C CA . GLN A 1 5 ? 15.308 -25.380 -12.900 1.00 0.00 4 GLN A CA 14
ATOM 23822 C C . GLN A 1 5 ? 14.437 -24.203 -13.330 1.00 0.00 4 GLN A C 14
ATOM 23823 O O . GLN A 1 5 ? 13.223 -24.339 -13.481 1.00 0.00 4 GLN A O 14
ATOM 23837 N N . TYR A 1 6 ? 15.065 -23.049 -13.525 1.00 0.00 5 TYR A N 14
ATOM 23838 C CA . TYR A 1 6 ? 14.337 -21.854 -13.937 1.00 0.00 5 TYR A CA 14
ATOM 23839 C C . TYR A 1 6 ? 14.019 -21.903 -15.427 1.00 0.00 5 TYR A C 14
ATOM 23840 O O . TYR A 1 6 ? 14.812 -22.400 -16.227 1.00 0.00 5 TYR A O 14
ATOM 23858 N N . THR A 1 7 ? 12.849 -21.387 -15.792 1.00 0.00 6 THR A N 14
ATOM 23859 C CA . THR A 1 7 ? 12.427 -21.377 -17.188 1.00 0.00 6 THR A CA 14
ATOM 23860 C C . THR A 1 7 ? 11.946 -19.985 -17.590 1.00 0.00 6 THR A C 14
ATOM 23861 O O . THR A 1 7 ? 11.693 -19.136 -16.736 1.00 0.00 6 THR A O 14
ATOM 23872 N N . TYR A 1 8 ? 11.827 -19.758 -18.894 1.00 0.00 7 TYR A N 14
ATOM 23873 C CA . TYR A 1 8 ? 11.379 -18.464 -19.396 1.00 0.00 7 TYR A CA 14
ATOM 23874 C C . TYR A 1 8 ? 9.966 -18.162 -18.905 1.00 0.00 7 TYR A C 14
ATOM 23875 O O . TYR A 1 8 ? 9.645 -17.020 -18.574 1.00 0.00 7 TYR A O 14
ATOM 23893 N N . GLN A 1 9 ? 9.122 -19.189 -18.867 1.00 0.00 8 GLN A N 14
ATOM 23894 C CA . GLN A 1 9 ? 7.744 -19.018 -18.424 1.00 0.00 8 GLN A CA 14
ATOM 23895 C C . GLN A 1 9 ? 7.689 -18.520 -16.981 1.00 0.00 8 GLN A C 14
ATOM 23896 O O . GLN A 1 9 ? 6.889 -17.645 -16.650 1.00 0.00 8 GLN A O 14
ATOM 23910 N N . GLN A 1 10 ? 8.538 -19.080 -16.126 1.00 0.00 9 GLN A N 14
ATOM 23911 C CA . GLN A 1 10 ? 8.567 -18.678 -14.722 1.00 0.00 9 GLN A CA 14
ATOM 23912 C C . GLN A 1 10 ? 8.973 -17.213 -14.593 1.00 0.00 9 GLN A C 14
ATOM 23913 O O . GLN A 1 10 ? 8.422 -16.475 -13.777 1.00 0.00 9 GLN A O 14
ATOM 23927 N N . ILE A 1 11 ? 9.937 -16.800 -15.407 1.00 0.00 10 ILE A N 14
ATOM 23928 C CA . ILE A 1 11 ? 10.412 -15.420 -15.382 1.00 0.00 10 ILE A CA 14
ATOM 23929 C C . ILE A 1 11 ? 9.280 -14.467 -15.762 1.00 0.00 10 ILE A C 14
ATOM 23930 O O . ILE A 1 11 ? 9.090 -13.427 -15.133 1.00 0.00 10 ILE A O 14
ATOM 23946 N N . ALA A 1 12 ? 8.541 -14.835 -16.801 1.00 0.00 11 ALA A N 14
ATOM 23947 C CA . ALA A 1 12 ? 7.430 -14.017 -17.279 1.00 0.00 11 ALA A CA 14
ATOM 23948 C C . ALA A 1 12 ? 6.361 -13.849 -16.201 1.00 0.00 11 ALA A C 14
ATOM 23949 O O . ALA A 1 12 ? 5.752 -12.785 -16.080 1.00 0.00 11 ALA A O 14
ATOM 23956 N N . GLU A 1 13 ? 6.119 -14.908 -15.437 1.00 0.00 12 GLU A N 14
ATOM 23957 C CA . GLU A 1 13 ? 5.099 -14.866 -14.393 1.00 0.00 12 GLU A CA 14
ATOM 23958 C C . GLU A 1 13 ? 5.501 -13.920 -13.263 1.00 0.00 12 GLU A C 14
ATOM 23959 O O . GLU A 1 13 ? 4.651 -13.246 -12.681 1.00 0.00 12 GLU A O 14
ATOM 23971 N N . ASP A 1 14 ? 6.792 -13.871 -12.951 1.00 0.00 13 ASP A N 14
ATOM 23972 C CA . ASP A 1 14 ? 7.266 -12.995 -11.883 1.00 0.00 13 ASP A CA 14
ATOM 23973 C C . ASP A 1 14 ? 7.812 -11.691 -12.458 1.00 0.00 13 ASP A C 14
ATOM 23974 O O . ASP A 1 14 ? 8.759 -11.693 -13.245 1.00 0.00 13 ASP A O 14
ATOM 23983 N N . PHE A 1 15 ? 7.201 -10.580 -12.060 1.00 0.00 14 PHE A N 14
ATOM 23984 C CA . PHE A 1 15 ? 7.619 -9.267 -12.537 1.00 0.00 14 PHE A CA 14
ATOM 23985 C C . PHE A 1 15 ? 9.040 -8.927 -12.088 1.00 0.00 14 PHE A C 14
ATOM 23986 O O . PHE A 1 15 ? 9.813 -8.338 -12.845 1.00 0.00 14 PHE A O 14
ATOM 24003 N N . ARG A 1 16 ? 9.372 -9.273 -10.847 1.00 0.00 15 ARG A N 14
ATOM 24004 C CA . ARG A 1 16 ? 10.696 -8.966 -10.311 1.00 0.00 15 ARG A CA 14
ATOM 24005 C C . ARG A 1 16 ? 11.800 -9.757 -11.016 1.00 0.00 15 ARG A C 14
ATOM 24006 O O . ARG A 1 16 ? 12.876 -9.221 -11.277 1.00 0.00 15 ARG A O 14
ATOM 24027 N N . LEU A 1 17 ? 11.539 -11.023 -11.324 1.00 0.00 16 LEU A N 14
ATOM 24028 C CA . LEU A 1 17 ? 12.540 -11.844 -11.999 1.00 0.00 16 LEU A CA 14
ATOM 24029 C C . LEU A 1 17 ? 12.789 -11.339 -13.416 1.00 0.00 16 LEU A C 14
ATOM 24030 O O . LEU A 1 17 ? 13.920 -11.354 -13.899 1.00 0.00 16 LEU A O 14
ATOM 24046 N N . TRP A 1 18 ? 11.730 -10.899 -14.084 1.00 0.00 17 TRP A N 14
ATOM 24047 C CA . TRP A 1 18 ? 11.864 -10.409 -15.451 1.00 0.00 17 TRP A CA 14
ATOM 24048 C C . TRP A 1 18 ? 12.825 -9.227 -15.506 1.00 0.00 17 TRP A C 14
ATOM 24049 O O . TRP A 1 18 ? 13.734 -9.193 -16.334 1.00 0.00 17 TRP A O 14
ATOM 24070 N N . SER A 1 19 ? 12.617 -8.262 -14.621 1.00 0.00 18 SER A N 14
ATOM 24071 C CA . SER A 1 19 ? 13.471 -7.081 -14.579 1.00 0.00 18 SER A CA 14
ATOM 24072 C C . SER A 1 19 ? 14.910 -7.445 -14.217 1.00 0.00 18 SER A C 14
ATOM 24073 O O . SER A 1 19 ? 15.855 -6.949 -14.827 1.00 0.00 18 SER A O 14
ATOM 24081 N N . GLU A 1 20 ? 15.070 -8.292 -13.206 1.00 0.00 19 GLU A N 14
ATOM 24082 C CA . GLU A 1 20 ? 16.402 -8.686 -12.751 1.00 0.00 19 GLU A CA 14
ATOM 24083 C C . GLU A 1 20 ? 17.197 -9.405 -13.840 1.00 0.00 19 GLU A C 14
ATOM 24084 O O . GLU A 1 20 ? 18.369 -9.100 -14.059 1.00 0.00 19 GLU A O 14
ATOM 24096 N N . TYR A 1 21 ? 16.571 -10.366 -14.511 1.00 0.00 20 TYR A N 14
ATOM 24097 C CA . TYR A 1 21 ? 17.263 -11.114 -15.557 1.00 0.00 20 TYR A CA 14
ATOM 24098 C C . TYR A 1 21 ? 17.530 -10.256 -16.789 1.00 0.00 20 TYR A C 14
ATOM 24099 O O . TYR A 1 21 ? 18.618 -10.308 -17.363 1.00 0.00 20 TYR A O 14
ATOM 24117 N N . VAL A 1 22 ? 16.538 -9.478 -17.201 1.00 0.00 21 VAL A N 14
ATOM 24118 C CA . VAL A 1 22 ? 16.699 -8.631 -18.375 1.00 0.00 21 VAL A CA 14
ATOM 24119 C C . VAL A 1 22 ? 17.764 -7.564 -18.137 1.00 0.00 21 VAL A C 14
ATOM 24120 O O . VAL A 1 22 ? 18.649 -7.361 -18.969 1.00 0.00 21 VAL A O 14
ATOM 24133 N N . ASP A 1 23 ? 17.675 -6.891 -16.994 1.00 0.00 22 ASP A N 14
ATOM 24134 C CA . ASP A 1 23 ? 18.639 -5.849 -16.650 1.00 0.00 22 ASP A CA 14
ATOM 24135 C C . ASP A 1 23 ? 18.377 -5.339 -15.237 1.00 0.00 22 ASP A C 14
ATOM 24136 O O . ASP A 1 23 ? 17.272 -4.896 -14.926 1.00 0.00 22 ASP A O 14
ATOM 24145 N N . THR A 1 24 ? 19.393 -5.397 -14.386 1.00 0.00 23 THR A N 14
ATOM 24146 C CA . THR A 1 24 ? 19.239 -4.933 -13.013 1.00 0.00 23 THR A CA 14
ATOM 24147 C C . THR A 1 24 ? 19.035 -3.422 -12.977 1.00 0.00 23 THR A C 14
ATOM 24148 O O . THR A 1 24 ? 18.252 -2.911 -12.176 1.00 0.00 23 THR A O 14
ATOM 24159 N N . ALA A 1 25 ? 19.741 -2.712 -13.850 1.00 0.00 24 ALA A N 14
ATOM 24160 C CA . ALA A 1 25 ? 19.623 -1.260 -13.908 1.00 0.00 24 ALA A CA 14
ATOM 24161 C C . ALA A 1 25 ? 18.336 -0.848 -14.618 1.00 0.00 24 ALA A C 14
ATOM 24162 O O . ALA A 1 25 ? 17.815 0.244 -14.392 1.00 0.00 24 ALA A O 14
ATOM 24169 N N . GLY A 1 26 ? 17.833 -1.723 -15.485 1.00 0.00 25 GLY A N 14
ATOM 24170 C CA . GLY A 1 26 ? 16.613 -1.431 -16.229 1.00 0.00 25 GLY A CA 14
ATOM 24171 C C . GLY A 1 26 ? 15.373 -1.935 -15.496 1.00 0.00 25 GLY A C 14
ATOM 24172 O O . GLY A 1 26 ? 15.289 -3.107 -15.130 1.00 0.00 25 GLY A O 14
ATOM 24176 N N . GLU A 1 27 ? 14.407 -1.043 -15.300 1.00 0.00 26 GLU A N 14
ATOM 24177 C CA . GLU A 1 27 ? 13.166 -1.407 -14.625 1.00 0.00 26 GLU A CA 14
ATOM 24178 C C . GLU A 1 27 ? 11.999 -1.369 -15.608 1.00 0.00 26 GLU A C 14
ATOM 24179 O O . GLU A 1 27 ? 11.890 -0.444 -16.414 1.00 0.00 26 GLU A O 14
ATOM 24191 N N . MET A 1 28 ? 11.126 -2.371 -15.537 1.00 0.00 27 MET A N 14
ATOM 24192 C CA . MET A 1 28 ? 9.971 -2.424 -16.429 1.00 0.00 27 MET A CA 14
ATOM 24193 C C . MET A 1 28 ? 8.675 -2.341 -15.630 1.00 0.00 27 MET A C 14
ATOM 24194 O O . MET A 1 28 ? 8.451 -3.122 -14.704 1.00 0.00 27 MET A O 14
ATOM 24208 N N . SER A 1 29 ? 7.825 -1.385 -15.992 1.00 0.00 28 SER A N 14
ATOM 24209 C CA . SER A 1 29 ? 6.554 -1.199 -15.300 1.00 0.00 28 SER A CA 14
ATOM 24210 C C . SER A 1 29 ? 5.575 -2.319 -15.643 1.00 0.00 28 SER A C 14
ATOM 24211 O O . SER A 1 29 ? 5.614 -2.879 -16.739 1.00 0.00 28 SER A O 14
ATOM 24219 N N . LYS A 1 30 ? 4.693 -2.631 -14.697 1.00 0.00 29 LYS A N 14
ATOM 24220 C CA . LYS A 1 30 ? 3.698 -3.678 -14.903 1.00 0.00 29 LYS A CA 14
ATOM 24221 C C . LYS A 1 30 ? 2.756 -3.319 -16.053 1.00 0.00 29 LYS A C 14
ATOM 24222 O O . LYS A 1 30 ? 2.072 -4.184 -16.598 1.00 0.00 29 LYS A O 14
ATOM 24241 N N . ASP A 1 31 ? 2.724 -2.040 -16.419 1.00 0.00 30 ASP A N 14
ATOM 24242 C CA . ASP A 1 31 ? 1.862 -1.585 -17.505 1.00 0.00 30 ASP A CA 14
ATOM 24243 C C . ASP A 1 31 ? 2.228 -2.290 -18.807 1.00 0.00 30 ASP A C 14
ATOM 24244 O O . ASP A 1 31 ? 1.356 -2.626 -19.609 1.00 0.00 30 ASP A O 14
ATOM 24253 N N . GLU A 1 32 ? 3.521 -2.510 -19.009 1.00 0.00 31 GLU A N 14
ATOM 24254 C CA . GLU A 1 32 ? 3.996 -3.174 -20.218 1.00 0.00 31 GLU A CA 14
ATOM 24255 C C . GLU A 1 32 ? 3.414 -4.581 -20.322 1.00 0.00 31 GLU A C 14
ATOM 24256 O O . GLU A 1 32 ? 3.080 -5.044 -21.413 1.00 0.00 31 GLU A O 14
ATOM 24268 N N . PHE A 1 33 ? 3.298 -5.257 -19.185 1.00 0.00 32 PHE A N 14
ATOM 24269 C CA . PHE A 1 33 ? 2.757 -6.613 -19.165 1.00 0.00 32 PHE A CA 14
ATOM 24270 C C . PHE A 1 33 ? 1.348 -6.655 -19.747 1.00 0.00 32 PHE A C 14
ATOM 24271 O O . PHE A 1 33 ? 1.046 -7.497 -20.585 1.00 0.00 32 PHE A O 14
ATOM 24288 N N . ASN A 1 34 ? 0.488 -5.754 -19.296 1.00 0.00 33 ASN A N 14
ATOM 24289 C CA . ASN A 1 34 ? -0.883 -5.723 -19.792 1.00 0.00 33 ASN A CA 14
ATOM 24290 C C . ASN A 1 34 ? -0.907 -5.470 -21.298 1.00 0.00 33 ASN A C 14
ATOM 24291 O O . ASN A 1 34 ? -1.671 -6.097 -22.033 1.00 0.00 33 ASN A O 14
ATOM 24302 N N . SER A 1 35 ? -0.073 -4.539 -21.746 1.00 0.00 34 SER A N 14
ATOM 24303 C CA . SER A 1 35 ? -0.004 -4.189 -23.163 1.00 0.00 34 SER A CA 14
ATOM 24304 C C . SER A 1 35 ? 0.471 -5.362 -24.023 1.00 0.00 34 SER A C 14
ATOM 24305 O O . SER A 1 35 ? -0.022 -5.562 -25.133 1.00 0.00 34 SER A O 14
ATOM 24313 N N . LEU A 1 36 ? 1.447 -6.117 -23.526 1.00 0.00 35 LEU A N 14
ATOM 24314 C CA . LEU A 1 36 ? 1.991 -7.242 -24.288 1.00 0.00 35 LEU A CA 14
ATOM 24315 C C . LEU A 1 36 ? 1.366 -8.568 -23.863 1.00 0.00 35 LEU A C 14
ATOM 24316 O O . LEU A 1 36 ? 1.096 -8.797 -22.687 1.00 0.00 35 LEU A O 14
ATOM 24332 N N . SER A 1 37 ? 1.150 -9.445 -24.839 1.00 0.00 36 SER A N 14
ATOM 24333 C CA . SER A 1 37 ? 0.567 -10.756 -24.568 1.00 0.00 36 SER A CA 14
ATOM 24334 C C . SER A 1 37 ? 1.566 -11.646 -23.833 1.00 0.00 36 SER A C 14
ATOM 24335 O O . SER A 1 37 ? 2.776 -11.433 -23.912 1.00 0.00 36 SER A O 14
ATOM 24343 N N . THR A 1 38 ? 1.054 -12.642 -23.118 1.00 0.00 37 THR A N 14
ATOM 24344 C CA . THR A 1 38 ? 1.914 -13.556 -22.374 1.00 0.00 37 THR A CA 14
ATOM 24345 C C . THR A 1 38 ? 2.856 -14.291 -23.323 1.00 0.00 37 THR A C 14
ATOM 24346 O O . THR A 1 38 ? 4.047 -14.434 -23.048 1.00 0.00 37 THR A O 14
ATOM 24357 N N . GLU A 1 39 ? 2.309 -14.754 -24.441 1.00 0.00 38 GLU A N 14
ATOM 24358 C CA . GLU A 1 39 ? 3.098 -15.471 -25.436 1.00 0.00 38 GLU A CA 14
ATOM 24359 C C . GLU A 1 39 ? 4.194 -14.571 -26.001 1.00 0.00 38 GLU A C 14
ATOM 24360 O O . GLU A 1 39 ? 5.300 -15.028 -26.290 1.00 0.00 38 GLU A O 14
ATOM 24372 N N . ASP A 1 40 ? 3.870 -13.293 -26.169 1.00 0.00 39 ASP A N 14
ATOM 24373 C CA . ASP A 1 40 ? 4.823 -12.334 -26.716 1.00 0.00 39 ASP A CA 14
ATOM 24374 C C . ASP A 1 40 ? 6.074 -12.237 -25.845 1.00 0.00 39 ASP A C 14
ATOM 24375 O O . ASP A 1 40 ? 7.181 -12.095 -26.360 1.00 0.00 39 ASP A O 14
ATOM 24384 N N . LYS A 1 41 ? 5.901 -12.308 -24.529 1.00 0.00 40 LYS A N 14
ATOM 24385 C CA . LYS A 1 41 ? 7.043 -12.218 -23.621 1.00 0.00 40 LYS A CA 14
ATOM 24386 C C . LYS A 1 41 ? 8.039 -13.339 -23.895 1.00 0.00 40 LYS A C 14
ATOM 24387 O O . LYS A 1 41 ? 9.252 -13.129 -23.844 1.00 0.00 40 LYS A O 14
ATOM 24406 N N . VAL A 1 42 ? 7.527 -14.527 -24.186 1.00 0.00 41 VAL A N 14
ATOM 24407 C CA . VAL A 1 42 ? 8.389 -15.668 -24.463 1.00 0.00 41 VAL A CA 14
ATOM 24408 C C . VAL A 1 42 ? 9.270 -15.381 -25.675 1.00 0.00 41 VAL A C 14
ATOM 24409 O O . VAL A 1 42 ? 10.459 -15.699 -25.681 1.00 0.00 41 VAL A O 14
ATOM 24422 N N . ARG A 1 43 ? 8.675 -14.782 -26.699 1.00 0.00 42 ARG A N 14
ATOM 24423 C CA . ARG A 1 43 ? 9.408 -14.456 -27.917 1.00 0.00 42 ARG A CA 14
ATOM 24424 C C . ARG A 1 43 ? 10.567 -13.505 -27.622 1.00 0.00 42 ARG A C 14
ATOM 24425 O O . ARG A 1 43 ? 11.658 -13.661 -28.171 1.00 0.00 42 ARG A O 14
ATOM 24446 N N . LEU A 1 44 ? 10.328 -12.515 -26.766 1.00 0.00 43 LEU A N 14
ATOM 24447 C CA . LEU A 1 44 ? 11.371 -11.548 -26.430 1.00 0.00 43 LEU A CA 14
ATOM 24448 C C . LEU A 1 44 ? 12.590 -12.244 -25.830 1.00 0.00 43 LEU A C 14
ATOM 24449 O O . LEU A 1 44 ? 13.724 -11.965 -26.220 1.00 0.00 43 LEU A O 14
ATOM 24465 N N . GLN A 1 45 ? 12.358 -13.149 -24.884 1.00 0.00 44 GLN A N 14
ATOM 24466 C CA . GLN A 1 45 ? 13.461 -13.867 -24.254 1.00 0.00 44 GLN A CA 14
ATOM 24467 C C . GLN A 1 45 ? 14.182 -14.742 -25.273 1.00 0.00 44 GLN A C 14
ATOM 24468 O O . GLN A 1 45 ? 15.410 -14.836 -25.268 1.00 0.00 44 GLN A O 14
ATOM 24482 N N . VAL A 1 46 ? 13.409 -15.382 -26.144 1.00 0.00 45 VAL A N 14
ATOM 24483 C CA . VAL A 1 46 ? 13.982 -16.251 -27.164 1.00 0.00 45 VAL A CA 14
ATOM 24484 C C . VAL A 1 46 ? 14.883 -15.462 -28.107 1.00 0.00 45 VAL A C 14
ATOM 24485 O O . VAL A 1 46 ? 15.981 -15.898 -28.437 1.00 0.00 45 VAL A O 14
ATOM 24498 N N . GLU A 1 47 ? 14.405 -14.303 -28.544 1.00 0.00 46 GLU A N 14
ATOM 24499 C CA . GLU A 1 47 ? 15.171 -13.461 -29.459 1.00 0.00 46 GLU A CA 14
ATOM 24500 C C . GLU A 1 47 ? 16.449 -12.944 -28.799 1.00 0.00 46 GLU A C 14
ATOM 24501 O O . GLU A 1 47 ? 17.499 -12.867 -29.436 1.00 0.00 46 GLU A O 14
ATOM 24513 N N . ALA A 1 48 ? 16.347 -12.565 -27.529 1.00 0.00 47 ALA A N 14
ATOM 24514 C CA . ALA A 1 48 ? 17.497 -12.026 -26.804 1.00 0.00 47 ALA A CA 14
ATOM 24515 C C . ALA A 1 48 ? 18.640 -13.035 -26.716 1.00 0.00 47 ALA A C 14
ATOM 24516 O O . ALA A 1 48 ? 19.807 -12.672 -26.872 1.00 0.00 47 ALA A O 14
ATOM 24523 N N . PHE A 1 49 ? 18.311 -14.297 -26.459 1.00 0.00 48 PHE A N 14
ATOM 24524 C CA . PHE A 1 49 ? 19.339 -15.329 -26.347 1.00 0.00 48 PHE A CA 14
ATOM 24525 C C . PHE A 1 49 ? 19.379 -16.225 -27.586 1.00 0.00 48 PHE A C 14
ATOM 24526 O O . PHE A 1 49 ? 20.105 -17.218 -27.612 1.00 0.00 48 PHE A O 14
ATOM 24543 N N . GLY A 1 50 ? 18.597 -15.881 -28.604 1.00 0.00 49 GLY A N 14
ATOM 24544 C CA . GLY A 1 50 ? 18.560 -16.678 -29.823 1.00 0.00 49 GLY A CA 14
ATOM 24545 C C . GLY A 1 50 ? 17.699 -17.921 -29.622 1.00 0.00 49 GLY A C 14
ATOM 24546 O O . GLY A 1 50 ? 17.140 -18.131 -28.546 1.00 0.00 49 GLY A O 14
ATOM 24550 N N . GLU A 1 51 ? 17.603 -18.747 -30.657 1.00 0.00 50 GLU A N 14
ATOM 24551 C CA . GLU A 1 51 ? 16.811 -19.970 -30.569 1.00 0.00 50 GLU A CA 14
ATOM 24552 C C . GLU A 1 51 ? 17.449 -20.939 -29.579 1.00 0.00 50 GLU A C 14
ATOM 24553 O O . GLU A 1 51 ? 18.658 -21.163 -29.608 1.00 0.00 50 GLU A O 14
ATOM 24565 N N . GLU A 1 52 ? 16.631 -21.505 -28.698 1.00 0.00 51 GLU A N 14
ATOM 24566 C CA . GLU A 1 52 ? 17.136 -22.442 -27.703 1.00 0.00 51 GLU A CA 14
ATOM 24567 C C . GLU A 1 52 ? 16.945 -23.883 -28.164 1.00 0.00 51 GLU A C 14
ATOM 24568 O O . GLU A 1 52 ? 15.822 -24.332 -28.389 1.00 0.00 51 GLU A O 14
ATOM 24580 N N . LYS A 1 53 ? 18.054 -24.605 -28.290 1.00 0.00 52 LYS A N 14
ATOM 24581 C CA . LYS A 1 53 ? 18.006 -26.001 -28.712 1.00 0.00 52 LYS A CA 14
ATOM 24582 C C . LYS A 1 53 ? 18.936 -26.833 -27.836 1.00 0.00 52 LYS A C 14
ATOM 24583 O O . LYS A 1 53 ? 18.486 -27.575 -26.963 1.00 0.00 52 LYS A O 14
ATOM 24602 N N . SER A 1 54 ? 20.237 -26.689 -28.066 1.00 0.00 53 SER A N 14
ATOM 24603 C CA . SER A 1 54 ? 21.229 -27.416 -27.285 1.00 0.00 53 SER A CA 14
ATOM 24604 C C . SER A 1 54 ? 21.161 -26.971 -25.819 1.00 0.00 53 SER A C 14
ATOM 24605 O O . SER A 1 54 ? 20.970 -25.784 -25.549 1.00 0.00 53 SER A O 14
ATOM 24613 N N . PRO A 1 55 ? 21.299 -27.869 -24.868 1.00 0.00 54 PRO A N 14
ATOM 24614 C CA . PRO A 1 55 ? 21.233 -27.499 -23.422 1.00 0.00 54 PRO A CA 14
ATOM 24615 C C . PRO A 1 55 ? 22.421 -26.640 -22.999 1.00 0.00 54 PRO A C 14
ATOM 24616 O O . PRO A 1 55 ? 23.537 -26.823 -23.483 1.00 0.00 54 PRO A O 14
ATOM 24627 N N . LYS A 1 56 ? 22.169 -25.699 -22.095 1.00 0.00 55 LYS A N 14
ATOM 24628 C CA . LYS A 1 56 ? 23.224 -24.813 -21.615 1.00 0.00 55 LYS A CA 14
ATOM 24629 C C . LYS A 1 56 ? 23.234 -24.762 -20.091 1.00 0.00 55 LYS A C 14
ATOM 24630 O O . LYS A 1 56 ? 22.190 -24.869 -19.449 1.00 0.00 55 LYS A O 14
ATOM 24649 N N . PHE A 1 57 ? 24.421 -24.591 -19.520 1.00 0.00 56 PHE A N 14
ATOM 24650 C CA . PHE A 1 57 ? 24.557 -24.518 -18.070 1.00 0.00 56 PHE A CA 14
ATOM 24651 C C . PHE A 1 57 ? 24.137 -23.138 -17.571 1.00 0.00 56 PHE A C 14
ATOM 24652 O O . PHE A 1 57 ? 24.604 -22.118 -18.077 1.00 0.00 56 PHE A O 14
ATOM 24669 N N . SER A 1 58 ? 23.249 -23.112 -16.583 1.00 0.00 57 SER A N 14
ATOM 24670 C CA . SER A 1 58 ? 22.770 -21.847 -16.034 1.00 0.00 57 SER A CA 14
ATOM 24671 C C . SER A 1 58 ? 22.963 -21.802 -14.520 1.00 0.00 57 SER A C 14
ATOM 24672 O O . SER A 1 58 ? 22.981 -22.838 -13.855 1.00 0.00 57 SER A O 14
ATOM 24680 N N . THR A 1 59 ? 23.107 -20.593 -13.985 1.00 0.00 58 THR A N 14
ATOM 24681 C CA . THR A 1 59 ? 23.299 -20.422 -12.549 1.00 0.00 58 THR A CA 14
ATOM 24682 C C . THR A 1 59 ? 22.290 -19.425 -11.988 1.00 0.00 58 THR A C 14
ATOM 24683 O O . THR A 1 59 ? 21.713 -18.627 -12.727 1.00 0.00 58 THR A O 14
ATOM 24694 N N . LYS A 1 60 ? 22.081 -19.481 -10.677 1.00 0.00 59 LYS A N 14
ATOM 24695 C CA . LYS A 1 60 ? 21.137 -18.583 -10.021 1.00 0.00 59 LYS A CA 14
ATOM 24696 C C . LYS A 1 60 ? 21.587 -18.288 -8.593 1.00 0.00 59 LYS A C 14
ATOM 24697 O O . LYS A 1 60 ? 22.118 -19.161 -7.907 1.00 0.00 59 LYS A O 14
ATOM 24716 N N . VAL A 1 61 ? 21.375 -17.052 -8.151 1.00 0.00 60 VAL A N 14
ATOM 24717 C CA . VAL A 1 61 ? 21.769 -16.655 -6.803 1.00 0.00 60 VAL A CA 14
ATOM 24718 C C . VAL A 1 61 ? 20.688 -17.030 -5.795 1.00 0.00 60 VAL A C 14
ATOM 24719 O O . VAL A 1 61 ? 19.526 -16.654 -5.946 1.00 0.00 60 VAL A O 14
ATOM 24732 N N . THR A 1 62 ? 21.080 -17.780 -4.769 1.00 0.00 61 THR A N 14
ATOM 24733 C CA . THR A 1 62 ? 20.135 -18.210 -3.744 1.00 0.00 61 THR A CA 14
ATOM 24734 C C . THR A 1 62 ? 20.652 -17.950 -2.348 1.00 0.00 61 THR A C 14
ATOM 24735 O O . THR A 1 62 ? 21.852 -17.804 -2.118 1.00 0.00 61 THR A O 14
ATOM 24746 N N . THR A 1 63 ? 19.716 -17.937 -1.419 1.00 0.00 62 THR A N 14
ATOM 24747 C CA . THR A 1 63 ? 20.028 -17.746 -0.024 1.00 0.00 62 THR A CA 14
ATOM 24748 C C . THR A 1 63 ? 20.257 -19.104 0.609 1.00 0.00 62 THR A C 14
ATOM 24749 O O . THR A 1 63 ? 19.715 -20.107 0.147 1.00 0.00 62 THR A O 14
ATOM 24760 N N . LYS A 1 64 ? 21.084 -19.125 1.637 1.00 0.00 63 LYS A N 14
ATOM 24761 C CA . LYS A 1 64 ? 21.422 -20.369 2.322 1.00 0.00 63 LYS A CA 14
ATOM 24762 C C . LYS A 1 64 ? 20.163 -21.222 2.548 1.00 0.00 63 LYS A C 14
ATOM 24763 O O . LYS A 1 64 ? 19.346 -20.908 3.414 1.00 0.00 63 LYS A O 14
ATOM 24782 N N . PRO A 1 65 ? 19.988 -22.288 1.786 1.00 0.00 64 PRO A N 14
ATOM 24783 C CA . PRO A 1 65 ? 18.803 -23.188 1.909 1.00 0.00 64 PRO A CA 14
ATOM 24784 C C . PRO A 1 65 ? 18.921 -24.138 3.096 1.00 0.00 64 PRO A C 14
ATOM 24785 O O . PRO A 1 65 ? 19.969 -24.221 3.735 1.00 0.00 64 PRO A O 14
ATOM 24796 N N . ASP A 1 66 ? 17.843 -24.859 3.380 1.00 0.00 65 ASP A N 14
ATOM 24797 C CA . ASP A 1 66 ? 17.846 -25.808 4.486 1.00 0.00 65 ASP A CA 14
ATOM 24798 C C . ASP A 1 66 ? 18.616 -27.061 4.083 1.00 0.00 65 ASP A C 14
ATOM 24799 O O . ASP A 1 66 ? 18.714 -27.383 2.899 1.00 0.00 65 ASP A O 14
ATOM 24808 N N . PHE A 1 67 ? 19.181 -27.752 5.067 1.00 0.00 66 PHE A N 14
ATOM 24809 C CA . PHE A 1 67 ? 19.960 -28.953 4.784 1.00 0.00 66 PHE A CA 14
ATOM 24810 C C . PHE A 1 67 ? 19.096 -30.021 4.122 1.00 0.00 66 PHE A C 14
ATOM 24811 O O . PHE A 1 67 ? 17.967 -30.274 4.540 1.00 0.00 66 PHE A O 14
ATOM 24828 N N . ASP A 1 68 ? 19.646 -30.645 3.085 1.00 0.00 67 ASP A N 14
ATOM 24829 C CA . ASP A 1 68 ? 18.934 -31.691 2.359 1.00 0.00 67 ASP A CA 14
ATOM 24830 C C . ASP A 1 68 ? 19.890 -32.416 1.415 1.00 0.00 67 ASP A C 14
ATOM 24831 O O . ASP A 1 68 ? 20.933 -31.880 1.043 1.00 0.00 67 ASP A O 14
ATOM 24840 N N . GLY A 1 69 ? 19.531 -33.636 1.031 1.00 0.00 68 GLY A N 14
ATOM 24841 C CA . GLY A 1 69 ? 20.372 -34.418 0.131 1.00 0.00 68 GLY A CA 14
ATOM 24842 C C . GLY A 1 69 ? 19.991 -34.188 -1.328 1.00 0.00 68 GLY A C 14
ATOM 24843 O O . GLY A 1 69 ? 19.072 -33.427 -1.631 1.00 0.00 68 GLY A O 14
ATOM 24847 N N . PHE A 1 70 ? 20.702 -34.865 -2.225 1.00 0.00 69 PHE A N 14
ATOM 24848 C CA . PHE A 1 70 ? 20.440 -34.754 -3.658 1.00 0.00 69 PHE A CA 14
ATOM 24849 C C . PHE A 1 70 ? 20.586 -33.314 -4.145 1.00 0.00 69 PHE A C 14
ATOM 24850 O O . PHE A 1 70 ? 19.990 -32.931 -5.152 1.00 0.00 69 PHE A O 14
ATOM 24867 N N . GLN A 1 71 ? 21.384 -32.519 -3.438 1.00 0.00 70 GLN A N 14
ATOM 24868 C CA . GLN A 1 71 ? 21.593 -31.129 -3.833 1.00 0.00 70 GLN A CA 14
ATOM 24869 C C . GLN A 1 71 ? 23.067 -30.748 -3.723 1.00 0.00 70 GLN A C 14
ATOM 24870 O O . GLN A 1 71 ? 23.796 -31.276 -2.884 1.00 0.00 70 GLN A O 14
ATOM 24884 N N . PHE A 1 72 ? 23.495 -29.824 -4.578 1.00 0.00 71 PHE A N 14
ATOM 24885 C CA . PHE A 1 72 ? 24.881 -29.369 -4.572 1.00 0.00 71 PHE A CA 14
ATOM 24886 C C . PHE A 1 72 ? 24.931 -27.844 -4.634 1.00 0.00 71 PHE A C 14
ATOM 24887 O O . PHE A 1 72 ? 24.275 -27.227 -5.473 1.00 0.00 71 PHE A O 14
ATOM 24904 N N . TYR A 1 73 ? 25.699 -27.240 -3.731 1.00 0.00 72 TYR A N 14
ATOM 24905 C CA . TYR A 1 73 ? 25.807 -25.784 -3.685 1.00 0.00 72 TYR A CA 14
ATOM 24906 C C . TYR A 1 73 ? 27.267 -25.340 -3.716 1.00 0.00 72 TYR A C 14
ATOM 24907 O O . TYR A 1 73 ? 28.160 -26.071 -3.287 1.00 0.00 72 TYR A O 14
ATOM 24925 N N . ILE A 1 74 ? 27.498 -24.131 -4.223 1.00 0.00 73 ILE A N 14
ATOM 24926 C CA . ILE A 1 74 ? 28.850 -23.587 -4.304 1.00 0.00 73 ILE A CA 14
ATOM 24927 C C . ILE A 1 74 ? 29.115 -22.657 -3.123 1.00 0.00 73 ILE A C 14
ATOM 24928 O O . ILE A 1 74 ? 28.376 -21.698 -2.898 1.00 0.00 73 ILE A O 14
ATOM 24944 N N . GLU A 1 75 ? 30.172 -22.947 -2.373 1.00 0.00 74 GLU A N 14
ATOM 24945 C CA . GLU A 1 75 ? 30.523 -22.127 -1.218 1.00 0.00 74 GLU A CA 14
ATOM 24946 C C . GLU A 1 75 ? 31.401 -20.956 -1.643 1.00 0.00 74 GLU A C 14
ATOM 24947 O O . GLU A 1 75 ? 32.415 -21.140 -2.318 1.00 0.00 74 GLU A O 14
ATOM 24959 N N . ALA A 1 76 ? 31.007 -19.751 -1.245 1.00 0.00 75 ALA A N 14
ATOM 24960 C CA . ALA A 1 76 ? 31.766 -18.555 -1.592 1.00 0.00 75 ALA A CA 14
ATOM 24961 C C . ALA A 1 76 ? 33.154 -18.600 -0.958 1.00 0.00 75 ALA A C 14
ATOM 24962 O O . ALA A 1 76 ? 33.313 -19.050 0.176 1.00 0.00 75 ALA A O 14
ATOM 24969 N N . GLY A 1 77 ? 34.153 -18.132 -1.698 1.00 0.00 76 GLY A N 14
ATOM 24970 C CA . GLY A 1 77 ? 35.522 -18.125 -1.195 1.00 0.00 76 GLY A CA 14
ATOM 24971 C C . GLY A 1 77 ? 36.188 -19.493 -1.361 1.00 0.00 76 GLY A C 14
ATOM 24972 O O . GLY A 1 77 ? 37.329 -19.687 -0.940 1.00 0.00 76 GLY A O 14
ATOM 24976 N N . ARG A 1 78 ? 35.477 -20.439 -1.972 1.00 0.00 77 ARG A N 14
ATOM 24977 C CA . ARG A 1 78 ? 36.023 -21.776 -2.177 1.00 0.00 77 ARG A CA 14
ATOM 24978 C C . ARG A 1 78 ? 36.331 -22.009 -3.652 1.00 0.00 77 ARG A C 14
ATOM 24979 O O . ARG A 1 78 ? 35.486 -21.775 -4.517 1.00 0.00 77 ARG A O 14
ATOM 25000 N N . ASP A 1 79 ? 37.544 -22.472 -3.934 1.00 0.00 78 ASP A N 14
ATOM 25001 C CA . ASP A 1 79 ? 37.950 -22.734 -5.309 1.00 0.00 78 ASP A CA 14
ATOM 25002 C C . ASP A 1 79 ? 37.124 -23.872 -5.900 1.00 0.00 78 ASP A C 14
ATOM 25003 O O . ASP A 1 79 ? 37.048 -24.959 -5.329 1.00 0.00 78 ASP A O 14
ATOM 25012 N N . PHE A 1 80 ? 36.504 -23.610 -7.046 1.00 0.00 79 PHE A N 14
ATOM 25013 C CA . PHE A 1 80 ? 35.681 -24.618 -7.705 1.00 0.00 79 PHE A CA 14
ATOM 25014 C C . PHE A 1 80 ? 36.449 -25.275 -8.847 1.00 0.00 79 PHE A C 14
ATOM 25015 O O . PHE A 1 80 ? 36.854 -24.608 -9.799 1.00 0.00 79 PHE A O 14
ATOM 25032 N N . ASP A 1 81 ? 36.643 -26.586 -8.748 1.00 0.00 80 ASP A N 14
ATOM 25033 C CA . ASP A 1 81 ? 37.360 -27.320 -9.783 1.00 0.00 80 ASP A CA 14
ATOM 25034 C C . ASP A 1 81 ? 36.381 -28.066 -10.682 1.00 0.00 80 ASP A C 14
ATOM 25035 O O . ASP A 1 81 ? 35.557 -28.847 -10.206 1.00 0.00 80 ASP A O 14
ATOM 25044 N N . GLY A 1 82 ? 36.475 -27.819 -11.983 1.00 0.00 81 GLY A N 14
ATOM 25045 C CA . GLY A 1 82 ? 35.592 -28.473 -12.941 1.00 0.00 81 GLY A CA 14
ATOM 25046 C C . GLY A 1 82 ? 35.784 -29.985 -12.922 1.00 0.00 81 GLY A C 14
ATOM 25047 O O . GLY A 1 82 ? 34.818 -30.742 -13.010 1.00 0.00 81 GLY A O 14
ATOM 25051 N N . ASP A 1 83 ? 37.038 -30.417 -12.814 1.00 0.00 82 ASP A N 14
ATOM 25052 C CA . ASP A 1 83 ? 37.351 -31.843 -12.796 1.00 0.00 82 ASP A CA 14
ATOM 25053 C C . ASP A 1 83 ? 36.693 -32.539 -11.607 1.00 0.00 82 ASP A C 14
ATOM 25054 O O . ASP A 1 83 ? 36.134 -33.626 -11.745 1.00 0.00 82 ASP A O 14
ATOM 25063 N N . ALA A 1 84 ? 36.770 -31.913 -10.438 1.00 0.00 83 ALA A N 14
ATOM 25064 C CA . ALA A 1 84 ? 36.177 -32.496 -9.240 1.00 0.00 83 ALA A CA 14
ATOM 25065 C C . ALA A 1 84 ? 34.667 -32.642 -9.400 1.00 0.00 83 ALA A C 14
ATOM 25066 O O . ALA A 1 84 ? 34.085 -33.649 -8.997 1.00 0.00 83 ALA A O 14
ATOM 25073 N N . TYR A 1 85 ? 34.038 -31.627 -9.984 1.00 0.00 84 TYR A N 14
ATOM 25074 C CA . TYR A 1 85 ? 32.593 -31.645 -10.187 1.00 0.00 84 TYR A CA 14
ATOM 25075 C C . TYR A 1 85 ? 32.170 -32.814 -11.074 1.00 0.00 84 TYR A C 14
ATOM 25076 O O . TYR A 1 85 ? 31.240 -33.548 -10.743 1.00 0.00 84 TYR A O 14
ATOM 25094 N N . THR A 1 86 ? 32.846 -32.973 -12.209 1.00 0.00 85 THR A N 14
ATOM 25095 C CA . THR A 1 86 ? 32.512 -34.050 -13.136 1.00 0.00 85 THR A CA 14
ATOM 25096 C C . THR A 1 86 ? 32.846 -35.415 -12.544 1.00 0.00 85 THR A C 14
ATOM 25097 O O . THR A 1 86 ? 32.158 -36.394 -12.810 1.00 0.00 85 THR A O 14
ATOM 25108 N N . GLU A 1 87 ? 33.906 -35.475 -11.750 1.00 0.00 86 GLU A N 14
ATOM 25109 C CA . GLU A 1 87 ? 34.315 -36.735 -11.137 1.00 0.00 86 GLU A CA 14
ATOM 25110 C C . GLU A 1 87 ? 33.259 -37.236 -10.151 1.00 0.00 86 GLU A C 14
ATOM 25111 O O . GLU A 1 87 ? 32.980 -38.434 -10.080 1.00 0.00 86 GLU A O 14
ATOM 25123 N N . ALA A 1 88 ? 32.699 -36.315 -9.374 1.00 0.00 87 ALA A N 14
ATOM 25124 C CA . ALA A 1 88 ? 31.699 -36.668 -8.367 1.00 0.00 87 ALA A CA 14
ATOM 25125 C C . ALA A 1 88 ? 30.442 -37.291 -8.978 1.00 0.00 87 ALA A C 14
ATOM 25126 O O . ALA A 1 88 ? 29.885 -38.238 -8.422 1.00 0.00 87 ALA A O 14
ATOM 25133 N N . TYR A 1 89 ? 29.978 -36.751 -10.102 1.00 0.00 88 TYR A N 14
ATOM 25134 C CA . TYR A 1 89 ? 28.765 -37.273 -10.732 1.00 0.00 88 TYR A CA 14
ATOM 25135 C C . TYR A 1 89 ? 29.079 -38.189 -11.916 1.00 0.00 88 TYR A C 14
ATOM 25136 O O . TYR A 1 89 ? 28.191 -38.872 -12.427 1.00 0.00 88 TYR A O 14
ATOM 25154 N N . GLY A 1 90 ? 30.332 -38.205 -12.350 1.00 0.00 89 GLY A N 14
ATOM 25155 C CA . GLY A 1 90 ? 30.724 -39.048 -13.474 1.00 0.00 89 GLY A CA 14
ATOM 25156 C C . GLY A 1 90 ? 30.129 -38.525 -14.779 1.00 0.00 89 GLY A C 14
ATOM 25157 O O . GLY A 1 90 ? 29.954 -39.279 -15.737 1.00 0.00 89 GLY A O 14
ATOM 25161 N N . VAL A 1 91 ? 29.813 -37.233 -14.811 1.00 0.00 90 VAL A N 14
ATOM 25162 C CA . VAL A 1 91 ? 29.230 -36.627 -16.006 1.00 0.00 90 VAL A CA 14
ATOM 25163 C C . VAL A 1 91 ? 30.141 -35.533 -16.556 1.00 0.00 90 VAL A C 14
ATOM 25164 O O . VAL A 1 91 ? 30.529 -34.614 -15.837 1.00 0.00 90 VAL A O 14
ATOM 25177 N N . ALA A 1 92 ? 30.475 -35.642 -17.839 1.00 0.00 91 ALA A N 14
ATOM 25178 C CA . ALA A 1 92 ? 31.342 -34.661 -18.486 1.00 0.00 91 ALA A CA 14
ATOM 25179 C C . ALA A 1 92 ? 30.688 -33.282 -18.501 1.00 0.00 91 ALA A C 14
ATOM 25180 O O . ALA A 1 92 ? 29.475 -33.161 -18.677 1.00 0.00 91 ALA A O 14
ATOM 25187 N N . VAL A 1 93 ? 31.502 -32.245 -18.322 1.00 0.00 92 VAL A N 14
ATOM 25188 C CA . VAL A 1 93 ? 30.995 -30.877 -18.325 1.00 0.00 92 VAL A CA 14
ATOM 25189 C C . VAL A 1 93 ? 31.830 -30.011 -19.273 1.00 0.00 92 VAL A C 14
ATOM 25190 O O . VAL A 1 93 ? 33.002 -30.307 -19.509 1.00 0.00 92 VAL A O 14
ATOM 25203 N N . PRO A 1 94 ? 31.270 -28.955 -19.821 1.00 0.00 93 PRO A N 14
ATOM 25204 C CA . PRO A 1 94 ? 32.015 -28.056 -20.758 1.00 0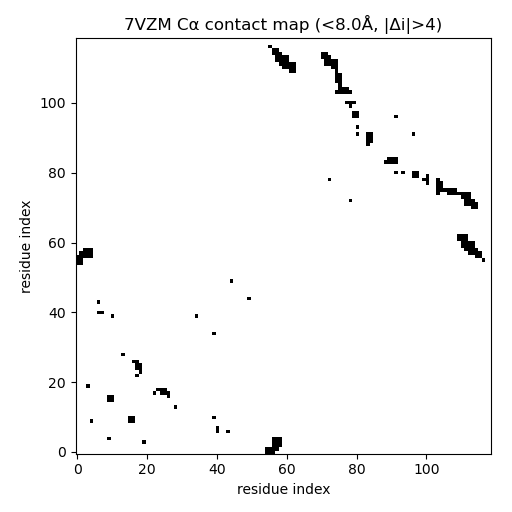.00 93 PRO A CA 14
ATOM 25205 C C . PRO A 1 94 ? 33.271 -27.473 -20.115 1.00 0.00 93 PRO A C 14
ATOM 25206 O O . PRO A 1 94 ? 33.255 -27.066 -18.956 1.00 0.00 93 PRO A O 14
ATOM 25217 N N . THR A 1 95 ? 34.356 -27.435 -20.876 1.00 0.00 94 THR A N 14
ATOM 25218 C CA . THR A 1 95 ? 35.610 -26.891 -20.367 1.00 0.00 94 THR A CA 14
ATOM 25219 C C . THR A 1 95 ? 35.522 -25.374 -20.194 1.00 0.00 94 THR A C 14
ATOM 25220 O O . THR A 1 95 ? 36.005 -24.822 -19.206 1.00 0.00 94 THR A O 14
ATOM 25231 N N . ASN A 1 96 ? 34.925 -24.709 -21.180 1.00 0.00 95 ASN A N 14
ATOM 25232 C CA . ASN A 1 96 ? 34.800 -23.252 -21.156 1.00 0.00 95 ASN A CA 14
ATOM 25233 C C . ASN A 1 96 ? 33.953 -22.753 -19.984 1.00 0.00 95 ASN A C 14
ATOM 25234 O O . ASN A 1 96 ? 34.314 -21.778 -19.327 1.00 0.00 95 ASN A O 14
ATOM 25245 N N . ILE A 1 97 ? 32.819 -23.403 -19.736 1.00 0.00 96 ILE A N 14
ATOM 25246 C CA . ILE A 1 97 ? 31.941 -22.973 -18.649 1.00 0.00 96 ILE A CA 14
ATOM 25247 C C . ILE A 1 97 ? 32.602 -23.194 -17.292 1.00 0.00 96 ILE A C 14
ATOM 25248 O O . ILE A 1 97 ? 32.354 -22.448 -16.345 1.00 0.00 96 ILE A O 14
ATOM 25264 N N . ALA A 1 98 ? 33.440 -24.222 -17.198 1.00 0.00 97 ALA A N 14
ATOM 25265 C CA . ALA A 1 98 ? 34.120 -24.518 -15.942 1.00 0.00 97 ALA A CA 14
ATOM 25266 C C . ALA A 1 98 ? 35.002 -23.346 -15.524 1.00 0.00 97 ALA A C 14
ATOM 25267 O O . ALA A 1 98 ? 35.044 -22.976 -14.351 1.00 0.00 97 ALA A O 14
ATOM 25274 N N . ALA A 1 99 ? 35.701 -22.762 -16.492 1.00 0.00 98 ALA A N 14
ATOM 25275 C CA . ALA A 1 99 ? 36.575 -21.629 -16.211 1.00 0.00 98 ALA A CA 14
ATOM 25276 C C . ALA A 1 99 ? 35.765 -20.444 -15.693 1.00 0.00 98 ALA A C 14
ATOM 25277 O O . ALA A 1 99 ? 36.187 -19.746 -14.769 1.00 0.00 98 ALA A O 14
ATOM 25284 N N . ARG A 1 100 ? 34.603 -20.222 -16.298 1.00 0.00 99 ARG A N 14
ATOM 25285 C CA . ARG A 1 100 ? 33.738 -19.118 -15.898 1.00 0.00 99 ARG A CA 14
ATOM 25286 C C . ARG A 1 100 ? 33.255 -19.297 -14.462 1.00 0.00 99 ARG A C 14
ATOM 25287 O O . ARG A 1 100 ? 33.165 -18.331 -13.704 1.00 0.00 99 ARG A O 14
ATOM 25308 N N . ILE A 1 101 ? 32.940 -20.534 -14.097 1.00 0.00 100 ILE A N 14
ATOM 25309 C CA . ILE A 1 101 ? 32.459 -20.825 -12.751 1.00 0.00 100 ILE A CA 14
ATOM 25310 C C . ILE A 1 101 ? 33.508 -20.448 -11.710 1.00 0.00 100 ILE A C 14
ATOM 25311 O O . ILE A 1 101 ? 33.189 -19.844 -10.686 1.00 0.00 100 ILE A O 14
ATOM 25327 N N . GLN A 1 102 ? 34.760 -20.806 -11.976 1.00 0.00 101 GLN A N 14
ATOM 25328 C CA . GLN A 1 102 ? 35.841 -20.496 -11.048 1.00 0.00 101 GLN A CA 14
ATOM 25329 C C . GLN A 1 102 ? 35.975 -18.987 -10.871 1.00 0.00 101 GLN A C 14
ATOM 25330 O O . GLN A 1 102 ? 36.179 -18.499 -9.759 1.00 0.00 101 GLN A O 14
ATOM 25344 N N . ALA A 1 103 ? 35.854 -18.253 -11.972 1.00 0.00 102 ALA A N 14
ATOM 25345 C CA . ALA A 1 103 ? 35.958 -16.798 -11.926 1.00 0.00 102 ALA A CA 14
ATOM 25346 C C . ALA A 1 103 ? 34.859 -16.211 -11.044 1.00 0.00 102 ALA A C 14
ATOM 25347 O O . ALA A 1 103 ? 35.093 -15.268 -10.289 1.00 0.00 102 ALA A O 14
ATOM 25354 N N . GLN A 1 104 ? 33.661 -16.777 -11.150 1.00 0.00 103 GLN A N 14
ATOM 25355 C CA . GLN A 1 104 ? 32.529 -16.305 -10.360 1.00 0.00 103 GLN A CA 14
ATOM 25356 C C . GLN A 1 104 ? 32.790 -16.490 -8.869 1.00 0.00 103 GLN A C 14
ATOM 25357 O O . GLN A 1 104 ? 32.417 -15.646 -8.060 1.00 0.00 103 GLN A O 14
ATOM 25371 N N . ALA A 1 105 ? 33.416 -17.606 -8.512 1.00 0.00 104 ALA A N 14
ATOM 25372 C CA . ALA A 1 105 ? 33.701 -17.893 -7.109 1.00 0.00 104 ALA A CA 14
ATOM 25373 C C . ALA A 1 105 ? 34.601 -16.818 -6.500 1.00 0.00 104 ALA A C 14
ATOM 25374 O O . ALA A 1 105 ? 34.409 -16.412 -5.354 1.00 0.00 104 ALA A O 14
ATOM 25381 N N . ALA A 1 106 ? 35.585 -16.369 -7.269 1.00 0.00 105 ALA A N 14
ATOM 25382 C CA . ALA A 1 106 ? 36.514 -15.347 -6.790 1.00 0.00 105 ALA A CA 14
ATOM 25383 C C . ALA A 1 106 ? 35.789 -14.038 -6.484 1.00 0.00 105 ALA A C 14
ATOM 25384 O O . ALA A 1 106 ? 36.073 -13.382 -5.483 1.00 0.00 105 ALA A O 14
ATOM 25391 N N . GLU A 1 107 ? 34.857 -13.662 -7.354 1.00 0.00 106 GLU A N 14
ATOM 25392 C CA . GLU A 1 107 ? 34.103 -12.424 -7.170 1.00 0.00 106 GLU A CA 14
ATOM 25393 C C . GLU A 1 107 ? 32.782 -12.674 -6.437 1.00 0.00 106 GLU A C 14
ATOM 25394 O O . GLU A 1 107 ? 32.009 -11.743 -6.211 1.00 0.00 106 GLU A O 14
ATOM 25406 N N . LEU A 1 108 ? 32.521 -13.928 -6.080 1.00 0.00 107 LEU A N 14
ATOM 25407 C CA . LEU A 1 108 ? 31.284 -14.271 -5.390 1.00 0.00 107 LEU A CA 14
ATOM 25408 C C . LEU A 1 108 ? 31.153 -13.491 -4.086 1.00 0.00 107 LEU A C 14
ATOM 25409 O O . LEU A 1 108 ? 32.075 -13.460 -3.272 1.00 0.00 107 LEU A O 14
ATOM 25425 N N . ASN A 1 109 ? 29.998 -12.862 -3.900 1.00 0.00 108 ASN A N 14
ATOM 25426 C CA . ASN A 1 109 ? 29.744 -12.080 -2.696 1.00 0.00 108 ASN A CA 14
ATOM 25427 C C . ASN A 1 109 ? 29.326 -12.988 -1.545 1.00 0.00 108 ASN A C 14
ATOM 25428 O O . ASN A 1 109 ? 28.484 -13.871 -1.713 1.00 0.00 108 ASN A O 14
ATOM 25439 N N . ALA A 1 110 ? 29.919 -12.768 -0.378 1.00 0.00 109 ALA A N 14
ATOM 25440 C CA . ALA A 1 110 ? 29.600 -13.573 0.794 1.00 0.00 109 ALA A CA 14
ATOM 25441 C C . ALA A 1 110 ? 28.128 -13.420 1.164 1.00 0.00 109 ALA A C 14
ATOM 25442 O O . ALA A 1 110 ? 27.547 -12.346 1.007 1.00 0.00 109 ALA A O 14
ATOM 25449 N N . GLY A 1 111 ? 27.531 -14.501 1.653 1.00 0.00 110 GLY A N 14
ATOM 25450 C CA . GLY A 1 111 ? 26.124 -14.479 2.038 1.00 0.00 110 GLY A CA 14
ATOM 25451 C C . GLY A 1 111 ? 25.220 -14.968 0.904 1.00 0.00 110 GLY A C 14
ATOM 25452 O O . GLY A 1 111 ? 24.027 -15.188 1.110 1.00 0.00 110 GLY A O 14
ATOM 25456 N N . GLU A 1 112 ? 25.790 -15.148 -0.288 1.00 0.00 111 GLU A N 14
ATOM 25457 C CA . GLU A 1 112 ? 25.013 -15.624 -1.428 1.00 0.00 111 GLU A CA 14
ATOM 25458 C C . GLU A 1 112 ? 25.619 -16.910 -1.980 1.00 0.00 111 GLU A C 14
ATOM 25459 O O . GLU A 1 112 ? 26.830 -17.003 -2.176 1.00 0.00 111 GLU A O 14
ATOM 25471 N N . TRP A 1 113 ? 24.764 -17.899 -2.224 1.00 0.00 112 TRP A N 14
ATOM 25472 C CA . TRP A 1 113 ? 25.216 -19.185 -2.746 1.00 0.00 112 TRP A CA 14
ATOM 25473 C C . TRP A 1 113 ? 24.693 -19.414 -4.160 1.00 0.00 112 TRP A C 14
ATOM 25474 O O . TRP A 1 113 ? 23.565 -19.052 -4.480 1.00 0.00 112 TRP A O 14
ATOM 25495 N N . LEU A 1 114 ? 25.519 -20.033 -4.998 1.00 0.00 113 LEU A N 14
ATOM 25496 C CA . LEU A 1 114 ? 25.119 -20.317 -6.371 1.00 0.00 113 LEU A CA 14
ATOM 25497 C C . LEU A 1 114 ? 24.707 -21.781 -6.502 1.00 0.00 113 LEU A C 14
ATOM 25498 O O . LEU A 1 114 ? 25.374 -22.672 -5.977 1.00 0.00 113 LEU A O 14
ATOM 25514 N N . LEU A 1 115 ? 23.603 -22.019 -7.201 1.00 0.00 114 LEU A N 14
ATOM 25515 C CA . LEU A 1 115 ? 23.106 -23.378 -7.388 1.00 0.00 114 LEU A CA 14
ATOM 25516 C C . LEU A 1 115 ? 23.629 -23.960 -8.698 1.00 0.00 114 LEU A C 14
ATOM 25517 O O . LEU A 1 115 ? 23.734 -23.255 -9.701 1.00 0.00 114 LEU A O 14
ATOM 25533 N N . VAL A 1 116 ? 23.970 -25.246 -8.678 1.00 0.00 115 VAL A N 14
ATOM 25534 C CA . VAL A 1 116 ? 24.497 -25.901 -9.871 1.00 0.00 115 VAL A CA 14
ATOM 25535 C C . VAL A 1 116 ? 23.520 -26.946 -10.404 1.00 0.00 115 VAL A C 14
ATOM 25536 O O . VAL A 1 116 ? 23.114 -27.860 -9.687 1.00 0.00 115 VAL A O 14
ATOM 25549 N N . GLU A 1 117 ? 23.157 -26.802 -11.676 1.00 0.00 116 GLU A N 14
ATOM 25550 C CA . GLU A 1 117 ? 22.237 -27.737 -12.321 1.00 0.00 116 GLU A CA 14
ATOM 25551 C C . GLU A 1 117 ? 22.823 -28.236 -13.636 1.00 0.00 116 GLU A C 14
ATOM 25552 O O . GLU A 1 117 ? 23.554 -27.515 -14.315 1.00 0.00 116 GLU A O 14
ATOM 25564 N N . HIS A 1 118 ? 22.498 -29.475 -13.992 1.00 0.00 117 HIS A N 14
ATOM 25565 C CA . HIS A 1 118 ? 22.998 -30.060 -15.231 1.00 0.00 117 HIS A CA 14
ATOM 25566 C C . HIS A 1 118 ? 22.070 -31.172 -15.710 1.00 0.00 117 HIS A C 14
ATOM 25567 O O . HIS A 1 118 ? 21.233 -31.664 -14.954 1.00 0.00 117 HIS A O 14
ATOM 25581 N N . GLU A 1 119 ? 22.225 -31.563 -16.971 1.00 0.00 118 GLU A N 14
ATOM 25582 C CA . GLU A 1 119 ? 21.396 -32.619 -17.540 1.00 0.00 118 GLU A CA 14
ATOM 25583 C C . GLU A 1 119 ? 22.265 -33.696 -18.181 1.00 0.00 118 GLU A C 14
ATOM 25584 O O . GLU A 1 119 ? 23.330 -33.406 -18.725 1.00 0.00 118 GLU A O 14
ATOM 25596 N N . ALA A 1 120 ? 21.803 -34.941 -18.111 1.00 0.00 119 ALA A N 14
ATOM 25597 C CA . ALA A 1 120 ? 22.547 -36.054 -18.688 1.00 0.00 119 ALA A CA 14
ATOM 25598 C C . ALA A 1 120 ? 21.872 -36.546 -19.964 1.00 0.00 119 ALA A C 14
ATOM 25599 O O . ALA A 1 120 ? 22.312 -37.553 -20.493 1.00 0.00 119 ALA A O 14
ATOM 25607 N N . MET A 1 2 ? 13.706 -31.143 -18.177 1.00 0.00 1 MET A N 15
ATOM 25608 C CA . MET A 1 2 ? 14.100 -29.727 -18.426 1.00 0.00 1 MET A CA 15
ATOM 25609 C C . MET A 1 2 ? 14.673 -29.127 -17.145 1.00 0.00 1 MET A C 15
ATOM 25610 O O . MET A 1 2 ? 14.589 -27.919 -16.924 1.00 0.00 1 MET A O 15
ATOM 25624 N N . SER A 1 3 ? 15.253 -29.979 -16.306 1.00 0.00 2 SER A N 15
ATOM 25625 C CA . SER A 1 3 ? 15.835 -29.521 -15.050 1.00 0.00 2 SER A CA 15
ATOM 25626 C C . SER A 1 3 ? 16.962 -28.527 -15.312 1.00 0.00 2 SER A C 15
ATOM 25627 O O . SER A 1 3 ? 17.061 -27.495 -14.647 1.00 0.00 2 SER A O 15
ATOM 25635 N N . THR A 1 4 ? 17.811 -28.846 -16.283 1.00 0.00 3 THR A N 15
ATOM 25636 C CA . THR A 1 4 ? 18.931 -27.974 -16.623 1.00 0.00 3 THR A CA 15
ATOM 25637 C C . THR A 1 4 ? 18.429 -26.614 -17.096 1.00 0.00 3 THR A C 15
ATOM 25638 O O . THR A 1 4 ? 18.943 -25.574 -16.682 1.00 0.00 3 THR A O 15
ATOM 25649 N N . GLN A 1 5 ? 17.424 -26.628 -17.965 1.00 0.00 4 GLN A N 15
ATOM 25650 C CA . GLN A 1 5 ? 16.862 -25.388 -18.488 1.00 0.00 4 GLN A CA 15
ATOM 25651 C C . GLN A 1 5 ? 15.903 -24.766 -17.478 1.00 0.00 4 GLN A C 15
ATOM 25652 O O . GLN A 1 5 ? 15.006 -25.436 -16.966 1.00 0.00 4 GLN A O 15
ATOM 25666 N N . TYR A 1 6 ? 16.094 -23.480 -17.201 1.00 0.00 5 TYR A N 15
ATOM 25667 C CA . TYR A 1 6 ? 15.234 -22.780 -16.253 1.00 0.00 5 TYR A CA 15
ATOM 25668 C C . TYR A 1 6 ? 13.899 -22.446 -16.910 1.00 0.00 5 TYR A C 15
ATOM 25669 O O . TYR A 1 6 ? 13.844 -22.151 -18.105 1.00 0.00 5 TYR A O 15
ATOM 25687 N N . THR A 1 7 ? 12.822 -22.500 -16.133 1.00 0.00 6 THR A N 15
ATOM 25688 C CA . THR A 1 7 ? 11.499 -22.209 -16.673 1.00 0.00 6 THR A CA 15
ATOM 25689 C C . THR A 1 7 ? 11.313 -20.708 -16.872 1.00 0.00 6 THR A C 15
ATOM 25690 O O . THR A 1 7 ? 11.977 -19.896 -16.226 1.00 0.00 6 THR A O 15
ATOM 25701 N N . TYR A 1 8 ? 10.402 -20.351 -17.770 1.00 0.00 7 TYR A N 15
ATOM 25702 C CA . TYR A 1 8 ? 10.125 -18.949 -18.055 1.00 0.00 7 TYR A CA 15
ATOM 25703 C C . TYR A 1 8 ? 9.348 -18.303 -16.912 1.00 0.00 7 TYR A C 15
ATOM 25704 O O . TYR A 1 8 ? 9.460 -17.100 -16.678 1.00 0.00 7 TYR A O 15
ATOM 25722 N N . GLN A 1 9 ? 8.550 -19.104 -16.215 1.00 0.00 8 GLN A N 15
ATOM 25723 C CA . GLN A 1 9 ? 7.747 -18.593 -15.110 1.00 0.00 8 GLN A CA 15
ATOM 25724 C C . GLN A 1 9 ? 8.632 -18.005 -14.016 1.00 0.00 8 GLN A C 15
ATOM 25725 O O . GLN A 1 9 ? 8.322 -16.952 -13.461 1.00 0.00 8 GLN A O 15
ATOM 25739 N N . GLN A 1 10 ? 9.731 -18.685 -13.708 1.00 0.00 9 GLN A N 15
ATOM 25740 C CA . GLN A 1 10 ? 10.640 -18.202 -12.674 1.00 0.00 9 GLN A CA 15
ATOM 25741 C C . GLN A 1 10 ? 11.224 -16.852 -13.076 1.00 0.00 9 GLN A C 15
ATOM 25742 O O . GLN A 1 10 ? 11.351 -15.944 -12.255 1.00 0.00 9 GLN A O 15
ATOM 25756 N N . ILE A 1 11 ? 11.575 -16.725 -14.348 1.00 0.00 10 ILE A N 15
ATOM 25757 C CA . ILE A 1 11 ? 12.132 -15.477 -14.851 1.00 0.00 10 ILE A CA 15
ATOM 25758 C C . ILE A 1 11 ? 11.087 -14.362 -14.792 1.00 0.00 10 ILE A C 15
ATOM 25759 O O . ILE A 1 11 ? 11.376 -13.243 -14.370 1.00 0.00 10 ILE A O 15
ATOM 25775 N N . ALA A 1 12 ? 9.875 -14.682 -15.241 1.00 0.00 11 ALA A N 15
ATOM 25776 C CA . ALA A 1 12 ? 8.780 -13.711 -15.266 1.00 0.00 11 ALA A CA 15
ATOM 25777 C C . ALA A 1 12 ? 8.399 -13.221 -13.868 1.00 0.00 11 ALA A C 15
ATOM 25778 O O . ALA A 1 12 ? 8.145 -12.033 -13.674 1.00 0.00 11 ALA A O 15
ATOM 25785 N N . GLU A 1 13 ? 8.339 -14.132 -12.901 1.00 0.00 12 GLU A N 15
ATOM 25786 C CA . GLU A 1 13 ? 7.960 -13.745 -11.543 1.00 0.00 12 GLU A CA 15
ATOM 25787 C C . GLU A 1 13 ? 9.061 -12.929 -10.871 1.00 0.00 12 GLU A C 15
ATOM 25788 O O . GLU A 1 13 ? 8.800 -12.191 -9.920 1.00 0.00 12 GLU A O 15
ATOM 25800 N N . ASP A 1 14 ? 10.287 -13.051 -11.369 1.00 0.00 13 ASP A N 15
ATOM 25801 C CA . ASP A 1 14 ? 11.402 -12.302 -10.798 1.00 0.00 13 ASP A CA 15
ATOM 25802 C C . ASP A 1 14 ? 11.833 -11.185 -11.746 1.00 0.00 13 ASP A C 15
ATOM 25803 O O . ASP A 1 14 ? 12.276 -11.441 -12.864 1.00 0.00 13 ASP A O 15
ATOM 25812 N N . PHE A 1 15 ? 11.691 -9.945 -11.288 1.00 0.00 14 PHE A N 15
ATOM 25813 C CA . PHE A 1 15 ? 12.058 -8.790 -12.101 1.00 0.00 14 PHE A CA 15
ATOM 25814 C C . PHE A 1 15 ? 13.556 -8.774 -12.401 1.00 0.00 14 PHE A C 15
ATOM 25815 O O . PHE A 1 15 ? 13.971 -8.453 -13.514 1.00 0.00 14 PHE A O 15
ATOM 25832 N N . ARG A 1 16 ? 14.363 -9.108 -11.398 1.00 0.00 15 ARG A N 15
ATOM 25833 C CA . ARG A 1 16 ? 15.814 -9.110 -11.567 1.00 0.00 15 ARG A CA 15
ATOM 25834 C C . ARG A 1 16 ? 16.244 -10.101 -12.646 1.00 0.00 15 ARG A C 15
ATOM 25835 O O . ARG A 1 16 ? 17.055 -9.773 -13.511 1.00 0.00 15 ARG A O 15
ATOM 25856 N N . LEU A 1 17 ? 15.705 -11.313 -12.584 1.00 0.00 16 LEU A N 15
ATOM 25857 C CA . LEU A 1 17 ? 16.053 -12.340 -13.561 1.00 0.00 16 LEU A CA 15
ATOM 25858 C C . LEU A 1 17 ? 15.602 -11.944 -14.963 1.00 0.00 16 LEU A C 15
ATOM 25859 O O . LEU A 1 17 ? 16.307 -12.191 -15.940 1.00 0.00 16 LEU A O 15
ATOM 25875 N N . TRP A 1 18 ? 14.425 -11.340 -15.064 1.00 0.00 17 TRP A N 15
ATOM 25876 C CA . TRP A 1 18 ? 13.903 -10.936 -16.365 1.00 0.00 17 TRP A CA 15
ATOM 25877 C C . TRP A 1 18 ? 14.852 -9.954 -17.044 1.00 0.00 17 TRP A C 15
ATOM 25878 O O . TRP A 1 18 ? 15.169 -10.098 -18.225 1.00 0.00 17 TRP A O 15
ATOM 25899 N N . SER A 1 19 ? 15.294 -8.953 -16.294 1.00 0.00 18 SER A N 15
ATOM 25900 C CA . SER A 1 19 ? 16.198 -7.944 -16.833 1.00 0.00 18 SER A CA 15
ATOM 25901 C C . SER A 1 19 ? 17.524 -8.563 -17.270 1.00 0.00 18 SER A C 15
ATOM 25902 O O . SER A 1 19 ? 18.087 -8.177 -18.292 1.00 0.00 18 SER A O 15
ATOM 25910 N N . GLU A 1 20 ? 18.028 -9.509 -16.482 1.00 0.00 19 GLU A N 15
ATOM 25911 C CA . GLU A 1 20 ? 19.301 -10.151 -16.795 1.00 0.00 19 GLU A CA 15
ATOM 25912 C C . GLU A 1 20 ? 19.246 -10.881 -18.137 1.00 0.00 19 GLU A C 15
ATOM 25913 O O . GLU A 1 20 ? 20.164 -10.767 -18.948 1.00 0.00 19 GLU A O 15
ATOM 25925 N N . TYR A 1 21 ? 18.173 -11.628 -18.368 1.00 0.00 20 TYR A N 15
ATOM 25926 C CA . TYR A 1 21 ? 18.029 -12.365 -19.620 1.00 0.00 20 TYR A CA 15
ATOM 25927 C C . TYR A 1 21 ? 17.796 -11.425 -20.796 1.00 0.00 20 TYR A C 15
ATOM 25928 O O . TYR A 1 21 ? 18.322 -11.643 -21.888 1.00 0.00 20 TYR A O 15
ATOM 25946 N N . VAL A 1 22 ? 17.004 -10.385 -20.575 1.00 0.00 21 VAL A N 15
ATOM 25947 C CA . VAL A 1 22 ? 16.714 -9.433 -21.639 1.00 0.00 21 VAL A CA 15
ATOM 25948 C C . VAL A 1 22 ? 17.983 -8.709 -22.080 1.00 0.00 21 VAL A C 15
ATOM 25949 O O . VAL A 1 22 ? 18.253 -8.588 -23.275 1.00 0.00 21 VAL A O 15
ATOM 25962 N N . ASP A 1 23 ? 18.762 -8.238 -21.112 1.00 0.00 22 ASP A N 15
ATOM 25963 C CA . ASP A 1 23 ? 20.004 -7.538 -21.420 1.00 0.00 22 ASP A CA 15
ATOM 25964 C C . ASP A 1 23 ? 20.826 -7.322 -20.152 1.00 0.00 22 ASP A C 15
ATOM 25965 O O . ASP A 1 23 ? 20.278 -7.224 -19.056 1.00 0.00 22 ASP A O 15
ATOM 25974 N N . THR A 1 24 ? 22.143 -7.246 -20.309 1.00 0.00 23 THR A N 15
ATOM 25975 C CA . THR A 1 24 ? 23.025 -7.040 -19.167 1.00 0.00 23 THR A CA 15
ATOM 25976 C C . THR A 1 24 ? 22.749 -5.694 -18.501 1.00 0.00 23 THR A C 15
ATOM 25977 O O . THR A 1 24 ? 22.665 -5.602 -17.276 1.00 0.00 23 THR A O 15
ATOM 25988 N N . ALA A 1 25 ? 22.618 -4.650 -19.316 1.00 0.00 24 ALA A N 15
ATOM 25989 C CA . ALA A 1 25 ? 22.363 -3.311 -18.795 1.00 0.00 24 ALA A CA 15
ATOM 25990 C C . ALA A 1 25 ? 20.924 -2.866 -19.060 1.00 0.00 24 ALA A C 15
ATOM 25991 O O . ALA A 1 25 ? 20.598 -1.690 -18.901 1.00 0.00 24 ALA A O 15
ATOM 25998 N N . GLY A 1 26 ? 20.067 -3.797 -19.470 1.00 0.00 25 GLY A N 15
ATOM 25999 C CA . GLY A 1 26 ? 18.677 -3.456 -19.755 1.00 0.00 25 GLY A CA 15
ATOM 26000 C C . GLY A 1 26 ? 17.971 -2.938 -18.506 1.00 0.00 25 GLY A C 15
ATOM 26001 O O . GLY A 1 26 ? 18.165 -3.462 -17.408 1.00 0.00 25 GLY A O 15
ATOM 26005 N N . GLU A 1 27 ? 17.150 -1.908 -18.683 1.00 0.00 26 GLU A N 15
ATOM 26006 C CA . GLU A 1 27 ? 16.414 -1.324 -17.566 1.00 0.00 26 GLU A CA 15
ATOM 26007 C C . GLU A 1 27 ? 14.922 -1.614 -17.696 1.00 0.00 26 GLU A C 15
ATOM 26008 O O . GLU A 1 27 ? 14.314 -1.331 -18.729 1.00 0.00 26 GLU A O 15
ATOM 26020 N N . MET A 1 28 ? 14.336 -2.174 -16.644 1.00 0.00 27 MET A N 15
ATOM 26021 C CA . MET A 1 28 ? 12.912 -2.491 -16.655 1.00 0.00 27 MET A CA 15
ATOM 26022 C C . MET A 1 28 ? 12.266 -2.112 -15.326 1.00 0.00 27 MET A C 15
ATOM 26023 O O . MET A 1 28 ? 12.837 -2.343 -14.260 1.00 0.00 27 MET A O 15
ATOM 26037 N N . SER A 1 29 ? 11.073 -1.530 -15.397 1.00 0.00 28 SER A N 15
ATOM 26038 C CA . SER A 1 29 ? 10.361 -1.126 -14.190 1.00 0.00 28 SER A CA 15
ATOM 26039 C C . SER A 1 29 ? 9.141 -2.015 -13.967 1.00 0.00 28 SER A C 15
ATOM 26040 O O . SER A 1 29 ? 8.528 -2.495 -14.919 1.00 0.00 28 SER A O 15
ATOM 26048 N N . LYS A 1 30 ? 8.798 -2.231 -12.701 1.00 0.00 29 LYS A N 15
ATOM 26049 C CA . LYS A 1 30 ? 7.653 -3.066 -12.360 1.00 0.00 29 LYS A CA 15
ATOM 26050 C C . LYS A 1 30 ? 6.355 -2.453 -12.876 1.00 0.00 29 LYS A C 15
ATOM 26051 O O . LYS A 1 30 ? 5.365 -3.155 -13.079 1.00 0.00 29 LYS A O 15
ATOM 26070 N N . ASP A 1 31 ? 6.361 -1.140 -13.082 1.00 0.00 30 ASP A N 15
ATOM 26071 C CA . ASP A 1 31 ? 5.172 -0.449 -13.569 1.00 0.00 30 ASP A CA 15
ATOM 26072 C C . ASP A 1 31 ? 4.768 -0.983 -14.941 1.00 0.00 30 ASP A C 15
ATOM 26073 O O . ASP A 1 31 ? 3.593 -1.252 -15.191 1.00 0.00 30 ASP A O 15
ATOM 26082 N N . GLU A 1 32 ? 5.749 -1.136 -15.824 1.00 0.00 31 GLU A N 15
ATOM 26083 C CA . GLU A 1 32 ? 5.481 -1.641 -17.168 1.00 0.00 31 GLU A CA 15
ATOM 26084 C C . GLU A 1 32 ? 4.951 -3.070 -17.107 1.00 0.00 31 GLU A C 15
ATOM 26085 O O . GLU A 1 32 ? 4.049 -3.441 -17.858 1.00 0.00 31 GLU A O 15
ATOM 26097 N N . PHE A 1 33 ? 5.521 -3.868 -16.213 1.00 0.00 32 PHE A N 15
ATOM 26098 C CA . PHE A 1 33 ? 5.106 -5.257 -16.063 1.00 0.00 32 PHE A CA 15
ATOM 26099 C C . PHE A 1 33 ? 3.631 -5.348 -15.680 1.00 0.00 32 PHE A C 15
ATOM 26100 O O . PHE A 1 33 ? 2.876 -6.116 -16.270 1.00 0.00 32 PHE A O 15
ATOM 26117 N N . ASN A 1 34 ? 3.232 -4.567 -14.681 1.00 0.00 33 ASN A N 15
ATOM 26118 C CA . ASN A 1 34 ? 1.848 -4.577 -14.219 1.00 0.00 33 ASN A CA 15
ATOM 26119 C C . ASN A 1 34 ? 0.888 -4.158 -15.332 1.00 0.00 33 ASN A C 15
ATOM 26120 O O . ASN A 1 34 ? -0.184 -4.743 -15.490 1.00 0.00 33 ASN A O 15
ATOM 26131 N N . SER A 1 35 ? 1.270 -3.136 -16.089 1.00 0.00 34 SER A N 15
ATOM 26132 C CA . SER A 1 35 ? 0.425 -2.641 -17.173 1.00 0.00 34 SER A CA 15
ATOM 26133 C C . SER A 1 35 ? 0.232 -3.702 -18.254 1.00 0.00 34 SER A C 15
ATOM 26134 O O . SER A 1 35 ? -0.727 -3.645 -19.023 1.00 0.00 34 SER A O 15
ATOM 26142 N N . LEU A 1 36 ? 1.148 -4.663 -18.317 1.00 0.00 35 LEU A N 15
ATOM 26143 C CA . LEU A 1 36 ? 1.060 -5.719 -19.321 1.00 0.00 35 LEU A CA 15
ATOM 26144 C C . LEU A 1 36 ? 0.707 -7.057 -18.674 1.00 0.00 35 LEU A C 15
ATOM 26145 O O . LEU A 1 36 ? 1.127 -7.348 -17.555 1.00 0.00 35 LEU A O 15
ATOM 26161 N N . SER A 1 37 ? -0.065 -7.869 -19.388 1.00 0.00 36 SER A N 15
ATOM 26162 C CA . SER A 1 37 ? -0.461 -9.175 -18.873 1.00 0.00 36 SER A CA 15
ATOM 26163 C C . SER A 1 37 ? 0.770 -10.046 -18.644 1.00 0.00 36 SER A C 15
ATOM 26164 O O . SER A 1 37 ? 1.721 -10.009 -19.425 1.00 0.00 36 SER A O 15
ATOM 26172 N N . THR A 1 38 ? 0.751 -10.820 -17.565 1.00 0.00 37 THR A N 15
ATOM 26173 C CA . THR A 1 38 ? 1.879 -11.687 -17.240 1.00 0.00 37 THR A CA 15
ATOM 26174 C C . THR A 1 38 ? 2.128 -12.696 -18.355 1.00 0.00 37 THR A C 15
ATOM 26175 O O . THR A 1 38 ? 3.268 -12.905 -18.770 1.00 0.00 37 THR A O 15
ATOM 26186 N N . GLU A 1 39 ? 1.060 -13.323 -18.837 1.00 0.00 38 GLU A N 15
ATOM 26187 C CA . GLU A 1 39 ? 1.190 -14.309 -19.905 1.00 0.00 38 GLU A CA 15
ATOM 26188 C C . GLU A 1 39 ? 1.762 -13.663 -21.162 1.00 0.00 38 GLU A C 15
ATOM 26189 O O . GLU A 1 39 ? 2.654 -14.217 -21.805 1.00 0.00 38 GLU A O 15
ATOM 26201 N N . ASP A 1 40 ? 1.244 -12.488 -21.508 1.00 0.00 39 ASP A N 15
ATOM 26202 C CA . ASP A 1 40 ? 1.713 -11.773 -22.690 1.00 0.00 39 ASP A CA 15
ATOM 26203 C C . ASP A 1 40 ? 3.184 -11.399 -22.548 1.00 0.00 39 ASP A C 15
ATOM 26204 O O . ASP A 1 40 ? 3.948 -11.469 -23.511 1.00 0.00 39 ASP A O 15
ATOM 26213 N N . LYS A 1 41 ? 3.570 -10.992 -21.344 1.00 0.00 40 LYS A N 15
ATOM 26214 C CA . LYS A 1 41 ? 4.951 -10.599 -21.086 1.00 0.00 40 LYS A CA 15
ATOM 26215 C C . LYS A 1 41 ? 5.891 -11.768 -21.357 1.00 0.00 40 LYS A C 15
ATOM 26216 O O . LYS A 1 41 ? 6.934 -11.605 -21.989 1.00 0.00 40 LYS A O 15
ATOM 26235 N N . VAL A 1 42 ? 5.503 -12.948 -20.883 1.00 0.00 41 VAL A N 15
ATOM 26236 C CA . VAL A 1 42 ? 6.304 -14.153 -21.077 1.00 0.00 41 VAL A CA 15
ATOM 26237 C C . VAL A 1 42 ? 6.435 -14.490 -22.561 1.00 0.00 41 VAL A C 15
ATOM 26238 O O . VAL A 1 42 ? 7.498 -14.900 -23.024 1.00 0.00 41 VAL A O 15
ATOM 26251 N N . ARG A 1 43 ? 5.340 -14.328 -23.296 1.00 0.00 42 ARG A N 15
ATOM 26252 C CA . ARG A 1 43 ? 5.330 -14.632 -24.724 1.00 0.00 42 ARG A CA 15
ATOM 26253 C C . ARG A 1 43 ? 6.338 -13.782 -25.488 1.00 0.00 42 ARG A C 15
ATOM 26254 O O . ARG A 1 43 ? 6.967 -14.261 -26.427 1.00 0.00 42 ARG A O 15
ATOM 26275 N N . LEU A 1 44 ? 6.481 -12.519 -25.105 1.00 0.00 43 LEU A N 15
ATOM 26276 C CA . LEU A 1 44 ? 7.414 -11.638 -25.800 1.00 0.00 43 LEU A CA 15
ATOM 26277 C C . LEU A 1 44 ? 8.846 -12.160 -25.692 1.00 0.00 43 LEU A C 15
ATOM 26278 O O . LEU A 1 44 ? 9.590 -12.156 -26.674 1.00 0.00 43 LEU A O 15
ATOM 26294 N N . GLN A 1 45 ? 9.230 -12.609 -24.501 1.00 0.00 44 GLN A N 15
ATOM 26295 C CA . GLN A 1 45 ? 10.579 -13.130 -24.292 1.00 0.00 44 GLN A CA 15
ATOM 26296 C C . GLN A 1 45 ? 10.828 -14.387 -25.124 1.00 0.00 44 GLN A C 15
ATOM 26297 O O . GLN A 1 45 ? 11.856 -14.507 -25.788 1.00 0.00 44 GLN A O 15
ATOM 26311 N N . VAL A 1 46 ? 9.881 -15.318 -25.085 1.00 0.00 45 VAL A N 15
ATOM 26312 C CA . VAL A 1 46 ? 10.012 -16.560 -25.842 1.00 0.00 45 VAL A CA 15
ATOM 26313 C C . VAL A 1 46 ? 10.015 -16.281 -27.341 1.00 0.00 45 VAL A C 15
ATOM 26314 O O . VAL A 1 46 ? 10.811 -16.844 -28.091 1.00 0.00 45 VAL A O 15
ATOM 26327 N N . GLU A 1 47 ? 9.106 -15.413 -27.762 1.00 0.00 46 GLU A N 15
ATOM 26328 C CA . GLU A 1 47 ? 8.976 -15.054 -29.168 1.00 0.00 46 GLU A CA 15
ATOM 26329 C C . GLU A 1 47 ? 10.240 -14.368 -29.678 1.00 0.00 46 GLU A C 15
ATOM 26330 O O . GLU A 1 47 ? 10.668 -14.598 -30.809 1.00 0.00 46 GLU A O 15
ATOM 26342 N N . ALA A 1 48 ? 10.826 -13.514 -28.845 1.00 0.00 47 ALA A N 15
ATOM 26343 C CA . ALA A 1 48 ? 12.032 -12.788 -29.232 1.00 0.00 47 ALA A CA 15
ATOM 26344 C C . ALA A 1 48 ? 13.174 -13.749 -29.554 1.00 0.00 47 ALA A C 15
ATOM 26345 O O . ALA A 1 48 ? 13.921 -13.538 -30.509 1.00 0.00 47 ALA A O 15
ATOM 26352 N N . PHE A 1 49 ? 13.305 -14.806 -28.758 1.00 0.00 48 PHE A N 15
ATOM 26353 C CA . PHE A 1 49 ? 14.365 -15.784 -28.982 1.00 0.00 48 PHE A CA 15
ATOM 26354 C C . PHE A 1 49 ? 13.831 -17.039 -29.677 1.00 0.00 48 PHE A C 15
ATOM 26355 O O . PHE A 1 49 ? 14.563 -18.013 -29.853 1.00 0.00 48 PHE A O 15
ATOM 26372 N N . GLY A 1 50 ? 12.559 -17.016 -30.075 1.00 0.00 49 GLY A N 15
ATOM 26373 C CA . GLY A 1 50 ? 11.966 -18.165 -30.747 1.00 0.00 49 GLY A CA 15
ATOM 26374 C C . GLY A 1 50 ? 12.063 -19.414 -29.878 1.00 0.00 49 GLY A C 15
ATOM 26375 O O . GLY A 1 50 ? 11.714 -19.389 -28.698 1.00 0.00 49 GLY A O 15
ATOM 26379 N N . GLU A 1 51 ? 12.542 -20.503 -30.469 1.00 0.00 50 GLU A N 15
ATOM 26380 C CA . GLU A 1 51 ? 12.685 -21.756 -29.737 1.00 0.00 50 GLU A CA 15
ATOM 26381 C C . GLU A 1 51 ? 14.159 -22.055 -29.482 1.00 0.00 50 GLU A C 15
ATOM 26382 O O . GLU A 1 51 ? 15.004 -21.850 -30.352 1.00 0.00 50 GLU A O 15
ATOM 26394 N N . GLU A 1 52 ? 14.460 -22.534 -28.280 1.00 0.00 51 GLU A N 15
ATOM 26395 C CA . GLU A 1 52 ? 15.836 -22.851 -27.916 1.00 0.00 51 GLU A CA 15
ATOM 26396 C C . GLU A 1 52 ? 16.288 -24.152 -28.573 1.00 0.00 51 GLU A C 15
ATOM 26397 O O . GLU A 1 52 ? 15.499 -25.082 -28.743 1.00 0.00 51 GLU A O 15
ATOM 26409 N N . LYS A 1 53 ? 17.566 -24.209 -28.932 1.00 0.00 52 LYS A N 15
ATOM 26410 C CA . LYS A 1 53 ? 18.126 -25.399 -29.562 1.00 0.00 52 LYS A CA 15
ATOM 26411 C C . LYS A 1 53 ? 18.587 -26.391 -28.485 1.00 0.00 52 LYS A C 15
ATOM 26412 O O . LYS A 1 53 ? 17.995 -26.447 -27.407 1.00 0.00 52 LYS A O 15
ATOM 26431 N N . SER A 1 54 ? 19.627 -27.179 -28.765 1.00 0.00 53 SER A N 15
ATOM 26432 C CA . SER A 1 54 ? 20.105 -28.149 -27.785 1.00 0.00 53 SER A CA 15
ATOM 26433 C C . SER A 1 54 ? 20.525 -27.431 -26.498 1.00 0.00 53 SER A C 15
ATOM 26434 O O . SER A 1 54 ? 20.876 -26.252 -26.529 1.00 0.00 53 SER A O 15
ATOM 26442 N N . PRO A 1 55 ? 20.480 -28.107 -25.372 1.00 0.00 54 PRO A N 15
ATOM 26443 C CA . PRO A 1 55 ? 20.846 -27.501 -24.055 1.00 0.00 54 PRO A CA 15
ATOM 26444 C C . PRO A 1 55 ? 22.343 -27.234 -23.907 1.00 0.00 54 PRO A C 15
ATOM 26445 O O . PRO A 1 55 ? 23.177 -27.943 -24.472 1.00 0.00 54 PRO A O 15
ATOM 26456 N N . LYS A 1 56 ? 22.666 -26.204 -23.129 1.00 0.00 55 LYS A N 15
ATOM 26457 C CA . LYS A 1 56 ? 24.054 -25.829 -22.879 1.00 0.00 55 LYS A CA 15
ATOM 26458 C C . LYS A 1 56 ? 24.281 -25.656 -21.382 1.00 0.00 55 LYS A C 15
ATOM 26459 O O . LYS A 1 56 ? 23.330 -25.458 -20.626 1.00 0.00 55 LYS A O 15
ATOM 26478 N N . PHE A 1 57 ? 25.537 -25.725 -20.950 1.00 0.00 56 PHE A N 15
ATOM 26479 C CA . PHE A 1 57 ? 25.838 -25.565 -19.533 1.00 0.00 56 PHE A CA 15
ATOM 26480 C C . PHE A 1 57 ? 25.630 -24.112 -19.117 1.00 0.00 56 PHE A C 15
ATOM 26481 O O . PHE A 1 57 ? 26.279 -23.205 -19.638 1.00 0.00 56 PHE A O 15
ATOM 26498 N N . SER A 1 58 ? 24.710 -23.902 -18.181 1.00 0.00 57 SER A N 15
ATOM 26499 C CA . SER A 1 58 ? 24.406 -22.559 -17.702 1.00 0.00 57 SER A CA 15
ATOM 26500 C C . SER A 1 58 ? 24.277 -22.539 -16.183 1.00 0.00 57 SER A C 15
ATOM 26501 O O . SER A 1 58 ? 24.049 -23.573 -15.555 1.00 0.00 57 SER A O 15
ATOM 26509 N N . THR A 1 59 ? 24.414 -21.354 -15.599 1.00 0.00 58 THR A N 15
ATOM 26510 C CA . THR A 1 59 ? 24.299 -21.205 -14.153 1.00 0.00 58 THR A CA 15
ATOM 26511 C C . THR A 1 59 ? 23.282 -20.118 -13.818 1.00 0.00 58 THR A C 15
ATOM 26512 O O . THR A 1 59 ? 22.989 -19.255 -14.645 1.00 0.00 58 THR A O 15
ATOM 26523 N N . LYS A 1 60 ? 22.740 -20.170 -12.607 1.00 0.00 59 LYS A N 15
ATOM 26524 C CA . LYS A 1 60 ? 21.748 -19.185 -12.185 1.00 0.00 59 LYS A CA 15
ATOM 26525 C C . LYS A 1 60 ? 21.779 -19.001 -10.670 1.00 0.00 59 LYS A C 15
ATOM 26526 O O . LYS A 1 60 ? 22.014 -19.949 -9.922 1.00 0.00 59 LYS A O 15
ATOM 26545 N N . VAL A 1 61 ? 21.545 -17.769 -10.227 1.00 0.00 60 VAL A N 15
ATOM 26546 C CA . VAL A 1 61 ? 21.552 -17.459 -8.801 1.00 0.00 60 VAL A CA 15
ATOM 26547 C C . VAL A 1 61 ? 20.196 -17.767 -8.172 1.00 0.00 60 VAL A C 15
ATOM 26548 O O . VAL A 1 61 ? 19.156 -17.340 -8.673 1.00 0.00 60 VAL A O 15
ATOM 26561 N N . THR A 1 62 ? 20.217 -18.518 -7.074 1.00 0.00 61 THR A N 15
ATOM 26562 C CA . THR A 1 62 ? 18.984 -18.887 -6.386 1.00 0.00 61 THR A CA 15
ATOM 26563 C C . THR A 1 62 ? 19.046 -18.577 -4.909 1.00 0.00 61 THR A C 15
ATOM 26564 O O . THR A 1 62 ? 20.118 -18.460 -4.316 1.00 0.00 61 THR A O 15
ATOM 26575 N N . THR A 1 63 ? 17.866 -18.492 -4.324 1.00 0.00 62 THR A N 15
ATOM 26576 C CA . THR A 1 63 ? 17.738 -18.248 -2.908 1.00 0.00 62 THR A CA 15
ATOM 26577 C C . THR A 1 63 ? 17.720 -19.587 -2.197 1.00 0.00 62 THR A C 15
ATOM 26578 O O . THR A 1 63 ? 17.310 -20.595 -2.773 1.00 0.00 62 THR A O 15
ATOM 26589 N N . LYS A 1 64 ? 18.198 -19.594 -0.967 1.00 0.00 63 LYS A N 15
ATOM 26590 C CA . LYS A 1 64 ? 18.267 -20.826 -0.187 1.00 0.00 63 LYS A CA 15
ATOM 26591 C C . LYS A 1 64 ? 16.958 -21.622 -0.317 1.00 0.00 63 LYS A C 15
ATOM 26592 O O . LYS A 1 64 ? 15.936 -21.237 0.249 1.00 0.00 63 LYS A O 15
ATOM 26611 N N . PRO A 1 65 ? 16.967 -22.719 -1.055 1.00 0.00 64 PRO A N 15
ATOM 26612 C CA . PRO A 1 65 ? 15.757 -23.570 -1.258 1.00 0.00 64 PRO A CA 15
ATOM 26613 C C . PRO A 1 65 ? 15.426 -24.406 -0.026 1.00 0.00 64 PRO A C 15
ATOM 26614 O O . PRO A 1 65 ? 16.193 -24.440 0.937 1.00 0.00 64 PRO A O 15
ATOM 26625 N N . ASP A 1 66 ? 14.278 -25.074 -0.057 1.00 0.00 65 ASP A N 15
ATOM 26626 C CA . ASP A 1 66 ? 13.857 -25.899 1.068 1.00 0.00 65 ASP A CA 15
ATOM 26627 C C . ASP A 1 66 ? 14.587 -27.240 1.061 1.00 0.00 65 ASP A C 15
ATOM 26628 O O . ASP A 1 66 ? 15.427 -27.498 0.199 1.00 0.00 65 ASP A O 15
ATOM 26637 N N . PHE A 1 67 ? 14.271 -28.084 2.039 1.00 0.00 66 PHE A N 15
ATOM 26638 C CA . PHE A 1 67 ? 14.912 -29.389 2.152 1.00 0.00 66 PHE A CA 15
ATOM 26639 C C . PHE A 1 67 ? 14.521 -30.300 0.992 1.00 0.00 66 PHE A C 15
ATOM 26640 O O . PHE A 1 67 ? 13.403 -30.233 0.481 1.00 0.00 66 PHE A O 15
ATOM 26657 N N . ASP A 1 68 ? 15.458 -31.154 0.588 1.00 0.00 67 ASP A N 15
ATOM 26658 C CA . ASP A 1 68 ? 15.220 -32.087 -0.507 1.00 0.00 67 ASP A CA 15
ATOM 26659 C C . ASP A 1 68 ? 14.816 -31.347 -1.779 1.00 0.00 67 ASP A C 15
ATOM 26660 O O . ASP A 1 68 ? 13.684 -31.471 -2.247 1.00 0.00 67 ASP A O 15
ATOM 26669 N N . GLY A 1 69 ? 15.751 -30.585 -2.338 1.00 0.00 68 GLY A N 15
ATOM 26670 C CA . GLY A 1 69 ? 15.481 -29.840 -3.563 1.00 0.00 68 GLY A CA 15
ATOM 26671 C C . GLY A 1 69 ? 15.803 -30.672 -4.808 1.00 0.00 68 GLY A C 15
ATOM 26672 O O . GLY A 1 69 ? 15.563 -30.232 -5.931 1.00 0.00 68 GLY A O 15
ATOM 26676 N N . PHE A 1 70 ? 16.343 -31.874 -4.604 1.00 0.00 69 PHE A N 15
ATOM 26677 C CA . PHE A 1 70 ? 16.688 -32.752 -5.720 1.00 0.00 69 PHE A CA 15
ATOM 26678 C C . PHE A 1 70 ? 17.673 -32.074 -6.671 1.00 0.00 69 PHE A C 15
ATOM 26679 O O . PHE A 1 70 ? 17.824 -32.493 -7.818 1.00 0.00 69 PHE A O 15
ATOM 26696 N N . GLN A 1 71 ? 18.346 -31.030 -6.192 1.00 0.00 70 GLN A N 15
ATOM 26697 C CA . GLN A 1 71 ? 19.315 -30.315 -7.019 1.00 0.00 70 GLN A CA 15
ATOM 26698 C C . GLN A 1 71 ? 20.578 -29.998 -6.224 1.00 0.00 70 GLN A C 15
ATOM 26699 O O . GLN A 1 71 ? 20.529 -29.815 -5.009 1.00 0.00 70 GLN A O 15
ATOM 26713 N N . PHE A 1 72 ? 21.708 -29.928 -6.923 1.00 0.00 71 PHE A N 15
ATOM 26714 C CA . PHE A 1 72 ? 22.980 -29.622 -6.275 1.00 0.00 71 PHE A CA 15
ATOM 26715 C C . PHE A 1 72 ? 23.193 -28.112 -6.251 1.00 0.00 71 PHE A C 15
ATOM 26716 O O . PHE A 1 72 ? 23.075 -27.445 -7.279 1.00 0.00 71 PHE A O 15
ATOM 26733 N N . TYR A 1 73 ? 23.487 -27.572 -5.071 1.00 0.00 72 TYR A N 15
ATOM 26734 C CA . TYR A 1 73 ? 23.688 -26.132 -4.931 1.00 0.00 72 TYR A CA 15
ATOM 26735 C C . TYR A 1 73 ? 25.110 -25.811 -4.483 1.00 0.00 72 TYR A C 15
ATOM 26736 O O . TYR A 1 73 ? 25.761 -26.610 -3.812 1.00 0.00 72 TYR A O 15
ATOM 26754 N N . ILE A 1 74 ? 25.581 -24.630 -4.873 1.00 0.00 73 ILE A N 15
ATOM 26755 C CA . ILE A 1 74 ? 26.928 -24.191 -4.528 1.00 0.00 73 ILE A CA 15
ATOM 26756 C C . ILE A 1 74 ? 26.909 -23.294 -3.294 1.00 0.00 73 ILE A C 15
ATOM 26757 O O . ILE A 1 74 ? 26.202 -22.286 -3.257 1.00 0.00 73 ILE A O 15
ATOM 26773 N N . GLU A 1 75 ? 27.696 -23.664 -2.288 1.00 0.00 74 GLU A N 15
ATOM 26774 C CA . GLU A 1 75 ? 27.771 -22.883 -1.058 1.00 0.00 74 GLU A CA 15
ATOM 26775 C C . GLU A 1 75 ? 28.489 -21.559 -1.306 1.00 0.00 74 GLU A C 15
ATOM 26776 O O . GLU A 1 75 ? 29.540 -21.522 -1.943 1.00 0.00 74 GLU A O 15
ATOM 26788 N N . ALA A 1 76 ? 27.913 -20.475 -0.797 1.00 0.00 75 ALA A N 15
ATOM 26789 C CA . ALA A 1 76 ? 28.502 -19.149 -0.964 1.00 0.00 75 ALA A CA 15
ATOM 26790 C C . ALA A 1 76 ? 29.594 -18.901 0.075 1.00 0.00 75 ALA A C 15
ATOM 26791 O O . ALA A 1 76 ? 29.604 -19.523 1.138 1.00 0.00 75 ALA A O 15
ATOM 26798 N N . GLY A 1 77 ? 30.505 -17.981 -0.235 1.00 0.00 76 GLY A N 15
ATOM 26799 C CA . GLY A 1 77 ? 31.590 -17.650 0.687 1.00 0.00 76 GLY A CA 15
ATOM 26800 C C . GLY A 1 77 ? 32.744 -18.648 0.595 1.00 0.00 76 GLY A C 15
ATOM 26801 O O . GLY A 1 77 ? 33.569 -18.735 1.505 1.00 0.00 76 GLY A O 15
ATOM 26805 N N . ARG A 1 78 ? 32.800 -19.395 -0.502 1.00 0.00 77 ARG A N 15
ATOM 26806 C CA . ARG A 1 78 ? 33.864 -20.378 -0.689 1.00 0.00 77 ARG A CA 15
ATOM 26807 C C . ARG A 1 78 ? 34.193 -20.541 -2.171 1.00 0.00 77 ARG A C 15
ATOM 26808 O O . ARG A 1 78 ? 33.450 -20.076 -3.035 1.00 0.00 77 ARG A O 15
ATOM 26829 N N . ASP A 1 79 ? 35.322 -21.187 -2.459 1.00 0.00 78 ASP A N 15
ATOM 26830 C CA . ASP A 1 79 ? 35.737 -21.390 -3.844 1.00 0.00 78 ASP A CA 15
ATOM 26831 C C . ASP A 1 79 ? 35.085 -22.640 -4.428 1.00 0.00 78 ASP A C 15
ATOM 26832 O O . ASP A 1 79 ? 34.501 -23.442 -3.700 1.00 0.00 78 ASP A O 15
ATOM 26841 N N . PHE A 1 80 ? 35.196 -22.802 -5.743 1.00 0.00 79 PHE A N 15
ATOM 26842 C CA . PHE A 1 80 ? 34.611 -23.957 -6.414 1.00 0.00 79 PHE A CA 15
ATOM 26843 C C . PHE A 1 80 ? 35.692 -24.947 -6.835 1.00 0.00 79 PHE A C 15
ATOM 26844 O O . PHE A 1 80 ? 36.598 -24.606 -7.596 1.00 0.00 79 PHE A O 15
ATOM 26861 N N . ASP A 1 81 ? 35.586 -26.174 -6.338 1.00 0.00 80 ASP A N 15
ATOM 26862 C CA . ASP A 1 81 ? 36.555 -27.209 -6.673 1.00 0.00 80 ASP A CA 15
ATOM 26863 C C . ASP A 1 81 ? 36.076 -28.006 -7.882 1.00 0.00 80 ASP A C 15
ATOM 26864 O O . ASP A 1 81 ? 35.174 -28.837 -7.772 1.00 0.00 80 ASP A O 15
ATOM 26873 N N . GLY A 1 82 ? 36.685 -27.750 -9.036 1.00 0.00 81 GLY A N 15
ATOM 26874 C CA . GLY A 1 82 ? 36.311 -28.454 -10.256 1.00 0.00 81 GLY A CA 15
ATOM 26875 C C . GLY A 1 82 ? 36.540 -29.952 -10.107 1.00 0.00 81 GLY A C 15
ATOM 26876 O O . GLY A 1 82 ? 35.739 -30.763 -10.574 1.00 0.00 81 GLY A O 15
ATOM 26880 N N . ASP A 1 83 ? 37.639 -30.316 -9.453 1.00 0.00 82 ASP A N 15
ATOM 26881 C CA . ASP A 1 83 ? 37.964 -31.722 -9.249 1.00 0.00 82 ASP A CA 15
ATOM 26882 C C . ASP A 1 83 ? 36.865 -32.417 -8.449 1.00 0.00 82 ASP A C 15
ATOM 26883 O O . ASP A 1 83 ? 36.438 -33.518 -8.796 1.00 0.00 82 ASP A O 15
ATOM 26892 N N . ALA A 1 84 ? 36.407 -31.768 -7.382 1.00 0.00 83 ALA A N 15
ATOM 26893 C CA . ALA A 1 84 ? 35.354 -32.344 -6.553 1.00 0.00 83 ALA A CA 15
ATOM 26894 C C . ALA A 1 84 ? 34.085 -32.537 -7.377 1.00 0.00 83 ALA A C 15
ATOM 26895 O O . ALA A 1 84 ? 33.418 -33.567 -7.276 1.00 0.00 83 ALA A O 15
ATOM 26902 N N . TYR A 1 85 ? 33.770 -31.544 -8.201 1.00 0.00 84 TYR A N 15
ATOM 26903 C CA . TYR A 1 85 ? 32.590 -31.613 -9.054 1.00 0.00 84 TYR A CA 15
ATOM 26904 C C . TYR A 1 85 ? 32.700 -32.800 -10.004 1.00 0.00 84 TYR A C 15
ATOM 26905 O O . TYR A 1 85 ? 31.762 -33.582 -10.157 1.00 0.00 84 TYR A O 15
ATOM 26923 N N . THR A 1 86 ? 33.859 -32.921 -10.645 1.00 0.00 85 THR A N 15
ATOM 26924 C CA . THR A 1 86 ? 34.101 -34.005 -11.588 1.00 0.00 85 THR A CA 15
ATOM 26925 C C . THR A 1 86 ? 33.982 -35.364 -10.907 1.00 0.00 85 THR A C 15
ATOM 26926 O O . THR A 1 86 ? 33.352 -36.274 -11.435 1.00 0.00 85 THR A O 15
ATOM 26937 N N . GLU A 1 87 ? 34.599 -35.496 -9.743 1.00 0.00 86 GLU A N 15
ATOM 26938 C CA . GLU A 1 87 ? 34.562 -36.754 -9.003 1.00 0.00 86 GLU A CA 15
ATOM 26939 C C . GLU A 1 87 ? 33.143 -37.091 -8.541 1.00 0.00 86 GLU A C 15
ATOM 26940 O O . GLU A 1 87 ? 32.731 -38.250 -8.565 1.00 0.00 86 GLU A O 15
ATOM 26952 N N . ALA A 1 88 ? 32.417 -36.074 -8.088 1.00 0.00 87 ALA A N 15
ATOM 26953 C CA . ALA A 1 88 ? 31.059 -36.271 -7.581 1.00 0.00 87 ALA A CA 15
ATOM 26954 C C . ALA A 1 88 ? 30.110 -36.832 -8.643 1.00 0.00 87 ALA A C 15
ATOM 26955 O O . ALA A 1 88 ? 29.284 -37.693 -8.342 1.00 0.00 87 ALA A O 15
ATOM 26962 N N . TYR A 1 89 ? 30.206 -36.336 -9.873 1.00 0.00 88 TYR A N 15
ATOM 26963 C CA . TYR A 1 89 ? 29.314 -36.806 -10.934 1.00 0.00 88 TYR A CA 15
ATOM 26964 C C . TYR A 1 89 ? 30.019 -37.762 -11.896 1.00 0.00 88 TYR A C 15
ATOM 26965 O O . TYR A 1 89 ? 29.376 -38.373 -12.750 1.00 0.00 88 TYR A O 15
ATOM 26983 N N . GLY A 1 90 ? 31.333 -37.894 -11.761 1.00 0.00 89 GLY A N 15
ATOM 26984 C CA . GLY A 1 90 ? 32.092 -38.783 -12.633 1.00 0.00 89 GLY A CA 15
ATOM 26985 C C . GLY A 1 90 ? 32.215 -38.209 -14.043 1.00 0.00 89 GLY A C 15
ATOM 26986 O O . GLY A 1 90 ? 32.526 -38.934 -14.988 1.00 0.00 89 GLY A O 15
ATOM 26990 N N . VAL A 1 91 ? 31.968 -36.907 -14.185 1.00 0.00 90 VAL A N 15
ATOM 26991 C CA . VAL A 1 91 ? 32.053 -36.263 -15.493 1.00 0.00 90 VAL A CA 15
ATOM 26992 C C . VAL A 1 91 ? 33.092 -35.144 -15.482 1.00 0.00 90 VAL A C 15
ATOM 26993 O O . VAL A 1 91 ? 33.031 -34.234 -14.655 1.00 0.00 90 VAL A O 15
ATOM 27006 N N . ALA A 1 92 ? 34.043 -35.220 -16.408 1.00 0.00 91 ALA A N 15
ATOM 27007 C CA . ALA A 1 92 ? 35.093 -34.212 -16.504 1.00 0.00 91 ALA A CA 15
ATOM 27008 C C . ALA A 1 92 ? 34.534 -32.893 -17.029 1.00 0.00 91 ALA A C 15
ATOM 27009 O O . ALA A 1 92 ? 33.600 -32.881 -17.832 1.00 0.00 91 ALA A O 15
ATOM 27016 N N . VAL A 1 93 ? 35.114 -31.785 -16.577 1.00 0.00 92 VAL A N 15
ATOM 27017 C CA . VAL A 1 93 ? 34.667 -30.467 -17.014 1.00 0.00 92 VAL A CA 15
ATOM 27018 C C . VAL A 1 93 ? 35.861 -29.634 -17.495 1.00 0.00 92 VAL A C 15
ATOM 27019 O O . VAL A 1 93 ? 36.980 -29.831 -17.023 1.00 0.00 92 VAL A O 15
ATOM 27032 N N . PRO A 1 94 ? 35.659 -28.711 -18.412 1.00 0.00 93 PRO A N 15
ATOM 27033 C CA . PRO A 1 94 ? 36.767 -27.850 -18.934 1.00 0.00 93 PRO A CA 15
ATOM 27034 C C . PRO A 1 94 ? 37.447 -27.051 -17.824 1.00 0.00 93 PRO A C 15
ATOM 27035 O O . PRO A 1 94 ? 36.789 -26.557 -16.910 1.00 0.00 93 PRO A O 15
ATOM 27046 N N . THR A 1 95 ? 38.764 -26.927 -17.908 1.00 0.00 94 THR A N 15
ATOM 27047 C CA . THR A 1 95 ? 39.508 -26.177 -16.904 1.00 0.00 94 THR A CA 15
ATOM 27048 C C . THR A 1 95 ? 39.252 -24.677 -17.047 1.00 0.00 94 THR A C 15
ATOM 27049 O O . THR A 1 95 ? 39.209 -23.947 -16.056 1.00 0.00 94 THR A O 15
ATOM 27060 N N . ASN A 1 96 ? 39.105 -24.222 -18.289 1.00 0.00 95 ASN A N 15
ATOM 27061 C CA . ASN A 1 96 ? 38.879 -22.803 -18.560 1.00 0.00 95 ASN A CA 15
ATOM 27062 C C . ASN A 1 96 ? 37.566 -22.301 -17.960 1.00 0.00 95 ASN A C 15
ATOM 27063 O O . ASN A 1 96 ? 37.530 -21.238 -17.338 1.00 0.00 95 ASN A O 15
ATOM 27074 N N . ILE A 1 97 ? 36.487 -23.054 -18.153 1.00 0.00 96 ILE A N 15
ATOM 27075 C CA . ILE A 1 97 ? 35.187 -22.644 -17.625 1.00 0.00 96 ILE A CA 15
ATOM 27076 C C . ILE A 1 97 ? 35.165 -22.748 -16.104 1.00 0.00 96 ILE A C 15
ATOM 27077 O O . ILE A 1 97 ? 34.471 -21.985 -15.432 1.00 0.00 96 ILE A O 15
ATOM 27093 N N . ALA A 1 98 ? 35.926 -23.694 -15.567 1.00 0.00 97 ALA A N 15
ATOM 27094 C CA . ALA A 1 98 ? 35.982 -23.884 -14.122 1.00 0.00 97 ALA A CA 15
ATOM 27095 C C . ALA A 1 98 ? 36.496 -22.620 -13.442 1.00 0.00 97 ALA A C 15
ATOM 27096 O O . ALA A 1 98 ? 35.997 -22.224 -12.388 1.00 0.00 97 ALA A O 15
ATOM 27103 N N . ALA A 1 99 ? 37.493 -21.987 -14.053 1.00 0.00 98 ALA A N 15
ATOM 27104 C CA . ALA A 1 99 ? 38.061 -20.764 -13.497 1.00 0.00 98 ALA A CA 15
ATOM 27105 C C . ALA A 1 99 ? 36.998 -19.673 -13.423 1.00 0.00 98 ALA A C 15
ATOM 27106 O O . ALA A 1 99 ? 36.930 -18.921 -12.451 1.00 0.00 98 ALA A O 15
ATOM 27113 N N . ARG A 1 100 ? 36.167 -19.595 -14.459 1.00 0.00 99 ARG A N 15
ATOM 27114 C CA . ARG A 1 100 ? 35.106 -18.596 -14.506 1.00 0.00 99 ARG A CA 15
ATOM 27115 C C . ARG A 1 100 ? 34.140 -18.792 -13.342 1.00 0.00 99 ARG A C 15
ATOM 27116 O O . ARG A 1 100 ? 33.716 -17.828 -12.705 1.00 0.00 99 ARG A O 15
ATOM 27137 N N . ILE A 1 101 ? 33.798 -20.047 -13.071 1.00 0.00 100 ILE A N 15
ATOM 27138 C CA . ILE A 1 101 ? 32.881 -20.363 -11.983 1.00 0.00 100 ILE A CA 15
ATOM 27139 C C . ILE A 1 101 ? 33.458 -19.901 -10.649 1.00 0.00 100 ILE A C 15
ATOM 27140 O O . ILE A 1 101 ? 32.754 -19.317 -9.825 1.00 0.00 100 ILE A O 15
ATOM 27156 N N . GLN A 1 102 ? 34.746 -20.161 -10.443 1.00 0.00 101 GLN A N 15
ATOM 27157 C CA . GLN A 1 102 ? 35.405 -19.763 -9.205 1.00 0.00 101 GLN A CA 15
ATOM 27158 C C . GLN A 1 102 ? 35.391 -18.248 -9.047 1.00 0.00 101 GLN A C 15
ATOM 27159 O O . GLN A 1 102 ? 35.207 -17.735 -7.943 1.00 0.00 101 GLN A O 15
ATOM 27173 N N . ALA A 1 103 ? 35.587 -17.533 -10.149 1.00 0.00 102 ALA A N 15
ATOM 27174 C CA . ALA A 1 103 ? 35.595 -16.077 -10.099 1.00 0.00 102 ALA A CA 15
ATOM 27175 C C . ALA A 1 103 ? 34.255 -15.565 -9.585 1.00 0.00 102 ALA A C 15
ATOM 27176 O O . ALA A 1 103 ? 34.205 -14.649 -8.764 1.00 0.00 102 ALA A O 15
ATOM 27183 N N . GLN A 1 104 ? 33.172 -16.174 -10.056 1.00 0.00 103 GLN A N 15
ATOM 27184 C CA . GLN A 1 104 ? 31.841 -15.780 -9.615 1.00 0.00 103 GLN A CA 15
ATOM 27185 C C . GLN A 1 104 ? 31.680 -16.073 -8.128 1.00 0.00 103 GLN A C 15
ATOM 27186 O O . GLN A 1 104 ? 31.098 -15.282 -7.385 1.00 0.00 103 GLN A O 15
ATOM 27200 N N . ALA A 1 105 ? 32.202 -17.221 -7.705 1.00 0.00 104 ALA A N 15
ATOM 27201 C CA . ALA A 1 105 ? 32.119 -17.625 -6.306 1.00 0.00 104 ALA A CA 15
ATOM 27202 C C . ALA A 1 105 ? 32.844 -16.626 -5.409 1.00 0.00 104 ALA A C 15
ATOM 27203 O O . ALA A 1 105 ? 32.364 -16.282 -4.328 1.00 0.00 104 ALA A O 15
ATOM 27210 N N . ALA A 1 106 ? 34.006 -16.172 -5.864 1.00 0.00 105 ALA A N 15
ATOM 27211 C CA . ALA A 1 106 ? 34.805 -15.220 -5.099 1.00 0.00 105 ALA A CA 15
ATOM 27212 C C . ALA A 1 106 ? 34.062 -13.898 -4.905 1.00 0.00 105 ALA A C 15
ATOM 27213 O O . ALA A 1 106 ? 34.125 -13.295 -3.833 1.00 0.00 105 ALA A O 15
ATOM 27220 N N . GLU A 1 107 ? 33.367 -13.450 -5.945 1.00 0.00 106 GLU A N 15
ATOM 27221 C CA . GLU A 1 107 ? 32.625 -12.194 -5.873 1.00 0.00 106 GLU A CA 15
ATOM 27222 C C . GLU A 1 107 ? 31.154 -12.436 -5.537 1.00 0.00 106 GLU A C 15
ATOM 27223 O O . GLU A 1 107 ? 30.353 -11.503 -5.529 1.00 0.00 106 GLU A O 15
ATOM 27235 N N . LEU A 1 108 ? 30.800 -13.691 -5.274 1.00 0.00 107 LEU A N 15
ATOM 27236 C CA . LEU A 1 108 ? 29.422 -14.032 -4.956 1.00 0.00 107 LEU A CA 15
ATOM 27237 C C . LEU A 1 108 ? 28.976 -13.343 -3.668 1.00 0.00 107 LEU A C 15
ATOM 27238 O O . LEU A 1 108 ? 29.677 -13.379 -2.657 1.00 0.00 107 LEU A O 15
ATOM 27254 N N . ASN A 1 109 ? 27.805 -12.714 -3.720 1.00 0.00 108 ASN A N 15
ATOM 27255 C CA . ASN A 1 109 ? 27.264 -12.012 -2.559 1.00 0.00 108 ASN A CA 15
ATOM 27256 C C . ASN A 1 109 ? 26.588 -12.986 -1.598 1.00 0.00 108 ASN A C 15
ATOM 27257 O O . ASN A 1 109 ? 25.812 -13.846 -2.012 1.00 0.00 108 ASN A O 15
ATOM 27268 N N . ALA A 1 110 ? 26.886 -12.841 -0.311 1.00 0.00 109 ALA A N 15
ATOM 27269 C CA . ALA A 1 110 ? 26.304 -13.714 0.703 1.00 0.00 109 ALA A CA 15
ATOM 27270 C C . ALA A 1 110 ? 24.781 -13.657 0.651 1.00 0.00 109 ALA A C 15
ATOM 27271 O O . ALA A 1 110 ? 24.199 -12.632 0.293 1.00 0.00 109 ALA A O 15
ATOM 27278 N N . GLY A 1 111 ? 24.141 -14.768 1.000 1.00 0.00 110 GLY A N 15
ATOM 27279 C CA . GLY A 1 111 ? 22.685 -14.844 0.979 1.00 0.00 110 GLY A CA 15
ATOM 27280 C C . GLY A 1 111 ? 22.175 -15.408 -0.348 1.00 0.00 110 GLY A C 15
ATOM 27281 O O . GLY A 1 111 ? 20.985 -15.688 -0.493 1.00 0.00 110 GLY A O 15
ATOM 27285 N N . GLU A 1 112 ? 23.078 -15.580 -1.313 1.00 0.00 111 GLU A N 15
ATOM 27286 C CA . GLU A 1 112 ? 22.699 -16.119 -2.614 1.00 0.00 111 GLU A CA 15
ATOM 27287 C C . GLU A 1 112 ? 23.545 -17.343 -2.946 1.00 0.00 111 GLU A C 15
ATOM 27288 O O . GLU A 1 112 ? 24.746 -17.370 -2.674 1.00 0.00 111 GLU A O 15
ATOM 27300 N N . TRP A 1 113 ? 22.913 -18.351 -3.537 1.00 0.00 112 TRP A N 15
ATOM 27301 C CA . TRP A 1 113 ? 23.615 -19.577 -3.901 1.00 0.00 112 TRP A CA 15
ATOM 27302 C C . TRP A 1 113 ? 23.675 -19.733 -5.417 1.00 0.00 112 TRP A C 15
ATOM 27303 O O . TRP A 1 113 ? 22.721 -19.412 -6.121 1.00 0.00 112 TRP A O 15
ATOM 27324 N N . LEU A 1 114 ? 24.802 -20.234 -5.910 1.00 0.00 113 LEU A N 15
ATOM 27325 C CA . LEU A 1 114 ? 24.973 -20.433 -7.344 1.00 0.00 113 LEU A CA 15
ATOM 27326 C C . LEU A 1 114 ? 24.543 -21.848 -7.725 1.00 0.00 113 LEU A C 15
ATOM 27327 O O . LEU A 1 114 ? 25.026 -22.827 -7.158 1.00 0.00 113 LEU A O 15
ATOM 27343 N N . LEU A 1 115 ? 23.620 -21.949 -8.676 1.00 0.00 114 LEU A N 15
ATOM 27344 C CA . LEU A 1 115 ? 23.122 -23.252 -9.104 1.00 0.00 114 LEU A CA 15
ATOM 27345 C C . LEU A 1 115 ? 23.858 -23.736 -10.348 1.00 0.00 114 LEU A C 15
ATOM 27346 O O . LEU A 1 115 ? 23.962 -23.018 -11.342 1.00 0.00 114 LEU A O 15
ATOM 27362 N N . VAL A 1 116 ? 24.367 -24.962 -10.279 1.00 0.00 115 VAL A N 15
ATOM 27363 C CA . VAL A 1 116 ? 25.094 -25.546 -11.400 1.00 0.00 115 VAL A CA 15
ATOM 27364 C C . VAL A 1 116 ? 24.308 -26.711 -11.994 1.00 0.00 115 VAL A C 15
ATOM 27365 O O . VAL A 1 116 ? 23.909 -27.632 -11.282 1.00 0.00 115 VAL A O 15
ATOM 27378 N N . GLU A 1 117 ? 24.087 -26.660 -13.302 1.00 0.00 116 GLU A N 15
ATOM 27379 C CA . GLU A 1 117 ? 23.344 -27.712 -13.987 1.00 0.00 116 GLU A CA 15
ATOM 27380 C C . GLU A 1 117 ? 24.225 -28.398 -15.025 1.00 0.00 116 GLU A C 15
ATOM 27381 O O . GLU A 1 117 ? 25.153 -27.793 -15.559 1.00 0.00 116 GLU A O 15
ATOM 27393 N N . HIS A 1 118 ? 23.936 -29.664 -15.302 1.00 0.00 117 HIS A N 15
ATOM 27394 C CA . HIS A 1 118 ? 24.720 -30.415 -16.275 1.00 0.00 117 HIS A CA 15
ATOM 27395 C C . HIS A 1 118 ? 23.902 -31.566 -16.852 1.00 0.00 117 HIS A C 15
ATOM 27396 O O . HIS A 1 118 ? 22.836 -31.904 -16.337 1.00 0.00 117 HIS A O 15
ATOM 27410 N N . GLU A 1 119 ? 24.408 -32.163 -17.926 1.00 0.00 118 GLU A N 15
ATOM 27411 C CA . GLU A 1 119 ? 23.717 -33.274 -18.570 1.00 0.00 118 GLU A CA 15
ATOM 27412 C C . GLU A 1 119 ? 24.721 -34.281 -19.125 1.00 0.00 118 GLU A C 15
ATOM 27413 O O . GLU A 1 119 ? 25.885 -33.949 -19.354 1.00 0.00 118 GLU A O 15
ATOM 27425 N N . ALA A 1 120 ? 24.263 -35.509 -19.338 1.00 0.00 119 ALA A N 15
ATOM 27426 C CA . ALA A 1 120 ? 25.129 -36.556 -19.868 1.00 0.00 119 ALA A CA 15
ATOM 27427 C C . ALA A 1 120 ? 24.319 -37.566 -20.673 1.00 0.00 119 ALA A C 15
ATOM 27428 O O . ALA A 1 120 ? 23.207 -37.862 -20.269 1.00 0.00 119 ALA A O 15
ATOM 27436 N N . MET A 1 2 ? 8.948 -31.820 -13.628 1.00 0.00 1 MET A N 16
ATOM 27437 C CA . MET A 1 2 ? 9.412 -32.804 -14.647 1.00 0.00 1 MET A CA 16
ATOM 27438 C C . MET A 1 2 ? 10.830 -32.452 -15.080 1.00 0.00 1 MET A C 16
ATOM 27439 O O . MET A 1 2 ? 11.636 -33.334 -15.378 1.00 0.00 1 MET A O 16
ATOM 27453 N N . SER A 1 3 ? 11.130 -31.157 -15.114 1.00 0.00 2 SER A N 16
ATOM 27454 C CA . SER A 1 3 ? 12.457 -30.699 -15.512 1.00 0.00 2 SER A CA 16
ATOM 27455 C C . SER A 1 3 ? 13.120 -29.926 -14.378 1.00 0.00 2 SER A C 16
ATOM 27456 O O . SER A 1 3 ? 12.524 -29.018 -13.800 1.00 0.00 2 SER A O 16
ATOM 27464 N N . THR A 1 4 ? 14.358 -30.294 -14.065 1.00 0.00 3 THR A N 16
ATOM 27465 C CA . THR A 1 4 ? 15.097 -29.630 -12.997 1.00 0.00 3 THR A CA 16
ATOM 27466 C C . THR A 1 4 ? 15.395 -28.181 -13.370 1.00 0.00 3 THR A C 16
ATOM 27467 O O . THR A 1 4 ? 15.509 -27.317 -12.502 1.00 0.00 3 THR A O 16
ATOM 27478 N N . GLN A 1 5 ? 15.521 -27.924 -14.668 1.00 0.00 4 GLN A N 16
ATOM 27479 C CA . GLN A 1 5 ? 15.807 -26.576 -15.147 1.00 0.00 4 GLN A CA 16
ATOM 27480 C C . GLN A 1 5 ? 14.570 -25.691 -15.024 1.00 0.00 4 GLN A C 16
ATOM 27481 O O . GLN A 1 5 ? 13.442 -26.170 -15.132 1.00 0.00 4 GLN A O 16
ATOM 27495 N N . TYR A 1 6 ? 14.790 -24.400 -14.796 1.00 0.00 5 TYR A N 16
ATOM 27496 C CA . TYR A 1 6 ? 13.682 -23.463 -14.659 1.00 0.00 5 TYR A CA 16
ATOM 27497 C C . TYR A 1 6 ? 13.065 -23.161 -16.023 1.00 0.00 5 TYR A C 16
ATOM 27498 O O . TYR A 1 6 ? 13.775 -22.992 -17.014 1.00 0.00 5 TYR A O 16
ATOM 27516 N N . THR A 1 7 ? 11.738 -23.098 -16.061 1.00 0.00 6 THR A N 16
ATOM 27517 C CA . THR A 1 7 ? 11.025 -22.822 -17.304 1.00 0.00 6 THR A CA 16
ATOM 27518 C C . THR A 1 7 ? 10.978 -21.323 -17.586 1.00 0.00 6 THR A C 16
ATOM 27519 O O . THR A 1 7 ? 11.282 -20.506 -16.717 1.00 0.00 6 THR A O 16
ATOM 27530 N N . TYR A 1 8 ? 10.588 -20.972 -18.809 1.00 0.00 7 TYR A N 16
ATOM 27531 C CA . TYR A 1 8 ? 10.494 -19.570 -19.202 1.00 0.00 7 TYR A CA 16
ATOM 27532 C C . TYR A 1 8 ? 9.437 -18.851 -18.368 1.00 0.00 7 TYR A C 16
ATOM 27533 O O . TYR A 1 8 ? 9.597 -17.681 -18.020 1.00 0.00 7 TYR A O 16
ATOM 27551 N N . GLN A 1 9 ? 8.352 -19.556 -18.061 1.00 0.00 8 GLN A N 16
ATOM 27552 C CA . GLN A 1 9 ? 7.268 -18.972 -17.279 1.00 0.00 8 GLN A CA 16
ATOM 27553 C C . GLN A 1 9 ? 7.763 -18.528 -15.905 1.00 0.00 8 GLN A C 16
ATOM 27554 O O . GLN A 1 9 ? 7.391 -17.459 -15.421 1.00 0.00 8 GLN A O 16
ATOM 27568 N N . GLN A 1 10 ? 8.601 -19.348 -15.281 1.00 0.00 9 GLN A N 16
ATOM 27569 C CA . GLN A 1 10 ? 9.131 -19.013 -13.963 1.00 0.00 9 GLN A CA 16
ATOM 27570 C C . GLN A 1 10 ? 9.962 -17.735 -14.036 1.00 0.00 9 GLN A C 16
ATOM 27571 O O . GLN A 1 10 ? 9.888 -16.879 -13.155 1.00 0.00 9 GLN A O 16
ATOM 27585 N N . ILE A 1 11 ? 10.749 -17.609 -15.096 1.00 0.00 10 ILE A N 16
ATOM 27586 C CA . ILE A 1 11 ? 11.578 -16.427 -15.279 1.00 0.00 10 ILE A CA 16
ATOM 27587 C C . ILE A 1 11 ? 10.709 -15.186 -15.478 1.00 0.00 10 ILE A C 16
ATOM 27588 O O . ILE A 1 11 ? 10.971 -14.130 -14.900 1.00 0.00 10 ILE A O 16
ATOM 27604 N N . ALA A 1 12 ? 9.684 -15.322 -16.317 1.00 0.00 11 ALA A N 16
ATOM 27605 C CA . ALA A 1 12 ? 8.787 -14.207 -16.614 1.00 0.00 11 ALA A CA 16
ATOM 27606 C C . ALA A 1 12 ? 8.044 -13.719 -15.371 1.00 0.00 11 ALA A C 16
ATOM 27607 O O . ALA A 1 12 ? 7.913 -12.514 -15.158 1.00 0.00 11 ALA A O 16
ATOM 27614 N N . GLU A 1 13 ? 7.549 -14.647 -14.557 1.00 0.00 12 GLU A N 16
ATOM 27615 C CA . GLU A 1 13 ? 6.816 -14.261 -13.354 1.00 0.00 12 GLU A CA 16
ATOM 27616 C C . GLU A 1 13 ? 7.755 -13.668 -12.307 1.00 0.00 12 GLU A C 16
ATOM 27617 O O . GLU A 1 13 ? 7.321 -12.924 -11.427 1.00 0.00 12 GLU A O 16
ATOM 27629 N N . ASP A 1 14 ? 9.041 -13.990 -12.408 1.00 0.00 13 ASP A N 16
ATOM 27630 C CA . ASP A 1 14 ? 10.020 -13.465 -11.463 1.00 0.00 13 ASP A CA 16
ATOM 27631 C C . ASP A 1 14 ? 10.753 -12.276 -12.082 1.00 0.00 13 ASP A C 16
ATOM 27632 O O . ASP A 1 14 ? 11.586 -12.443 -12.973 1.00 0.00 13 ASP A O 16
ATOM 27641 N N . PHE A 1 15 ? 10.425 -11.077 -11.613 1.00 0.00 14 PHE A N 16
ATOM 27642 C CA . PHE A 1 15 ? 11.044 -9.862 -12.132 1.00 0.00 14 PHE A CA 16
ATOM 27643 C C . PHE A 1 15 ? 12.548 -9.841 -11.862 1.00 0.00 14 PHE A C 16
ATOM 27644 O O . PHE A 1 15 ? 13.330 -9.401 -12.703 1.00 0.00 14 PHE A O 16
ATOM 27661 N N . ARG A 1 16 ? 12.947 -10.305 -10.681 1.00 0.00 15 ARG A N 16
ATOM 27662 C CA . ARG A 1 16 ? 14.362 -10.314 -10.319 1.00 0.00 15 ARG A CA 16
ATOM 27663 C C . ARG A 1 16 ? 15.174 -11.160 -11.297 1.00 0.00 15 ARG A C 16
ATOM 27664 O O . ARG A 1 16 ? 16.226 -10.733 -11.772 1.00 0.00 15 ARG A O 16
ATOM 27685 N N . LEU A 1 17 ? 14.680 -12.356 -11.596 1.00 0.00 16 LEU A N 16
ATOM 27686 C CA . LEU A 1 17 ? 15.372 -13.246 -12.522 1.00 0.00 16 LEU A CA 16
ATOM 27687 C C . LEU A 1 17 ? 15.419 -12.645 -13.923 1.00 0.00 16 LEU A C 16
ATOM 27688 O O . LEU A 1 17 ? 16.418 -12.772 -14.627 1.00 0.00 16 LEU A O 16
ATOM 27704 N N . TRP A 1 18 ? 14.334 -11.997 -14.326 1.00 0.00 17 TRP A N 16
ATOM 27705 C CA . TRP A 1 18 ? 14.270 -11.395 -15.653 1.00 0.00 17 TRP A CA 16
ATOM 27706 C C . TRP A 1 18 ? 15.379 -10.363 -15.836 1.00 0.00 17 TRP A C 16
ATOM 27707 O O . TRP A 1 18 ? 16.067 -10.353 -16.855 1.00 0.00 17 TRP A O 16
ATOM 27728 N N . SER A 1 19 ? 15.542 -9.495 -14.847 1.00 0.00 18 SER A N 16
ATOM 27729 C CA . SER A 1 19 ? 16.565 -8.458 -14.913 1.00 0.00 18 SER A CA 16
ATOM 27730 C C . SER A 1 19 ? 17.964 -9.064 -15.003 1.00 0.00 18 SER A C 16
ATOM 27731 O O . SER A 1 19 ? 18.807 -8.586 -15.761 1.00 0.00 18 SER A O 16
ATOM 27739 N N . GLU A 1 20 ? 18.210 -10.103 -14.212 1.00 0.00 19 GLU A N 16
ATOM 27740 C CA . GLU A 1 20 ? 19.521 -10.746 -14.195 1.00 0.00 19 GLU A CA 16
ATOM 27741 C C . GLU A 1 20 ? 19.879 -11.335 -15.561 1.00 0.00 19 GLU A C 16
ATOM 27742 O O . GLU A 1 20 ? 21.003 -11.168 -16.036 1.00 0.00 19 GLU A O 16
ATOM 27754 N N . TYR A 1 21 ? 18.934 -12.033 -16.185 1.00 0.00 20 TYR A N 16
ATOM 27755 C CA . TYR A 1 21 ? 19.197 -12.643 -17.488 1.00 0.00 20 TYR A CA 16
ATOM 27756 C C . TYR A 1 21 ? 19.336 -11.598 -18.588 1.00 0.00 20 TYR A C 16
ATOM 27757 O O . TYR A 1 21 ? 20.232 -11.689 -19.428 1.00 0.00 20 TYR A O 16
ATOM 27775 N N . VAL A 1 22 ? 18.451 -10.608 -18.589 1.00 0.00 21 VAL A N 16
ATOM 27776 C CA . VAL A 1 22 ? 18.508 -9.569 -19.608 1.00 0.00 21 VAL A CA 16
ATOM 27777 C C . VAL A 1 22 ? 19.795 -8.761 -19.484 1.00 0.00 21 VAL A C 16
ATOM 27778 O O . VAL A 1 22 ? 20.490 -8.523 -20.471 1.00 0.00 21 VAL A O 16
ATOM 27791 N N . ASP A 1 23 ? 20.107 -8.349 -18.260 1.00 0.00 22 ASP A N 16
ATOM 27792 C CA . ASP A 1 23 ? 21.317 -7.576 -18.005 1.00 0.00 22 ASP A CA 16
ATOM 27793 C C . ASP A 1 23 ? 21.492 -7.351 -16.507 1.00 0.00 22 ASP A C 16
ATOM 27794 O O . ASP A 1 23 ? 20.600 -6.819 -15.845 1.00 0.00 22 ASP A O 16
ATOM 27803 N N . THR A 1 24 ? 22.640 -7.751 -15.976 1.00 0.00 23 THR A N 16
ATOM 27804 C CA . THR A 1 24 ? 22.903 -7.576 -14.553 1.00 0.00 23 THR A CA 16
ATOM 27805 C C . THR A 1 24 ? 22.906 -6.095 -14.190 1.00 0.00 23 THR A C 16
ATOM 27806 O O . THR A 1 24 ? 22.287 -5.684 -13.208 1.00 0.00 23 THR A O 16
ATOM 27817 N N . ALA A 1 25 ? 23.608 -5.299 -14.991 1.00 0.00 24 ALA A N 16
ATOM 27818 C CA . ALA A 1 25 ? 23.689 -3.863 -14.749 1.00 0.00 24 ALA A CA 16
ATOM 27819 C C . ALA A 1 25 ? 22.407 -3.157 -15.184 1.00 0.00 24 ALA A C 16
ATOM 27820 O O . ALA A 1 25 ? 22.088 -2.075 -14.692 1.00 0.00 24 ALA A O 16
ATOM 27827 N N . GLY A 1 26 ? 21.682 -3.766 -16.118 1.00 0.00 25 GLY A N 16
ATOM 27828 C CA . GLY A 1 26 ? 20.446 -3.171 -16.615 1.00 0.00 25 GLY A CA 16
ATOM 27829 C C . GLY A 1 26 ? 19.238 -3.629 -15.805 1.00 0.00 25 GLY A C 16
ATOM 27830 O O . GLY A 1 26 ? 18.951 -4.823 -15.717 1.00 0.00 25 GLY A O 16
ATOM 27834 N N . GLU A 1 27 ? 18.527 -2.667 -15.225 1.00 0.00 26 GLU A N 16
ATOM 27835 C CA . GLU A 1 27 ? 17.341 -2.971 -14.433 1.00 0.00 26 GLU A CA 16
ATOM 27836 C C . GLU A 1 27 ? 16.084 -2.469 -15.140 1.00 0.00 26 GLU A C 16
ATOM 27837 O O . GLU A 1 27 ? 16.008 -1.304 -15.528 1.00 0.00 26 GLU A O 16
ATOM 27849 N N . MET A 1 28 ? 15.098 -3.347 -15.298 1.00 0.00 27 MET A N 16
ATOM 27850 C CA . MET A 1 28 ? 13.852 -2.964 -15.952 1.00 0.00 27 MET A CA 16
ATOM 27851 C C . MET A 1 28 ? 12.715 -2.914 -14.935 1.00 0.00 27 MET A C 16
ATOM 27852 O O . MET A 1 28 ? 12.478 -3.877 -14.207 1.00 0.00 27 MET A O 16
ATOM 27866 N N . SER A 1 29 ? 12.025 -1.779 -14.883 1.00 0.00 28 SER A N 16
ATOM 27867 C CA . SER A 1 29 ? 10.924 -1.607 -13.941 1.00 0.00 28 SER A CA 16
ATOM 27868 C C . SER A 1 29 ? 9.717 -2.449 -14.342 1.00 0.00 28 SER A C 16
ATOM 27869 O O . SER A 1 29 ? 9.578 -2.851 -15.497 1.00 0.00 28 SER A O 16
ATOM 27877 N N . LYS A 1 30 ? 8.844 -2.703 -13.372 1.00 0.00 29 LYS A N 16
ATOM 27878 C CA . LYS A 1 30 ? 7.639 -3.491 -13.612 1.00 0.00 29 LYS A CA 16
ATOM 27879 C C . LYS A 1 30 ? 6.689 -2.769 -14.568 1.00 0.00 29 LYS A C 16
ATOM 27880 O O . LYS A 1 30 ? 5.789 -3.383 -15.140 1.00 0.00 29 LYS A O 16
ATOM 27899 N N . ASP A 1 31 ? 6.885 -1.462 -14.729 1.00 0.00 30 ASP A N 16
ATOM 27900 C CA . ASP A 1 31 ? 6.027 -0.675 -15.609 1.00 0.00 30 ASP A CA 16
ATOM 27901 C C . ASP A 1 31 ? 6.094 -1.200 -17.039 1.00 0.00 30 ASP A C 16
ATOM 27902 O O . ASP A 1 31 ? 5.080 -1.260 -17.735 1.00 0.00 30 ASP A O 16
ATOM 27911 N N . GLU A 1 32 ? 7.289 -1.587 -17.471 1.00 0.00 31 GLU A N 16
ATOM 27912 C CA . GLU A 1 32 ? 7.464 -2.111 -18.821 1.00 0.00 31 GLU A CA 16
ATOM 27913 C C . GLU A 1 32 ? 6.653 -3.391 -18.996 1.00 0.00 31 GLU A C 16
ATOM 27914 O O . GLU A 1 32 ? 6.055 -3.621 -20.047 1.00 0.00 31 GLU A O 16
ATOM 27926 N N . PHE A 1 33 ? 6.637 -4.217 -17.955 1.00 0.00 32 PHE A N 16
ATOM 27927 C CA . PHE A 1 33 ? 5.896 -5.473 -17.993 1.00 0.00 32 PHE A CA 16
ATOM 27928 C C . PHE A 1 33 ? 4.411 -5.224 -18.236 1.00 0.00 32 PHE A C 16
ATOM 27929 O O . PHE A 1 33 ? 3.797 -5.872 -19.078 1.00 0.00 32 PHE A O 16
ATOM 27946 N N . ASN A 1 34 ? 3.837 -4.293 -17.484 1.00 0.00 33 ASN A N 16
ATOM 27947 C CA . ASN A 1 34 ? 2.418 -3.978 -17.619 1.00 0.00 33 ASN A CA 16
ATOM 27948 C C . ASN A 1 34 ? 2.089 -3.486 -19.028 1.00 0.00 33 ASN A C 16
ATOM 27949 O O . ASN A 1 34 ? 1.047 -3.830 -19.586 1.00 0.00 33 ASN A O 16
ATOM 27960 N N . SER A 1 35 ? 2.971 -2.667 -19.589 1.00 0.00 34 SER A N 16
ATOM 27961 C CA . SER A 1 35 ? 2.753 -2.118 -20.925 1.00 0.00 34 SER A CA 16
ATOM 27962 C C . SER A 1 35 ? 2.661 -3.222 -21.979 1.00 0.00 34 SER A C 16
ATOM 27963 O O . SER A 1 35 ? 1.847 -3.143 -22.898 1.00 0.00 34 SER A O 16
ATOM 27971 N N . LEU A 1 36 ? 3.505 -4.241 -21.851 1.00 0.00 35 LEU A N 16
ATOM 27972 C CA . LEU A 1 36 ? 3.508 -5.340 -22.815 1.00 0.00 35 LEU A CA 16
ATOM 27973 C C . LEU A 1 36 ? 2.709 -6.530 -22.288 1.00 0.00 35 LEU A C 16
ATOM 27974 O O . LEU A 1 36 ? 2.648 -6.767 -21.085 1.00 0.00 35 LEU A O 16
ATOM 27990 N N . SER A 1 37 ? 2.100 -7.282 -23.199 1.00 0.00 36 SER A N 16
ATOM 27991 C CA . SER A 1 37 ? 1.315 -8.446 -22.807 1.00 0.00 36 SER A CA 16
ATOM 27992 C C . SER A 1 37 ? 2.213 -9.482 -22.137 1.00 0.00 36 SER A C 16
ATOM 27993 O O . SER A 1 37 ? 3.397 -9.590 -22.458 1.00 0.00 36 SER A O 16
ATOM 28001 N N . THR A 1 38 ? 1.648 -10.232 -21.198 1.00 0.00 37 THR A N 16
ATOM 28002 C CA . THR A 1 38 ? 2.415 -11.245 -20.481 1.00 0.00 37 THR A CA 16
ATOM 28003 C C . THR A 1 38 ? 2.960 -12.300 -21.439 1.00 0.00 37 THR A C 16
ATOM 28004 O O . THR A 1 38 ? 4.131 -12.674 -21.360 1.00 0.00 37 THR A O 16
ATOM 28015 N N . GLU A 1 39 ? 2.111 -12.781 -22.340 1.00 0.00 38 GLU A N 16
ATOM 28016 C CA . GLU A 1 39 ? 2.533 -13.795 -23.300 1.00 0.00 38 GLU A CA 16
ATOM 28017 C C . GLU A 1 39 ? 3.579 -13.232 -24.257 1.00 0.00 38 GLU A C 16
ATOM 28018 O O . GLU A 1 39 ? 4.441 -13.961 -24.748 1.00 0.00 38 GLU A O 16
ATOM 28030 N N . ASP A 1 40 ? 3.499 -11.931 -24.516 1.00 0.00 39 ASP A N 16
ATOM 28031 C CA . ASP A 1 40 ? 4.445 -11.280 -25.415 1.00 0.00 39 ASP A CA 16
ATOM 28032 C C . ASP A 1 40 ? 5.861 -11.349 -24.849 1.00 0.00 39 ASP A C 16
ATOM 28033 O O . ASP A 1 40 ? 6.820 -11.598 -25.578 1.00 0.00 39 ASP A O 16
ATOM 28042 N N . LYS A 1 41 ? 5.984 -11.113 -23.546 1.00 0.00 40 LYS A N 16
ATOM 28043 C CA . LYS A 1 41 ? 7.288 -11.138 -22.896 1.00 0.00 40 LYS A CA 16
ATOM 28044 C C . LYS A 1 41 ? 7.941 -12.511 -23.031 1.00 0.00 40 LYS A C 16
ATOM 28045 O O . LYS A 1 41 ? 9.134 -12.610 -23.313 1.00 0.00 40 LYS A O 16
ATOM 28064 N N . VAL A 1 42 ? 7.159 -13.566 -22.830 1.00 0.00 41 VAL A N 16
ATOM 28065 C CA . VAL A 1 42 ? 7.692 -14.921 -22.937 1.00 0.00 41 VAL A CA 16
ATOM 28066 C C . VAL A 1 42 ? 8.225 -15.174 -24.342 1.00 0.00 41 VAL A C 16
ATOM 28067 O O . VAL A 1 42 ? 9.324 -15.698 -24.513 1.00 0.00 41 VAL A O 16
ATOM 28080 N N . ARG A 1 43 ? 7.444 -14.788 -25.346 1.00 0.00 42 ARG A N 16
ATOM 28081 C CA . ARG A 1 43 ? 7.859 -14.970 -26.731 1.00 0.00 42 ARG A CA 16
ATOM 28082 C C . ARG A 1 43 ? 9.137 -14.184 -26.997 1.00 0.00 42 ARG A C 16
ATOM 28083 O O . ARG A 1 43 ? 10.060 -14.676 -27.646 1.00 0.00 42 ARG A O 16
ATOM 28104 N N . LEU A 1 44 ? 9.179 -12.960 -26.484 1.00 0.00 43 LEU A N 16
ATOM 28105 C CA . LEU A 1 44 ? 10.342 -12.100 -26.659 1.00 0.00 43 LEU A CA 16
ATOM 28106 C C . LEU A 1 44 ? 11.579 -12.734 -26.030 1.00 0.00 43 LEU A C 16
ATOM 28107 O O . LEU A 1 44 ? 12.661 -12.726 -26.619 1.00 0.00 43 LEU A O 16
ATOM 28123 N N . GLN A 1 45 ? 11.414 -13.273 -24.826 1.00 0.00 44 GLN A N 16
ATOM 28124 C CA . GLN A 1 45 ? 12.526 -13.899 -24.121 1.00 0.00 44 GLN A CA 16
ATOM 28125 C C . GLN A 1 45 ? 13.052 -15.094 -24.908 1.00 0.00 44 GLN A C 16
ATOM 28126 O O . GLN A 1 45 ? 14.260 -15.302 -25.009 1.00 0.00 44 GLN A O 16
ATOM 28140 N N . VAL A 1 46 ? 12.134 -15.877 -25.462 1.00 0.00 45 VAL A N 16
ATOM 28141 C CA . VAL A 1 46 ? 12.512 -17.053 -26.237 1.00 0.00 45 VAL A CA 16
ATOM 28142 C C . VAL A 1 46 ? 13.337 -16.653 -27.454 1.00 0.00 45 VAL A C 16
ATOM 28143 O O . VAL A 1 46 ? 14.346 -17.282 -27.764 1.00 0.00 45 VAL A O 16
ATOM 28156 N N . GLU A 1 47 ? 12.892 -15.610 -28.144 1.00 0.00 46 GLU A N 16
ATOM 28157 C CA . GLU A 1 47 ? 13.588 -15.136 -29.335 1.00 0.00 46 GLU A CA 16
ATOM 28158 C C . GLU A 1 47 ? 14.993 -14.641 -28.992 1.00 0.00 46 GLU A C 16
ATOM 28159 O O . GLU A 1 47 ? 15.942 -14.885 -29.739 1.00 0.00 46 GLU A O 16
ATOM 28171 N N . ALA A 1 48 ? 15.120 -13.932 -27.874 1.00 0.00 47 ALA A N 16
ATOM 28172 C CA . ALA A 1 48 ? 16.417 -13.396 -27.469 1.00 0.00 47 ALA A CA 16
ATOM 28173 C C . ALA A 1 48 ? 17.434 -14.513 -27.240 1.00 0.00 47 ALA A C 16
ATOM 28174 O O . ALA A 1 48 ? 18.580 -14.414 -27.679 1.00 0.00 47 ALA A O 16
ATOM 28181 N N . PHE A 1 49 ? 17.012 -15.575 -26.562 1.00 0.00 48 PHE A N 16
ATOM 28182 C CA . PHE A 1 49 ? 17.908 -16.697 -26.298 1.00 0.00 48 PHE A CA 16
ATOM 28183 C C . PHE A 1 49 ? 17.977 -17.627 -27.504 1.00 0.00 48 PHE A C 16
ATOM 28184 O O . PHE A 1 49 ? 18.964 -18.337 -27.699 1.00 0.00 48 PHE A O 16
ATOM 28201 N N . GLY A 1 50 ? 16.921 -17.620 -28.309 1.00 0.00 49 GLY A N 16
ATOM 28202 C CA . GLY A 1 50 ? 16.867 -18.468 -29.493 1.00 0.00 49 GLY A CA 16
ATOM 28203 C C . GLY A 1 50 ? 16.504 -19.899 -29.115 1.00 0.00 49 GLY A C 16
ATOM 28204 O O . GLY A 1 50 ? 16.233 -20.194 -27.950 1.00 0.00 49 GLY A O 16
ATOM 28208 N N . GLU A 1 51 ? 16.505 -20.786 -30.103 1.00 0.00 50 GLU A N 16
ATOM 28209 C CA . GLU A 1 51 ? 16.180 -22.187 -29.859 1.00 0.00 50 GLU A CA 16
ATOM 28210 C C . GLU A 1 51 ? 17.283 -22.851 -29.040 1.00 0.00 50 GLU A C 16
ATOM 28211 O O . GLU A 1 51 ? 18.355 -22.278 -28.847 1.00 0.00 50 GLU A O 16
ATOM 28223 N N . GLU A 1 52 ? 17.007 -24.051 -28.539 1.00 0.00 51 GLU A N 16
ATOM 28224 C CA . GLU A 1 52 ? 17.981 -24.765 -27.719 1.00 0.00 51 GLU A CA 16
ATOM 28225 C C . GLU A 1 52 ? 19.144 -25.296 -28.555 1.00 0.00 51 GLU A C 16
ATOM 28226 O O . GLU A 1 52 ? 18.960 -26.124 -29.447 1.00 0.00 51 GLU A O 16
ATOM 28238 N N . LYS A 1 53 ? 20.345 -24.824 -28.232 1.00 0.00 52 LYS A N 16
ATOM 28239 C CA . LYS A 1 53 ? 21.560 -25.256 -28.920 1.00 0.00 52 LYS A CA 16
ATOM 28240 C C . LYS A 1 53 ? 22.709 -25.394 -27.921 1.00 0.00 52 LYS A C 16
ATOM 28241 O O . LYS A 1 53 ? 23.880 -25.366 -28.300 1.00 0.00 52 LYS A O 16
ATOM 28260 N N . SER A 1 54 ? 22.364 -25.536 -26.644 1.00 0.00 53 SER A N 16
ATOM 28261 C CA . SER A 1 54 ? 23.368 -25.668 -25.595 1.00 0.00 53 SER A CA 16
ATOM 28262 C C . SER A 1 54 ? 23.062 -26.892 -24.729 1.00 0.00 53 SER A C 16
ATOM 28263 O O . SER A 1 54 ? 21.918 -27.345 -24.679 1.00 0.00 53 SER A O 16
ATOM 28271 N N . PRO A 1 55 ? 24.043 -27.432 -24.046 1.00 0.00 54 PRO A N 16
ATOM 28272 C CA . PRO A 1 55 ? 23.838 -28.623 -23.167 1.00 0.00 54 PRO A CA 16
ATOM 28273 C C . PRO A 1 55 ? 22.952 -28.293 -21.970 1.00 0.00 54 PRO A C 16
ATOM 28274 O O . PRO A 1 55 ? 22.861 -27.138 -21.553 1.00 0.00 54 PRO A O 16
ATOM 28285 N N . LYS A 1 56 ? 22.284 -29.308 -21.435 1.00 0.00 55 LYS A N 16
ATOM 28286 C CA . LYS A 1 56 ? 21.391 -29.106 -20.301 1.00 0.00 55 LYS A CA 16
ATOM 28287 C C . LYS A 1 56 ? 22.148 -28.539 -19.104 1.00 0.00 55 LYS A C 16
ATOM 28288 O O . LYS A 1 56 ? 22.717 -29.281 -18.304 1.00 0.00 55 LYS A O 16
ATOM 28307 N N . PHE A 1 57 ? 22.134 -27.216 -18.984 1.00 0.00 56 PHE A N 16
ATOM 28308 C CA . PHE A 1 57 ? 22.806 -26.548 -17.876 1.00 0.00 56 PHE A CA 16
ATOM 28309 C C . PHE A 1 57 ? 22.029 -25.296 -17.477 1.00 0.00 56 PHE A C 16
ATOM 28310 O O . PHE A 1 57 ? 21.848 -24.386 -18.285 1.00 0.00 56 PHE A O 16
ATOM 28327 N N . SER A 1 58 ? 21.568 -25.256 -16.231 1.00 0.00 57 SER A N 16
ATOM 28328 C CA . SER A 1 58 ? 20.810 -24.105 -15.750 1.00 0.00 57 SER A CA 16
ATOM 28329 C C . SER A 1 58 ? 21.310 -23.655 -14.382 1.00 0.00 57 SER A C 16
ATOM 28330 O O . SER A 1 58 ? 21.735 -24.473 -13.565 1.00 0.00 57 SER A O 16
ATOM 28338 N N . THR A 1 59 ? 21.248 -22.351 -14.135 1.00 0.00 58 THR A N 16
ATOM 28339 C CA . THR A 1 59 ? 21.688 -21.804 -12.857 1.00 0.00 58 THR A CA 16
ATOM 28340 C C . THR A 1 59 ? 20.657 -20.817 -12.318 1.00 0.00 58 THR A C 16
ATOM 28341 O O . THR A 1 59 ? 19.873 -20.248 -13.077 1.00 0.00 58 THR A O 16
ATOM 28352 N N . LYS A 1 60 ? 20.664 -20.617 -11.004 1.00 0.00 59 LYS A N 16
ATOM 28353 C CA . LYS A 1 60 ? 19.725 -19.692 -10.380 1.00 0.00 59 LYS A CA 16
ATOM 28354 C C . LYS A 1 60 ? 20.185 -19.334 -8.969 1.00 0.00 59 LYS A C 16
ATOM 28355 O O . LYS A 1 60 ? 20.745 -20.170 -8.259 1.00 0.00 59 LYS A O 16
ATOM 28374 N N . VAL A 1 61 ? 19.946 -18.090 -8.568 1.00 0.00 60 VAL A N 16
ATOM 28375 C CA . VAL A 1 61 ? 20.343 -17.637 -7.238 1.00 0.00 60 VAL A CA 16
ATOM 28376 C C . VAL A 1 61 ? 19.275 -17.999 -6.212 1.00 0.00 60 VAL A C 16
ATOM 28377 O O . VAL A 1 61 ? 18.100 -17.674 -6.384 1.00 0.00 60 VAL A O 16
ATOM 28390 N N . THR A 1 62 ? 19.689 -18.680 -5.148 1.00 0.00 61 THR A N 16
ATOM 28391 C CA . THR A 1 62 ? 18.755 -19.089 -4.104 1.00 0.00 61 THR A CA 16
ATOM 28392 C C . THR A 1 62 ? 19.248 -18.707 -2.730 1.00 0.00 61 THR A C 16
ATOM 28393 O O . THR A 1 62 ? 20.438 -18.494 -2.509 1.00 0.00 61 THR A O 16
ATOM 28404 N N . THR A 1 63 ? 18.313 -18.667 -1.799 1.00 0.00 62 THR A N 16
ATOM 28405 C CA . THR A 1 63 ? 18.637 -18.362 -0.427 1.00 0.00 62 THR A CA 16
ATOM 28406 C C . THR A 1 63 ? 18.961 -19.664 0.279 1.00 0.00 62 THR A C 16
ATOM 28407 O O . THR A 1 63 ? 18.487 -20.726 -0.123 1.00 0.00 62 THR A O 16
ATOM 28418 N N . LYS A 1 64 ? 19.786 -19.575 1.305 1.00 0.00 63 LYS A N 16
ATOM 28419 C CA . LYS A 1 64 ? 20.201 -20.759 2.056 1.00 0.00 63 LYS A CA 16
ATOM 28420 C C . LYS A 1 64 ? 18.993 -21.666 2.350 1.00 0.00 63 LYS A C 16
ATOM 28421 O O . LYS A 1 64 ? 18.170 -21.348 3.207 1.00 0.00 63 LYS A O 16
ATOM 28440 N N . PRO A 1 65 ? 18.855 -22.779 1.649 1.00 0.00 64 PRO A N 16
ATOM 28441 C CA . PRO A 1 65 ? 17.710 -23.715 1.846 1.00 0.00 64 PRO A CA 16
ATOM 28442 C C . PRO A 1 65 ? 17.876 -24.589 3.086 1.00 0.00 64 PRO A C 16
ATOM 28443 O O . PRO A 1 65 ? 18.872 -24.488 3.803 1.00 0.00 64 PRO A O 16
ATOM 28454 N N . ASP A 1 66 ? 16.896 -25.454 3.323 1.00 0.00 65 ASP A N 16
ATOM 28455 C CA . ASP A 1 66 ? 16.940 -26.356 4.467 1.00 0.00 65 ASP A CA 16
ATOM 28456 C C . ASP A 1 66 ? 17.878 -27.517 4.165 1.00 0.00 65 ASP A C 16
ATOM 28457 O O . ASP A 1 66 ? 18.477 -27.568 3.091 1.00 0.00 65 ASP A O 16
ATOM 28466 N N . PHE A 1 67 ? 18.019 -28.440 5.114 1.00 0.00 66 PHE A N 16
ATOM 28467 C CA . PHE A 1 67 ? 18.910 -29.580 4.917 1.00 0.00 66 PHE A CA 16
ATOM 28468 C C . PHE A 1 67 ? 18.625 -30.241 3.572 1.00 0.00 66 PHE A C 16
ATOM 28469 O O . PHE A 1 67 ? 17.471 -30.460 3.206 1.00 0.00 66 PHE A O 16
ATOM 28486 N N . ASP A 1 68 ? 19.690 -30.536 2.833 1.00 0.00 67 ASP A N 16
ATOM 28487 C CA . ASP A 1 68 ? 19.550 -31.148 1.517 1.00 0.00 67 ASP A CA 16
ATOM 28488 C C . ASP A 1 68 ? 20.097 -32.571 1.506 1.00 0.00 67 ASP A C 16
ATOM 28489 O O . ASP A 1 68 ? 20.889 -32.952 2.368 1.00 0.00 67 ASP A O 16
ATOM 28498 N N . GLY A 1 69 ? 19.666 -33.350 0.518 1.00 0.00 68 GLY A N 16
ATOM 28499 C CA . GLY A 1 69 ? 20.114 -34.731 0.393 1.00 0.00 68 GLY A CA 16
ATOM 28500 C C . GLY A 1 69 ? 21.151 -34.875 -0.718 1.00 0.00 68 GLY A C 16
ATOM 28501 O O . GLY A 1 69 ? 22.355 -34.868 -0.459 1.00 0.00 68 GLY A O 16
ATOM 28505 N N . PHE A 1 70 ? 20.678 -35.019 -1.953 1.00 0.00 69 PHE A N 16
ATOM 28506 C CA . PHE A 1 70 ? 21.579 -35.179 -3.093 1.00 0.00 69 PHE A CA 16
ATOM 28507 C C . PHE A 1 70 ? 21.728 -33.881 -3.890 1.00 0.00 69 PHE A C 16
ATOM 28508 O O . PHE A 1 70 ? 22.390 -33.864 -4.929 1.00 0.00 69 PHE A O 16
ATOM 28525 N N . GLN A 1 71 ? 21.120 -32.797 -3.413 1.00 0.00 70 GLN A N 16
ATOM 28526 C CA . GLN A 1 71 ? 21.216 -31.519 -4.115 1.00 0.00 70 GLN A CA 16
ATOM 28527 C C . GLN A 1 71 ? 22.585 -30.886 -3.885 1.00 0.00 70 GLN A C 16
ATOM 28528 O O . GLN A 1 71 ? 23.210 -31.097 -2.845 1.00 0.00 70 GLN A O 16
ATOM 28542 N N . PHE A 1 72 ? 23.051 -30.116 -4.865 1.00 0.00 71 PHE A N 16
ATOM 28543 C CA . PHE A 1 72 ? 24.355 -29.468 -4.759 1.00 0.00 71 PHE A CA 16
ATOM 28544 C C . PHE A 1 72 ? 24.208 -27.950 -4.679 1.00 0.00 71 PHE A C 16
ATOM 28545 O O . PHE A 1 72 ? 23.547 -27.335 -5.515 1.00 0.00 71 PHE A O 16
ATOM 28562 N N . TYR A 1 73 ? 24.839 -27.356 -3.671 1.00 0.00 72 TYR A N 16
ATOM 28563 C CA . TYR A 1 73 ? 24.786 -25.909 -3.486 1.00 0.00 72 TYR A CA 16
ATOM 28564 C C . TYR A 1 73 ? 26.196 -25.339 -3.362 1.00 0.00 72 TYR A C 16
ATOM 28565 O O . TYR A 1 73 ? 27.104 -26.011 -2.874 1.00 0.00 72 TYR A O 16
ATOM 28583 N N . ILE A 1 74 ? 26.373 -24.100 -3.808 1.00 0.00 73 ILE A N 16
ATOM 28584 C CA . ILE A 1 74 ? 27.681 -23.458 -3.739 1.00 0.00 73 ILE A CA 16
ATOM 28585 C C . ILE A 1 74 ? 27.678 -22.344 -2.695 1.00 0.00 73 ILE A C 16
ATOM 28586 O O . ILE A 1 74 ? 26.869 -21.419 -2.761 1.00 0.00 73 ILE A O 16
ATOM 28602 N N . GLU A 1 75 ? 28.590 -22.445 -1.734 1.00 0.00 74 GLU A N 16
ATOM 28603 C CA . GLU A 1 75 ? 28.690 -21.445 -0.677 1.00 0.00 74 GLU A CA 16
ATOM 28604 C C . GLU A 1 75 ? 29.085 -20.090 -1.255 1.00 0.00 74 GLU A C 16
ATOM 28605 O O . GLU A 1 75 ? 29.977 -20.001 -2.098 1.00 0.00 74 GLU A O 16
ATOM 28617 N N . ALA A 1 76 ? 28.414 -19.038 -0.799 1.00 0.00 75 ALA A N 16
ATOM 28618 C CA . ALA A 1 76 ? 28.706 -17.694 -1.281 1.00 0.00 75 ALA A CA 16
ATOM 28619 C C . ALA A 1 76 ? 30.128 -17.286 -0.907 1.00 0.00 75 ALA A C 16
ATOM 28620 O O . ALA A 1 76 ? 30.607 -17.597 0.184 1.00 0.00 75 ALA A O 16
ATOM 28627 N N . GLY A 1 77 ? 30.796 -16.586 -1.818 1.00 0.00 76 GLY A N 16
ATOM 28628 C CA . GLY A 1 77 ? 32.163 -16.137 -1.571 1.00 0.00 76 GLY A CA 16
ATOM 28629 C C . GLY A 1 77 ? 33.168 -17.273 -1.746 1.00 0.00 76 GLY A C 16
ATOM 28630 O O . GLY A 1 77 ? 34.316 -17.164 -1.314 1.00 0.00 76 GLY A O 16
ATOM 28634 N N . ARG A 1 78 ? 32.738 -18.363 -2.379 1.00 0.00 77 ARG A N 16
ATOM 28635 C CA . ARG A 1 78 ? 33.621 -19.504 -2.599 1.00 0.00 77 ARG A CA 16
ATOM 28636 C C . ARG A 1 78 ? 33.859 -19.699 -4.094 1.00 0.00 77 ARG A C 16
ATOM 28637 O O . ARG A 1 78 ? 32.911 -19.781 -4.875 1.00 0.00 77 ARG A O 16
ATOM 28658 N N . ASP A 1 79 ? 35.126 -19.771 -4.485 1.00 0.00 78 ASP A N 16
ATOM 28659 C CA . ASP A 1 79 ? 35.469 -19.954 -5.890 1.00 0.00 78 ASP A CA 16
ATOM 28660 C C . ASP A 1 79 ? 34.898 -21.270 -6.411 1.00 0.00 78 ASP A C 16
ATOM 28661 O O . ASP A 1 79 ? 34.874 -22.273 -5.698 1.00 0.00 78 ASP A O 16
ATOM 28670 N N . PHE A 1 80 ? 34.436 -21.255 -7.657 1.00 0.00 79 PHE A N 16
ATOM 28671 C CA . PHE A 1 80 ? 33.863 -22.451 -8.263 1.00 0.00 79 PHE A CA 16
ATOM 28672 C C . PHE A 1 80 ? 34.862 -23.079 -9.231 1.00 0.00 79 PHE A C 16
ATOM 28673 O O . PHE A 1 80 ? 35.274 -22.448 -10.205 1.00 0.00 79 PHE A O 16
ATOM 28690 N N . ASP A 1 81 ? 35.257 -24.317 -8.953 1.00 0.00 80 ASP A N 16
ATOM 28691 C CA . ASP A 1 81 ? 36.220 -25.008 -9.806 1.00 0.00 80 ASP A CA 16
ATOM 28692 C C . ASP A 1 81 ? 35.521 -25.972 -10.759 1.00 0.00 80 ASP A C 16
ATOM 28693 O O . ASP A 1 81 ? 34.719 -26.807 -10.340 1.00 0.00 80 ASP A O 16
ATOM 28702 N N . GLY A 1 82 ? 35.841 -25.855 -12.044 1.00 0.00 81 GLY A N 16
ATOM 28703 C CA . GLY A 1 82 ? 35.252 -26.722 -13.057 1.00 0.00 81 GLY A CA 16
ATOM 28704 C C . GLY A 1 82 ? 35.624 -28.181 -12.813 1.00 0.00 81 GLY A C 16
ATOM 28705 O O . GLY A 1 82 ? 34.806 -29.081 -13.004 1.00 0.00 81 GLY A O 16
ATOM 28709 N N . ASP A 1 83 ? 36.868 -28.409 -12.400 1.00 0.00 82 ASP A N 16
ATOM 28710 C CA . ASP A 1 83 ? 37.343 -29.765 -12.145 1.00 0.00 82 ASP A CA 16
ATOM 28711 C C . ASP A 1 83 ? 36.507 -30.435 -11.060 1.00 0.00 82 ASP A C 16
ATOM 28712 O O . ASP A 1 83 ? 36.111 -31.593 -11.198 1.00 0.00 82 ASP A O 16
ATOM 28721 N N . ALA A 1 84 ? 36.231 -29.703 -9.987 1.00 0.00 83 ALA A N 16
ATOM 28722 C CA . ALA A 1 84 ? 35.431 -30.248 -8.897 1.00 0.00 83 ALA A CA 16
ATOM 28723 C C . ALA A 1 84 ? 34.043 -30.614 -9.408 1.00 0.00 83 ALA A C 16
ATOM 28724 O O . ALA A 1 84 ? 33.484 -31.648 -9.043 1.00 0.00 83 ALA A O 16
ATOM 28731 N N . TYR A 1 85 ? 33.501 -29.756 -10.265 1.00 0.00 84 TYR A N 16
ATOM 28732 C CA . TYR A 1 85 ? 32.183 -29.986 -10.843 1.00 0.00 84 TYR A CA 16
ATOM 28733 C C . TYR A 1 85 ? 32.163 -31.289 -11.634 1.00 0.00 84 TYR A C 16
ATOM 28734 O O . TYR A 1 85 ? 31.253 -32.105 -11.486 1.00 0.00 84 TYR A O 16
ATOM 28752 N N . THR A 1 86 ? 33.171 -31.468 -12.482 1.00 0.00 85 THR A N 16
ATOM 28753 C CA . THR A 1 86 ? 33.261 -32.667 -13.305 1.00 0.00 85 THR A CA 16
ATOM 28754 C C . THR A 1 86 ? 33.343 -33.921 -12.443 1.00 0.00 85 THR A C 16
ATOM 28755 O O . THR A 1 86 ? 32.659 -34.904 -12.705 1.00 0.00 85 THR A O 16
ATOM 28766 N N . GLU A 1 87 ? 34.189 -33.884 -11.423 1.00 0.00 86 GLU A N 16
ATOM 28767 C CA . GLU A 1 87 ? 34.351 -35.032 -10.538 1.00 0.00 86 GLU A CA 16
ATOM 28768 C C . GLU A 1 87 ? 33.070 -35.314 -9.751 1.00 0.00 86 GLU A C 16
ATOM 28769 O O . GLU A 1 87 ? 32.715 -36.469 -9.519 1.00 0.00 86 GLU A O 16
ATOM 28781 N N . ALA A 1 88 ? 32.400 -34.251 -9.320 1.00 0.00 87 ALA A N 16
ATOM 28782 C CA . ALA A 1 88 ? 31.178 -34.386 -8.528 1.00 0.00 87 ALA A CA 16
ATOM 28783 C C . ALA A 1 88 ? 30.065 -35.116 -9.284 1.00 0.00 87 ALA A C 16
ATOM 28784 O O . ALA A 1 88 ? 29.354 -35.935 -8.702 1.00 0.00 87 ALA A O 16
ATOM 28791 N N . TYR A 1 89 ? 29.896 -34.810 -10.567 1.00 0.00 88 TYR A N 16
ATOM 28792 C CA . TYR A 1 89 ? 28.836 -35.447 -11.350 1.00 0.00 88 TYR A CA 16
ATOM 28793 C C . TYR A 1 89 ? 29.383 -36.524 -12.288 1.00 0.00 88 TYR A C 16
ATOM 28794 O O . TYR A 1 89 ? 28.614 -37.269 -12.896 1.00 0.00 88 TYR A O 16
ATOM 28812 N N . GLY A 1 90 ? 30.702 -36.603 -12.409 1.00 0.00 89 GLY A N 16
ATOM 28813 C CA . GLY A 1 90 ? 31.316 -37.595 -13.286 1.00 0.00 89 GLY A CA 16
ATOM 28814 C C . GLY A 1 90 ? 31.132 -37.218 -14.757 1.00 0.00 89 GLY A C 16
ATOM 28815 O O . GLY A 1 90 ? 31.311 -38.055 -15.642 1.00 0.00 89 GLY A O 16
ATOM 28819 N N . VAL A 1 91 ? 30.772 -35.961 -15.013 1.00 0.00 90 VAL A N 16
ATOM 28820 C CA . VAL A 1 91 ? 30.565 -35.499 -16.383 1.00 0.00 90 VAL A CA 16
ATOM 28821 C C . VAL A 1 91 ? 31.447 -34.290 -16.685 1.00 0.00 90 VAL A C 16
ATOM 28822 O O . VAL A 1 91 ? 31.443 -33.309 -15.945 1.00 0.00 90 VAL A O 16
ATOM 28835 N N . ALA A 1 92 ? 32.198 -34.371 -17.777 1.00 0.00 91 ALA A N 16
ATOM 28836 C CA . ALA A 1 92 ? 33.082 -33.278 -18.172 1.00 0.00 91 ALA A CA 16
ATOM 28837 C C . ALA A 1 92 ? 32.279 -32.026 -18.515 1.00 0.00 91 ALA A C 16
ATOM 28838 O O . ALA A 1 92 ? 31.173 -32.113 -19.047 1.00 0.00 91 ALA A O 16
ATOM 28845 N N . VAL A 1 93 ? 32.849 -30.863 -18.212 1.00 0.00 92 VAL A N 16
ATOM 28846 C CA . VAL A 1 93 ? 32.181 -29.597 -18.497 1.00 0.00 92 VAL A CA 16
ATOM 28847 C C . VAL A 1 93 ? 33.122 -28.685 -19.298 1.00 0.00 92 VAL A C 16
ATOM 28848 O O . VAL A 1 93 ? 34.330 -28.691 -19.058 1.00 0.00 92 VAL A O 16
ATOM 28861 N N . PRO A 1 94 ? 32.620 -27.896 -20.230 1.00 0.00 93 PRO A N 16
ATOM 28862 C CA . PRO A 1 94 ? 33.487 -26.977 -21.036 1.00 0.00 93 PRO A CA 16
ATOM 28863 C C . PRO A 1 94 ? 34.260 -25.995 -20.160 1.00 0.00 93 PRO A C 16
ATOM 28864 O O . PRO A 1 94 ? 33.737 -25.483 -19.169 1.00 0.00 93 PRO A O 16
ATOM 28875 N N . THR A 1 95 ? 35.509 -25.740 -20.533 1.00 0.00 94 THR A N 16
ATOM 28876 C CA . THR A 1 95 ? 36.358 -24.823 -19.781 1.00 0.00 94 THR A CA 16
ATOM 28877 C C . THR A 1 95 ? 35.799 -23.402 -19.815 1.00 0.00 94 THR A C 16
ATOM 28878 O O . THR A 1 95 ? 35.802 -22.701 -18.803 1.00 0.00 94 THR A O 16
ATOM 28889 N N . ASN A 1 96 ? 35.337 -22.978 -20.987 1.00 0.00 95 ASN A N 16
ATOM 28890 C CA . ASN A 1 96 ? 34.797 -21.631 -21.144 1.00 0.00 95 ASN A CA 16
ATOM 28891 C C . ASN A 1 96 ? 33.547 -21.429 -20.291 1.00 0.00 95 ASN A C 16
ATOM 28892 O O . ASN A 1 96 ? 33.186 -20.298 -19.968 1.00 0.00 95 ASN A O 16
ATOM 28903 N N . ILE A 1 97 ? 32.890 -22.525 -19.923 1.00 0.00 96 ILE A N 16
ATOM 28904 C CA . ILE A 1 97 ? 31.685 -22.433 -19.105 1.00 0.00 96 ILE A CA 16
ATOM 28905 C C . ILE A 1 97 ? 32.037 -22.427 -17.623 1.00 0.00 96 ILE A C 16
ATOM 28906 O O . ILE A 1 97 ? 31.389 -21.747 -16.832 1.00 0.00 96 ILE A O 16
ATOM 28922 N N . ALA A 1 98 ? 33.067 -23.176 -17.250 1.00 0.00 97 ALA A N 16
ATOM 28923 C CA . ALA A 1 98 ? 33.474 -23.226 -15.852 1.00 0.00 97 ALA A CA 16
ATOM 28924 C C . ALA A 1 98 ? 33.844 -21.828 -15.374 1.00 0.00 97 ALA A C 16
ATOM 28925 O O . ALA A 1 98 ? 33.511 -21.431 -14.258 1.00 0.00 97 ALA A O 16
ATOM 28932 N N . ALA A 1 99 ? 34.522 -21.082 -16.238 1.00 0.00 98 ALA A N 16
ATOM 28933 C CA . ALA A 1 99 ? 34.921 -19.720 -15.909 1.00 0.00 98 ALA A CA 16
ATOM 28934 C C . ALA A 1 99 ? 33.693 -18.843 -15.675 1.00 0.00 98 ALA A C 16
ATOM 28935 O O . ALA A 1 99 ? 33.688 -17.991 -14.786 1.00 0.00 98 ALA A O 16
ATOM 28942 N N . ARG A 1 100 ? 32.658 -19.047 -16.489 1.00 0.00 99 ARG A N 16
ATOM 28943 C CA . ARG A 1 100 ? 31.435 -18.256 -16.370 1.00 0.00 99 ARG A CA 16
ATOM 28944 C C . ARG A 1 100 ? 30.804 -18.423 -14.989 1.00 0.00 99 ARG A C 16
ATOM 28945 O O . ARG A 1 100 ? 30.447 -17.438 -14.344 1.00 0.00 99 ARG A O 16
ATOM 28966 N N . ILE A 1 101 ? 30.675 -19.666 -14.534 1.00 0.00 100 ILE A N 16
ATOM 28967 C CA . ILE A 1 101 ? 30.091 -19.917 -13.218 1.00 0.00 100 ILE A CA 16
ATOM 28968 C C . ILE A 1 101 ? 30.933 -19.273 -12.122 1.00 0.00 100 ILE A C 16
ATOM 28969 O O . ILE A 1 101 ? 30.398 -18.648 -11.205 1.00 0.00 100 ILE A O 16
ATOM 28985 N N . GLN A 1 102 ? 32.250 -19.424 -12.218 1.00 0.00 101 GLN A N 16
ATOM 28986 C CA . GLN A 1 102 ? 33.144 -18.845 -11.220 1.00 0.00 101 GLN A CA 16
ATOM 28987 C C . GLN A 1 102 ? 32.991 -17.329 -11.194 1.00 0.00 101 GLN A C 16
ATOM 28988 O O . GLN A 1 102 ? 32.930 -16.719 -10.126 1.00 0.00 101 GLN A O 16
ATOM 29002 N N . ALA A 1 103 ? 32.920 -16.727 -12.377 1.00 0.00 102 ALA A N 16
ATOM 29003 C CA . ALA A 1 103 ? 32.761 -15.281 -12.480 1.00 0.00 102 ALA A CA 16
ATOM 29004 C C . ALA A 1 103 ? 31.444 -14.850 -11.845 1.00 0.00 102 ALA A C 16
ATOM 29005 O O . ALA A 1 103 ? 31.369 -13.817 -11.179 1.00 0.00 102 ALA A O 16
ATOM 29012 N N . GLN A 1 104 ? 30.407 -15.652 -12.062 1.00 0.00 103 GLN A N 16
ATOM 29013 C CA . GLN A 1 104 ? 29.088 -15.358 -11.516 1.00 0.00 103 GLN A CA 16
ATOM 29014 C C . GLN A 1 104 ? 29.128 -15.337 -9.991 1.00 0.00 103 GLN A C 16
ATOM 29015 O O . GLN A 1 104 ? 28.486 -14.500 -9.359 1.00 0.00 103 GLN A O 16
ATOM 29029 N N . ALA A 1 105 ? 29.882 -16.259 -9.406 1.00 0.00 104 ALA A N 16
ATOM 29030 C CA . ALA A 1 105 ? 29.988 -16.335 -7.954 1.00 0.00 104 ALA A CA 16
ATOM 29031 C C . ALA A 1 105 ? 30.530 -15.026 -7.392 1.00 0.00 104 ALA A C 16
ATOM 29032 O O . ALA A 1 105 ? 30.087 -14.555 -6.346 1.00 0.00 104 ALA A O 16
ATOM 29039 N N . ALA A 1 106 ? 31.488 -14.438 -8.098 1.00 0.00 105 ALA A N 16
ATOM 29040 C CA . ALA A 1 106 ? 32.075 -13.179 -7.663 1.00 0.00 105 ALA A CA 16
ATOM 29041 C C . ALA A 1 106 ? 31.007 -12.091 -7.604 1.00 0.00 105 ALA A C 16
ATOM 29042 O O . ALA A 1 106 ? 30.989 -11.273 -6.685 1.00 0.00 105 ALA A O 16
ATOM 29049 N N . GLU A 1 107 ? 30.109 -12.095 -8.587 1.00 0.00 106 GLU A N 16
ATOM 29050 C CA . GLU A 1 107 ? 29.033 -11.110 -8.632 1.00 0.00 106 GLU A CA 16
ATOM 29051 C C . GLU A 1 107 ? 28.022 -11.400 -7.533 1.00 0.00 106 GLU A C 16
ATOM 29052 O O . GLU A 1 107 ? 27.403 -10.491 -6.978 1.00 0.00 106 GLU A O 16
ATOM 29064 N N . LEU A 1 108 ? 27.868 -12.681 -7.229 1.00 0.00 107 LEU A N 16
ATOM 29065 C CA . LEU A 1 108 ? 26.937 -13.118 -6.199 1.00 0.00 107 LEU A CA 16
ATOM 29066 C C . LEU A 1 108 ? 27.286 -12.489 -4.854 1.00 0.00 107 LEU A C 16
ATOM 29067 O O . LEU A 1 108 ? 28.425 -12.566 -4.394 1.00 0.00 107 LEU A O 16
ATOM 29083 N N . ASN A 1 109 ? 26.290 -11.869 -4.231 1.00 0.00 108 ASN A N 16
ATOM 29084 C CA . ASN A 1 109 ? 26.483 -11.226 -2.937 1.00 0.00 108 ASN A CA 16
ATOM 29085 C C . ASN A 1 109 ? 26.411 -12.252 -1.812 1.00 0.00 108 ASN A C 16
ATOM 29086 O O . ASN A 1 109 ? 25.804 -13.313 -1.964 1.00 0.00 108 ASN A O 16
ATOM 29097 N N . ALA A 1 110 ? 27.035 -11.931 -0.684 1.00 0.00 109 ALA A N 16
ATOM 29098 C CA . ALA A 1 110 ? 27.034 -12.835 0.461 1.00 0.00 109 ALA A CA 16
ATOM 29099 C C . ALA A 1 110 ? 25.606 -13.104 0.923 1.00 0.00 109 ALA A C 16
ATOM 29100 O O . ALA A 1 110 ? 24.737 -12.237 0.825 1.00 0.00 109 ALA A O 16
ATOM 29107 N N . GLY A 1 111 ? 25.369 -14.313 1.421 1.00 0.00 110 GLY A N 16
ATOM 29108 C CA . GLY A 1 111 ? 24.040 -14.689 1.889 1.00 0.00 110 GLY A CA 16
ATOM 29109 C C . GLY A 1 111 ? 23.232 -15.377 0.787 1.00 0.00 110 GLY A C 16
ATOM 29110 O O . GLY A 1 111 ? 22.149 -15.902 1.043 1.00 0.00 110 GLY A O 16
ATOM 29114 N N . GLU A 1 112 ? 23.761 -15.379 -0.438 1.00 0.00 111 GLU A N 16
ATOM 29115 C CA . GLU A 1 112 ? 23.071 -16.015 -1.554 1.00 0.00 111 GLU A CA 16
ATOM 29116 C C . GLU A 1 112 ? 23.913 -17.159 -2.109 1.00 0.00 111 GLU A C 16
ATOM 29117 O O . GLU A 1 112 ? 25.129 -17.034 -2.253 1.00 0.00 111 GLU A O 16
ATOM 29129 N N . TRP A 1 113 ? 23.261 -18.276 -2.411 1.00 0.00 112 TRP A N 16
ATOM 29130 C CA . TRP A 1 113 ? 23.961 -19.442 -2.939 1.00 0.00 112 TRP A CA 16
ATOM 29131 C C . TRP A 1 113 ? 23.553 -19.709 -4.383 1.00 0.00 112 TRP A C 16
ATOM 29132 O O . TRP A 1 113 ? 22.392 -19.543 -4.754 1.00 0.00 112 TRP A O 16
ATOM 29153 N N . LEU A 1 114 ? 24.521 -20.124 -5.194 1.00 0.00 113 LEU A N 16
ATOM 29154 C CA . LEU A 1 114 ? 24.262 -20.414 -6.598 1.00 0.00 113 LEU A CA 16
ATOM 29155 C C . LEU A 1 114 ? 23.895 -21.884 -6.771 1.00 0.00 113 LEU A C 16
ATOM 29156 O O . LEU A 1 114 ? 24.636 -22.771 -6.348 1.00 0.00 113 LEU A O 16
ATOM 29172 N N . LEU A 1 115 ? 22.743 -22.137 -7.383 1.00 0.00 114 LEU A N 16
ATOM 29173 C CA . LEU A 1 115 ? 22.286 -23.506 -7.591 1.00 0.00 114 LEU A CA 16
ATOM 29174 C C . LEU A 1 115 ? 22.586 -23.970 -9.013 1.00 0.00 114 LEU A C 16
ATOM 29175 O O . LEU A 1 115 ? 22.165 -23.344 -9.986 1.00 0.00 114 LEU A O 16
ATOM 29191 N N . VAL A 1 116 ? 23.310 -25.081 -9.121 1.00 0.00 115 VAL A N 16
ATOM 29192 C CA . VAL A 1 116 ? 23.658 -25.636 -10.423 1.00 0.00 115 VAL A CA 16
ATOM 29193 C C . VAL A 1 116 ? 23.074 -27.037 -10.569 1.00 0.00 115 VAL A C 16
ATOM 29194 O O . VAL A 1 116 ? 23.286 -27.898 -9.715 1.00 0.00 115 VAL A O 16
ATOM 29207 N N . GLU A 1 117 ? 22.332 -27.258 -11.649 1.00 0.00 116 GLU A N 16
ATOM 29208 C CA . GLU A 1 117 ? 21.717 -28.559 -11.885 1.00 0.00 116 GLU A CA 16
ATOM 29209 C C . GLU A 1 117 ? 22.110 -29.106 -13.254 1.00 0.00 116 GLU A C 16
ATOM 29210 O O . GLU A 1 117 ? 22.252 -28.353 -14.217 1.00 0.00 116 GLU A O 16
ATOM 29222 N N . HIS A 1 118 ? 22.284 -30.422 -13.329 1.00 0.00 117 HIS A N 16
ATOM 29223 C CA . HIS A 1 118 ? 22.660 -31.066 -14.582 1.00 0.00 117 HIS A CA 16
ATOM 29224 C C . HIS A 1 118 ? 22.150 -32.504 -14.618 1.00 0.00 117 HIS A C 16
ATOM 29225 O O . HIS A 1 118 ? 22.254 -33.233 -13.633 1.00 0.00 117 HIS A O 16
ATOM 29239 N N . GLU A 1 119 ? 21.603 -32.905 -15.760 1.00 0.00 118 GLU A N 16
ATOM 29240 C CA . GLU A 1 119 ? 21.083 -34.259 -15.913 1.00 0.00 118 GLU A CA 16
ATOM 29241 C C . GLU A 1 119 ? 21.634 -34.905 -17.179 1.00 0.00 118 GLU A C 16
ATOM 29242 O O . GLU A 1 119 ? 21.873 -34.228 -18.180 1.00 0.00 118 GLU A O 16
ATOM 29254 N N . ALA A 1 120 ? 21.833 -36.218 -17.129 1.00 0.00 119 ALA A N 16
ATOM 29255 C CA . ALA A 1 120 ? 22.358 -36.945 -18.280 1.00 0.00 119 ALA A CA 16
ATOM 29256 C C . ALA A 1 120 ? 21.248 -37.733 -18.967 1.00 0.00 119 ALA A C 16
ATOM 29257 O O . ALA A 1 120 ? 21.423 -38.082 -20.123 1.00 0.00 119 ALA A O 16
ATOM 29265 N N . MET A 1 2 ? 9.724 -29.564 -7.115 1.00 0.00 1 MET A N 17
ATOM 29266 C CA . MET A 1 2 ? 9.128 -28.983 -8.351 1.00 0.00 1 MET A CA 17
ATOM 29267 C C . MET A 1 2 ? 9.236 -27.463 -8.299 1.00 0.00 1 MET A C 17
ATOM 29268 O O . MET A 1 2 ? 9.802 -26.840 -9.197 1.00 0.00 1 MET A O 17
ATOM 29282 N N . SER A 1 3 ? 8.691 -26.871 -7.240 1.00 0.00 2 SER A N 17
ATOM 29283 C CA . SER A 1 3 ? 8.733 -25.422 -7.081 1.00 0.00 2 SER A CA 17
ATOM 29284 C C . SER A 1 3 ? 10.173 -24.936 -6.947 1.00 0.00 2 SER A C 17
ATOM 29285 O O . SER A 1 3 ? 10.477 -23.779 -7.239 1.00 0.00 2 SER A O 17
ATOM 29293 N N . THR A 1 4 ? 11.056 -25.825 -6.503 1.00 0.00 3 THR A N 17
ATOM 29294 C CA . THR A 1 4 ? 12.461 -25.472 -6.334 1.00 0.00 3 THR A CA 17
ATOM 29295 C C . THR A 1 4 ? 13.095 -25.141 -7.681 1.00 0.00 3 THR A C 17
ATOM 29296 O O . THR A 1 4 ? 14.032 -24.347 -7.759 1.00 0.00 3 THR A O 17
ATOM 29307 N N . GLN A 1 5 ? 12.576 -25.754 -8.740 1.00 0.00 4 GLN A N 17
ATOM 29308 C CA . GLN A 1 5 ? 13.096 -25.517 -10.082 1.00 0.00 4 GLN A CA 17
ATOM 29309 C C . GLN A 1 5 ? 12.669 -24.142 -10.584 1.00 0.00 4 GLN A C 17
ATOM 29310 O O . GLN A 1 5 ? 11.608 -23.639 -10.216 1.00 0.00 4 GLN A O 17
ATOM 29324 N N . TYR A 1 6 ? 13.501 -23.537 -11.426 1.00 0.00 5 TYR A N 17
ATOM 29325 C CA . TYR A 1 6 ? 13.194 -22.218 -11.968 1.00 0.00 5 TYR A CA 17
ATOM 29326 C C . TYR A 1 6 ? 12.854 -22.311 -13.453 1.00 0.00 5 TYR A C 17
ATOM 29327 O O . TYR A 1 6 ? 13.553 -22.972 -14.221 1.00 0.00 5 TYR A O 17
ATOM 29345 N N . THR A 1 7 ? 11.777 -21.641 -13.845 1.00 0.00 6 THR A N 17
ATOM 29346 C CA . THR A 1 7 ? 11.342 -21.645 -15.238 1.00 0.00 6 THR A CA 17
ATOM 29347 C C . THR A 1 7 ? 10.990 -20.230 -15.686 1.00 0.00 6 THR A C 17
ATOM 29348 O O . THR A 1 7 ? 11.110 -19.277 -14.916 1.00 0.00 6 THR A O 17
ATOM 29359 N N . TYR A 1 8 ? 10.565 -20.100 -16.937 1.00 0.00 7 TYR A N 17
ATOM 29360 C CA . TYR A 1 8 ? 10.205 -18.797 -17.484 1.00 0.00 7 TYR A CA 17
ATOM 29361 C C . TYR A 1 8 ? 8.960 -18.236 -16.800 1.00 0.00 7 TYR A C 17
ATOM 29362 O O . TYR A 1 8 ? 8.771 -17.021 -16.741 1.00 0.00 7 TYR A O 17
ATOM 29380 N N . GLN A 1 9 ? 8.098 -19.122 -16.310 1.00 0.00 8 GLN A N 17
ATOM 29381 C CA . GLN A 1 9 ? 6.862 -18.689 -15.664 1.00 0.00 8 GLN A CA 17
ATOM 29382 C C . GLN A 1 9 ? 7.137 -17.806 -14.446 1.00 0.00 8 GLN A C 17
ATOM 29383 O O . GLN A 1 9 ? 6.479 -16.783 -14.260 1.00 0.00 8 GLN A O 17
ATOM 29397 N N . GLN A 1 10 ? 8.104 -18.194 -13.619 1.00 0.00 9 GLN A N 17
ATOM 29398 C CA . GLN A 1 10 ? 8.429 -17.400 -12.434 1.00 0.00 9 GLN A CA 17
ATOM 29399 C C . GLN A 1 10 ? 8.958 -16.027 -12.837 1.00 0.00 9 GLN A C 17
ATOM 29400 O O . GLN A 1 10 ? 8.621 -15.015 -12.224 1.00 0.00 9 GLN A O 17
ATOM 29414 N N . ILE A 1 11 ? 9.788 -16.000 -13.870 1.00 0.00 10 ILE A N 17
ATOM 29415 C CA . ILE A 1 11 ? 10.349 -14.744 -14.347 1.00 0.00 10 ILE A CA 17
ATOM 29416 C C . ILE A 1 11 ? 9.251 -13.836 -14.896 1.00 0.00 10 ILE A C 17
ATOM 29417 O O . ILE A 1 11 ? 9.227 -12.636 -14.623 1.00 0.00 10 ILE A O 17
ATOM 29433 N N . ALA A 1 12 ? 8.354 -14.420 -15.688 1.00 0.00 11 ALA A N 17
ATOM 29434 C CA . ALA A 1 12 ? 7.265 -13.660 -16.296 1.00 0.00 11 ALA A CA 17
ATOM 29435 C C . ALA A 1 12 ? 6.340 -13.047 -15.245 1.00 0.00 11 ALA A C 17
ATOM 29436 O O . ALA A 1 12 ? 5.944 -11.887 -15.365 1.00 0.00 11 ALA A O 17
ATOM 29443 N N . GLU A 1 13 ? 5.990 -13.821 -14.222 1.00 0.00 12 GLU A N 17
ATOM 29444 C CA . GLU A 1 13 ? 5.103 -13.314 -13.179 1.00 0.00 12 GLU A CA 17
ATOM 29445 C C . GLU A 1 13 ? 5.822 -12.287 -12.309 1.00 0.00 12 GLU A C 17
ATOM 29446 O O . GLU A 1 13 ? 5.187 -11.426 -11.700 1.00 0.00 12 GLU A O 17
ATOM 29458 N N . ASP A 1 14 ? 7.147 -12.373 -12.262 1.00 0.00 13 ASP A N 17
ATOM 29459 C CA . ASP A 1 14 ? 7.931 -11.433 -11.470 1.00 0.00 13 ASP A CA 17
ATOM 29460 C C . ASP A 1 14 ? 8.621 -10.432 -12.395 1.00 0.00 13 ASP A C 17
ATOM 29461 O O . ASP A 1 14 ? 9.663 -10.726 -12.980 1.00 0.00 13 ASP A O 17
ATOM 29470 N N . PHE A 1 15 ? 8.017 -9.256 -12.532 1.00 0.00 14 PHE A N 17
ATOM 29471 C CA . PHE A 1 15 ? 8.557 -8.213 -13.402 1.00 0.00 14 PHE A CA 17
ATOM 29472 C C . PHE A 1 15 ? 9.919 -7.725 -12.918 1.00 0.00 14 PHE A C 17
ATOM 29473 O O . PHE A 1 15 ? 10.809 -7.457 -13.723 1.00 0.00 14 PHE A O 17
ATOM 29490 N N . ARG A 1 16 ? 10.076 -7.596 -11.604 1.00 0.00 15 ARG A N 17
ATOM 29491 C CA . ARG A 1 16 ? 11.341 -7.123 -11.052 1.00 0.00 15 ARG A CA 17
ATOM 29492 C C . ARG A 1 16 ? 12.466 -8.081 -11.419 1.00 0.00 15 ARG A C 17
ATOM 29493 O O . ARG A 1 16 ? 13.567 -7.656 -11.770 1.00 0.00 15 ARG A O 17
ATOM 29514 N N . LEU A 1 17 ? 12.177 -9.373 -11.350 1.00 0.00 16 LEU A N 17
ATOM 29515 C CA . LEU A 1 17 ? 13.164 -10.387 -11.695 1.00 0.00 16 LEU A CA 17
ATOM 29516 C C . LEU A 1 17 ? 13.427 -10.375 -13.197 1.00 0.00 16 LEU A C 17
ATOM 29517 O O . LEU A 1 17 ? 14.568 -10.498 -13.637 1.00 0.00 16 LEU A O 17
ATOM 29533 N N . TRP A 1 18 ? 12.360 -10.223 -13.975 1.00 0.00 17 TRP A N 17
ATOM 29534 C CA . TRP A 1 18 ? 12.482 -10.196 -15.428 1.00 0.00 17 TRP A CA 17
ATOM 29535 C C . TRP A 1 18 ? 13.378 -9.040 -15.867 1.00 0.00 17 TRP A C 17
ATOM 29536 O O . TRP A 1 18 ? 14.262 -9.214 -16.705 1.00 0.00 17 TRP A O 17
ATOM 29557 N N . SER A 1 19 ? 13.142 -7.866 -15.298 1.00 0.00 18 SER A N 17
ATOM 29558 C CA . SER A 1 19 ? 13.931 -6.691 -15.641 1.00 0.00 18 SER A CA 17
ATOM 29559 C C . SER A 1 19 ? 15.399 -6.899 -15.286 1.00 0.00 18 SER A C 17
ATOM 29560 O O . SER A 1 19 ? 16.290 -6.481 -16.023 1.00 0.00 18 SER A O 17
ATOM 29568 N N . GLU A 1 20 ? 15.647 -7.530 -14.145 1.00 0.00 19 GLU A N 17
ATOM 29569 C CA . GLU A 1 20 ? 17.015 -7.768 -13.696 1.00 0.00 19 GLU A CA 17
ATOM 29570 C C . GLU A 1 20 ? 17.790 -8.643 -14.682 1.00 0.00 19 GLU A C 17
ATOM 29571 O O . GLU A 1 20 ? 18.939 -8.347 -15.006 1.00 0.00 19 GLU A O 17
ATOM 29583 N N . TYR A 1 21 ? 17.168 -9.724 -15.148 1.00 0.00 20 TYR A N 17
ATOM 29584 C CA . TYR A 1 21 ? 17.843 -10.621 -16.085 1.00 0.00 20 TYR A CA 17
ATOM 29585 C C . TYR A 1 21 ? 18.014 -9.969 -17.454 1.00 0.00 20 TYR A C 17
ATOM 29586 O O . TYR A 1 21 ? 19.063 -10.101 -18.084 1.00 0.00 20 TYR A O 17
ATOM 29604 N N . VAL A 1 22 ? 16.979 -9.275 -17.913 1.00 0.00 21 VAL A N 17
ATOM 29605 C CA . VAL A 1 22 ? 17.036 -8.621 -19.214 1.00 0.00 21 VAL A CA 17
ATOM 29606 C C . VAL A 1 22 ? 18.093 -7.521 -19.224 1.00 0.00 21 VAL A C 17
ATOM 29607 O O . VAL A 1 22 ? 18.906 -7.433 -20.144 1.00 0.00 21 VAL A O 17
ATOM 29620 N N . ASP A 1 23 ? 18.072 -6.688 -18.192 1.00 0.00 22 ASP A N 17
ATOM 29621 C CA . ASP A 1 23 ? 19.028 -5.594 -18.076 1.00 0.00 22 ASP A CA 17
ATOM 29622 C C . ASP A 1 23 ? 18.918 -4.948 -16.699 1.00 0.00 22 ASP A C 17
ATOM 29623 O O . ASP A 1 23 ? 17.838 -4.514 -16.295 1.00 0.00 22 ASP A O 17
ATOM 29632 N N . THR A 1 24 ? 20.031 -4.884 -15.981 1.00 0.00 23 THR A N 17
ATOM 29633 C CA . THR A 1 24 ? 20.027 -4.285 -14.651 1.00 0.00 23 THR A CA 17
ATOM 29634 C C . THR A 1 24 ? 19.613 -2.818 -14.729 1.00 0.00 23 THR A C 17
ATOM 29635 O O . THR A 1 24 ? 18.779 -2.355 -13.951 1.00 0.00 23 THR A O 17
ATOM 29646 N N . ALA A 1 25 ? 20.203 -2.093 -15.674 1.00 0.00 24 ALA A N 17
ATOM 29647 C CA . ALA A 1 25 ? 19.890 -0.678 -15.846 1.00 0.00 24 ALA A CA 17
ATOM 29648 C C . ALA A 1 25 ? 18.543 -0.492 -16.541 1.00 0.00 24 ALA A C 17
ATOM 29649 O O . ALA A 1 25 ? 17.903 0.549 -16.398 1.00 0.00 24 ALA A O 17
ATOM 29656 N N . GLY A 1 26 ? 18.122 -1.499 -17.301 1.00 0.00 25 GLY A N 17
ATOM 29657 C CA . GLY A 1 26 ? 16.854 -1.417 -18.020 1.00 0.00 25 GLY A CA 17
ATOM 29658 C C . GLY A 1 26 ? 15.665 -1.514 -17.069 1.00 0.00 25 GLY A C 17
ATOM 29659 O O . GLY A 1 26 ? 15.617 -2.389 -16.204 1.00 0.00 25 GLY A O 17
ATOM 29663 N N . GLU A 1 27 ? 14.705 -0.611 -17.244 1.00 0.00 26 GLU A N 17
ATOM 29664 C CA . GLU A 1 27 ? 13.510 -0.598 -16.406 1.00 0.00 26 GLU A CA 17
ATOM 29665 C C . GLU A 1 27 ? 12.275 -0.982 -17.217 1.00 0.00 26 GLU A C 17
ATOM 29666 O O . GLU A 1 27 ? 12.024 -0.416 -18.281 1.00 0.00 26 GLU A O 17
ATOM 29678 N N . MET A 1 28 ? 11.500 -1.934 -16.706 1.00 0.00 27 MET A N 17
ATOM 29679 C CA . MET A 1 28 ? 10.288 -2.367 -17.394 1.00 0.00 27 MET A CA 17
ATOM 29680 C C . MET A 1 28 ? 9.055 -1.973 -16.584 1.00 0.00 27 MET A C 17
ATOM 29681 O O . MET A 1 28 ? 8.978 -2.246 -15.386 1.00 0.00 27 MET A O 17
ATOM 29695 N N . SER A 1 29 ? 8.098 -1.323 -17.241 1.00 0.00 28 SER A N 17
ATOM 29696 C CA . SER A 1 29 ? 6.881 -0.893 -16.560 1.00 0.00 28 SER A CA 17
ATOM 29697 C C . SER A 1 29 ? 5.761 -1.912 -16.743 1.00 0.00 28 SER A C 17
ATOM 29698 O O . SER A 1 29 ? 5.686 -2.594 -17.765 1.00 0.00 28 SER A O 17
ATOM 29706 N N . LYS A 1 30 ? 4.889 -2.003 -15.742 1.00 0.00 29 LYS A N 17
ATOM 29707 C CA . LYS A 1 30 ? 3.767 -2.934 -15.791 1.00 0.00 29 LYS A CA 17
ATOM 29708 C C . LYS A 1 30 ? 2.778 -2.551 -16.891 1.00 0.00 29 LYS A C 17
ATOM 29709 O O . LYS A 1 30 ? 1.979 -3.377 -17.331 1.00 0.00 29 LYS A O 17
ATOM 29728 N N . ASP A 1 31 ? 2.831 -1.295 -17.326 1.00 0.00 30 ASP A N 17
ATOM 29729 C CA . ASP A 1 31 ? 1.925 -0.823 -18.369 1.00 0.00 30 ASP A CA 17
ATOM 29730 C C . ASP A 1 31 ? 2.109 -1.639 -19.645 1.00 0.00 30 ASP A C 17
ATOM 29731 O O . ASP A 1 31 ? 1.134 -2.031 -20.288 1.00 0.00 30 ASP A O 17
ATOM 29740 N N . GLU A 1 32 ? 3.361 -1.898 -20.001 1.00 0.00 31 GLU A N 17
ATOM 29741 C CA . GLU A 1 32 ? 3.658 -2.677 -21.196 1.00 0.00 31 GLU A CA 17
ATOM 29742 C C . GLU A 1 32 ? 3.084 -4.084 -21.063 1.00 0.00 31 GLU A C 17
ATOM 29743 O O . GLU A 1 32 ? 2.557 -4.647 -22.022 1.00 0.00 31 GLU A O 17
ATOM 29755 N N . PHE A 1 33 ? 3.197 -4.645 -19.864 1.00 0.00 32 PHE A N 17
ATOM 29756 C CA . PHE A 1 33 ? 2.695 -5.989 -19.601 1.00 0.00 32 PHE A CA 17
ATOM 29757 C C . PHE A 1 33 ? 1.198 -6.087 -19.872 1.00 0.00 32 PHE A C 17
ATOM 29758 O O . PHE A 1 33 ? 0.742 -7.014 -20.533 1.00 0.00 32 PHE A O 17
ATOM 29775 N N . ASN A 1 34 ? 0.433 -5.137 -19.348 1.00 0.00 33 ASN A N 17
ATOM 29776 C CA . ASN A 1 34 ? -1.013 -5.150 -19.539 1.00 0.00 33 ASN A CA 17
ATOM 29777 C C . ASN A 1 34 ? -1.371 -5.044 -21.021 1.00 0.00 33 ASN A C 17
ATOM 29778 O O . ASN A 1 34 ? -2.307 -5.691 -21.491 1.00 0.00 33 ASN A O 17
ATOM 29789 N N . SER A 1 35 ? -0.627 -4.217 -21.746 1.00 0.00 34 SER A N 17
ATOM 29790 C CA . SER A 1 35 ? -0.879 -4.018 -23.170 1.00 0.00 34 SER A CA 17
ATOM 29791 C C . SER A 1 35 ? -0.713 -5.316 -23.963 1.00 0.00 34 SER A C 17
ATOM 29792 O O . SER A 1 35 ? -1.515 -5.617 -24.847 1.00 0.00 34 SER A O 17
ATOM 29800 N N . LEU A 1 36 ? 0.339 -6.071 -23.660 1.00 0.00 35 LEU A N 17
ATOM 29801 C CA . LEU A 1 36 ? 0.602 -7.319 -24.377 1.00 0.00 35 LEU A CA 17
ATOM 29802 C C . LEU A 1 36 ? 0.098 -8.531 -23.596 1.00 0.00 35 LEU A C 17
ATOM 29803 O O . LEU A 1 36 ? 0.116 -8.548 -22.368 1.00 0.00 35 LEU A O 17
ATOM 29819 N N . SER A 1 37 ? -0.344 -9.549 -24.324 1.00 0.00 36 SER A N 17
ATOM 29820 C CA . SER A 1 37 ? -0.843 -10.769 -23.699 1.00 0.00 36 SER A CA 17
ATOM 29821 C C . SER A 1 37 ? 0.273 -11.462 -22.921 1.00 0.00 36 SER A C 17
ATOM 29822 O O . SER A 1 37 ? 1.450 -11.344 -23.266 1.00 0.00 36 SER A O 17
ATOM 29830 N N . THR A 1 38 ? -0.101 -12.175 -21.863 1.00 0.00 37 THR A N 17
ATOM 29831 C CA . THR A 1 38 ? 0.879 -12.871 -21.035 1.00 0.00 37 THR A CA 17
ATOM 29832 C C . THR A 1 38 ? 1.669 -13.879 -21.862 1.00 0.00 37 THR A C 17
ATOM 29833 O O . THR A 1 38 ? 2.885 -13.988 -21.726 1.00 0.00 37 THR A O 17
ATOM 29844 N N . GLU A 1 39 ? 0.979 -14.622 -22.714 1.00 0.00 38 GLU A N 17
ATOM 29845 C CA . GLU A 1 39 ? 1.648 -15.612 -23.550 1.00 0.00 38 GLU A CA 17
ATOM 29846 C C . GLU A 1 39 ? 2.495 -14.935 -24.629 1.00 0.00 38 GLU A C 17
ATOM 29847 O O . GLU A 1 39 ? 3.462 -15.513 -25.124 1.00 0.00 38 GLU A O 17
ATOM 29859 N N . ASP A 1 40 ? 2.110 -13.717 -25.007 1.00 0.00 39 ASP A N 17
ATOM 29860 C CA . ASP A 1 40 ? 2.824 -12.981 -26.050 1.00 0.00 39 ASP A CA 17
ATOM 29861 C C . ASP A 1 40 ? 4.271 -12.655 -25.664 1.00 0.00 39 ASP A C 17
ATOM 29862 O O . ASP A 1 40 ? 5.187 -12.871 -26.457 1.00 0.00 39 ASP A O 17
ATOM 29871 N N . LYS A 1 41 ? 4.476 -12.114 -24.464 1.00 0.00 40 LYS A N 17
ATOM 29872 C CA . LYS A 1 41 ? 5.828 -11.748 -24.039 1.00 0.00 40 LYS A CA 17
ATOM 29873 C C . LYS A 1 41 ? 6.728 -12.974 -23.926 1.00 0.00 40 LYS A C 17
ATOM 29874 O O . LYS A 1 41 ? 7.949 -12.861 -24.017 1.00 0.00 40 LYS A O 17
ATOM 29893 N N . VAL A 1 42 ? 6.129 -14.142 -23.728 1.00 0.00 41 VAL A N 17
ATOM 29894 C CA . VAL A 1 42 ? 6.910 -15.368 -23.609 1.00 0.00 41 VAL A CA 17
ATOM 29895 C C . VAL A 1 42 ? 7.688 -15.630 -24.894 1.00 0.00 41 VAL A C 17
ATOM 29896 O O . VAL A 1 42 ? 8.870 -15.967 -24.855 1.00 0.00 41 VAL A O 17
ATOM 29909 N N . ARG A 1 43 ? 7.016 -15.468 -26.032 1.00 0.00 42 ARG A N 17
ATOM 29910 C CA . ARG A 1 43 ? 7.661 -15.688 -27.322 1.00 0.00 42 ARG A CA 17
ATOM 29911 C C . ARG A 1 43 ? 8.837 -14.733 -27.499 1.00 0.00 42 ARG A C 17
ATOM 29912 O O . ARG A 1 43 ? 9.919 -15.136 -27.917 1.00 0.00 42 ARG A O 17
ATOM 29933 N N . LEU A 1 44 ? 8.620 -13.467 -27.170 1.00 0.00 43 LEU A N 17
ATOM 29934 C CA . LEU A 1 44 ? 9.675 -12.468 -27.290 1.00 0.00 43 LEU A CA 17
ATOM 29935 C C . LEU A 1 44 ? 10.828 -12.801 -26.349 1.00 0.00 43 LEU A C 17
ATOM 29936 O O . LEU A 1 44 ? 11.998 -12.649 -26.698 1.00 0.00 43 LEU A O 17
ATOM 29952 N N . GLN A 1 45 ? 10.477 -13.236 -25.146 1.00 0.00 44 GLN A N 17
ATOM 29953 C CA . GLN A 1 45 ? 11.468 -13.573 -24.130 1.00 0.00 44 GLN A CA 17
ATOM 29954 C C . GLN A 1 45 ? 12.381 -14.716 -24.578 1.00 0.00 44 GLN A C 17
ATOM 29955 O O . GLN A 1 45 ? 13.591 -14.666 -24.359 1.00 0.00 44 GLN A O 17
ATOM 29969 N N . VAL A 1 46 ? 11.806 -15.750 -25.190 1.00 0.00 45 VAL A N 17
ATOM 29970 C CA . VAL A 1 46 ? 12.611 -16.888 -25.633 1.00 0.00 45 VAL A CA 17
ATOM 29971 C C . VAL A 1 46 ? 13.460 -16.525 -26.850 1.00 0.00 45 VAL A C 17
ATOM 29972 O O . VAL A 1 46 ? 14.559 -17.048 -27.021 1.00 0.00 45 VAL A O 17
ATOM 29985 N N . GLU A 1 47 ? 12.954 -15.626 -27.687 1.00 0.00 46 GLU A N 17
ATOM 29986 C CA . GLU A 1 47 ? 13.693 -15.203 -28.875 1.00 0.00 46 GLU A CA 17
ATOM 29987 C C . GLU A 1 47 ? 14.972 -14.466 -28.490 1.00 0.00 46 GLU A C 17
ATOM 29988 O O . GLU A 1 47 ? 16.006 -14.619 -29.140 1.00 0.00 46 GLU A O 17
ATOM 30000 N N . ALA A 1 48 ? 14.893 -13.657 -27.439 1.00 0.00 47 ALA A N 17
ATOM 30001 C CA . ALA A 1 48 ? 16.049 -12.889 -26.988 1.00 0.00 47 ALA A CA 17
ATOM 30002 C C . ALA A 1 48 ? 17.197 -13.812 -26.589 1.00 0.00 47 ALA A C 17
ATOM 30003 O O . ALA A 1 48 ? 18.360 -13.529 -26.882 1.00 0.00 47 ALA A O 17
ATOM 30010 N N . PHE A 1 49 ? 16.871 -14.913 -25.921 1.00 0.00 48 PHE A N 17
ATOM 30011 C CA . PHE A 1 49 ? 17.896 -15.861 -25.493 1.00 0.00 48 PHE A CA 17
ATOM 30012 C C . PHE A 1 49 ? 18.002 -17.043 -26.461 1.00 0.00 48 PHE A C 17
ATOM 30013 O O . PHE A 1 49 ? 18.840 -17.925 -26.279 1.00 0.00 48 PHE A O 17
ATOM 30030 N N . GLY A 1 50 ? 17.151 -17.060 -27.487 1.00 0.00 49 GLY A N 17
ATOM 30031 C CA . GLY A 1 50 ? 17.171 -18.144 -28.462 1.00 0.00 49 GLY A CA 17
ATOM 30032 C C . GLY A 1 50 ? 16.445 -19.373 -27.923 1.00 0.00 49 GLY A C 17
ATOM 30033 O O . GLY A 1 50 ? 15.971 -19.377 -26.788 1.00 0.00 49 GLY A O 17
ATOM 30037 N N . GLU A 1 51 ? 16.368 -20.414 -28.744 1.00 0.00 50 GLU A N 17
ATOM 30038 C CA . GLU A 1 51 ? 15.706 -21.650 -28.340 1.00 0.00 50 GLU A CA 17
ATOM 30039 C C . GLU A 1 51 ? 16.710 -22.596 -27.691 1.00 0.00 50 GLU A C 17
ATOM 30040 O O . GLU A 1 51 ? 17.920 -22.413 -27.824 1.00 0.00 50 GLU A O 17
ATOM 30052 N N . GLU A 1 52 ? 16.207 -23.606 -26.990 1.00 0.00 51 GLU A N 17
ATOM 30053 C CA . GLU A 1 52 ? 17.086 -24.564 -26.330 1.00 0.00 51 GLU A CA 17
ATOM 30054 C C . GLU A 1 52 ? 17.358 -25.760 -27.237 1.00 0.00 51 GLU A C 17
ATOM 30055 O O . GLU A 1 52 ? 16.648 -26.765 -27.186 1.00 0.00 51 GLU A O 17
ATOM 30067 N N . LYS A 1 53 ? 18.399 -25.649 -28.058 1.00 0.00 52 LYS A N 17
ATOM 30068 C CA . LYS A 1 53 ? 18.767 -26.732 -28.962 1.00 0.00 52 LYS A CA 17
ATOM 30069 C C . LYS A 1 53 ? 19.746 -27.680 -28.279 1.00 0.00 52 LYS A C 17
ATOM 30070 O O . LYS A 1 53 ? 19.592 -28.900 -28.334 1.00 0.00 52 LYS A O 17
ATOM 30089 N N . SER A 1 54 ? 20.752 -27.101 -27.633 1.00 0.00 53 SER A N 17
ATOM 30090 C CA . SER A 1 54 ? 21.761 -27.886 -26.931 1.00 0.00 53 SER A CA 17
ATOM 30091 C C . SER A 1 54 ? 21.923 -27.366 -25.503 1.00 0.00 53 SER A C 17
ATOM 30092 O O . SER A 1 54 ? 21.613 -26.206 -25.227 1.00 0.00 53 SER A O 17
ATOM 30100 N N . PRO A 1 55 ? 22.397 -28.180 -24.592 1.00 0.00 54 PRO A N 17
ATOM 30101 C CA . PRO A 1 55 ? 22.590 -27.756 -23.174 1.00 0.00 54 PRO A CA 17
ATOM 30102 C C . PRO A 1 55 ? 23.725 -26.744 -23.027 1.00 0.00 54 PRO A C 17
ATOM 30103 O O . PRO A 1 55 ? 24.728 -26.815 -23.736 1.00 0.00 54 PRO A O 17
ATOM 30114 N N . LYS A 1 56 ? 23.554 -25.805 -22.102 1.00 0.00 55 LYS A N 17
ATOM 30115 C CA . LYS A 1 56 ? 24.566 -24.781 -21.867 1.00 0.00 55 LYS A CA 17
ATOM 30116 C C . LYS A 1 56 ? 24.846 -24.641 -20.375 1.00 0.00 55 LYS A C 17
ATOM 30117 O O . LYS A 1 56 ? 24.071 -25.111 -19.543 1.00 0.00 55 LYS A O 17
ATOM 30136 N N . PHE A 1 57 ? 25.954 -23.988 -20.044 1.00 0.00 56 PHE A N 17
ATOM 30137 C CA . PHE A 1 57 ? 26.317 -23.790 -18.646 1.00 0.00 56 PHE A CA 17
ATOM 30138 C C . PHE A 1 57 ? 25.702 -22.497 -18.119 1.00 0.00 56 PHE A C 17
ATOM 30139 O O . PHE A 1 57 ? 25.962 -21.414 -18.644 1.00 0.00 56 PHE A O 17
ATOM 30156 N N . SER A 1 58 ? 24.881 -22.620 -17.082 1.00 0.00 57 SER A N 17
ATOM 30157 C CA . SER A 1 58 ? 24.229 -21.458 -16.492 1.00 0.00 57 SER A CA 17
ATOM 30158 C C . SER A 1 58 ? 24.286 -21.528 -14.969 1.00 0.00 57 SER A C 17
ATOM 30159 O O . SER A 1 58 ? 24.225 -22.611 -14.387 1.00 0.00 57 SER A O 17
ATOM 30167 N N . THR A 1 59 ? 24.405 -20.369 -14.331 1.00 0.00 58 THR A N 17
ATOM 30168 C CA . THR A 1 59 ? 24.471 -20.318 -12.876 1.00 0.00 58 THR A CA 17
ATOM 30169 C C . THR A 1 59 ? 23.428 -19.352 -12.323 1.00 0.00 58 THR A C 17
ATOM 30170 O O . THR A 1 59 ? 22.941 -18.473 -13.033 1.00 0.00 58 THR A O 17
ATOM 30181 N N . LYS A 1 60 ? 23.089 -19.528 -11.051 1.00 0.00 59 LYS A N 17
ATOM 30182 C CA . LYS A 1 60 ? 22.100 -18.673 -10.405 1.00 0.00 59 LYS A CA 17
ATOM 30183 C C . LYS A 1 60 ? 22.426 -18.509 -8.924 1.00 0.00 59 LYS A C 17
ATOM 30184 O O . LYS A 1 60 ? 22.816 -19.467 -8.256 1.00 0.00 59 LYS A O 17
ATOM 30203 N N . VAL A 1 61 ? 22.266 -17.291 -8.418 1.00 0.00 60 VAL A N 17
ATOM 30204 C CA . VAL A 1 61 ? 22.551 -17.017 -7.014 1.00 0.00 60 VAL A CA 17
ATOM 30205 C C . VAL A 1 61 ? 21.345 -17.355 -6.146 1.00 0.00 60 VAL A C 17
ATOM 30206 O O . VAL A 1 61 ? 20.246 -16.845 -6.365 1.00 0.00 60 VAL A O 17
ATOM 30219 N N . THR A 1 62 ? 21.558 -18.224 -5.162 1.00 0.00 61 THR A N 17
ATOM 30220 C CA . THR A 1 62 ? 20.480 -18.629 -4.268 1.00 0.00 61 THR A CA 17
ATOM 30221 C C . THR A 1 62 ? 20.904 -18.581 -2.819 1.00 0.00 61 THR A C 17
ATOM 30222 O O . THR A 1 62 ? 22.091 -18.596 -2.493 1.00 0.00 61 THR A O 17
ATOM 30233 N N . THR A 1 63 ? 19.905 -18.571 -1.957 1.00 0.00 62 THR A N 17
ATOM 30234 C CA . THR A 1 63 ? 20.136 -18.576 -0.533 1.00 0.00 62 THR A CA 17
ATOM 30235 C C . THR A 1 63 ? 20.219 -20.022 -0.082 1.00 0.00 62 THR A C 17
ATOM 30236 O O . THR A 1 63 ? 19.599 -20.894 -0.688 1.00 0.00 62 THR A O 17
ATOM 30247 N N . LYS A 1 64 ? 21.010 -20.269 0.946 1.00 0.00 63 LYS A N 17
ATOM 30248 C CA . LYS A 1 64 ? 21.202 -21.628 1.446 1.00 0.00 63 LYS A CA 17
ATOM 30249 C C . LYS A 1 64 ? 19.858 -22.369 1.538 1.00 0.00 63 LYS A C 17
ATOM 30250 O O . LYS A 1 64 ? 19.058 -22.096 2.432 1.00 0.00 63 LYS A O 17
ATOM 30269 N N . PRO A 1 65 ? 19.594 -23.293 0.631 1.00 0.00 64 PRO A N 17
ATOM 30270 C CA . PRO A 1 65 ? 18.321 -24.070 0.615 1.00 0.00 64 PRO A CA 17
ATOM 30271 C C . PRO A 1 65 ? 18.343 -25.233 1.602 1.00 0.00 64 PRO A C 17
ATOM 30272 O O . PRO A 1 65 ? 19.339 -25.457 2.289 1.00 0.00 64 PRO A O 17
ATOM 30283 N N . ASP A 1 66 ? 17.246 -25.979 1.652 1.00 0.00 65 ASP A N 17
ATOM 30284 C CA . ASP A 1 66 ? 17.158 -27.128 2.545 1.00 0.00 65 ASP A CA 17
ATOM 30285 C C . ASP A 1 66 ? 17.938 -28.295 1.949 1.00 0.00 65 ASP A C 17
ATOM 30286 O O . ASP A 1 66 ? 18.153 -28.350 0.738 1.00 0.00 65 ASP A O 17
ATOM 30295 N N . PHE A 1 67 ? 18.374 -29.218 2.798 1.00 0.00 66 PHE A N 17
ATOM 30296 C CA . PHE A 1 67 ? 19.145 -30.360 2.323 1.00 0.00 66 PHE A CA 17
ATOM 30297 C C . PHE A 1 67 ? 18.410 -31.076 1.194 1.00 0.00 66 PHE A C 17
ATOM 30298 O O . PHE A 1 67 ? 17.243 -31.443 1.330 1.00 0.00 66 PHE A O 17
ATOM 30315 N N . ASP A 1 68 ? 19.108 -31.268 0.079 1.00 0.00 67 ASP A N 17
ATOM 30316 C CA . ASP A 1 68 ? 18.527 -31.939 -1.077 1.00 0.00 67 ASP A CA 17
ATOM 30317 C C . ASP A 1 68 ? 19.609 -32.695 -1.844 1.00 0.00 67 ASP A C 17
ATOM 30318 O O . ASP A 1 68 ? 20.450 -32.089 -2.507 1.00 0.00 67 ASP A O 17
ATOM 30327 N N . GLY A 1 69 ? 19.585 -34.019 -1.744 1.00 0.00 68 GLY A N 17
ATOM 30328 C CA . GLY A 1 69 ? 20.573 -34.843 -2.430 1.00 0.00 68 GLY A CA 17
ATOM 30329 C C . GLY A 1 69 ? 20.497 -34.650 -3.941 1.00 0.00 68 GLY A C 17
ATOM 30330 O O . GLY A 1 69 ? 21.522 -34.591 -4.621 1.00 0.00 68 GLY A O 17
ATOM 30334 N N . PHE A 1 70 ? 19.278 -34.555 -4.461 1.00 0.00 69 PHE A N 17
ATOM 30335 C CA . PHE A 1 70 ? 19.080 -34.374 -5.895 1.00 0.00 69 PHE A CA 17
ATOM 30336 C C . PHE A 1 70 ? 19.741 -33.086 -6.380 1.00 0.00 69 PHE A C 17
ATOM 30337 O O . PHE A 1 70 ? 20.467 -33.088 -7.375 1.00 0.00 69 PHE A O 17
ATOM 30354 N N . GLN A 1 71 ? 19.482 -31.988 -5.678 1.00 0.00 70 GLN A N 17
ATOM 30355 C CA . GLN A 1 71 ? 20.054 -30.699 -6.054 1.00 0.00 70 GLN A CA 17
ATOM 30356 C C . GLN A 1 71 ? 21.470 -30.546 -5.508 1.00 0.00 70 GLN A C 17
ATOM 30357 O O . GLN A 1 71 ? 21.804 -31.083 -4.453 1.00 0.00 70 GLN A O 17
ATOM 30371 N N . PHE A 1 72 ? 22.296 -29.802 -6.238 1.00 0.00 71 PHE A N 17
ATOM 30372 C CA . PHE A 1 72 ? 23.675 -29.571 -5.827 1.00 0.00 71 PHE A CA 17
ATOM 30373 C C . PHE A 1 72 ? 23.969 -28.072 -5.812 1.00 0.00 71 PHE A C 17
ATOM 30374 O O . PHE A 1 72 ? 23.682 -27.367 -6.779 1.00 0.00 71 PHE A O 17
ATOM 30391 N N . TYR A 1 73 ? 24.524 -27.590 -4.703 1.00 0.00 72 TYR A N 17
ATOM 30392 C CA . TYR A 1 73 ? 24.831 -26.169 -4.569 1.00 0.00 72 TYR A CA 17
ATOM 30393 C C . TYR A 1 73 ? 26.302 -25.960 -4.219 1.00 0.00 72 TYR A C 17
ATOM 30394 O O . TYR A 1 73 ? 26.936 -26.826 -3.616 1.00 0.00 72 TYR A O 17
ATOM 30412 N N . ILE A 1 74 ? 26.835 -24.804 -4.603 1.00 0.00 73 ILE A N 17
ATOM 30413 C CA . ILE A 1 74 ? 28.232 -24.486 -4.326 1.00 0.00 73 ILE A CA 17
ATOM 30414 C C . ILE A 1 74 ? 28.343 -23.607 -3.083 1.00 0.00 73 ILE A C 17
ATOM 30415 O O . ILE A 1 74 ? 27.794 -22.506 -3.040 1.00 0.00 73 ILE A O 17
ATOM 30431 N N . GLU A 1 75 ? 29.058 -24.100 -2.078 1.00 0.00 74 GLU A N 17
ATOM 30432 C CA . GLU A 1 75 ? 29.236 -23.351 -0.839 1.00 0.00 74 GLU A CA 17
ATOM 30433 C C . GLU A 1 75 ? 30.157 -22.156 -1.067 1.00 0.00 74 GLU A C 17
ATOM 30434 O O . GLU A 1 75 ? 31.221 -22.287 -1.673 1.00 0.00 74 GLU A O 17
ATOM 30446 N N . ALA A 1 76 ? 29.741 -20.990 -0.581 1.00 0.00 75 ALA A N 17
ATOM 30447 C CA . ALA A 1 76 ? 30.541 -19.782 -0.740 1.00 0.00 75 ALA A CA 17
ATOM 30448 C C . ALA A 1 76 ? 31.868 -19.918 0.000 1.00 0.00 75 ALA A C 17
ATOM 30449 O O . ALA A 1 76 ? 31.918 -20.451 1.110 1.00 0.00 75 ALA A O 17
ATOM 30456 N N . GLY A 1 77 ? 32.939 -19.435 -0.620 1.00 0.00 76 GLY A N 17
ATOM 30457 C CA . GLY A 1 77 ? 34.262 -19.510 -0.010 1.00 0.00 76 GLY A CA 17
ATOM 30458 C C . GLY A 1 77 ? 34.896 -20.888 -0.210 1.00 0.00 76 GLY A C 17
ATOM 30459 O O . GLY A 1 77 ? 36.002 -21.142 0.265 1.00 0.00 76 GLY A O 17
ATOM 30463 N N . ARG A 1 78 ? 34.195 -21.776 -0.914 1.00 0.00 77 ARG A N 17
ATOM 30464 C CA . ARG A 1 78 ? 34.709 -23.118 -1.161 1.00 0.00 77 ARG A CA 17
ATOM 30465 C C . ARG A 1 78 ? 35.199 -23.228 -2.604 1.00 0.00 77 ARG A C 17
ATOM 30466 O O . ARG A 1 78 ? 34.449 -22.965 -3.543 1.00 0.00 77 ARG A O 17
ATOM 30487 N N . ASP A 1 79 ? 36.462 -23.610 -2.775 1.00 0.00 78 ASP A N 17
ATOM 30488 C CA . ASP A 1 79 ? 37.032 -23.740 -4.112 1.00 0.00 78 ASP A CA 17
ATOM 30489 C C . ASP A 1 79 ? 36.257 -24.765 -4.932 1.00 0.00 78 ASP A C 17
ATOM 30490 O O . ASP A 1 79 ? 35.827 -25.794 -4.414 1.00 0.00 78 ASP A O 17
ATOM 30499 N N . PHE A 1 80 ? 36.078 -24.471 -6.216 1.00 0.00 79 PHE A N 17
ATOM 30500 C CA . PHE A 1 80 ? 35.347 -25.371 -7.103 1.00 0.00 79 PHE A CA 17
ATOM 30501 C C . PHE A 1 80 ? 36.308 -26.115 -8.025 1.00 0.00 79 PHE A C 17
ATOM 30502 O O . PHE A 1 80 ? 37.037 -25.500 -8.802 1.00 0.00 79 PHE A O 17
ATOM 30519 N N . ASP A 1 81 ? 36.302 -27.442 -7.934 1.00 0.00 80 ASP A N 17
ATOM 30520 C CA . ASP A 1 81 ? 37.178 -28.256 -8.769 1.00 0.00 80 ASP A CA 17
ATOM 30521 C C . ASP A 1 81 ? 36.408 -28.839 -9.950 1.00 0.00 80 ASP A C 17
ATOM 30522 O O . ASP A 1 81 ? 35.359 -29.459 -9.776 1.00 0.00 80 ASP A O 17
ATOM 30531 N N . GLY A 1 82 ? 36.938 -28.636 -11.151 1.00 0.00 81 GLY A N 17
ATOM 30532 C CA . GLY A 1 82 ? 36.297 -29.145 -12.359 1.00 0.00 81 GLY A CA 17
ATOM 30533 C C . GLY A 1 82 ? 36.225 -30.670 -12.341 1.00 0.00 81 GLY A C 17
ATOM 30534 O O . GLY A 1 82 ? 35.228 -31.258 -12.762 1.00 0.00 81 GLY A O 17
ATOM 30538 N N . ASP A 1 83 ? 37.292 -31.303 -11.865 1.00 0.00 82 ASP A N 17
ATOM 30539 C CA . ASP A 1 83 ? 37.344 -32.761 -11.811 1.00 0.00 82 ASP A CA 17
ATOM 30540 C C . ASP A 1 83 ? 36.241 -33.320 -10.916 1.00 0.00 82 ASP A C 17
ATOM 30541 O O . ASP A 1 83 ? 35.625 -34.334 -11.240 1.00 0.00 82 ASP A O 17
ATOM 30550 N N . ALA A 1 84 ? 35.995 -32.656 -9.790 1.00 0.00 83 ALA A N 17
ATOM 30551 C CA . ALA A 1 84 ? 34.962 -33.112 -8.866 1.00 0.00 83 ALA A CA 17
ATOM 30552 C C . ALA A 1 84 ? 33.597 -33.097 -9.544 1.00 0.00 83 ALA A C 17
ATOM 30553 O O . ALA A 1 84 ? 32.803 -34.024 -9.387 1.00 0.00 83 ALA A O 17
ATOM 30560 N N . TYR A 1 85 ? 33.334 -32.039 -10.303 1.00 0.00 84 TYR A N 17
ATOM 30561 C CA . TYR A 1 85 ? 32.065 -31.911 -11.010 1.00 0.00 84 TYR A CA 17
ATOM 30562 C C . TYR A 1 85 ? 31.887 -33.056 -12.000 1.00 0.00 84 TYR A C 17
ATOM 30563 O O . TYR A 1 85 ? 30.824 -33.674 -12.070 1.00 0.00 84 TYR A O 17
ATOM 30581 N N . THR A 1 86 ? 32.933 -33.321 -12.777 1.00 0.00 85 THR A N 17
ATOM 30582 C CA . THR A 1 86 ? 32.883 -34.381 -13.777 1.00 0.00 85 THR A CA 17
ATOM 30583 C C . THR A 1 86 ? 32.610 -35.732 -13.129 1.00 0.00 85 THR A C 17
ATOM 30584 O O . THR A 1 86 ? 31.782 -36.498 -13.609 1.00 0.00 85 THR A O 17
ATOM 30595 N N . GLU A 1 87 ? 33.312 -36.022 -12.044 1.00 0.00 86 GLU A N 17
ATOM 30596 C CA . GLU A 1 87 ? 33.129 -37.291 -11.344 1.00 0.00 86 GLU A CA 17
ATOM 30597 C C . GLU A 1 87 ? 31.729 -37.386 -10.732 1.00 0.00 86 GLU A C 17
ATOM 30598 O O . GLU A 1 87 ? 31.109 -38.449 -10.738 1.00 0.00 86 GLU A O 17
ATOM 30610 N N . ALA A 1 88 ? 31.258 -36.274 -10.177 1.00 0.00 87 ALA A N 17
ATOM 30611 C CA . ALA A 1 88 ? 29.950 -36.239 -9.524 1.00 0.00 87 ALA A CA 17
ATOM 30612 C C . ALA A 1 88 ? 28.799 -36.567 -10.479 1.00 0.00 87 ALA A C 17
ATOM 30613 O O . ALA A 1 88 ? 27.866 -37.276 -10.100 1.00 0.00 87 ALA A O 17
ATOM 30620 N N . TYR A 1 89 ? 28.844 -36.041 -11.700 1.00 0.00 88 TYR A N 17
ATOM 30621 C CA . TYR A 1 89 ? 27.764 -36.291 -12.657 1.00 0.00 88 TYR A CA 17
ATOM 30622 C C . TYR A 1 89 ? 28.178 -37.277 -13.753 1.00 0.00 88 TYR A C 17
ATOM 30623 O O . TYR A 1 89 ? 27.346 -37.700 -14.555 1.00 0.00 88 TYR A O 17
ATOM 30641 N N . GLY A 1 90 ? 29.453 -37.642 -13.782 1.00 0.00 89 GLY A N 17
ATOM 30642 C CA . GLY A 1 90 ? 29.941 -38.581 -14.787 1.00 0.00 89 GLY A CA 17
ATOM 30643 C C . GLY A 1 90 ? 30.000 -37.936 -16.171 1.00 0.00 89 GLY A C 17
ATOM 30644 O O . GLY A 1 90 ? 30.050 -38.634 -17.184 1.00 0.00 89 GLY A O 17
ATOM 30648 N N . VAL A 1 91 ? 29.990 -36.605 -16.213 1.00 0.00 90 VAL A N 17
ATOM 30649 C CA . VAL A 1 91 ? 30.038 -35.892 -17.487 1.00 0.00 90 VAL A CA 17
ATOM 30650 C C . VAL A 1 91 ? 31.263 -34.984 -17.555 1.00 0.00 90 VAL A C 17
ATOM 30651 O O . VAL A 1 91 ? 31.474 -34.142 -16.685 1.00 0.00 90 VAL A O 17
ATOM 30664 N N . ALA A 1 92 ? 32.067 -35.163 -18.599 1.00 0.00 91 ALA A N 17
ATOM 30665 C CA . ALA A 1 92 ? 33.270 -34.355 -18.776 1.00 0.00 91 ALA A CA 17
ATOM 30666 C C . ALA A 1 92 ? 32.907 -32.905 -19.083 1.00 0.00 91 ALA A C 17
ATOM 30667 O O . ALA A 1 92 ? 31.923 -32.635 -19.772 1.00 0.00 91 ALA A O 17
ATOM 30674 N N . VAL A 1 93 ? 33.708 -31.975 -18.573 1.00 0.00 92 VAL A N 17
ATOM 30675 C CA . VAL A 1 93 ? 33.459 -30.556 -18.807 1.00 0.00 92 VAL A CA 17
ATOM 30676 C C . VAL A 1 93 ? 34.738 -29.861 -19.282 1.00 0.00 92 VAL A C 17
ATOM 30677 O O . VAL A 1 93 ? 35.841 -30.305 -18.966 1.00 0.00 92 VAL A O 17
ATOM 30690 N N . PRO A 1 94 ? 34.618 -28.786 -20.027 1.00 0.00 93 PRO A N 17
ATOM 30691 C CA . PRO A 1 94 ? 35.802 -28.033 -20.542 1.00 0.00 93 PRO A CA 17
ATOM 30692 C C . PRO A 1 94 ? 36.564 -27.317 -19.428 1.00 0.00 93 PRO A C 17
ATOM 30693 O O . PRO A 1 94 ? 35.970 -26.843 -18.459 1.00 0.00 93 PRO A O 17
ATOM 30704 N N . THR A 1 95 ? 37.882 -27.240 -19.579 1.00 0.00 94 THR A N 17
ATOM 30705 C CA . THR A 1 95 ? 38.726 -26.578 -18.591 1.00 0.00 94 THR A CA 17
ATOM 30706 C C . THR A 1 95 ? 38.527 -25.065 -18.630 1.00 0.00 94 THR A C 17
ATOM 30707 O O . THR A 1 95 ? 38.754 -24.372 -17.637 1.00 0.00 94 THR A O 17
ATOM 30718 N N . ASN A 1 96 ? 38.119 -24.558 -19.789 1.00 0.00 95 ASN A N 17
ATOM 30719 C CA . ASN A 1 96 ? 37.911 -23.124 -19.961 1.00 0.00 95 ASN A CA 17
ATOM 30720 C C . ASN A 1 96 ? 36.856 -22.599 -18.988 1.00 0.00 95 ASN A C 17
ATOM 30721 O O . ASN A 1 96 ? 37.003 -21.513 -18.428 1.00 0.00 95 ASN A O 17
ATOM 30732 N N . ILE A 1 97 ? 35.793 -23.371 -18.794 1.00 0.00 96 ILE A N 17
ATOM 30733 C CA . ILE A 1 97 ? 34.722 -22.965 -17.888 1.00 0.00 96 ILE A CA 17
ATOM 30734 C C . ILE A 1 97 ? 35.250 -22.854 -16.457 1.00 0.00 96 ILE A C 17
ATOM 30735 O O . ILE A 1 97 ? 34.764 -22.051 -15.662 1.00 0.00 96 ILE A O 17
ATOM 30751 N N . ALA A 1 98 ? 36.252 -23.663 -16.135 1.00 0.00 97 ALA A N 17
ATOM 30752 C CA . ALA A 1 98 ? 36.828 -23.643 -14.796 1.00 0.00 97 ALA A CA 17
ATOM 30753 C C . ALA A 1 98 ? 37.391 -22.261 -14.477 1.00 0.00 97 ALA A C 17
ATOM 30754 O O . ALA A 1 98 ? 37.251 -21.769 -13.356 1.00 0.00 97 ALA A O 17
ATOM 30761 N N . ALA A 1 99 ? 38.025 -21.637 -15.464 1.00 0.00 98 ALA A N 17
ATOM 30762 C CA . ALA A 1 99 ? 38.595 -20.310 -15.263 1.00 0.00 98 ALA A CA 17
ATOM 30763 C C . ALA A 1 99 ? 37.502 -19.305 -14.910 1.00 0.00 98 ALA A C 17
ATOM 30764 O O . ALA A 1 99 ? 37.683 -18.460 -14.032 1.00 0.00 98 ALA A O 17
ATOM 30771 N N . ARG A 1 100 ? 36.366 -19.405 -15.595 1.00 0.00 99 ARG A N 17
ATOM 30772 C CA . ARG A 1 100 ? 35.248 -18.500 -15.340 1.00 0.00 99 ARG A CA 17
ATOM 30773 C C . ARG A 1 100 ? 34.713 -18.684 -13.924 1.00 0.00 99 ARG A C 17
ATOM 30774 O O . ARG A 1 100 ? 34.392 -17.711 -13.242 1.00 0.00 99 ARG A O 17
ATOM 30795 N N . ILE A 1 101 ? 34.622 -19.935 -13.484 1.00 0.00 100 ILE A N 17
ATOM 30796 C CA . ILE A 1 101 ? 34.124 -20.223 -12.143 1.00 0.00 100 ILE A CA 17
ATOM 30797 C C . ILE A 1 101 ? 35.033 -19.590 -11.095 1.00 0.00 100 ILE A C 17
ATOM 30798 O O . ILE A 1 101 ? 34.561 -18.972 -10.140 1.00 0.00 100 ILE A O 17
ATOM 30814 N N . GLN A 1 102 ? 36.340 -19.743 -11.283 1.00 0.00 101 GLN A N 17
ATOM 30815 C CA . GLN A 1 102 ? 37.309 -19.178 -10.350 1.00 0.00 101 GLN A CA 17
ATOM 30816 C C . GLN A 1 102 ? 37.186 -17.658 -10.313 1.00 0.00 101 GLN A C 17
ATOM 30817 O O . GLN A 1 102 ? 37.282 -17.043 -9.251 1.00 0.00 101 GLN A O 17
ATOM 30831 N N . ALA A 1 103 ? 36.973 -17.062 -11.481 1.00 0.00 102 ALA A N 17
ATOM 30832 C CA . ALA A 1 103 ? 36.837 -15.614 -11.580 1.00 0.00 102 ALA A CA 17
ATOM 30833 C C . ALA A 1 103 ? 35.648 -15.128 -10.757 1.00 0.00 102 ALA A C 17
ATOM 30834 O O . ALA A 1 103 ? 35.713 -14.078 -10.117 1.00 0.00 102 ALA A O 17
ATOM 30841 N N . GLN A 1 104 ? 34.561 -15.892 -10.783 1.00 0.00 103 GLN A N 17
ATOM 30842 C CA . GLN A 1 104 ? 33.363 -15.522 -10.039 1.00 0.00 103 GLN A CA 17
ATOM 30843 C C . GLN A 1 104 ? 33.648 -15.471 -8.542 1.00 0.00 103 GLN A C 17
ATOM 30844 O O . GLN A 1 104 ? 33.161 -14.588 -7.843 1.00 0.00 103 GLN A O 17
ATOM 30858 N N . ALA A 1 105 ? 34.436 -16.426 -8.058 1.00 0.00 104 ALA A N 17
ATOM 30859 C CA . ALA A 1 105 ? 34.772 -16.487 -6.639 1.00 0.00 104 ALA A CA 17
ATOM 30860 C C . ALA A 1 105 ? 35.495 -15.219 -6.193 1.00 0.00 104 ALA A C 17
ATOM 30861 O O . ALA A 1 105 ? 35.269 -14.719 -5.092 1.00 0.00 104 ALA A O 17
ATOM 30868 N N . ALA A 1 106 ? 36.369 -14.711 -7.053 1.00 0.00 105 ALA A N 17
ATOM 30869 C CA . ALA A 1 106 ? 37.127 -13.507 -6.737 1.00 0.00 105 ALA A CA 17
ATOM 30870 C C . ALA A 1 106 ? 36.196 -12.317 -6.511 1.00 0.00 105 ALA A C 17
ATOM 30871 O O . ALA A 1 106 ? 36.562 -11.354 -5.838 1.00 0.00 105 ALA A O 17
ATOM 30878 N N . GLU A 1 107 ? 34.994 -12.388 -7.072 1.00 0.00 106 GLU A N 17
ATOM 30879 C CA . GLU A 1 107 ? 34.025 -11.308 -6.917 1.00 0.00 106 GLU A CA 17
ATOM 30880 C C . GLU A 1 107 ? 32.718 -11.849 -6.346 1.00 0.00 106 GLU A C 17
ATOM 30881 O O . GLU A 1 107 ? 31.672 -11.210 -6.448 1.00 0.00 106 GLU A O 17
ATOM 30893 N N . LEU A 1 108 ? 32.787 -13.034 -5.750 1.00 0.00 107 LEU A N 17
ATOM 30894 C CA . LEU A 1 108 ? 31.608 -13.658 -5.175 1.00 0.00 107 LEU A CA 17
ATOM 30895 C C . LEU A 1 108 ? 31.403 -13.192 -3.737 1.00 0.00 107 LEU A C 17
ATOM 30896 O O . LEU A 1 108 ? 32.303 -13.296 -2.904 1.00 0.00 107 LEU A O 17
ATOM 30912 N N . ASN A 1 109 ? 30.212 -12.673 -3.459 1.00 0.00 108 ASN A N 17
ATOM 30913 C CA . ASN A 1 109 ? 29.887 -12.186 -2.125 1.00 0.00 108 ASN A CA 17
ATOM 30914 C C . ASN A 1 109 ? 29.505 -13.347 -1.212 1.00 0.00 108 ASN A C 17
ATOM 30915 O O . ASN A 1 109 ? 28.715 -14.211 -1.589 1.00 0.00 108 ASN A O 17
ATOM 30926 N N . ALA A 1 110 ? 30.073 -13.361 -0.010 1.00 0.00 109 ALA A N 17
ATOM 30927 C CA . ALA A 1 110 ? 29.787 -14.423 0.948 1.00 0.00 109 ALA A CA 17
ATOM 30928 C C . ALA A 1 110 ? 28.293 -14.480 1.248 1.00 0.00 109 ALA A C 17
ATOM 30929 O O . ALA A 1 110 ? 27.607 -13.458 1.239 1.00 0.00 109 ALA A O 17
ATOM 30936 N N . GLY A 1 111 ? 27.794 -15.686 1.501 1.00 0.00 110 GLY A N 17
ATOM 30937 C CA . GLY A 1 111 ? 26.376 -15.870 1.788 1.00 0.00 110 GLY A CA 17
ATOM 30938 C C . GLY A 1 111 ? 25.589 -16.196 0.517 1.00 0.00 110 GLY A C 17
ATOM 30939 O O . GLY A 1 111 ? 24.407 -16.534 0.583 1.00 0.00 110 GLY A O 17
ATOM 30943 N N . GLU A 1 112 ? 26.247 -16.101 -0.638 1.00 0.00 111 GLU A N 17
ATOM 30944 C CA . GLU A 1 112 ? 25.591 -16.398 -1.905 1.00 0.00 111 GLU A CA 17
ATOM 30945 C C . GLU A 1 112 ? 26.131 -17.701 -2.487 1.00 0.00 111 GLU A C 17
ATOM 30946 O O . GLU A 1 112 ? 27.343 -17.905 -2.553 1.00 0.00 111 GLU A O 17
ATOM 30958 N N . TRP A 1 113 ? 25.225 -18.584 -2.899 1.00 0.00 112 TRP A N 17
ATOM 30959 C CA . TRP A 1 113 ? 25.626 -19.870 -3.464 1.00 0.00 112 TRP A CA 17
ATOM 30960 C C . TRP A 1 113 ? 25.300 -19.943 -4.953 1.00 0.00 112 TRP A C 17
ATOM 30961 O O . TRP A 1 113 ? 24.244 -19.489 -5.392 1.00 0.00 112 TRP A O 17
ATOM 30982 N N . LEU A 1 114 ? 26.214 -20.531 -5.718 1.00 0.00 113 LEU A N 17
ATOM 30983 C CA . LEU A 1 114 ? 26.020 -20.677 -7.157 1.00 0.00 113 LEU A CA 17
ATOM 30984 C C . LEU A 1 114 ? 25.351 -22.015 -7.460 1.00 0.00 113 LEU A C 17
ATOM 30985 O O . LEU A 1 114 ? 25.638 -23.022 -6.813 1.00 0.00 113 LEU A O 17
ATOM 31001 N N . LEU A 1 115 ? 24.458 -22.020 -8.443 1.00 0.00 114 LEU A N 17
ATOM 31002 C CA . LEU A 1 115 ? 23.756 -23.245 -8.814 1.00 0.00 114 LEU A CA 17
ATOM 31003 C C . LEU A 1 115 ? 24.345 -23.836 -10.091 1.00 0.00 114 LEU A C 17
ATOM 31004 O O . LEU A 1 115 ? 24.410 -23.170 -11.123 1.00 0.00 114 LEU A O 17
ATOM 31020 N N . VAL A 1 116 ? 24.773 -25.092 -10.011 1.00 0.00 115 VAL A N 17
ATOM 31021 C CA . VAL A 1 116 ? 25.355 -25.766 -11.166 1.00 0.00 115 VAL A CA 17
ATOM 31022 C C . VAL A 1 116 ? 24.528 -26.991 -11.542 1.00 0.00 115 VAL A C 17
ATOM 31023 O O . VAL A 1 116 ? 24.255 -27.849 -10.704 1.00 0.00 115 VAL A O 17
ATOM 31036 N N . GLU A 1 117 ? 24.131 -27.063 -12.809 1.00 0.00 116 GLU A N 17
ATOM 31037 C CA . GLU A 1 117 ? 23.334 -28.188 -13.285 1.00 0.00 116 GLU A CA 17
ATOM 31038 C C . GLU A 1 117 ? 23.589 -28.435 -14.769 1.00 0.00 116 GLU A C 17
ATOM 31039 O O . GLU A 1 117 ? 24.059 -27.549 -15.483 1.00 0.00 116 GLU A O 17
ATOM 31051 N N . HIS A 1 118 ? 23.276 -29.643 -15.225 1.00 0.00 117 HIS A N 17
ATOM 31052 C CA . HIS A 1 118 ? 23.478 -29.994 -16.626 1.00 0.00 117 HIS A CA 17
ATOM 31053 C C . HIS A 1 118 ? 22.511 -31.100 -17.039 1.00 0.00 117 HIS A C 17
ATOM 31054 O O . HIS A 1 118 ? 22.239 -32.020 -16.265 1.00 0.00 117 HIS A O 17
ATOM 31068 N N . GLU A 1 119 ? 21.989 -31.004 -18.258 1.00 0.00 118 GLU A N 17
ATOM 31069 C CA . GLU A 1 119 ? 21.046 -32.001 -18.757 1.00 0.00 118 GLU A CA 17
ATOM 31070 C C . GLU A 1 119 ? 21.748 -33.329 -19.021 1.00 0.00 118 GLU A C 17
ATOM 31071 O O . GLU A 1 119 ? 22.884 -33.360 -19.492 1.00 0.00 118 GLU A O 17
ATOM 31083 N N . ALA A 1 120 ? 21.062 -34.425 -18.714 1.00 0.00 119 ALA A N 17
ATOM 31084 C CA . ALA A 1 120 ? 21.629 -35.752 -18.925 1.00 0.00 119 ALA A CA 17
ATOM 31085 C C . ALA A 1 120 ? 20.554 -36.824 -18.774 1.00 0.00 119 ALA A C 17
ATOM 31086 O O . ALA A 1 120 ? 20.370 -37.586 -19.708 1.00 0.00 119 ALA A O 17
ATOM 31094 N N . MET A 1 2 ? 6.900 -22.559 -5.615 1.00 0.00 1 MET A N 18
ATOM 31095 C CA . MET A 1 2 ? 7.885 -22.072 -6.621 1.00 0.00 1 MET A CA 18
ATOM 31096 C C . MET A 1 2 ? 9.126 -22.958 -6.583 1.00 0.00 1 MET A C 18
ATOM 31097 O O . MET A 1 2 ? 9.099 -24.059 -6.034 1.00 0.00 1 MET A O 18
ATOM 31111 N N . SER A 1 3 ? 10.214 -22.469 -7.170 1.00 0.00 2 SER A N 18
ATOM 31112 C CA . SER A 1 3 ? 11.461 -23.225 -7.200 1.00 0.00 2 SER A CA 18
ATOM 31113 C C . SER A 1 3 ? 12.659 -22.282 -7.181 1.00 0.00 2 SER A C 18
ATOM 31114 O O . SER A 1 3 ? 12.617 -21.198 -7.764 1.00 0.00 2 SER A O 18
ATOM 31122 N N . THR A 1 4 ? 13.726 -22.702 -6.509 1.00 0.00 3 THR A N 18
ATOM 31123 C CA . THR A 1 4 ? 14.931 -21.886 -6.421 1.00 0.00 3 THR A CA 18
ATOM 31124 C C . THR A 1 4 ? 15.513 -21.636 -7.810 1.00 0.00 3 THR A C 18
ATOM 31125 O O . THR A 1 4 ? 16.125 -20.597 -8.058 1.00 0.00 3 THR A O 18
ATOM 31136 N N . GLN A 1 5 ? 15.313 -22.592 -8.711 1.00 0.00 4 GLN A N 18
ATOM 31137 C CA . GLN A 1 5 ? 15.821 -22.462 -10.073 1.00 0.00 4 GLN A CA 18
ATOM 31138 C C . GLN A 1 5 ? 14.983 -21.459 -10.857 1.00 0.00 4 GLN A C 18
ATOM 31139 O O . GLN A 1 5 ? 13.773 -21.358 -10.656 1.00 0.00 4 GLN A O 18
ATOM 31153 N N . TYR A 1 6 ? 15.635 -20.718 -11.748 1.00 0.00 5 TYR A N 18
ATOM 31154 C CA . TYR A 1 6 ? 14.933 -19.723 -12.551 1.00 0.00 5 TYR A CA 18
ATOM 31155 C C . TYR A 1 6 ? 14.953 -20.099 -14.029 1.00 0.00 5 TYR A C 18
ATOM 31156 O O . TYR A 1 6 ? 16.005 -20.400 -14.593 1.00 0.00 5 TYR A O 18
ATOM 31174 N N . THR A 1 7 ? 13.779 -20.067 -14.648 1.00 0.00 6 THR A N 18
ATOM 31175 C CA . THR A 1 7 ? 13.650 -20.392 -16.064 1.00 0.00 6 THR A CA 18
ATOM 31176 C C . THR A 1 7 ? 12.761 -19.362 -16.752 1.00 0.00 6 THR A C 18
ATOM 31177 O O . THR A 1 7 ? 12.083 -18.581 -16.089 1.00 0.00 6 THR A O 18
ATOM 31188 N N . TYR A 1 8 ? 12.773 -19.350 -18.078 1.00 0.00 7 TYR A N 18
ATOM 31189 C CA . TYR A 1 8 ? 11.966 -18.386 -18.819 1.00 0.00 7 TYR A CA 18
ATOM 31190 C C . TYR A 1 8 ? 10.479 -18.561 -18.509 1.00 0.00 7 TYR A C 18
ATOM 31191 O O . TYR A 1 8 ? 9.754 -17.580 -18.354 1.00 0.00 7 TYR A O 18
ATOM 31209 N N . GLN A 1 9 ? 10.024 -19.808 -18.427 1.00 0.00 8 GLN A N 18
ATOM 31210 C CA . GLN A 1 9 ? 8.614 -20.071 -18.144 1.00 0.00 8 GLN A CA 18
ATOM 31211 C C . GLN A 1 9 ? 8.207 -19.526 -16.773 1.00 0.00 8 GLN A C 18
ATOM 31212 O O . GLN A 1 9 ? 7.183 -18.856 -16.644 1.00 0.00 8 GLN A O 18
ATOM 31226 N N . GLN A 1 10 ? 9.012 -19.815 -15.752 1.00 0.00 9 GLN A N 18
ATOM 31227 C CA . GLN A 1 10 ? 8.716 -19.342 -14.400 1.00 0.00 9 GLN A CA 18
ATOM 31228 C C . GLN A 1 10 ? 8.834 -17.824 -14.290 1.00 0.00 9 GLN A C 18
ATOM 31229 O O . GLN A 1 10 ? 8.018 -17.180 -13.630 1.00 0.00 9 GLN A O 18
ATOM 31243 N N . ILE A 1 11 ? 9.848 -17.253 -14.932 1.00 0.00 10 ILE A N 18
ATOM 31244 C CA . ILE A 1 11 ? 10.043 -15.807 -14.883 1.00 0.00 10 ILE A CA 18
ATOM 31245 C C . ILE A 1 11 ? 8.842 -15.088 -15.487 1.00 0.00 10 ILE A C 18
ATOM 31246 O O . ILE A 1 11 ? 8.339 -14.118 -14.924 1.00 0.00 10 ILE A O 18
ATOM 31262 N N . ALA A 1 12 ? 8.384 -15.575 -16.635 1.00 0.00 11 ALA A N 18
ATOM 31263 C CA . ALA A 1 12 ? 7.237 -14.975 -17.304 1.00 0.00 11 ALA A CA 18
ATOM 31264 C C . ALA A 1 12 ? 5.992 -15.066 -16.425 1.00 0.00 11 ALA A C 18
ATOM 31265 O O . ALA A 1 12 ? 5.186 -14.137 -16.376 1.00 0.00 11 ALA A O 18
ATOM 31272 N N . GLU A 1 13 ? 5.840 -16.196 -15.742 1.00 0.00 12 GLU A N 18
ATOM 31273 C CA . GLU A 1 13 ? 4.682 -16.410 -14.877 1.00 0.00 12 GLU A CA 18
ATOM 31274 C C . GLU A 1 13 ? 4.731 -15.508 -13.646 1.00 0.00 12 GLU A C 18
ATOM 31275 O O . GLU A 1 13 ? 3.695 -15.039 -13.174 1.00 0.00 12 GLU A O 18
ATOM 31287 N N . ASP A 1 14 ? 5.930 -15.271 -13.121 1.00 0.00 13 ASP A N 18
ATOM 31288 C CA . ASP A 1 14 ? 6.072 -14.425 -11.939 1.00 0.00 13 ASP A CA 18
ATOM 31289 C C . ASP A 1 14 ? 6.422 -12.993 -12.336 1.00 0.00 13 ASP A C 18
ATOM 31290 O O . ASP A 1 14 ? 7.399 -12.753 -13.044 1.00 0.00 13 ASP A O 18
ATOM 31299 N N . PHE A 1 15 ? 5.609 -12.048 -11.876 1.00 0.00 14 PHE A N 18
ATOM 31300 C CA . PHE A 1 15 ? 5.828 -10.640 -12.190 1.00 0.00 14 PHE A CA 18
ATOM 31301 C C . PHE A 1 15 ? 7.146 -10.135 -11.606 1.00 0.00 14 PHE A C 18
ATOM 31302 O O . PHE A 1 15 ? 7.869 -9.376 -12.252 1.00 0.00 14 PHE A O 18
ATOM 31319 N N . ARG A 1 16 ? 7.446 -10.544 -10.376 1.00 0.00 15 ARG A N 18
ATOM 31320 C CA . ARG A 1 16 ? 8.672 -10.105 -9.715 1.00 0.00 15 ARG A CA 18
ATOM 31321 C C . ARG A 1 16 ? 9.916 -10.590 -10.455 1.00 0.00 15 ARG A C 18
ATOM 31322 O O . ARG A 1 16 ? 10.882 -9.846 -10.609 1.00 0.00 15 ARG A O 18
ATOM 31343 N N . LEU A 1 17 ? 9.890 -11.837 -10.908 1.00 0.00 16 LEU A N 18
ATOM 31344 C CA . LEU A 1 17 ? 11.033 -12.398 -11.624 1.00 0.00 16 LEU A CA 18
ATOM 31345 C C . LEU A 1 17 ? 11.260 -11.679 -12.949 1.00 0.00 16 LEU A C 18
ATOM 31346 O O . LEU A 1 17 ? 12.398 -11.439 -13.349 1.00 0.00 16 LEU A O 18
ATOM 31362 N N . TRP A 1 18 ? 10.174 -11.344 -13.633 1.00 0.00 17 TRP A N 18
ATOM 31363 C CA . TRP A 1 18 ? 10.280 -10.665 -14.917 1.00 0.00 17 TRP A CA 18
ATOM 31364 C C . TRP A 1 18 ? 11.004 -9.327 -14.779 1.00 0.00 17 TRP A C 18
ATOM 31365 O O . TRP A 1 18 ? 11.892 -9.008 -15.568 1.00 0.00 17 TRP A O 18
ATOM 31386 N N . SER A 1 19 ? 10.607 -8.541 -13.785 1.00 0.00 18 SER A N 18
ATOM 31387 C CA . SER A 1 19 ? 11.213 -7.232 -13.570 1.00 0.00 18 SER A CA 18
ATOM 31388 C C . SER A 1 19 ? 12.670 -7.344 -13.135 1.00 0.00 18 SER A C 18
ATOM 31389 O O . SER A 1 19 ? 13.522 -6.583 -13.591 1.00 0.00 18 SER A O 18
ATOM 31397 N N . GLU A 1 20 ? 12.947 -8.276 -12.233 1.00 0.00 19 GLU A N 18
ATOM 31398 C CA . GLU A 1 20 ? 14.303 -8.448 -11.725 1.00 0.00 19 GLU A CA 18
ATOM 31399 C C . GLU A 1 20 ? 15.286 -8.855 -12.820 1.00 0.00 19 GLU A C 18
ATOM 31400 O O . GLU A 1 20 ? 16.380 -8.299 -12.912 1.00 0.00 19 GLU A O 18
ATOM 31412 N N . TYR A 1 21 ? 14.906 -9.824 -13.645 1.00 0.00 20 TYR A N 18
ATOM 31413 C CA . TYR A 1 21 ? 15.792 -10.275 -14.716 1.00 0.00 20 TYR A CA 18
ATOM 31414 C C . TYR A 1 21 ? 15.905 -9.240 -15.828 1.00 0.00 20 TYR A C 18
ATOM 31415 O O . TYR A 1 21 ? 16.993 -8.995 -16.349 1.00 0.00 20 TYR A O 18
ATOM 31433 N N . VAL A 1 22 ? 14.780 -8.643 -16.200 1.00 0.00 21 VAL A N 18
ATOM 31434 C CA . VAL A 1 22 ? 14.782 -7.649 -17.265 1.00 0.00 21 VAL A CA 18
ATOM 31435 C C . VAL A 1 22 ? 15.586 -6.415 -16.866 1.00 0.00 21 VAL A C 18
ATOM 31436 O O . VAL A 1 22 ? 16.437 -5.948 -17.622 1.00 0.00 21 VAL A O 18
ATOM 31449 N N . ASP A 1 23 ? 15.315 -5.896 -15.671 1.00 0.00 22 ASP A N 18
ATOM 31450 C CA . ASP A 1 23 ? 16.024 -4.720 -15.178 1.00 0.00 22 ASP A CA 18
ATOM 31451 C C . ASP A 1 23 ? 15.602 -4.407 -13.745 1.00 0.00 22 ASP A C 18
ATOM 31452 O O . ASP A 1 23 ? 14.415 -4.241 -13.463 1.00 0.00 22 ASP A O 18
ATOM 31461 N N . THR A 1 24 ? 16.573 -4.325 -12.844 1.00 0.00 23 THR A N 18
ATOM 31462 C CA . THR A 1 24 ? 16.273 -4.030 -11.447 1.00 0.00 23 THR A CA 18
ATOM 31463 C C . THR A 1 24 ? 15.612 -2.660 -11.316 1.00 0.00 23 THR A C 18
ATOM 31464 O O . THR A 1 24 ? 14.616 -2.506 -10.609 1.00 0.00 23 THR A O 18
ATOM 31475 N N . ALA A 1 25 ? 16.173 -1.669 -12.000 1.00 0.00 24 ALA A N 18
ATOM 31476 C CA . ALA A 1 25 ? 15.633 -0.314 -11.951 1.00 0.00 24 ALA A CA 18
ATOM 31477 C C . ALA A 1 25 ? 14.369 -0.192 -12.801 1.00 0.00 24 ALA A C 18
ATOM 31478 O O . ALA A 1 25 ? 13.563 0.717 -12.601 1.00 0.00 24 ALA A O 18
ATOM 31485 N N . GLY A 1 26 ? 14.204 -1.104 -13.755 1.00 0.00 25 GLY A N 18
ATOM 31486 C CA . GLY A 1 26 ? 13.038 -1.074 -14.633 1.00 0.00 25 GLY A CA 18
ATOM 31487 C C . GLY A 1 26 ? 11.755 -1.362 -13.861 1.00 0.00 25 GLY A C 18
ATOM 31488 O O . GLY A 1 26 ? 11.747 -2.161 -12.923 1.00 0.00 25 GLY A O 18
ATOM 31492 N N . GLU A 1 27 ? 10.670 -0.708 -14.268 1.00 0.00 26 GLU A N 18
ATOM 31493 C CA . GLU A 1 27 ? 9.378 -0.900 -13.616 1.00 0.00 26 GLU A CA 18
ATOM 31494 C C . GLU A 1 27 ? 8.410 -1.624 -14.547 1.00 0.00 26 GLU A C 18
ATOM 31495 O O . GLU A 1 27 ? 8.355 -1.338 -15.743 1.00 0.00 26 GLU A O 18
ATOM 31507 N N . MET A 1 28 ? 7.649 -2.560 -13.991 1.00 0.00 27 MET A N 18
ATOM 31508 C CA . MET A 1 28 ? 6.685 -3.318 -14.784 1.00 0.00 27 MET A CA 18
ATOM 31509 C C . MET A 1 28 ? 5.369 -3.470 -14.027 1.00 0.00 27 MET A C 18
ATOM 31510 O O . MET A 1 28 ? 5.360 -3.686 -12.816 1.00 0.00 27 MET A O 18
ATOM 31524 N N . SER A 1 29 ? 4.259 -3.359 -14.751 1.00 0.00 28 SER A N 18
ATOM 31525 C CA . SER A 1 29 ? 2.942 -3.489 -14.134 1.00 0.00 28 SER A CA 18
ATOM 31526 C C . SER A 1 29 ? 2.198 -4.686 -14.716 1.00 0.00 28 SER A C 18
ATOM 31527 O O . SER A 1 29 ? 2.396 -5.050 -15.875 1.00 0.00 28 SER A O 18
ATOM 31535 N N . LYS A 1 30 ? 1.348 -5.301 -13.899 1.00 0.00 29 LYS A N 18
ATOM 31536 C CA . LYS A 1 30 ? 0.584 -6.462 -14.338 1.00 0.00 29 LYS A CA 18
ATOM 31537 C C . LYS A 1 30 ? -0.363 -6.096 -15.478 1.00 0.00 29 LYS A C 18
ATOM 31538 O O . LYS A 1 30 ? -0.750 -6.953 -16.273 1.00 0.00 29 LYS A O 18
ATOM 31557 N N . ASP A 1 31 ? -0.738 -4.823 -15.549 1.00 0.00 30 ASP A N 18
ATOM 31558 C CA . ASP A 1 31 ? -1.647 -4.368 -16.596 1.00 0.00 30 ASP A CA 18
ATOM 31559 C C . ASP A 1 31 ? -1.029 -4.594 -17.973 1.00 0.00 30 ASP A C 18
ATOM 31560 O O . ASP A 1 31 ? -1.684 -5.102 -18.882 1.00 0.00 30 ASP A O 18
ATOM 31569 N N . GLU A 1 32 ? 0.238 -4.217 -18.118 1.00 0.00 31 GLU A N 18
ATOM 31570 C CA . GLU A 1 32 ? 0.935 -4.385 -19.388 1.00 0.00 31 GLU A CA 18
ATOM 31571 C C . GLU A 1 32 ? 1.070 -5.864 -19.734 1.00 0.00 31 GLU A C 18
ATOM 31572 O O . GLU A 1 32 ? 0.932 -6.258 -20.892 1.00 0.00 31 GLU A O 18
ATOM 31584 N N . PHE A 1 33 ? 1.349 -6.678 -18.721 1.00 0.00 32 PHE A N 18
ATOM 31585 C CA . PHE A 1 33 ? 1.510 -8.113 -18.923 1.00 0.00 32 PHE A CA 18
ATOM 31586 C C . PHE A 1 33 ? 0.237 -8.732 -19.491 1.00 0.00 32 PHE A C 18
ATOM 31587 O O . PHE A 1 33 ? 0.286 -9.488 -20.459 1.00 0.00 32 PHE A O 18
ATOM 31604 N N . ASN A 1 34 ? -0.897 -8.418 -18.877 1.00 0.00 33 ASN A N 18
ATOM 31605 C CA . ASN A 1 34 ? -2.175 -8.961 -19.327 1.00 0.00 33 ASN A CA 18
ATOM 31606 C C . ASN A 1 34 ? -2.479 -8.530 -20.761 1.00 0.00 33 ASN A C 18
ATOM 31607 O O . ASN A 1 34 ? -2.966 -9.323 -21.566 1.00 0.00 33 ASN A O 18
ATOM 31618 N N . SER A 1 35 ? -2.196 -7.269 -21.069 1.00 0.00 34 SER A N 18
ATOM 31619 C CA . SER A 1 35 ? -2.452 -6.741 -22.406 1.00 0.00 34 SER A CA 18
ATOM 31620 C C . SER A 1 35 ? -1.576 -7.431 -23.450 1.00 0.00 34 SER A C 18
ATOM 31621 O O . SER A 1 35 ? -1.891 -7.414 -24.640 1.00 0.00 34 SER A O 18
ATOM 31629 N N . LEU A 1 36 ? -0.473 -8.025 -23.006 1.00 0.00 35 LEU A N 18
ATOM 31630 C CA . LEU A 1 36 ? 0.438 -8.701 -23.925 1.00 0.00 35 LEU A CA 18
ATOM 31631 C C . LEU A 1 36 ? 0.370 -10.217 -23.748 1.00 0.00 35 LEU A C 18
ATOM 31632 O O . LEU A 1 36 ? 0.244 -10.719 -22.632 1.00 0.00 35 LEU A O 18
ATOM 31648 N N . SER A 1 37 ? 0.459 -10.938 -24.860 1.00 0.00 36 SER A N 18
ATOM 31649 C CA . SER A 1 37 ? 0.411 -12.396 -24.823 1.00 0.00 36 SER A CA 18
ATOM 31650 C C . SER A 1 37 ? 1.621 -12.959 -24.082 1.00 0.00 36 SER A C 18
ATOM 31651 O O . SER A 1 37 ? 2.731 -12.438 -24.194 1.00 0.00 36 SER A O 18
ATOM 31659 N N . THR A 1 38 ? 1.391 -14.021 -23.320 1.00 0.00 37 THR A N 18
ATOM 31660 C CA . THR A 1 38 ? 2.457 -14.656 -22.548 1.00 0.00 37 THR A CA 18
ATOM 31661 C C . THR A 1 38 ? 3.544 -15.226 -23.458 1.00 0.00 37 THR A C 18
ATOM 31662 O O . THR A 1 38 ? 4.733 -15.121 -23.154 1.00 0.00 37 THR A O 18
ATOM 31673 N N . GLU A 1 39 ? 3.136 -15.848 -24.560 1.00 0.00 38 GLU A N 18
ATOM 31674 C CA . GLU A 1 39 ? 4.094 -16.451 -25.484 1.00 0.00 38 GLU A CA 18
ATOM 31675 C C . GLU A 1 39 ? 5.047 -15.401 -26.052 1.00 0.00 38 GLU A C 18
ATOM 31676 O O . GLU A 1 39 ? 6.245 -15.650 -26.183 1.00 0.00 38 GLU A O 18
ATOM 31688 N N . ASP A 1 40 ? 4.516 -14.230 -26.381 1.00 0.00 39 ASP A N 18
ATOM 31689 C CA . ASP A 1 40 ? 5.345 -13.158 -26.925 1.00 0.00 39 ASP A CA 18
ATOM 31690 C C . ASP A 1 40 ? 6.407 -12.727 -25.918 1.00 0.00 39 ASP A C 18
ATOM 31691 O O . ASP A 1 40 ? 7.541 -12.423 -26.293 1.00 0.00 39 ASP A O 18
ATOM 31700 N N . LYS A 1 41 ? 6.039 -12.699 -24.642 1.00 0.00 40 LYS A N 18
ATOM 31701 C CA . LYS A 1 41 ? 6.978 -12.299 -23.598 1.00 0.00 40 LYS A CA 18
ATOM 31702 C C . LYS A 1 41 ? 8.178 -13.243 -23.569 1.00 0.00 40 LYS A C 18
ATOM 31703 O O . LYS A 1 41 ? 9.317 -12.807 -23.417 1.00 0.00 40 LYS A O 18
ATOM 31722 N N . VAL A 1 42 ? 7.918 -14.535 -23.734 1.00 0.00 41 VAL A N 18
ATOM 31723 C CA . VAL A 1 42 ? 8.994 -15.519 -23.738 1.00 0.00 41 VAL A CA 18
ATOM 31724 C C . VAL A 1 42 ? 9.942 -15.250 -24.901 1.00 0.00 41 VAL A C 18
ATOM 31725 O O . VAL A 1 42 ? 11.163 -15.307 -24.752 1.00 0.00 41 VAL A O 18
ATOM 31738 N N . ARG A 1 43 ? 9.364 -14.956 -26.060 1.00 0.00 42 ARG A N 18
ATOM 31739 C CA . ARG A 1 43 ? 10.147 -14.677 -27.257 1.00 0.00 42 ARG A CA 18
ATOM 31740 C C . ARG A 1 43 ? 11.046 -13.460 -27.051 1.00 0.00 42 ARG A C 18
ATOM 31741 O O . ARG A 1 43 ? 12.187 -13.439 -27.512 1.00 0.00 42 ARG A O 18
ATOM 31762 N N . LEU A 1 44 ? 10.523 -12.441 -26.376 1.00 0.00 43 LEU A N 18
ATOM 31763 C CA . LEU A 1 44 ? 11.291 -11.223 -26.140 1.00 0.00 43 LEU A CA 18
ATOM 31764 C C . LEU A 1 44 ? 12.575 -11.527 -25.372 1.00 0.00 43 LEU A C 18
ATOM 31765 O O . LEU A 1 44 ? 13.654 -11.074 -25.755 1.00 0.00 43 LEU A O 18
ATOM 31781 N N . GLN A 1 45 ? 12.463 -12.301 -24.296 1.00 0.00 44 GLN A N 18
ATOM 31782 C CA . GLN A 1 45 ? 13.640 -12.653 -23.509 1.00 0.00 44 GLN A CA 18
ATOM 31783 C C . GLN A 1 45 ? 14.603 -13.494 -24.340 1.00 0.00 44 GLN A C 18
ATOM 31784 O O . GLN A 1 45 ? 15.819 -13.322 -24.263 1.00 0.00 44 GLN A O 18
ATOM 31798 N N . VAL A 1 46 ? 14.049 -14.405 -25.132 1.00 0.00 45 VAL A N 18
ATOM 31799 C CA . VAL A 1 46 ? 14.864 -15.271 -25.975 1.00 0.00 45 VAL A CA 18
ATOM 31800 C C . VAL A 1 46 ? 15.664 -14.451 -26.979 1.00 0.00 45 VAL A C 18
ATOM 31801 O O . VAL A 1 46 ? 16.844 -14.708 -27.205 1.00 0.00 45 VAL A O 18
ATOM 31814 N N . GLU A 1 47 ? 15.012 -13.466 -27.586 1.00 0.00 46 GLU A N 18
ATOM 31815 C CA . GLU A 1 47 ? 15.670 -12.617 -28.574 1.00 0.00 46 GLU A CA 18
ATOM 31816 C C . GLU A 1 47 ? 16.843 -11.865 -27.949 1.00 0.00 46 GLU A C 18
ATOM 31817 O O . GLU A 1 47 ? 17.889 -11.698 -28.577 1.00 0.00 46 GLU A O 18
ATOM 31829 N N . ALA A 1 48 ? 16.659 -11.401 -26.717 1.00 0.00 47 ALA A N 18
ATOM 31830 C CA . ALA A 1 48 ? 17.706 -10.653 -26.028 1.00 0.00 47 ALA A CA 18
ATOM 31831 C C . ALA A 1 48 ? 18.969 -11.494 -25.857 1.00 0.00 47 ALA A C 18
ATOM 31832 O O . ALA A 1 48 ? 20.082 -10.992 -26.013 1.00 0.00 47 ALA A O 18
ATOM 31839 N N . PHE A 1 49 ? 18.796 -12.772 -25.532 1.00 0.00 48 PHE A N 18
ATOM 31840 C CA . PHE A 1 49 ? 19.943 -13.659 -25.341 1.00 0.00 48 PHE A CA 18
ATOM 31841 C C . PHE A 1 49 ? 20.182 -14.543 -26.567 1.00 0.00 48 PHE A C 18
ATOM 31842 O O . PHE A 1 49 ? 21.053 -15.413 -26.547 1.00 0.00 48 PHE A O 18
ATOM 31859 N N . GLY A 1 50 ? 19.413 -14.322 -27.632 1.00 0.00 49 GLY A N 18
ATOM 31860 C CA . GLY A 1 50 ? 19.567 -15.114 -28.846 1.00 0.00 49 GLY A CA 18
ATOM 31861 C C . GLY A 1 50 ? 18.881 -16.470 -28.703 1.00 0.00 49 GLY A C 18
ATOM 31862 O O . GLY A 1 50 ? 18.226 -16.742 -27.697 1.00 0.00 49 GLY A O 18
ATOM 31866 N N . GLU A 1 51 ? 19.040 -17.317 -29.712 1.00 0.00 50 GLU A N 18
ATOM 31867 C CA . GLU A 1 51 ? 18.434 -18.644 -29.686 1.00 0.00 50 GLU A CA 18
ATOM 31868 C C . GLU A 1 51 ? 19.492 -19.705 -29.407 1.00 0.00 50 GLU A C 18
ATOM 31869 O O . GLU A 1 51 ? 20.627 -19.602 -29.874 1.00 0.00 50 GLU A O 18
ATOM 31881 N N . GLU A 1 52 ? 19.117 -20.723 -28.639 1.00 0.00 51 GLU A N 18
ATOM 31882 C CA . GLU A 1 52 ? 20.048 -21.793 -28.302 1.00 0.00 51 GLU A CA 18
ATOM 31883 C C . GLU A 1 52 ? 19.879 -22.975 -29.252 1.00 0.00 51 GLU A C 18
ATOM 31884 O O . GLU A 1 52 ? 18.762 -23.435 -29.494 1.00 0.00 51 GLU A O 18
ATOM 31896 N N . LYS A 1 53 ? 20.995 -23.467 -29.779 1.00 0.00 52 LYS A N 18
ATOM 31897 C CA . LYS A 1 53 ? 20.963 -24.602 -30.695 1.00 0.00 52 LYS A CA 18
ATOM 31898 C C . LYS A 1 53 ? 21.650 -25.807 -30.062 1.00 0.00 52 LYS A C 18
ATOM 31899 O O . LYS A 1 53 ? 21.256 -26.952 -30.285 1.00 0.00 52 LYS A O 18
ATOM 31918 N N . SER A 1 54 ? 22.679 -25.535 -29.267 1.00 0.00 53 SER A N 18
ATOM 31919 C CA . SER A 1 54 ? 23.421 -26.594 -28.594 1.00 0.00 53 SER A CA 18
ATOM 31920 C C . SER A 1 54 ? 23.522 -26.291 -27.100 1.00 0.00 53 SER A C 18
ATOM 31921 O O . SER A 1 54 ? 23.380 -25.140 -26.690 1.00 0.00 53 SER A O 18
ATOM 31929 N N . PRO A 1 55 ? 23.756 -27.285 -26.280 1.00 0.00 54 PRO A N 18
ATOM 31930 C CA . PRO A 1 55 ? 23.868 -27.090 -24.800 1.00 0.00 54 PRO A CA 18
ATOM 31931 C C . PRO A 1 55 ? 24.926 -26.049 -24.437 1.00 0.00 54 PRO A C 18
ATOM 31932 O O . PRO A 1 55 ? 26.016 -26.031 -25.009 1.00 0.00 54 PRO A O 18
ATOM 31943 N N . LYS A 1 56 ? 24.595 -25.188 -23.479 1.00 0.00 55 LYS A N 18
ATOM 31944 C CA . LYS A 1 56 ? 25.520 -24.149 -23.040 1.00 0.00 55 LYS A CA 18
ATOM 31945 C C . LYS A 1 56 ? 25.629 -24.138 -21.520 1.00 0.00 55 LYS A C 18
ATOM 31946 O O . LYS A 1 56 ? 24.677 -24.486 -20.819 1.00 0.00 55 LYS A O 18
ATOM 31965 N N . PHE A 1 57 ? 26.786 -23.729 -21.012 1.00 0.00 56 PHE A N 18
ATOM 31966 C CA . PHE A 1 57 ? 26.992 -23.672 -19.570 1.00 0.00 56 PHE A CA 18
ATOM 31967 C C . PHE A 1 57 ? 26.655 -22.280 -19.047 1.00 0.00 56 PHE A C 18
ATOM 31968 O O . PHE A 1 57 ? 27.262 -21.290 -19.455 1.00 0.00 56 PHE A O 18
ATOM 31985 N N . SER A 1 58 ? 25.681 -22.212 -18.148 1.00 0.00 57 SER A N 18
ATOM 31986 C CA . SER A 1 58 ? 25.266 -20.934 -17.579 1.00 0.00 57 SER A CA 18
ATOM 31987 C C . SER A 1 58 ? 25.060 -21.058 -16.074 1.00 0.00 57 SER A C 18
ATOM 31988 O O . SER A 1 58 ? 24.603 -22.090 -15.584 1.00 0.00 57 SER A O 18
ATOM 31996 N N . THR A 1 59 ? 25.398 -19.999 -15.346 1.00 0.00 58 THR A N 18
ATOM 31997 C CA . THR A 1 59 ? 25.245 -20.003 -13.897 1.00 0.00 58 THR A CA 18
ATOM 31998 C C . THR A 1 59 ? 24.473 -18.772 -13.434 1.00 0.00 58 THR A C 18
ATOM 31999 O O . THR A 1 59 ? 24.387 -17.774 -14.149 1.00 0.00 58 THR A O 18
ATOM 32010 N N . LYS A 1 60 ? 23.913 -18.855 -12.233 1.00 0.00 59 LYS A N 18
ATOM 32011 C CA . LYS A 1 60 ? 23.146 -17.748 -11.673 1.00 0.00 59 LYS A CA 18
ATOM 32012 C C . LYS A 1 60 ? 23.526 -17.537 -10.211 1.00 0.00 59 LYS A C 18
ATOM 32013 O O . LYS A 1 60 ? 23.765 -18.497 -9.480 1.00 0.00 59 LYS A O 18
ATOM 32032 N N . VAL A 1 61 ? 23.594 -16.278 -9.794 1.00 0.00 60 VAL A N 18
ATOM 32033 C CA . VAL A 1 61 ? 23.962 -15.963 -8.418 1.00 0.00 60 VAL A CA 18
ATOM 32034 C C . VAL A 1 61 ? 22.747 -16.050 -7.501 1.00 0.00 60 VAL A C 18
ATOM 32035 O O . VAL A 1 61 ? 21.710 -15.444 -7.763 1.00 0.00 60 VAL A O 18
ATOM 32048 N N . THR A 1 62 ? 22.889 -16.819 -6.424 1.00 0.00 61 THR A N 18
ATOM 32049 C CA . THR A 1 62 ? 21.803 -16.993 -5.468 1.00 0.00 61 THR A CA 18
ATOM 32050 C C . THR A 1 62 ? 22.259 -16.724 -4.054 1.00 0.00 61 THR A C 18
ATOM 32051 O O . THR A 1 62 ? 23.450 -16.749 -3.744 1.00 0.00 61 THR A O 18
ATOM 32062 N N . THR A 1 63 ? 21.281 -16.506 -3.197 1.00 0.00 62 THR A N 18
ATOM 32063 C CA . THR A 1 63 ? 21.543 -16.274 -1.798 1.00 0.00 62 THR A CA 18
ATOM 32064 C C . THR A 1 63 ? 21.565 -17.614 -1.093 1.00 0.00 62 THR A C 18
ATOM 32065 O O . THR A 1 63 ? 20.922 -18.566 -1.538 1.00 0.00 62 THR A O 18
ATOM 32076 N N . LYS A 1 64 ? 22.336 -17.690 -0.027 1.00 0.00 63 LYS A N 18
ATOM 32077 C CA . LYS A 1 64 ? 22.479 -18.935 0.721 1.00 0.00 63 LYS A CA 18
ATOM 32078 C C . LYS A 1 64 ? 21.106 -19.596 0.934 1.00 0.00 63 LYS A C 18
ATOM 32079 O O . LYS A 1 64 ? 20.305 -19.113 1.734 1.00 0.00 63 LYS A O 18
ATOM 32098 N N . PRO A 1 65 ? 20.819 -20.679 0.235 1.00 0.00 64 PRO A N 18
ATOM 32099 C CA . PRO A 1 65 ? 19.515 -21.397 0.357 1.00 0.00 64 PRO A CA 18
ATOM 32100 C C . PRO A 1 65 ? 19.425 -22.210 1.646 1.00 0.00 64 PRO A C 18
ATOM 32101 O O . PRO A 1 65 ? 20.390 -22.296 2.404 1.00 0.00 64 PRO A O 18
ATOM 32112 N N . ASP A 1 66 ? 18.257 -22.795 1.891 1.00 0.00 65 ASP A N 18
ATOM 32113 C CA . ASP A 1 66 ? 18.051 -23.586 3.098 1.00 0.00 65 ASP A CA 18
ATOM 32114 C C . ASP A 1 66 ? 18.734 -24.946 2.972 1.00 0.00 65 ASP A C 18
ATOM 32115 O O . ASP A 1 66 ? 18.950 -25.446 1.868 1.00 0.00 65 ASP A O 18
ATOM 32124 N N . PHE A 1 67 ? 19.083 -25.526 4.115 1.00 0.00 66 PHE A N 18
ATOM 32125 C CA . PHE A 1 67 ? 19.760 -26.820 4.138 1.00 0.00 66 PHE A CA 18
ATOM 32126 C C . PHE A 1 67 ? 18.879 -27.911 3.541 1.00 0.00 66 PHE A C 18
ATOM 32127 O O . PHE A 1 67 ? 17.651 -27.833 3.590 1.00 0.00 66 PHE A O 18
ATOM 32144 N N . ASP A 1 68 ? 19.522 -28.928 2.972 1.00 0.00 67 ASP A N 18
ATOM 32145 C CA . ASP A 1 68 ? 18.800 -30.035 2.357 1.00 0.00 67 ASP A CA 18
ATOM 32146 C C . ASP A 1 68 ? 17.983 -29.549 1.164 1.00 0.00 67 ASP A C 18
ATOM 32147 O O . ASP A 1 68 ? 16.752 -29.553 1.197 1.00 0.00 67 ASP A O 18
ATOM 32156 N N . GLY A 1 69 ? 18.681 -29.136 0.110 1.00 0.00 68 GLY A N 18
ATOM 32157 C CA . GLY A 1 69 ? 18.019 -28.653 -1.095 1.00 0.00 68 GLY A CA 18
ATOM 32158 C C . GLY A 1 69 ? 18.323 -29.564 -2.281 1.00 0.00 68 GLY A C 18
ATOM 32159 O O . GLY A 1 69 ? 19.410 -30.134 -2.374 1.00 0.00 68 GLY A O 18
ATOM 32163 N N . PHE A 1 70 ? 17.355 -29.700 -3.180 1.00 0.00 69 PHE A N 18
ATOM 32164 C CA . PHE A 1 70 ? 17.529 -30.550 -4.354 1.00 0.00 69 PHE A CA 18
ATOM 32165 C C . PHE A 1 70 ? 18.645 -30.018 -5.248 1.00 0.00 69 PHE A C 18
ATOM 32166 O O . PHE A 1 70 ? 19.423 -30.789 -5.811 1.00 0.00 69 PHE A O 18
ATOM 32183 N N . GLN A 1 71 ? 18.716 -28.696 -5.380 1.00 0.00 70 GLN A N 18
ATOM 32184 C CA . GLN A 1 71 ? 19.738 -28.075 -6.215 1.00 0.00 70 GLN A CA 18
ATOM 32185 C C . GLN A 1 71 ? 21.082 -28.037 -5.493 1.00 0.00 70 GLN A C 18
ATOM 32186 O O . GLN A 1 71 ? 21.139 -27.953 -4.266 1.00 0.00 70 GLN A O 18
ATOM 32200 N N . PHE A 1 72 ? 22.161 -28.103 -6.268 1.00 0.00 71 PHE A N 18
ATOM 32201 C CA . PHE A 1 72 ? 23.506 -28.079 -5.702 1.00 0.00 71 PHE A CA 18
ATOM 32202 C C . PHE A 1 72 ? 24.114 -26.684 -5.823 1.00 0.00 71 PHE A C 18
ATOM 32203 O O . PHE A 1 72 ? 24.108 -26.085 -6.897 1.00 0.00 71 PHE A O 18
ATOM 32220 N N . TYR A 1 73 ? 24.637 -26.175 -4.711 1.00 0.00 72 TYR A N 18
ATOM 32221 C CA . TYR A 1 73 ? 25.244 -24.848 -4.701 1.00 0.00 72 TYR A CA 18
ATOM 32222 C C . TYR A 1 73 ? 26.709 -24.933 -4.282 1.00 0.00 72 TYR A C 18
ATOM 32223 O O . TYR A 1 73 ? 27.096 -25.812 -3.513 1.00 0.00 72 TYR A O 18
ATOM 32241 N N . ILE A 1 74 ? 27.521 -24.016 -4.801 1.00 0.00 73 ILE A N 18
ATOM 32242 C CA . ILE A 1 74 ? 28.943 -24.001 -4.480 1.00 0.00 73 ILE A CA 18
ATOM 32243 C C . ILE A 1 74 ? 29.294 -22.780 -3.635 1.00 0.00 73 ILE A C 18
ATOM 32244 O O . ILE A 1 74 ? 29.038 -21.643 -4.032 1.00 0.00 73 ILE A O 18
ATOM 32260 N N . GLU A 1 75 ? 29.885 -23.024 -2.470 1.00 0.00 74 GLU A N 18
ATOM 32261 C CA . GLU A 1 75 ? 30.273 -21.940 -1.576 1.00 0.00 74 GLU A CA 18
ATOM 32262 C C . GLU A 1 75 ? 31.353 -21.076 -2.219 1.00 0.00 74 GLU A C 18
ATOM 32263 O O . GLU A 1 75 ? 32.322 -21.592 -2.777 1.00 0.00 74 GLU A O 18
ATOM 32275 N N . ALA A 1 76 ? 31.181 -19.760 -2.139 1.00 0.00 75 ALA A N 18
ATOM 32276 C CA . ALA A 1 76 ? 32.150 -18.837 -2.721 1.00 0.00 75 ALA A CA 18
ATOM 32277 C C . ALA A 1 76 ? 33.506 -18.984 -2.038 1.00 0.00 75 ALA A C 18
ATOM 32278 O O . ALA A 1 76 ? 33.584 -19.148 -0.820 1.00 0.00 75 ALA A O 18
ATOM 32285 N N . GLY A 1 77 ? 34.571 -18.919 -2.830 1.00 0.00 76 GLY A N 18
ATOM 32286 C CA . GLY A 1 77 ? 35.921 -19.042 -2.292 1.00 0.00 76 GLY A CA 18
ATOM 32287 C C . GLY A 1 77 ? 36.307 -20.506 -2.071 1.00 0.00 76 GLY A C 18
ATOM 32288 O O . GLY A 1 77 ? 37.405 -20.795 -1.595 1.00 0.00 76 GLY A O 18
ATOM 32292 N N . ARG A 1 78 ? 35.409 -21.426 -2.416 1.00 0.00 77 ARG A N 18
ATOM 32293 C CA . ARG A 1 78 ? 35.686 -22.847 -2.243 1.00 0.00 77 ARG A CA 18
ATOM 32294 C C . ARG A 1 78 ? 36.055 -23.473 -3.588 1.00 0.00 77 ARG A C 18
ATOM 32295 O O . ARG A 1 78 ? 35.381 -23.247 -4.592 1.00 0.00 77 ARG A O 18
ATOM 32316 N N . ASP A 1 79 ? 37.137 -24.247 -3.604 1.00 0.00 78 ASP A N 18
ATOM 32317 C CA . ASP A 1 79 ? 37.590 -24.883 -4.838 1.00 0.00 78 ASP A CA 18
ATOM 32318 C C . ASP A 1 79 ? 36.521 -25.819 -5.396 1.00 0.00 78 ASP A C 18
ATOM 32319 O O . ASP A 1 79 ? 35.839 -26.518 -4.649 1.00 0.00 78 ASP A O 18
ATOM 32328 N N . PHE A 1 80 ? 36.385 -25.832 -6.717 1.00 0.00 79 PHE A N 18
ATOM 32329 C CA . PHE A 1 80 ? 35.399 -26.688 -7.365 1.00 0.00 79 PHE A CA 18
ATOM 32330 C C . PHE A 1 80 ? 36.091 -27.752 -8.209 1.00 0.00 79 PHE A C 18
ATOM 32331 O O . PHE A 1 80 ? 36.843 -27.435 -9.131 1.00 0.00 79 PHE A O 18
ATOM 32348 N N . ASP A 1 81 ? 35.834 -29.017 -7.888 1.00 0.00 80 ASP A N 18
ATOM 32349 C CA . ASP A 1 81 ? 36.442 -30.117 -8.626 1.00 0.00 80 ASP A CA 18
ATOM 32350 C C . ASP A 1 81 ? 35.447 -30.727 -9.608 1.00 0.00 80 ASP A C 18
ATOM 32351 O O . ASP A 1 81 ? 34.334 -31.098 -9.233 1.00 0.00 80 ASP A O 18
ATOM 32360 N N . GL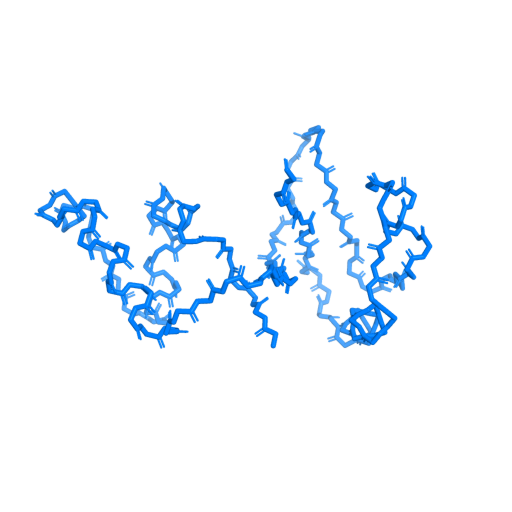Y A 1 82 ? 35.863 -30.832 -10.864 1.00 0.00 81 GLY A N 18
ATOM 32361 C CA . GLY A 1 82 ? 35.015 -31.404 -11.904 1.00 0.00 81 GLY A CA 18
ATOM 32362 C C . GLY A 1 82 ? 34.692 -32.865 -11.606 1.00 0.00 81 GLY A C 18
ATOM 32363 O O . GLY A 1 82 ? 33.635 -33.367 -11.987 1.00 0.00 81 GLY A O 18
ATOM 32367 N N . ASP A 1 83 ? 35.621 -33.544 -10.941 1.00 0.00 82 ASP A N 18
ATOM 32368 C CA . ASP A 1 83 ? 35.437 -34.954 -10.615 1.00 0.00 82 ASP A CA 18
ATOM 32369 C C . ASP A 1 83 ? 34.196 -35.156 -9.749 1.00 0.00 82 ASP A C 18
ATOM 32370 O O . ASP A 1 83 ? 33.411 -36.074 -9.987 1.00 0.00 82 ASP A O 18
ATOM 32379 N N . ALA A 1 84 ? 34.020 -34.303 -8.745 1.00 0.00 83 ALA A N 18
ATOM 32380 C CA . ALA A 1 84 ? 32.864 -34.420 -7.863 1.00 0.00 83 ALA A CA 18
ATOM 32381 C C . ALA A 1 84 ? 31.572 -34.254 -8.656 1.00 0.00 83 ALA A C 18
ATOM 32382 O O . ALA A 1 84 ? 30.613 -35.001 -8.464 1.00 0.00 83 ALA A O 18
ATOM 32389 N N . TYR A 1 85 ? 31.562 -33.278 -9.557 1.00 0.00 84 TYR A N 18
ATOM 32390 C CA . TYR A 1 85 ? 30.391 -33.026 -10.388 1.00 0.00 84 TYR A CA 18
ATOM 32391 C C . TYR A 1 85 ? 30.082 -34.243 -11.253 1.00 0.00 84 TYR A C 18
ATOM 32392 O O . TYR A 1 85 ? 28.935 -34.679 -11.350 1.00 0.00 84 TYR A O 18
ATOM 32410 N N . THR A 1 86 ? 31.119 -34.770 -11.894 1.00 0.00 85 THR A N 18
ATOM 32411 C CA . THR A 1 86 ? 30.967 -35.922 -12.773 1.00 0.00 85 THR A CA 18
ATOM 32412 C C . THR A 1 86 ? 30.429 -37.135 -12.022 1.00 0.00 85 THR A C 18
ATOM 32413 O O . THR A 1 86 ? 29.530 -37.817 -12.506 1.00 0.00 85 THR A O 18
ATOM 32424 N N . GLU A 1 87 ? 30.992 -37.418 -10.854 1.00 0.00 86 GLU A N 18
ATOM 32425 C CA . GLU A 1 87 ? 30.552 -38.572 -10.077 1.00 0.00 86 GLU A CA 18
ATOM 32426 C C . GLU A 1 87 ? 29.100 -38.432 -9.616 1.00 0.00 86 GLU A C 18
ATOM 32427 O O . GLU A 1 87 ? 28.307 -39.364 -9.753 1.00 0.00 86 GLU A O 18
ATOM 32439 N N . ALA A 1 88 ? 28.762 -37.276 -9.046 1.00 0.00 87 ALA A N 18
ATOM 32440 C CA . ALA A 1 88 ? 27.405 -37.049 -8.546 1.00 0.00 87 ALA A CA 18
ATOM 32441 C C . ALA A 1 88 ? 26.364 -37.045 -9.666 1.00 0.00 87 ALA A C 18
ATOM 32442 O O . ALA A 1 88 ? 25.315 -37.679 -9.550 1.00 0.00 87 ALA A O 18
ATOM 32449 N N . TYR A 1 89 ? 26.652 -36.319 -10.740 1.00 0.00 88 TYR A N 18
ATOM 32450 C CA . TYR A 1 89 ? 25.724 -36.227 -11.866 1.00 0.00 88 TYR A CA 18
ATOM 32451 C C . TYR A 1 89 ? 25.778 -37.476 -12.738 1.00 0.00 88 TYR A C 18
ATOM 32452 O O . TYR A 1 89 ? 24.789 -37.845 -13.372 1.00 0.00 88 TYR A O 18
ATOM 32470 N N . GLY A 1 90 ? 26.934 -38.124 -12.762 1.00 0.00 89 GLY A N 18
ATOM 32471 C CA . GLY A 1 90 ? 27.105 -39.334 -13.558 1.00 0.00 89 GLY A CA 18
ATOM 32472 C C . GLY A 1 90 ? 27.356 -39.013 -15.031 1.00 0.00 89 GLY A C 18
ATOM 32473 O O . GLY A 1 90 ? 27.246 -39.892 -15.886 1.00 0.00 89 GLY A O 18
ATOM 32477 N N . VAL A 1 91 ? 27.696 -37.759 -15.328 1.00 0.00 90 VAL A N 18
ATOM 32478 C CA . VAL A 1 91 ? 27.959 -37.366 -16.711 1.00 0.00 90 VAL A CA 18
ATOM 32479 C C . VAL A 1 91 ? 29.298 -36.640 -16.824 1.00 0.00 90 VAL A C 18
ATOM 32480 O O . VAL A 1 91 ? 29.759 -36.011 -15.872 1.00 0.00 90 VAL A O 18
ATOM 32493 N N . ALA A 1 92 ? 29.917 -36.742 -17.998 1.00 0.00 91 ALA A N 18
ATOM 32494 C CA . ALA A 1 92 ? 31.210 -36.104 -18.238 1.00 0.00 91 ALA A CA 18
ATOM 32495 C C . ALA A 1 92 ? 31.043 -34.628 -18.597 1.00 0.00 91 ALA A C 18
ATOM 32496 O O . ALA A 1 92 ? 30.052 -34.235 -19.212 1.00 0.00 91 ALA A O 18
ATOM 32503 N N . VAL A 1 93 ? 32.030 -33.821 -18.218 1.00 0.00 92 VAL A N 18
ATOM 32504 C CA . VAL A 1 93 ? 31.998 -32.392 -18.513 1.00 0.00 92 VAL A CA 18
ATOM 32505 C C . VAL A 1 93 ? 33.335 -31.942 -19.105 1.00 0.00 92 VAL A C 18
ATOM 32506 O O . VAL A 1 93 ? 34.364 -32.574 -18.865 1.00 0.00 92 VAL A O 18
ATOM 32519 N N . PRO A 1 94 ? 33.353 -30.868 -19.863 1.00 0.00 93 PRO A N 18
ATOM 32520 C CA . PRO A 1 94 ? 34.615 -30.348 -20.477 1.00 0.00 93 PRO A CA 18
ATOM 32521 C C . PRO A 1 94 ? 35.675 -30.047 -19.421 1.00 0.00 93 PRO A C 18
ATOM 32522 O O . PRO A 1 94 ? 35.365 -29.533 -18.349 1.00 0.00 93 PRO A O 18
ATOM 32533 N N . THR A 1 95 ? 36.923 -30.373 -19.729 1.00 0.00 94 THR A N 18
ATOM 32534 C CA . THR A 1 95 ? 38.019 -30.134 -18.795 1.00 0.00 94 THR A CA 18
ATOM 32535 C C . THR A 1 95 ? 38.227 -28.638 -18.563 1.00 0.00 94 THR A C 18
ATOM 32536 O O . THR A 1 95 ? 38.472 -28.201 -17.439 1.00 0.00 94 THR A O 18
ATOM 32547 N N . ASN A 1 96 ? 38.151 -27.863 -19.641 1.00 0.00 95 ASN A N 18
ATOM 32548 C CA . ASN A 1 96 ? 38.357 -26.420 -19.559 1.00 0.00 95 ASN A CA 18
ATOM 32549 C C . ASN A 1 96 ? 37.274 -25.727 -18.734 1.00 0.00 95 ASN A C 18
ATOM 32550 O O . ASN A 1 96 ? 37.480 -24.615 -18.248 1.00 0.00 95 ASN A O 18
ATOM 32561 N N . ILE A 1 97 ? 36.120 -26.366 -18.587 1.00 0.00 96 ILE A N 18
ATOM 32562 C CA . ILE A 1 97 ? 35.031 -25.758 -17.826 1.00 0.00 96 ILE A CA 18
ATOM 32563 C C . ILE A 1 97 ? 35.449 -25.536 -16.373 1.00 0.00 96 ILE A C 18
ATOM 32564 O O . ILE A 1 97 ? 34.990 -24.598 -15.724 1.00 0.00 96 ILE A O 18
ATOM 32580 N N . ALA A 1 98 ? 36.321 -26.406 -15.870 1.00 0.00 97 ALA A N 18
ATOM 32581 C CA . ALA A 1 98 ? 36.791 -26.296 -14.494 1.00 0.00 97 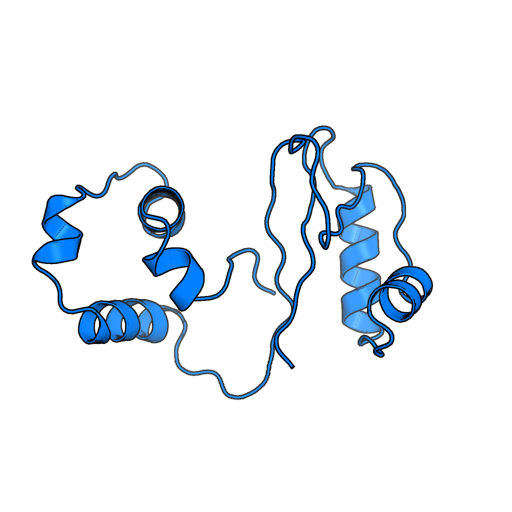ALA A CA 18
ATOM 32582 C C . ALA A 1 98 ? 37.537 -24.982 -14.279 1.00 0.00 97 ALA A C 18
ATOM 32583 O O . ALA A 1 98 ? 37.395 -24.341 -13.237 1.00 0.00 97 ALA A O 18
ATOM 32590 N N . ALA A 1 99 ? 38.337 -24.592 -15.265 1.00 0.00 98 ALA A N 18
ATOM 32591 C CA . ALA A 1 99 ? 39.108 -23.357 -15.165 1.00 0.00 98 ALA A CA 18
ATOM 32592 C C . ALA A 1 99 ? 38.190 -22.146 -15.029 1.00 0.00 98 ALA A C 18
ATOM 32593 O O . ALA A 1 99 ? 38.466 -21.234 -14.249 1.00 0.00 98 ALA A O 18
ATOM 32600 N N . ARG A 1 100 ? 37.102 -22.137 -15.793 1.00 0.00 99 ARG A N 18
ATOM 32601 C CA . ARG A 1 100 ? 36.161 -21.023 -15.742 1.00 0.00 99 ARG A CA 18
ATOM 32602 C C . ARG A 1 100 ? 35.565 -20.882 -14.344 1.00 0.00 99 ARG A C 18
ATOM 32603 O O . ARG A 1 100 ? 35.492 -19.781 -13.797 1.00 0.00 99 ARG A O 18
ATOM 32624 N N . ILE A 1 101 ? 35.144 -22.005 -13.772 1.00 0.00 100 ILE A N 18
ATOM 32625 C CA . ILE A 1 101 ? 34.557 -21.999 -12.436 1.00 0.00 100 ILE A CA 18
ATOM 32626 C C . ILE A 1 101 ? 35.570 -21.516 -11.404 1.00 0.00 100 ILE A C 18
ATOM 32627 O O . ILE A 1 101 ? 35.251 -20.697 -10.542 1.00 0.00 100 ILE A O 18
ATOM 32643 N N . GLN A 1 102 ? 36.792 -22.030 -11.498 1.00 0.00 101 GLN A N 18
ATOM 32644 C CA . GLN A 1 102 ? 37.848 -21.646 -10.567 1.00 0.00 101 GLN A CA 18
ATOM 32645 C C . GLN A 1 102 ? 38.151 -20.155 -10.684 1.00 0.00 101 GLN A C 18
ATOM 32646 O O . GLN A 1 102 ? 38.382 -19.477 -9.683 1.00 0.00 101 GLN A O 18
ATOM 32660 N N . ALA A 1 103 ? 38.150 -19.654 -11.914 1.00 0.00 102 ALA A N 18
ATOM 32661 C CA . ALA A 1 103 ? 38.430 -18.243 -12.157 1.00 0.00 102 ALA A CA 18
ATOM 32662 C C . ALA A 1 103 ? 37.400 -17.359 -11.462 1.00 0.00 102 ALA A C 18
ATOM 32663 O O . ALA A 1 103 ? 37.738 -16.307 -10.918 1.00 0.00 102 ALA A O 18
ATOM 32670 N N . GLN A 1 104 ? 36.142 -17.788 -11.484 1.00 0.00 103 GLN A N 18
ATOM 32671 C CA . GLN A 1 104 ? 35.072 -17.024 -10.857 1.00 0.00 103 GLN A CA 18
ATOM 32672 C C . GLN A 1 104 ? 35.291 -16.903 -9.353 1.00 0.00 103 GLN A C 18
ATOM 32673 O O . GLN A 1 104 ? 34.993 -15.872 -8.766 1.00 0.00 103 GLN A O 18
ATOM 32687 N N . ALA A 1 105 ? 35.789 -17.963 -8.732 1.00 0.00 104 ALA A N 18
ATOM 32688 C CA . ALA A 1 105 ? 36.006 -17.956 -7.286 1.00 0.00 104 ALA A CA 18
ATOM 32689 C C . ALA A 1 105 ? 36.942 -16.824 -6.870 1.00 0.00 104 ALA A C 18
ATOM 32690 O O . ALA A 1 105 ? 36.750 -16.199 -5.826 1.00 0.00 104 ALA A O 18
ATOM 32697 N N . ALA A 1 106 ? 37.957 -16.574 -7.680 1.00 0.00 105 ALA A N 18
ATOM 32698 C CA . ALA A 1 106 ? 38.929 -15.525 -7.381 1.00 0.00 105 ALA A CA 18
ATOM 32699 C C . ALA A 1 106 ? 38.280 -14.140 -7.337 1.00 0.00 105 ALA A C 18
ATOM 32700 O O . ALA A 1 106 ? 38.598 -13.328 -6.467 1.00 0.00 105 ALA A O 18
ATOM 32707 N N . GLU A 1 107 ? 37.384 -13.867 -8.282 1.00 0.00 106 GLU A N 18
ATOM 32708 C CA . GLU A 1 107 ? 36.717 -12.564 -8.337 1.00 0.00 106 GLU A CA 18
ATOM 32709 C C . GLU A 1 107 ? 35.312 -12.613 -7.731 1.00 0.00 106 GLU A C 18
ATOM 32710 O O . GLU A 1 107 ? 34.602 -11.608 -7.717 1.00 0.00 106 GLU A O 18
ATOM 32722 N N . LEU A 1 108 ? 34.910 -13.781 -7.242 1.00 0.00 107 LEU A N 18
ATOM 32723 C CA . LEU A 1 108 ? 33.587 -13.941 -6.654 1.00 0.00 107 LEU A CA 18
ATOM 32724 C C . LEU A 1 108 ? 33.490 -13.235 -5.307 1.00 0.00 107 LEU A C 18
ATOM 32725 O O . LEU A 1 108 ? 34.337 -13.416 -4.433 1.00 0.00 107 LEU A O 18
ATOM 32741 N N . ASN A 1 109 ? 32.441 -12.433 -5.151 1.00 0.00 108 ASN A N 18
ATOM 32742 C CA . ASN A 1 109 ? 32.220 -11.699 -3.913 1.00 0.00 108 ASN A CA 18
ATOM 32743 C C . ASN A 1 109 ? 31.558 -12.596 -2.872 1.00 0.00 108 ASN A C 18
ATOM 32744 O O . ASN A 1 109 ? 30.658 -13.374 -3.192 1.00 0.00 108 ASN A O 18
ATOM 32755 N N . ALA A 1 110 ? 32.006 -12.483 -1.627 1.00 0.00 109 ALA A N 18
ATOM 32756 C CA . ALA A 1 110 ? 31.448 -13.289 -0.550 1.00 0.00 109 ALA A CA 18
ATOM 32757 C C . ALA A 1 110 ? 29.954 -13.018 -0.397 1.00 0.00 109 ALA A C 18
ATOM 32758 O O . ALA A 1 110 ? 29.490 -11.900 -0.625 1.00 0.00 109 ALA A O 18
ATOM 32765 N N . GLY A 1 111 ? 29.208 -14.049 -0.015 1.00 0.00 110 GLY A N 18
ATOM 32766 C CA . GLY A 1 111 ? 27.765 -13.913 0.160 1.00 0.00 110 GLY A CA 18
ATOM 32767 C C . GLY A 1 111 ? 27.002 -14.305 -1.106 1.00 0.00 110 GLY A C 18
ATOM 32768 O O . GLY A 1 111 ? 25.775 -14.405 -1.087 1.00 0.00 110 GLY A O 18
ATOM 32772 N N . GLU A 1 112 ? 27.726 -14.535 -2.201 1.00 0.00 111 GLU A N 18
ATOM 32773 C CA . GLU A 1 112 ? 27.086 -14.924 -3.455 1.00 0.00 111 GLU A CA 18
ATOM 32774 C C . GLU A 1 112 ? 27.471 -16.353 -3.822 1.00 0.00 111 GLU A C 18
ATOM 32775 O O . GLU A 1 112 ? 28.654 -16.683 -3.904 1.00 0.00 111 GLU A O 18
ATOM 32787 N N . TRP A 1 113 ? 26.467 -17.197 -4.040 1.00 0.00 112 TRP A N 18
ATOM 32788 C CA . TRP A 1 113 ? 26.713 -18.596 -4.391 1.00 0.00 112 TRP A CA 18
ATOM 32789 C C . TRP A 1 113 ? 26.277 -18.891 -5.823 1.00 0.00 112 TRP A C 18
ATOM 32790 O O . TRP A 1 113 ? 25.235 -18.422 -6.276 1.00 0.00 112 TRP A O 18
ATOM 32811 N N . LEU A 1 114 ? 27.080 -19.688 -6.524 1.00 0.00 113 LEU A N 18
ATOM 32812 C CA . LEU A 1 114 ? 26.768 -20.062 -7.899 1.00 0.00 113 LEU A CA 18
ATOM 32813 C C . LEU A 1 114 ? 26.190 -21.472 -7.946 1.00 0.00 113 LEU A C 18
ATOM 32814 O O . LEU A 1 114 ? 26.495 -22.305 -7.093 1.00 0.00 113 LEU A O 18
ATOM 32830 N N . LEU A 1 115 ? 25.355 -21.733 -8.945 1.00 0.00 114 LEU A N 18
ATOM 32831 C CA . LEU A 1 115 ? 24.741 -23.048 -9.088 1.00 0.00 114 LEU A CA 18
ATOM 32832 C C . LEU A 1 115 ? 25.176 -23.702 -10.395 1.00 0.00 114 LEU A C 18
ATOM 32833 O O . LEU A 1 115 ? 25.413 -23.021 -11.393 1.00 0.00 114 LEU A O 18
ATOM 32849 N N . VAL A 1 116 ? 25.286 -25.026 -10.380 1.00 0.00 115 VAL A N 18
ATOM 32850 C CA . VAL A 1 116 ? 25.700 -25.761 -11.568 1.00 0.00 115 VAL A CA 18
ATOM 32851 C C . VAL A 1 116 ? 24.571 -26.667 -12.053 1.00 0.00 115 VAL A C 18
ATOM 32852 O O . VAL A 1 116 ? 24.044 -27.479 -11.294 1.00 0.00 115 VAL A O 18
ATOM 32865 N N . GLU A 1 117 ? 24.209 -26.519 -13.323 1.00 0.00 116 GLU A N 18
ATOM 32866 C CA . GLU A 1 117 ? 23.143 -27.326 -13.901 1.00 0.00 116 GLU A CA 18
ATOM 32867 C C . GLU A 1 117 ? 23.345 -27.485 -15.406 1.00 0.00 116 GLU A C 18
ATOM 32868 O O . GLU A 1 117 ? 24.052 -26.697 -16.033 1.00 0.00 116 GLU A O 18
ATOM 32880 N N . HIS A 1 118 ? 22.719 -28.509 -15.976 1.00 0.00 117 HIS A N 18
ATOM 32881 C CA . HIS A 1 118 ? 22.838 -28.762 -17.408 1.00 0.00 117 HIS A CA 18
ATOM 32882 C C . HIS A 1 118 ? 21.611 -29.508 -17.923 1.00 0.00 117 HIS A C 18
ATOM 32883 O O . HIS A 1 118 ? 21.072 -30.380 -17.242 1.00 0.00 117 HIS A O 18
ATOM 32897 N N . GLU A 1 119 ? 21.174 -29.156 -19.128 1.00 0.00 118 GLU A N 18
ATOM 32898 C CA . GLU A 1 119 ? 20.008 -29.799 -19.723 1.00 0.00 118 GLU A CA 18
ATOM 32899 C C . GLU A 1 119 ? 20.432 -30.760 -20.830 1.00 0.00 118 GLU A C 18
ATOM 32900 O O . GLU A 1 119 ? 21.176 -30.387 -21.738 1.00 0.00 118 GLU A O 18
ATOM 32912 N N . ALA A 1 120 ? 19.954 -31.997 -20.748 1.00 0.00 119 ALA A N 18
ATOM 32913 C CA . ALA A 1 120 ? 20.290 -33.003 -21.749 1.00 0.00 119 ALA A CA 18
ATOM 32914 C C . ALA A 1 120 ? 21.803 -33.166 -21.857 1.00 0.00 119 ALA A C 18
ATOM 32915 O O . ALA A 1 120 ? 22.249 -33.715 -22.852 1.00 0.00 119 ALA A O 18
ATOM 32923 N N . MET A 1 2 ? 11.285 -30.959 -10.183 1.00 0.00 1 MET A N 19
ATOM 32924 C CA . MET A 1 2 ? 10.234 -30.290 -11.003 1.00 0.00 1 MET A CA 19
ATOM 32925 C C . MET A 1 2 ? 10.057 -28.854 -10.524 1.00 0.00 1 MET A C 19
ATOM 32926 O O . MET A 1 2 ? 10.287 -27.906 -11.274 1.00 0.00 1 MET A O 19
ATOM 32940 N N . SER A 1 3 ? 9.645 -28.700 -9.270 1.00 0.00 2 SER A N 19
ATOM 32941 C CA . SER A 1 3 ? 9.440 -27.374 -8.700 1.00 0.00 2 SER A CA 19
ATOM 32942 C C . SER A 1 3 ? 10.750 -26.592 -8.680 1.00 0.00 2 SER A C 19
ATOM 32943 O O . SER A 1 3 ? 10.773 -25.393 -8.960 1.00 0.00 2 SER A O 19
ATOM 32951 N N . THR A 1 4 ? 11.837 -27.279 -8.345 1.00 0.00 3 THR A N 19
ATOM 32952 C CA . THR A 1 4 ? 13.147 -26.639 -8.291 1.00 0.00 3 THR A CA 19
ATOM 32953 C C . THR A 1 4 ? 13.620 -26.268 -9.693 1.00 0.00 3 THR A C 19
ATOM 32954 O O . THR A 1 4 ? 14.406 -25.338 -9.868 1.00 0.00 3 THR A O 19
ATOM 32965 N N . GLN A 1 5 ? 13.134 -27.002 -10.689 1.00 0.00 4 GLN A N 19
ATOM 32966 C CA . GLN A 1 5 ? 13.512 -26.742 -12.073 1.00 0.00 4 GLN A CA 19
ATOM 32967 C C . GLN A 1 5 ? 12.973 -25.389 -12.530 1.00 0.00 4 GLN A C 19
ATOM 32968 O O . GLN A 1 5 ? 11.820 -25.050 -12.264 1.00 0.00 4 GLN A O 19
ATOM 32982 N N . TYR A 1 6 ? 13.813 -24.622 -13.217 1.00 0.00 5 TYR A N 19
ATOM 32983 C CA . TYR A 1 6 ? 13.406 -23.308 -13.703 1.00 0.00 5 TYR A CA 19
ATOM 32984 C C . TYR A 1 6 ? 13.205 -23.334 -15.215 1.00 0.00 5 TYR A C 19
ATOM 32985 O O . TYR A 1 6 ? 14.004 -23.917 -15.949 1.00 0.00 5 TYR A O 19
ATOM 33003 N N . THR A 1 7 ? 12.130 -22.701 -15.672 1.00 0.00 6 THR A N 19
ATOM 33004 C CA . THR A 1 7 ? 11.824 -22.656 -17.097 1.00 0.00 6 THR A CA 19
ATOM 33005 C C . THR A 1 7 ? 11.532 -21.225 -17.536 1.00 0.00 6 THR A C 19
ATOM 33006 O O . THR A 1 7 ? 11.264 -20.355 -16.708 1.00 0.00 6 THR A O 19
ATOM 33017 N N . TYR A 1 8 ? 11.585 -20.988 -18.843 1.00 0.00 7 TYR A N 19
ATOM 33018 C CA . TYR A 1 8 ? 11.325 -19.656 -19.377 1.00 0.00 7 TYR A CA 19
ATOM 33019 C C . TYR A 1 8 ? 9.897 -19.224 -19.049 1.00 0.00 7 TYR A C 19
ATOM 33020 O O . TYR A 1 8 ? 9.651 -18.067 -18.708 1.00 0.00 7 TYR A O 19
ATOM 33038 N N . GLN A 1 9 ? 8.961 -20.163 -19.155 1.00 0.00 8 GLN A N 19
ATOM 33039 C CA . GLN A 1 9 ? 7.562 -19.870 -18.869 1.00 0.00 8 GLN A CA 19
ATOM 33040 C C . GLN A 1 9 ? 7.381 -19.458 -17.411 1.00 0.00 8 GLN A C 19
ATOM 33041 O O . GLN A 1 9 ? 6.639 -18.523 -17.107 1.00 0.00 8 GLN A O 19
ATOM 33055 N N . GLN A 1 10 ? 8.062 -20.162 -16.511 1.00 0.00 9 GLN A N 19
ATOM 33056 C CA . GLN A 1 10 ? 7.966 -19.859 -15.086 1.00 0.00 9 GLN A CA 19
ATOM 33057 C C . GLN A 1 10 ? 8.471 -18.450 -14.801 1.00 0.00 9 GLN A C 19
ATOM 33058 O O . GLN A 1 10 ? 7.877 -17.713 -14.014 1.00 0.00 9 GLN A O 19
ATOM 33072 N N . ILE A 1 11 ? 9.572 -18.082 -15.448 1.00 0.00 10 ILE A N 19
ATOM 33073 C CA . ILE A 1 11 ? 10.152 -16.758 -15.260 1.00 0.00 10 ILE A CA 19
ATOM 33074 C C . ILE A 1 11 ? 9.167 -15.675 -15.693 1.00 0.00 10 ILE A C 19
ATOM 33075 O O . ILE A 1 11 ? 8.982 -14.675 -14.999 1.00 0.00 10 ILE A O 19
ATOM 33091 N N . ALA A 1 12 ? 8.540 -15.884 -16.844 1.00 0.00 11 ALA A N 19
ATOM 33092 C CA . ALA A 1 12 ? 7.575 -14.924 -17.370 1.00 0.00 11 ALA A CA 19
ATOM 33093 C C . ALA A 1 12 ? 6.399 -14.755 -16.410 1.00 0.00 11 ALA A C 19
ATOM 33094 O O . ALA A 1 12 ? 5.891 -13.649 -16.226 1.00 0.00 11 ALA A O 19
ATOM 33101 N N . GLU A 1 13 ? 5.966 -15.858 -15.812 1.00 0.00 12 GLU A N 19
ATOM 33102 C CA . GLU A 1 13 ? 4.840 -15.821 -14.885 1.00 0.00 12 GLU A CA 19
ATOM 33103 C C . GLU A 1 13 ? 5.213 -15.083 -13.601 1.00 0.00 12 GLU A C 19
ATOM 33104 O O . GLU A 1 13 ? 4.383 -14.388 -13.015 1.00 0.00 12 GLU A O 19
ATOM 33116 N N . ASP A 1 14 ? 6.459 -15.239 -13.164 1.00 0.00 13 ASP A N 19
ATOM 33117 C CA . ASP A 1 14 ? 6.911 -14.578 -11.943 1.00 0.00 13 ASP A CA 19
ATOM 33118 C C . ASP A 1 14 ? 7.597 -13.254 -12.265 1.00 0.00 13 ASP A C 19
ATOM 33119 O O . ASP A 1 14 ? 8.636 -13.224 -12.924 1.00 0.00 13 ASP A O 19
ATOM 33128 N N . PHE A 1 15 ? 7.002 -12.163 -11.796 1.00 0.00 14 PHE A N 19
ATOM 33129 C CA . PHE A 1 15 ? 7.550 -10.833 -12.036 1.00 0.00 14 PHE A CA 19
ATOM 33130 C C . PHE A 1 15 ? 8.915 -10.656 -11.370 1.00 0.00 14 PHE A C 19
ATOM 33131 O O . PHE A 1 15 ? 9.816 -10.041 -11.940 1.00 0.00 14 PHE A O 19
ATOM 33148 N N . ARG A 1 16 ? 9.056 -11.172 -10.149 1.00 0.00 15 ARG A N 19
ATOM 33149 C CA . ARG A 1 16 ? 10.310 -11.031 -9.414 1.00 0.00 15 ARG A CA 19
ATOM 33150 C C . ARG A 1 16 ? 11.444 -11.835 -10.052 1.00 0.00 15 ARG A C 19
ATOM 33151 O O . ARG A 1 16 ? 12.579 -11.363 -10.118 1.00 0.00 15 ARG A O 19
ATOM 33172 N N . LEU A 1 17 ? 11.144 -13.041 -10.521 1.00 0.00 16 LEU A N 19
ATOM 33173 C CA . LEU A 1 17 ? 12.168 -13.873 -11.147 1.00 0.00 16 LEU A CA 19
ATOM 33174 C C . LEU A 1 17 ? 12.639 -13.248 -12.456 1.00 0.00 16 LEU A C 19
ATOM 33175 O O . LEU A 1 17 ? 13.819 -13.311 -12.796 1.00 0.00 16 LEU A O 19
ATOM 33191 N N . TRP A 1 18 ? 11.707 -12.652 -13.189 1.00 0.00 17 TRP A N 19
ATOM 33192 C CA . TRP A 1 18 ? 12.030 -12.029 -14.469 1.00 0.00 17 TRP A CA 19
ATOM 33193 C C . TRP A 1 18 ? 13.074 -10.930 -14.298 1.00 0.00 17 TRP A C 19
ATOM 33194 O O . TRP A 1 18 ? 14.031 -10.846 -15.068 1.00 0.00 17 TRP A O 19
ATOM 33215 N N . SER A 1 19 ? 12.877 -10.083 -13.296 1.00 0.00 18 SER A N 19
ATOM 33216 C CA . SER A 1 19 ? 13.802 -8.985 -13.047 1.00 0.00 18 SER A CA 19
ATOM 33217 C C . SER A 1 19 ? 15.186 -9.510 -12.696 1.00 0.00 18 SER A C 19
ATOM 33218 O O . SER A 1 19 ? 16.197 -8.892 -13.026 1.00 0.00 18 SER A O 19
ATOM 33226 N N . GLU A 1 20 ? 15.226 -10.646 -12.011 1.00 0.00 19 GLU A N 19
ATOM 33227 C CA . GLU A 1 20 ? 16.497 -11.230 -11.608 1.00 0.00 19 GLU A CA 19
ATOM 33228 C C . GLU A 1 20 ? 17.350 -11.616 -12.817 1.00 0.00 19 GLU A C 19
ATOM 33229 O O . GLU A 1 20 ? 18.552 -11.350 -12.842 1.00 0.00 19 GLU A O 19
ATOM 33241 N N . TYR A 1 21 ? 16.733 -12.244 -13.816 1.00 0.00 20 TYR A N 19
ATOM 33242 C CA . TYR A 1 21 ? 17.471 -12.651 -15.010 1.00 0.00 20 TYR A CA 19
ATOM 33243 C C . TYR A 1 21 ? 17.860 -11.452 -15.868 1.00 0.00 20 TYR A C 19
ATOM 33244 O O . TYR A 1 21 ? 18.977 -11.380 -16.380 1.00 0.00 20 TYR A O 19
ATOM 33262 N N . VAL A 1 22 ? 16.928 -10.522 -16.034 1.00 0.00 21 VAL A N 19
ATOM 33263 C CA . VAL A 1 22 ? 17.185 -9.342 -16.848 1.00 0.00 21 VAL A CA 19
ATOM 33264 C C . VAL A 1 22 ? 18.277 -8.475 -16.230 1.00 0.00 21 VAL A C 19
ATOM 33265 O O . VAL A 1 22 ? 19.203 -8.049 -16.920 1.00 0.00 21 VAL A O 19
ATOM 33278 N N . ASP A 1 23 ? 18.156 -8.228 -14.927 1.00 0.00 22 ASP A N 19
ATOM 33279 C CA . ASP A 1 23 ? 19.125 -7.413 -14.191 1.00 0.00 22 ASP A CA 19
ATOM 33280 C C . ASP A 1 23 ? 18.594 -7.111 -12.793 1.00 0.00 22 ASP A C 19
ATOM 33281 O O . ASP A 1 23 ? 17.433 -6.735 -12.630 1.00 0.00 22 ASP A O 19
ATOM 33290 N N . THR A 1 24 ? 19.446 -7.274 -11.788 1.00 0.00 23 THR A N 19
ATOM 33291 C CA . THR A 1 24 ? 19.039 -7.010 -10.413 1.00 0.00 23 THR A CA 19
ATOM 33292 C C . THR A 1 24 ? 18.987 -5.507 -10.144 1.00 0.00 23 THR A C 19
ATOM 33293 O O . THR A 1 24 ? 18.098 -5.024 -9.442 1.00 0.00 23 THR A O 19
ATOM 33304 N N . ALA A 1 25 ? 19.944 -4.774 -10.707 1.00 0.00 24 ALA A N 19
ATOM 33305 C CA . ALA A 1 25 ? 19.996 -3.327 -10.519 1.00 0.00 24 ALA A CA 19
ATOM 33306 C C . ALA A 1 25 ? 18.943 -2.625 -11.373 1.00 0.00 24 ALA A C 19
ATOM 33307 O O . ALA A 1 25 ? 18.542 -1.500 -11.077 1.00 0.00 24 ALA A O 19
ATOM 33314 N N . GLY A 1 26 ? 18.504 -3.290 -12.439 1.00 0.00 25 GLY A N 19
ATOM 33315 C CA . GLY A 1 26 ? 17.506 -2.709 -13.331 1.00 0.00 25 GLY A CA 19
ATOM 33316 C C . GLY A 1 26 ? 16.139 -2.633 -12.659 1.00 0.00 25 GLY A C 19
ATOM 33317 O O . GLY A 1 26 ? 15.824 -3.427 -11.772 1.00 0.00 25 GLY A O 19
ATOM 33321 N N . GLU A 1 27 ? 15.328 -1.672 -13.095 1.00 0.00 26 GLU A N 19
ATOM 33322 C CA . GLU A 1 27 ? 13.991 -1.496 -12.539 1.00 0.00 26 GLU A CA 19
ATOM 33323 C C . GLU A 1 27 ? 12.932 -1.887 -13.566 1.00 0.00 26 GLU A C 19
ATOM 33324 O O . GLU A 1 27 ? 12.964 -1.427 -14.708 1.00 0.00 26 GLU A O 19
ATOM 33336 N N . MET A 1 28 ? 11.999 -2.739 -13.156 1.00 0.00 27 MET A N 19
ATOM 33337 C CA . MET A 1 28 ? 10.941 -3.186 -14.055 1.00 0.00 27 MET A CA 19
ATOM 33338 C C . MET A 1 28 ? 9.593 -3.197 -13.341 1.00 0.00 27 MET A C 19
ATOM 33339 O O . MET A 1 28 ? 9.502 -3.575 -12.174 1.00 0.00 27 MET A O 19
ATOM 33353 N N . SER A 1 29 ? 8.549 -2.776 -14.050 1.00 0.00 28 SER A N 19
ATOM 33354 C CA . SER A 1 29 ? 7.209 -2.737 -13.471 1.00 0.00 28 SER A CA 19
ATOM 33355 C C . SER A 1 29 ? 6.258 -3.648 -14.243 1.00 0.00 28 SER A C 19
ATOM 33356 O O . SER A 1 29 ? 6.417 -3.857 -15.445 1.00 0.00 28 SER A O 19
ATOM 33364 N N . LYS A 1 30 ? 5.268 -4.186 -13.536 1.00 0.00 29 LYS A N 19
ATOM 33365 C CA . LYS A 1 30 ? 4.289 -5.078 -14.150 1.00 0.00 29 LYS A CA 19
ATOM 33366 C C . LYS A 1 30 ? 3.482 -4.356 -15.230 1.00 0.00 29 LYS A C 19
ATOM 33367 O O . LYS A 1 30 ? 2.879 -4.996 -16.091 1.00 0.00 29 LYS A O 19
ATOM 33386 N N . ASP A 1 31 ? 3.467 -3.028 -15.176 1.00 0.00 30 ASP A N 19
ATOM 33387 C CA . ASP A 1 31 ? 2.719 -2.245 -16.155 1.00 0.00 30 ASP A CA 19
ATOM 33388 C C . ASP A 1 31 ? 3.239 -2.506 -17.565 1.00 0.00 30 ASP A C 19
ATOM 33389 O O . ASP A 1 31 ? 2.462 -2.604 -18.515 1.00 0.00 30 ASP A O 19
ATOM 33398 N N . GLU A 1 32 ? 4.556 -2.622 -17.693 1.00 0.00 31 GLU A N 19
ATOM 33399 C CA . GLU A 1 32 ? 5.167 -2.877 -18.992 1.00 0.00 31 GLU A CA 19
ATOM 33400 C C . GLU A 1 32 ? 4.715 -4.229 -19.532 1.00 0.00 31 GLU A C 19
ATOM 33401 O O . GLU A 1 32 ? 4.478 -4.387 -20.730 1.00 0.00 31 GLU A O 19
ATOM 33413 N N . PHE A 1 33 ? 4.602 -5.201 -18.635 1.00 0.00 32 PHE A N 19
ATOM 33414 C CA . PHE A 1 33 ? 4.184 -6.545 -19.014 1.00 0.00 32 PHE A CA 19
ATOM 33415 C C . PHE A 1 33 ? 2.771 -6.535 -19.590 1.00 0.00 32 PHE A C 19
ATOM 33416 O O . PHE A 1 33 ? 2.478 -7.256 -20.543 1.00 0.00 32 PHE A O 19
ATOM 33433 N N . ASN A 1 34 ? 1.898 -5.725 -19.005 1.00 0.00 33 ASN A N 19
ATOM 33434 C CA . ASN A 1 34 ? 0.519 -5.647 -19.472 1.00 0.00 33 ASN A CA 19
ATOM 33435 C C . ASN A 1 34 ? 0.465 -5.192 -20.929 1.00 0.00 33 ASN A C 19
ATOM 33436 O O . ASN A 1 34 ? -0.300 -5.732 -21.729 1.00 0.00 33 ASN A O 19
ATOM 33447 N N . SER A 1 35 ? 1.279 -4.199 -21.268 1.00 0.00 34 SER A N 19
ATOM 33448 C CA . SER A 1 35 ? 1.313 -3.683 -22.631 1.00 0.00 34 SER A CA 19
ATOM 33449 C C . SER A 1 35 ? 1.784 -4.755 -23.607 1.00 0.00 34 SER A C 19
ATOM 33450 O O . SER A 1 35 ? 1.265 -4.871 -24.717 1.00 0.00 34 SER A O 19
ATOM 33458 N N . LEU A 1 36 ? 2.779 -5.531 -23.190 1.00 0.00 35 LEU A N 19
ATOM 33459 C CA . LEU A 1 36 ? 3.324 -6.584 -24.040 1.00 0.00 35 LEU A CA 19
ATOM 33460 C C . LEU A 1 36 ? 2.510 -7.868 -23.912 1.00 0.00 35 LEU A C 19
ATOM 33461 O O . LEU A 1 36 ? 2.113 -8.258 -22.815 1.00 0.00 35 LEU A O 19
ATOM 33477 N N . SER A 1 37 ? 2.272 -8.528 -25.042 1.00 0.00 36 SER A N 19
ATOM 33478 C CA . SER A 1 37 ? 1.512 -9.773 -25.043 1.00 0.00 36 SER A CA 19
ATOM 33479 C C . SER A 1 37 ? 2.348 -10.902 -24.445 1.00 0.00 36 SER A C 19
ATOM 33480 O O . SER A 1 37 ? 3.568 -10.789 -24.334 1.00 0.00 36 SER A O 19
ATOM 33488 N N . THR A 1 38 ? 1.684 -11.986 -24.059 1.00 0.00 37 THR A N 19
ATOM 33489 C CA . THR A 1 38 ? 2.380 -13.125 -23.470 1.00 0.00 37 THR A CA 19
ATOM 33490 C C . THR A 1 38 ? 3.383 -13.719 -24.459 1.00 0.00 37 THR A C 19
ATOM 33491 O O . THR A 1 38 ? 4.520 -14.017 -24.097 1.00 0.00 37 THR A O 19
ATOM 33502 N N . GLU A 1 39 ? 2.952 -13.892 -25.705 1.00 0.00 38 GLU A N 19
ATOM 33503 C CA . GLU A 1 39 ? 3.823 -14.455 -26.733 1.00 0.00 38 GLU A CA 19
ATOM 33504 C C . GLU A 1 39 ? 5.025 -13.547 -26.976 1.00 0.00 38 GLU A C 19
ATOM 33505 O O . GLU A 1 39 ? 6.147 -14.021 -27.158 1.00 0.00 38 GLU A O 19
ATOM 33517 N N . ASP A 1 40 ? 4.783 -12.240 -26.977 1.00 0.00 39 ASP A N 19
ATOM 33518 C CA . ASP A 1 40 ? 5.852 -11.272 -27.197 1.00 0.00 39 ASP A CA 19
ATOM 33519 C C . ASP A 1 40 ? 6.909 -11.375 -26.104 1.00 0.00 39 ASP A C 19
ATOM 33520 O O . ASP A 1 40 ? 8.102 -11.229 -26.366 1.00 0.00 39 ASP A O 19
ATOM 33529 N N . LYS A 1 41 ? 6.463 -11.612 -24.875 1.00 0.00 40 LYS A N 19
ATOM 33530 C CA . LYS A 1 41 ? 7.381 -11.717 -23.746 1.00 0.00 40 LYS A CA 19
ATOM 33531 C C . LYS A 1 41 ? 8.391 -12.841 -23.967 1.00 0.00 40 LYS A C 19
ATOM 33532 O O . LYS A 1 41 ? 9.591 -12.657 -23.762 1.00 0.00 40 LYS A O 19
ATOM 33551 N N . VAL A 1 42 ? 7.902 -14.005 -24.382 1.00 0.00 41 VAL A N 19
ATOM 33552 C CA . VAL A 1 42 ? 8.779 -15.147 -24.622 1.00 0.00 41 VAL A CA 19
ATOM 33553 C C . VAL A 1 42 ? 9.768 -14.847 -25.748 1.00 0.00 41 VAL A C 19
ATOM 33554 O O . VAL A 1 42 ? 10.959 -15.128 -25.630 1.00 0.00 41 VAL A O 19
ATOM 33567 N N . ARG A 1 43 ? 9.260 -14.283 -26.840 1.00 0.00 42 ARG A N 19
ATOM 33568 C CA . ARG A 1 43 ? 10.102 -13.956 -27.987 1.00 0.00 42 ARG A CA 19
ATOM 33569 C C . ARG A 1 43 ? 11.183 -12.951 -27.604 1.00 0.00 42 ARG A C 19
ATOM 33570 O O . ARG A 1 43 ? 12.340 -13.087 -27.996 1.00 0.00 42 ARG A O 19
ATOM 33591 N N . LEU A 1 44 ? 10.795 -11.937 -26.842 1.00 0.00 43 LEU A N 19
ATOM 33592 C CA . LEU A 1 44 ? 11.734 -10.908 -26.413 1.00 0.00 43 LEU A CA 19
ATOM 33593 C C . LEU A 1 44 ? 12.839 -11.508 -25.546 1.00 0.00 43 LEU A C 19
ATOM 33594 O O . LEU A 1 44 ? 14.010 -11.151 -25.680 1.00 0.00 43 LEU A O 19
ATOM 33610 N N . GLN A 1 45 ? 12.455 -12.403 -24.643 1.00 0.00 44 GLN A N 19
ATOM 33611 C CA . GLN A 1 45 ? 13.416 -13.028 -23.740 1.00 0.00 44 GLN A CA 19
ATOM 33612 C C . GLN A 1 45 ? 14.475 -13.811 -24.513 1.00 0.00 44 GLN A C 19
ATOM 33613 O O . GLN A 1 45 ? 15.664 -13.728 -24.205 1.00 0.00 44 GLN A O 19
ATOM 33627 N N . VAL A 1 46 ? 14.040 -14.573 -25.512 1.00 0.00 45 VAL A N 19
ATOM 33628 C CA . VAL A 1 46 ? 14.972 -15.365 -26.308 1.00 0.00 45 VAL A CA 19
ATOM 33629 C C . VAL A 1 46 ? 15.753 -14.475 -27.271 1.00 0.00 45 VAL A C 19
ATOM 33630 O O . VAL A 1 46 ? 16.881 -14.789 -27.639 1.00 0.00 45 VAL A O 19
ATOM 33643 N N . GLU A 1 47 ? 15.140 -13.370 -27.678 1.00 0.00 46 GLU A N 19
ATOM 33644 C CA . GLU A 1 47 ? 15.783 -12.443 -28.605 1.00 0.00 46 GLU A CA 19
ATOM 33645 C C . GLU A 1 47 ? 17.032 -11.818 -27.987 1.00 0.00 46 GLU A C 19
ATOM 33646 O O . GLU A 1 47 ? 18.048 -11.643 -28.660 1.00 0.00 46 GLU A O 19
ATOM 33658 N N . ALA A 1 48 ? 16.943 -11.461 -26.709 1.00 0.00 47 ALA A N 19
ATOM 33659 C CA . ALA A 1 48 ? 18.066 -10.831 -26.018 1.00 0.00 47 ALA A CA 19
ATOM 33660 C C . ALA A 1 48 ? 19.292 -11.741 -25.988 1.00 0.00 47 ALA A C 19
ATOM 33661 O O . ALA A 1 48 ? 20.418 -11.278 -26.171 1.00 0.00 47 ALA A O 19
ATOM 33668 N N . PHE A 1 49 ? 19.077 -13.030 -25.749 1.00 0.00 48 PHE A N 19
ATOM 33669 C CA . PHE A 1 49 ? 20.189 -13.976 -25.691 1.00 0.00 48 PHE A CA 19
ATOM 33670 C C . PHE A 1 49 ? 20.303 -14.793 -26.979 1.00 0.00 48 PHE A C 19
ATOM 33671 O O . PHE A 1 49 ? 21.134 -15.697 -27.072 1.00 0.00 48 PHE A O 19
ATOM 33688 N N . GLY A 1 50 ? 19.468 -14.483 -27.967 1.00 0.00 49 GLY A N 19
ATOM 33689 C CA . GLY A 1 50 ? 19.499 -15.210 -29.231 1.00 0.00 49 GLY A CA 19
ATOM 33690 C C . GLY A 1 50 ? 18.791 -16.554 -29.093 1.00 0.00 49 GLY A C 19
ATOM 33691 O O . GLY A 1 50 ? 18.237 -16.869 -28.040 1.00 0.00 49 GLY A O 19
ATOM 33695 N N . GLU A 1 51 ? 18.818 -17.346 -30.160 1.00 0.00 50 GLU A N 19
ATOM 33696 C CA . GLU A 1 51 ? 18.179 -18.657 -30.138 1.00 0.00 50 GLU A CA 19
ATOM 33697 C C . GLU A 1 51 ? 19.164 -19.718 -29.656 1.00 0.00 50 GLU A C 19
ATOM 33698 O O . GLU A 1 51 ? 20.353 -19.662 -29.974 1.00 0.00 50 GLU A O 19
ATOM 33710 N N . GLU A 1 52 ? 18.666 -20.681 -28.889 1.00 0.00 51 GLU A N 19
ATOM 33711 C CA . GLU A 1 52 ? 19.520 -21.744 -28.372 1.00 0.00 51 GLU A CA 19
ATOM 33712 C C . GLU A 1 52 ? 19.346 -23.018 -29.192 1.00 0.00 51 GLU A C 19
ATOM 33713 O O . GLU A 1 52 ? 18.398 -23.777 -28.985 1.00 0.00 51 GLU A O 19
ATOM 33725 N N . LYS A 1 53 ? 20.267 -23.249 -30.122 1.00 0.00 52 LYS A N 19
ATOM 33726 C CA . LYS A 1 53 ? 20.205 -24.439 -30.966 1.00 0.00 52 LYS A CA 19
ATOM 33727 C C . LYS A 1 53 ? 20.303 -25.705 -30.122 1.00 0.00 52 LYS A C 19
ATOM 33728 O O . LYS A 1 53 ? 19.539 -26.651 -30.313 1.00 0.00 52 LYS A O 19
ATOM 33747 N N . SER A 1 54 ? 21.250 -25.715 -29.189 1.00 0.00 53 SER A N 19
ATOM 33748 C CA . SER A 1 54 ? 21.442 -26.872 -28.321 1.00 0.00 53 SER A CA 19
ATOM 33749 C C . SER A 1 54 ? 21.476 -26.440 -26.854 1.00 0.00 53 SER A C 19
ATOM 33750 O O . SER A 1 54 ? 21.752 -25.279 -26.553 1.00 0.00 53 SER A O 19
ATOM 33758 N N . PRO A 1 55 ? 21.205 -27.340 -25.939 1.00 0.00 54 PRO A N 19
ATOM 33759 C CA . PRO A 1 55 ? 21.213 -27.022 -24.475 1.00 0.00 54 PRO A CA 19
ATOM 33760 C C . PRO A 1 55 ? 22.551 -26.439 -24.026 1.00 0.00 54 PRO A C 19
ATOM 33761 O O . PRO A 1 55 ? 23.612 -26.883 -24.465 1.00 0.00 54 PRO A O 19
ATOM 33772 N N . LYS A 1 56 ? 22.491 -25.444 -23.148 1.00 0.00 55 LYS A N 19
ATOM 33773 C CA . LYS A 1 56 ? 23.702 -24.807 -22.643 1.00 0.00 55 LYS A CA 19
ATOM 33774 C C . LYS A 1 56 ? 23.672 -24.723 -21.121 1.00 0.00 55 LYS A C 19
ATOM 33775 O O . LYS A 1 56 ? 22.604 -24.662 -20.513 1.00 0.00 55 LYS A O 19
ATOM 33794 N N . PHE A 1 57 ? 24.853 -24.724 -20.510 1.00 0.00 56 PHE A N 19
ATOM 33795 C CA . PHE A 1 57 ? 24.950 -24.649 -19.057 1.00 0.00 56 PHE A CA 19
ATOM 33796 C C . PHE A 1 57 ? 24.562 -23.256 -18.570 1.00 0.00 56 PHE A C 19
ATOM 33797 O O . PHE A 1 57 ? 25.065 -22.250 -19.071 1.00 0.00 56 PHE A O 19
ATOM 33814 N N . SER A 1 58 ? 23.661 -23.206 -17.594 1.00 0.00 57 SER A N 19
ATOM 33815 C CA . SER A 1 58 ? 23.204 -21.931 -17.049 1.00 0.00 57 SER A CA 19
ATOM 33816 C C . SER A 1 58 ? 23.317 -21.920 -15.528 1.00 0.00 57 SER A C 19
ATOM 33817 O O . SER A 1 58 ? 23.279 -22.971 -14.887 1.00 0.00 57 SER A O 19
ATOM 33825 N N . THR A 1 59 ? 23.454 -20.727 -14.958 1.00 0.00 58 THR A N 19
ATOM 33826 C CA . THR A 1 59 ? 23.568 -20.593 -13.510 1.00 0.00 58 THR A CA 19
ATOM 33827 C C . THR A 1 59 ? 22.540 -19.596 -12.982 1.00 0.00 58 THR A C 19
ATOM 33828 O O . THR A 1 59 ? 22.036 -18.756 -13.727 1.00 0.00 58 THR A O 19
ATOM 33839 N N . LYS A 1 60 ? 22.234 -19.698 -11.694 1.00 0.00 59 LYS A N 19
ATOM 33840 C CA . LYS A 1 60 ? 21.263 -18.803 -11.075 1.00 0.00 59 LYS A CA 19
ATOM 33841 C C . LYS A 1 60 ? 21.723 -18.398 -9.677 1.00 0.00 59 LYS A C 19
ATOM 33842 O O . LYS A 1 60 ? 22.167 -19.237 -8.893 1.00 0.00 59 LYS A O 19
ATOM 33861 N N . VAL A 1 61 ? 21.615 -17.109 -9.373 1.00 0.00 60 VAL A N 19
ATOM 33862 C CA . VAL A 1 61 ? 22.024 -16.605 -8.067 1.00 0.00 60 VAL A CA 19
ATOM 33863 C C . VAL A 1 61 ? 20.893 -16.764 -7.056 1.00 0.00 60 VAL A C 19
ATOM 33864 O O . VAL A 1 61 ? 19.776 -16.298 -7.283 1.00 0.00 60 VAL A O 19
ATOM 33877 N N . THR A 1 62 ? 21.188 -17.427 -5.943 1.00 0.00 61 THR A N 19
ATOM 33878 C CA . THR A 1 62 ? 20.185 -17.646 -4.908 1.00 0.00 61 THR A CA 19
ATOM 33879 C C . THR A 1 62 ? 20.704 -17.287 -3.537 1.00 0.00 61 THR A C 19
ATOM 33880 O O . THR A 1 62 ? 21.911 -17.235 -3.298 1.00 0.00 61 THR A O 19
ATOM 33891 N N . THR A 1 63 ? 19.765 -17.082 -2.633 1.00 0.00 62 THR A N 19
ATOM 33892 C CA . THR A 1 63 ? 20.097 -16.774 -1.265 1.00 0.00 62 THR A CA 19
ATOM 33893 C C . THR A 1 63 ? 20.231 -18.083 -0.510 1.00 0.00 62 THR A C 19
ATOM 33894 O O . THR A 1 63 ? 19.647 -19.092 -0.903 1.00 0.00 62 THR A O 19
ATOM 33905 N N . LYS A 1 64 ? 21.019 -18.063 0.547 1.00 0.00 63 LYS A N 19
ATOM 33906 C CA . LYS A 1 64 ? 21.251 -19.267 1.341 1.00 0.00 63 LYS A CA 19
ATOM 33907 C C . LYS A 1 64 ? 19.922 -19.986 1.623 1.00 0.00 63 LYS A C 19
ATOM 33908 O O . LYS A 1 64 ? 19.119 -19.510 2.426 1.00 0.00 63 LYS A O 19
ATOM 33927 N N . PRO A 1 65 ? 19.665 -21.109 0.978 1.00 0.00 64 PRO A N 19
ATOM 33928 C CA . PRO A 1 65 ? 18.400 -21.879 1.175 1.00 0.00 64 PRO A CA 19
ATOM 33929 C C . PRO A 1 65 ? 18.388 -22.659 2.486 1.00 0.00 64 PRO A C 19
ATOM 33930 O O . PRO A 1 65 ? 19.435 -22.891 3.091 1.00 0.00 64 PRO A O 19
ATOM 33941 N N . ASP A 1 66 ? 17.199 -23.067 2.913 1.00 0.00 65 ASP A N 19
ATOM 33942 C CA . ASP A 1 66 ? 17.063 -23.829 4.149 1.00 0.00 65 ASP A CA 19
ATOM 33943 C C . ASP A 1 66 ? 17.417 -25.293 3.906 1.00 0.00 65 ASP A C 19
ATOM 33944 O O . ASP A 1 66 ? 17.783 -25.671 2.792 1.00 0.00 65 ASP A O 19
ATOM 33953 N N . PHE A 1 67 ? 17.317 -26.112 4.949 1.00 0.00 66 PHE A N 19
ATOM 33954 C CA . PHE A 1 67 ? 17.641 -27.529 4.824 1.00 0.00 66 PHE A CA 19
ATOM 33955 C C . PHE A 1 67 ? 16.944 -28.133 3.608 1.00 0.00 66 PHE A C 19
ATOM 33956 O O . PHE A 1 67 ? 15.754 -27.914 3.386 1.00 0.00 66 PHE A O 19
ATOM 33973 N N . ASP A 1 68 ? 17.703 -28.883 2.815 1.00 0.00 67 ASP A N 19
ATOM 33974 C CA . ASP A 1 68 ? 17.158 -29.507 1.615 1.00 0.00 67 ASP A CA 19
ATOM 33975 C C . ASP A 1 68 ? 18.010 -30.700 1.194 1.00 0.00 67 ASP A C 19
ATOM 33976 O O . ASP A 1 68 ? 18.955 -31.076 1.888 1.00 0.00 67 ASP A O 19
ATOM 33985 N N . GLY A 1 69 ? 17.669 -31.292 0.054 1.00 0.00 68 GLY A N 19
ATOM 33986 C CA . GLY A 1 69 ? 18.411 -32.440 -0.451 1.00 0.00 68 GLY A CA 19
ATOM 33987 C C . GLY A 1 69 ? 18.292 -32.543 -1.967 1.00 0.00 68 GLY A C 19
ATOM 33988 O O . GLY A 1 69 ? 17.442 -31.897 -2.578 1.00 0.00 68 GLY A O 19
ATOM 33992 N N . PHE A 1 70 ? 19.153 -33.360 -2.569 1.00 0.00 69 PHE A N 19
ATOM 33993 C CA . PHE A 1 70 ? 19.138 -33.540 -4.016 1.00 0.00 69 PHE A CA 19
ATOM 33994 C C . PHE A 1 70 ? 19.521 -32.247 -4.734 1.00 0.00 69 PHE A C 19
ATOM 33995 O O . PHE A 1 70 ? 19.250 -32.085 -5.924 1.00 0.00 69 PHE A O 19
ATOM 34012 N N . GLN A 1 71 ? 20.155 -31.327 -4.009 1.00 0.00 70 GLN A N 19
ATOM 34013 C CA . GLN A 1 71 ? 20.568 -30.058 -4.599 1.00 0.00 70 GLN A CA 19
ATOM 34014 C C . GLN A 1 71 ? 22.015 -29.743 -4.234 1.00 0.00 70 GLN A C 19
ATOM 34015 O O . GLN A 1 71 ? 22.496 -30.134 -3.171 1.00 0.00 70 GLN A O 19
ATOM 34029 N N . PHE A 1 72 ? 22.702 -29.032 -5.122 1.00 0.00 71 PHE A N 19
ATOM 34030 C CA . PHE A 1 72 ? 24.094 -28.670 -4.883 1.00 0.00 71 PHE A CA 19
ATOM 34031 C C . PHE A 1 72 ? 24.277 -27.162 -5.045 1.00 0.00 71 PHE A C 19
ATOM 34032 O O . PHE A 1 72 ? 23.847 -26.580 -6.041 1.00 0.00 71 PHE A O 19
ATOM 34049 N N . TYR A 1 73 ? 24.899 -26.533 -4.052 1.00 0.00 72 TYR A N 19
ATOM 34050 C CA . TYR A 1 73 ? 25.112 -25.089 -4.088 1.00 0.00 72 TYR A CA 19
ATOM 34051 C C . TYR A 1 73 ? 26.598 -24.749 -4.008 1.00 0.00 72 TYR A C 19
ATOM 34052 O O . TYR A 1 73 ? 27.391 -25.506 -3.447 1.00 0.00 72 TYR A O 19
ATOM 34070 N N . ILE A 1 74 ? 26.964 -23.602 -4.573 1.00 0.00 73 ILE A N 19
ATOM 34071 C CA . ILE A 1 74 ? 28.355 -23.161 -4.564 1.00 0.00 73 ILE A CA 19
ATOM 34072 C C . ILE A 1 74 ? 28.563 -22.090 -3.496 1.00 0.00 73 ILE A C 19
ATOM 34073 O O . ILE A 1 74 ? 27.915 -21.045 -3.519 1.00 0.00 73 ILE A O 19
ATOM 34089 N N . GLU A 1 75 ? 29.473 -22.359 -2.564 1.00 0.00 74 GLU A N 19
ATOM 34090 C CA . GLU A 1 75 ? 29.758 -21.407 -1.496 1.00 0.00 74 GLU A CA 19
ATOM 34091 C C . GLU A 1 75 ? 30.465 -20.175 -2.052 1.00 0.00 74 GLU A C 19
ATOM 34092 O O . GLU A 1 75 ? 31.431 -20.291 -2.807 1.00 0.00 74 GLU A O 19
ATOM 34104 N N . ALA A 1 76 ? 29.979 -18.997 -1.674 1.00 0.00 75 ALA A N 19
ATOM 34105 C CA . ALA A 1 76 ? 30.577 -17.752 -2.144 1.00 0.00 75 ALA A CA 19
ATOM 34106 C C . ALA A 1 76 ? 32.003 -17.616 -1.624 1.00 0.00 75 ALA A C 19
ATOM 34107 O O . ALA A 1 76 ? 32.290 -17.946 -0.473 1.00 0.00 75 ALA A O 19
ATOM 34114 N N . GLY A 1 77 ? 32.897 -17.126 -2.478 1.00 0.00 76 GLY A N 19
ATOM 34115 C CA . GLY A 1 77 ? 34.292 -16.951 -2.090 1.00 0.00 76 GLY A CA 19
ATOM 34116 C C . GLY A 1 77 ? 35.070 -18.265 -2.183 1.00 0.00 76 GLY A C 19
ATOM 34117 O O . GLY A 1 77 ? 36.251 -18.316 -1.838 1.00 0.00 76 GLY A O 19
ATOM 34121 N N . ARG A 1 78 ? 34.408 -19.325 -2.645 1.00 0.00 77 ARG A N 19
ATOM 34122 C CA . ARG A 1 78 ? 35.061 -20.624 -2.768 1.00 0.00 77 ARG A CA 19
ATOM 34123 C C . ARG A 1 78 ? 35.355 -20.940 -4.231 1.00 0.00 77 ARG A C 19
ATOM 34124 O O . ARG A 1 78 ? 34.478 -20.829 -5.087 1.00 0.00 77 ARG A O 19
ATOM 34145 N N . ASP A 1 79 ? 36.593 -21.335 -4.509 1.00 0.00 78 ASP A N 19
ATOM 34146 C CA . ASP A 1 79 ? 36.989 -21.665 -5.872 1.00 0.00 78 ASP A CA 19
ATOM 34147 C C . ASP A 1 79 ? 36.262 -22.918 -6.347 1.00 0.00 78 ASP A C 19
ATOM 34148 O O . ASP A 1 79 ? 36.350 -23.974 -5.720 1.00 0.00 78 ASP A O 19
ATOM 34157 N N . PHE A 1 80 ? 35.542 -22.794 -7.458 1.00 0.00 79 PHE A N 19
ATOM 34158 C CA . PHE A 1 80 ? 34.801 -23.927 -8.005 1.00 0.00 79 PHE A CA 19
ATOM 34159 C C . PHE A 1 80 ? 35.757 -24.972 -8.567 1.00 0.00 79 PHE A C 19
ATOM 34160 O O . PHE A 1 80 ? 36.630 -24.659 -9.376 1.00 0.00 79 PHE A O 19
ATOM 34177 N N . ASP A 1 81 ? 35.582 -26.218 -8.137 1.00 0.00 80 ASP A N 19
ATOM 34178 C CA . ASP A 1 81 ? 36.433 -27.304 -8.606 1.00 0.00 80 ASP A CA 19
ATOM 34179 C C . ASP A 1 81 ? 35.668 -28.191 -9.585 1.00 0.00 80 ASP A C 19
ATOM 34180 O O . ASP A 1 81 ? 34.814 -28.980 -9.182 1.00 0.00 80 ASP A O 19
ATOM 34189 N N . GLY A 1 82 ? 35.981 -28.061 -10.870 1.00 0.00 81 GLY A N 19
ATOM 34190 C CA . GLY A 1 82 ? 35.315 -28.863 -11.889 1.00 0.00 81 GLY A CA 19
ATOM 34191 C C . GLY A 1 82 ? 35.569 -30.347 -11.653 1.00 0.00 81 GLY A C 19
ATOM 34192 O O . GLY A 1 82 ? 34.674 -31.176 -11.821 1.00 0.00 81 GLY A O 19
ATOM 34196 N N . ASP A 1 83 ? 36.797 -30.678 -11.262 1.00 0.00 82 ASP A N 19
ATOM 34197 C CA . ASP A 1 83 ? 37.155 -32.068 -11.005 1.00 0.00 82 ASP A CA 19
ATOM 34198 C C . ASP A 1 83 ? 36.299 -32.640 -9.879 1.00 0.00 82 ASP A C 19
ATOM 34199 O O . ASP A 1 83 ? 35.838 -33.778 -9.956 1.00 0.00 82 ASP A O 19
ATOM 34208 N N . ALA A 1 84 ? 36.078 -31.839 -8.839 1.00 0.00 83 ALA A N 19
ATOM 34209 C CA . ALA A 1 84 ? 35.261 -32.281 -7.716 1.00 0.00 83 ALA A CA 19
ATOM 34210 C C . ALA A 1 84 ? 33.845 -32.572 -8.194 1.00 0.00 83 ALA A C 19
ATOM 34211 O O . ALA A 1 84 ? 33.227 -33.559 -7.794 1.00 0.00 83 ALA A O 19
ATOM 34218 N N . TYR A 1 85 ? 33.347 -31.705 -9.069 1.00 0.00 84 TYR A N 19
ATOM 34219 C CA . TYR A 1 85 ? 32.011 -31.866 -9.626 1.00 0.00 84 TYR A CA 19
ATOM 34220 C C . TYR A 1 85 ? 31.920 -33.182 -10.390 1.00 0.00 84 TYR A C 19
ATOM 34221 O O . TYR A 1 85 ? 30.951 -33.930 -10.254 1.00 0.00 84 TYR A O 19
ATOM 34239 N N . THR A 1 86 ? 32.936 -33.445 -11.205 1.00 0.00 85 THR A N 19
ATOM 34240 C CA . THR A 1 86 ? 32.977 -34.663 -12.006 1.00 0.00 85 THR A CA 19
ATOM 34241 C C . THR A 1 86 ? 32.926 -35.902 -11.121 1.00 0.00 85 THR A C 19
ATOM 34242 O O . THR A 1 86 ? 32.179 -36.836 -11.397 1.00 0.00 85 THR A O 19
ATOM 34253 N N . GLU A 1 87 ? 33.723 -35.910 -10.063 1.00 0.00 86 GLU A N 19
ATOM 34254 C CA . GLU A 1 87 ? 33.754 -37.050 -9.153 1.00 0.00 86 GLU A CA 19
ATOM 34255 C C . GLU A 1 87 ? 32.417 -37.217 -8.428 1.00 0.00 86 GLU A C 19
ATOM 34256 O O . GLU A 1 87 ? 31.961 -38.337 -8.197 1.00 0.00 86 GLU A O 19
ATOM 34268 N N . ALA A 1 88 ? 31.812 -36.096 -8.046 1.00 0.00 87 ALA A N 19
ATOM 34269 C CA . ALA A 1 88 ? 30.545 -36.120 -7.315 1.00 0.00 87 ALA A CA 19
ATOM 34270 C C . ALA A 1 88 ? 29.412 -36.769 -8.116 1.00 0.00 87 ALA A C 19
ATOM 34271 O O . ALA A 1 88 ? 28.611 -37.519 -7.561 1.00 0.00 87 ALA A O 19
ATOM 34278 N N . TYR A 1 89 ? 29.329 -36.468 -9.409 1.00 0.00 88 TYR A N 19
ATOM 34279 C CA . TYR A 1 89 ? 28.260 -37.029 -10.236 1.00 0.00 88 TYR A CA 19
ATOM 34280 C C . TYR A 1 89 ? 28.753 -38.177 -11.116 1.00 0.00 88 TYR A C 19
ATOM 34281 O O . TYR A 1 89 ? 27.950 -38.896 -11.711 1.00 0.00 88 TYR A O 19
ATOM 34299 N N . GLY A 1 90 ? 30.065 -38.356 -11.190 1.00 0.00 89 GLY A N 19
ATOM 34300 C CA . GLY A 1 90 ? 30.632 -39.431 -11.996 1.00 0.00 89 GLY A CA 19
ATOM 34301 C C . GLY A 1 90 ? 30.543 -39.124 -13.491 1.00 0.00 89 GLY A C 19
ATOM 34302 O O . GLY A 1 90 ? 30.679 -40.023 -14.320 1.00 0.00 89 GLY A O 19
ATOM 34306 N N . VAL A 1 91 ? 30.316 -37.857 -13.835 1.00 0.00 90 VAL A N 19
ATOM 34307 C CA . VAL A 1 91 ? 30.219 -37.473 -15.242 1.00 0.00 90 VAL A CA 19
ATOM 34308 C C . VAL A 1 91 ? 31.131 -36.288 -15.547 1.00 0.00 90 VAL A C 19
ATOM 34309 O O . VAL A 1 91 ? 31.353 -35.427 -14.698 1.00 0.00 90 VAL A O 19
ATOM 34322 N N . ALA A 1 92 ? 31.650 -36.253 -16.772 1.00 0.00 91 ALA A N 19
ATOM 34323 C CA . ALA A 1 92 ? 32.542 -35.176 -17.194 1.00 0.00 91 ALA A CA 19
ATOM 34324 C C . ALA A 1 92 ? 31.755 -33.920 -17.557 1.00 0.00 91 ALA A C 19
ATOM 34325 O O . ALA A 1 92 ? 30.583 -33.994 -17.927 1.00 0.00 91 ALA A O 19
ATOM 34332 N N . VAL A 1 93 ? 32.413 -32.767 -17.457 1.00 0.00 92 VAL A N 19
ATOM 34333 C CA . VAL A 1 93 ? 31.770 -31.500 -17.787 1.00 0.00 92 VAL A CA 19
ATOM 34334 C C . VAL A 1 93 ? 32.633 -30.705 -18.773 1.00 0.00 92 VAL A C 19
ATOM 34335 O O . VAL A 1 93 ? 33.857 -30.843 -18.774 1.00 0.00 92 VAL A O 19
ATOM 34348 N N . PRO A 1 94 ? 32.039 -29.876 -19.605 1.00 0.00 93 PRO A N 19
ATOM 34349 C CA . PRO A 1 94 ? 32.805 -29.055 -20.598 1.00 0.00 93 PRO A CA 19
ATOM 34350 C C . PRO A 1 94 ? 33.843 -28.161 -19.924 1.00 0.00 93 PRO A C 19
ATOM 34351 O O . PRO A 1 94 ? 33.584 -27.578 -18.871 1.00 0.00 93 PRO A O 19
ATOM 34362 N N . THR A 1 95 ? 35.018 -28.061 -20.537 1.00 0.00 94 THR A N 19
ATOM 34363 C CA . THR A 1 95 ? 36.090 -27.237 -19.986 1.00 0.00 94 THR A CA 19
ATOM 34364 C C . THR A 1 95 ? 35.784 -25.747 -20.141 1.00 0.00 94 THR A C 19
ATOM 34365 O O . THR A 1 95 ? 36.067 -24.952 -19.244 1.00 0.00 94 THR A O 19
ATOM 34376 N N . ASN A 1 96 ? 35.219 -25.369 -21.285 1.00 0.00 95 ASN A N 19
ATOM 34377 C CA . ASN A 1 96 ? 34.899 -23.966 -21.541 1.00 0.00 95 ASN A CA 19
ATOM 34378 C C . ASN A 1 96 ? 33.893 -23.434 -20.524 1.00 0.00 95 ASN A C 19
ATOM 34379 O O . ASN A 1 96 ? 34.053 -22.333 -19.998 1.00 0.00 95 ASN A O 19
ATOM 34390 N N . ILE A 1 97 ? 32.860 -24.222 -20.248 1.00 0.00 96 ILE A N 19
ATOM 34391 C CA . ILE A 1 97 ? 31.839 -23.817 -19.289 1.00 0.00 96 ILE A CA 19
ATOM 34392 C C . ILE A 1 97 ? 32.423 -23.706 -17.886 1.00 0.00 96 ILE A C 19
ATOM 34393 O O . ILE A 1 97 ? 32.084 -22.789 -17.136 1.00 0.00 96 ILE A O 19
ATOM 34409 N N . ALA A 1 98 ? 33.298 -24.641 -17.531 1.00 0.00 97 ALA A N 19
ATOM 34410 C CA . ALA A 1 98 ? 33.910 -24.623 -16.208 1.00 0.00 97 ALA A CA 19
ATOM 34411 C C . ALA A 1 98 ? 34.693 -23.330 -16.007 1.00 0.00 97 ALA A C 19
ATOM 34412 O O . ALA A 1 98 ? 34.642 -22.724 -14.937 1.00 0.00 97 ALA A O 19
ATOM 34419 N N . ALA A 1 99 ? 35.404 -22.904 -17.046 1.00 0.00 98 ALA A N 19
ATOM 34420 C CA . ALA A 1 99 ? 36.179 -21.672 -16.970 1.00 0.00 98 ALA A CA 19
ATOM 34421 C C . ALA A 1 99 ? 35.252 -20.483 -16.732 1.00 0.00 98 ALA A C 19
ATOM 34422 O O . ALA A 1 99 ? 35.565 -19.584 -15.951 1.00 0.00 98 ALA A O 19
ATOM 34429 N N . ARG A 1 100 ? 34.108 -20.492 -17.411 1.00 0.00 99 ARG A N 19
ATOM 34430 C CA . ARG A 1 100 ? 33.132 -19.419 -17.272 1.00 0.00 99 ARG A CA 19
ATOM 34431 C C . ARG A 1 100 ? 32.624 -19.341 -15.835 1.00 0.00 99 ARG A C 19
ATOM 34432 O O . ARG A 1 100 ? 32.468 -18.254 -15.279 1.00 0.00 99 ARG A O 19
ATOM 34453 N N . ILE A 1 101 ? 32.363 -20.502 -15.245 1.00 0.00 100 ILE A N 19
ATOM 34454 C CA . ILE A 1 101 ? 31.867 -20.559 -13.875 1.00 0.00 100 ILE A CA 19
ATOM 34455 C C . ILE A 1 101 ? 32.871 -19.930 -12.915 1.00 0.00 100 ILE A C 19
ATOM 34456 O O . ILE A 1 101 ? 32.500 -19.156 -12.033 1.00 0.00 100 ILE A O 19
ATOM 34472 N N . GLN A 1 102 ? 34.145 -20.266 -13.092 1.00 0.00 101 GLN A N 19
ATOM 34473 C CA . GLN A 1 102 ? 35.190 -19.723 -12.232 1.00 0.00 101 GLN A CA 19
ATOM 34474 C C . GLN A 1 102 ? 35.248 -18.205 -12.359 1.00 0.00 101 GLN A C 19
ATOM 34475 O O . GLN A 1 102 ? 35.410 -17.495 -11.366 1.00 0.00 101 GLN A O 19
ATOM 34489 N N . ALA A 1 103 ? 35.112 -17.713 -13.585 1.00 0.00 102 ALA A N 19
ATOM 34490 C CA . ALA A 1 103 ? 35.144 -16.276 -13.828 1.00 0.00 102 ALA A CA 19
ATOM 34491 C C . ALA A 1 103 ? 34.004 -15.586 -13.088 1.00 0.00 102 ALA A C 19
ATOM 34492 O O . ALA A 1 103 ? 34.175 -14.501 -12.533 1.00 0.00 102 ALA A O 19
ATOM 34499 N N . GLN A 1 104 ? 32.838 -16.225 -13.085 1.00 0.00 103 GLN A N 19
ATOM 34500 C CA . GLN A 1 104 ? 31.671 -15.669 -12.412 1.00 0.00 103 GLN A CA 19
ATOM 34501 C C . GLN A 1 104 ? 31.932 -15.525 -10.915 1.00 0.00 103 GLN A C 19
ATOM 34502 O O . GLN A 1 104 ? 31.540 -14.534 -10.303 1.00 0.00 103 GLN A O 19
ATOM 34516 N N . ALA A 1 105 ? 32.593 -16.521 -10.335 1.00 0.00 104 ALA A N 19
ATOM 34517 C CA . ALA A 1 105 ? 32.900 -16.499 -8.907 1.00 0.00 104 ALA A CA 19
ATOM 34518 C C . ALA A 1 105 ? 33.780 -15.299 -8.561 1.00 0.00 104 ALA A C 19
ATOM 34519 O O . ALA A 1 105 ? 33.612 -14.672 -7.516 1.00 0.00 104 ALA A O 19
ATOM 34526 N N . ALA A 1 106 ? 34.721 -14.996 -9.446 1.00 0.00 105 ALA A N 19
ATOM 34527 C CA . ALA A 1 106 ? 35.638 -13.879 -9.235 1.00 0.00 105 ALA A CA 19
ATOM 34528 C C . ALA A 1 106 ? 34.881 -12.555 -9.125 1.00 0.00 105 ALA A C 19
ATOM 34529 O O . ALA A 1 106 ? 35.251 -11.685 -8.337 1.00 0.00 105 ALA A O 19
ATOM 34536 N N . GLU A 1 107 ? 33.822 -12.411 -9.914 1.00 0.00 106 GLU A N 19
ATOM 34537 C CA . GLU A 1 107 ? 33.023 -11.191 -9.891 1.00 0.00 106 GLU A CA 19
ATOM 34538 C C . GLU A 1 107 ? 31.807 -11.373 -8.993 1.00 0.00 106 GLU A C 19
ATOM 34539 O O . GLU A 1 107 ? 31.058 -10.430 -8.742 1.00 0.00 106 GLU A O 19
ATOM 34551 N N . LEU A 1 108 ? 31.618 -12.597 -8.513 1.00 0.00 107 LEU A N 19
ATOM 34552 C CA . LEU A 1 108 ? 30.501 -12.909 -7.649 1.00 0.00 107 LEU A CA 19
ATOM 34553 C C . LEU A 1 108 ? 30.696 -12.270 -6.276 1.00 0.00 107 LEU A C 19
ATOM 34554 O O . LEU A 1 108 ? 31.739 -12.433 -5.645 1.00 0.00 107 LEU A O 19
ATOM 34570 N N . ASN A 1 109 ? 29.683 -11.536 -5.826 1.00 0.00 108 ASN A N 19
ATOM 34571 C CA . ASN A 1 109 ? 29.748 -10.870 -4.530 1.00 0.00 108 ASN A CA 19
ATOM 34572 C C . ASN A 1 109 ? 29.408 -11.841 -3.405 1.00 0.00 108 ASN A C 19
ATOM 34573 O O . ASN A 1 109 ? 28.688 -12.818 -3.610 1.00 0.00 108 ASN A O 19
ATOM 34584 N N . ALA A 1 110 ? 29.932 -11.564 -2.215 1.00 0.00 109 ALA A N 19
ATOM 34585 C CA . ALA A 1 110 ? 29.680 -12.415 -1.059 1.00 0.00 109 ALA A CA 19
ATOM 34586 C C . ALA A 1 110 ? 28.196 -12.416 -0.704 1.00 0.00 109 ALA A C 19
ATOM 34587 O O . ALA A 1 110 ? 27.500 -11.420 -0.901 1.00 0.00 109 ALA A O 19
ATOM 34594 N N . GLY A 1 111 ? 27.720 -13.542 -0.183 1.00 0.00 110 GLY A N 19
ATOM 34595 C CA . GLY A 1 111 ? 26.315 -13.664 0.193 1.00 0.00 110 GLY A CA 19
ATOM 34596 C C . GLY A 1 111 ? 25.475 -14.238 -0.947 1.00 0.00 110 GLY A C 19
ATOM 34597 O O . GLY A 1 111 ? 24.299 -14.551 -0.759 1.00 0.00 110 GLY A O 19
ATOM 34601 N N . GLU A 1 112 ? 26.076 -14.379 -2.127 1.00 0.00 111 GLU A N 19
ATOM 34602 C CA . GLU A 1 112 ? 25.357 -14.923 -3.274 1.00 0.00 111 GLU A CA 19
ATOM 34603 C C . GLU A 1 112 ? 25.878 -16.315 -3.614 1.00 0.00 111 GLU A C 19
ATOM 34604 O O . GLU A 1 112 ? 27.083 -16.519 -3.762 1.00 0.00 111 GLU A O 19
ATOM 34616 N N . TRP A 1 113 ? 24.962 -17.272 -3.736 1.00 0.00 112 TRP A N 19
ATOM 34617 C CA . TRP A 1 113 ? 25.337 -18.646 -4.057 1.00 0.00 112 TRP A CA 19
ATOM 34618 C C . TRP A 1 113 ? 24.859 -19.024 -5.454 1.00 0.00 112 TRP A C 19
ATOM 34619 O O . TRP A 1 113 ? 23.775 -18.625 -5.879 1.00 0.00 112 TRP A O 19
ATOM 34640 N N . LEU A 1 114 ? 25.673 -19.799 -6.163 1.00 0.00 113 LEU A N 19
ATOM 34641 C CA . LEU A 1 114 ? 25.322 -20.228 -7.511 1.00 0.00 113 LEU A CA 19
ATOM 34642 C C . LEU A 1 114 ? 24.907 -21.696 -7.507 1.00 0.00 113 LEU A C 19
ATOM 34643 O O . LEU A 1 114 ? 25.499 -22.517 -6.806 1.00 0.00 113 LEU A O 19
ATOM 34659 N N . LEU A 1 115 ? 23.885 -22.021 -8.291 1.00 0.00 114 LEU A N 19
ATOM 34660 C CA . LEU A 1 115 ? 23.395 -23.392 -8.367 1.00 0.00 114 LEU A CA 19
ATOM 34661 C C . LEU A 1 115 ? 23.936 -24.088 -9.611 1.00 0.00 114 LEU A C 19
ATOM 34662 O O . LEU A 1 115 ? 23.743 -23.616 -10.732 1.00 0.00 114 LEU A O 19
ATOM 34678 N N . VAL A 1 116 ? 24.613 -25.213 -9.406 1.00 0.00 115 VAL A N 19
ATOM 34679 C CA . VAL A 1 116 ? 25.175 -25.967 -10.520 1.00 0.00 115 VAL A CA 19
ATOM 34680 C C . VAL A 1 116 ? 24.518 -27.339 -10.620 1.00 0.00 115 VAL A C 19
ATOM 34681 O O . VAL A 1 116 ? 24.543 -28.123 -9.671 1.00 0.00 115 VAL A O 19
ATOM 34694 N N . GLU A 1 117 ? 23.932 -27.622 -11.779 1.00 0.00 116 GLU A N 19
ATOM 34695 C CA . GLU A 1 117 ? 23.271 -28.903 -11.998 1.00 0.00 116 GLU A CA 19
ATOM 34696 C C . GLU A 1 117 ? 23.257 -29.250 -13.483 1.00 0.00 116 GLU A C 19
ATOM 34697 O O . GLU A 1 117 ? 23.387 -28.372 -14.336 1.00 0.00 116 GLU A O 19
ATOM 34709 N N . HIS A 1 118 ? 23.101 -30.535 -13.786 1.00 0.00 117 HIS A N 19
ATOM 34710 C CA . HIS A 1 118 ? 23.072 -30.984 -15.172 1.00 0.00 117 HIS A CA 19
ATOM 34711 C C . HIS A 1 118 ? 22.154 -32.192 -15.327 1.00 0.00 117 HIS A C 19
ATOM 34712 O O . HIS A 1 118 ? 22.229 -33.144 -14.550 1.00 0.00 117 HIS A O 19
ATOM 34726 N N . GLU A 1 119 ? 21.287 -32.145 -16.333 1.00 0.00 118 GLU A N 19
ATOM 34727 C CA . GLU A 1 119 ? 20.359 -33.243 -16.580 1.00 0.00 118 GLU A CA 19
ATOM 34728 C C . GLU A 1 119 ? 21.118 -34.523 -16.913 1.00 0.00 118 GLU A C 19
ATOM 34729 O O . GLU A 1 119 ? 22.035 -34.515 -17.735 1.00 0.00 118 GLU A O 19
ATOM 34741 N N . ALA A 1 120 ? 20.730 -35.619 -16.271 1.00 0.00 119 ALA A N 19
ATOM 34742 C CA . ALA A 1 120 ? 21.383 -36.902 -16.509 1.00 0.00 119 ALA A CA 19
ATOM 34743 C C . ALA A 1 120 ? 22.836 -36.858 -16.046 1.00 0.00 119 ALA A C 19
ATOM 34744 O O . ALA A 1 120 ? 23.703 -37.149 -16.853 1.00 0.00 119 ALA A O 19
ATOM 34752 N N . MET A 1 2 ? 11.353 -32.829 -14.154 1.00 0.00 1 MET A N 20
ATOM 34753 C CA . MET A 1 2 ? 11.469 -32.437 -15.587 1.00 0.00 1 MET A CA 20
ATOM 34754 C C . MET A 1 2 ? 11.327 -30.924 -15.712 1.00 0.00 1 MET A C 20
ATOM 34755 O O . MET A 1 2 ? 12.192 -30.254 -16.276 1.00 0.00 1 MET A O 20
ATOM 34769 N N . SER A 1 3 ? 10.230 -30.393 -15.183 1.00 0.00 2 SER A N 20
ATOM 34770 C CA . SER A 1 3 ? 9.983 -28.956 -15.240 1.00 0.00 2 SER A CA 20
ATOM 34771 C C . SER A 1 3 ? 10.675 -28.227 -14.086 1.00 0.00 2 SER A C 20
ATOM 34772 O O . SER A 1 3 ? 10.711 -26.997 -14.058 1.00 0.00 2 SER A O 20
ATOM 34780 N N . THR A 1 4 ? 11.223 -28.984 -13.137 1.00 0.00 3 THR A N 20
ATOM 34781 C CA . THR A 1 4 ? 11.903 -28.380 -11.996 1.00 0.00 3 THR A CA 20
ATOM 34782 C C . THR A 1 4 ? 12.993 -27.424 -12.470 1.00 0.00 3 THR A C 20
ATOM 34783 O O . THR A 1 4 ? 13.321 -26.454 -11.786 1.00 0.00 3 THR A O 20
ATOM 34794 N N . GLN A 1 5 ? 13.549 -27.701 -13.645 1.00 0.00 4 GLN A N 20
ATOM 34795 C CA . GLN A 1 5 ? 14.598 -26.856 -14.202 1.00 0.00 4 GLN A CA 20
ATOM 34796 C C . GLN A 1 5 ? 14.057 -25.460 -14.489 1.00 0.00 4 GLN A C 20
ATOM 34797 O O . GLN A 1 5 ? 12.873 -25.290 -14.778 1.00 0.00 4 GLN A O 20
ATOM 34811 N N . TYR A 1 6 ? 14.931 -24.461 -14.407 1.00 0.00 5 TYR A N 20
ATOM 34812 C CA . TYR A 1 6 ? 14.523 -23.084 -14.657 1.00 0.00 5 TYR A CA 20
ATOM 34813 C C . TYR A 1 6 ? 14.667 -22.736 -16.135 1.00 0.00 5 TYR A C 20
ATOM 34814 O O . TYR A 1 6 ? 15.666 -23.077 -16.771 1.00 0.00 5 TYR A O 20
ATOM 34832 N N . THR A 1 7 ? 13.660 -22.057 -16.673 1.00 0.00 6 THR A N 20
ATOM 34833 C CA . THR A 1 7 ? 13.671 -21.663 -18.076 1.00 0.00 6 THR A CA 20
ATOM 34834 C C . THR A 1 7 ? 13.259 -20.203 -18.222 1.00 0.00 6 THR A C 20
ATOM 34835 O O . THR A 1 7 ? 12.746 -19.596 -17.281 1.00 0.00 6 THR A O 20
ATOM 34846 N N . TYR A 1 8 ? 13.483 -19.642 -19.405 1.00 0.00 7 TYR A N 20
ATOM 34847 C CA . TYR A 1 8 ? 13.128 -18.250 -19.657 1.00 0.00 7 TYR A CA 20
ATOM 34848 C C . TYR A 1 8 ? 11.623 -18.051 -19.506 1.00 0.00 7 TYR A C 20
ATOM 34849 O O . TYR A 1 8 ? 11.169 -17.025 -18.998 1.00 0.00 7 TYR A O 20
ATOM 34867 N N . GLN A 1 9 ? 10.855 -19.039 -19.955 1.00 0.00 8 GLN A N 20
ATOM 34868 C CA . GLN A 1 9 ? 9.402 -18.968 -19.876 1.00 0.00 8 GLN A CA 20
ATOM 34869 C C . GLN A 1 9 ? 8.933 -18.857 -18.427 1.00 0.00 8 GLN A C 20
ATOM 34870 O O . GLN A 1 9 ? 8.009 -18.101 -18.124 1.00 0.00 8 GLN A O 20
ATOM 34884 N N . GLN A 1 10 ? 9.564 -19.615 -17.535 1.00 0.00 9 GLN A N 20
ATOM 34885 C CA . GLN A 1 10 ? 9.184 -19.584 -16.126 1.00 0.00 9 GLN A CA 20
ATOM 34886 C C . GLN A 1 10 ? 9.399 -18.191 -15.543 1.00 0.00 9 GLN A C 20
ATOM 34887 O O . GLN A 1 10 ? 8.568 -17.689 -14.788 1.00 0.00 9 GLN A O 20
ATOM 34901 N N . ILE A 1 11 ? 10.513 -17.566 -15.907 1.00 0.00 10 ILE A N 20
ATOM 34902 C CA . ILE A 1 11 ? 10.817 -16.224 -15.422 1.00 0.00 10 ILE A CA 20
ATOM 34903 C C . ILE A 1 11 ? 9.760 -15.237 -15.907 1.00 0.00 10 ILE A C 20
ATOM 34904 O O . ILE A 1 11 ? 9.288 -14.390 -15.150 1.00 0.00 10 ILE A O 20
ATOM 34920 N N . ALA A 1 12 ? 9.396 -15.361 -17.179 1.00 0.00 11 ALA A N 20
ATOM 34921 C CA . ALA A 1 12 ? 8.395 -14.483 -17.777 1.00 0.00 11 ALA A CA 20
ATOM 34922 C C . ALA A 1 12 ? 7.052 -14.623 -17.066 1.00 0.00 11 ALA A C 20
ATOM 34923 O O . ALA A 1 12 ? 6.338 -13.639 -16.874 1.00 0.00 11 ALA A O 20
ATOM 34930 N N . GLU A 1 13 ? 6.710 -15.850 -16.688 1.00 0.00 12 GLU A N 20
ATOM 34931 C CA . GLU A 1 13 ? 5.441 -16.102 -16.012 1.00 0.00 12 GLU A CA 20
ATOM 34932 C C . GLU A 1 13 ? 5.437 -15.485 -14.617 1.00 0.00 12 GLU A C 20
ATOM 34933 O O . GLU A 1 13 ? 4.404 -15.013 -14.143 1.00 0.00 12 GLU A O 20
ATOM 34945 N N . ASP A 1 14 ? 6.595 -15.483 -13.965 1.00 0.00 13 ASP A N 20
ATOM 34946 C CA . ASP A 1 14 ? 6.699 -14.911 -12.628 1.00 0.00 13 ASP A CA 20
ATOM 34947 C C . ASP A 1 14 ? 7.214 -13.476 -12.704 1.00 0.00 13 ASP A C 20
ATOM 34948 O O . ASP A 1 14 ? 8.367 -13.239 -13.063 1.00 0.00 13 ASP A O 20
ATOM 34957 N N . PHE A 1 15 ? 6.347 -12.527 -12.371 1.00 0.00 14 PHE A N 20
ATOM 34958 C CA . PHE A 1 15 ? 6.716 -11.118 -12.414 1.00 0.00 14 PHE A CA 20
ATOM 34959 C C . PHE A 1 15 ? 7.822 -10.799 -11.411 1.00 0.00 14 PHE A C 20
ATOM 34960 O O . PHE A 1 15 ? 8.739 -10.036 -11.711 1.00 0.00 14 PHE A O 20
ATOM 34977 N N . ARG A 1 16 ? 7.724 -11.372 -10.215 1.00 0.00 15 ARG A N 20
ATOM 34978 C CA . ARG A 1 16 ? 8.722 -11.116 -9.180 1.00 0.00 15 ARG A CA 20
ATOM 34979 C C . ARG A 1 16 ? 10.104 -11.602 -9.607 1.00 0.00 15 ARG A C 20
ATOM 34980 O O . ARG A 1 16 ? 11.102 -10.909 -9.407 1.00 0.00 15 ARG A O 20
ATOM 35001 N N . LEU A 1 17 ? 10.162 -12.796 -10.191 1.00 0.00 16 LEU A N 20
ATOM 35002 C CA . LEU A 1 17 ? 11.437 -13.352 -10.631 1.00 0.00 16 LEU A CA 20
ATOM 35003 C C . LEU A 1 17 ? 12.032 -12.527 -11.770 1.00 0.00 16 LEU A C 20
ATOM 35004 O O . LEU A 1 17 ? 13.242 -12.319 -11.829 1.00 0.00 16 LEU A O 20
ATOM 35020 N N . TRP A 1 18 ? 11.185 -12.064 -12.679 1.00 0.00 17 TRP A N 20
ATOM 35021 C CA . TRP A 1 18 ? 11.664 -11.275 -13.808 1.00 0.00 17 TRP A CA 20
ATOM 35022 C C . TRP A 1 18 ? 12.372 -10.013 -13.320 1.00 0.00 17 TRP A C 20
ATOM 35023 O O . TRP A 1 18 ? 13.476 -9.698 -13.761 1.00 0.00 17 TRP A O 20
ATOM 35044 N N . SER A 1 19 ? 11.719 -9.293 -12.417 1.00 0.00 18 SER A N 20
ATOM 35045 C CA . SER A 1 19 ? 12.279 -8.059 -11.876 1.00 0.00 18 SER A CA 20
ATOM 35046 C C . SER A 1 19 ? 13.491 -8.315 -10.979 1.00 0.00 18 SER A C 20
ATOM 35047 O O . SER A 1 19 ? 14.452 -7.548 -10.995 1.00 0.00 18 SER A O 20
ATOM 35055 N N . GLU A 1 20 ? 13.425 -9.368 -10.170 1.00 0.00 19 GLU A N 20
ATOM 35056 C CA . GLU A 1 20 ? 14.511 -9.671 -9.239 1.00 0.00 19 GLU A CA 20
ATOM 35057 C C . GLU A 1 20 ? 15.836 -9.941 -9.952 1.00 0.00 19 GLU A C 20
ATOM 35058 O O . GLU A 1 20 ? 16.868 -9.386 -9.576 1.00 0.00 19 GLU A O 20
ATOM 35070 N N . TYR A 1 21 ? 15.817 -10.796 -10.969 1.00 0.00 20 TYR A N 20
ATOM 35071 C CA . TYR A 1 21 ? 17.047 -11.113 -11.691 1.00 0.00 20 TYR A CA 20
ATOM 35072 C C . TYR A 1 21 ? 17.523 -9.937 -12.535 1.00 0.00 20 TYR A C 20
ATOM 35073 O O . TYR A 1 21 ? 18.721 -9.670 -12.618 1.00 0.00 20 TYR A O 20
ATOM 35091 N N . VAL A 1 22 ? 16.587 -9.243 -13.171 1.00 0.00 21 VAL A N 20
ATOM 35092 C CA . VAL A 1 22 ? 16.946 -8.110 -14.013 1.00 0.00 21 VAL A CA 20
ATOM 35093 C C . VAL A 1 22 ? 17.574 -6.991 -13.188 1.00 0.00 21 VAL A C 20
ATOM 35094 O O . VAL A 1 22 ? 18.641 -6.484 -13.534 1.00 0.00 21 VAL A O 20
ATOM 35107 N N . ASP A 1 23 ? 16.912 -6.626 -12.091 1.00 0.00 22 ASP A N 20
ATOM 35108 C CA . ASP A 1 23 ? 17.405 -5.573 -11.200 1.00 0.00 22 ASP A CA 20
ATOM 35109 C C . ASP A 1 23 ? 16.393 -5.292 -10.091 1.00 0.00 22 ASP A C 20
ATOM 35110 O O . ASP A 1 23 ? 15.187 -5.249 -10.332 1.00 0.00 22 ASP A O 20
ATOM 35119 N N . THR A 1 24 ? 16.890 -5.098 -8.874 1.00 0.00 23 THR A N 20
ATOM 35120 C CA . THR A 1 24 ? 16.012 -4.820 -7.742 1.00 0.00 23 THR A CA 20
ATOM 35121 C C . THR A 1 24 ? 15.409 -3.422 -7.851 1.00 0.00 23 THR A C 20
ATOM 35122 O O . THR A 1 24 ? 14.268 -3.194 -7.447 1.00 0.00 23 THR A O 20
ATOM 35133 N N . ALA A 1 25 ? 16.185 -2.486 -8.389 1.00 0.00 24 ALA A N 20
ATOM 35134 C CA . ALA A 1 25 ? 15.724 -1.109 -8.535 1.00 0.00 24 ALA A CA 20
ATOM 35135 C C . ALA A 1 25 ? 14.745 -0.969 -9.699 1.00 0.00 24 ALA A C 20
ATOM 35136 O O . ALA A 1 25 ? 13.934 -0.043 -9.728 1.00 0.00 24 ALA A O 20
ATOM 35143 N N . GLY A 1 26 ? 14.832 -1.878 -10.664 1.00 0.00 25 GLY A N 20
ATOM 35144 C CA . GLY A 1 26 ? 13.952 -1.823 -11.826 1.00 0.00 25 GLY A CA 20
ATOM 35145 C C . GLY A 1 26 ? 12.505 -2.118 -11.445 1.00 0.00 25 GLY A C 20
ATOM 35146 O O . GLY A 1 26 ? 12.234 -2.977 -10.605 1.00 0.00 25 GLY A O 20
ATOM 35150 N N . GLU A 1 27 ? 11.579 -1.403 -12.078 1.00 0.00 26 GLU A N 20
ATOM 35151 C CA . GLU A 1 27 ? 10.159 -1.595 -11.813 1.00 0.00 26 GLU A CA 20
ATOM 35152 C C . GLU A 1 27 ? 9.471 -2.215 -13.025 1.00 0.00 26 GLU A C 20
ATOM 35153 O O . GLU A 1 27 ? 9.752 -1.844 -14.165 1.00 0.00 26 GLU A O 20
ATOM 35165 N N . MET A 1 28 ? 8.569 -3.158 -12.776 1.00 0.00 27 MET A N 20
ATOM 35166 C CA . MET A 1 28 ? 7.850 -3.816 -13.862 1.00 0.00 27 MET A CA 20
ATOM 35167 C C . MET A 1 28 ? 6.373 -3.966 -13.513 1.00 0.00 27 MET A C 20
ATOM 35168 O O . MET A 1 28 ? 6.025 -4.295 -12.379 1.00 0.00 27 MET A O 20
ATOM 35182 N N . SER A 1 29 ? 5.508 -3.722 -14.493 1.00 0.00 28 SER A N 20
ATOM 35183 C CA . SER A 1 29 ? 4.071 -3.835 -14.272 1.00 0.00 28 SER A CA 20
ATOM 35184 C C . SER A 1 29 ? 3.465 -4.878 -15.206 1.00 0.00 28 SER A C 20
ATOM 35185 O O . SER A 1 29 ? 3.946 -5.086 -16.320 1.00 0.00 28 SER A O 20
ATOM 35193 N N . LYS A 1 30 ? 2.404 -5.529 -14.741 1.00 0.00 29 LYS A N 20
ATOM 35194 C CA . LYS A 1 30 ? 1.731 -6.551 -15.533 1.00 0.00 29 LYS A CA 20
ATOM 35195 C C . LYS A 1 30 ? 1.106 -5.954 -16.792 1.00 0.00 29 LYS A C 20
ATOM 35196 O O . LYS A 1 30 ? 0.821 -6.673 -17.751 1.00 0.00 29 LYS A O 20
ATOM 35215 N N . ASP A 1 31 ? 0.890 -4.641 -16.787 1.00 0.00 30 ASP A N 20
ATOM 35216 C CA . ASP A 1 31 ? 0.293 -3.977 -17.941 1.00 0.00 30 ASP A CA 20
ATOM 35217 C C . ASP A 1 31 ? 1.169 -4.171 -19.176 1.00 0.00 30 ASP A C 20
ATOM 35218 O O . ASP A 1 31 ? 0.669 -4.466 -20.262 1.00 0.00 30 ASP A O 20
ATOM 35227 N N . GLU A 1 32 ? 2.476 -4.007 -19.000 1.00 0.00 31 GLU A N 20
ATOM 35228 C CA . GLU A 1 32 ? 3.412 -4.173 -20.107 1.00 0.00 31 GLU A CA 20
ATOM 35229 C C . GLU A 1 32 ? 3.377 -5.607 -20.625 1.00 0.00 31 GLU A C 20
ATOM 35230 O O . GLU A 1 32 ? 3.459 -5.847 -21.830 1.00 0.00 31 GLU A O 20
ATOM 35242 N N . PHE A 1 33 ? 3.261 -6.555 -19.702 1.00 0.00 32 PHE A N 20
ATOM 35243 C CA . PHE A 1 33 ? 3.220 -7.969 -20.063 1.00 0.00 32 PHE A CA 20
ATOM 35244 C C . PHE A 1 33 ? 2.050 -8.265 -20.994 1.00 0.00 32 PHE A C 20
ATOM 35245 O O . PHE A 1 33 ? 2.211 -8.937 -22.005 1.00 0.00 32 PHE A O 20
ATOM 35262 N N . ASN A 1 34 ? 0.872 -7.770 -20.641 1.00 0.00 33 ASN A N 20
ATOM 35263 C CA . ASN A 1 34 ? -0.318 -8.003 -21.454 1.00 0.00 33 ASN A CA 20
ATOM 35264 C C . ASN A 1 34 ? -0.143 -7.440 -22.865 1.00 0.00 33 ASN A C 20
ATOM 35265 O O . ASN A 1 34 ? -0.578 -8.047 -23.843 1.00 0.00 33 ASN A O 20
ATOM 35276 N N . SER A 1 35 ? 0.476 -6.268 -22.958 1.00 0.00 34 SER A N 20
ATOM 35277 C CA . SER A 1 35 ? 0.683 -5.618 -24.250 1.00 0.00 34 SER A CA 20
ATOM 35278 C C . SER A 1 35 ? 1.528 -6.475 -25.196 1.00 0.00 34 SER A C 20
ATOM 35279 O O . SER A 1 35 ? 1.217 -6.583 -26.382 1.00 0.00 34 SER A O 20
ATOM 35287 N N . LEU A 1 36 ? 2.599 -7.067 -24.679 1.00 0.00 35 LEU A N 20
ATOM 35288 C CA . LEU A 1 36 ? 3.478 -7.889 -25.512 1.00 0.00 35 LEU A CA 20
ATOM 35289 C C . LEU A 1 36 ? 3.197 -9.377 -25.311 1.00 0.00 35 LEU A C 20
ATOM 35290 O O . LEU A 1 36 ? 2.872 -9.815 -24.211 1.00 0.00 35 LEU A O 20
ATOM 35306 N N . SER A 1 37 ? 3.328 -10.151 -26.381 1.00 0.00 36 SER A N 20
ATOM 35307 C CA . SER A 1 37 ? 3.086 -11.587 -26.300 1.00 0.00 36 SER A CA 20
ATOM 35308 C C . SER A 1 37 ? 4.188 -12.269 -25.493 1.00 0.00 36 SER A C 20
ATOM 35309 O O . SER A 1 37 ? 5.269 -11.712 -25.306 1.00 0.00 36 SER A O 20
ATOM 35317 N N . THR A 1 38 ? 3.901 -13.475 -25.014 1.00 0.00 37 THR A N 20
ATOM 35318 C CA . THR A 1 38 ? 4.871 -14.224 -24.222 1.00 0.00 37 THR A CA 20
ATOM 35319 C C . THR A 1 38 ? 6.125 -14.525 -25.038 1.00 0.00 37 THR A C 20
ATOM 35320 O O . THR A 1 38 ? 7.243 -14.393 -24.548 1.00 0.00 37 THR A O 20
ATOM 35331 N N . GLU A 1 39 ? 5.934 -14.943 -26.280 1.00 0.00 38 GLU A N 20
ATOM 35332 C CA . GLU A 1 39 ? 7.064 -15.267 -27.141 1.00 0.00 38 GLU A CA 20
ATOM 35333 C C . GLU A 1 39 ? 7.919 -14.031 -27.427 1.00 0.00 38 GLU A C 20
ATOM 35334 O O . GLU A 1 39 ? 9.145 -14.117 -27.480 1.00 0.00 38 GLU A O 20
ATOM 35346 N N . ASP A 1 40 ? 7.265 -12.892 -27.638 1.00 0.00 39 ASP A N 20
ATOM 35347 C CA . ASP A 1 40 ? 7.982 -11.656 -27.950 1.00 0.00 39 ASP A CA 20
ATOM 35348 C C . ASP A 1 40 ? 8.919 -11.218 -26.822 1.00 0.00 39 ASP A C 20
ATOM 35349 O O . ASP A 1 40 ? 10.055 -10.818 -27.083 1.00 0.00 39 ASP A O 20
ATOM 35358 N N . LYS A 1 41 ? 8.454 -11.281 -25.577 1.00 0.00 40 LYS A N 20
ATOM 35359 C CA . LYS A 1 41 ? 9.297 -10.866 -24.456 1.00 0.00 40 LYS A CA 20
ATOM 35360 C C . LYS A 1 41 ? 10.425 -11.867 -24.213 1.00 0.00 40 LYS A C 20
ATOM 35361 O O . LYS A 1 41 ? 11.519 -11.488 -23.794 1.00 0.00 40 LYS A O 20
ATOM 35380 N N . VAL A 1 42 ? 10.159 -13.141 -24.485 1.00 0.00 41 VAL A N 20
ATOM 35381 C CA . VAL A 1 42 ? 11.172 -14.174 -24.298 1.00 0.00 41 VAL A CA 20
ATOM 35382 C C . VAL A 1 42 ? 12.355 -13.942 -25.232 1.00 0.00 41 VAL A C 20
ATOM 35383 O O . VAL A 1 42 ? 13.510 -14.063 -24.825 1.00 0.00 41 VAL A O 20
ATOM 35396 N N . ARG A 1 43 ? 12.057 -13.610 -26.485 1.00 0.00 42 ARG A N 20
ATOM 35397 C CA . ARG A 1 43 ? 13.104 -13.366 -27.472 1.00 0.00 42 ARG A CA 20
ATOM 35398 C C . ARG A 1 43 ? 14.002 -12.217 -27.026 1.00 0.00 42 ARG A C 20
ATOM 35399 O O . ARG A 1 43 ? 15.226 -12.294 -27.130 1.00 0.00 42 ARG A O 20
ATOM 35420 N N . LEU A 1 44 ? 13.385 -11.153 -26.528 1.00 0.00 43 LEU A N 20
ATOM 35421 C CA . LEU A 1 44 ? 14.137 -9.993 -26.063 1.00 0.00 43 LEU A CA 20
ATOM 35422 C C . LEU A 1 44 ? 15.040 -10.372 -24.892 1.00 0.00 43 LEU A C 20
ATOM 35423 O O . LEU A 1 44 ? 16.192 -9.945 -24.819 1.00 0.00 43 LEU A O 20
ATOM 35439 N N . GLN A 1 45 ? 14.497 -11.163 -23.971 1.00 0.00 44 GLN A N 20
ATOM 35440 C CA . GLN A 1 45 ? 15.247 -11.584 -22.790 1.00 0.00 44 GLN A CA 20
ATOM 35441 C C . GLN A 1 45 ? 16.486 -12.393 -23.169 1.00 0.00 44 GLN A C 20
ATOM 35442 O O . GLN A 1 45 ? 17.564 -12.182 -22.614 1.00 0.00 44 GLN A O 20
ATOM 35456 N N . VAL A 1 46 ? 16.331 -13.322 -24.108 1.00 0.00 45 VAL A N 20
ATOM 35457 C CA . VAL A 1 46 ? 17.455 -14.150 -24.535 1.00 0.00 45 VAL A CA 20
ATOM 35458 C C . VAL A 1 46 ? 18.416 -13.352 -25.409 1.00 0.00 45 VAL A C 20
ATOM 35459 O O . VAL A 1 46 ? 19.607 -13.643 -25.459 1.00 0.00 45 VAL A O 20
ATOM 35472 N N . GLU A 1 47 ? 17.888 -12.351 -26.103 1.00 0.00 46 GLU A N 20
ATOM 35473 C CA . GLU A 1 47 ? 18.708 -11.522 -26.980 1.00 0.00 46 GLU A CA 20
ATOM 35474 C C . GLU A 1 47 ? 19.799 -10.807 -26.185 1.00 0.00 46 GLU A C 20
ATOM 35475 O O . GLU A 1 47 ? 20.938 -10.696 -26.638 1.00 0.00 46 GLU A O 20
ATOM 35487 N N . ALA A 1 48 ? 19.440 -10.316 -25.004 1.00 0.00 47 ALA A N 20
ATOM 35488 C CA . ALA A 1 48 ? 20.394 -9.603 -24.160 1.00 0.00 47 ALA A CA 20
ATOM 35489 C C . ALA A 1 48 ? 21.570 -10.499 -23.778 1.00 0.00 47 ALA A C 20
ATOM 35490 O O . ALA A 1 48 ? 22.715 -10.049 -23.742 1.00 0.00 47 ALA A O 20
ATOM 35497 N N . PHE A 1 49 ? 21.283 -11.764 -23.487 1.00 0.00 48 PHE A N 20
ATOM 35498 C CA . PHE A 1 49 ? 22.334 -12.704 -23.103 1.00 0.00 48 PHE A CA 20
ATOM 35499 C C . PHE A 1 49 ? 22.743 -13.598 -24.276 1.00 0.00 48 PHE A C 20
ATOM 35500 O O . PHE A 1 49 ? 23.520 -14.538 -24.104 1.00 0.00 48 PHE A O 20
ATOM 35517 N N . GLY A 1 50 ? 22.219 -13.310 -25.465 1.00 0.00 49 GLY A N 20
ATOM 35518 C CA . GLY A 1 50 ? 22.543 -14.103 -26.646 1.00 0.00 49 GLY A CA 20
ATOM 35519 C C . GLY A 1 50 ? 21.528 -15.226 -26.841 1.00 0.00 49 GLY A C 20
ATOM 35520 O O . GLY A 1 50 ? 20.946 -15.722 -25.877 1.00 0.00 49 GLY A O 20
ATOM 35524 N N . GLU A 1 51 ? 21.324 -15.624 -28.092 1.00 0.00 50 GLU A N 20
ATOM 35525 C CA . GLU A 1 51 ? 20.377 -16.691 -28.399 1.00 0.00 50 GLU A CA 20
ATOM 35526 C C . GLU A 1 51 ? 20.973 -18.054 -28.063 1.00 0.00 50 GLU A C 20
ATOM 35527 O O . GLU A 1 51 ? 22.191 -18.233 -28.087 1.00 0.00 50 GLU A O 20
ATOM 35539 N N . GLU A 1 52 ? 20.104 -19.010 -27.752 1.00 0.00 51 GLU A N 20
ATOM 35540 C CA . GLU A 1 52 ? 20.553 -20.355 -27.412 1.00 0.00 51 GLU A CA 20
ATOM 35541 C C . GLU A 1 52 ? 20.297 -21.312 -28.574 1.00 0.00 51 GLU A C 20
ATOM 35542 O O . GLU A 1 52 ? 19.212 -21.881 -28.694 1.00 0.00 51 GLU A O 20
ATOM 35554 N N . LYS A 1 53 ? 21.302 -21.486 -29.428 1.00 0.00 52 LYS A N 20
ATOM 35555 C CA . LYS A 1 53 ? 21.171 -22.377 -30.576 1.00 0.00 52 LYS A CA 20
ATOM 35556 C C . LYS A 1 53 ? 20.983 -23.823 -30.125 1.00 0.00 52 LYS A C 20
ATOM 35557 O O . LYS A 1 53 ? 20.183 -24.562 -30.695 1.00 0.00 52 LYS A O 20
ATOM 35576 N N . SER A 1 54 ? 21.730 -24.217 -29.098 1.00 0.00 53 SER A N 20
ATOM 35577 C CA . SER A 1 54 ? 21.643 -25.578 -28.577 1.00 0.00 53 SER A CA 20
ATOM 35578 C C . SER A 1 54 ? 21.445 -25.557 -27.062 1.00 0.00 53 SER A C 20
ATOM 35579 O O . SER A 1 54 ? 21.773 -24.569 -26.406 1.00 0.00 53 SER A O 20
ATOM 35587 N N . PRO A 1 55 ? 20.926 -26.617 -26.491 1.00 0.00 54 PRO A N 20
ATOM 35588 C CA . PRO A 1 55 ? 20.696 -26.697 -25.015 1.00 0.00 54 PRO A CA 20
ATOM 35589 C C . PRO A 1 55 ? 21.977 -26.432 -24.228 1.00 0.00 54 PRO A C 20
ATOM 35590 O O . PRO A 1 55 ? 23.049 -26.921 -24.585 1.00 0.00 54 PRO A O 20
ATOM 35601 N N . LYS A 1 56 ? 21.861 -25.655 -23.154 1.00 0.00 55 LYS A N 20
ATOM 35602 C CA . LYS A 1 56 ? 23.021 -25.336 -22.329 1.00 0.00 55 LYS A CA 20
ATOM 35603 C C . LYS A 1 56 ? 22.701 -25.534 -20.852 1.00 0.00 55 LYS A C 20
ATOM 35604 O O . LYS A 1 56 ? 21.536 -25.576 -20.458 1.00 0.00 55 LYS A O 20
ATOM 35623 N N . PHE A 1 57 ? 23.745 -25.652 -20.039 1.00 0.00 56 PHE A N 20
ATOM 35624 C CA . PHE A 1 57 ? 23.566 -25.841 -18.604 1.00 0.00 56 PHE A CA 20
ATOM 35625 C C . PHE A 1 57 ? 23.070 -24.546 -17.965 1.00 0.00 56 PHE A C 20
ATOM 35626 O O . PHE A 1 57 ? 23.649 -23.481 -18.175 1.00 0.00 56 PHE A O 20
ATOM 35643 N N . SER A 1 58 ? 21.989 -24.639 -17.194 1.00 0.00 57 SER A N 20
ATOM 35644 C CA . SER A 1 58 ? 21.428 -23.458 -16.548 1.00 0.00 57 SER A CA 20
ATOM 35645 C C . SER A 1 58 ? 21.955 -23.304 -15.124 1.00 0.00 57 SER A C 20
ATOM 35646 O O . SER A 1 58 ? 22.390 -24.272 -14.501 1.00 0.00 57 SER A O 20
ATOM 35654 N N . THR A 1 59 ? 21.902 -22.075 -14.618 1.00 0.00 58 THR A N 20
ATOM 35655 C CA . THR A 1 59 ? 22.365 -21.788 -13.266 1.00 0.00 58 THR A CA 20
ATOM 35656 C C . THR A 1 59 ? 21.400 -20.835 -12.567 1.00 0.00 58 THR A C 20
ATOM 35657 O O . THR A 1 59 ? 20.591 -20.173 -13.217 1.00 0.00 58 THR A O 20
ATOM 35668 N N . LYS A 1 60 ? 21.486 -20.769 -11.242 1.00 0.00 59 LYS A N 20
ATOM 35669 C CA . LYS A 1 60 ? 20.609 -19.888 -10.476 1.00 0.00 59 LYS A CA 20
ATOM 35670 C C . LYS A 1 60 ? 21.381 -19.218 -9.342 1.00 0.00 59 LYS A C 20
ATOM 35671 O O . LYS A 1 60 ? 22.112 -19.879 -8.607 1.00 0.00 59 LYS A O 20
ATOM 35690 N N . VAL A 1 61 ? 21.204 -17.909 -9.195 1.00 0.00 60 VAL A N 20
ATOM 35691 C CA . VAL A 1 61 ? 21.885 -17.175 -8.132 1.00 0.00 60 VAL A CA 20
ATOM 35692 C C . VAL A 1 61 ? 21.085 -17.273 -6.837 1.00 0.00 60 VAL A C 20
ATOM 35693 O O . VAL A 1 61 ? 19.893 -16.964 -6.811 1.00 0.00 60 VAL A O 20
ATOM 35706 N N . THR A 1 62 ? 21.739 -17.722 -5.771 1.00 0.00 61 THR A N 20
ATOM 35707 C CA . THR A 1 62 ? 21.063 -17.873 -4.486 1.00 0.00 61 THR A CA 20
ATOM 35708 C C . THR A 1 62 ? 21.834 -17.242 -3.352 1.00 0.00 61 THR A C 20
ATOM 35709 O O . THR A 1 62 ? 23.034 -16.990 -3.445 1.00 0.00 61 THR A O 20
ATOM 35720 N N . THR A 1 63 ? 21.119 -17.038 -2.262 1.00 0.00 62 THR A N 20
ATOM 35721 C CA . THR A 1 63 ? 21.700 -16.489 -1.063 1.00 0.00 62 THR A CA 20
ATOM 35722 C C . THR A 1 63 ? 21.964 -17.637 -0.109 1.00 0.00 62 THR A C 20
ATOM 35723 O O . THR A 1 63 ? 21.296 -18.668 -0.181 1.00 0.00 62 THR A O 20
ATOM 35734 N N . LYS A 1 64 ? 22.954 -17.469 0.745 1.00 0.00 63 LYS A N 20
ATOM 35735 C CA . LYS A 1 64 ? 23.328 -18.520 1.689 1.00 0.00 63 LYS A CA 20
ATOM 35736 C C . LYS A 1 64 ? 22.076 -19.122 2.348 1.00 0.00 63 LYS A C 20
ATOM 35737 O O . LYS A 1 64 ? 21.457 -18.487 3.201 1.00 0.00 63 LYS A O 20
ATOM 35756 N N . PRO A 1 65 ? 21.689 -20.328 1.968 1.00 0.00 64 PRO A N 20
ATOM 35757 C CA . PRO A 1 65 ? 20.486 -21.004 2.535 1.00 0.00 64 PRO A CA 20
ATOM 35758 C C . PRO A 1 65 ? 20.752 -21.606 3.912 1.00 0.00 64 PRO A C 20
ATOM 35759 O O . PRO A 1 65 ? 21.904 -21.797 4.303 1.00 0.00 64 PRO A O 20
ATOM 35770 N N . ASP A 1 66 ? 19.683 -21.922 4.633 1.00 0.00 65 ASP A N 20
ATOM 35771 C CA . ASP A 1 66 ? 19.820 -22.523 5.953 1.00 0.00 65 ASP A CA 20
ATOM 35772 C C . ASP A 1 66 ? 20.163 -24.002 5.805 1.00 0.00 65 ASP A C 20
ATOM 35773 O O . ASP A 1 66 ? 19.805 -24.629 4.809 1.00 0.00 65 ASP A O 20
ATOM 35782 N N . PHE A 1 67 ? 20.869 -24.553 6.786 1.00 0.00 66 PHE A N 20
ATOM 35783 C CA . PHE A 1 67 ? 21.256 -25.957 6.722 1.00 0.00 66 PHE A CA 20
ATOM 35784 C C . PHE A 1 67 ? 20.026 -26.850 6.599 1.00 0.00 66 PHE A C 20
ATOM 35785 O O . PHE A 1 67 ? 19.331 -27.109 7.582 1.00 0.00 66 PHE A O 20
ATOM 35802 N N . ASP A 1 68 ? 19.770 -27.320 5.382 1.00 0.00 67 ASP A N 20
ATOM 35803 C CA . ASP A 1 68 ? 18.628 -28.191 5.130 1.00 0.00 67 ASP A CA 20
ATOM 35804 C C . ASP A 1 68 ? 18.689 -28.757 3.714 1.00 0.00 67 ASP A C 20
ATOM 35805 O O . ASP A 1 68 ? 19.330 -28.181 2.834 1.00 0.00 67 ASP A O 20
ATOM 35814 N N . GLY A 1 69 ? 18.015 -29.880 3.498 1.00 0.00 68 GLY A N 20
ATOM 35815 C CA . GLY A 1 69 ? 17.993 -30.507 2.181 1.00 0.00 68 GLY A CA 20
ATOM 35816 C C . GLY A 1 69 ? 19.344 -31.127 1.842 1.00 0.00 68 GLY A C 20
ATOM 35817 O O . GLY A 1 69 ? 20.167 -31.372 2.724 1.00 0.00 68 GLY A O 20
ATOM 35821 N N . PHE A 1 70 ? 19.564 -31.377 0.554 1.00 0.00 69 PHE A N 20
ATOM 35822 C CA . PHE A 1 70 ? 20.817 -31.969 0.098 1.00 0.00 69 PHE A CA 20
ATOM 35823 C C . PHE A 1 70 ? 21.311 -31.279 -1.172 1.00 0.00 69 PHE A C 20
ATOM 35824 O O . PHE A 1 70 ? 22.090 -31.851 -1.936 1.00 0.00 69 PHE A O 20
ATOM 35841 N N . GLN A 1 71 ? 20.852 -30.050 -1.397 1.00 0.00 70 GLN A N 20
ATOM 35842 C CA . GLN A 1 71 ? 21.253 -29.299 -2.583 1.00 0.00 70 GLN A CA 20
ATOM 35843 C C . GLN A 1 71 ? 22.719 -28.883 -2.489 1.00 0.00 70 GLN A C 20
ATOM 35844 O O . GLN A 1 71 ? 23.246 -28.669 -1.398 1.00 0.00 70 GLN A O 20
ATOM 35858 N N . PHE A 1 72 ? 23.374 -28.788 -3.643 1.00 0.00 71 PHE A N 20
ATOM 35859 C CA . PHE A 1 72 ? 24.785 -28.417 -3.687 1.00 0.00 71 PHE A CA 20
ATOM 35860 C C . PHE A 1 72 ? 24.961 -26.936 -4.015 1.00 0.00 71 PHE A C 20
ATOM 35861 O O . PHE A 1 72 ? 24.386 -26.426 -4.978 1.00 0.00 71 PHE A O 20
ATOM 35878 N N . TYR A 1 73 ? 25.769 -26.255 -3.206 1.00 0.00 72 TYR A N 20
ATOM 35879 C CA . TYR A 1 73 ? 26.034 -24.833 -3.406 1.00 0.00 72 TYR A CA 20
ATOM 35880 C C . TYR A 1 73 ? 27.537 -24.586 -3.518 1.00 0.00 72 TYR A C 20
ATOM 35881 O O . TYR A 1 73 ? 28.340 -25.325 -2.948 1.00 0.00 72 TYR A O 20
ATOM 35899 N N . ILE A 1 74 ? 27.912 -23.547 -4.257 1.00 0.00 73 ILE A N 20
ATOM 35900 C CA . ILE A 1 74 ? 29.323 -23.221 -4.435 1.00 0.00 73 ILE A CA 20
ATOM 35901 C C . ILE A 1 74 ? 29.692 -21.965 -3.650 1.00 0.00 73 ILE A C 20
ATOM 35902 O O . ILE A 1 74 ? 29.066 -20.916 -3.804 1.00 0.00 73 ILE A O 20
ATOM 35918 N N . GLU A 1 75 ? 30.713 -22.083 -2.806 1.00 0.00 74 GLU A N 20
ATOM 35919 C CA . GLU A 1 75 ? 31.161 -20.956 -1.995 1.00 0.00 74 GLU A CA 20
ATOM 35920 C C . GLU A 1 75 ? 31.647 -19.816 -2.884 1.00 0.00 74 GLU A C 20
ATOM 35921 O O . GLU A 1 75 ? 32.417 -20.030 -3.821 1.00 0.00 74 GLU A O 20
ATOM 35933 N N . ALA A 1 76 ? 31.194 -18.602 -2.583 1.00 0.00 75 ALA A N 20
ATOM 35934 C CA . ALA A 1 76 ? 31.591 -17.434 -3.360 1.00 0.00 75 ALA A CA 20
ATOM 35935 C C . ALA A 1 76 ? 33.088 -17.179 -3.217 1.00 0.00 75 ALA A C 20
ATOM 35936 O O . ALA A 1 76 ? 33.657 -17.352 -2.140 1.00 0.00 75 ALA A O 20
ATOM 35943 N N . GLY A 1 77 ? 33.721 -16.765 -4.311 1.00 0.00 76 GLY A N 20
ATOM 35944 C CA . GLY A 1 77 ? 35.153 -16.488 -4.294 1.00 0.00 76 GLY A CA 20
ATOM 35945 C C . GLY A 1 77 ? 35.978 -17.767 -4.445 1.00 0.00 76 GLY A C 20
ATOM 35946 O O . GLY A 1 77 ? 37.207 -17.723 -4.408 1.00 0.00 76 GLY A O 20
ATOM 35950 N N . ARG A 1 78 ? 35.303 -18.903 -4.616 1.00 0.00 77 ARG A N 20
ATOM 35951 C CA . ARG A 1 78 ? 36.002 -20.173 -4.770 1.00 0.00 77 ARG A CA 20
ATOM 35952 C C . ARG A 1 78 ? 35.904 -20.668 -6.209 1.00 0.00 77 ARG A C 20
ATOM 35953 O O . ARG A 1 78 ? 34.815 -20.742 -6.777 1.00 0.00 77 ARG A O 20
ATOM 35974 N N . ASP A 1 79 ? 37.049 -21.003 -6.794 1.00 0.00 78 ASP A N 20
ATOM 35975 C CA . ASP A 1 79 ? 37.077 -21.488 -8.169 1.00 0.00 78 ASP A CA 20
ATOM 35976 C C . ASP A 1 79 ? 36.286 -22.786 -8.293 1.00 0.00 78 ASP A C 20
ATOM 35977 O O . ASP A 1 79 ? 36.305 -23.625 -7.391 1.00 0.00 78 ASP A O 20
ATOM 35986 N N . PHE A 1 80 ? 35.591 -22.944 -9.414 1.00 0.00 79 PHE A N 20
ATOM 35987 C CA . PHE A 1 80 ? 34.794 -24.142 -9.645 1.00 0.00 79 PHE A CA 20
ATOM 35988 C C . PHE A 1 80 ? 35.501 -25.063 -10.635 1.00 0.00 79 PHE A C 20
ATOM 35989 O O . PHE A 1 80 ? 35.779 -24.673 -11.768 1.00 0.00 79 PHE A O 20
ATOM 36006 N N . ASP A 1 81 ? 35.798 -26.284 -10.198 1.00 0.00 80 ASP A N 20
ATOM 36007 C CA . ASP A 1 81 ? 36.484 -27.245 -11.055 1.00 0.00 80 ASP A CA 20
ATOM 36008 C C . ASP A 1 81 ? 35.507 -28.270 -11.623 1.00 0.00 80 ASP A C 20
ATOM 36009 O O . ASP A 1 81 ? 34.690 -28.834 -10.895 1.00 0.00 80 ASP A O 20
ATOM 36018 N N . GLY A 1 82 ? 35.607 -28.510 -12.927 1.00 0.00 81 GLY A N 20
ATOM 36019 C CA . GLY A 1 82 ? 34.738 -29.475 -13.592 1.00 0.00 81 GLY A CA 20
ATOM 36020 C C . GLY A 1 82 ? 34.944 -30.877 -13.027 1.00 0.00 81 GLY A C 20
ATOM 36021 O O . GLY A 1 82 ? 33.991 -31.639 -12.867 1.00 0.00 81 GLY A O 20
ATOM 36025 N N . ASP A 1 83 ? 36.198 -31.214 -12.737 1.00 0.00 82 ASP A N 20
ATOM 36026 C CA . ASP A 1 83 ? 36.523 -32.531 -12.200 1.00 0.00 82 ASP A CA 20
ATOM 36027 C C . ASP A 1 83 ? 35.799 -32.759 -10.876 1.00 0.00 82 ASP A C 20
ATOM 36028 O O . ASP A 1 83 ? 35.264 -33.840 -10.629 1.00 0.00 82 ASP A O 20
ATOM 36037 N N . ALA A 1 84 ? 35.779 -31.738 -10.029 1.00 0.00 83 ALA A N 20
ATOM 36038 C CA . ALA A 1 84 ? 35.108 -31.848 -8.740 1.00 0.00 83 ALA A CA 20
ATOM 36039 C C . ALA A 1 84 ? 33.624 -32.129 -8.947 1.00 0.00 83 ALA A C 20
ATOM 36040 O O . ALA A 1 84 ? 33.021 -32.920 -8.222 1.00 0.00 83 ALA A O 20
ATOM 36047 N N . TYR A 1 85 ? 33.044 -31.473 -9.947 1.00 0.00 84 TYR A N 20
ATOM 36048 C CA . TYR A 1 85 ? 31.630 -31.650 -10.257 1.00 0.00 84 TYR A CA 20
ATOM 36049 C C . TYR A 1 85 ? 31.352 -33.106 -10.631 1.00 0.00 84 TYR A C 20
ATOM 36050 O O . TYR A 1 85 ? 30.387 -33.708 -10.159 1.00 0.00 84 TYR A O 20
ATOM 36068 N N . THR A 1 86 ? 32.202 -33.664 -11.487 1.00 0.00 85 THR A N 20
ATOM 36069 C CA . THR A 1 86 ? 32.036 -35.045 -11.925 1.00 0.00 85 THR A CA 20
ATOM 36070 C C . THR A 1 86 ? 32.238 -36.014 -10.768 1.00 0.00 85 THR A C 20
ATOM 36071 O O . THR A 1 86 ? 31.614 -37.065 -10.721 1.00 0.00 85 THR A O 20
ATOM 36082 N N . GLU A 1 87 ? 33.119 -35.664 -9.845 1.00 0.00 86 GLU A N 20
ATOM 36083 C CA . GLU A 1 87 ? 33.387 -36.526 -8.700 1.00 0.00 86 GLU A CA 20
ATOM 36084 C C . GLU A 1 87 ? 32.178 -36.598 -7.763 1.00 0.00 86 GLU A C 20
ATOM 36085 O O . GLU A 1 87 ? 31.859 -37.658 -7.224 1.00 0.00 86 GLU A O 20
ATOM 36097 N N . ALA A 1 88 ? 31.536 -35.453 -7.546 1.00 0.00 87 ALA A N 20
ATOM 36098 C CA . ALA A 1 88 ? 30.390 -35.373 -6.638 1.00 0.00 87 ALA A CA 20
ATOM 36099 C C . ALA A 1 88 ? 29.200 -36.231 -7.084 1.00 0.00 87 ALA A C 20
ATOM 36100 O O . ALA A 1 88 ? 28.563 -36.879 -6.256 1.00 0.00 87 ALA A O 20
ATOM 36107 N N . TYR A 1 89 ? 28.882 -36.216 -8.377 1.00 0.00 88 TYR A N 20
ATOM 36108 C CA . TYR A 1 89 ? 27.736 -36.985 -8.872 1.00 0.00 88 TYR A CA 20
ATOM 36109 C C . TYR A 1 89 ? 28.165 -38.195 -9.700 1.00 0.00 88 TYR A C 20
ATOM 36110 O O . TYR A 1 89 ? 27.341 -39.048 -10.030 1.00 0.00 88 TYR A O 20
ATOM 36128 N N . GLY A 1 90 ? 29.444 -38.267 -10.036 1.00 0.00 89 GLY A N 20
ATOM 36129 C CA . GLY A 1 90 ? 29.953 -39.380 -10.828 1.00 0.00 89 GLY A CA 20
ATOM 36130 C C . GLY A 1 90 ? 29.512 -39.269 -12.287 1.00 0.00 89 GLY A C 20
ATOM 36131 O O . GLY A 1 90 ? 29.515 -40.259 -13.019 1.00 0.00 89 GLY A O 20
ATOM 36135 N N . VAL A 1 91 ? 29.130 -38.063 -12.703 1.00 0.00 90 VAL A N 20
ATOM 36136 C CA . VAL A 1 91 ? 28.685 -37.848 -14.076 1.00 0.00 90 VAL A CA 20
ATOM 36137 C C . VAL A 1 91 ? 29.600 -36.856 -14.789 1.00 0.00 90 VAL A C 20
ATOM 36138 O O . VAL A 1 91 ? 29.822 -35.746 -14.308 1.00 0.00 90 VAL A O 20
ATOM 36151 N N . ALA A 1 92 ? 30.127 -37.268 -15.938 1.00 0.00 91 ALA A N 20
ATOM 36152 C CA . ALA A 1 92 ? 31.018 -36.411 -16.714 1.00 0.00 91 ALA A CA 20
ATOM 36153 C C . ALA A 1 92 ? 30.266 -35.209 -17.274 1.00 0.00 91 ALA A C 20
ATOM 36154 O O . ALA A 1 92 ? 29.098 -35.315 -17.650 1.00 0.00 91 ALA A O 20
ATOM 36161 N N . VAL A 1 93 ? 30.944 -34.066 -17.334 1.00 0.00 92 VAL A N 20
ATOM 36162 C CA . VAL A 1 93 ? 30.332 -32.850 -17.857 1.00 0.00 92 VAL A CA 20
ATOM 36163 C C . VAL A 1 93 ? 31.247 -32.205 -18.902 1.00 0.00 92 VAL A C 20
ATOM 36164 O O . VAL A 1 93 ? 32.463 -32.396 -18.864 1.00 0.00 92 VAL A O 20
ATOM 36177 N N . PRO A 1 94 ? 30.699 -31.454 -19.828 1.00 0.00 93 PRO A N 20
ATOM 36178 C CA . PRO A 1 94 ? 31.506 -30.781 -20.893 1.00 0.00 93 PRO A CA 20
ATOM 36179 C C . PRO A 1 94 ? 32.392 -29.671 -20.331 1.00 0.00 93 PRO A C 20
ATOM 36180 O O . PRO A 1 94 ? 32.028 -29.001 -19.364 1.00 0.00 93 PRO A O 20
ATOM 36191 N N . THR A 1 95 ? 33.557 -29.489 -20.941 1.00 0.00 94 THR A N 20
ATOM 36192 C CA . THR A 1 95 ? 34.496 -28.464 -20.496 1.00 0.00 94 THR A CA 20
ATOM 36193 C C . THR A 1 95 ? 33.988 -27.062 -20.826 1.00 0.00 94 THR A C 20
ATOM 36194 O O . THR A 1 95 ? 34.331 -26.096 -20.144 1.00 0.00 94 THR A O 20
ATOM 36205 N N . ASN A 1 96 ? 33.185 -26.949 -21.881 1.00 0.00 95 ASN A N 20
ATOM 36206 C CA . ASN A 1 96 ? 32.662 -25.646 -22.287 1.00 0.00 95 ASN A CA 20
ATOM 36207 C C . ASN A 1 96 ? 31.818 -25.025 -21.176 1.00 0.00 95 ASN A C 20
ATOM 36208 O O . ASN A 1 96 ? 31.975 -23.849 -20.853 1.00 0.00 95 ASN A O 20
ATOM 36219 N N . ILE A 1 97 ? 30.931 -25.822 -20.592 1.00 0.00 96 ILE A N 20
ATOM 36220 C CA . ILE A 1 97 ? 30.080 -25.333 -19.513 1.00 0.00 96 ILE A CA 20
ATOM 36221 C C . ILE A 1 97 ? 30.890 -25.087 -18.246 1.00 0.00 96 ILE A C 20
ATOM 36222 O O . ILE A 1 97 ? 30.661 -24.109 -17.536 1.00 0.00 96 ILE A O 20
ATOM 36238 N N . ALA A 1 98 ? 31.834 -25.978 -17.965 1.00 0.00 97 ALA A N 20
ATOM 36239 C CA . ALA A 1 98 ? 32.660 -25.837 -16.773 1.00 0.00 97 ALA A CA 20
ATOM 36240 C C . ALA A 1 98 ? 33.432 -24.525 -16.816 1.00 0.00 97 ALA A C 20
ATOM 36241 O O . ALA A 1 98 ? 33.564 -23.838 -15.802 1.00 0.00 97 ALA A O 20
ATOM 36248 N N . ALA A 1 99 ? 33.935 -24.174 -17.995 1.00 0.00 98 ALA A N 20
ATOM 36249 C CA . ALA A 1 99 ? 34.683 -22.935 -18.152 1.00 0.00 98 ALA A CA 20
ATOM 36250 C C . ALA A 1 99 ? 33.798 -21.734 -17.833 1.00 0.00 98 ALA A C 20
ATOM 36251 O O . ALA A 1 99 ? 34.237 -20.779 -17.193 1.00 0.00 98 ALA A O 20
ATOM 36258 N N . ARG A 1 100 ? 32.547 -21.789 -18.285 1.00 0.00 99 ARG A N 20
ATOM 36259 C CA . ARG A 1 100 ? 31.607 -20.700 -18.042 1.00 0.00 99 ARG A CA 20
ATOM 36260 C C . ARG A 1 100 ? 31.344 -20.538 -16.548 1.00 0.00 99 ARG A C 20
ATOM 36261 O O . ARG A 1 100 ? 31.260 -19.419 -16.042 1.00 0.00 99 ARG A O 20
ATOM 36282 N N . ILE A 1 101 ? 31.219 -21.661 -15.849 1.00 0.00 100 ILE A N 20
ATOM 36283 C CA . ILE A 1 101 ? 30.969 -21.628 -14.410 1.00 0.00 100 ILE A CA 20
ATOM 36284 C C . ILE A 1 101 ? 32.135 -20.961 -13.687 1.00 0.00 100 ILE A C 20
ATOM 36285 O O . ILE A 1 101 ? 31.934 -20.144 -12.788 1.00 0.00 100 ILE A O 20
ATOM 36301 N N . GLN A 1 102 ? 33.353 -21.316 -14.083 1.00 0.00 101 GLN A N 20
ATOM 36302 C CA . GLN A 1 102 ? 34.542 -20.746 -13.461 1.00 0.00 101 GLN A CA 20
ATOM 36303 C C . GLN A 1 102 ? 34.568 -19.233 -13.649 1.00 0.00 101 GLN A C 20
ATOM 36304 O O . GLN A 1 102 ? 34.903 -18.490 -12.726 1.00 0.00 101 GLN A O 20
ATOM 36318 N N . ALA A 1 103 ? 34.206 -18.782 -14.845 1.00 0.00 102 ALA A N 20
ATOM 36319 C CA . ALA A 1 103 ? 34.186 -17.353 -15.135 1.00 0.00 102 ALA A CA 20
ATOM 36320 C C . ALA A 1 103 ? 33.199 -16.644 -14.214 1.00 0.00 102 ALA A C 20
ATOM 36321 O O . ALA A 1 103 ? 33.465 -15.547 -13.725 1.00 0.00 102 ALA A O 20
ATOM 36328 N N . GLN A 1 104 ? 32.060 -17.289 -13.978 1.00 0.00 103 GLN A N 20
ATOM 36329 C CA . GLN A 1 104 ? 31.036 -16.722 -13.109 1.00 0.00 103 GLN A CA 20
ATOM 36330 C C . GLN A 1 104 ? 31.559 -16.568 -11.686 1.00 0.00 103 GLN A C 20
ATOM 36331 O O . GLN A 1 104 ? 31.262 -15.583 -11.012 1.00 0.00 103 GLN A O 20
ATOM 36345 N N . ALA A 1 105 ? 32.330 -17.548 -11.230 1.00 0.00 104 ALA A N 20
ATOM 36346 C CA . ALA A 1 105 ? 32.877 -17.508 -9.879 1.00 0.00 104 ALA A CA 20
ATOM 36347 C C . ALA A 1 105 ? 33.776 -16.287 -9.691 1.00 0.00 104 ALA A C 20
ATOM 36348 O O . ALA A 1 105 ? 33.736 -15.631 -8.650 1.00 0.00 104 ALA A O 20
ATOM 36355 N N . ALA A 1 106 ? 34.588 -15.991 -10.701 1.00 0.00 105 ALA A N 20
ATOM 36356 C CA . ALA A 1 106 ? 35.496 -14.850 -10.632 1.00 0.00 105 ALA A CA 20
ATOM 36357 C C . ALA A 1 106 ? 34.729 -13.535 -10.505 1.00 0.00 105 ALA A C 20
ATOM 36358 O O . ALA A 1 106 ? 35.124 -12.647 -9.750 1.00 0.00 105 ALA A O 20
ATOM 36365 N N . GLU A 1 107 ? 33.639 -13.413 -11.256 1.00 0.00 106 GLU A N 20
ATOM 36366 C CA . GLU A 1 107 ? 32.833 -12.194 -11.228 1.00 0.00 106 GLU A CA 20
ATOM 36367 C C . GLU A 1 107 ? 31.693 -12.290 -10.211 1.00 0.00 106 GLU A C 20
ATOM 36368 O O . GLU A 1 107 ? 30.917 -11.348 -10.056 1.00 0.00 106 GLU A O 20
ATOM 36380 N N . LEU A 1 108 ? 31.586 -13.428 -9.530 1.00 0.00 107 LEU A N 20
ATOM 36381 C CA . LEU A 1 108 ? 30.524 -13.616 -8.549 1.00 0.00 107 LEU A CA 20
ATOM 36382 C C . LEU A 1 108 ? 30.680 -12.628 -7.397 1.00 0.00 107 LEU A C 20
ATOM 36383 O O . LEU A 1 108 ? 31.773 -12.453 -6.860 1.00 0.00 107 LEU A O 20
ATOM 36399 N N . ASN A 1 109 ? 29.579 -11.984 -7.024 1.00 0.00 108 ASN A N 20
ATOM 36400 C CA . ASN A 1 109 ? 29.602 -11.017 -5.934 1.00 0.00 108 ASN A CA 20
ATOM 36401 C C . ASN A 1 109 ? 29.556 -11.731 -4.587 1.00 0.00 108 ASN A C 20
ATOM 36402 O O . ASN A 1 109 ? 28.834 -12.713 -4.417 1.00 0.00 108 ASN A O 20
ATOM 36413 N N . ALA A 1 110 ? 30.336 -11.232 -3.634 1.00 0.00 109 ALA A N 20
ATOM 36414 C CA . ALA A 1 110 ? 30.382 -11.833 -2.305 1.00 0.00 109 ALA A CA 20
ATOM 36415 C C . ALA A 1 110 ? 29.003 -11.814 -1.656 1.00 0.00 109 ALA A C 20
ATOM 36416 O O . ALA A 1 110 ? 28.216 -10.891 -1.872 1.00 0.00 109 ALA A O 20
ATOM 36423 N N . GLY A 1 111 ? 28.714 -12.842 -0.865 1.00 0.00 110 GLY A N 20
ATOM 36424 C CA . GLY A 1 111 ? 27.424 -12.940 -0.192 1.00 0.00 110 GLY A CA 20
ATOM 36425 C C . GLY A 1 111 ? 26.417 -13.742 -1.019 1.00 0.00 110 GLY A C 20
ATOM 36426 O O . GLY A 1 111 ? 25.326 -14.053 -0.541 1.00 0.00 110 GLY A O 20
ATOM 36430 N N . GLU A 1 112 ? 26.785 -14.079 -2.255 1.00 0.00 111 GLU A N 20
ATOM 36431 C CA . GLU A 1 112 ? 25.896 -14.849 -3.120 1.00 0.00 111 GLU A CA 20
ATOM 36432 C C . GLU A 1 112 ? 26.586 -16.118 -3.608 1.00 0.00 111 GLU A C 20
ATOM 36433 O O . GLU A 1 112 ? 27.771 -16.104 -3.943 1.00 0.00 111 GLU A O 20
ATOM 36445 N N . TRP A 1 113 ? 25.832 -17.211 -3.649 1.00 0.00 112 TRP A N 20
ATOM 36446 C CA . TRP A 1 113 ? 26.368 -18.490 -4.099 1.00 0.00 112 TRP A CA 20
ATOM 36447 C C . TRP A 1 113 ? 25.681 -18.930 -5.387 1.00 0.00 112 TRP A C 20
ATOM 36448 O O . TRP A 1 113 ? 24.481 -18.721 -5.565 1.00 0.00 112 TRP A O 20
ATOM 36469 N N . LEU A 1 114 ? 26.452 -19.535 -6.285 1.00 0.00 113 LEU A N 20
ATOM 36470 C CA . LEU A 1 114 ? 25.907 -19.995 -7.555 1.00 0.00 113 LEU A CA 20
ATOM 36471 C C . LEU A 1 114 ? 25.399 -21.429 -7.419 1.00 0.00 113 LEU A C 20
ATOM 36472 O O . LEU A 1 114 ? 26.127 -22.315 -6.972 1.00 0.00 113 LEU A O 20
ATOM 36488 N N . LEU A 1 115 ? 24.142 -21.643 -7.791 1.00 0.00 114 LEU A N 20
ATOM 36489 C CA . LEU A 1 115 ? 23.535 -22.967 -7.691 1.00 0.00 114 LEU A CA 20
ATOM 36490 C C . LEU A 1 115 ? 23.807 -23.798 -8.941 1.00 0.00 114 LEU A C 20
ATOM 36491 O O . LEU A 1 115 ? 23.490 -23.386 -10.056 1.00 0.00 114 LEU A O 20
ATOM 36507 N N . VAL A 1 116 ? 24.386 -24.978 -8.739 1.00 0.00 115 VAL A N 20
ATOM 36508 C CA . VAL A 1 116 ? 24.684 -25.873 -9.850 1.00 0.00 115 VAL A CA 20
ATOM 36509 C C . VAL A 1 116 ? 23.949 -27.196 -9.660 1.00 0.00 115 VAL A C 20
ATOM 36510 O O . VAL A 1 116 ? 24.141 -27.883 -8.656 1.00 0.00 115 VAL A O 20
ATOM 36523 N N . GLU A 1 117 ? 23.106 -27.549 -10.626 1.00 0.00 116 GLU A N 20
ATOM 36524 C CA . GLU A 1 117 ? 22.350 -28.794 -10.544 1.00 0.00 116 GLU A CA 20
ATOM 36525 C C . GLU A 1 117 ? 21.986 -29.296 -11.938 1.00 0.00 116 GLU A C 20
ATOM 36526 O O . GLU A 1 117 ? 21.903 -28.517 -12.886 1.00 0.00 116 GLU A O 20
ATOM 36538 N N . HIS A 1 118 ? 21.766 -30.602 -12.054 1.00 0.00 117 HIS A N 20
ATOM 36539 C CA . HIS A 1 118 ? 21.410 -31.195 -13.338 1.00 0.00 117 HIS A CA 20
ATOM 36540 C C . HIS A 1 118 ? 20.481 -32.389 -13.142 1.00 0.00 117 HIS A C 20
ATOM 36541 O O . HIS A 1 118 ? 20.733 -33.252 -12.302 1.00 0.00 117 HIS A O 20
ATOM 36555 N N . GLU A 1 119 ? 19.407 -32.431 -13.924 1.00 0.00 118 GLU A N 20
ATOM 36556 C CA . GLU A 1 119 ? 18.447 -33.526 -13.828 1.00 0.00 118 GLU A CA 20
ATOM 36557 C C . GLU A 1 119 ? 18.477 -34.374 -15.095 1.00 0.00 118 GLU A C 20
ATOM 36558 O O . GLU A 1 119 ? 18.375 -33.852 -16.206 1.00 0.00 118 GLU A O 20
ATOM 36570 N N . ALA A 1 120 ? 18.616 -35.684 -14.922 1.00 0.00 119 ALA A N 20
ATOM 36571 C CA . ALA A 1 120 ? 18.656 -36.595 -16.061 1.00 0.00 119 ALA A CA 20
ATOM 36572 C C . ALA A 1 120 ? 17.246 -37.010 -16.465 1.00 0.00 119 ALA A C 20
ATOM 36573 O O . ALA A 1 120 ? 16.549 -37.561 -15.629 1.00 0.00 119 ALA A O 20
#

Organism: NCBI:txid53408

InterPro domains:
  IPR057729 Anti-CRISPR protein F31 [PF25703] (1-51)